Protein AF-0000000084993152 (afdb_homodimer)

Sequence (1732 aa):
MAVAPSSVSTSTIISTLLANLALFGIFVGCFIVLRLKFKRIYSPKSSFDLVPEDKKPEPLPKDPFRWIFILLTKPDSFFLQQAGLDGLVFLRYIKTFGTLFFGALLMYIILLPVNATNGNHNEGFDQLSIANVKHPRRYYAHVLMGLIFNGVVIFVIYRELFFYNSLKNAVLSSPKYAKKLSCRTVLFQGVPDSLLDEKQAFKIFSGVKRVYVARTTRELEHKVEQRAAMVDKLEVAENKLMKLAVKSKLKADKKGFILEPVDEISSYVNEKKRPKMKVGGFFSSKVDTIRHCQEQIPILDKEVKRLQKKFRHSMPLNSIFVEFENQYYAQLAYQSTVHHNPMRMSPRFIGLEPKDIIHANLRMFWWERITRRFLAFAAIVALVVFWAIPVAAVGTISNITFLTNKLPWLRWILKMPHALLGLVTGLLPTILLSLLMFLLPIIIRVFARISGEISAIGVEKWTQNAYFAFLMVNGFLVTALASSATATITEIIDKPTSAMSILANKLPLSSNFYISYLVLQGFSIAGGSLFQVVGLFLYYILGTLFDNTVRKKWNRFSGLGTVAWGTVFPIFTQLASITLAYSIISPLILVFAFASFFLVYVAYAHNITYCFVEGPDAFGSHYPRALFQTFCGLYLGEIVLLGIVVVGKGWGPIVIQVIVLLSTIFAHVHLNLAFDHLLGVVPLDAMRAVDGVSSTASFTGPSEYQSKVLNKKKRRANFEKELLKEQEEETKLKADVKAQMESDYDQEEAIDSISVVPLLADRDFKTTESNNLIVKFIRPDVFLNFRYVKGILPATYNIEPKIVDNKHAYDAPAISAKCPGVWFPADPMGLSEIEIEQLSPIVDISTKNATFNEKGKIVFLGKPPNMAVAPSSVSTSTIISTLLANLALFGIFVGCFIVLRLKFKRIYSPKSSFDLVPEDKKPEPLPKDPFRWIFILLTKPDSFFLQQAGLDGLVFLRYIKTFGTLFFGALLMYIILLPVNATNGNHNEGFDQLSIANVKHPRRYYAHVLMGLIFNGVVIFVIYRELFFYNSLKNAVLSSPKYAKKLSCRTVLFQGVPDSLLDEKQAFKIFSGVKRVYVARTTRELEHKVEQRAAMVDKLEVAENKLMKLAVKSKLKADKKGFILEPVDEISSYVNEKKRPKMKVGGFFSSKVDTIRHCQEQIPILDKEVKRLQKKFRHSMPLNSIFVEFENQYYAQLAYQSTVHHNPMRMSPRFIGLEPKDIIHANLRMFWWERITRRFLAFAAIVALVVFWAIPVAAVGTISNITFLTNKLPWLRWILKMPHALLGLVTGLLPTILLSLLMFLLPIIIRVFARISGEISAIGVEKWTQNAYFAFLMVNGFLVTALASSATATITEIIDKPTSAMSILANKLPLSSNFYISYLVLQGFSIAGGSLFQVVGLFLYYILGTLFDNTVRKKWNRFSGLGTVAWGTVFPIFTQLASITLAYSIISPLILVFAFASFFLVYVAYAHNITYCFVEGPDAFGSHYPRALFQTFCGLYLGEIVLLGIVVVGKGWGPIVIQVIVLLSTIFAHVHLNLAFDHLLGVVPLDAMRAVDGVSSTASFTGPSEYQSKVLNKKKRRANFEKELLKEQEEETKLKADVKAQMESDYDQEEAIDSISVVPLLADRDFKTTESNNLIVKFIRPDVFLNFRYVKGILPATYNIEPKIVDNKHAYDAPAISAKCPGVWFPADPMGLSEIEIEQLSPIVDISTKNATFNEKGKIVFLGKPPN

Nearest PDB structures (foldseek):
  8xvy-assembly1_B  TM=7.960E-01  e=2.897E-22  Arabidopsis thaliana
  8xs0-assembly1_B  TM=8.145E-01  e=8.828E-23  Arabidopsis thaliana
  8xaj-assembly1_A  TM=8.098E-01  e=1.279E-21  Arabidopsis thaliana
  8xs4-assembly1_A  TM=7.603E-01  e=5.189E-21  Arabidopsis thaliana
  8ymm-assembly1_A  TM=8.039E-01  e=2.833E-20  Arabidopsis thaliana

Secondary structure (DSSP, 8-state):
-PPPPPSS-HHHHHHHHHHHHHHHHHHHHHHHHHTTT-HHHH-HHHHSS-S-GGG-PPPPPSSTTHHHHHHHH--HHHHHHHHHHHHHHHHHHHHHHHHHHHHGGGGHHHHHHHHHTTS----GGGGGSGGG---GGGHHHHHHHHHHHHHHHHHHHHHHHHHHHHHHHHHHTSHHHHTSGGGGEEEEES--GGG-STTTHHHH-SSEEEEEEEE--HHHHHHHHHHHHHHHHHHHHHHHHHHHHHHHHHHHHHHT---SSTT-HHHHS-GGGS-EEESSSTTSPEEEHHHHHHHHHHHHHHHHHHHHHTGGGSPEEEEEEEEESSHHHHHHHHHS---SSTTSS-SEEES--GGGB-GGGG---HHHHHHHHHHHHHHHHHHHHHTHHHHHHHHHHT-HHHHHHH-GGGGGGGGS-HHHHHHHHHHHHHHHHHHHHHHHHHHHHHHHHHHT--BHHHHHHHHHHHHHHHHHIIIIIHHHT-TTHHHHHHHHHH-TTHHHHHHHHHTGGGHHHHHHHHHHHHHHHHHHHHHTHHHHHIIIIIHHHH--SHHHHHHHHH---B--HHHHHHHHHHHHHHHHHHTTT-TTHHHHHHHHHHHHHHHHHHIIIII-B--S--TTTHHHHHHHHTHHHHHHHHHHHHHHHHHTT-HHHHHHHHHHHHHHHHHHHHHHHHHTTGGG---GGGTSBSSSSS--SS--S--HIIIIIIHHHTTSTTHHHHHHHHHHHHHHHHHHHHHHHHTT----TT--TTTTPPBGGGG---------HHHHHH-HHHHSSHHHHHTTS-GGGGSPP-----TTTTS-HHHHPPPPPEE-PBPTTSHHHHHHHHHTTTS-EE-TTEEE-TTS-EEE-SS---/---PPPSS-HHHHHHHHHHHHHHHHHHHHHHHHHTTT-HHHH-HHHHSS-S-GGG-PPPPPSSTTHHHHHHHH--HHHHHHHHHHHHHHHHHHHHHHHHHHHHGGGGHHHHHHHHHTTS----GGGGGSGGG---GGGHHHHHHHHHHHHHHHHHHHHHHHHHHHHHHHHHHTSHHHHTSGGGGEEEEES--GGG-STTTHHHH-SSEEEEEEEE--HHHHHHHHHHHHHHHHHHHHHHHHHHHHHHHHHHHHHHT---SSTT-HHHHS-GGGS-EEESSSTTSPEEEHHHHHHHHHHHHHHHHHHHHHTGGGSPEEEEEEEEESSHHHHHHHHHS---SSTTSS-SEEES--GGGB-GGGS---HHHHHHHHHHHHHHHHHHHHHTHHHHHHHHHHT-HHHHHHH-GGGGGGGGS-HHHHHHHHHHHHHHHHHHHHHHHHHHHHHHHHHHT--BHHHHHHHHHHHHHHHHHIIIIIHHHT-TTHHHHHHHHHH-TTHHHHHHHHHTGGGHHHHHHHHHHHHHHHHHHHHHTHHHHHIIIIIHHHH--SHHHHHHHHH---B--HHHHHHHHHHHHHHHHHHTTT-TTHHHHHHHHHHHHHHHHHHIIIII-B--S--TTTHHHHHHHHTHHHHHHHHHHHHHHHHHTT-HHHHHHHHHHHHHHHHHHHHHHHHHTTGGG---GGGTSBSSSSS--SS--S--HIIIIIIHHHTTSTTHHHHHHHHHHHHHHHHHHHHHHHHTT-S-GGG--TTTTPPBGGGG---------HHHHHH-HHHHSSHHHHHTTS-GGGGSPP-----TTTTS-HHHHPPPPPEE-PBPTTSHHHHHHHHHTTTS-EE-TTEEE-TTS-EEE-SS---

Foldseek 3Di:
DFFDAAPDAQVNLVVLLVVLVVVLVVLLVLLLVCCVPCVLFQFVLQPHDLDDPQQHDHDADNDSPVRLVVLVPDFLQLQCRHQNLQLSLLLVLLVLLLVLLVVLCVLCVQQQCLQQPPFPPDDHLRSRFSSRHDALVSLCSLLVSLLVSVVVLLLSLLLSLQLLLLLLLLLCQFQANFQDQQLQKKKFFQADPVCLDFVNCPVQFPQFDGKAFAFDDPVLVVLLVVLQVLLVLLQLQVQVLQLQQQVQVLVCVVVPHDQPPLQDSCSRDPPVRRDWDADPPDPGDTDRSNVVSLPVNQVSQVVSVVCLVCRVVGDTARMMMTGGNTSLRSQVVQVDDRDPDPPHSDDMDGRAFLVFFDSVLRRAHRVQLVVLLVVLVVVLVCCLVCVVVVLVVLVQCLQLVNVCVVVVVSCVLVVDPPVVNCCSSVCSSVVVVVVSVVCVLVVQLVSQVSSRQTGNLSSLLSLLVSLLSSCCRVVPVCVQLHPCSVVLVVVCVVPVVCVLVSLLRRNLNCLSVLLSVLLNCLSVVLSCLSSVVVLVCCLPPVLVVPVSFQVSNVCSSSPAAEDSCSNVLSVLLSNSLQCLLCCSRRVVSSVSNSVSSVSNSSSSSSCSSRGHHHDDCPSNLSSSVSSLSSVNSSLNNLSNSLSNSVVVVDPVSNVSSVVSNVVSVVSSVVSCVVNVVSSRGNDPQSNAFQLQQDHASRDDDHGPCCVPPQVVCVVPPCSVVVNVVSVVVQVVLLVVLVVLQVVPDPPPPQQPPRSSGHTSQSPLPPDPPDPDPVVLSSCSCHCSGSSNSSSSHHPVSNHNDDDDDDPCRNYDCSSPDDSDAHEHADEPSCNVVVVCVVSVVSGHYDRPQWHADPVSDIDGRDDDPD/DFQDAAPDAQVNLVVLLVVLVVVLVVLLVLLLVCCVPCVLFQFVLQPHDLDDPQQHDHDADNDSPVRLVVLVPDFLQQQCRNQNLQLSLLLVLLVLLLVLLVVLCVLCVQQQCLQQPPFPPDDHLRSRFSSRHDALVSLVSLLVSLLVSVVVLLLSLLLSLQLLLLLLLLLCQFQANFLDQQLQKKKFFQADPVCLDFVNCPVQFPQFDGKAFAFDDPVLVVLLVVLQVLQVLLQLQVQVLQLQQQVQVVVCVVVPHDQPPLQDSCSRDPPVRRDWDADPPDPGDTDHSNVVSLPVNQVSQVVSVVCLVCRVVGDTARMMMTGGNTSLRSQVVQVDDRDDDPPHSDDMDGRAFLVFFDSVLRRDHRVQLVVLLVVLVVVLVCCLVCVVVVLVVLVQCLQLVNVCVVVVVSCVLVVDPPVVNCVSSVCSSVVVVVVSVVCVLVVQLVSQVSSRQGGPLSSLLSLLVSLLSSCCRVVPVCVQLHPCSVVLVVVCVVPVVCNLVSLLRRNLNCLSVLLSVLLNCLSVVLSCLSSVVVLVCCLVPVLVVPVSFQVSNVCSSSPAAEDSCSNVLSVLLSNSLQCLLCCSRRVVSSVSNSVSSVSNSSSSSSCSSRGHHHDPCPSNLSSSVSSLSSVNSSLNNLSNSLSNSVVVVDPVSNVSSVVSNVVSVVSSVVSCVVNVVSSRGNDPQSNAFQLQQDHASRDDDHGPCCVPPQVVCVVPPCSVVVNVVSVVVQVVLLVVLVVLQVVPDPPPPQQDPRSSGHTSQSPLPPDPPDPDPVVLSSCSCHCSGSSNSSSSHDPVSNHNDDDDDDSCRNYDCSSPPDSDAHEHADEPSCNVVVVCVVSVVSGHYDRPQWHADPVSGIDGRDDDPD

Radius of gyration: 41.13 Å; Cα contacts (8 Å, |Δi|>4): 2564; chains: 2; bounding box: 86×133×111 Å

InterPro domains:
  IPR003864 CSC1/OSCA1-like, 7TM region [PF02714] (372-644)
  IPR022257 10TM putative phosphate transporter, extracellular tail [PF12621] (777-865)
  IPR027815 CSC1/OSCA1-like, cytosolic domain [PF14703] (184-361)
  IPR032880 CSC1/OSCA1-like, N-terminal transmembrane domain [PF13967] (13-160)
  IPR045122 Calcium permeable stress-gated cation channel 1-like [PTHR13018] (11-745)

pLDDT: mean 85.62, std 12.72, range [35.34, 98.25]

Solvent-accessible surface area (backbone atoms only — not comparable to full-atom values): 89553 Å² total; per-residue (Å²): 119,66,44,50,68,40,83,51,55,50,68,56,43,53,53,49,48,50,53,39,48,50,52,26,47,50,29,46,49,50,29,61,63,41,43,78,72,43,36,74,67,60,27,27,32,49,74,42,88,69,53,59,74,85,45,42,49,81,74,70,63,89,53,86,59,61,40,59,57,53,61,72,67,54,55,68,28,56,40,35,56,38,22,31,54,46,46,35,42,51,51,45,51,36,49,52,54,19,49,49,30,52,61,52,52,63,49,49,75,57,49,35,56,58,13,52,48,87,32,69,78,46,69,66,63,36,19,44,12,55,38,6,41,69,55,53,75,58,45,44,58,53,50,53,49,42,48,51,52,51,50,50,52,52,47,50,49,52,43,51,50,45,35,46,53,23,40,46,44,43,53,50,38,23,28,37,38,12,64,30,67,27,45,10,27,33,38,31,25,26,39,51,78,89,54,73,43,68,65,49,54,27,40,72,43,63,53,68,68,48,58,43,71,35,39,77,54,71,64,50,46,50,42,47,48,50,40,46,51,42,45,50,52,34,27,50,37,50,26,50,48,51,44,48,29,46,46,40,48,54,53,30,58,73,69,71,48,81,69,71,57,69,85,40,68,64,53,43,39,50,81,86,72,48,52,62,37,57,77,76,51,91,85,34,70,72,40,54,38,57,66,49,36,67,59,45,48,55,56,39,50,53,50,41,53,53,47,41,72,48,46,85,75,46,68,67,37,33,24,39,36,41,29,27,72,30,20,52,43,25,48,52,57,65,50,41,57,50,46,82,53,64,59,32,51,37,65,68,47,67,51,60,49,59,89,42,52,38,70,84,39,40,58,48,50,58,69,55,40,53,51,29,38,48,51,35,49,50,48,50,52,46,46,52,69,50,45,59,52,61,54,49,50,43,53,47,55,28,30,55,70,54,36,26,69,74,38,59,88,49,38,64,54,75,67,39,57,68,70,58,36,48,47,48,48,58,43,42,37,53,52,50,50,49,49,53,60,60,45,46,62,56,53,43,40,51,40,25,49,61,28,49,37,43,31,55,58,48,23,30,54,50,24,23,54,54,50,32,52,33,44,49,43,61,65,38,50,42,56,36,54,35,96,39,37,66,56,47,48,50,44,26,70,77,36,57,80,46,40,44,52,49,44,26,45,32,44,58,22,34,45,52,53,48,42,45,48,45,42,44,52,22,36,48,49,18,20,46,59,56,40,34,60,66,59,52,48,48,52,60,51,44,44,71,72,66,41,75,36,56,60,52,44,47,48,58,68,59,55,63,54,58,68,62,60,22,65,53,52,30,57,56,37,46,53,51,15,52,47,49,33,33,39,76,50,34,47,72,41,29,62,50,46,20,54,19,30,49,47,32,39,57,27,50,55,47,39,40,47,27,39,30,47,71,49,84,77,54,73,30,55,66,44,61,52,44,55,60,54,34,47,54,14,49,51,50,24,49,52,31,51,44,23,44,33,55,63,50,69,34,70,66,50,39,56,54,42,52,50,47,51,52,49,49,51,52,48,53,52,51,50,45,68,39,40,57,68,57,72,77,52,75,26,45,29,54,35,31,29,61,80,20,58,61,54,32,47,15,31,78,66,90,35,46,25,43,65,64,50,51,56,55,31,68,77,41,90,69,36,63,60,57,53,44,48,50,47,46,53,46,50,51,44,29,48,48,50,46,50,50,54,47,72,70,53,88,70,75,82,65,69,44,78,44,67,51,52,50,32,43,50,56,63,73,75,62,82,71,90,59,89,46,67,64,57,49,65,75,33,37,79,57,63,34,25,46,58,52,41,51,55,44,55,44,72,72,40,39,36,67,61,86,81,73,90,55,95,61,56,73,44,45,67,61,61,74,59,71,86,68,52,35,56,34,52,40,52,96,74,52,54,47,59,55,52,39,69,72,42,45,87,70,38,56,55,49,38,66,44,25,30,56,48,97,84,53,45,82,42,68,76,58,70,73,84,105,120,64,44,50,67,43,83,50,55,53,68,57,43,51,51,51,50,50,53,39,49,50,52,26,48,50,30,47,50,50,29,62,63,42,44,78,72,42,37,73,68,59,27,28,34,49,74,42,88,69,52,59,75,86,45,43,49,82,71,71,64,88,54,88,60,63,41,60,56,54,61,70,66,53,54,68,29,55,39,36,58,39,22,32,56,47,46,35,43,51,49,46,53,36,49,53,53,22,49,48,28,51,62,52,52,62,49,49,73,56,49,35,55,58,14,52,50,86,33,70,78,47,67,67,63,35,18,44,12,53,37,6,41,70,57,54,75,56,45,45,57,54,49,52,50,44,47,52,52,50,50,50,51,53,48,50,49,51,44,51,50,46,35,47,53,24,39,46,45,44,52,50,36,23,27,37,38,12,65,29,68,25,44,10,26,33,39,32,25,25,38,53,80,90,54,72,43,69,64,48,53,26,38,73,43,64,53,68,68,47,57,43,70,34,40,75,54,72,65,50,46,50,43,47,49,49,41,47,50,43,46,50,50,33,27,51,37,51,26,49,49,51,44,48,28,47,48,39,48,55,52,29,58,74,68,71,46,81,69,71,56,72,86,40,65,65,52,44,39,50,81,86,72,49,52,63,38,57,77,75,50,93,85,35,70,71,39,55,38,57,67,49,37,66,60,47,48,54,55,40,49,53,51,42,54,53,46,41,71,48,44,85,75,46,68,69,37,34,22,37,36,43,29,26,72,30,21,50,43,24,47,51,58,65,51,41,57,49,45,80,55,66,58,32,51,37,63,68,48,67,51,61,49,58,87,42,50,38,71,84,40,41,58,45,51,61,69,56,40,53,50,29,38,50,50,34,49,50,47,50,52,49,46,50,71,51,46,61,52,62,52,49,49,42,53,48,56,29,31,52,70,56,35,26,68,75,38,58,88,51,38,64,54,76,68,38,58,68,69,58,34,47,47,49,49,59,42,42,35,53,51,50,50,49,50,53,58,60,45,45,61,56,52,44,40,52,39,25,50,62,28,48,38,43,30,57,56,48,23,31,54,49,23,23,55,53,49,31,52,34,44,49,42,60,65,36,50,42,56,36,56,34,96,39,36,66,57,49,48,51,44,24,72,76,36,58,80,47,39,43,52,47,44,26,44,31,46,60,22,33,46,50,53,49,43,45,46,44,42,45,52,22,35,48,48,19,20,46,59,55,39,33,61,64,60,53,49,48,54,62,50,44,45,72,73,65,40,76,36,59,59,53,45,46,48,59,69,58,54,62,53,58,70,62,58,24,65,54,51,30,57,55,36,48,53,51,14,52,46,48,34,34,38,77,49,37,47,72,42,29,61,49,46,22,54,18,30,48,45,34,40,56,27,49,55,49,37,38,45,26,38,31,46,71,49,83,75,55,74,31,55,67,45,60,52,44,54,60,53,35,47,54,13,49,51,53,22,49,52,32,50,45,23,44,35,55,64,49,68,33,69,67,50,38,56,52,41,52,49,47,51,51,49,49,51,51,49,52,53,50,49,46,68,39,41,56,66,58,73,77,53,74,26,44,28,56,38,31,31,61,80,20,59,61,55,33,47,16,32,78,67,89,36,44,24,44,65,64,49,52,57,53,33,64,79,39,90,68,34,64,60,57,53,44,49,52,47,47,51,45,49,50,44,28,48,49,50,43,51,48,52,47,71,69,54,89,68,74,86,62,66,43,77,45,66,50,52,48,32,44,51,56,63,75,76,63,81,74,91,59,89,45,68,64,58,50,64,74,34,39,81,57,63,34,24,45,59,52,40,49,53,44,55,44,73,73,41,38,36,67,63,86,81,74,93,55,96,60,55,75,44,48,67,60,58,74,59,70,85,69,53,34,55,33,53,39,50,96,75,51,56,47,60,55,51,40,68,72,43,45,87,71,39,57,54,48,39,65,46,26,29,58,49,97,85,54,45,83,42,68,74,58,69,73,84,103

Structure (mmCIF, N/CA/C/O backbone):
data_AF-0000000084993152-model_v1
#
loop_
_entity.id
_entity.type
_entity.pdbx_description
1 polymer 'DUF221-domain-containing protein'
#
loop_
_atom_site.group_PDB
_atom_site.id
_atom_site.type_symbol
_atom_site.label_atom_id
_atom_site.label_alt_id
_atom_site.label_comp_id
_atom_site.label_asym_id
_atom_site.label_entity_id
_atom_site.label_seq_id
_atom_site.pdbx_PDB_ins_code
_atom_site.Cartn_x
_atom_site.Cartn_y
_atom_site.Cartn_z
_atom_site.occupancy
_atom_site.B_iso_or_equiv
_atom_site.auth_seq_id
_atom_site.auth_comp_id
_atom_site.auth_asym_id
_atom_site.auth_atom_id
_atom_site.pdbx_PDB_model_num
ATOM 1 N N . MET A 1 1 ? -43.719 11.398 -10.133 1 35.34 1 MET A N 1
ATOM 2 C CA . MET A 1 1 ? -43.531 12.242 -8.953 1 35.34 1 MET A CA 1
ATOM 3 C C . MET A 1 1 ? -42.438 13.258 -9.188 1 35.34 1 MET A C 1
ATOM 5 O O . MET A 1 1 ? -41.312 12.883 -9.547 1 35.34 1 MET A O 1
ATOM 9 N N . ALA A 1 2 ? -42.812 14.414 -9.438 1 49.06 2 ALA A N 1
ATOM 10 C CA . ALA A 1 2 ? -41.938 15.562 -9.711 1 49.06 2 ALA A CA 1
ATOM 11 C C . ALA A 1 2 ? -41.094 15.922 -8.492 1 49.06 2 ALA A C 1
ATOM 13 O O . ALA A 1 2 ? -41.5 15.648 -7.359 1 49.06 2 ALA A O 1
ATOM 14 N N . VAL A 1 3 ? -39.812 16.188 -8.648 1 61.78 3 VAL A N 1
ATOM 15 C CA . VAL A 1 3 ? -38.938 16.688 -7.598 1 61.78 3 VAL A CA 1
ATOM 16 C C . VAL A 1 3 ? -39.594 17.859 -6.883 1 61.78 3 VAL A C 1
ATOM 18 O O . VAL A 1 3 ? -40.156 18.75 -7.527 1 61.78 3 VAL A O 1
ATOM 21 N N . ALA A 1 4 ? -39.875 17.906 -5.531 1 55.47 4 ALA A N 1
ATOM 22 C CA . ALA A 1 4 ? -40.5 18.953 -4.746 1 55.47 4 ALA A CA 1
ATOM 23 C C . ALA A 1 4 ? -39.688 20.234 -4.77 1 55.47 4 ALA A C 1
ATOM 25 O O . ALA A 1 4 ? -38.469 20.203 -4.809 1 55.47 4 ALA A O 1
ATOM 26 N N . PRO A 1 5 ? -40.469 21.359 -4.859 1 61.53 5 PRO A N 1
ATOM 27 C CA . PRO A 1 5 ? -39.781 22.641 -4.812 1 61.53 5 PRO A CA 1
ATOM 28 C C . PRO A 1 5 ? -39.094 22.891 -3.473 1 61.53 5 PRO A C 1
ATOM 30 O O . PRO A 1 5 ? -39.438 22.266 -2.469 1 61.53 5 PRO A O 1
ATOM 33 N N . SER A 1 6 ? -38.094 23.781 -3.432 1 67.38 6 SER A N 1
ATOM 34 C CA . SER A 1 6 ? -37.281 24.078 -2.262 1 67.38 6 SER A CA 1
ATOM 35 C C . SER A 1 6 ? -38.125 24.688 -1.14 1 67.38 6 SER A C 1
ATOM 37 O O . SER A 1 6 ? -39.125 25.328 -1.396 1 67.38 6 SER A O 1
ATOM 39 N N . SER A 1 7 ? -37.812 24.469 0.108 1 60.62 7 SER A N 1
ATOM 40 C CA . SER A 1 7 ? -38.5 24.953 1.304 1 60.62 7 SER A CA 1
ATOM 41 C C . SER A 1 7 ? -38.188 26.422 1.556 1 60.62 7 SER A C 1
ATOM 43 O O . SER A 1 7 ? -38.969 27.109 2.248 1 60.62 7 SER A O 1
ATOM 45 N N . VAL A 1 8 ? -37.125 26.875 0.916 1 64.88 8 VAL A N 1
ATOM 46 C CA . VAL A 1 8 ? -36.719 28.266 1.144 1 64.88 8 VAL A CA 1
ATOM 47 C C . VAL A 1 8 ? -37.062 29.109 -0.084 1 64.88 8 VAL A C 1
ATOM 49 O O . VAL A 1 8 ? -36.75 28.719 -1.213 1 64.88 8 VAL A O 1
ATOM 52 N N . SER A 1 9 ? -37.688 30.203 0.163 1 64.62 9 SER A N 1
ATOM 53 C CA . SER A 1 9 ? -38.156 31.047 -0.921 1 64.62 9 SER A CA 1
ATOM 54 C C . SER A 1 9 ? -37.031 31.906 -1.488 1 64.62 9 SER A C 1
ATOM 56 O O . SER A 1 9 ? -36 32.094 -0.837 1 64.62 9 SER A O 1
ATOM 58 N N . THR A 1 10 ? -37.188 32.375 -2.721 1 78.25 10 THR A N 1
ATOM 59 C CA . THR A 1 10 ? -36.25 33.25 -3.396 1 78.25 10 THR A CA 1
ATOM 60 C C . THR A 1 10 ? -36.062 34.562 -2.619 1 78.25 10 THR A C 1
ATOM 62 O O . THR A 1 10 ? -34.969 35.125 -2.559 1 78.25 10 THR A O 1
ATOM 65 N N . SER A 1 11 ? -37.156 35 -2.008 1 74.56 11 SER A N 1
ATOM 66 C CA . SER A 1 11 ? -37.094 36.25 -1.23 1 74.56 11 SER A CA 1
ATOM 67 C C . SER A 1 11 ? -36.188 36.094 -0.024 1 74.56 11 SER A C 1
ATOM 69 O O . SER A 1 11 ? -35.469 37.031 0.339 1 74.56 11 SER A O 1
ATOM 71 N N . THR A 1 12 ? -36.156 34.969 0.463 1 70.38 12 THR A N 1
ATOM 72 C CA . THR A 1 12 ? -35.281 34.719 1.604 1 70.38 12 THR A CA 1
ATOM 73 C C . THR A 1 12 ? -33.812 34.688 1.175 1 70.38 12 THR A C 1
ATOM 75 O O . THR A 1 12 ? -32.938 35.156 1.903 1 70.38 12 THR A O 1
ATOM 78 N N . ILE A 1 13 ? -33.531 34.25 -0.023 1 77.19 13 ILE A N 1
ATOM 79 C CA . ILE A 1 13 ? -32.188 34.219 -0.548 1 77.19 13 ILE A CA 1
ATOM 80 C C . ILE A 1 13 ? -31.672 35.625 -0.798 1 77.19 13 ILE A C 1
ATOM 82 O O . ILE A 1 13 ? -30.531 35.969 -0.452 1 77.19 13 ILE A O 1
ATOM 86 N N . ILE A 1 14 ? -32.531 36.375 -1.297 1 81.5 14 ILE A N 1
ATOM 87 C CA . ILE A 1 14 ? -32.125 37.75 -1.625 1 81.5 14 ILE A CA 1
ATOM 88 C C . ILE A 1 14 ? -31.906 38.531 -0.34 1 81.5 14 ILE A C 1
ATOM 90 O O . ILE A 1 14 ? -30.953 39.312 -0.252 1 81.5 14 ILE A O 1
ATOM 94 N N . SER A 1 15 ? -32.75 38.312 0.62 1 77.5 15 SER A N 1
ATOM 95 C CA . SER A 1 15 ? -32.562 39 1.901 1 77.5 15 SER A CA 1
ATOM 96 C C . SER A 1 15 ? -31.266 38.562 2.58 1 77.5 15 SER A C 1
ATOM 98 O O . SER A 1 15 ? -30.547 39.375 3.166 1 77.5 15 SER A O 1
ATOM 100 N N . THR A 1 16 ? -31.016 37.312 2.496 1 75.62 16 THR A N 1
ATOM 101 C CA . THR A 1 16 ? -29.781 36.812 3.08 1 75.62 16 THR A CA 1
ATOM 102 C C . THR A 1 16 ? -28.562 37.312 2.324 1 75.62 16 THR A C 1
ATOM 104 O O . THR A 1 16 ? -27.531 37.625 2.934 1 75.62 16 THR A O 1
ATOM 107 N N . LEU A 1 17 ? -28.656 37.375 1.05 1 83.06 17 LEU A N 1
ATOM 108 C CA . LEU A 1 17 ? -27.562 37.875 0.226 1 83.06 17 LEU A CA 1
ATOM 109 C C . LEU A 1 17 ? -27.281 39.344 0.553 1 83.06 17 LEU A C 1
ATOM 111 O O . LEU A 1 17 ? -26.109 39.75 0.686 1 83.06 17 LEU A O 1
ATOM 115 N N . LEU A 1 18 ? -28.328 40.094 0.753 1 84.12 18 LEU A N 1
ATOM 116 C CA . LEU A 1 18 ? -28.156 41.531 1.047 1 84.12 18 LEU A CA 1
ATOM 117 C C . LEU A 1 18 ? -27.578 41.719 2.439 1 84.12 18 LEU A C 1
ATOM 119 O O . LEU A 1 18 ? -26.734 42.594 2.641 1 84.12 18 LEU A O 1
ATOM 123 N N . ALA A 1 19 ? -28.016 40.969 3.316 1 81.06 19 ALA A N 1
ATOM 124 C CA . ALA A 1 19 ? -27.484 41.062 4.676 1 81.06 19 ALA A CA 1
ATOM 125 C C . ALA A 1 19 ? -26 40.688 4.707 1 81.06 19 ALA A C 1
ATOM 127 O O . ALA A 1 19 ? -25.203 41.312 5.395 1 81.06 19 ALA A O 1
ATOM 128 N N . ASN A 1 20 ? -25.656 39.656 3.953 1 84.44 20 ASN A N 1
ATOM 129 C CA . ASN A 1 20 ? -24.281 39.188 3.932 1 84.44 20 ASN A CA 1
ATOM 130 C C . ASN A 1 20 ? -23.375 40.188 3.168 1 84.44 20 ASN A C 1
ATOM 132 O O . ASN A 1 20 ? -22.219 40.344 3.523 1 84.44 20 ASN A O 1
ATOM 136 N N . LEU A 1 21 ? -23.922 40.75 2.201 1 88.75 21 LEU A N 1
ATOM 137 C CA . LEU A 1 21 ? -23.156 41.75 1.453 1 88.75 21 LEU A CA 1
ATOM 138 C C . LEU A 1 21 ? -22.922 43 2.305 1 88.75 21 LEU A C 1
ATOM 140 O O . LEU A 1 21 ? -21.859 43.594 2.217 1 88.75 21 LEU A O 1
ATOM 144 N N . ALA A 1 22 ? -23.875 43.344 3.088 1 88 22 ALA A N 1
ATOM 145 C CA . ALA A 1 22 ? -23.719 44.469 3.996 1 88 22 ALA A CA 1
ATOM 146 C C . ALA A 1 22 ? -22.656 44.188 5.051 1 88 22 ALA A C 1
ATOM 148 O O . ALA A 1 22 ? -21.797 45.031 5.324 1 88 22 ALA A O 1
ATOM 149 N N . LEU A 1 23 ? -22.797 43.062 5.59 1 86.25 23 LEU A N 1
ATOM 150 C CA . LEU A 1 23 ? -21.797 42.656 6.578 1 86.25 23 LEU A CA 1
ATOM 151 C C . LEU A 1 23 ? -20.406 42.625 5.961 1 86.25 23 LEU A C 1
ATOM 153 O O . LEU A 1 23 ? -19.438 43.062 6.566 1 86.25 23 LEU A O 1
ATOM 157 N N . PHE A 1 24 ? -20.312 42 4.809 1 91.56 24 PHE A N 1
ATOM 158 C CA . PHE A 1 24 ? -19.062 41.969 4.07 1 91.56 24 PHE A CA 1
ATOM 159 C C . PHE A 1 24 ? -18.531 43.375 3.787 1 91.56 24 PHE A C 1
ATOM 161 O O . PHE A 1 24 ? -17.344 43.656 3.957 1 91.56 24 PHE A O 1
ATOM 168 N N . GLY A 1 25 ? -19.375 44.25 3.416 1 92.25 25 GLY A N 1
ATOM 169 C CA . GLY A 1 25 ? -19 45.625 3.156 1 92.25 25 GLY A CA 1
ATOM 170 C C . GLY A 1 25 ? -18.484 46.344 4.387 1 92.25 25 GLY A C 1
ATOM 171 O O . GLY A 1 25 ? -17.516 47.094 4.309 1 92.25 25 GLY A O 1
ATOM 172 N N . ILE A 1 26 ? -19.062 46.062 5.453 1 92.12 26 ILE A N 1
ATOM 173 C CA . ILE A 1 26 ? -18.625 46.688 6.707 1 92.12 26 ILE A CA 1
ATOM 174 C C . ILE A 1 26 ? -17.25 46.156 7.09 1 92.12 26 ILE A C 1
ATOM 176 O O . ILE A 1 26 ? -16.359 46.938 7.457 1 92.12 26 ILE A O 1
ATOM 180 N N . PHE A 1 27 ? -17.094 44.844 6.984 1 93.88 27 PHE A N 1
ATOM 181 C CA . PHE A 1 27 ? -15.828 44.25 7.355 1 93.88 27 PHE A CA 1
ATOM 182 C C . PHE A 1 27 ? -14.711 44.75 6.445 1 93.88 27 PHE A C 1
ATOM 184 O O . PHE A 1 27 ? -13.633 45.125 6.918 1 93.88 27 PHE A O 1
ATOM 191 N N . VAL A 1 28 ? -14.922 44.781 5.215 1 93.75 28 VAL A N 1
ATOM 192 C CA . VAL A 1 28 ? -13.922 45.219 4.254 1 93.75 28 VAL A CA 1
ATOM 193 C C . VAL A 1 28 ? -13.68 46.719 4.434 1 93.75 28 VAL A C 1
ATOM 195 O O . VAL A 1 2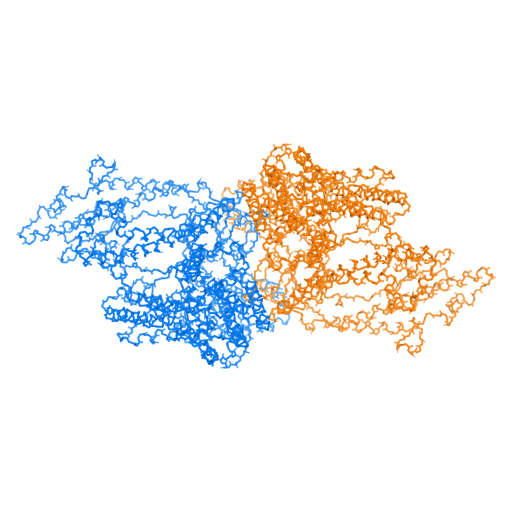8 ? -12.539 47.188 4.324 1 93.75 28 VAL A O 1
ATOM 198 N N . GLY A 1 29 ? -14.727 47.5 4.688 1 93.31 29 GLY A N 1
ATOM 199 C CA . GLY A 1 29 ? -14.578 48.906 4.957 1 93.31 29 GLY A CA 1
ATOM 200 C C . GLY A 1 29 ? -13.711 49.188 6.168 1 93.31 29 GLY A C 1
ATOM 201 O O . GLY A 1 29 ? -12.836 50.062 6.121 1 93.31 29 GLY A O 1
ATOM 202 N N . CYS A 1 30 ? -13.977 48.469 7.219 1 93.31 30 CYS A N 1
ATOM 203 C CA . CYS A 1 30 ? -13.164 48.594 8.422 1 93.31 30 CYS A CA 1
ATOM 204 C C . CYS A 1 30 ? -11.711 48.219 8.148 1 93.31 30 CYS A C 1
ATOM 206 O O . CYS A 1 30 ? -10.789 48.875 8.641 1 93.31 30 CYS A O 1
ATOM 208 N N . PHE A 1 31 ? -11.484 47.188 7.402 1 94.56 31 PHE A N 1
ATOM 209 C CA . PHE A 1 31 ? -10.148 46.75 7.027 1 94.56 31 PHE A CA 1
ATOM 210 C C . PHE A 1 31 ? -9.422 47.844 6.258 1 94.56 31 PHE A C 1
ATOM 212 O O . PHE A 1 31 ? -8.266 48.156 6.547 1 94.56 31 PHE A O 1
ATOM 219 N N . ILE A 1 32 ? -10.078 48.5 5.32 1 93.12 32 ILE A N 1
ATOM 220 C CA . ILE A 1 32 ? -9.461 49.5 4.453 1 93.12 32 ILE A CA 1
ATOM 221 C C . ILE A 1 32 ? -9.062 50.719 5.277 1 93.12 32 ILE A C 1
ATOM 223 O O . ILE A 1 32 ? -8.008 51.312 5.051 1 93.12 32 ILE A O 1
ATOM 227 N N . VAL A 1 33 ? -9.805 51 6.301 1 91.81 33 VAL A N 1
ATOM 228 C CA . VAL A 1 33 ? -9.539 52.188 7.109 1 91.81 33 VAL A CA 1
ATOM 229 C C . VAL A 1 33 ? -8.477 51.875 8.156 1 91.81 33 VAL A C 1
ATOM 231 O O . VAL A 1 33 ? -7.559 52.688 8.383 1 91.81 33 VAL A O 1
ATOM 234 N N . LEU A 1 34 ? -8.555 50.781 8.703 1 92.75 34 LEU A N 1
ATOM 235 C CA . LEU A 1 34 ? -7.711 50.469 9.859 1 92.75 34 LEU A CA 1
ATOM 236 C C . LEU A 1 34 ? -6.379 49.875 9.414 1 92.75 34 LEU A C 1
ATOM 238 O O . LEU A 1 34 ? -5.418 49.844 10.188 1 92.75 34 LEU A O 1
ATOM 242 N N . ARG A 1 35 ? -6.23 49.344 8.219 1 91.88 35 ARG A N 1
ATOM 243 C CA . ARG A 1 35 ? -5.027 48.688 7.758 1 91.88 35 ARG A CA 1
ATOM 244 C C . ARG A 1 35 ? -3.832 49.625 7.746 1 91.88 35 ARG A C 1
ATOM 246 O O . ARG A 1 35 ? -2.689 49.188 7.922 1 91.88 35 ARG A O 1
ATOM 253 N N . LEU A 1 36 ? -4.062 50.938 7.637 1 89.31 36 LEU A N 1
ATOM 254 C CA . LEU A 1 36 ? -2.979 51.906 7.566 1 89.31 36 LEU A CA 1
ATOM 255 C C . LEU A 1 36 ? -2.549 52.344 8.961 1 89.31 36 LEU A C 1
ATOM 257 O O . LEU A 1 36 ? -1.391 52.719 9.172 1 89.31 36 LEU A O 1
ATOM 261 N N . LYS A 1 37 ? -3.469 52.188 9.867 1 90.25 37 LYS A N 1
ATOM 262 C CA . LYS A 1 37 ? -3.172 52.625 11.227 1 90.25 37 LYS A CA 1
ATOM 263 C C . LYS A 1 37 ? -2.59 51.469 12.062 1 90.25 37 LYS A C 1
ATOM 265 O O . LYS A 1 37 ? -1.651 51.688 12.836 1 90.25 37 LYS A O 1
ATOM 270 N N . PHE A 1 38 ? -3.125 50.344 11.953 1 92.88 38 PHE A N 1
ATOM 271 C CA . PHE A 1 38 ? -2.703 49.219 12.766 1 92.88 38 PHE A CA 1
ATOM 272 C C . PHE A 1 38 ? -1.872 48.219 11.945 1 92.88 38 PHE A C 1
ATOM 274 O O . PHE A 1 38 ? -2.295 47.094 11.695 1 92.88 38 PHE A O 1
ATOM 281 N N . LYS A 1 39 ? -0.667 48.562 11.711 1 91.88 39 LYS A N 1
ATOM 282 C CA . LYS A 1 39 ? 0.227 47.812 10.836 1 91.88 39 LYS A CA 1
ATOM 283 C C . LYS A 1 39 ? 0.667 46.5 11.484 1 91.88 39 LYS A C 1
ATOM 285 O O . LYS A 1 39 ? 1.024 45.531 10.789 1 91.88 39 LYS A O 1
ATOM 290 N N . ARG A 1 40 ? 0.583 46.438 12.758 1 92.75 40 ARG A N 1
ATOM 291 C CA . ARG A 1 40 ? 0.991 45.219 13.445 1 92.75 40 ARG A CA 1
ATOM 292 C C . ARG A 1 40 ? 0.009 44.094 13.188 1 92.75 40 ARG A C 1
ATOM 294 O O . ARG A 1 40 ? 0.391 42.906 13.188 1 92.75 40 ARG A O 1
ATOM 301 N N . ILE A 1 41 ? -1.169 44.406 12.898 1 92.44 41 ILE A N 1
ATOM 302 C CA . ILE A 1 41 ? -2.205 43.406 12.711 1 92.44 41 ILE A CA 1
ATOM 303 C C . ILE A 1 41 ? -2.322 43.062 11.227 1 92.44 41 ILE A C 1
ATOM 305 O O . ILE A 1 41 ? -2.422 41.875 10.867 1 92.44 41 ILE A O 1
ATOM 309 N N . TYR A 1 42 ? -2.262 44.031 10.367 1 93.44 42 TYR A N 1
ATOM 310 C CA . TYR A 1 42 ? -2.658 43.812 8.977 1 93.44 42 TYR A CA 1
ATOM 311 C C . TYR A 1 42 ? -1.438 43.656 8.078 1 93.44 42 TYR A C 1
ATOM 313 O O . TYR A 1 42 ? -1.547 43.188 6.949 1 93.44 42 TYR A O 1
ATOM 321 N N . SER A 1 43 ? -0.217 44.094 8.477 1 93.62 43 SER A N 1
ATOM 322 C CA . SER A 1 43 ? 0.999 43.906 7.691 1 93.62 43 SER A CA 1
ATOM 323 C C . SER A 1 43 ? 2.232 43.875 8.586 1 93.62 43 SER A C 1
ATOM 325 O O . SER A 1 43 ? 3.193 44.625 8.367 1 93.62 43 SER A O 1
ATOM 327 N N . PRO A 1 44 ? 2.232 42.938 9.477 1 93.75 44 PRO A N 1
ATOM 328 C CA . PRO A 1 44 ? 3.369 42.875 10.398 1 93.75 44 PRO A CA 1
ATOM 329 C C . PRO A 1 44 ? 4.656 42.406 9.719 1 93.75 44 PRO A C 1
ATOM 331 O O . PRO A 1 44 ? 5.75 42.844 10.094 1 93.75 44 PRO A O 1
ATOM 334 N N . LYS A 1 45 ? 4.617 41.594 8.734 1 94.69 45 LYS A N 1
ATOM 335 C CA . LYS A 1 45 ? 5.797 41.031 8.078 1 94.69 45 LYS A CA 1
ATOM 336 C C . LYS A 1 45 ? 6.535 42.094 7.281 1 94.69 45 LYS A C 1
ATOM 338 O O . LYS A 1 45 ? 7.766 42.094 7.215 1 94.69 45 LYS A O 1
ATOM 343 N N . SER A 1 46 ? 5.801 43 6.691 1 93.31 46 SER A N 1
ATOM 344 C CA . SER A 1 46 ? 6.414 44.031 5.852 1 93.31 46 SER A CA 1
ATOM 345 C C . SER A 1 46 ? 6.801 45.25 6.668 1 93.31 46 SER A C 1
ATOM 347 O O . SER A 1 46 ? 7.723 45.969 6.301 1 93.31 46 SER A O 1
ATOM 349 N N . SER A 1 47 ? 6.145 45.5 7.809 1 92.62 47 SER A N 1
ATOM 350 C CA . SER A 1 47 ? 6.301 46.75 8.539 1 92.62 47 SER A CA 1
ATOM 351 C C . SER A 1 47 ? 7.344 46.594 9.641 1 92.62 47 SER A C 1
ATOM 353 O O . SER A 1 47 ? 7.957 47.594 10.047 1 92.62 47 SER A O 1
ATOM 355 N N . PHE A 1 48 ? 7.492 45.406 10.094 1 92.56 48 PHE A N 1
ATOM 356 C CA . PHE A 1 48 ? 8.422 45.188 11.195 1 92.56 48 PHE A CA 1
ATOM 357 C C . PHE A 1 48 ? 9.438 44.094 10.859 1 92.56 48 PHE A C 1
ATOM 359 O O . PHE A 1 48 ? 9.258 43.375 9.891 1 92.56 48 PHE A O 1
ATOM 366 N N . ASP A 1 49 ? 10.516 44.031 11.594 1 90.44 49 ASP A N 1
ATOM 367 C CA . ASP A 1 49 ? 11.547 43.031 11.406 1 90.44 49 ASP A CA 1
ATOM 368 C C . ASP A 1 49 ? 11.297 41.812 12.305 1 90.44 49 ASP A C 1
ATOM 370 O O . ASP A 1 49 ? 12.109 41.5 13.172 1 90.44 49 ASP A O 1
ATOM 374 N N . LEU A 1 50 ? 10.234 41.156 12.047 1 91.44 50 LEU A N 1
ATOM 375 C CA . LEU A 1 50 ? 9.828 40 12.852 1 91.44 50 LEU A CA 1
ATOM 376 C C . LEU A 1 50 ? 10.172 38.688 12.148 1 91.44 50 LEU A C 1
ATOM 378 O O . LEU A 1 50 ? 10.211 37.656 12.781 1 91.44 50 LEU A O 1
ATOM 382 N N . VAL A 1 51 ? 10.438 38.781 10.844 1 92 51 VAL A N 1
ATOM 383 C CA . VAL A 1 51 ? 10.758 37.594 10.031 1 92 51 VAL A CA 1
ATOM 384 C C . VAL A 1 51 ? 12.102 37.812 9.336 1 92 51 VAL A C 1
ATOM 386 O O . VAL A 1 51 ? 12.586 38.938 9.242 1 92 51 VAL A O 1
ATOM 389 N N . PRO A 1 52 ? 12.703 36.75 8.969 1 89.06 52 PRO A N 1
ATOM 390 C CA . PRO A 1 52 ? 13.961 36.906 8.227 1 89.06 52 PRO A CA 1
ATOM 391 C C . PRO A 1 52 ? 13.789 37.719 6.949 1 89.06 52 PRO A C 1
ATOM 393 O O . PRO A 1 52 ? 12.68 37.812 6.41 1 89.06 52 PRO A O 1
ATOM 396 N N . GLU A 1 53 ? 14.812 38.188 6.465 1 88.56 53 GLU A N 1
ATOM 397 C CA . GLU A 1 53 ? 14.805 39.125 5.344 1 88.56 53 GLU A CA 1
ATOM 398 C C . GLU A 1 53 ? 14.227 38.469 4.09 1 88.56 53 GLU A C 1
ATOM 400 O O . GLU A 1 53 ? 13.555 39.125 3.297 1 88.56 53 GLU A O 1
ATOM 405 N N . ASP A 1 54 ? 14.422 37.219 3.926 1 87.19 54 ASP A N 1
ATOM 406 C CA . ASP A 1 54 ? 13.93 36.531 2.734 1 87.19 54 ASP A CA 1
ATOM 407 C C . ASP A 1 54 ? 12.422 36.344 2.795 1 87.19 54 ASP A C 1
ATOM 409 O O . ASP A 1 54 ? 11.781 36.062 1.774 1 87.19 54 ASP A O 1
ATOM 413 N N . LYS A 1 55 ? 11.805 36.562 3.914 1 91.81 55 LYS A N 1
ATOM 414 C CA . LYS A 1 55 ? 10.367 36.375 4.086 1 91.81 55 LYS A CA 1
ATOM 415 C C . LYS A 1 55 ? 9.656 37.688 4.336 1 91.81 55 LYS A C 1
ATOM 417 O O . LYS A 1 55 ? 8.516 37.719 4.812 1 91.81 55 LYS A O 1
ATOM 422 N N . LYS A 1 56 ? 10.352 38.75 4.07 1 93.44 56 LYS A N 1
ATOM 423 C CA . LYS A 1 56 ? 9.75 40.094 4.18 1 93.44 56 LYS A CA 1
ATOM 424 C C . LYS A 1 56 ? 9.234 40.562 2.826 1 93.44 56 LYS A C 1
ATOM 426 O O . LYS A 1 56 ? 10.016 40.938 1.948 1 93.44 56 LYS A O 1
ATOM 431 N N . PRO A 1 57 ? 7.895 40.562 2.66 1 93.81 57 PRO A N 1
ATOM 432 C CA . PRO A 1 57 ? 7.348 41.031 1.38 1 93.81 57 PRO A CA 1
ATOM 433 C C . PRO A 1 57 ? 7.406 42.531 1.22 1 93.81 57 PRO A C 1
ATOM 435 O O . PRO A 1 57 ? 7.508 43.281 2.213 1 93.81 57 PRO A O 1
ATOM 438 N N . GLU A 1 58 ? 7.309 43 -0.025 1 92.31 58 GLU A N 1
ATOM 439 C CA . GLU A 1 58 ? 7.23 44.438 -0.3 1 92.31 58 GLU A CA 1
ATOM 440 C C . GLU A 1 58 ? 5.906 45 0.187 1 92.31 58 GLU A C 1
ATOM 442 O O . GLU A 1 58 ? 4.852 44.406 0.024 1 92.31 58 GLU A O 1
ATOM 447 N N . PRO A 1 59 ? 5.996 46.094 0.899 1 92.69 59 PRO A N 1
ATOM 448 C CA . PRO A 1 59 ? 4.758 46.688 1.407 1 92.69 59 PRO A CA 1
ATOM 449 C C . PRO A 1 59 ? 3.744 46.969 0.301 1 92.69 59 PRO A C 1
ATOM 451 O O . PRO A 1 59 ? 4.125 47.344 -0.808 1 92.69 59 PRO A O 1
ATOM 454 N N . LEU A 1 60 ? 2.506 46.812 0.601 1 91.94 60 LEU A N 1
ATOM 455 C CA . LEU A 1 60 ? 1.417 47.062 -0.335 1 91.94 60 LEU A CA 1
ATOM 456 C C . LEU A 1 60 ? 1.106 48.562 -0.412 1 91.94 60 LEU A C 1
ATOM 458 O O . LEU A 1 60 ? 1.338 49.312 0.549 1 91.94 60 LEU A O 1
ATOM 462 N N . PRO A 1 61 ? 0.592 48.969 -1.545 1 91 61 PRO A N 1
ATOM 463 C CA . PRO A 1 61 ? 0.261 50.406 -1.688 1 91 61 PRO A CA 1
ATOM 464 C C . PRO A 1 61 ? -0.845 50.844 -0.737 1 91 61 PRO A C 1
ATOM 466 O O . PRO A 1 61 ? -1.679 50.031 -0.327 1 91 61 PRO A O 1
ATOM 469 N N . LYS A 1 62 ? -0.958 52.094 -0.461 1 88.62 62 LYS A N 1
ATOM 470 C CA . LYS A 1 62 ? -1.88 52.656 0.516 1 88.62 62 LYS A CA 1
ATOM 471 C C . LYS A 1 62 ? -3.279 52.812 -0.074 1 88.62 62 LYS A C 1
ATOM 473 O O . LYS A 1 62 ? -4.262 52.938 0.664 1 88.62 62 LYS A O 1
ATOM 478 N N . ASP A 1 63 ? -3.297 52.719 -1.396 1 89.94 63 ASP A N 1
ATOM 479 C CA . ASP A 1 63 ? -4.586 52.875 -2.059 1 89.94 63 ASP A CA 1
ATOM 480 C C . ASP A 1 63 ? -5.523 51.719 -1.742 1 89.94 63 ASP A C 1
ATOM 482 O O . ASP A 1 63 ? -5.074 50.562 -1.59 1 89.94 63 ASP A O 1
ATOM 486 N N . PRO A 1 64 ? -6.844 51.969 -1.574 1 90.12 64 PRO A N 1
ATOM 487 C CA . PRO A 1 64 ? -7.82 50.969 -1.145 1 90.12 64 PRO A CA 1
ATOM 488 C C . PRO A 1 64 ? -8.07 49.906 -2.203 1 90.12 64 PRO A C 1
ATOM 490 O O . PRO A 1 64 ? -8.562 48.812 -1.883 1 90.12 64 PRO A O 1
ATOM 493 N N . PHE A 1 65 ? -7.699 50.031 -3.449 1 90.75 65 PHE A N 1
ATOM 494 C CA . PHE A 1 65 ? -8.07 49.062 -4.469 1 90.75 65 PHE A CA 1
ATOM 495 C C . PHE A 1 65 ? -6.832 48.5 -5.145 1 90.75 65 PHE A C 1
ATOM 497 O O . PHE A 1 65 ? -6.883 47.406 -5.719 1 90.75 65 PHE A O 1
ATOM 504 N N . ARG A 1 66 ? -5.855 49.25 -5.324 1 86 66 ARG A N 1
ATOM 505 C CA . ARG A 1 66 ? -4.672 48.875 -6.082 1 86 66 ARG A CA 1
ATOM 506 C C . ARG A 1 66 ? -3.988 47.656 -5.449 1 86 66 ARG A C 1
ATOM 508 O O . ARG A 1 66 ? -3.328 46.875 -6.141 1 86 66 ARG A O 1
ATOM 515 N N . TRP A 1 67 ? -4.133 47.406 -4.082 1 91.88 67 TRP A N 1
ATOM 516 C CA . TRP A 1 67 ? -3.461 46.312 -3.414 1 91.88 67 TRP A CA 1
ATOM 517 C C . TRP A 1 67 ? -4.027 44.969 -3.871 1 91.88 67 TRP A C 1
ATOM 519 O O . TRP A 1 67 ? -3.305 43.969 -3.949 1 91.88 67 TRP A O 1
ATOM 529 N N . ILE A 1 68 ? -5.25 44.844 -4.188 1 93.94 68 ILE A N 1
ATOM 530 C CA . ILE A 1 68 ? -5.887 43.625 -4.648 1 93.94 68 ILE A CA 1
ATOM 531 C C . ILE A 1 68 ? -5.277 43.188 -5.98 1 93.94 68 ILE A C 1
ATOM 533 O O . ILE A 1 68 ? -4.957 42 -6.18 1 93.94 68 ILE A O 1
ATOM 537 N N . PHE A 1 69 ? -5.066 44.156 -6.887 1 92.75 69 PHE A N 1
ATOM 538 C CA . PHE A 1 69 ? -4.531 43.844 -8.211 1 92.75 69 PHE A CA 1
ATOM 539 C C . PHE A 1 69 ? -3.074 43.406 -8.125 1 92.75 69 PHE A C 1
ATOM 541 O O . PHE A 1 69 ? -2.639 42.531 -8.859 1 92.75 69 PHE A O 1
ATOM 548 N N . ILE A 1 70 ? -2.406 44 -7.262 1 92.25 70 ILE A N 1
ATOM 549 C CA . ILE A 1 70 ? -1.004 43.656 -7.078 1 92.25 70 ILE A CA 1
ATOM 550 C C . ILE A 1 70 ? -0.901 42.219 -6.551 1 92.25 70 ILE A C 1
ATOM 552 O O . ILE A 1 70 ? -0.069 41.438 -7.02 1 92.25 70 ILE A O 1
ATOM 556 N N . LEU A 1 71 ? -1.699 41.906 -5.625 1 92.5 71 LEU A N 1
ATOM 557 C CA . LEU A 1 71 ? -1.681 40.562 -5.039 1 92.5 71 LEU A CA 1
ATOM 558 C C . LEU A 1 71 ? -2.088 39.531 -6.066 1 92.5 71 LEU A C 1
ATOM 560 O O . LEU A 1 71 ? -1.548 38.406 -6.074 1 92.5 71 LEU A O 1
ATOM 564 N N . LEU A 1 72 ? -3.039 39.844 -6.902 1 93.38 72 LEU A N 1
ATOM 565 C CA . LEU A 1 72 ? -3.553 38.875 -7.891 1 93.38 72 LEU A CA 1
ATOM 566 C C . LEU A 1 72 ? -2.537 38.656 -9.008 1 93.38 72 LEU A C 1
ATOM 568 O O . LEU A 1 72 ? -2.57 37.625 -9.688 1 93.38 72 LEU A O 1
ATOM 572 N N . THR A 1 73 ? -1.609 39.594 -9.18 1 92.44 73 THR A N 1
ATOM 573 C CA . THR A 1 73 ? -0.657 39.469 -10.281 1 92.44 73 THR A CA 1
ATOM 574 C C . THR A 1 73 ? 0.66 38.875 -9.805 1 92.44 73 THR A C 1
ATOM 576 O O . THR A 1 73 ? 1.574 38.656 -10.602 1 92.44 73 THR A O 1
ATOM 579 N N . LYS A 1 74 ? 0.75 38.625 -8.516 1 93.69 74 LYS A N 1
ATOM 580 C CA . LYS A 1 74 ? 1.973 38 -8 1 93.69 74 LYS A CA 1
ATOM 581 C C . LYS A 1 74 ? 2.129 36.594 -8.5 1 93.69 74 LYS A C 1
ATOM 583 O O . LYS A 1 74 ? 1.147 35.844 -8.602 1 93.69 74 LYS A O 1
ATOM 588 N N . PRO A 1 75 ? 3.344 36.219 -8.859 1 93.06 75 PRO A N 1
ATOM 589 C CA . PRO A 1 75 ? 3.572 34.875 -9.352 1 93.06 75 PRO A CA 1
ATOM 590 C C . PRO A 1 75 ? 3.582 33.812 -8.227 1 93.06 75 PRO A C 1
ATOM 592 O O . PRO A 1 75 ? 3.668 34.188 -7.051 1 93.06 75 PRO A O 1
ATOM 595 N N . ASP A 1 76 ? 3.529 32.594 -8.57 1 93.5 76 ASP A N 1
ATOM 596 C CA . ASP A 1 76 ? 3.51 31.469 -7.629 1 93.5 76 ASP A CA 1
ATOM 597 C C . ASP A 1 76 ? 4.812 31.406 -6.836 1 93.5 76 ASP A C 1
ATOM 599 O O . ASP A 1 76 ? 4.824 30.969 -5.684 1 93.5 76 ASP A O 1
ATOM 603 N N . SER A 1 77 ? 5.926 31.797 -7.414 1 93.56 77 SER A N 1
ATOM 604 C CA . SER A 1 77 ? 7.219 31.781 -6.73 1 93.56 77 SER A CA 1
ATOM 605 C C . SER A 1 77 ? 7.195 32.688 -5.504 1 93.56 77 SER A C 1
ATOM 607 O O . SER A 1 77 ? 7.809 32.375 -4.48 1 93.56 77 SER A O 1
ATOM 609 N N . PHE A 1 78 ? 6.41 33.812 -5.672 1 94.38 78 PHE A N 1
ATOM 610 C CA . PHE A 1 78 ? 6.266 34.719 -4.555 1 94.38 78 PHE A CA 1
ATOM 611 C C . PHE A 1 78 ? 5.527 34.062 -3.398 1 94.38 78 PHE A C 1
ATOM 613 O O . PHE A 1 78 ? 5.965 34.156 -2.248 1 94.38 78 PHE A O 1
ATOM 620 N N . PHE A 1 79 ? 4.441 33.406 -3.68 1 96 79 PHE A N 1
ATOM 621 C CA . PHE A 1 79 ? 3.646 32.781 -2.646 1 96 79 PHE A CA 1
ATOM 622 C C . PHE A 1 79 ? 4.414 31.609 -2.025 1 96 79 PHE A C 1
ATOM 624 O O . PHE A 1 79 ? 4.289 31.344 -0.827 1 96 79 PHE A O 1
ATOM 631 N N . LEU A 1 80 ? 5.195 30.906 -2.842 1 95.75 80 LEU A N 1
ATOM 632 C CA . LEU A 1 80 ? 6.016 29.812 -2.336 1 95.75 80 LEU A CA 1
ATOM 633 C C . LEU A 1 80 ? 7.082 30.328 -1.375 1 95.75 80 LEU A C 1
ATOM 635 O O . LEU A 1 80 ? 7.352 29.703 -0.347 1 95.75 80 LEU A O 1
ATOM 639 N N . GLN A 1 81 ? 7.629 31.422 -1.655 1 94.06 81 GLN A N 1
ATOM 640 C CA . GLN A 1 81 ? 8.688 32 -0.83 1 94.06 81 GLN A CA 1
ATOM 641 C C . GLN A 1 81 ? 8.125 32.531 0.487 1 94.06 81 GLN A C 1
ATOM 643 O O . GLN A 1 81 ? 8.695 32.312 1.552 1 94.06 81 GLN A O 1
ATOM 648 N N . GLN A 1 82 ? 6.914 33.156 0.406 1 94.56 82 GLN A N 1
ATOM 649 C CA . GLN A 1 82 ? 6.395 33.875 1.566 1 94.56 82 GLN A CA 1
ATOM 650 C C . GLN A 1 82 ? 5.543 32.969 2.443 1 94.56 82 GLN A C 1
ATOM 652 O O . GLN A 1 82 ? 5.504 33.125 3.664 1 94.56 82 GLN A O 1
ATOM 657 N N . ALA A 1 83 ? 4.859 32.062 1.814 1 95.25 83 ALA A N 1
ATOM 658 C CA . ALA A 1 83 ? 3.877 31.281 2.561 1 95.25 83 ALA A CA 1
ATOM 659 C C . ALA A 1 83 ? 4.27 29.797 2.6 1 95.25 83 ALA A C 1
ATOM 661 O O . ALA A 1 83 ? 3.6 29 3.244 1 95.25 83 ALA A O 1
ATOM 662 N N . GLY A 1 84 ? 5.336 29.453 1.966 1 94.75 84 GLY A N 1
ATOM 663 C CA . GLY A 1 84 ? 5.742 28.062 1.936 1 94.75 84 GLY A CA 1
ATOM 664 C C . GLY A 1 84 ? 4.91 27.203 0.992 1 94.75 84 GLY A C 1
ATOM 665 O O . GLY A 1 84 ? 3.984 27.719 0.352 1 94.75 84 GLY A O 1
ATOM 666 N N . LEU A 1 85 ? 5.215 25.953 0.938 1 96.38 85 LEU A N 1
ATOM 667 C CA . LEU A 1 85 ? 4.527 25.047 0.036 1 96.38 85 LEU A CA 1
ATOM 668 C C . LEU A 1 85 ? 3.076 24.844 0.464 1 96.38 85 LEU A C 1
ATOM 670 O O . LEU A 1 85 ? 2.178 24.781 -0.378 1 96.38 85 LEU A O 1
ATOM 674 N N . ASP A 1 86 ? 2.814 24.766 1.726 1 97.38 86 ASP A N 1
ATOM 675 C CA . ASP A 1 86 ? 1.46 24.562 2.23 1 97.38 86 ASP A CA 1
ATOM 676 C C . ASP A 1 86 ? 0.561 25.75 1.886 1 97.38 86 ASP A C 1
ATOM 678 O O . ASP A 1 86 ? -0.591 25.562 1.484 1 97.38 86 ASP A O 1
ATOM 682 N N . GLY A 1 87 ? 1.092 26.984 2.061 1 97.31 87 GLY A N 1
ATOM 683 C CA . GLY A 1 87 ? 0.319 28.172 1.715 1 97.31 87 GLY A CA 1
ATOM 684 C C . GLY A 1 87 ? 0.021 28.266 0.231 1 97.31 87 GLY A C 1
ATOM 685 O O . GLY A 1 87 ? -1.095 28.625 -0.16 1 97.31 87 GLY A O 1
ATOM 686 N N . LEU A 1 88 ? 0.959 27.906 -0.582 1 97.44 88 LEU A N 1
ATOM 687 C CA . LEU A 1 88 ? 0.79 28 -2.029 1 97.44 88 LEU A CA 1
ATOM 688 C C . LEU A 1 88 ? -0.29 27.031 -2.506 1 97.44 88 LEU A C 1
ATOM 690 O O . LEU A 1 88 ? -1.156 27.406 -3.301 1 97.44 88 LEU A O 1
ATOM 694 N N . VAL A 1 89 ? -0.204 25.797 -2.012 1 97.62 89 VAL A N 1
ATOM 695 C CA . VAL A 1 89 ? -1.125 24.797 -2.533 1 97.62 89 VAL A CA 1
ATOM 696 C C . VAL A 1 89 ? -2.529 25.062 -1.992 1 97.62 89 VAL A C 1
ATOM 698 O O . VAL A 1 89 ? -3.523 24.703 -2.631 1 97.62 89 VAL A O 1
ATOM 701 N N . PHE A 1 90 ? -2.625 25.656 -0.819 1 97.88 90 PHE A N 1
ATOM 702 C CA . PHE A 1 90 ? -3.945 26.031 -0.335 1 97.88 90 PHE A CA 1
ATOM 703 C C . PHE A 1 90 ? -4.574 27.078 -1.255 1 97.88 90 PHE A C 1
ATOM 705 O O . PHE A 1 90 ? -5.734 26.938 -1.658 1 97.88 90 PHE A O 1
ATOM 712 N N . LEU A 1 91 ? -3.822 28.109 -1.593 1 97.69 91 LEU A N 1
ATOM 713 C CA . LEU A 1 91 ? -4.305 29.141 -2.502 1 97.69 91 LEU A CA 1
ATOM 714 C C . LEU A 1 91 ? -4.648 28.547 -3.865 1 97.69 91 LEU A C 1
ATOM 716 O O . LEU A 1 91 ? -5.633 28.953 -4.492 1 97.69 91 LEU A O 1
ATOM 720 N N . ARG A 1 92 ? -3.869 27.625 -4.234 1 97.12 92 ARG A N 1
ATOM 721 C CA . ARG A 1 92 ? -4.121 26.984 -5.52 1 97.12 92 ARG A CA 1
ATOM 722 C C . ARG A 1 92 ? -5.422 26.188 -5.488 1 97.12 92 ARG A C 1
ATOM 724 O O . ARG A 1 92 ? -6.152 26.156 -6.48 1 97.12 92 ARG A O 1
ATOM 731 N N . TYR A 1 93 ? -5.711 25.5 -4.402 1 98.25 93 TYR A N 1
ATOM 732 C CA . TYR A 1 93 ? -6.973 24.781 -4.273 1 98.25 93 TYR A CA 1
ATOM 733 C C . TYR A 1 93 ? -8.156 25.719 -4.453 1 98.25 93 TYR A C 1
ATOM 735 O O . TYR A 1 93 ? -9.086 25.422 -5.207 1 98.25 93 TYR A O 1
ATOM 743 N N . ILE A 1 94 ? -8.109 26.891 -3.795 1 97.69 94 ILE A N 1
ATOM 744 C CA . ILE A 1 94 ? -9.188 27.875 -3.852 1 97.69 94 ILE A CA 1
ATOM 745 C C . ILE A 1 94 ? -9.305 28.438 -5.266 1 97.69 94 ILE A C 1
ATOM 747 O O . ILE A 1 94 ? -10.406 28.547 -5.812 1 97.69 94 ILE A O 1
ATOM 751 N N . LYS A 1 95 ? -8.188 28.719 -5.836 1 97.12 95 LYS A N 1
ATOM 752 C CA . LYS A 1 95 ? -8.164 29.281 -7.18 1 97.12 95 LYS A CA 1
ATOM 753 C C . LYS A 1 95 ? -8.664 28.281 -8.211 1 97.12 95 LYS A C 1
ATOM 755 O O . LYS A 1 95 ? -9.445 28.625 -9.102 1 97.12 95 LYS A O 1
ATOM 760 N N . THR A 1 96 ? -8.203 27.047 -8.125 1 97.06 96 THR A N 1
ATOM 761 C CA . THR A 1 96 ? -8.547 26.016 -9.102 1 97.06 96 THR A CA 1
ATOM 762 C C . THR A 1 96 ? -10.047 25.719 -9.07 1 97.06 96 THR A C 1
ATOM 764 O O . THR A 1 96 ? -10.703 25.703 -10.109 1 97.06 96 THR A O 1
ATOM 767 N N . PHE A 1 97 ? -10.633 25.562 -7.914 1 97.19 97 PHE A N 1
ATOM 768 C CA . PHE A 1 97 ? -12.055 25.25 -7.844 1 97.19 97 PHE A CA 1
ATOM 769 C C . PHE A 1 97 ? -12.898 26.484 -8.094 1 97.19 97 PHE A C 1
ATOM 771 O O . PHE A 1 97 ? -13.992 26.406 -8.664 1 97.19 97 PHE A O 1
ATOM 778 N N . GLY A 1 98 ? -12.352 27.719 -7.707 1 96.62 98 GLY A N 1
ATOM 779 C CA . GLY A 1 98 ? -13.031 28.953 -8.102 1 96.62 98 GLY A CA 1
ATOM 780 C C . GLY A 1 98 ? -13.141 29.109 -9.602 1 96.62 98 GLY A C 1
ATOM 781 O O . GLY A 1 98 ? -14.219 29.406 -10.125 1 96.62 98 GLY A O 1
ATOM 782 N N . THR A 1 99 ? -12.102 28.797 -10.289 1 95.94 99 THR A N 1
ATOM 783 C CA . THR A 1 99 ? -12.086 28.922 -11.742 1 95.94 99 THR A CA 1
ATOM 784 C C . THR A 1 99 ? -12.922 27.828 -12.391 1 95.94 99 THR A C 1
ATOM 786 O O . THR A 1 99 ? -13.539 28.062 -13.438 1 95.94 99 THR A O 1
ATOM 789 N N . LEU A 1 100 ? -12.852 26.672 -11.789 1 96.38 100 LEU A N 1
ATOM 790 C CA . LEU A 1 100 ? -13.68 25.578 -12.289 1 96.38 100 LEU A CA 1
ATOM 791 C C . LEU A 1 100 ? -15.164 25.938 -12.227 1 96.38 100 LEU A C 1
ATOM 793 O O . LEU A 1 100 ? -15.906 25.703 -13.18 1 96.38 100 LEU A O 1
ATOM 797 N N . PHE A 1 101 ? -15.594 26.562 -11.133 1 96.69 101 PHE A N 1
ATOM 798 C CA . PHE A 1 101 ? -16.984 26.969 -10.977 1 96.69 101 PHE A CA 1
ATOM 799 C C . PHE A 1 101 ? -17.328 28.109 -11.922 1 96.69 101 PHE A C 1
ATOM 801 O O . PHE A 1 101 ? -18.469 28.203 -12.406 1 96.69 101 PHE A O 1
ATOM 808 N N . PHE A 1 102 ? -16.391 28.922 -12.188 1 95.56 102 PHE A N 1
ATOM 809 C CA . PHE A 1 102 ? -16.594 29.969 -13.18 1 95.56 102 PHE A CA 1
ATOM 810 C C . PHE A 1 102 ? -16.812 29.375 -14.562 1 95.56 102 PHE A C 1
ATOM 812 O O . PHE A 1 102 ? -17.719 29.781 -15.289 1 95.56 102 PHE A O 1
ATOM 819 N N . GLY A 1 103 ? -15.953 28.391 -14.953 1 93.25 103 GLY A N 1
ATOM 820 C CA . GLY A 1 103 ? -16.109 27.734 -16.234 1 93.25 103 GLY A CA 1
ATOM 821 C C . GLY A 1 103 ? -17.406 26.953 -16.344 1 93.25 103 GLY A C 1
ATOM 822 O O . GLY A 1 103 ? -18 26.859 -17.422 1 93.25 103 GLY A O 1
ATOM 823 N N . ALA A 1 104 ? -17.844 26.469 -15.219 1 93.94 104 ALA A N 1
ATOM 824 C CA . ALA A 1 104 ? -19.047 25.656 -15.188 1 93.94 104 ALA A CA 1
ATOM 825 C C . ALA A 1 104 ? -20.297 26.531 -15.414 1 93.94 104 ALA A C 1
ATOM 827 O O . ALA A 1 104 ? -21.391 26 -15.641 1 93.94 104 ALA A O 1
ATOM 828 N N . LEU A 1 105 ? -20.156 27.859 -15.391 1 92.94 105 LEU A N 1
ATOM 829 C CA . LEU A 1 105 ? -21.266 28.75 -15.695 1 92.94 105 LEU A CA 1
ATOM 830 C C . LEU A 1 105 ? -21.75 28.562 -17.125 1 92.94 105 LEU A C 1
ATOM 832 O O . LEU A 1 105 ? -22.891 28.875 -17.453 1 92.94 105 LEU A O 1
ATOM 836 N N . LEU A 1 106 ? -20.969 27.922 -17.922 1 90.44 106 LEU A N 1
ATOM 837 C CA . LEU A 1 106 ? -21.344 27.625 -19.297 1 90.44 106 LEU A CA 1
ATOM 838 C C . LEU A 1 106 ? -22.5 26.641 -19.344 1 90.44 106 LEU A C 1
ATOM 840 O O . LEU A 1 106 ? -23.219 26.578 -20.344 1 90.44 106 LEU A O 1
ATOM 844 N N . MET A 1 107 ? -22.688 25.938 -18.281 1 90.75 107 MET A N 1
ATOM 845 C CA . MET A 1 107 ? -23.781 24.969 -18.219 1 90.75 107 MET A CA 1
ATOM 846 C C . MET A 1 107 ? -25.125 25.688 -18.156 1 90.75 107 MET A C 1
ATOM 848 O O . MET A 1 107 ? -26.172 25.094 -18.438 1 90.75 107 MET A O 1
ATOM 852 N N . TYR A 1 108 ? -25.141 27.031 -17.797 1 89.19 108 TYR A N 1
ATOM 853 C CA . TYR A 1 108 ? -26.359 27.828 -17.734 1 89.19 108 TYR A CA 1
ATOM 854 C C . TYR A 1 108 ? -27.047 27.891 -19.094 1 89.19 108 TYR A C 1
ATOM 856 O O . TYR A 1 108 ? -28.281 27.906 -19.172 1 89.19 108 TYR A O 1
ATOM 864 N N . ILE A 1 109 ? -26.266 27.781 -20.125 1 86.12 109 ILE A N 1
ATOM 865 C CA . ILE A 1 109 ? -26.766 27.938 -21.484 1 86.12 109 ILE A CA 1
ATOM 866 C C . ILE A 1 109 ? -27.703 26.766 -21.828 1 86.12 109 ILE A C 1
ATOM 868 O O . ILE A 1 109 ? -28.703 26.938 -22.531 1 86.12 109 ILE A O 1
ATOM 872 N N . ILE A 1 110 ? -27.422 25.641 -21.234 1 88.06 110 ILE A N 1
ATOM 873 C CA . ILE A 1 110 ? -28.188 24.453 -21.578 1 88.06 110 ILE A CA 1
ATOM 874 C C . ILE A 1 110 ? -29.188 24.141 -20.453 1 88.06 110 ILE A C 1
ATOM 876 O O . ILE A 1 110 ? -30.391 24.016 -20.703 1 88.06 110 ILE A O 1
ATOM 880 N N . LEU A 1 111 ? -28.781 24.172 -19.234 1 86.88 111 LEU A N 1
ATOM 881 C CA . LEU A 1 111 ? -29.594 23.641 -18.141 1 86.88 111 LEU A CA 1
ATOM 882 C C . LEU A 1 111 ? -30.672 24.641 -17.734 1 86.88 111 LEU A C 1
ATOM 884 O O . LEU A 1 111 ? -31.797 24.234 -17.391 1 86.88 111 LEU A O 1
ATOM 888 N N . LEU A 1 112 ? -30.422 25.906 -17.734 1 85 112 LEU A N 1
ATOM 889 C CA . LEU A 1 112 ? -31.406 26.875 -17.266 1 85 112 LEU A CA 1
ATOM 890 C C . LEU A 1 112 ? -32.625 26.906 -18.188 1 85 112 LEU A C 1
ATOM 892 O O . LEU A 1 112 ? -33.75 26.844 -17.734 1 85 112 LEU A O 1
ATOM 896 N N . PRO A 1 113 ? -32.375 26.922 -19.531 1 83.56 113 PRO A N 1
ATOM 897 C CA . PRO A 1 113 ? -33.531 26.875 -20.406 1 83.56 113 PRO A CA 1
ATOM 898 C C . PRO A 1 113 ? -34.281 25.547 -20.328 1 83.56 113 PRO A C 1
ATOM 900 O O . PRO A 1 113 ? -35.531 25.531 -20.422 1 83.56 113 PRO A O 1
ATOM 903 N N . VAL A 1 114 ? -33.594 24.484 -20.141 1 84.81 114 VAL A N 1
ATOM 904 C CA . VAL A 1 114 ? -34.219 23.188 -20.047 1 84.81 114 VAL A CA 1
ATOM 905 C C . VAL A 1 114 ? -35.094 23.109 -18.797 1 84.81 114 VAL A C 1
ATOM 907 O O . VAL A 1 114 ? -36.188 22.547 -18.828 1 84.81 114 VAL A O 1
ATOM 910 N N . ASN A 1 115 ? -34.625 23.672 -17.703 1 84.69 115 ASN A N 1
ATOM 911 C CA . ASN A 1 115 ? -35.375 23.656 -16.453 1 84.69 115 ASN A CA 1
ATOM 912 C C . ASN A 1 115 ? -36.531 24.641 -16.5 1 84.69 115 ASN A C 1
ATOM 914 O O . ASN A 1 115 ? -37.625 24.359 -15.945 1 84.69 115 ASN A O 1
ATOM 918 N N . ALA A 1 116 ? -36.375 25.828 -17.109 1 79.56 116 ALA A N 1
ATOM 919 C CA . ALA A 1 116 ? -37.344 26.922 -17.062 1 79.56 116 ALA A CA 1
ATOM 920 C C . ALA A 1 116 ? -38.531 26.656 -18.016 1 79.56 116 ALA A C 1
ATOM 922 O O . ALA A 1 116 ? -39.656 27.078 -17.766 1 79.56 116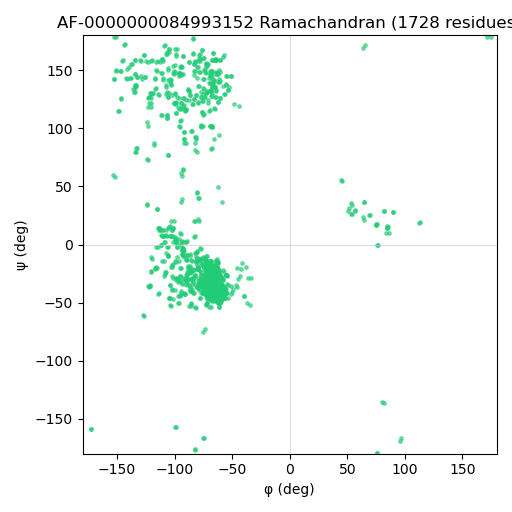 ALA A O 1
ATOM 923 N N . THR A 1 117 ? -38.219 25.938 -19.062 1 75.12 117 THR A N 1
ATOM 924 C CA . THR A 1 117 ? -39.219 25.828 -20.109 1 75.12 117 THR A CA 1
ATOM 925 C C . THR A 1 117 ? -40.156 24.656 -19.844 1 75.12 117 THR A C 1
ATOM 927 O O . THR A 1 117 ? -39.719 23.547 -19.531 1 75.12 117 THR A O 1
ATOM 930 N N . ASN A 1 118 ? -41.438 24.891 -19.969 1 68.5 118 ASN A N 1
ATOM 931 C CA . ASN A 1 118 ? -42.531 23.922 -19.969 1 68.5 118 ASN A CA 1
ATOM 932 C C . ASN A 1 118 ? -42.5 23.031 -18.734 1 68.5 118 ASN A C 1
ATOM 934 O O . ASN A 1 118 ? -42.594 21.812 -18.844 1 68.5 118 ASN A O 1
ATOM 938 N N . GLY A 1 119 ? -42.062 23.609 -17.562 1 68.69 119 GLY A N 1
ATOM 939 C CA . GLY A 1 119 ? -41.969 22.781 -16.375 1 68.69 119 GLY A CA 1
ATOM 940 C C . GLY A 1 119 ? -43.156 22.922 -15.453 1 68.69 119 GLY A C 1
ATOM 941 O O . GLY A 1 119 ? -44.281 23.156 -15.914 1 68.69 119 GLY A O 1
ATOM 942 N N . ASN A 1 120 ? -43.156 22.641 -14.141 1 70.88 120 ASN A N 1
ATOM 943 C CA . ASN A 1 120 ? -44.188 22.609 -13.125 1 70.88 120 ASN A CA 1
ATOM 944 C C . ASN A 1 120 ? -44.531 24.016 -12.625 1 70.88 120 ASN A C 1
ATOM 946 O O . ASN A 1 120 ? -45.125 24.172 -11.555 1 70.88 120 ASN A O 1
ATOM 950 N N . HIS A 1 121 ? -44.219 25.156 -13.391 1 69.5 121 HIS A N 1
ATOM 951 C CA . HIS A 1 121 ? -44.531 26.547 -13.102 1 69.5 121 HIS A CA 1
ATOM 952 C C . HIS A 1 121 ? -44.094 26.922 -11.695 1 69.5 121 HIS A C 1
ATOM 954 O O . HIS A 1 121 ? -44.844 27.562 -10.945 1 69.5 121 HIS A O 1
ATOM 960 N N . ASN A 1 122 ? -43.031 26.312 -11.195 1 74 122 ASN A N 1
ATOM 961 C CA . ASN A 1 122 ? -42.469 26.75 -9.914 1 74 122 ASN A CA 1
ATOM 962 C C . ASN A 1 122 ? -42 28.188 -9.977 1 74 122 ASN A C 1
ATOM 964 O O . ASN A 1 122 ? -41.75 28.719 -11.07 1 74 122 ASN A O 1
ATOM 968 N N . GLU A 1 123 ? -42.031 28.938 -8.875 1 71.88 123 GLU A N 1
ATOM 969 C CA . GLU A 1 123 ? -41.656 30.344 -8.867 1 71.88 123 GLU A CA 1
ATOM 970 C C . GLU A 1 123 ? -40.25 30.547 -8.312 1 71.88 123 GLU A C 1
ATOM 972 O O . GLU A 1 123 ? -39.719 29.672 -7.621 1 71.88 123 GLU A O 1
ATOM 977 N N . GLY A 1 124 ? -39.562 31.562 -8.844 1 71.62 124 GLY A N 1
ATOM 978 C CA . GLY A 1 124 ? -38.281 31.984 -8.281 1 71.62 124 GLY A CA 1
ATOM 979 C C . GLY A 1 124 ? -37.125 31.125 -8.711 1 71.62 124 GLY A C 1
ATOM 980 O O . GLY A 1 124 ? -37 30.766 -9.883 1 71.62 124 GLY A O 1
ATOM 981 N N . PHE A 1 125 ? -36.281 30.766 -7.777 1 75.75 125 PHE A N 1
ATOM 982 C CA . PHE A 1 125 ? -35.062 29.984 -8.047 1 75.75 125 PHE A CA 1
ATOM 983 C C . PHE A 1 125 ? -35.406 28.547 -8.375 1 75.75 125 PHE A C 1
ATOM 985 O O . PHE A 1 125 ? -34.656 27.859 -9.062 1 75.75 125 PHE A O 1
ATOM 992 N N . ASP A 1 126 ? -36.531 28.094 -7.949 1 76.38 126 ASP A N 1
ATOM 993 C CA . ASP A 1 126 ? -36.969 26.719 -8.18 1 76.38 126 ASP A CA 1
ATOM 994 C C . ASP A 1 126 ? -37.344 26.5 -9.648 1 76.38 126 ASP A C 1
ATOM 996 O O . ASP A 1 126 ? -37.375 25.359 -10.117 1 76.38 126 ASP A O 1
ATOM 1000 N N . GLN A 1 127 ? -37.656 27.609 -10.336 1 74.94 127 GLN A N 1
ATOM 1001 C CA . GLN A 1 127 ? -37.969 27.516 -11.766 1 74.94 127 GLN A CA 1
ATOM 1002 C C . GLN A 1 127 ? -36.75 27.125 -12.57 1 74.94 127 GLN A C 1
ATOM 1004 O O . GLN A 1 127 ? -36.844 26.531 -13.648 1 74.94 127 GLN A O 1
ATOM 1009 N N . LEU A 1 128 ? -35.688 27.328 -11.883 1 75.44 128 LEU A N 1
ATOM 1010 C CA . LEU A 1 128 ? -34.438 27.109 -12.609 1 75.44 128 LEU A CA 1
ATOM 1011 C C . LEU A 1 128 ? -33.75 25.844 -12.141 1 75.44 128 LEU A C 1
ATOM 1013 O O . LEU A 1 128 ? -32.656 25.531 -12.578 1 75.44 128 LEU A O 1
ATOM 1017 N N . SER A 1 129 ? -34.469 25.125 -11.336 1 77.44 129 SER A N 1
ATOM 1018 C CA . SER A 1 129 ? -33.938 23.875 -10.797 1 77.44 129 SER A CA 1
ATOM 1019 C C . SER A 1 129 ? -34.594 22.672 -11.453 1 77.44 129 SER A C 1
ATOM 1021 O O . SER A 1 129 ? -35.594 22.812 -12.18 1 77.44 129 SER A O 1
ATOM 1023 N N . ILE A 1 130 ? -34 21.547 -11.25 1 77.62 130 ILE A N 1
ATOM 1024 C CA . ILE A 1 130 ? -34.469 20.312 -11.859 1 77.62 130 ILE A CA 1
ATOM 1025 C C . ILE A 1 130 ? -35.875 19.984 -11.344 1 77.62 130 ILE A C 1
ATOM 1027 O O . ILE A 1 130 ? -36.594 19.203 -11.961 1 77.62 130 ILE A O 1
ATOM 1031 N N . ALA A 1 131 ? -36.219 20.578 -10.258 1 70.62 131 ALA A N 1
ATOM 1032 C CA . ALA A 1 131 ? -37.531 20.344 -9.672 1 70.62 131 ALA A CA 1
ATOM 1033 C C . ALA A 1 131 ? -38.625 20.828 -10.602 1 70.62 131 ALA A C 1
ATOM 1035 O O . ALA A 1 131 ? -39.781 20.391 -10.477 1 70.62 131 ALA A O 1
ATOM 1036 N N . ASN A 1 132 ? -38.312 21.594 -11.586 1 72.81 132 ASN A N 1
ATOM 1037 C CA . ASN A 1 132 ? -39.312 22.156 -12.484 1 72.81 132 ASN A CA 1
ATOM 1038 C C . ASN A 1 132 ? -39.5 21.297 -13.734 1 72.81 132 ASN A C 1
ATOM 1040 O O . ASN A 1 132 ? -40.344 21.594 -14.586 1 72.81 132 ASN A O 1
ATOM 1044 N N . VAL A 1 133 ? -38.781 20.25 -13.812 1 76 133 VAL A N 1
ATOM 1045 C CA . VAL A 1 133 ? -38.812 19.438 -15.016 1 76 133 VAL A CA 1
ATOM 1046 C C . VAL A 1 133 ? -39.906 18.359 -14.867 1 76 133 VAL A C 1
ATOM 1048 O O . VAL A 1 133 ? -39.906 17.594 -13.898 1 76 133 VAL A O 1
ATOM 1051 N N . LYS A 1 134 ? -40.781 18.375 -15.828 1 69.69 134 LYS A N 1
ATOM 1052 C CA . LYS A 1 134 ? -41.906 17.438 -15.789 1 69.69 134 LYS A CA 1
ATOM 1053 C C . LYS A 1 134 ? -41.688 16.266 -16.734 1 69.69 134 LYS A C 1
ATOM 1055 O O . LYS A 1 134 ? -42.062 15.133 -16.438 1 69.69 134 LYS A O 1
ATOM 1060 N N . HIS A 1 135 ? -40.906 16.469 -17.797 1 76 135 HIS A N 1
ATOM 1061 C CA . HIS A 1 135 ? -40.781 15.461 -18.844 1 76 135 HIS A CA 1
ATOM 1062 C C . HIS A 1 135 ? -39.531 14.633 -18.656 1 76 135 HIS A C 1
ATOM 1064 O O . HIS A 1 135 ? -38.406 15.18 -18.562 1 76 135 HIS A O 1
ATOM 1070 N N . PRO A 1 136 ? -39.656 13.367 -18.625 1 76.5 136 PRO A N 1
ATOM 1071 C CA . PRO A 1 136 ? -38.531 12.484 -18.391 1 76.5 136 PRO A CA 1
ATOM 1072 C C . PRO A 1 136 ? -37.469 12.57 -19.484 1 76.5 136 PRO A C 1
ATOM 1074 O O . PRO A 1 136 ? -36.281 12.297 -19.234 1 76.5 136 PRO A O 1
ATOM 1077 N N . ARG A 1 137 ? -37.812 12.984 -20.641 1 78.31 137 ARG A N 1
ATOM 1078 C CA . ARG A 1 137 ? -36.875 13.062 -21.75 1 78.31 137 ARG A CA 1
ATOM 1079 C C . ARG A 1 137 ? -35.875 14.195 -21.531 1 78.31 137 ARG A C 1
ATOM 1081 O O . ARG A 1 137 ? -34.781 14.195 -22.109 1 78.31 137 ARG A O 1
ATOM 1088 N N . ARG A 1 138 ? -36.312 15.039 -20.766 1 82.88 138 ARG A N 1
ATOM 1089 C CA . ARG A 1 138 ? -35.469 16.188 -20.531 1 82.88 138 ARG A CA 1
ATOM 1090 C C . ARG A 1 138 ? -34.344 15.844 -19.531 1 82.88 138 ARG A C 1
ATOM 1092 O O . ARG A 1 138 ? -33.375 16.578 -19.406 1 82.88 138 ARG A O 1
ATOM 1099 N N . TYR A 1 139 ? -34.531 14.742 -18.922 1 85.44 139 TYR A N 1
ATOM 1100 C CA . TYR A 1 139 ? -33.531 14.312 -17.969 1 85.44 139 TYR A CA 1
ATOM 1101 C C . TYR A 1 139 ? -32.25 13.938 -18.688 1 85.44 139 TYR A C 1
ATOM 1103 O O . TYR A 1 139 ? -31.172 13.867 -18.062 1 85.44 139 TYR A O 1
ATOM 1111 N N . TYR A 1 140 ? -32.25 13.766 -20 1 86.19 140 TYR A N 1
ATOM 1112 C CA . TYR A 1 140 ? -31.062 13.484 -20.797 1 86.19 140 TYR A CA 1
ATOM 1113 C C . TYR A 1 140 ? -30.094 14.656 -20.734 1 86.19 140 TYR A C 1
ATOM 1115 O O . TYR A 1 140 ? -28.875 14.453 -20.703 1 86.19 140 TYR A O 1
ATOM 1123 N N . ALA A 1 141 ? -30.672 15.805 -20.719 1 86.44 141 ALA A N 1
ATOM 1124 C CA . ALA A 1 141 ? -29.828 17 -20.656 1 86.44 141 ALA A CA 1
ATOM 1125 C C . ALA A 1 141 ? -29.047 17.062 -19.344 1 86.44 141 ALA A C 1
ATOM 1127 O O . ALA A 1 141 ? -27.859 17.391 -19.328 1 86.44 141 ALA A O 1
ATOM 1128 N N . HIS A 1 142 ? -29.688 16.703 -18.328 1 88.75 142 HIS A N 1
ATOM 1129 C CA . HIS A 1 142 ? -29.047 16.75 -17.016 1 88.75 142 HIS A CA 1
ATOM 1130 C C . HIS A 1 142 ? 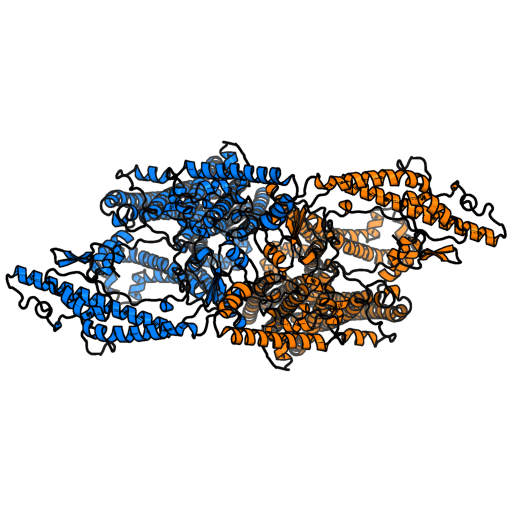-27.969 15.68 -16.891 1 88.75 142 HIS A C 1
ATOM 1132 O O . HIS A 1 142 ? -26.875 15.953 -16.406 1 88.75 142 HIS A O 1
ATOM 1138 N N . VAL A 1 143 ? -28.219 14.516 -17.375 1 90.44 143 VAL A N 1
ATOM 1139 C CA . VAL A 1 143 ? -27.266 13.406 -17.25 1 90.44 143 VAL A CA 1
ATOM 1140 C C . VAL A 1 143 ? -26.094 13.617 -18.188 1 90.44 143 VAL A C 1
ATOM 1142 O O . VAL A 1 143 ? -24.938 13.32 -17.828 1 90.44 143 VAL A O 1
ATOM 1145 N N . LEU A 1 144 ? -26.359 14.125 -19.312 1 90.88 144 LEU A N 1
ATOM 1146 C CA . LEU A 1 144 ? -25.266 14.359 -20.266 1 90.88 144 LEU A CA 1
ATOM 1147 C C . LEU A 1 144 ? -24.391 15.516 -19.797 1 90.88 144 LEU A C 1
ATOM 1149 O O . LEU A 1 144 ? -23.156 15.453 -19.922 1 90.88 144 LEU A O 1
ATOM 1153 N N . MET A 1 145 ? -25.031 16.547 -19.297 1 90.44 145 MET A N 1
ATOM 1154 C CA . MET A 1 145 ? -24.25 17.656 -18.75 1 90.44 145 MET A CA 1
ATOM 1155 C C . MET A 1 145 ? -23.484 17.203 -17.5 1 90.44 145 MET A C 1
ATOM 1157 O O . MET A 1 145 ? -22.359 17.672 -17.266 1 90.44 145 MET A O 1
ATOM 1161 N N . GLY A 1 146 ? -24.094 16.344 -16.734 1 90.88 146 GLY A N 1
ATOM 1162 C CA . GLY A 1 146 ? -23.406 15.758 -15.594 1 90.88 146 GLY A CA 1
ATOM 1163 C C . GLY A 1 146 ? -22.188 14.945 -15.984 1 90.88 146 GLY A C 1
ATOM 1164 O O . GLY A 1 146 ? -21.156 15.008 -15.312 1 90.88 146 GLY A O 1
ATOM 1165 N N . LEU A 1 147 ? -22.328 14.25 -17.062 1 92.19 147 LEU A N 1
ATOM 1166 C CA . LEU A 1 147 ? -21.219 13.445 -17.562 1 92.19 147 LEU A CA 1
ATOM 1167 C C . LEU A 1 147 ? -20.047 14.336 -17.969 1 92.19 147 LEU A C 1
ATOM 1169 O O . LEU A 1 147 ? -18.906 14.055 -17.625 1 92.19 147 LEU A O 1
ATOM 1173 N N . ILE A 1 148 ? -20.328 15.359 -18.609 1 92.88 148 ILE A N 1
ATOM 1174 C CA . ILE A 1 148 ? -19.281 16.25 -19.094 1 92.88 148 ILE A CA 1
ATOM 1175 C C . ILE A 1 148 ? -18.656 17.016 -17.922 1 92.88 148 ILE A C 1
ATOM 1177 O O . ILE A 1 148 ? -17.438 17.062 -17.797 1 92.88 148 ILE A O 1
ATOM 1181 N N . PHE A 1 149 ? -19.516 17.609 -17.109 1 94.31 149 PHE A N 1
ATOM 1182 C CA . PHE A 1 149 ? -19.031 18.406 -16 1 94.31 149 PHE A CA 1
ATOM 1183 C C . PHE A 1 149 ? -18.219 17.562 -15.023 1 94.31 149 PHE A C 1
ATOM 1185 O O . PHE A 1 149 ? -17.141 17.953 -14.594 1 94.31 149 PHE A O 1
ATOM 1192 N N . ASN A 1 150 ? -18.766 16.406 -14.648 1 95.25 150 ASN A N 1
ATOM 1193 C CA . ASN A 1 150 ? -18.031 15.523 -13.742 1 95.25 150 ASN A CA 1
ATOM 1194 C C . ASN A 1 150 ? -16.719 15.039 -14.359 1 95.25 150 ASN A C 1
ATOM 1196 O O . ASN A 1 150 ? -15.727 14.883 -13.656 1 95.25 150 ASN A O 1
ATOM 1200 N N . GLY A 1 151 ? -16.734 14.789 -15.656 1 95.25 151 GLY A N 1
ATOM 1201 C CA . GLY A 1 151 ? -15.516 14.43 -16.344 1 95.25 151 GLY A CA 1
ATOM 1202 C C . GLY A 1 151 ? -14.453 15.508 -16.297 1 95.25 151 GLY A C 1
ATOM 1203 O O . GLY A 1 151 ? -13.273 15.219 -16.062 1 95.25 151 GLY A O 1
ATOM 1204 N N . VAL A 1 152 ? -14.859 16.719 -16.406 1 95.56 152 VAL A N 1
ATOM 1205 C CA . VAL A 1 152 ? -13.938 17.844 -16.344 1 95.56 152 VAL A CA 1
ATOM 1206 C C . VAL A 1 152 ? -13.391 17.984 -14.922 1 95.56 152 VAL A C 1
ATOM 1208 O O . VAL A 1 152 ? -12.203 18.281 -14.734 1 95.56 152 VAL A O 1
ATOM 1211 N N . VAL A 1 153 ? -14.242 17.828 -13.93 1 97.06 153 VAL A N 1
ATOM 1212 C CA . VAL A 1 153 ? -13.812 17.938 -12.539 1 97.06 153 VAL A CA 1
ATOM 1213 C C . VAL A 1 153 ? -12.766 16.859 -12.242 1 97.06 153 VAL A C 1
ATOM 1215 O O . VAL A 1 153 ? -11.734 17.156 -11.633 1 97.06 153 VAL A O 1
ATOM 1218 N N . ILE A 1 154 ? -13.008 15.625 -12.664 1 97.38 154 ILE A N 1
ATOM 1219 C CA . ILE A 1 154 ? -12.07 14.531 -12.453 1 97.38 154 ILE A CA 1
ATOM 1220 C C . ILE A 1 154 ? -10.75 14.836 -13.148 1 97.38 154 ILE A C 1
ATOM 1222 O O . ILE A 1 154 ? -9.68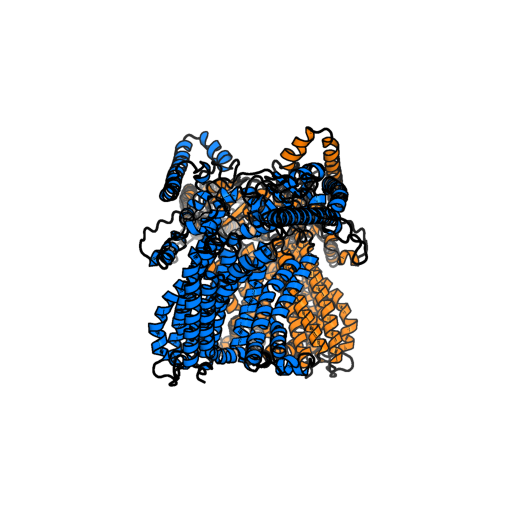 14.602 -12.594 1 97.38 154 ILE A O 1
ATOM 1226 N N . PHE A 1 155 ? -10.828 15.398 -14.328 1 96.25 155 PHE A N 1
ATOM 1227 C CA . PHE A 1 155 ? -9.633 15.742 -15.07 1 96.25 155 PHE A CA 1
ATOM 1228 C C . PHE A 1 155 ? -8.844 16.844 -14.352 1 96.25 155 PHE A C 1
ATOM 1230 O O . PHE A 1 155 ? -7.609 16.812 -14.328 1 96.25 155 PHE A O 1
ATOM 1237 N N . VAL A 1 156 ? -9.531 17.797 -13.812 1 96.94 156 VAL A N 1
ATOM 1238 C CA . VAL A 1 156 ? -8.867 18.875 -13.07 1 96.94 156 VAL A CA 1
ATOM 1239 C C . VAL A 1 156 ? -8.18 18.281 -11.844 1 96.94 156 VAL A C 1
ATOM 1241 O O . VAL A 1 156 ? -7.062 18.688 -11.5 1 96.94 156 VAL A O 1
ATOM 1244 N N . ILE A 1 157 ? -8.828 17.359 -11.133 1 97.5 157 ILE A N 1
ATOM 1245 C CA . ILE A 1 157 ? -8.219 16.703 -9.984 1 97.5 157 ILE A CA 1
ATOM 1246 C C . ILE A 1 157 ? -6.953 15.969 -10.422 1 97.5 157 ILE A C 1
ATOM 1248 O O . ILE A 1 157 ? -5.922 16.047 -9.75 1 97.5 157 ILE A O 1
ATOM 1252 N N . TYR A 1 158 ? -6.98 15.281 -11.578 1 96.06 158 TYR A N 1
ATOM 1253 C CA . TYR A 1 158 ? -5.82 14.594 -12.141 1 96.06 158 TYR A CA 1
ATOM 1254 C C . TYR A 1 158 ? -4.699 15.586 -12.445 1 96.06 158 TYR A C 1
ATOM 1256 O O . TYR A 1 158 ? -3.539 15.336 -12.102 1 96.06 158 TYR A O 1
ATOM 1264 N N . ARG A 1 159 ? -5.055 16.672 -13.047 1 96.25 159 ARG A N 1
ATOM 1265 C CA . ARG A 1 159 ? -4.09 17.703 -13.422 1 96.25 159 ARG A CA 1
ATOM 1266 C C . ARG A 1 159 ? -3.408 18.281 -12.188 1 96.25 159 ARG A C 1
ATOM 1268 O O . ARG A 1 159 ? -2.189 18.469 -12.18 1 96.25 159 ARG A O 1
ATOM 1275 N N . GLU A 1 160 ? -4.195 18.562 -11.188 1 97.06 160 GLU A N 1
ATOM 1276 C CA . GLU A 1 160 ? -3.648 19.172 -9.977 1 97.06 160 GLU A CA 1
ATOM 1277 C C . GLU A 1 160 ? -2.816 18.172 -9.18 1 97.06 160 GLU A C 1
ATOM 1279 O O . GLU A 1 160 ? -1.831 18.547 -8.539 1 97.06 160 GLU A O 1
ATOM 1284 N N . LEU A 1 161 ? -3.182 16.891 -9.219 1 97.19 161 LEU A N 1
ATOM 1285 C CA . LEU A 1 161 ? -2.361 15.867 -8.578 1 97.19 161 LEU A CA 1
ATOM 1286 C C . LEU A 1 161 ? -1.007 15.75 -9.273 1 97.19 161 LEU A C 1
ATOM 1288 O O . LEU A 1 161 ? 0.022 15.602 -8.609 1 97.19 161 LEU A O 1
ATOM 1292 N N . PHE A 1 162 ? -1.039 15.852 -10.562 1 95.81 162 PHE A N 1
ATOM 1293 C CA . PHE A 1 162 ? 0.194 15.789 -11.336 1 95.81 162 PHE A CA 1
ATOM 1294 C C . PHE A 1 162 ? 1.091 16.984 -11.016 1 95.81 162 PHE A C 1
ATOM 1296 O O . PHE A 1 162 ? 2.293 16.828 -10.797 1 95.81 162 PHE A O 1
ATOM 1303 N N . PHE A 1 163 ? 0.489 18.141 -10.945 1 95.81 163 PHE A N 1
ATOM 1304 C CA . PHE A 1 163 ? 1.218 19.359 -10.617 1 95.81 163 PHE A CA 1
ATOM 1305 C C . PHE A 1 163 ? 1.853 19.266 -9.242 1 95.81 163 PHE A C 1
ATOM 1307 O O . PHE A 1 163 ? 3.043 19.531 -9.078 1 95.81 163 PHE A O 1
ATOM 1314 N N . TYR A 1 164 ? 1.082 18.875 -8.312 1 96.94 164 TYR A N 1
ATOM 1315 C CA . TYR A 1 164 ? 1.58 18.797 -6.941 1 96.94 164 TYR A CA 1
ATOM 1316 C C . TYR A 1 164 ? 2.719 17.781 -6.84 1 96.94 164 TYR A C 1
ATOM 1318 O O . TYR A 1 164 ? 3.725 18.047 -6.172 1 96.94 164 TYR A O 1
ATOM 1326 N N . ASN A 1 165 ? 2.52 16.609 -7.426 1 96.56 165 ASN A N 1
ATOM 1327 C CA . ASN A 1 165 ? 3.561 15.578 -7.395 1 96.56 165 ASN A CA 1
ATOM 1328 C C . ASN A 1 165 ? 4.879 16.109 -7.957 1 96.56 165 ASN A C 1
ATOM 1330 O O . ASN A 1 165 ? 5.941 15.875 -7.383 1 96.56 165 ASN A O 1
ATOM 1334 N N . SER A 1 166 ? 4.812 16.859 -9.031 1 94.94 166 SER A N 1
ATOM 1335 C CA . SER A 1 166 ? 6.008 17.453 -9.641 1 94.94 166 SER A CA 1
ATOM 1336 C C . SER A 1 166 ? 6.613 18.516 -8.742 1 94.94 166 SER A C 1
ATOM 1338 O O . SER A 1 166 ? 7.828 18.562 -8.547 1 94.94 166 SER A O 1
ATOM 1340 N N . LEU A 1 167 ? 5.758 19.328 -8.172 1 96 167 LEU A N 1
ATOM 1341 C CA . LEU A 1 167 ? 6.215 20.438 -7.34 1 96 167 LEU A CA 1
ATOM 1342 C C . LEU A 1 167 ? 6.852 19.922 -6.051 1 96 167 LEU A C 1
ATOM 1344 O O . LEU A 1 167 ? 7.902 20.406 -5.633 1 96 167 LEU A O 1
ATOM 1348 N N . LYS A 1 168 ? 6.223 18.984 -5.426 1 96.75 168 LYS A N 1
ATOM 1349 C CA . LYS A 1 168 ? 6.746 18.391 -4.195 1 96.75 168 LYS A CA 1
ATOM 1350 C C . LYS A 1 168 ? 8.141 17.828 -4.414 1 96.75 168 LYS A C 1
ATOM 1352 O O . LYS A 1 168 ? 9.055 18.062 -3.619 1 96.75 168 LYS A O 1
ATOM 1357 N N . ASN A 1 169 ? 8.328 17.094 -5.5 1 96 169 ASN A N 1
ATOM 1358 C CA . ASN A 1 169 ? 9.617 16.484 -5.785 1 96 169 ASN A CA 1
ATOM 1359 C C . ASN A 1 169 ? 10.688 17.531 -6.082 1 96 169 ASN A C 1
ATOM 1361 O O . ASN A 1 169 ? 11.836 17.391 -5.668 1 96 169 ASN A O 1
ATOM 1365 N N . ALA A 1 170 ? 10.305 18.562 -6.758 1 94.12 170 ALA A N 1
ATOM 1366 C CA . ALA A 1 170 ? 11.258 19.625 -7.07 1 94.12 170 ALA A CA 1
ATOM 1367 C C . ALA A 1 170 ? 11.68 20.375 -5.809 1 94.12 170 ALA A C 1
ATOM 1369 O O . ALA A 1 170 ? 12.859 20.672 -5.629 1 94.12 170 ALA A O 1
ATOM 1370 N N . VAL A 1 171 ? 10.719 20.641 -4.938 1 95.56 171 VAL A N 1
ATOM 1371 C CA . VAL A 1 171 ? 11 21.375 -3.703 1 95.56 171 VAL A CA 1
ATOM 1372 C C . VAL A 1 171 ? 11.867 20.516 -2.783 1 95.56 171 VAL A C 1
ATOM 1374 O O . VAL A 1 171 ? 12.867 21 -2.25 1 95.56 171 VAL A O 1
ATOM 1377 N N . LEU A 1 172 ? 11.562 19.25 -2.656 1 96.19 172 LEU A N 1
ATOM 1378 C CA . LEU A 1 172 ? 12.258 18.375 -1.722 1 96.19 172 LEU A CA 1
ATOM 1379 C C . LEU A 1 172 ? 13.656 18.031 -2.238 1 96.19 172 LEU A C 1
ATOM 1381 O O . LEU A 1 172 ? 14.523 17.625 -1.463 1 96.19 172 LEU A O 1
ATOM 1385 N N . SER A 1 173 ? 13.852 18.188 -3.521 1 94.19 173 SER A N 1
ATOM 1386 C CA . SER A 1 173 ? 15.156 17.891 -4.105 1 94.19 173 SER A CA 1
ATOM 1387 C C . SER A 1 173 ? 16.016 19.141 -4.184 1 94.19 173 SER A C 1
ATOM 1389 O O . SER A 1 173 ? 17.188 19.078 -4.59 1 94.19 173 SER A O 1
ATOM 1391 N N . SER A 1 174 ? 15.477 20.297 -3.824 1 92.94 174 SER A N 1
ATOM 1392 C CA . SER A 1 174 ? 16.234 21.531 -3.801 1 92.94 174 SER A CA 1
ATOM 1393 C C . SER A 1 174 ? 17.234 21.562 -2.639 1 92.94 174 SER A C 1
ATOM 1395 O O . SER A 1 174 ? 17.031 20.859 -1.635 1 92.94 174 SER A O 1
ATOM 1397 N N . PRO A 1 175 ? 18.297 22.25 -2.695 1 92 175 PRO A N 1
ATOM 1398 C CA . PRO A 1 175 ? 19.312 22.297 -1.641 1 92 175 PRO A CA 1
ATOM 1399 C C . PRO A 1 175 ? 18.734 22.734 -0.294 1 92 175 PRO A C 1
ATOM 1401 O O . PRO A 1 175 ? 19.141 22.219 0.751 1 92 175 PRO A O 1
ATOM 1404 N N . LYS A 1 176 ? 17.797 23.656 -0.313 1 91.56 176 LYS A N 1
ATOM 1405 C CA . LYS A 1 176 ? 17.203 24.156 0.92 1 91.56 176 LYS A CA 1
ATOM 1406 C C . LYS A 1 176 ? 16.531 23.031 1.713 1 91.56 176 LYS A C 1
ATOM 1408 O O . LYS A 1 176 ? 16.594 23.031 2.945 1 91.56 176 LYS A O 1
ATOM 1413 N N . TYR A 1 177 ? 15.938 22.078 1.03 1 94.44 177 TYR A N 1
ATOM 1414 C CA . TYR A 1 177 ? 15.195 21.016 1.705 1 94.44 177 TYR A CA 1
ATOM 1415 C C . TYR A 1 177 ? 16 19.734 1.756 1 94.44 177 TYR A C 1
ATOM 1417 O O . TYR A 1 177 ? 16.031 19.047 2.779 1 94.44 177 TYR A O 1
ATOM 1425 N N . ALA A 1 178 ? 16.734 19.391 0.731 1 94.56 178 ALA A N 1
ATOM 1426 C CA . ALA A 1 178 ? 17.453 18.141 0.63 1 94.56 178 ALA A CA 1
ATOM 1427 C C . ALA A 1 178 ? 18.531 18.031 1.711 1 94.56 178 ALA A C 1
ATOM 1429 O O . ALA A 1 178 ? 18.766 16.953 2.25 1 94.56 178 ALA A O 1
ATOM 1430 N N . LYS A 1 179 ? 19.141 19.125 2.051 1 92.69 179 LYS A N 1
ATOM 1431 C CA . LYS A 1 179 ? 20.234 19.109 3.012 1 92.69 179 LYS A CA 1
ATOM 1432 C C . LYS A 1 179 ? 19.734 19.344 4.43 1 92.69 179 LYS A C 1
ATOM 1434 O O . LYS A 1 179 ? 20.516 19.281 5.391 1 92.69 179 LYS A O 1
ATOM 1439 N N . LYS A 1 180 ? 18.484 19.625 4.512 1 93 180 LYS A N 1
ATOM 1440 C CA . LYS A 1 180 ? 17.875 19.828 5.82 1 93 180 LYS A CA 1
ATOM 1441 C C . LYS A 1 180 ? 17.953 18.578 6.676 1 93 180 LYS A C 1
ATOM 1443 O O . LYS A 1 180 ? 17.828 17.453 6.16 1 93 180 LYS A O 1
ATOM 1448 N N . LEU A 1 181 ? 18.094 18.734 7.984 1 94.38 181 LEU A N 1
ATOM 1449 C CA . LEU A 1 181 ? 18.203 17.625 8.93 1 94.38 181 LEU A CA 1
ATOM 1450 C C . LEU A 1 181 ? 16.953 16.75 8.883 1 94.38 181 LEU A C 1
ATOM 1452 O O . LEU A 1 181 ? 17.047 15.531 8.945 1 94.38 181 LEU A O 1
ATOM 1456 N N . SER A 1 182 ? 15.812 17.359 8.766 1 94.94 182 SER A N 1
ATOM 1457 C CA . SER A 1 182 ? 14.547 16.625 8.789 1 94.94 182 SER A CA 1
ATOM 1458 C C . SER A 1 182 ? 14.414 15.695 7.598 1 94.94 182 SER A C 1
ATOM 1460 O O . SER A 1 182 ? 13.828 14.617 7.707 1 94.94 182 SER A O 1
ATOM 1462 N N . CYS A 1 183 ? 15.008 16.047 6.41 1 96.12 183 CYS A N 1
ATOM 1463 C CA . CYS A 1 183 ? 14.883 15.25 5.191 1 96.12 183 CYS A CA 1
ATOM 1464 C C . CYS A 1 183 ? 15.945 14.164 5.141 1 96.12 183 CYS A C 1
ATOM 1466 O O . CYS A 1 183 ? 15.867 13.25 4.316 1 96.12 183 CYS A O 1
ATOM 1468 N N . ARG A 1 184 ? 16.906 14.211 6.086 1 96.06 184 ARG A N 1
ATOM 1469 C CA . ARG A 1 184 ? 17.969 13.211 6.133 1 96.06 184 ARG A CA 1
ATOM 1470 C C . ARG A 1 184 ? 17.844 12.328 7.367 1 96.06 184 ARG A C 1
ATOM 1472 O O . ARG A 1 184 ? 18.766 11.594 7.719 1 96.06 184 ARG A O 1
ATOM 1479 N N . THR A 1 185 ? 16.766 12.469 8.094 1 97.31 185 THR A N 1
ATOM 1480 C CA . THR A 1 185 ? 16.547 11.68 9.297 1 97.31 185 THR A CA 1
ATOM 1481 C C . THR A 1 185 ? 15.25 10.875 9.195 1 97.31 185 THR A C 1
ATOM 1483 O O . THR A 1 185 ? 14.219 11.398 8.781 1 97.31 185 THR A O 1
ATOM 1486 N N . VAL A 1 186 ? 15.336 9.586 9.484 1 97.88 186 VAL A N 1
ATOM 1487 C CA . VAL A 1 186 ? 14.18 8.695 9.43 1 97.88 186 VAL A CA 1
ATOM 1488 C C . VAL A 1 186 ? 13.844 8.203 10.836 1 97.88 186 VAL A C 1
ATOM 1490 O O . VAL A 1 186 ? 14.734 7.82 11.602 1 97.88 186 VAL A O 1
ATOM 1493 N N . LEU A 1 187 ? 12.609 8.32 11.258 1 97.75 187 LEU A N 1
ATOM 1494 C CA . LEU A 1 187 ? 12.125 7.801 12.531 1 97.75 187 LEU A CA 1
ATOM 1495 C C . LEU A 1 187 ? 11.516 6.414 12.359 1 97.75 187 LEU A C 1
ATOM 1497 O O . LEU A 1 187 ? 10.641 6.219 11.516 1 97.75 187 LEU A O 1
ATOM 1501 N N . PHE A 1 188 ? 12.016 5.426 13.039 1 96.44 188 PHE A N 1
ATOM 1502 C CA . PHE A 1 188 ? 11.469 4.078 13.086 1 96.44 188 PHE A CA 1
ATOM 1503 C C . PHE A 1 188 ? 10.781 3.814 14.422 1 96.44 188 PHE A C 1
ATOM 1505 O O . PHE A 1 188 ? 11.375 4.004 15.477 1 96.44 188 PHE A O 1
ATOM 1512 N N . GLN A 1 189 ? 9.562 3.389 14.367 1 95.38 189 GLN A N 1
ATOM 1513 C CA . GLN A 1 189 ? 8.82 3.043 15.578 1 95.38 189 GLN A CA 1
ATOM 1514 C C . GLN A 1 189 ? 8.664 1.532 15.711 1 95.38 189 GLN A C 1
ATOM 1516 O O . GLN A 1 189 ? 8.859 0.793 14.742 1 95.38 189 GLN A O 1
ATOM 1521 N N . GLY A 1 190 ? 8.305 1.07 16.891 1 93.62 190 GLY A N 1
ATOM 1522 C CA . GLY A 1 190 ? 8.148 -0.353 17.141 1 93.62 190 GLY A CA 1
ATOM 1523 C C . GLY A 1 190 ? 9.445 -1.13 17.016 1 93.62 190 GLY A C 1
ATOM 1524 O O . GLY A 1 190 ? 9.469 -2.221 16.453 1 93.62 190 GLY A O 1
ATOM 1525 N N . VAL A 1 191 ? 10.508 -0.526 17.438 1 93.94 191 VAL A N 1
ATOM 1526 C CA . VAL A 1 191 ? 11.828 -1.143 17.344 1 93.94 191 VAL A CA 1
ATOM 1527 C C . VAL A 1 191 ? 11.977 -2.211 18.422 1 93.94 191 VAL A C 1
ATOM 1529 O O . VAL A 1 191 ? 11.719 -1.953 19.594 1 93.94 191 VAL A O 1
ATOM 1532 N N . PRO A 1 192 ? 12.273 -3.365 17.984 1 90.19 192 PRO A N 1
ATOM 1533 C CA . PRO A 1 192 ? 12.508 -4.402 19 1 90.19 192 PRO A CA 1
ATOM 1534 C C . PRO A 1 192 ? 13.664 -4.07 19.922 1 90.19 192 PRO A C 1
ATOM 1536 O O . PRO A 1 192 ? 14.57 -3.316 19.547 1 90.19 192 PRO A O 1
ATOM 1539 N N . ASP A 1 193 ? 13.727 -4.637 21.062 1 85.94 193 ASP A N 1
ATOM 1540 C CA . ASP A 1 193 ? 14.703 -4.348 22.109 1 85.94 193 ASP A CA 1
ATOM 1541 C C . ASP A 1 193 ? 16.125 -4.668 21.625 1 85.94 193 ASP A C 1
ATOM 1543 O O . ASP A 1 193 ? 17.078 -3.98 22 1 85.94 193 ASP A O 1
ATOM 1547 N N . SER A 1 194 ? 16.203 -5.625 20.688 1 83 194 SER A N 1
ATOM 1548 C CA . SER A 1 194 ? 17.516 -6.062 20.219 1 83 194 SER A CA 1
ATOM 1549 C C . SER A 1 194 ? 18.156 -5.02 19.297 1 83 194 SER A C 1
ATOM 1551 O O . SER A 1 194 ? 19.375 -4.973 19.172 1 83 194 SER A O 1
ATOM 1553 N N . LEU A 1 195 ? 17.266 -4.168 18.812 1 86.69 195 LEU A N 1
ATOM 1554 C CA . LEU A 1 195 ? 17.781 -3.199 17.844 1 86.69 195 LEU A CA 1
ATOM 1555 C C . LEU A 1 195 ? 17.828 -1.8 18.453 1 86.69 195 LEU A C 1
ATOM 1557 O O . LEU A 1 195 ? 18.219 -0.84 17.797 1 86.69 195 LEU A O 1
ATOM 1561 N N . LEU A 1 196 ? 17.422 -1.72 19.797 1 86.88 196 LEU A N 1
ATOM 1562 C CA . LEU A 1 196 ? 17.359 -0.42 20.453 1 86.88 196 LEU A CA 1
ATOM 1563 C C . LEU A 1 196 ? 18.734 0.028 20.922 1 86.88 196 LEU A C 1
ATOM 1565 O O . LEU A 1 196 ? 18.938 0.26 22.109 1 86.88 196 LEU A O 1
ATOM 1569 N N . ASP A 1 197 ? 19.703 -0.143 20.062 1 81.62 197 ASP A N 1
ATOM 1570 C CA . ASP A 1 197 ? 21.062 0.314 20.312 1 81.62 197 ASP A CA 1
ATOM 1571 C C . ASP A 1 197 ? 21.594 1.155 19.156 1 81.62 197 ASP A C 1
ATOM 1573 O O . ASP A 1 197 ? 21.25 0.9 18 1 81.62 197 ASP A O 1
ATOM 1577 N N . GLU A 1 198 ? 22.312 2.121 19.453 1 81.06 198 GLU A N 1
ATOM 1578 C CA . GLU A 1 198 ? 22.828 3.062 18.453 1 81.06 198 GLU A CA 1
ATOM 1579 C C . GLU A 1 198 ? 23.703 2.361 17.438 1 81.06 198 GLU A C 1
ATOM 1581 O O . GLU A 1 198 ? 23.766 2.768 16.281 1 81.06 198 GLU A O 1
ATOM 1586 N N . LYS A 1 199 ? 24.234 1.262 17.766 1 82.94 199 LYS A N 1
ATOM 1587 C CA . LYS A 1 199 ? 25.234 0.631 16.906 1 82.94 199 LYS A CA 1
ATOM 1588 C C . LYS A 1 199 ? 24.578 -0.295 15.883 1 82.94 199 LYS A C 1
ATOM 1590 O O . LYS A 1 199 ? 25.156 -0.581 14.836 1 82.94 199 LYS A O 1
ATOM 1595 N N . GLN A 1 200 ? 23.422 -0.813 16.188 1 86.06 200 GLN A N 1
ATOM 1596 C CA . GLN A 1 200 ? 22.766 -1.8 15.328 1 86.06 200 GLN A CA 1
ATOM 1597 C C . GLN A 1 200 ? 22.344 -1.177 14.008 1 86.06 200 GLN A C 1
ATOM 1599 O O . GLN A 1 200 ? 22.328 -1.848 12.977 1 86.06 200 GLN A O 1
ATOM 1604 N N . ALA A 1 201 ? 22.031 0.116 14.023 1 90 201 ALA A N 1
ATOM 1605 C CA . ALA A 1 201 ? 21.578 0.796 12.812 1 90 201 ALA A CA 1
ATOM 1606 C C . ALA A 1 201 ? 22.703 0.851 11.766 1 90 201 ALA A C 1
ATOM 1608 O O . ALA A 1 201 ? 22.438 0.825 10.562 1 90 201 ALA A O 1
ATOM 1609 N N . PHE A 1 202 ? 23.938 0.833 12.266 1 90.44 202 PHE A N 1
ATOM 1610 C CA . PHE A 1 202 ? 25.094 0.886 11.359 1 90.44 202 PHE A CA 1
ATOM 1611 C C . PHE A 1 202 ? 25.266 -0.444 10.641 1 90.44 202 PHE A C 1
ATOM 1613 O O . PHE A 1 202 ? 25.953 -0.512 9.617 1 90.44 202 PHE A O 1
ATOM 1620 N N . LYS A 1 203 ? 24.672 -1.511 11.195 1 87.81 203 LYS A N 1
ATOM 1621 C CA . LYS A 1 203 ? 24.781 -2.834 10.586 1 87.81 203 LYS A CA 1
ATOM 1622 C C . LYS A 1 203 ? 23.703 -3.023 9.508 1 87.81 203 LYS A C 1
ATOM 1624 O O . LYS A 1 203 ? 23.906 -3.768 8.547 1 87.81 203 LYS A O 1
ATOM 1629 N N . ILE A 1 204 ? 22.594 -2.357 9.695 1 89.69 204 ILE A N 1
ATOM 1630 C CA . ILE A 1 204 ? 21.422 -2.615 8.867 1 89.69 204 ILE A CA 1
ATOM 1631 C C . ILE A 1 204 ? 21.438 -1.688 7.652 1 89.69 204 ILE A C 1
ATOM 1633 O O . ILE A 1 204 ? 21.156 -2.119 6.531 1 89.69 204 ILE A O 1
ATOM 1637 N N . PHE A 1 205 ? 21.797 -0.365 7.895 1 91.25 205 PHE A N 1
ATOM 1638 C CA . PHE A 1 205 ? 21.641 0.634 6.844 1 91.25 205 PHE A CA 1
ATOM 1639 C C . PHE A 1 205 ? 23.016 1.096 6.336 1 91.25 205 PHE A C 1
ATOM 1641 O O . PHE A 1 205 ? 24.016 0.915 7.012 1 91.25 205 PHE A O 1
ATOM 1648 N N . SER A 1 206 ? 22.938 1.645 5.137 1 87.62 206 SER A N 1
ATOM 1649 C CA . SER A 1 206 ? 24.109 2.285 4.562 1 87.62 206 SER A CA 1
ATOM 1650 C C . SER A 1 206 ? 24 3.805 4.645 1 87.62 206 SER A C 1
ATOM 1652 O O . SER A 1 206 ? 22.906 4.367 4.523 1 87.62 206 SER A O 1
ATOM 1654 N N . GLY A 1 207 ? 25.094 4.477 4.902 1 90.25 207 GLY A N 1
ATOM 1655 C CA . GLY A 1 207 ? 25.141 5.93 4.902 1 90.25 207 GLY A CA 1
ATOM 1656 C C . GLY A 1 207 ? 24.641 6.543 6.195 1 90.25 207 GLY A C 1
ATOM 1657 O O . GLY A 1 207 ? 24.047 7.629 6.184 1 90.25 207 GLY A O 1
ATOM 1658 N N . VAL A 1 208 ? 24.766 5.863 7.344 1 94 208 VAL A N 1
ATOM 1659 C CA . VAL A 1 208 ? 24.281 6.352 8.633 1 94 208 VAL A CA 1
ATOM 1660 C C . VAL A 1 208 ? 25.297 7.332 9.227 1 94 208 VAL A C 1
ATOM 1662 O O . VAL A 1 208 ? 26.5 7.059 9.227 1 94 208 VAL A O 1
ATOM 1665 N N . LYS A 1 209 ? 24.891 8.508 9.625 1 92.38 209 LYS A N 1
ATOM 1666 C CA . LYS A 1 209 ? 25.75 9.5 10.266 1 92.38 209 LYS A CA 1
ATOM 1667 C C . LYS A 1 209 ? 25.641 9.438 11.781 1 92.38 209 LYS A C 1
ATOM 1669 O O . LYS A 1 209 ? 26.656 9.383 12.484 1 92.38 209 LYS A O 1
ATOM 1674 N N . ARG A 1 210 ? 24.391 9.461 12.266 1 92.94 210 ARG A N 1
ATOM 1675 C CA . ARG A 1 210 ? 24.141 9.461 13.711 1 92.94 210 ARG A CA 1
ATOM 1676 C C . ARG A 1 210 ? 22.812 8.789 14.039 1 92.94 210 ARG A C 1
ATOM 1678 O O . ARG A 1 210 ? 21.875 8.828 13.242 1 92.94 210 ARG A O 1
ATOM 1685 N N . VAL A 1 211 ? 22.75 8.195 15.188 1 94.38 211 VAL A N 1
ATOM 1686 C CA . VAL A 1 211 ? 21.547 7.523 15.633 1 94.38 211 VAL A CA 1
ATOM 1687 C C . VAL A 1 211 ? 21.078 8.117 16.969 1 94.38 211 VAL A C 1
ATOM 1689 O O . VAL A 1 211 ? 21.891 8.352 17.859 1 94.38 211 VAL A O 1
ATOM 1692 N N . TYR A 1 212 ? 19.828 8.562 17.109 1 94.12 212 TYR A N 1
ATOM 1693 C CA . TYR A 1 212 ? 19.219 9.055 18.344 1 94.12 212 TYR A CA 1
ATOM 1694 C C . TYR A 1 212 ? 18.234 8.047 18.906 1 94.12 212 TYR A C 1
ATOM 1696 O O . TYR A 1 212 ? 17.188 7.781 18.297 1 94.12 212 TYR A O 1
ATOM 1704 N N . VAL A 1 213 ? 18.547 7.414 19.969 1 93.25 213 VAL A N 1
ATOM 1705 C CA . VAL A 1 213 ? 17.594 6.535 20.641 1 93.25 213 VAL A CA 1
ATOM 1706 C C . VAL A 1 213 ? 16.703 7.355 21.562 1 93.25 213 VAL A C 1
ATOM 1708 O O . VAL A 1 213 ? 17.188 8.094 22.422 1 93.25 213 VAL A O 1
ATOM 1711 N N . ALA A 1 214 ? 15.43 7.348 21.375 1 92.75 214 ALA A N 1
ATOM 1712 C CA . ALA A 1 214 ? 14.492 8.133 22.172 1 92.75 214 ALA A CA 1
ATOM 1713 C C . ALA A 1 214 ? 14.477 7.68 23.625 1 92.75 214 ALA A C 1
ATOM 1715 O O . ALA A 1 214 ? 14.18 6.52 23.922 1 92.75 214 ALA A O 1
ATOM 1716 N N . ARG A 1 215 ? 14.898 8.633 24.453 1 90.44 215 ARG A N 1
ATOM 1717 C CA . ARG A 1 215 ? 14.922 8.391 25.891 1 90.44 215 ARG A CA 1
ATOM 1718 C C . ARG A 1 215 ? 14.328 9.57 26.656 1 90.44 215 ARG A C 1
ATOM 1720 O O . ARG A 1 215 ? 14.453 10.719 26.234 1 90.44 215 ARG A O 1
ATOM 1727 N N . THR A 1 216 ? 13.453 9.328 27.562 1 80.56 216 THR A N 1
ATOM 1728 C CA . THR A 1 216 ? 13.039 10.406 28.453 1 80.56 216 THR A CA 1
ATOM 1729 C C . THR A 1 216 ? 12.578 9.844 29.797 1 80.56 216 THR A C 1
ATOM 1731 O O . THR A 1 216 ? 12.234 8.672 29.906 1 80.56 216 THR A O 1
ATOM 1734 N N . THR A 1 217 ? 12.938 10.625 30.859 1 84.94 217 THR A N 1
ATOM 1735 C CA . THR A 1 217 ? 12.406 10.281 32.156 1 84.94 217 THR A CA 1
ATOM 1736 C C . THR A 1 217 ? 11.391 11.32 32.625 1 84.94 217 THR A C 1
ATOM 1738 O O . THR A 1 217 ? 11.531 12.508 32.344 1 84.94 217 THR A O 1
ATOM 1741 N N . ARG A 1 218 ? 10.398 10.961 33.25 1 86.62 218 ARG A N 1
ATOM 1742 C CA . ARG A 1 218 ? 9.383 11.859 33.781 1 86.62 218 ARG A CA 1
ATOM 1743 C C . ARG A 1 218 ? 9.977 12.797 34.812 1 86.62 218 ARG A C 1
ATOM 1745 O O . ARG A 1 218 ? 9.578 13.961 34.938 1 86.62 218 ARG A O 1
ATOM 1752 N N . GLU A 1 219 ? 10.875 12.305 35.469 1 91.94 219 GLU A N 1
ATOM 1753 C CA . GLU A 1 219 ? 11.523 13.094 36.5 1 91.94 219 GLU A CA 1
ATOM 1754 C C . GLU A 1 219 ? 12.297 14.266 35.906 1 91.94 219 GLU A C 1
ATOM 1756 O O . GLU A 1 219 ? 12.211 15.391 36.406 1 91.94 219 GLU A O 1
ATOM 1761 N N . LEU A 1 220 ? 13.055 13.969 34.938 1 93.5 220 LEU A N 1
ATOM 1762 C CA . LEU A 1 220 ? 13.82 15.016 34.281 1 93.5 220 LEU A CA 1
ATOM 1763 C C . LEU A 1 220 ? 12.898 16.078 33.688 1 93.5 220 LEU A C 1
ATOM 1765 O O . LEU A 1 220 ? 13.141 17.281 33.875 1 93.5 220 LEU A O 1
ATOM 1769 N N . GLU A 1 221 ? 11.844 15.703 33.062 1 93.12 221 GLU A N 1
ATOM 1770 C CA . GLU A 1 221 ? 10.898 16.641 32.438 1 93.12 221 GLU A CA 1
ATOM 1771 C C . GLU A 1 221 ? 10.227 17.5 33.5 1 93.12 221 GLU A C 1
ATOM 1773 O O . GLU A 1 221 ? 10.055 18.703 33.312 1 93.12 221 GLU A O 1
ATOM 1778 N N . HIS A 1 222 ? 9.906 16.891 34.594 1 94.44 222 HIS A N 1
ATOM 1779 C CA . HIS A 1 222 ? 9.25 17.594 35.688 1 94.44 222 HIS A CA 1
ATOM 1780 C C . HIS A 1 222 ? 10.188 18.625 36.312 1 94.44 222 HIS A C 1
ATOM 1782 O O . HIS A 1 222 ? 9.781 19.766 36.594 1 94.44 222 HIS A O 1
ATOM 1788 N N . LYS A 1 223 ? 11.367 18.234 36.531 1 95.44 223 LYS A N 1
ATOM 1789 C CA . LYS A 1 223 ? 12.336 19.125 37.156 1 95.44 223 LYS A CA 1
ATOM 1790 C C . LYS A 1 223 ? 12.688 20.297 36.219 1 95.44 223 LYS A C 1
ATOM 1792 O O . LYS A 1 223 ? 12.906 21.406 36.688 1 95.44 223 LYS A O 1
ATOM 1797 N N . VAL A 1 224 ? 12.781 20 34.969 1 95.62 224 VAL A N 1
ATOM 1798 C CA . VAL A 1 224 ? 13.047 21.047 34 1 95.62 224 VAL A CA 1
ATOM 1799 C C . VAL A 1 224 ? 11.891 22.047 34 1 95.62 224 VAL A C 1
ATOM 1801 O O . VAL A 1 224 ? 12.109 23.266 33.938 1 95.62 224 VAL A O 1
ATOM 1804 N N . GLU A 1 225 ? 10.711 21.578 34.062 1 95.75 225 GLU A N 1
ATOM 1805 C CA . GLU A 1 225 ? 9.531 22.438 34.125 1 95.75 225 GLU A CA 1
ATOM 1806 C C . GLU A 1 225 ? 9.469 23.234 35.406 1 95.75 225 GLU A C 1
ATOM 1808 O O . GLU A 1 225 ? 9.086 24.406 35.406 1 95.75 225 GLU A O 1
ATOM 1813 N N . GLN A 1 226 ? 9.844 22.609 36.469 1 95.31 226 GLN A N 1
ATOM 1814 C CA . GLN A 1 226 ? 9.867 23.297 37.781 1 95.31 226 GLN A CA 1
ATOM 1815 C C . GLN A 1 226 ? 10.891 24.422 37.781 1 95.31 226 GLN A C 1
ATOM 1817 O O . GLN A 1 226 ? 10.625 25.5 38.312 1 95.31 226 GLN A O 1
ATOM 1822 N N . ARG A 1 227 ? 12.016 24.094 37.281 1 96.56 227 ARG A N 1
ATOM 1823 C CA . ARG A 1 227 ? 13.055 25.109 37.188 1 96.56 227 ARG A CA 1
ATOM 1824 C C . ARG A 1 227 ? 12.609 26.281 36.344 1 96.56 227 ARG A C 1
ATOM 1826 O O . ARG A 1 227 ? 12.781 27.438 36.719 1 96.56 227 ARG A O 1
ATOM 1833 N N . ALA A 1 228 ? 12.031 25.969 35.219 1 96.19 228 ALA A N 1
ATOM 1834 C CA . ALA A 1 228 ? 11.555 27.016 34.312 1 96.19 228 ALA A CA 1
ATOM 1835 C C . ALA A 1 228 ? 10.445 27.828 34.969 1 96.19 228 ALA A C 1
ATOM 1837 O O . ALA A 1 228 ? 10.375 29.047 34.781 1 96.19 228 ALA A O 1
ATOM 1838 N N . ALA A 1 229 ? 9.594 27.188 35.688 1 95.44 229 ALA A N 1
ATOM 1839 C CA . ALA A 1 229 ? 8.5 27.859 36.375 1 95.44 229 ALA A CA 1
ATOM 1840 C C . ALA A 1 229 ? 9.031 28.797 37.469 1 95.44 229 ALA A C 1
ATOM 1842 O O . ALA A 1 229 ? 8.5 29.891 37.688 1 95.44 229 ALA A O 1
ATOM 1843 N N . MET A 1 230 ? 10.039 28.406 38.156 1 95.25 230 MET A N 1
ATOM 1844 C CA . MET A 1 230 ? 10.648 29.219 39.188 1 95.25 230 MET A CA 1
ATOM 1845 C C . MET A 1 230 ? 11.305 30.453 38.594 1 95.25 230 MET A C 1
ATOM 1847 O O . MET A 1 230 ? 11.227 31.547 39.188 1 95.25 230 MET A O 1
ATOM 1851 N N . VAL A 1 231 ? 11.914 30.25 37.5 1 95.94 231 VAL A N 1
ATOM 1852 C CA . VAL A 1 231 ? 12.562 31.391 36.844 1 95.94 231 VAL A CA 1
ATOM 1853 C C . VAL A 1 231 ? 11.5 32.344 36.312 1 95.94 231 VAL A C 1
ATOM 1855 O O . VAL A 1 231 ? 11.688 33.562 36.406 1 95.94 231 VAL A O 1
ATOM 1858 N N . ASP A 1 232 ? 10.477 31.812 35.844 1 95.12 232 ASP A N 1
ATOM 1859 C CA . ASP A 1 232 ? 9.375 32.656 35.375 1 95.12 232 ASP A CA 1
ATOM 1860 C C . ASP A 1 232 ? 8.773 33.469 36.531 1 95.12 232 ASP A C 1
ATOM 1862 O O . ASP A 1 232 ? 8.445 34.625 36.344 1 95.12 232 ASP A O 1
ATOM 1866 N N . LYS A 1 233 ? 8.641 32.875 37.688 1 94.81 233 LYS A N 1
ATOM 1867 C CA . LYS A 1 233 ? 8.133 33.594 38.844 1 94.81 233 LYS A CA 1
ATOM 1868 C C . LYS A 1 233 ? 9.086 34.688 39.281 1 94.81 233 LYS A C 1
ATOM 1870 O O . LYS A 1 233 ? 8.641 35.781 39.688 1 94.81 233 LYS A O 1
ATOM 1875 N N . LEU A 1 234 ? 10.344 34.406 39.219 1 95.94 234 LEU A N 1
ATOM 1876 C CA . LEU A 1 234 ? 11.352 35.406 39.531 1 95.94 234 LEU A CA 1
ATOM 1877 C C . LEU A 1 234 ? 11.266 36.594 38.594 1 95.94 234 LEU A C 1
ATOM 1879 O O . LEU A 1 234 ? 11.344 37.75 39 1 95.94 234 LEU A O 1
ATOM 1883 N N . GLU A 1 235 ? 11.094 36.281 37.312 1 95.56 235 GLU A N 1
ATOM 1884 C CA . GLU A 1 235 ? 10.984 37.344 36.312 1 95.56 235 GLU A CA 1
ATOM 1885 C C . GLU A 1 235 ? 9.758 38.219 36.562 1 95.56 235 GLU A C 1
ATOM 1887 O O . GLU A 1 235 ? 9.828 39.438 36.469 1 95.56 235 GLU A O 1
ATOM 1892 N N . VAL A 1 236 ? 8.664 37.594 36.844 1 95.44 236 VAL A N 1
ATOM 1893 C CA . VAL A 1 236 ? 7.422 38.344 37.125 1 95.44 236 VAL A CA 1
ATOM 1894 C C . VAL A 1 236 ? 7.582 39.219 38.344 1 95.44 236 VAL A C 1
ATOM 1896 O O . VAL A 1 236 ? 7.152 40.375 38.344 1 95.44 236 VAL A O 1
ATOM 1899 N N . ALA A 1 237 ? 8.242 38.688 39.375 1 95.38 237 ALA A N 1
ATOM 1900 C CA . ALA A 1 237 ? 8.453 39.406 40.625 1 95.38 237 ALA A CA 1
ATOM 1901 C C . ALA A 1 237 ? 9.391 40.594 40.406 1 95.38 237 ALA A C 1
ATOM 1903 O O . ALA A 1 237 ? 9.156 41.688 40.938 1 95.38 237 ALA A O 1
ATOM 1904 N N . GLU A 1 238 ? 10.438 40.375 39.656 1 95.06 238 GLU A N 1
ATOM 1905 C CA . GLU A 1 238 ? 11.398 41.469 39.375 1 95.06 238 GLU A CA 1
ATOM 1906 C C . GLU A 1 238 ? 10.758 42.562 38.562 1 95.06 238 GLU A C 1
ATOM 1908 O O . GLU A 1 238 ? 11.016 43.75 38.812 1 95.06 238 GLU A O 1
ATOM 1913 N N . ASN A 1 239 ? 10 42.219 37.531 1 95.56 239 ASN A N 1
ATOM 1914 C CA . ASN A 1 239 ? 9.289 43.219 36.75 1 95.56 239 ASN A CA 1
ATOM 1915 C C . ASN A 1 239 ? 8.297 44 37.594 1 95.56 239 ASN A C 1
ATOM 1917 O O . ASN A 1 239 ? 8.18 45.219 37.438 1 95.56 239 ASN A O 1
ATOM 1921 N N . LYS A 1 240 ? 7.598 43.344 38.5 1 94.06 240 LYS A N 1
ATOM 1922 C CA . LYS A 1 240 ? 6.633 44 39.375 1 94.06 240 LYS A CA 1
ATOM 1923 C C . LYS A 1 240 ? 7.328 44.906 40.375 1 94.06 240 LYS A C 1
ATOM 1925 O O . LYS A 1 240 ? 6.863 46.031 40.594 1 94.06 240 LYS A O 1
ATOM 1930 N N . LEU A 1 241 ? 8.438 44.438 40.969 1 94.06 241 LEU A N 1
ATOM 1931 C CA . LEU A 1 241 ? 9.211 45.219 41.906 1 94.06 241 LEU A CA 1
ATOM 1932 C C . LEU A 1 241 ? 9.719 46.5 41.281 1 94.06 241 LEU A C 1
ATOM 1934 O O . LEU A 1 241 ? 9.609 47.594 41.844 1 94.06 241 LEU A O 1
ATOM 1938 N N . MET A 1 242 ? 10.266 46.375 40.094 1 94.38 242 MET A N 1
ATOM 1939 C CA . MET A 1 242 ? 10.797 47.562 39.406 1 94.38 242 MET A CA 1
ATOM 1940 C C . MET A 1 242 ? 9.688 48.531 39 1 94.38 242 MET A C 1
ATOM 1942 O O . MET A 1 242 ? 9.867 49.75 39.062 1 94.38 242 MET A O 1
ATOM 1946 N N . LYS A 1 243 ? 8.531 48.031 38.562 1 93.88 243 LYS A N 1
ATOM 1947 C CA . LYS A 1 243 ? 7.383 48.875 38.219 1 93.88 243 LYS A CA 1
ATOM 1948 C C . LYS A 1 243 ? 6.891 49.656 39.438 1 93.88 243 LYS A C 1
ATOM 1950 O O . LYS A 1 243 ? 6.57 50.844 39.312 1 93.88 243 LYS A O 1
ATOM 1955 N N . LEU A 1 244 ? 6.859 49 40.594 1 93.38 244 LEU A N 1
ATOM 1956 C CA . LEU A 1 244 ? 6.438 49.656 41.844 1 93.38 244 LEU A CA 1
ATOM 1957 C C . LEU A 1 244 ? 7.426 50.75 42.25 1 93.38 244 LEU A C 1
ATOM 1959 O O . LEU A 1 244 ? 7.027 51.812 42.719 1 93.38 244 LEU A O 1
ATOM 1963 N N . ALA A 1 245 ? 8.664 50.406 42.062 1 93.44 245 ALA A N 1
ATOM 1964 C CA . ALA A 1 245 ? 9.703 51.375 42.406 1 93.44 245 ALA A CA 1
ATOM 1965 C C . ALA A 1 245 ? 9.594 52.625 41.562 1 93.44 245 ALA A C 1
ATOM 1967 O O . ALA A 1 245 ? 9.688 53.75 42.062 1 93.44 245 ALA A O 1
ATOM 1968 N N . VAL A 1 246 ? 9.422 52.438 40.25 1 93.12 246 VAL A N 1
ATOM 1969 C CA . VAL A 1 246 ? 9.336 53.562 39.344 1 93.12 246 VAL A CA 1
ATOM 1970 C C . VAL A 1 246 ? 8.055 54.344 39.594 1 93.12 246 VAL A C 1
ATOM 1972 O O . VAL A 1 246 ? 8.055 55.594 39.531 1 93.12 246 VAL A O 1
ATOM 1975 N N . LYS A 1 247 ? 7.012 53.688 39.938 1 91.88 247 LYS A N 1
ATOM 1976 C CA . LYS A 1 247 ? 5.762 54.375 40.281 1 91.88 247 LYS A CA 1
ATOM 1977 C C . LYS A 1 247 ? 5.91 55.219 41.531 1 91.88 247 LYS A C 1
ATOM 1979 O O . LYS A 1 247 ? 5.375 56.312 41.594 1 91.88 247 LYS A O 1
ATOM 1984 N N . SER A 1 248 ? 6.633 54.656 42.562 1 91.75 248 SER A N 1
ATOM 1985 C CA . SER A 1 248 ? 6.887 55.406 43.781 1 91.75 248 SER A CA 1
ATOM 1986 C C . SER A 1 248 ? 7.75 56.625 43.5 1 91.75 248 SER A C 1
ATOM 1988 O O . SER A 1 248 ? 7.539 57.688 44.125 1 91.75 248 SER A O 1
ATOM 1990 N N . LYS A 1 249 ? 8.688 56.469 42.688 1 91.75 249 LYS A N 1
ATOM 1991 C CA . LYS A 1 249 ? 9.555 57.562 42.312 1 91.75 249 LYS A CA 1
ATOM 1992 C C . LYS A 1 249 ? 8.758 58.656 41.594 1 91.75 249 LYS A C 1
ATOM 1994 O O . LYS A 1 249 ? 8.922 59.844 41.906 1 91.75 249 LYS A O 1
ATOM 1999 N N . LEU A 1 250 ? 7.906 58.312 40.688 1 92.12 250 LEU A N 1
ATOM 2000 C CA . LEU A 1 250 ? 7.102 59.25 39.906 1 92.12 250 LEU A CA 1
ATOM 2001 C C . LEU A 1 250 ? 6.129 60 40.844 1 92.12 250 LEU A C 1
ATOM 2003 O O . LEU A 1 250 ? 5.898 61.188 40.688 1 92.12 250 LEU A O 1
ATOM 2007 N N . LYS A 1 251 ? 5.656 59.281 41.812 1 91.38 251 LYS A N 1
ATOM 2008 C CA . LYS A 1 251 ? 4.762 59.906 42.781 1 91.38 251 LYS A CA 1
ATOM 2009 C C . LYS A 1 251 ? 5.516 60.875 43.688 1 91.38 251 LYS A C 1
ATOM 2011 O O . LYS A 1 251 ? 5.004 61.938 44.031 1 91.38 251 LYS A O 1
ATOM 2016 N N . ALA A 1 252 ? 6.68 60.438 44.125 1 90.94 252 ALA A N 1
ATOM 2017 C CA . ALA A 1 252 ? 7.516 61.281 44.969 1 90.94 252 ALA A CA 1
ATOM 2018 C C . ALA A 1 252 ? 7.941 62.531 44.219 1 90.94 252 ALA A C 1
ATOM 2020 O O . ALA A 1 252 ? 7.98 63.625 44.812 1 90.94 252 ALA A O 1
ATOM 2021 N N . ASP A 1 253 ? 8.273 62.406 42.969 1 89.38 253 ASP A N 1
ATOM 2022 C CA . ASP A 1 253 ? 8.68 63.562 42.156 1 89.38 253 ASP A CA 1
ATOM 2023 C C . ASP A 1 253 ? 7.523 64.562 41.969 1 89.38 253 ASP A C 1
ATOM 2025 O O . ASP A 1 253 ? 7.73 65.75 41.969 1 89.38 253 ASP A O 1
ATOM 2029 N N . LYS A 1 254 ? 6.379 64 41.844 1 90.44 254 LYS A N 1
ATOM 2030 C CA . LYS A 1 254 ? 5.199 64.875 41.719 1 90.44 254 LYS A CA 1
ATOM 2031 C C . LYS A 1 254 ? 4.918 65.625 43 1 90.44 254 LYS A C 1
ATOM 2033 O O . LYS A 1 254 ? 4.422 66.75 42.969 1 90.44 254 LYS A O 1
ATOM 2038 N N . LYS A 1 255 ? 5.297 65 44.125 1 90.94 255 LYS A N 1
ATOM 2039 C CA . LYS A 1 255 ? 5.055 65.688 45.406 1 90.94 255 LYS A CA 1
ATOM 2040 C C . LYS A 1 255 ? 6.262 66.5 45.875 1 90.94 255 LYS A C 1
ATOM 2042 O O . LYS A 1 255 ? 6.199 67.188 46.875 1 90.94 255 LYS A O 1
ATOM 2047 N N . GLY A 1 256 ? 7.312 66.375 45.25 1 84.12 256 GLY A N 1
ATOM 2048 C CA . GLY A 1 256 ? 8.484 67.188 45.5 1 84.12 256 GLY A CA 1
ATOM 2049 C C . GLY A 1 256 ? 9.359 66.625 46.625 1 84.12 256 GLY A C 1
ATOM 2050 O O . GLY A 1 256 ? 10.047 67.438 47.312 1 84.12 256 GLY A O 1
ATOM 2051 N N . PHE A 1 257 ? 9.141 65.438 46.969 1 85.75 257 PHE A N 1
ATOM 2052 C CA . PHE A 1 257 ? 9.953 64.812 48.031 1 85.75 257 PHE A CA 1
ATOM 2053 C C . PHE A 1 257 ? 10.992 63.875 47.438 1 85.75 257 PHE A C 1
ATOM 2055 O O . PHE A 1 257 ? 10.75 63.219 46.438 1 85.75 257 PHE A O 1
ATOM 2062 N N . ILE A 1 258 ? 12.172 63.906 47.938 1 81.31 258 ILE A N 1
ATOM 2063 C CA . ILE A 1 258 ? 13.258 63.031 47.5 1 81.31 258 ILE A CA 1
ATOM 2064 C C . ILE A 1 258 ? 13.32 61.812 48.375 1 81.31 258 ILE A C 1
ATOM 2066 O O . ILE A 1 258 ? 13.391 61.906 49.594 1 81.31 258 ILE A O 1
ATOM 2070 N N . LEU A 1 259 ? 13.078 60.625 47.688 1 83.31 259 LEU A N 1
ATOM 2071 C CA . LEU A 1 259 ? 13.164 59.375 48.406 1 83.31 259 LEU A CA 1
ATOM 2072 C C . LEU A 1 259 ? 14.609 59.062 48.781 1 83.31 259 LEU A C 1
ATOM 2074 O O . LEU A 1 259 ? 15.484 59 47.938 1 83.31 259 LEU A O 1
ATOM 2078 N N . GLU A 1 260 ? 15.078 59 50.062 1 80.12 260 GLU A N 1
ATOM 2079 C CA . GLU A 1 260 ? 16.422 58.719 50.562 1 80.12 260 GLU A CA 1
ATOM 2080 C C . GLU A 1 260 ? 16.438 57.438 51.406 1 80.12 260 GLU A C 1
ATOM 2082 O O . GLU A 1 260 ? 15.492 57.156 52.125 1 80.12 260 GLU A O 1
ATOM 2087 N N . PRO A 1 261 ? 17.406 56.531 51.188 1 82.06 261 PRO A N 1
ATOM 2088 C CA . PRO A 1 261 ? 18.594 56.531 50.312 1 82.06 261 PRO A CA 1
ATOM 2089 C C . PRO A 1 261 ? 18.25 56.125 48.875 1 82.06 261 PRO A C 1
ATOM 2091 O O . PRO A 1 261 ? 17.453 55.188 48.688 1 82.06 261 PRO A O 1
ATOM 2094 N N . VAL A 1 262 ? 18.922 56.688 47.969 1 81.06 262 VAL A N 1
ATOM 2095 C CA . VAL A 1 262 ? 18.625 56.562 46.562 1 81.06 262 VAL A CA 1
ATOM 2096 C C . VAL A 1 262 ? 19.031 55.156 46.062 1 81.06 262 VAL A C 1
ATOM 2098 O O . VAL A 1 262 ? 18.453 54.656 45.094 1 81.06 262 VAL A O 1
ATOM 2101 N N . ASP A 1 263 ? 19.906 54.469 46.812 1 80.94 263 ASP A N 1
ATOM 2102 C CA . ASP A 1 263 ? 20.484 53.219 46.281 1 80.94 263 ASP A CA 1
ATOM 2103 C C . ASP A 1 263 ? 19.859 52 46.969 1 80.94 263 ASP A C 1
ATOM 2105 O O . ASP A 1 263 ? 20.359 50.875 46.812 1 80.94 263 ASP A O 1
ATOM 2109 N N . GLU A 1 264 ? 18.812 52.219 47.625 1 85.5 264 GLU A N 1
ATOM 2110 C CA . GLU A 1 264 ? 18.188 51.094 48.312 1 85.5 264 GLU A CA 1
ATOM 2111 C C . GLU A 1 264 ? 16.734 50.906 47.875 1 85.5 264 GLU A C 1
ATOM 2113 O O . GLU A 1 264 ? 15.938 51.844 47.906 1 85.5 264 GLU A O 1
ATOM 2118 N N . ILE A 1 265 ? 16.453 49.688 47.438 1 87.69 265 ILE A N 1
ATOM 2119 C CA . ILE A 1 265 ? 15.133 49.344 46.906 1 87.69 265 ILE A CA 1
ATOM 2120 C C . ILE A 1 265 ? 14.07 49.5 47.969 1 87.69 265 ILE A C 1
ATOM 2122 O O . ILE A 1 265 ? 12.914 49.812 47.688 1 87.69 265 ILE A O 1
ATOM 2126 N N . SER A 1 266 ? 14.461 49.469 49.281 1 85.75 266 SER A N 1
ATOM 2127 C CA . SER A 1 266 ? 13.539 49.531 50.438 1 85.75 266 SER A CA 1
ATOM 2128 C C . SER A 1 266 ? 12.953 50.938 50.562 1 85.75 266 SER A C 1
ATOM 2130 O O . SER A 1 266 ? 11.875 51.125 51.125 1 85.75 266 SER A O 1
ATOM 2132 N N . SER A 1 267 ? 13.688 51.906 50 1 89 267 SER A N 1
ATOM 2133 C CA . SER A 1 267 ? 13.203 53.281 50.062 1 89 267 SER A CA 1
ATOM 2134 C C . SER A 1 267 ? 12.086 53.531 49.031 1 89 267 SER A C 1
ATOM 2136 O O . SER A 1 267 ? 11.266 54.438 49.219 1 89 267 SER A O 1
ATOM 2138 N N . TYR A 1 268 ? 12.133 52.75 48.125 1 90.94 268 TYR A N 1
ATOM 2139 C CA . TYR A 1 268 ? 11.164 52.938 47.062 1 90.94 268 TYR A CA 1
ATOM 2140 C C . TYR A 1 268 ? 9.961 52.031 47.25 1 90.94 268 TYR A C 1
ATOM 2142 O O . TYR A 1 268 ? 8.828 52.406 46.938 1 90.94 268 TYR A O 1
ATOM 2150 N N . VAL A 1 269 ? 10.242 50.781 47.594 1 91.31 269 VAL A N 1
ATOM 2151 C CA . VAL A 1 269 ? 9.195 49.781 47.781 1 91.31 269 VAL A CA 1
ATOM 2152 C C . VAL A 1 269 ? 9.25 49.25 49.219 1 91.31 269 VAL A C 1
ATOM 2154 O O . VAL A 1 269 ? 10.242 48.656 49.625 1 91.31 269 VAL A O 1
ATOM 2157 N N . ASN A 1 270 ? 8.141 49.469 49.938 1 88.69 270 ASN A N 1
ATOM 2158 C CA . ASN A 1 270 ? 8.047 49 51.312 1 88.69 270 ASN A CA 1
ATOM 2159 C C . ASN A 1 270 ? 8.094 47.469 51.375 1 88.69 270 ASN A C 1
ATOM 2161 O O . ASN A 1 270 ? 7.676 46.781 50.406 1 88.69 270 ASN A O 1
ATOM 2165 N N . GLU A 1 271 ? 8.633 46.938 52.344 1 86.12 271 GLU A N 1
ATOM 2166 C CA . GLU A 1 271 ? 8.82 45.5 52.531 1 86.12 271 GLU A CA 1
ATOM 2167 C C . GLU A 1 271 ? 7.488 44.75 52.438 1 86.12 271 GLU A C 1
ATOM 2169 O O . GLU A 1 271 ? 7.441 43.594 51.969 1 86.12 271 GLU A O 1
ATOM 2174 N N . LYS A 1 272 ? 6.426 45.438 52.75 1 86 272 LYS A N 1
ATOM 2175 C CA . LYS A 1 272 ? 5.109 44.812 52.75 1 86 272 LYS A CA 1
ATOM 2176 C C . LYS A 1 272 ? 4.555 44.719 51.312 1 86 272 LYS A C 1
ATOM 2178 O O . LYS A 1 272 ? 3.715 43.875 51.031 1 86 272 LYS A O 1
ATOM 2183 N N . LYS A 1 273 ? 5.09 45.562 50.438 1 89.69 273 LYS A N 1
ATOM 2184 C CA . LYS A 1 273 ? 4.562 45.594 49.062 1 89.69 273 LYS A CA 1
ATOM 2185 C C . LYS A 1 273 ? 5.418 44.781 48.125 1 89.69 273 LYS A C 1
ATOM 2187 O O . LYS A 1 273 ? 5.113 44.688 46.938 1 89.69 273 LYS A O 1
ATOM 2192 N N . ARG A 1 274 ? 6.426 44.156 48.656 1 91.19 274 ARG A N 1
ATOM 2193 C CA . ARG A 1 274 ? 7.258 43.312 47.812 1 91.19 274 ARG A CA 1
ATOM 2194 C C . ARG A 1 274 ? 6.48 42.062 47.375 1 91.19 274 ARG A C 1
ATOM 2196 O O . ARG A 1 274 ? 5.578 41.594 48.062 1 91.19 274 ARG A O 1
ATOM 2203 N N . PRO A 1 275 ? 6.762 41.625 46.125 1 92.62 275 PRO A N 1
ATOM 2204 C CA . PRO A 1 275 ? 6.043 40.438 45.656 1 92.62 275 PRO A CA 1
ATOM 2205 C C . PRO A 1 275 ? 6.207 39.219 46.562 1 92.62 275 PRO A C 1
ATOM 2207 O O . PRO A 1 275 ? 7.332 38.906 46.938 1 92.62 275 PRO A O 1
ATOM 2210 N N . LYS A 1 276 ? 5.074 38.625 46.906 1 91.75 276 LYS A N 1
ATOM 2211 C CA . LYS A 1 276 ? 5.07 37.5 47.812 1 91.75 276 LYS A CA 1
ATOM 2212 C C . LYS A 1 276 ? 4.348 36.312 47.188 1 91.75 276 LYS A C 1
ATOM 2214 O O . LYS A 1 276 ? 3.518 36.469 46.281 1 91.75 276 LYS A O 1
ATOM 2219 N N . MET A 1 277 ? 4.832 35.156 47.469 1 89 277 MET A N 1
ATOM 2220 C CA . MET A 1 277 ? 4.188 33.938 46.969 1 89 277 MET A CA 1
ATOM 2221 C C . MET A 1 277 ? 3.969 32.938 48.094 1 89 277 MET A C 1
ATOM 2223 O O . MET A 1 277 ? 4.609 33.031 49.156 1 89 277 MET A O 1
ATOM 2227 N N . LYS A 1 278 ? 3.027 32.062 47.812 1 88.06 278 LYS A N 1
ATOM 2228 C CA . LYS A 1 278 ? 2.777 30.953 48.75 1 88.06 278 LYS A CA 1
ATOM 2229 C C . LYS A 1 278 ? 3.51 29.688 48.312 1 88.06 278 LYS A C 1
ATOM 2231 O O . LYS A 1 278 ? 3.373 29.234 47.188 1 88.06 278 LYS A O 1
ATOM 2236 N N . VAL A 1 279 ? 4.371 29.188 49.031 1 81.62 279 VAL A N 1
ATOM 2237 C CA . VAL A 1 279 ? 5.199 28.047 48.656 1 81.62 279 VAL A CA 1
ATOM 2238 C C . VAL A 1 279 ? 4.484 26.734 49.031 1 81.62 279 VAL A C 1
ATOM 2240 O O . VAL A 1 279 ? 4.523 25.766 48.281 1 81.62 279 VAL A O 1
ATOM 2243 N N . GLY A 1 280 ? 4.027 26.531 50.281 1 71.38 280 GLY A N 1
ATOM 2244 C CA . GLY A 1 280 ? 3.51 25.25 50.75 1 71.38 280 GLY A CA 1
ATOM 2245 C C . GLY A 1 280 ? 2.006 25.125 50.625 1 71.38 280 GLY A C 1
ATOM 2246 O O . GLY A 1 280 ? 1.345 24.547 51.469 1 71.38 280 GLY A O 1
ATOM 2247 N N . GLY A 1 281 ? 1.392 25.656 49.5 1 71.88 281 GLY A N 1
ATOM 2248 C CA . GLY A 1 281 ? -0.041 25.484 49.312 1 71.88 281 GLY A CA 1
ATOM 2249 C C . GLY A 1 281 ? -0.846 26.688 49.812 1 71.88 281 GLY A C 1
ATOM 2250 O O . GLY A 1 281 ? -0.278 27.703 50.188 1 71.88 281 GLY A O 1
ATOM 2251 N N . PHE A 1 282 ? -2.053 26.703 49.938 1 78.62 282 PHE A N 1
ATOM 2252 C CA . PHE A 1 282 ? -3.01 27.766 50.188 1 78.62 282 PHE A CA 1
ATOM 2253 C C . PHE A 1 282 ? -2.902 28.266 51.625 1 78.62 282 PHE A C 1
ATOM 2255 O O . PHE A 1 282 ? -3.102 29.453 51.875 1 78.62 282 PHE A O 1
ATOM 2262 N N . PHE A 1 283 ? -2.375 27.453 52.531 1 79.62 283 PHE A N 1
ATOM 2263 C CA . PHE A 1 283 ? -2.432 27.844 53.938 1 79.62 283 PHE A CA 1
ATOM 2264 C C . PHE A 1 283 ? -1.044 28.203 54.438 1 79.62 283 PHE A C 1
ATOM 2266 O O . PHE A 1 283 ? -0.868 28.453 55.656 1 79.62 283 PHE A O 1
ATOM 2273 N N . SER A 1 284 ? -0.226 28.219 53.5 1 79.38 284 SER A N 1
ATOM 2274 C CA . SER A 1 284 ? 1.13 28.484 53.969 1 79.38 284 SER A CA 1
ATOM 2275 C C . SER A 1 284 ? 1.411 29.984 54.031 1 79.38 284 SER A C 1
ATOM 2277 O O . SER A 1 284 ? 0.668 30.781 53.469 1 79.38 284 SER A O 1
ATOM 2279 N N . SER A 1 285 ? 2.365 30.312 54.844 1 82.5 285 SER A N 1
ATOM 2280 C CA . SER A 1 285 ? 2.752 31.703 55 1 82.5 285 SER A CA 1
ATOM 2281 C C . SER A 1 285 ? 3.354 32.25 53.719 1 82.5 285 SER A C 1
ATOM 2283 O O . SER A 1 285 ? 3.955 31.5 52.938 1 82.5 285 SER A O 1
ATOM 2285 N N . LYS A 1 286 ? 3.035 33.469 53.406 1 87.5 286 LYS A N 1
ATOM 2286 C CA . LYS A 1 286 ? 3.572 34.156 52.25 1 87.5 286 LYS A CA 1
ATOM 2287 C C . LYS A 1 286 ? 5.047 34.5 52.438 1 87.5 286 LYS A C 1
ATOM 2289 O O . LYS A 1 286 ? 5.457 34.938 53.5 1 87.5 286 LYS A O 1
ATOM 2294 N N . VAL A 1 287 ? 5.824 34.062 51.625 1 89.31 287 VAL A N 1
ATOM 2295 C CA . VAL A 1 287 ? 7.254 34.375 51.656 1 89.31 287 VAL A CA 1
ATOM 2296 C C . VAL A 1 287 ? 7.609 35.281 50.469 1 89.31 287 VAL A C 1
ATOM 2298 O O . VAL A 1 287 ? 6.848 35.406 49.5 1 89.31 287 VAL A O 1
ATOM 2301 N N . ASP A 1 288 ? 8.766 36.031 50.625 1 91.69 288 ASP A N 1
ATOM 2302 C CA . ASP A 1 288 ? 9.25 36.875 49.562 1 91.69 288 ASP A CA 1
ATOM 2303 C C . ASP A 1 288 ? 9.617 36.031 48.312 1 91.69 288 ASP A C 1
ATOM 2305 O O . ASP A 1 288 ? 10.445 35.125 48.406 1 91.69 288 ASP A O 1
ATOM 2309 N N . THR A 1 289 ? 8.984 36.344 47.156 1 94.19 289 THR A N 1
ATOM 2310 C CA . THR A 1 289 ? 9.148 35.531 45.938 1 94.19 289 THR A CA 1
ATOM 2311 C C . THR A 1 289 ? 10.594 35.594 45.438 1 94.19 289 THR A C 1
ATOM 2313 O O . THR A 1 289 ? 11.141 34.562 45.031 1 94.19 289 THR A O 1
ATOM 2316 N N . ILE A 1 290 ? 11.273 36.719 45.438 1 94.19 290 ILE A N 1
ATOM 2317 C CA . ILE A 1 290 ? 12.617 36.906 44.906 1 94.19 290 ILE A CA 1
ATOM 2318 C C . ILE A 1 290 ? 13.625 36.125 45.781 1 94.19 290 ILE A C 1
ATOM 2320 O O . ILE A 1 290 ? 14.469 35.406 45.25 1 94.19 290 ILE A O 1
ATOM 2324 N N . ARG A 1 291 ? 13.555 36.219 47.125 1 92.25 291 ARG A N 1
ATOM 2325 C CA . ARG A 1 291 ? 14.469 35.531 48 1 92.25 291 ARG A CA 1
ATOM 2326 C C . ARG A 1 291 ? 14.273 34 47.906 1 92.25 291 ARG A C 1
ATOM 2328 O O . ARG A 1 291 ? 15.242 33.25 47.938 1 92.25 291 ARG A O 1
ATOM 2335 N N . HIS A 1 292 ? 13.062 33.656 47.844 1 93.38 292 HIS A N 1
ATOM 2336 C CA . HIS A 1 292 ? 12.781 32.219 47.688 1 93.38 292 HIS A CA 1
ATOM 2337 C C . HIS A 1 292 ? 13.344 31.672 46.406 1 93.38 292 HIS A C 1
ATOM 2339 O O . HIS A 1 292 ? 13.938 30.594 46.375 1 93.38 292 HIS A O 1
ATOM 2345 N N . CYS A 1 293 ? 13.102 32.344 45.281 1 95 293 CYS A N 1
ATOM 2346 C CA . CYS A 1 293 ? 13.602 31.906 43.969 1 95 293 CYS A CA 1
ATOM 2347 C C . CYS A 1 293 ? 15.125 31.875 43.938 1 95 293 CYS A C 1
ATOM 2349 O O . CYS A 1 293 ? 15.727 31.016 43.312 1 95 293 CYS A O 1
ATOM 2351 N N . GLN A 1 294 ? 15.711 32.844 44.625 1 93.56 294 GLN A N 1
ATOM 2352 C CA . GLN A 1 294 ? 17.172 32.938 44.719 1 93.56 294 GLN A CA 1
ATOM 2353 C C . GLN A 1 294 ? 17.734 31.672 45.406 1 93.56 294 GLN A C 1
ATOM 2355 O O . GLN A 1 294 ? 18.812 31.203 45.031 1 93.56 294 GLN A O 1
ATOM 2360 N N . GLU A 1 295 ? 17.016 31.109 46.25 1 93.56 295 GLU A N 1
ATOM 2361 C CA . GLU A 1 295 ? 17.453 29.922 46.969 1 93.56 295 GLU A CA 1
ATOM 2362 C C . GLU A 1 295 ? 17.141 28.641 46.188 1 93.56 295 GLU A C 1
ATOM 2364 O O . GLU A 1 295 ? 17.953 27.719 46.156 1 93.56 295 GLU A O 1
ATOM 2369 N N . GLN A 1 296 ? 16.031 28.594 45.594 1 94.5 296 GLN A N 1
ATOM 2370 C CA . GLN A 1 296 ? 15.523 27.359 45 1 94.5 296 GLN A CA 1
ATOM 2371 C C . GLN A 1 296 ? 16.109 27.125 43.625 1 94.5 296 GLN A C 1
ATOM 2373 O O . GLN A 1 296 ? 16.328 25.984 43.219 1 94.5 296 GLN A O 1
ATOM 2378 N N . ILE A 1 297 ? 16.406 28.125 42.75 1 96.5 297 ILE A N 1
ATOM 2379 C CA . ILE A 1 297 ? 16.828 28 41.375 1 96.5 297 ILE A CA 1
ATOM 2380 C C . ILE A 1 297 ? 18.141 27.25 41.281 1 96.5 297 ILE A C 1
ATOM 2382 O O . ILE A 1 297 ? 18.281 26.297 40.5 1 96.5 297 ILE A O 1
ATOM 2386 N N . PRO A 1 298 ? 19.172 27.562 42.125 1 95.56 298 PRO A N 1
ATOM 2387 C CA . PRO A 1 298 ? 20.422 26.812 42.062 1 95.56 298 PRO A CA 1
ATOM 2388 C C . PRO A 1 298 ? 20.25 25.344 42.438 1 95.56 298 PRO A C 1
ATOM 2390 O O . PRO A 1 298 ? 20.922 24.469 41.875 1 95.56 298 PRO A O 1
ATOM 2393 N N . ILE A 1 299 ? 19.344 25.062 43.375 1 96.31 299 ILE A N 1
ATOM 2394 C CA . ILE A 1 299 ? 19.094 23.688 43.781 1 96.31 299 ILE A CA 1
ATOM 2395 C C . ILE A 1 299 ? 18.469 22.906 42.625 1 96.31 299 ILE A C 1
ATOM 2397 O O . ILE A 1 299 ? 18.906 21.797 42.312 1 96.31 299 ILE A O 1
ATOM 2401 N N . LEU A 1 300 ? 17.516 23.516 42.031 1 96.81 300 LEU A N 1
ATOM 2402 C CA . LEU A 1 300 ? 16.812 22.859 40.938 1 96.81 300 LEU A CA 1
ATOM 2403 C C . LEU A 1 300 ? 17.75 22.703 39.719 1 96.81 300 LEU A C 1
ATOM 2405 O O . LEU A 1 300 ? 17.703 21.688 39.031 1 96.81 300 LEU A O 1
ATOM 2409 N N . ASP A 1 301 ? 18.547 23.688 39.406 1 96.25 301 ASP A N 1
ATOM 2410 C CA . ASP A 1 301 ? 19.453 23.641 38.25 1 96.25 301 ASP A CA 1
ATOM 2411 C C . ASP A 1 301 ? 20.484 22.516 38.406 1 96.25 301 ASP A C 1
ATOM 2413 O O . ASP A 1 301 ? 20.844 21.844 37.438 1 96.25 301 ASP A O 1
ATOM 2417 N N . LYS A 1 302 ? 20.984 22.359 39.625 1 95.88 302 LYS A N 1
ATOM 2418 C CA . LYS A 1 302 ? 21.922 21.281 39.938 1 95.88 302 LYS A CA 1
ATOM 2419 C C . LYS A 1 302 ? 21.281 19.906 39.719 1 95.88 302 LYS A C 1
ATOM 2421 O O . LYS A 1 302 ? 21.906 18.984 39.188 1 95.88 302 LYS A O 1
ATOM 2426 N N . GLU A 1 303 ? 20.109 19.859 40.125 1 95.62 303 GLU A N 1
ATOM 2427 C CA . GLU A 1 303 ? 19.375 18.609 39.969 1 95.62 303 GLU A CA 1
ATOM 2428 C C . GLU A 1 303 ? 19.125 18.297 38.5 1 95.62 303 GLU A C 1
ATOM 2430 O O . GLU A 1 303 ? 19.25 17.156 38.062 1 95.62 303 GLU A O 1
ATOM 2435 N N . VAL A 1 304 ? 18.719 19.281 37.75 1 96.44 304 VAL A N 1
ATOM 2436 C CA . VAL A 1 304 ? 18.453 19.125 36.312 1 96.44 304 VAL A CA 1
ATOM 2437 C C . VAL A 1 304 ? 19.734 18.703 35.594 1 96.44 304 VAL A C 1
ATOM 2439 O O . VAL A 1 304 ? 19.719 17.766 34.781 1 96.44 304 VAL A O 1
ATOM 2442 N N . LYS A 1 305 ? 20.844 19.328 35.906 1 95.62 305 LYS A N 1
ATOM 2443 C CA . LYS A 1 305 ? 22.125 19.016 35.25 1 95.62 305 LYS A CA 1
ATOM 2444 C C . LYS A 1 305 ? 22.547 17.578 35.594 1 95.62 305 LYS A C 1
ATOM 2446 O O . LYS A 1 305 ? 23.109 16.891 34.719 1 95.62 305 LYS A O 1
ATOM 2451 N N . ARG A 1 306 ? 22.266 17.141 36.75 1 94.5 306 ARG A N 1
ATOM 2452 C CA . ARG A 1 306 ? 22.594 15.781 37.156 1 94.5 306 ARG A CA 1
ATOM 2453 C C . ARG A 1 306 ? 21.781 14.758 36.375 1 94.5 306 ARG A C 1
ATOM 2455 O O . ARG A 1 306 ? 22.328 13.766 35.875 1 94.5 306 ARG A O 1
ATOM 2462 N N . LEU A 1 307 ? 20.562 15.039 36.25 1 93.5 307 LEU A N 1
ATOM 2463 C CA . LEU A 1 307 ? 19.672 14.133 35.531 1 93.5 307 LEU A CA 1
ATOM 2464 C C . LEU A 1 307 ? 19.984 14.141 34.031 1 93.5 307 LEU A C 1
ATOM 2466 O O . LEU A 1 307 ? 19.875 13.117 33.344 1 93.5 307 LEU A O 1
ATOM 2470 N N . GLN A 1 308 ? 20.344 15.312 33.469 1 94.06 308 GLN A N 1
ATOM 2471 C CA . GLN A 1 308 ? 20.688 15.43 32.062 1 94.06 308 GLN A CA 1
ATOM 2472 C C . GLN A 1 308 ? 21.953 14.648 31.734 1 94.06 308 GLN A C 1
ATOM 2474 O O . GLN A 1 308 ? 22.094 14.094 30.641 1 94.06 308 GLN A O 1
ATOM 2479 N N . LYS A 1 309 ? 22.859 14.547 32.594 1 91.5 309 LYS A N 1
ATOM 2480 C CA . LYS A 1 309 ? 24.109 13.812 32.375 1 91.5 309 LYS A CA 1
ATOM 2481 C C . LYS A 1 309 ? 23.859 12.305 32.375 1 91.5 309 LYS A C 1
ATOM 2483 O O . LYS A 1 309 ? 24.562 11.562 31.688 1 91.5 309 LYS A O 1
ATOM 2488 N N . LYS A 1 310 ? 22.859 11.898 33.031 1 89.25 310 LYS A N 1
ATOM 2489 C CA . LYS A 1 310 ? 22.594 10.469 33.156 1 89.25 310 LYS A CA 1
ATOM 2490 C C . LYS A 1 310 ? 21.453 10.023 32.25 1 89.25 310 LYS A C 1
ATOM 2492 O O . LYS A 1 310 ? 20.875 8.953 32.469 1 89.25 310 LYS A O 1
ATOM 2497 N N . PHE A 1 311 ? 21.125 10.836 31.328 1 87.12 311 PHE A N 1
ATOM 2498 C CA . PHE A 1 311 ? 19.938 10.539 30.531 1 87.12 311 PHE A CA 1
ATOM 2499 C C . PHE A 1 311 ? 20.141 9.281 29.703 1 87.12 311 PHE A C 1
ATOM 2501 O O . PHE A 1 311 ? 19.188 8.562 29.406 1 87.12 311 PHE A O 1
ATOM 2508 N N . ARG A 1 312 ? 21.406 8.859 29.312 1 84.62 312 ARG A N 1
ATOM 2509 C CA . ARG A 1 312 ? 21.703 7.707 28.469 1 84.62 312 ARG A CA 1
ATOM 2510 C C . ARG A 1 312 ? 21.438 6.402 29.203 1 84.62 312 ARG A C 1
ATOM 2512 O O . ARG A 1 312 ? 21.297 5.348 28.578 1 84.62 312 ARG A O 1
ATOM 2519 N N . HIS A 1 313 ? 21.297 6.48 30.484 1 84.75 313 HIS A N 1
ATOM 2520 C CA . HIS A 1 313 ? 21.078 5.281 31.281 1 84.75 313 HIS A CA 1
ATOM 2521 C C . HIS A 1 313 ? 19.578 5.031 31.469 1 84.75 313 HIS A C 1
ATOM 2523 O O . HIS A 1 313 ? 19.188 3.996 32 1 84.75 313 HIS A O 1
ATOM 2529 N N . SER A 1 314 ? 18.828 5.98 31.078 1 86.94 314 SER A N 1
ATOM 2530 C CA . SER A 1 314 ? 17.391 5.801 31.188 1 86.94 314 SER A CA 1
ATOM 2531 C C . SER A 1 314 ? 16.875 4.773 30.172 1 86.94 314 SER A C 1
ATOM 2533 O O . SER A 1 314 ? 17.547 4.48 29.188 1 86.94 314 SER A O 1
ATOM 2535 N N . MET A 1 315 ? 15.75 4.164 30.5 1 87 315 MET A N 1
ATOM 2536 C CA . MET A 1 315 ? 15.172 3.141 29.641 1 87 315 MET A CA 1
ATOM 2537 C C . MET A 1 315 ? 14.75 3.73 28.297 1 87 315 MET A C 1
ATOM 2539 O O . MET A 1 315 ? 14.055 4.75 28.266 1 87 315 MET A O 1
ATOM 2543 N N . PRO A 1 316 ? 15.25 3.098 27.25 1 90.12 316 PRO A N 1
ATOM 2544 C CA . PRO A 1 316 ? 14.891 3.604 25.922 1 90.12 316 PRO A CA 1
ATOM 2545 C C . PRO A 1 316 ? 13.422 3.383 25.578 1 90.12 316 PRO A C 1
ATOM 2547 O O . PRO A 1 316 ? 12.797 2.441 26.078 1 90.12 316 PRO A O 1
ATOM 2550 N N . LEU A 1 317 ? 12.945 4.301 24.859 1 92.38 317 LEU A N 1
ATOM 2551 C CA . LEU A 1 317 ? 11.625 4.129 24.266 1 92.38 317 LEU A CA 1
ATOM 2552 C C . LEU A 1 317 ? 11.719 3.301 22.984 1 92.38 317 LEU A C 1
ATOM 2554 O O . LEU A 1 317 ? 12.812 3.096 22.453 1 92.38 317 LEU A O 1
ATOM 2558 N N . ASN A 1 318 ? 10.742 2.678 22.5 1 93.38 318 ASN A N 1
ATOM 2559 C CA . ASN A 1 318 ? 10.789 1.768 21.359 1 93.38 318 ASN A CA 1
ATOM 2560 C C . ASN A 1 318 ? 10.797 2.525 20.031 1 93.38 318 ASN A C 1
ATOM 2562 O O . ASN A 1 318 ? 10.039 2.193 19.125 1 93.38 318 ASN A O 1
ATOM 2566 N N . SER A 1 319 ? 11.539 3.668 19.922 1 95.44 319 SER A N 1
ATOM 2567 C CA . SER A 1 319 ? 11.695 4.457 18.703 1 95.44 319 SER A CA 1
ATOM 2568 C C . SER A 1 319 ? 13.141 4.914 18.531 1 95.44 319 SER A C 1
ATOM 2570 O O . SER A 1 319 ? 13.836 5.184 19.516 1 95.44 319 SER A O 1
ATOM 2572 N N . ILE A 1 320 ? 13.594 4.941 17.312 1 96 320 ILE A N 1
ATOM 2573 C CA . ILE A 1 320 ? 14.953 5.375 17.016 1 96 320 ILE A CA 1
ATOM 2574 C C . ILE A 1 320 ? 14.945 6.344 15.836 1 96 320 ILE A C 1
ATOM 2576 O O . ILE A 1 320 ? 14.18 6.164 14.891 1 96 320 ILE A O 1
ATOM 2580 N N . PHE A 1 321 ? 15.734 7.438 15.969 1 96.75 321 PHE A N 1
ATOM 2581 C CA . PHE A 1 321 ? 15.984 8.352 14.867 1 96.75 321 PHE A CA 1
ATOM 2582 C C . PHE A 1 321 ? 17.328 8.062 14.211 1 96.75 321 PHE A C 1
ATOM 2584 O O . PHE A 1 321 ? 18.359 8.031 14.883 1 96.75 321 PHE A O 1
ATOM 2591 N N . VAL A 1 322 ? 17.312 7.793 12.945 1 97 322 VAL A N 1
ATOM 2592 C CA . VAL A 1 322 ? 18.547 7.527 12.227 1 97 322 VAL A CA 1
ATOM 2593 C C . VAL A 1 322 ? 18.828 8.664 11.242 1 97 322 VAL A C 1
ATOM 2595 O O . VAL A 1 322 ? 18.047 8.891 10.312 1 97 322 VAL A O 1
ATOM 2598 N N . GLU A 1 323 ? 19.844 9.391 11.531 1 96.44 323 GLU A N 1
ATOM 2599 C CA . GLU A 1 323 ? 20.312 10.453 10.633 1 96.44 323 GLU A CA 1
ATOM 2600 C C . GLU A 1 323 ? 21.281 9.914 9.594 1 96.44 323 GLU A C 1
ATOM 2602 O O . GLU A 1 323 ? 22.266 9.25 9.93 1 96.44 323 GLU A O 1
ATOM 2607 N N . PHE A 1 324 ? 21.062 10.18 8.383 1 96 324 PHE A N 1
ATOM 2608 C CA . PHE A 1 324 ? 21.906 9.695 7.289 1 96 324 PHE A CA 1
ATOM 2609 C C . PHE A 1 324 ? 22.781 10.82 6.742 1 96 324 PHE A C 1
ATOM 2611 O O . PHE A 1 324 ? 22.578 11.992 7.074 1 96 324 PHE A O 1
ATOM 2618 N N . GLU A 1 325 ? 23.703 10.477 5.961 1 93.06 325 GLU A N 1
ATOM 2619 C CA . GLU A 1 325 ? 24.641 11.422 5.391 1 93.06 325 GLU A CA 1
ATOM 2620 C C . GLU A 1 325 ? 23.969 12.32 4.352 1 93.06 325 GLU A C 1
ATOM 2622 O O . GLU A 1 325 ? 24.312 13.492 4.223 1 93.06 325 GLU A O 1
ATOM 2627 N N . ASN A 1 326 ? 23.156 11.734 3.623 1 93.81 326 ASN A N 1
ATOM 2628 C CA . ASN A 1 326 ? 22.422 12.484 2.607 1 93.81 326 ASN A CA 1
ATOM 2629 C C . ASN A 1 326 ? 20.984 11.984 2.461 1 93.81 326 ASN A C 1
ATOM 2631 O O . ASN A 1 326 ? 20.609 10.984 3.074 1 93.81 326 ASN A O 1
ATOM 2635 N N . GLN A 1 327 ? 20.188 12.664 1.697 1 95.88 327 GLN A N 1
ATOM 2636 C CA . GLN A 1 327 ? 18.75 12.391 1.537 1 95.88 327 GLN A CA 1
ATOM 2637 C C . GLN A 1 327 ? 18.531 11.07 0.809 1 95.88 327 GLN A C 1
ATOM 2639 O O . GLN A 1 327 ? 17.578 10.344 1.1 1 95.88 327 GLN A O 1
ATOM 2644 N N . TYR A 1 328 ? 19.438 10.688 -0.113 1 94.75 328 TYR A N 1
ATOM 2645 C CA . TYR A 1 328 ? 19.312 9.469 -0.908 1 94.75 328 TYR A CA 1
ATOM 2646 C C . TYR A 1 328 ? 19.312 8.234 -0.015 1 94.75 328 TYR A C 1
ATOM 2648 O O . TYR A 1 328 ? 18.406 7.398 -0.116 1 94.75 328 TYR A O 1
ATOM 2656 N N . TYR A 1 329 ? 20.234 8.148 0.9 1 94.56 329 TYR A N 1
ATOM 2657 C CA . TYR A 1 329 ? 20.312 7.008 1.807 1 94.56 329 TYR A CA 1
ATOM 2658 C C . TYR A 1 329 ? 19.141 6.984 2.764 1 94.56 329 TYR A C 1
ATOM 2660 O O . TYR A 1 329 ? 18.656 5.91 3.137 1 94.56 329 TYR A O 1
ATOM 2668 N N . ALA A 1 330 ? 18.719 8.18 3.15 1 97.25 330 ALA A N 1
ATOM 2669 C CA . ALA A 1 330 ? 17.562 8.258 4.035 1 97.25 330 ALA A CA 1
ATOM 2670 C C . ALA A 1 330 ? 16.312 7.715 3.346 1 97.25 330 ALA A C 1
ATOM 2672 O O . ALA A 1 330 ? 15.539 6.977 3.955 1 97.25 330 ALA A O 1
ATOM 2673 N N . GLN A 1 331 ? 16.125 8.07 2.061 1 96.81 331 GLN A N 1
ATOM 2674 C CA . GLN A 1 331 ? 14.961 7.613 1.313 1 96.81 331 GLN A CA 1
ATOM 2675 C C . GLN A 1 331 ? 15.023 6.109 1.073 1 96.81 331 GLN A C 1
ATOM 2677 O O . GLN A 1 331 ? 13.992 5.43 1.107 1 96.81 331 GLN A O 1
ATOM 2682 N N . LEU A 1 332 ? 16.219 5.562 0.836 1 95.12 332 LEU A N 1
ATOM 2683 C CA . LEU A 1 332 ? 16.359 4.121 0.658 1 95.12 332 LEU A CA 1
ATOM 2684 C C . LEU A 1 332 ? 15.953 3.373 1.923 1 95.12 332 LEU A C 1
ATOM 2686 O O . LEU A 1 332 ? 15.242 2.363 1.853 1 95.12 332 LEU A O 1
ATOM 2690 N N . ALA A 1 333 ? 16.406 3.906 3.049 1 95.81 333 ALA A N 1
ATOM 2691 C CA . ALA A 1 333 ? 16.062 3.285 4.328 1 95.81 333 ALA A CA 1
ATOM 2692 C C . ALA A 1 333 ? 14.578 3.422 4.617 1 95.81 333 ALA A C 1
ATOM 2694 O O . ALA A 1 333 ? 13.938 2.475 5.086 1 95.81 333 ALA A O 1
ATOM 2695 N N . TYR A 1 334 ? 14.008 4.559 4.273 1 97 334 TYR A N 1
ATOM 2696 C CA . TYR A 1 334 ? 12.602 4.852 4.523 1 97 334 TYR A CA 1
ATOM 2697 C C . TYR A 1 334 ? 11.703 3.926 3.717 1 97 334 TYR A C 1
ATOM 2699 O O . TYR A 1 334 ? 10.664 3.479 4.207 1 97 334 TYR A O 1
ATOM 2707 N N . GLN A 1 335 ? 12.078 3.65 2.504 1 95.5 335 GLN A N 1
ATOM 2708 C CA . GLN A 1 335 ? 11.219 2.9 1.594 1 95.5 335 GLN A CA 1
ATOM 2709 C C . GLN A 1 335 ? 11.461 1.398 1.724 1 95.5 335 GLN A C 1
ATOM 2711 O O . GLN A 1 335 ? 10.664 0.593 1.235 1 95.5 335 GLN A O 1
ATOM 2716 N N . SER A 1 336 ? 12.492 0.969 2.451 1 94.38 336 SER A N 1
ATOM 2717 C CA . SER A 1 336 ? 12.828 -0.446 2.57 1 94.38 336 SER A CA 1
ATOM 2718 C C . SER A 1 336 ? 12.219 -1.057 3.824 1 94.38 336 SER A C 1
ATOM 2720 O O . SER A 1 336 ? 12.047 -0.372 4.836 1 94.38 336 SER A O 1
ATOM 2722 N N . THR A 1 337 ? 11.883 -2.35 3.697 1 94.94 337 THR A N 1
ATOM 2723 C CA . THR A 1 337 ? 11.398 -3.09 4.855 1 94.94 337 THR A CA 1
ATOM 2724 C C . THR A 1 337 ? 12.562 -3.611 5.691 1 94.94 337 THR A C 1
ATOM 2726 O O . THR A 1 337 ? 13.414 -4.348 5.188 1 94.94 337 THR A O 1
ATOM 2729 N N . VAL A 1 338 ? 12.547 -3.27 6.941 1 94 338 VAL A N 1
ATOM 2730 C CA . VAL A 1 338 ? 13.734 -3.496 7.758 1 94 338 VAL A CA 1
ATOM 2731 C C . VAL A 1 338 ? 13.602 -4.82 8.508 1 94 338 VAL A C 1
ATOM 2733 O O . VAL A 1 338 ? 14.531 -5.641 8.492 1 94 338 VAL A O 1
ATOM 2736 N N . HIS A 1 339 ? 12.438 -5.098 9.062 1 94 339 HIS A N 1
ATOM 2737 C CA . HIS A 1 339 ? 12.305 -6.227 9.977 1 94 339 HIS A CA 1
ATOM 2738 C C . HIS A 1 339 ? 11.367 -7.285 9.414 1 94 339 HIS A C 1
ATOM 2740 O O . HIS A 1 339 ? 10.375 -6.953 8.758 1 94 339 HIS A O 1
ATOM 2746 N N . HIS A 1 340 ? 11.586 -8.562 9.758 1 93.38 340 HIS A N 1
ATOM 2747 C CA . HIS A 1 340 ? 10.844 -9.68 9.188 1 93.38 340 HIS A CA 1
ATOM 2748 C C . HIS A 1 340 ? 9.547 -9.922 9.945 1 93.38 340 HIS A C 1
ATOM 2750 O O . HIS A 1 340 ? 8.617 -10.547 9.422 1 93.38 340 HIS A O 1
ATOM 2756 N N . ASN A 1 341 ? 9.453 -9.477 11.156 1 91.62 341 ASN A N 1
ATOM 2757 C CA . ASN A 1 341 ? 8.211 -9.625 11.906 1 91.62 341 ASN A CA 1
ATOM 2758 C C . ASN A 1 341 ? 7.211 -8.523 11.57 1 91.62 341 ASN A C 1
ATOM 2760 O O . ASN A 1 341 ? 7.605 -7.395 11.273 1 91.62 341 ASN A O 1
ATOM 2764 N N . PRO A 1 342 ? 5.961 -8.883 11.656 1 91.31 342 PRO A N 1
ATOM 2765 C CA . PRO A 1 342 ? 4.941 -7.883 11.336 1 91.31 342 PRO A CA 1
ATOM 2766 C C . PRO A 1 342 ? 4.859 -6.766 12.375 1 91.31 342 PRO A C 1
ATOM 2768 O O . PRO A 1 342 ? 5.043 -7.016 13.57 1 91.31 342 PRO A O 1
ATOM 2771 N N . MET A 1 343 ? 4.711 -5.586 11.984 1 91.12 343 MET A N 1
ATOM 2772 C CA . MET A 1 343 ? 4.434 -4.398 12.789 1 91.12 343 MET A CA 1
ATOM 2773 C C . MET A 1 343 ? 5.637 -4.027 13.648 1 91.12 343 MET A C 1
ATOM 2775 O O . MET A 1 343 ? 5.477 -3.57 14.781 1 91.12 343 MET A O 1
ATOM 2779 N N . ARG A 1 344 ? 6.809 -4.465 13.141 1 90.88 344 ARG A N 1
ATOM 2780 C CA . ARG A 1 344 ? 8.055 -4.047 13.773 1 90.88 344 ARG A CA 1
ATOM 2781 C C . ARG A 1 344 ? 8.844 -3.111 12.867 1 90.88 344 ARG A C 1
ATOM 2783 O O . ARG A 1 344 ? 8.797 -3.238 11.641 1 90.88 344 ARG A O 1
ATOM 2790 N N . MET A 1 345 ? 9.555 -2.182 13.469 1 92.69 345 MET A N 1
ATOM 2791 C CA . MET A 1 345 ? 10.289 -1.146 12.75 1 92.69 345 MET A CA 1
ATOM 2792 C C . MET A 1 345 ? 9.359 -0.395 11.797 1 92.69 345 MET A C 1
ATOM 2794 O O . MET A 1 345 ? 9.766 -0.029 10.688 1 92.69 345 MET A O 1
ATOM 2798 N N . SER A 1 346 ? 8.055 -0.366 12.117 1 89.19 346 SER A N 1
ATOM 2799 C CA . SER A 1 346 ? 6.973 0.316 11.422 1 89.19 346 SER A CA 1
ATOM 2800 C C . SER A 1 346 ? 5.969 0.91 12.406 1 89.19 346 SER A C 1
ATOM 2802 O O . SER A 1 346 ? 5.734 0.345 13.477 1 89.19 346 SER A O 1
ATOM 2804 N N . PRO A 1 347 ? 5.492 1.984 12.078 1 92.31 347 PRO A N 1
ATOM 2805 C CA . PRO A 1 347 ? 5.586 2.832 10.891 1 92.31 347 PRO A CA 1
ATOM 2806 C C . PRO A 1 347 ? 6.887 3.633 10.836 1 92.31 347 PRO A C 1
ATOM 2808 O O . PRO A 1 347 ? 7.609 3.709 11.828 1 92.31 347 PRO A O 1
ATOM 2811 N N . ARG A 1 348 ? 7.223 4.145 9.734 1 94.19 348 ARG A N 1
ATOM 2812 C CA . ARG A 1 348 ? 8.391 4.977 9.461 1 94.19 348 ARG A CA 1
ATOM 2813 C C . ARG A 1 348 ? 7.98 6.379 9.023 1 94.19 348 ARG A C 1
ATOM 2815 O O . ARG A 1 348 ? 6.973 6.543 8.336 1 94.19 348 ARG A O 1
ATOM 2822 N N . PHE A 1 349 ? 8.719 7.312 9.461 1 96.19 349 PHE A N 1
ATOM 2823 C CA . PHE A 1 349 ? 8.438 8.695 9.102 1 96.19 349 PHE A CA 1
ATOM 2824 C C . PHE A 1 349 ? 9.703 9.414 8.656 1 96.19 349 PHE A C 1
ATOM 2826 O O . PHE A 1 349 ? 10.789 9.148 9.172 1 96.19 349 PHE A O 1
ATOM 2833 N N . ILE A 1 350 ? 9.562 10.281 7.699 1 96.81 350 ILE A N 1
ATOM 2834 C CA . ILE A 1 350 ? 10.664 11.102 7.203 1 96.81 350 ILE A CA 1
ATOM 2835 C C . ILE A 1 350 ? 10.203 12.547 7.059 1 96.81 350 ILE A C 1
ATOM 2837 O O . ILE A 1 350 ? 9.008 12.812 6.883 1 96.81 350 ILE A O 1
ATOM 2841 N N . GLY A 1 351 ? 11.023 13.508 7.262 1 94.88 351 GLY A N 1
ATOM 2842 C CA . GLY A 1 351 ? 10.703 14.914 7.074 1 94.88 351 GLY A CA 1
ATOM 2843 C C . GLY A 1 351 ? 10.141 15.57 8.32 1 94.88 351 GLY A C 1
ATOM 2844 O O . GLY A 1 351 ? 9.438 16.578 8.227 1 94.88 351 GLY A O 1
ATOM 2845 N N . LEU A 1 352 ? 10.531 15.055 9.531 1 95.75 352 LEU A N 1
ATOM 2846 C CA . LEU A 1 352 ? 10.008 15.609 10.773 1 95.75 352 LEU A CA 1
ATOM 2847 C C . LEU A 1 352 ? 11.016 16.547 11.422 1 95.75 352 LEU A C 1
ATOM 2849 O O . LEU A 1 352 ? 12.156 16.156 11.688 1 95.75 352 LEU A O 1
ATOM 2853 N N . GLU A 1 353 ? 10.594 17.766 11.609 1 95.38 353 GLU A N 1
ATOM 2854 C CA . GLU A 1 353 ? 11.438 18.688 12.344 1 95.38 353 GLU A CA 1
ATOM 2855 C C . GLU A 1 353 ? 11.43 18.391 13.844 1 95.38 353 GLU A C 1
ATOM 2857 O O . GLU A 1 353 ? 10.391 18.016 14.398 1 95.38 353 GLU A O 1
ATOM 2862 N N . PRO A 1 354 ? 12.5 18.531 14.492 1 94.12 354 PRO A N 1
ATOM 2863 C CA . PRO A 1 354 ? 12.602 18.203 15.914 1 94.12 354 PRO A CA 1
ATOM 2864 C C . PRO A 1 354 ? 11.547 18.922 16.766 1 94.12 354 PRO A C 1
ATOM 2866 O O . PRO A 1 354 ? 11.008 18.328 17.703 1 94.12 354 PRO A O 1
ATOM 2869 N N . LYS A 1 355 ? 11.18 20.156 16.391 1 92.81 355 LYS A N 1
ATOM 2870 C CA . LYS A 1 355 ? 10.234 20.938 17.188 1 92.81 355 LYS A CA 1
ATOM 2871 C C . LYS A 1 355 ? 8.812 20.406 17.047 1 92.81 355 LYS A C 1
ATOM 2873 O O . LYS A 1 355 ? 7.957 20.672 17.891 1 92.81 355 LYS A O 1
ATOM 2878 N N . ASP A 1 356 ? 8.609 19.625 16.016 1 94.56 356 ASP A N 1
ATOM 2879 C CA . ASP A 1 356 ? 7.254 19.188 15.703 1 94.56 356 ASP A CA 1
ATOM 2880 C C . ASP A 1 356 ? 7 17.781 16.219 1 94.56 356 ASP A C 1
ATOM 2882 O O . ASP A 1 356 ? 5.91 17.234 16.031 1 94.56 356 ASP A O 1
ATOM 2886 N N . ILE A 1 357 ? 7.914 17.156 16.922 1 95.75 357 ILE A N 1
ATOM 2887 C CA . ILE A 1 357 ? 7.793 15.773 17.375 1 95.75 357 ILE A CA 1
ATOM 2888 C C . ILE A 1 357 ? 7.074 15.734 18.719 1 95.75 357 ILE A C 1
ATOM 2890 O O . ILE A 1 357 ? 7.352 16.547 19.594 1 95.75 357 ILE A O 1
ATOM 2894 N N . ILE A 1 358 ? 6.121 14.898 18.859 1 94.62 358 ILE A N 1
ATOM 2895 C CA . ILE A 1 358 ? 5.434 14.633 20.109 1 94.62 358 ILE A CA 1
ATOM 2896 C C . ILE A 1 358 ? 6.105 13.469 20.844 1 94.62 358 ILE A C 1
ATOM 2898 O O . ILE A 1 358 ? 5.773 12.305 20.594 1 94.62 358 ILE A O 1
ATOM 2902 N N . HIS A 1 359 ? 6.945 13.766 21.734 1 91.56 359 HIS A N 1
ATOM 2903 C CA . HIS A 1 359 ? 7.816 12.789 22.359 1 91.56 359 HIS A CA 1
ATOM 2904 C C . HIS A 1 359 ? 7.016 11.805 23.203 1 91.56 359 HIS A C 1
ATOM 2906 O O . HIS A 1 359 ? 7.445 10.672 23.422 1 91.56 359 HIS A O 1
ATOM 2912 N N . ALA A 1 360 ? 5.836 12.219 23.656 1 89.06 360 ALA A N 1
ATOM 2913 C CA . ALA A 1 360 ? 5 11.352 24.484 1 89.06 360 ALA A CA 1
ATOM 2914 C C . ALA A 1 360 ? 4.551 10.117 23.703 1 89.06 360 ALA A C 1
ATOM 2916 O O . ALA A 1 360 ? 4.262 9.078 24.297 1 89.06 360 ALA A O 1
ATOM 2917 N N . ASN A 1 361 ? 4.527 10.234 22.375 1 93.75 361 ASN A N 1
ATOM 2918 C CA . ASN A 1 361 ? 4.023 9.148 21.547 1 93.75 361 ASN A CA 1
ATOM 2919 C C . ASN A 1 361 ? 5.164 8.352 20.922 1 93.75 361 ASN A C 1
ATOM 2921 O O . ASN A 1 361 ? 4.938 7.535 20.016 1 93.75 361 ASN A O 1
ATOM 2925 N N . LEU A 1 362 ? 6.383 8.547 21.438 1 94.62 362 LEU A N 1
ATOM 2926 C CA . LEU A 1 362 ? 7.52 7.789 20.922 1 94.62 362 LEU A CA 1
ATOM 2927 C C . LEU A 1 362 ? 7.555 6.387 21.531 1 94.62 362 LEU A C 1
ATOM 2929 O O . LEU A 1 362 ? 8.234 5.5 21 1 94.62 362 LEU A O 1
ATOM 2933 N N . ARG A 1 363 ? 6.867 6.273 22.688 1 91.94 363 ARG A N 1
ATOM 2934 C CA . ARG A 1 363 ? 6.688 4.934 23.234 1 91.94 363 ARG A CA 1
ATOM 2935 C C . ARG A 1 363 ? 5.344 4.348 22.812 1 91.94 363 ARG A C 1
ATOM 2937 O O . ARG A 1 363 ? 4.301 4.719 23.359 1 91.94 363 ARG A O 1
ATOM 2944 N N . MET A 1 364 ? 5.348 3.506 21.859 1 90.75 364 MET A N 1
ATOM 2945 C CA . MET A 1 364 ? 4.102 2.936 21.344 1 90.75 364 MET A CA 1
ATOM 2946 C C . MET A 1 364 ? 4.324 1.516 20.844 1 90.75 364 MET A C 1
ATOM 2948 O O . MET A 1 364 ? 5.047 1.308 19.859 1 90.75 364 MET A O 1
ATOM 2952 N N . PHE A 1 365 ? 3.688 0.584 21.516 1 90.94 365 PHE A N 1
ATOM 2953 C CA . PHE A 1 365 ? 3.75 -0.797 21.047 1 90.94 365 PHE A CA 1
ATOM 2954 C C . PHE A 1 365 ? 2.703 -1.058 19.969 1 90.94 365 PHE A C 1
ATOM 2956 O O . PHE A 1 365 ? 1.761 -0.28 19.812 1 90.94 365 PHE A O 1
ATOM 2963 N N . TRP A 1 366 ? 2.863 -2.135 19.281 1 88.81 366 TRP A N 1
ATOM 2964 C CA . TRP A 1 366 ? 2.008 -2.398 18.125 1 88.81 366 TRP A CA 1
ATOM 2965 C C . TRP A 1 366 ? 0.559 -2.592 18.547 1 88.81 366 TRP A C 1
ATOM 2967 O O . TRP A 1 366 ? -0.362 -2.111 17.891 1 88.81 366 TRP A O 1
ATOM 2977 N N . TRP A 1 367 ? 0.273 -3.336 19.641 1 89.38 367 TRP A N 1
ATOM 2978 C CA . TRP A 1 367 ? -1.096 -3.598 20.078 1 89.38 367 TRP A CA 1
ATOM 2979 C C . TRP A 1 367 ? -1.743 -2.332 20.625 1 89.38 367 TRP A C 1
ATOM 2981 O O . TRP A 1 367 ? -2.951 -2.133 20.484 1 89.38 367 TRP A O 1
ATOM 2991 N N . GLU A 1 368 ? -0.878 -1.545 21.312 1 92.12 368 GLU A N 1
ATOM 2992 C CA . GLU A 1 368 ? -1.374 -0.269 21.812 1 92.12 368 GLU A CA 1
ATOM 2993 C C . GLU A 1 368 ? -1.785 0.658 20.672 1 92.12 368 GLU A C 1
ATOM 2995 O O . GLU A 1 368 ? -2.791 1.364 20.781 1 92.12 368 GLU A O 1
ATOM 3000 N N . ARG A 1 369 ? -1.012 0.656 19.688 1 92.5 369 ARG A N 1
ATOM 3001 C CA . ARG A 1 369 ? -1.303 1.505 18.531 1 92.5 369 ARG A CA 1
ATOM 3002 C C . ARG A 1 369 ? -2.621 1.106 17.875 1 92.5 369 ARG A C 1
ATOM 3004 O O . ARG A 1 369 ? -3.434 1.968 17.531 1 92.5 369 ARG A O 1
ATOM 3011 N N . ILE A 1 370 ? -2.84 -0.165 17.703 1 92.31 370 ILE A N 1
ATOM 3012 C CA . ILE A 1 370 ? -4.059 -0.659 17.062 1 92.31 370 ILE A CA 1
ATOM 3013 C C . ILE A 1 370 ? -5.27 -0.299 17.922 1 92.31 370 ILE A C 1
ATOM 3015 O O . ILE A 1 370 ? -6.281 0.186 17.422 1 92.31 370 ILE A O 1
ATOM 3019 N N . THR A 1 371 ? -5.145 -0.507 19.234 1 92 371 THR A N 1
ATOM 3020 C CA . THR A 1 371 ? -6.246 -0.243 20.156 1 92 371 THR A CA 1
ATOM 3021 C C . THR A 1 371 ? -6.547 1.251 20.219 1 92 371 THR A C 1
ATOM 3023 O O . THR A 1 371 ? -7.711 1.658 20.156 1 92 371 THR A O 1
ATOM 3026 N N . ARG A 1 372 ? -5.516 2.068 20.344 1 94.44 372 ARG A N 1
ATOM 3027 C CA . ARG A 1 372 ? -5.703 3.514 20.422 1 94.44 372 ARG A CA 1
ATOM 3028 C C . ARG A 1 372 ? -6.309 4.055 19.125 1 94.44 372 ARG A C 1
ATOM 3030 O O . ARG A 1 372 ? -7.188 4.918 19.172 1 94.44 372 ARG A O 1
ATOM 3037 N N . ARG A 1 373 ? -5.816 3.566 18.047 1 93.25 373 ARG A N 1
ATOM 3038 C CA . ARG A 1 373 ? -6.359 4.008 16.766 1 93.25 373 ARG A CA 1
ATOM 3039 C C . ARG A 1 373 ? -7.82 3.604 16.625 1 93.25 373 ARG A C 1
ATOM 3041 O O . ARG A 1 373 ? -8.633 4.371 16.109 1 93.25 373 ARG A O 1
ATOM 3048 N N . PHE A 1 374 ? -8.141 2.438 17.062 1 92.62 374 PHE A N 1
ATOM 3049 C CA . PHE A 1 374 ? -9.516 1.964 17 1 92.62 374 PHE A CA 1
ATOM 3050 C C . PHE A 1 374 ? -10.422 2.795 17.906 1 92.62 374 PHE A C 1
ATOM 3052 O O . PHE A 1 374 ? -11.508 3.199 17.5 1 92.62 374 PHE A O 1
ATOM 3059 N N . LEU A 1 375 ? -9.953 3.057 19.094 1 92.56 375 LEU A N 1
ATOM 3060 C CA . LEU A 1 375 ? -10.734 3.824 20.047 1 92.56 375 LEU A CA 1
ATOM 3061 C C . LEU A 1 375 ? -10.93 5.262 19.562 1 92.56 375 LEU A C 1
ATOM 3063 O O . LEU A 1 375 ? -12.008 5.832 19.734 1 92.56 375 LEU A O 1
ATOM 3067 N N . ALA A 1 376 ? -9.828 5.805 19.047 1 95.31 376 ALA A N 1
ATOM 3068 C CA . ALA A 1 376 ? -9.945 7.16 18.516 1 95.31 376 ALA A CA 1
ATOM 3069 C C . ALA A 1 376 ? -10.922 7.207 17.344 1 95.31 376 ALA A C 1
ATOM 3071 O O . ALA A 1 376 ? -11.734 8.133 17.25 1 95.31 376 ALA A O 1
ATOM 3072 N N . PHE A 1 377 ? -10.875 6.262 16.516 1 92.19 377 PHE A N 1
ATOM 3073 C CA . PHE A 1 377 ? -11.797 6.18 15.391 1 92.19 377 PHE A CA 1
ATOM 3074 C C . PHE A 1 377 ? -13.234 6.027 15.883 1 92.19 377 PHE A C 1
ATOM 3076 O O . PHE A 1 377 ? -14.141 6.688 15.375 1 92.19 377 PHE A O 1
ATOM 3083 N N . ALA A 1 378 ? -13.414 5.156 16.797 1 91.5 378 ALA A N 1
ATOM 3084 C CA . ALA A 1 378 ? -14.742 4.953 17.375 1 91.5 378 ALA A CA 1
ATOM 3085 C C . ALA A 1 378 ? -15.258 6.23 18.047 1 91.5 378 ALA A C 1
ATOM 3087 O O . ALA A 1 378 ? -16.438 6.559 17.938 1 91.5 378 ALA A O 1
ATOM 3088 N N . ALA A 1 379 ? -14.344 6.918 18.688 1 94.06 379 ALA A N 1
ATOM 3089 C CA . ALA A 1 379 ? -14.711 8.164 19.344 1 94.06 379 ALA A CA 1
ATOM 3090 C C . ALA A 1 379 ? -15.148 9.219 18.328 1 94.06 379 ALA A C 1
ATOM 3092 O O . ALA A 1 379 ? -16.125 9.938 18.547 1 94.06 379 ALA A O 1
ATOM 3093 N N . ILE A 1 380 ? -14.461 9.305 17.203 1 95.12 380 ILE A N 1
ATOM 3094 C CA . ILE A 1 380 ? -14.82 10.273 16.172 1 95.12 380 ILE A CA 1
ATOM 3095 C C . ILE A 1 380 ? -16.156 9.898 15.562 1 95.12 380 ILE A C 1
ATOM 3097 O O . ILE A 1 380 ? -17 10.766 15.289 1 95.12 380 ILE A O 1
ATOM 3101 N N . VAL A 1 381 ? -16.359 8.609 15.328 1 91.44 381 VAL A N 1
ATOM 3102 C CA . VAL A 1 381 ? -17.641 8.164 14.773 1 91.44 381 VAL A CA 1
ATOM 3103 C C . VAL A 1 381 ? -18.766 8.516 15.742 1 91.44 381 VAL A C 1
ATOM 3105 O O . VAL A 1 381 ? -19.812 9.023 15.32 1 91.44 381 VAL A O 1
ATOM 3108 N N . ALA A 1 382 ? -18.516 8.242 17.016 1 90.12 382 ALA A N 1
ATOM 3109 C CA . ALA A 1 382 ? -19.5 8.602 18.031 1 90.12 382 ALA A CA 1
ATOM 3110 C C . ALA A 1 382 ? -19.734 10.109 18.062 1 90.12 382 ALA A C 1
ATOM 3112 O O . ALA A 1 382 ? -20.875 10.57 18.172 1 90.12 382 ALA A O 1
ATOM 3113 N N . LEU A 1 383 ? -18.625 10.828 17.984 1 91.38 383 LEU A N 1
ATOM 3114 C CA . LEU A 1 383 ? -18.703 12.289 17.984 1 91.38 383 LEU A CA 1
ATOM 3115 C C . LEU A 1 383 ? -19.547 12.789 16.812 1 91.38 383 LEU A C 1
ATOM 3117 O O . LEU A 1 383 ? -20.391 13.664 16.984 1 91.38 383 LEU A O 1
ATOM 3121 N N . VAL A 1 384 ? -19.359 12.211 15.656 1 89.06 384 VAL A N 1
ATOM 3122 C CA . VAL A 1 384 ? -20.062 12.633 14.445 1 89.06 384 VAL A CA 1
ATOM 3123 C C . VAL A 1 384 ? -21.531 12.25 14.523 1 89.06 384 VAL A C 1
ATOM 3125 O O . VAL A 1 384 ? -22.406 13.055 14.203 1 89.06 384 VAL A O 1
ATOM 3128 N N . VAL A 1 385 ? -21.812 11.094 15.07 1 82.75 385 VAL A N 1
ATOM 3129 C CA . VAL A 1 385 ? -23.172 10.578 15.086 1 82.75 385 VAL A CA 1
ATOM 3130 C C . VAL A 1 385 ? -23.969 11.227 16.219 1 82.75 385 VAL A C 1
ATOM 3132 O O . VAL A 1 385 ? -25.125 11.594 16.047 1 82.75 385 VAL A O 1
ATOM 3135 N N . PHE A 1 386 ? -23.344 11.492 17.375 1 83.94 386 PHE A N 1
ATOM 3136 C CA . PHE A 1 386 ? -24.062 11.938 18.562 1 83.94 386 PHE A CA 1
ATOM 3137 C C . PHE A 1 386 ? -23.859 13.438 18.781 1 83.94 386 PHE A C 1
ATOM 3139 O O . PHE A 1 386 ? -24.234 13.969 19.828 1 83.94 386 PHE A O 1
ATOM 3146 N N . TRP A 1 387 ? -23.234 14.141 17.844 1 85.88 387 TRP A N 1
ATOM 3147 C CA . TRP A 1 387 ? -22.984 15.57 18.031 1 85.88 387 TRP A CA 1
ATOM 3148 C C . TRP A 1 387 ? -24.297 16.344 18.141 1 85.88 387 TRP A C 1
ATOM 3150 O O . TRP A 1 387 ? -24.328 17.438 18.703 1 85.88 387 TRP A O 1
ATOM 3160 N N . ALA A 1 388 ? -25.391 15.703 17.641 1 72.94 388 ALA A N 1
ATOM 3161 C CA . ALA A 1 388 ? -26.703 16.359 17.703 1 72.94 388 ALA A CA 1
ATOM 3162 C C . ALA A 1 388 ? -27.156 16.531 19.156 1 72.94 388 ALA A C 1
ATOM 3164 O O . ALA A 1 388 ? -27.891 17.469 19.469 1 72.94 388 ALA A O 1
ATOM 3165 N N . ILE A 1 389 ? -26.578 15.766 19.938 1 76.19 389 ILE A N 1
ATOM 3166 C CA . ILE A 1 389 ? -26.984 15.789 21.344 1 76.19 389 ILE A CA 1
ATOM 3167 C C . ILE A 1 389 ? -26.484 17.062 22.016 1 76.19 389 ILE A C 1
ATOM 3169 O O . ILE A 1 389 ? -27.266 17.844 22.547 1 76.19 389 ILE A O 1
ATOM 3173 N N . PRO A 1 390 ? -25.219 17.391 21.922 1 80.56 390 PRO A N 1
ATOM 3174 C CA . PRO A 1 390 ? -24.781 18.641 22.531 1 80.56 390 PRO A CA 1
ATOM 3175 C C . PRO A 1 390 ? -25.391 19.875 21.844 1 80.56 390 PRO A C 1
ATOM 3177 O O . PRO A 1 390 ? -25.641 20.875 22.5 1 80.56 390 PRO A O 1
ATOM 3180 N N . VAL A 1 391 ? -25.641 19.797 20.672 1 74.38 391 VAL A N 1
ATOM 3181 C CA . VAL A 1 391 ? -26.25 20.906 19.953 1 74.38 391 VAL A CA 1
ATOM 3182 C C . VAL A 1 391 ? -27.672 21.109 20.453 1 74.38 391 VAL A C 1
ATOM 3184 O O . VAL A 1 391 ? -28.109 22.25 20.672 1 74.38 391 VAL A O 1
ATOM 3187 N N . ALA A 1 392 ? -28.344 20 20.688 1 65.75 392 ALA A N 1
ATOM 3188 C CA . ALA A 1 392 ? -29.703 20.078 21.234 1 65.75 392 ALA A CA 1
ATOM 3189 C C . ALA A 1 392 ? -29.688 20.609 22.672 1 65.75 392 ALA A C 1
ATOM 3191 O O . ALA A 1 392 ? -30.562 21.375 23.062 1 65.75 392 ALA A O 1
ATOM 3192 N N . ALA A 1 393 ? -28.734 20.203 23.375 1 74.56 393 ALA A N 1
ATOM 3193 C CA . ALA A 1 393 ? -28.594 20.688 24.75 1 74.56 393 ALA A CA 1
ATOM 3194 C C . ALA A 1 393 ? -28.375 22.203 24.781 1 74.56 393 ALA A C 1
ATOM 3196 O O . ALA A 1 393 ? -28.969 22.891 25.609 1 74.56 393 ALA A O 1
ATOM 3197 N N . VAL A 1 394 ? -27.594 22.688 23.922 1 73.44 394 VAL A N 1
ATOM 3198 C CA . VAL A 1 394 ? -27.359 24.125 23.828 1 73.44 394 VAL A CA 1
ATOM 3199 C C . VAL A 1 394 ? -28.656 24.828 23.438 1 73.44 394 VAL A C 1
ATOM 3201 O O . VAL A 1 394 ? -28.953 25.906 23.938 1 73.44 394 VAL A O 1
ATOM 3204 N N . GLY A 1 395 ? -29.422 24.234 22.562 1 62.69 395 GLY A N 1
ATOM 3205 C CA . GLY A 1 395 ? -30.719 24.766 22.203 1 62.69 395 GLY A CA 1
ATOM 3206 C C . GLY A 1 395 ? -31.688 24.859 23.359 1 62.69 395 GLY A C 1
ATOM 3207 O O . GLY A 1 395 ? -32.406 25.844 23.5 1 62.69 395 GLY A O 1
ATOM 3208 N N . THR A 1 396 ? -31.641 23.906 24.141 1 63.69 396 THR A N 1
ATOM 3209 C CA . THR A 1 396 ? -32.531 23.859 25.281 1 63.69 396 THR A CA 1
ATOM 3210 C C . THR A 1 396 ? -32.094 24.844 26.359 1 63.69 396 THR A C 1
ATOM 3212 O O . THR A 1 396 ? -32.938 25.516 26.969 1 63.69 396 THR A O 1
ATOM 3215 N N . ILE A 1 397 ? -30.781 24.844 26.469 1 63.88 397 ILE A N 1
ATOM 3216 C CA . ILE A 1 397 ? -30.234 25.719 27.5 1 63.88 397 ILE A CA 1
ATOM 3217 C C . ILE A 1 397 ? -30.391 27.172 27.078 1 63.88 397 ILE A C 1
ATOM 3219 O O . ILE A 1 397 ? -30.578 28.047 27.938 1 63.88 397 ILE A O 1
ATOM 3223 N N . SER A 1 398 ? -30.406 27.344 25.812 1 60.59 398 SER A N 1
ATOM 3224 C CA . SER A 1 398 ? -30.5 28.719 25.328 1 60.59 398 SER A CA 1
ATOM 3225 C C . SER A 1 398 ? -31.938 29.219 25.359 1 60.59 398 SER A C 1
ATOM 3227 O O . SER A 1 398 ? -32.188 30.406 25.156 1 60.59 398 SER A O 1
ATOM 3229 N N . ASN A 1 399 ? -32.781 28.203 25.578 1 60.09 399 ASN A N 1
ATOM 3230 C CA . ASN A 1 399 ? -34.156 28.625 25.828 1 60.09 399 ASN A CA 1
ATOM 3231 C C . ASN A 1 399 ? -34.344 29.156 27.234 1 60.09 399 ASN A C 1
ATOM 3233 O O . ASN A 1 399 ? -34.312 28.391 28.203 1 60.09 399 ASN A O 1
ATOM 3237 N N . ILE A 1 400 ? -34.375 30.422 27.281 1 63.25 400 ILE A N 1
ATOM 3238 C CA . ILE A 1 400 ? -34.344 31.125 28.562 1 63.25 400 ILE A CA 1
ATOM 3239 C C . ILE A 1 400 ? -35.5 30.656 29.438 1 63.25 400 ILE A C 1
ATOM 3241 O O . ILE A 1 400 ? -35.375 30.531 30.656 1 63.25 400 ILE A O 1
ATOM 3245 N N . THR A 1 401 ? -36.656 30.406 28.734 1 61.22 401 THR A N 1
ATOM 3246 C CA . THR A 1 401 ? -37.812 29.953 29.516 1 61.22 401 THR A CA 1
ATOM 3247 C C . THR A 1 401 ? -37.531 28.594 30.141 1 61.22 401 THR A C 1
ATOM 3249 O O . THR A 1 401 ? -37.844 28.359 31.297 1 61.22 401 THR A O 1
ATOM 3252 N N . PHE A 1 402 ? -36.938 27.781 29.344 1 63.19 402 PHE A N 1
ATOM 3253 C CA . PHE A 1 402 ? -36.594 26.453 29.859 1 63.19 402 PHE A CA 1
ATOM 3254 C C . PHE A 1 402 ? -35.562 26.547 30.953 1 63.19 402 PHE A C 1
ATOM 3256 O O . PHE A 1 402 ? -35.656 25.891 32 1 63.19 402 PHE A O 1
ATOM 3263 N N . LEU A 1 403 ? -34.562 27.297 30.75 1 63.91 403 LEU A N 1
ATOM 3264 C CA . LEU A 1 403 ? -33.438 27.422 31.688 1 63.91 403 LEU A CA 1
ATOM 3265 C C . LEU A 1 403 ? -33.906 28.016 33 1 63.91 403 LEU A C 1
ATOM 3267 O O . LEU A 1 403 ? -33.5 27.562 34.094 1 63.91 403 LEU A O 1
ATOM 3271 N N . THR A 1 404 ? -34.781 29.062 32.875 1 69.06 404 THR A N 1
ATOM 3272 C CA . THR A 1 404 ? -35.25 29.719 34.062 1 69.06 404 THR A CA 1
ATOM 3273 C C . THR A 1 404 ? -36.219 28.828 34.844 1 69.06 404 THR A C 1
ATOM 3275 O O . THR A 1 404 ? -36.344 28.938 36.062 1 69.06 404 THR A O 1
ATOM 3278 N N . ASN A 1 405 ? -36.844 27.969 34.094 1 66.44 405 ASN A N 1
ATOM 3279 C CA . ASN A 1 405 ? -37.75 27.047 34.781 1 66.44 405 ASN A CA 1
ATOM 3280 C C . ASN A 1 405 ? -36.969 25.984 35.531 1 66.44 405 ASN A C 1
ATOM 3282 O O . ASN A 1 405 ? -37.375 25.594 36.656 1 66.44 405 ASN A O 1
ATOM 3286 N N . LYS A 1 406 ? -35.844 25.609 34.969 1 67.75 406 LYS A N 1
ATOM 3287 C CA . LYS A 1 406 ? -35.094 24.547 35.625 1 67.75 406 LYS A CA 1
ATOM 3288 C C . LYS A 1 406 ? -34.125 25.125 36.656 1 67.75 406 LYS A C 1
ATOM 3290 O O . LYS A 1 406 ? -33.844 24.469 37.656 1 67.75 406 LYS A O 1
ATOM 3295 N N . LEU A 1 407 ? -33.656 26.266 36.375 1 68.19 407 LEU A N 1
ATOM 3296 C CA . LEU A 1 407 ? -32.781 26.953 37.312 1 68.19 407 LEU A CA 1
ATOM 3297 C C . LEU A 1 407 ? -33.406 28.266 37.781 1 68.19 407 LEU A C 1
ATOM 3299 O O . LEU A 1 407 ? -33.156 29.312 37.188 1 68.19 407 LEU A O 1
ATOM 3303 N N . PRO A 1 408 ? -34.219 28.266 38.781 1 72.88 408 PRO A N 1
ATOM 3304 C CA . PRO A 1 408 ? -34.969 29.438 39.219 1 72.88 408 PRO A CA 1
ATOM 3305 C C . PRO A 1 408 ? -34.094 30.625 39.594 1 72.88 408 PRO A C 1
ATOM 3307 O O . PRO A 1 408 ? -34.531 31.766 39.5 1 72.88 408 PRO A O 1
ATOM 3310 N N . TRP A 1 409 ? -32.875 30.25 40.031 1 75.12 409 TRP A N 1
ATOM 3311 C CA . TRP A 1 409 ? -32 31.375 40.406 1 75.12 409 TRP A CA 1
ATOM 3312 C C . TRP A 1 409 ? -31.688 32.25 39.188 1 75.12 409 TRP A C 1
ATOM 3314 O O . TRP A 1 409 ? -31.266 33.406 39.344 1 75.12 409 TRP A O 1
ATOM 3324 N N . LEU A 1 410 ? -31.969 31.797 37.969 1 68.56 410 LEU A N 1
ATOM 3325 C CA . LEU A 1 410 ? -31.688 32.562 36.75 1 68.56 410 LEU A CA 1
ATOM 3326 C C . LEU A 1 410 ? -32.938 33.344 36.312 1 68.56 410 LEU A C 1
ATOM 3328 O O . LEU A 1 410 ? -32.906 34.031 35.281 1 68.56 410 LEU A O 1
ATOM 3332 N N . ARG A 1 411 ? -33.906 33.375 37.125 1 72.44 411 ARG A N 1
ATOM 3333 C CA . ARG A 1 411 ? -35.156 34.031 36.75 1 72.44 411 ARG A CA 1
ATOM 3334 C C . ARG A 1 411 ? -34.969 35.562 36.688 1 72.44 411 ARG A C 1
ATOM 3336 O O . ARG A 1 411 ? -35.781 36.25 36.062 1 72.44 411 ARG A O 1
ATOM 3343 N N . TRP A 1 412 ? -33.938 35.938 37.375 1 74.06 412 TRP A N 1
ATOM 3344 C CA . TRP A 1 412 ? -33.688 37.375 37.281 1 74.06 412 TRP A CA 1
ATOM 3345 C C . TRP A 1 412 ? -33.5 37.781 35.812 1 74.06 412 TRP A C 1
ATOM 3347 O O . TRP A 1 412 ? -33.75 38.938 35.469 1 74.06 412 TRP A O 1
ATOM 3357 N N . ILE A 1 413 ? -33.125 36.906 34.938 1 73.5 413 ILE A N 1
ATOM 3358 C CA . ILE A 1 413 ? -32.906 37.188 33.531 1 73.5 413 ILE A CA 1
ATOM 3359 C C . ILE A 1 413 ? -34.25 37.562 32.844 1 73.5 413 ILE A C 1
ATOM 3361 O O . ILE A 1 413 ? -34.281 38.406 31.953 1 73.5 413 ILE A O 1
ATOM 3365 N N . LEU A 1 414 ? -35.281 36.969 33.375 1 70.31 414 LEU A N 1
ATOM 3366 C CA . LEU A 1 414 ? -36.625 37.188 32.781 1 70.31 414 LEU A CA 1
ATOM 3367 C C . LEU A 1 414 ? -37.156 38.562 33.188 1 70.31 414 LEU A C 1
ATOM 3369 O O . LEU A 1 414 ? -38.062 39.094 32.562 1 70.31 414 LEU A O 1
ATOM 3373 N N . LYS A 1 415 ? -36.469 39.062 34.25 1 71.56 415 LYS A N 1
ATOM 3374 C CA . LYS A 1 415 ? -36.906 40.375 34.75 1 71.56 415 LYS A CA 1
ATOM 3375 C C . LYS A 1 415 ? -36.125 41.5 34.094 1 71.56 415 LYS A C 1
ATOM 3377 O O . LYS A 1 415 ? -36.375 42.688 34.344 1 71.56 415 LYS A O 1
ATOM 3382 N N . MET A 1 416 ? -35.25 41.125 33.344 1 66.75 416 MET A N 1
ATOM 3383 C CA . MET A 1 416 ? -34.469 42.125 32.656 1 66.75 416 MET A CA 1
ATOM 3384 C C . MET A 1 416 ? -35.344 42.844 31.625 1 66.75 416 MET A C 1
ATOM 3386 O O . MET A 1 416 ? -36.344 42.312 31.156 1 66.75 416 MET A O 1
ATOM 3390 N N . PRO A 1 417 ? -34.969 44.125 31.422 1 67.88 417 PRO A N 1
ATOM 3391 C CA . PRO A 1 417 ? -35.719 44.844 30.406 1 67.88 417 PRO A CA 1
ATOM 3392 C C . PRO A 1 417 ? -35.812 44.094 29.078 1 67.88 417 PRO A C 1
ATOM 3394 O O . PRO A 1 417 ? -34.938 43.312 28.766 1 67.88 417 PRO A O 1
ATOM 3397 N N . HIS A 1 418 ? -36.938 44.219 28.391 1 61.72 418 HIS A N 1
ATOM 3398 C CA . HIS A 1 418 ? -37.312 43.469 27.203 1 61.72 418 HIS A CA 1
ATOM 3399 C C . HIS A 1 418 ? -36.219 43.5 26.156 1 61.72 418 HIS A C 1
ATOM 3401 O O . HIS A 1 418 ? -35.969 42.5 25.469 1 61.72 418 HIS A O 1
ATOM 3407 N N . ALA A 1 419 ? -35.562 44.594 26.078 1 58.75 419 ALA A N 1
ATOM 3408 C CA . ALA A 1 419 ? -34.531 44.75 25.047 1 58.75 419 ALA A CA 1
ATOM 3409 C C . ALA A 1 419 ? -33.344 43.844 25.344 1 58.75 419 ALA A C 1
ATOM 3411 O O . ALA A 1 419 ? -32.812 43.188 24.438 1 58.75 419 ALA A O 1
ATOM 3412 N N . LEU A 1 420 ? -33 43.812 26.562 1 63.59 420 LEU A N 1
ATOM 3413 C CA . LEU A 1 420 ? -31.844 43 26.938 1 63.59 420 LEU A CA 1
ATOM 3414 C C . LEU A 1 420 ? -32.188 41.5 26.953 1 63.59 420 LEU A C 1
ATOM 3416 O O . LEU A 1 420 ? -31.359 40.688 26.578 1 63.59 420 LEU A O 1
ATOM 3420 N N . LEU A 1 421 ? -33.406 41.25 27.328 1 66.38 421 LEU A N 1
ATOM 3421 C CA . LEU A 1 421 ? -33.875 39.844 27.328 1 66.38 421 LEU A CA 1
ATOM 3422 C C . LEU A 1 421 ? -33.875 39.281 25.906 1 66.38 421 LEU A C 1
ATOM 3424 O O . LEU A 1 421 ? -33.5 38.156 25.688 1 66.38 421 LEU A O 1
ATOM 3428 N N . GLY A 1 422 ? -34.281 40.094 25.047 1 60.06 422 GLY A N 1
ATOM 3429 C CA . GLY A 1 422 ? -34.281 39.719 23.641 1 60.06 422 GLY A CA 1
ATOM 3430 C C . GLY A 1 422 ? -32.875 39.438 23.125 1 60.06 422 GLY A C 1
ATOM 3431 O O . GLY A 1 422 ? -32.656 38.469 22.375 1 60.06 422 GLY A O 1
ATOM 3432 N N . LEU A 1 423 ? -32.031 40.25 23.531 1 60.03 423 LEU A N 1
ATOM 3433 C CA . LEU A 1 423 ? -30.625 40.094 23.109 1 60.03 423 LEU A CA 1
ATOM 3434 C C . LEU A 1 423 ? -30.062 38.781 23.672 1 60.03 423 LEU A C 1
ATOM 3436 O O . LEU A 1 423 ? -29.375 38.031 22.953 1 60.03 423 LEU A O 1
ATOM 3440 N N . VAL A 1 424 ? -30.312 38.594 24.906 1 65.44 424 VAL A N 1
ATOM 3441 C CA . VAL A 1 424 ? -29.781 37.406 25.547 1 65.44 424 VAL A CA 1
ATOM 3442 C C . VAL A 1 424 ? -30.438 36.156 24.953 1 65.44 424 VAL A C 1
ATOM 3444 O O . VAL A 1 424 ? -29.75 35.188 24.656 1 65.44 424 VAL A O 1
ATOM 3447 N N . THR A 1 425 ? -31.766 36.25 24.75 1 63.56 425 THR A N 1
ATOM 3448 C CA . THR A 1 425 ? -32.5 35.125 24.203 1 63.56 425 THR A CA 1
ATOM 3449 C C . THR A 1 425 ? -32.125 34.875 22.75 1 63.56 425 THR A C 1
ATOM 3451 O O . THR A 1 425 ? -32.156 33.75 22.266 1 63.56 425 THR A O 1
ATOM 3454 N N . GLY A 1 426 ? -31.797 35.906 22.156 1 58.5 426 GLY A N 1
ATOM 3455 C CA . GLY A 1 426 ? -31.422 35.781 20.75 1 58.5 426 GLY A CA 1
ATOM 3456 C C . GLY A 1 426 ? -29.969 35.438 20.547 1 58.5 426 GLY A C 1
ATOM 3457 O O . GLY A 1 426 ? -29.625 34.625 19.672 1 58.5 426 GLY A O 1
ATOM 3458 N N . LEU A 1 427 ? -29.109 35.969 21.359 1 62.31 427 LEU A N 1
ATOM 3459 C CA . LEU A 1 427 ? -27.672 35.812 21.125 1 62.31 427 LEU A CA 1
ATOM 3460 C C . LEU A 1 427 ? -27.109 34.625 21.859 1 62.31 427 LEU A C 1
ATOM 3462 O O . LEU A 1 427 ? -26.141 34 21.406 1 62.31 427 LEU A O 1
ATOM 3466 N N . LEU A 1 428 ? -27.703 34.312 22.922 1 66.25 428 LEU A N 1
ATOM 3467 C CA . LEU A 1 428 ? -27.141 33.281 23.766 1 66.25 428 LEU A CA 1
ATOM 3468 C C . LEU A 1 428 ? -27.047 31.953 23.016 1 66.25 428 LEU A C 1
ATOM 3470 O O . LEU A 1 428 ? -26 31.312 23.016 1 66.25 428 LEU A O 1
ATOM 3474 N N . PRO A 1 429 ? -28.156 31.578 22.344 1 65.94 429 PRO A N 1
ATOM 3475 C CA . PRO A 1 429 ? -28.031 30.312 21.594 1 65.94 429 PRO A CA 1
ATOM 3476 C C . PRO A 1 429 ? -26.938 30.375 20.531 1 65.94 429 PRO A C 1
ATOM 3478 O O . PRO A 1 429 ? -26.219 29.406 20.312 1 65.94 429 PRO A O 1
ATOM 3481 N N . THR A 1 430 ? -26.781 31.422 19.969 1 63.84 430 THR A N 1
ATOM 3482 C CA . THR A 1 430 ? -25.797 31.594 18.906 1 63.84 430 THR A CA 1
ATOM 3483 C C . THR A 1 430 ? -24.375 31.562 19.469 1 63.84 430 THR A C 1
ATOM 3485 O O . THR A 1 430 ? -23.484 30.953 18.875 1 63.84 430 THR A O 1
ATOM 3488 N N . ILE A 1 431 ? -24.219 32.156 20.516 1 68.44 431 ILE A N 1
ATOM 3489 C CA . ILE A 1 431 ? -22.891 32.219 21.125 1 68.44 431 ILE A CA 1
ATOM 3490 C C . ILE A 1 431 ? -22.5 30.828 21.641 1 68.44 431 ILE A C 1
ATOM 3492 O O . ILE A 1 431 ? -21.391 30.375 21.422 1 68.44 431 ILE A O 1
ATOM 3496 N N . LEU A 1 432 ? -23.484 30.203 22.25 1 75.25 432 LEU A N 1
ATOM 3497 C CA . LEU A 1 432 ? -23.203 28.891 22.797 1 75.25 432 LEU A CA 1
ATOM 3498 C C . LEU A 1 432 ? -22.922 27.891 21.672 1 75.25 432 LEU A C 1
ATOM 3500 O O . LEU A 1 432 ? -22.062 27.016 21.812 1 75.25 432 LEU A O 1
ATOM 3504 N N . LEU A 1 433 ? -23.641 28.016 20.641 1 71.44 433 LEU A N 1
ATOM 3505 C CA . LEU A 1 433 ? -23.406 27.125 19.5 1 71.44 433 LEU A CA 1
ATOM 3506 C C . LEU A 1 433 ? -22.047 27.391 18.875 1 71.44 433 LEU A C 1
ATOM 3508 O O . LEU A 1 433 ? -21.344 26.453 18.469 1 71.44 433 LEU A O 1
ATOM 3512 N N . SER A 1 434 ? -21.734 28.641 18.859 1 74.25 434 SER A N 1
ATOM 3513 C CA . SER A 1 434 ? -20.438 29 18.297 1 74.25 434 SER A CA 1
ATOM 3514 C C . SER A 1 434 ? -19.297 28.469 19.156 1 74.25 434 SER A C 1
ATOM 3516 O O . SER A 1 434 ? -18.281 28.016 18.641 1 74.25 434 SER A O 1
ATOM 3518 N N . LEU A 1 435 ? -19.547 28.531 20.391 1 78.5 435 LEU A N 1
ATOM 3519 C CA . LEU A 1 435 ? -18.547 28 21.312 1 78.5 435 LEU A CA 1
ATOM 3520 C C . LEU A 1 435 ? -18.406 26.5 21.172 1 78.5 435 LEU A C 1
ATOM 3522 O O . LEU A 1 435 ? -17.297 25.953 21.219 1 78.5 435 LEU A O 1
ATOM 3526 N N . LEU A 1 436 ? -19.531 25.906 21.031 1 81.31 436 LEU A N 1
ATOM 3527 C CA . LEU A 1 436 ? -19.516 24.453 20.844 1 81.31 436 LEU A CA 1
ATOM 3528 C C . LEU A 1 436 ? -18.781 24.094 19.562 1 81.31 436 LEU A C 1
ATOM 3530 O O . LEU A 1 436 ? -18 23.141 19.547 1 81.31 436 LEU A O 1
ATOM 3534 N N . MET A 1 437 ? -18.969 24.844 18.562 1 82.12 437 MET A N 1
ATOM 3535 C CA . MET A 1 437 ? -18.328 24.562 17.281 1 82.12 437 MET A CA 1
ATOM 3536 C C . MET A 1 437 ? -16.828 24.875 17.344 1 82.12 437 MET A C 1
ATOM 3538 O O . MET A 1 437 ? -16.031 24.25 16.656 1 82.12 437 MET A O 1
ATOM 3542 N N . PHE A 1 438 ? -16.562 25.828 18.188 1 83.81 438 PHE A N 1
ATOM 3543 C CA . PHE A 1 438 ? -15.164 26.203 18.375 1 83.81 438 PHE A CA 1
ATOM 3544 C C . PHE A 1 438 ? -14.398 25.109 19.109 1 83.81 438 PHE A C 1
ATOM 3546 O O . PHE A 1 438 ? -13.219 24.875 18.844 1 83.81 438 PHE A O 1
ATOM 3553 N N . LEU A 1 439 ? -15.016 24.391 19.953 1 90.12 439 LEU A N 1
ATOM 3554 C CA . LEU A 1 439 ? -14.398 23.344 20.766 1 90.12 439 LEU A CA 1
ATOM 3555 C C . LEU A 1 439 ? -14.211 22.062 19.969 1 90.12 439 LEU A C 1
ATOM 3557 O O . LEU A 1 439 ? -13.359 21.234 20.312 1 90.12 439 LEU A O 1
ATOM 3561 N N . LEU A 1 440 ? -14.914 21.953 18.969 1 92.5 440 LEU A N 1
ATOM 3562 C CA . LEU A 1 440 ? -14.938 20.703 18.219 1 92.5 440 LEU A CA 1
ATOM 3563 C C . LEU A 1 440 ? -13.555 20.375 17.672 1 92.5 440 LEU A C 1
ATOM 3565 O O . LEU A 1 440 ? -13.039 19.281 17.891 1 92.5 440 LEU A O 1
ATOM 3569 N N . PRO A 1 441 ? -12.836 21.297 16.969 1 93.56 441 PRO A N 1
ATOM 3570 C CA . PRO A 1 441 ? -11.508 20.969 16.453 1 93.56 441 PRO A CA 1
ATOM 3571 C C . PRO A 1 441 ? -10.492 20.672 17.547 1 93.56 441 PRO A C 1
ATOM 3573 O O . PRO A 1 441 ? -9.578 19.875 17.359 1 93.56 441 PRO A O 1
ATOM 3576 N N . ILE A 1 442 ? -10.656 21.281 18.688 1 94.5 442 ILE A N 1
ATOM 3577 C CA . ILE A 1 442 ? -9.766 21.031 19.828 1 94.5 442 ILE A CA 1
ATOM 3578 C C . ILE A 1 442 ? -9.922 19.594 20.312 1 94.5 442 ILE A C 1
ATOM 3580 O O . ILE A 1 442 ? -8.938 18.906 20.531 1 94.5 442 ILE A O 1
ATOM 3584 N N . ILE A 1 443 ? -11.156 19.219 20.375 1 95.38 443 ILE A N 1
ATOM 3585 C CA . ILE A 1 443 ? -11.445 17.859 20.812 1 95.38 443 ILE A CA 1
ATOM 3586 C C . ILE A 1 443 ? -10.875 16.875 19.797 1 95.38 443 ILE A C 1
ATOM 3588 O O . ILE A 1 443 ? -10.273 15.859 20.172 1 95.38 443 ILE A O 1
ATOM 3592 N N . ILE A 1 444 ? -11.062 17.172 18.547 1 96.88 444 ILE A N 1
ATOM 3593 C CA . ILE A 1 444 ? -10.578 16.297 17.484 1 96.88 444 ILE A CA 1
ATOM 3594 C C . ILE A 1 444 ? -9.055 16.188 17.562 1 96.88 444 ILE A C 1
ATOM 3596 O O . ILE A 1 444 ? -8.5 15.102 17.406 1 96.88 444 ILE A O 1
ATOM 3600 N N . ARG A 1 445 ? -8.359 17.281 17.828 1 97.12 445 ARG A N 1
ATOM 3601 C CA . ARG A 1 445 ? -6.898 17.266 17.922 1 97.12 445 ARG A CA 1
ATOM 3602 C C . ARG A 1 445 ? -6.441 16.438 19.109 1 97.12 445 ARG A C 1
ATOM 3604 O O . ARG A 1 445 ? -5.395 15.789 19.062 1 97.12 445 ARG A O 1
ATOM 3611 N N . VAL A 1 446 ? -7.211 16.469 20.172 1 96.12 446 VAL A N 1
ATOM 3612 C CA . VAL A 1 446 ? -6.875 15.656 21.344 1 96.12 446 VAL A CA 1
ATOM 3613 C C . VAL A 1 446 ? -7 14.172 20.984 1 96.12 446 VAL A C 1
ATOM 3615 O O . VAL A 1 446 ? -6.141 13.367 21.359 1 96.12 446 VAL A O 1
ATOM 3618 N N . PHE A 1 447 ? -8.039 13.844 20.234 1 96.38 447 PHE A N 1
ATOM 3619 C CA . PHE A 1 447 ? -8.219 12.461 19.797 1 96.38 447 PHE A CA 1
ATOM 3620 C C . PHE A 1 447 ? -7.094 12.039 18.859 1 96.38 447 PHE A C 1
ATOM 3622 O O . PHE A 1 447 ? -6.664 10.883 18.875 1 96.38 447 PHE A O 1
ATOM 3629 N N . ALA A 1 448 ? -6.613 12.961 18.047 1 96.94 448 ALA A N 1
ATOM 3630 C CA . ALA A 1 448 ? -5.504 12.672 17.141 1 96.94 448 ALA A CA 1
ATOM 3631 C C . ALA A 1 448 ? -4.234 12.336 17.922 1 96.94 448 ALA A C 1
ATOM 3633 O O . ALA A 1 448 ? -3.508 11.406 17.562 1 96.94 448 ALA A O 1
ATOM 3634 N N . ARG A 1 449 ? -3.973 13.055 19.031 1 95.56 449 ARG A N 1
ATOM 3635 C CA . ARG A 1 449 ? -2.809 12.797 19.859 1 95.56 449 ARG A CA 1
ATOM 3636 C C . ARG 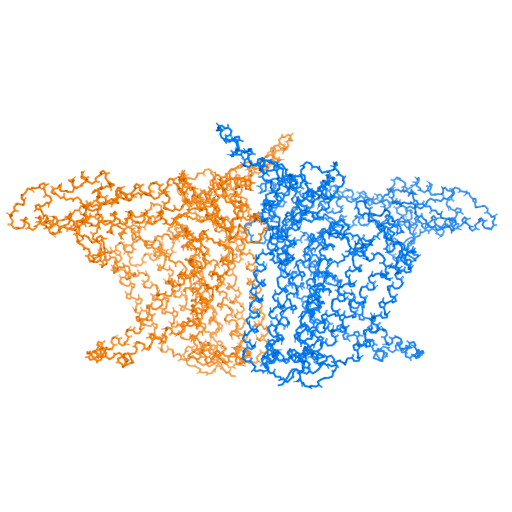A 1 449 ? -2.941 11.461 20.594 1 95.56 449 ARG A C 1
ATOM 3638 O O . ARG A 1 449 ? -1.97 10.711 20.703 1 95.56 449 ARG A O 1
ATOM 3645 N N . ILE A 1 450 ? -4.145 11.188 20.984 1 94.19 450 ILE A N 1
ATOM 3646 C CA . ILE A 1 450 ? -4.398 9.945 21.703 1 94.19 450 ILE A CA 1
ATOM 3647 C C . ILE A 1 450 ? -4.266 8.758 20.75 1 94.19 450 ILE A C 1
ATOM 3649 O O . ILE A 1 450 ? -3.828 7.68 21.141 1 94.19 450 ILE A O 1
ATOM 3653 N N . SER A 1 451 ? -4.641 8.969 19.516 1 95.25 451 SER A N 1
ATOM 3654 C CA . SER A 1 451 ? -4.559 7.91 18.5 1 95.25 451 SER A CA 1
ATOM 3655 C C . SER A 1 451 ? -3.115 7.469 18.281 1 95.25 451 SER A C 1
ATOM 3657 O O . SER A 1 451 ? -2.865 6.371 17.781 1 95.25 451 SER A O 1
ATOM 3659 N N . GLY A 1 452 ? -2.146 8.344 18.625 1 93.88 452 GLY A N 1
ATOM 3660 C CA . GLY A 1 452 ? -0.746 7.957 18.547 1 93.88 452 GLY A CA 1
ATOM 3661 C C . GLY A 1 452 ? 0.014 8.711 17.469 1 93.88 452 GLY A C 1
ATOM 3662 O O . GLY A 1 452 ? 1.081 8.281 17.031 1 93.88 452 GLY A O 1
ATOM 3663 N N . GLU A 1 453 ? -0.499 9.852 16.984 1 95.56 453 GLU A N 1
ATOM 3664 C CA . GLU A 1 453 ? 0.237 10.648 16.016 1 95.56 453 GLU A CA 1
ATOM 3665 C C . GLU A 1 453 ? 1.523 11.211 16.609 1 95.56 453 GLU A C 1
ATOM 3667 O O . GLU A 1 453 ? 1.527 11.695 17.734 1 95.56 453 GLU A O 1
ATOM 3672 N N . ILE A 1 454 ? 2.621 11.156 15.898 1 95.06 454 ILE A N 1
ATOM 3673 C CA . ILE A 1 454 ? 3.939 11.406 16.469 1 95.06 454 ILE A CA 1
ATOM 3674 C C . ILE A 1 454 ? 4.375 12.836 16.156 1 95.06 454 ILE A C 1
ATOM 3676 O O . ILE A 1 454 ? 5.336 13.344 16.75 1 95.06 454 ILE A O 1
ATOM 3680 N N . SER A 1 455 ? 3.711 13.469 15.25 1 96.56 455 SER A N 1
ATOM 3681 C CA . SER A 1 455 ? 4.117 14.812 14.844 1 96.56 455 SER A CA 1
ATOM 3682 C C . SER A 1 455 ? 2.918 15.75 14.758 1 96.56 455 SER A C 1
ATOM 3684 O O . SER A 1 455 ? 1.775 15.297 14.664 1 96.56 455 SER A O 1
ATOM 3686 N N . ALA A 1 456 ? 3.232 17.047 14.844 1 96.31 456 ALA A N 1
ATOM 3687 C CA . ALA A 1 456 ? 2.195 18.062 14.703 1 96.31 456 ALA A CA 1
ATOM 3688 C C . ALA A 1 456 ? 1.52 17.969 13.336 1 96.31 456 ALA A C 1
ATOM 3690 O O . ALA A 1 456 ? 0.311 18.188 13.227 1 96.31 456 ALA A O 1
ATOM 3691 N N . ILE A 1 457 ? 2.277 17.625 12.352 1 95.75 457 ILE A N 1
ATOM 3692 C CA . ILE A 1 457 ? 1.734 17.484 11 1 95.75 457 ILE A CA 1
ATOM 3693 C C . ILE A 1 457 ? 0.769 16.312 10.945 1 95.75 457 ILE A C 1
ATOM 3695 O O . ILE A 1 457 ? -0.282 16.391 10.305 1 95.75 457 ILE A O 1
ATOM 3699 N N . GLY A 1 458 ? 1.166 15.234 11.648 1 96.25 458 GLY A N 1
ATOM 3700 C CA . GLY A 1 458 ? 0.281 14.086 11.711 1 96.25 458 GLY A CA 1
ATOM 3701 C C . GLY A 1 458 ? -1.043 14.383 12.391 1 96.25 458 GLY A C 1
ATOM 3702 O O . GLY A 1 458 ? -2.096 13.93 11.938 1 96.25 458 GLY A O 1
ATOM 3703 N N . VAL A 1 459 ? -1.002 15.156 13.391 1 97.12 459 VAL A N 1
ATOM 3704 C CA . VAL A 1 459 ? -2.203 15.547 14.125 1 97.12 459 VAL A CA 1
ATOM 3705 C C . VAL A 1 459 ? -3.104 16.391 13.227 1 97.12 459 VAL A C 1
ATOM 3707 O O . VAL A 1 459 ? -4.32 16.188 13.18 1 97.12 459 VAL A O 1
ATOM 3710 N N . GLU A 1 460 ? -2.492 17.312 12.477 1 97 460 GLU A N 1
ATOM 3711 C CA . GLU A 1 460 ? -3.266 18.172 11.586 1 97 460 GLU A CA 1
ATOM 3712 C C . GLU A 1 460 ? -3.904 17.359 10.453 1 97 460 GLU A C 1
ATOM 3714 O O . GLU A 1 460 ? -5.043 17.625 10.062 1 97 460 GLU A O 1
ATOM 3719 N N . LYS A 1 461 ? -3.201 16.391 9.93 1 96.31 461 LYS A N 1
ATOM 3720 C CA . LYS A 1 461 ? -3.752 15.555 8.867 1 96.31 461 LYS A CA 1
ATOM 3721 C C . LYS A 1 461 ? -4.91 14.711 9.375 1 96.31 461 LYS A C 1
ATOM 3723 O O . LYS A 1 461 ? -5.922 14.555 8.688 1 96.31 461 LYS A O 1
ATOM 3728 N N . TRP A 1 462 ? -4.707 14.156 10.562 1 96.88 462 TRP A N 1
ATOM 3729 C CA . TRP A 1 462 ? -5.77 13.383 11.203 1 96.88 462 TRP A CA 1
ATOM 3730 C C . TRP A 1 462 ? -6.996 14.258 11.453 1 96.88 462 TRP A C 1
ATOM 3732 O O . TRP A 1 462 ? -8.125 13.828 11.211 1 96.88 462 TRP A O 1
ATOM 3742 N N . THR A 1 463 ? -6.762 15.43 11.828 1 97.31 463 THR A N 1
ATOM 3743 C CA . THR A 1 463 ? -7.832 16.375 12.109 1 97.31 463 THR A CA 1
ATOM 3744 C C . THR A 1 463 ? -8.555 16.766 10.828 1 97.31 463 THR A C 1
ATOM 3746 O O . THR A 1 463 ? -9.781 16.891 10.812 1 97.31 463 THR A O 1
ATOM 3749 N N . GLN A 1 464 ? -7.824 16.969 9.781 1 97.62 464 GLN A N 1
ATOM 3750 C CA . GLN A 1 464 ? -8.43 17.312 8.492 1 97.62 464 GLN A CA 1
ATOM 3751 C C . GLN A 1 464 ? -9.453 16.266 8.07 1 97.62 464 GLN A C 1
ATOM 3753 O O . GLN A 1 464 ? -10.562 16.609 7.656 1 97.62 464 GLN A O 1
ATOM 3758 N N . ASN A 1 465 ? -9.156 15.023 8.25 1 97 465 ASN A N 1
ATOM 3759 C CA . ASN A 1 465 ? -10.055 13.945 7.859 1 97 465 ASN A CA 1
ATOM 3760 C C . ASN A 1 465 ? -11.281 13.883 8.766 1 97 465 ASN A C 1
ATOM 3762 O O . ASN A 1 465 ? -12.406 13.766 8.281 1 97 465 ASN A O 1
ATOM 3766 N N . ALA A 1 466 ? -11.055 13.969 10.031 1 96.94 466 ALA A N 1
ATOM 3767 C CA . ALA A 1 466 ? -12.141 13.852 10.992 1 96.94 466 ALA A CA 1
ATOM 3768 C C . ALA A 1 466 ? -13.078 15.055 10.914 1 96.94 466 ALA A C 1
ATOM 3770 O O . ALA A 1 466 ? -14.305 14.906 10.953 1 96.94 466 ALA A O 1
ATOM 3771 N N . TYR A 1 467 ? -12.438 16.188 10.836 1 96.62 467 TYR A N 1
ATOM 3772 C CA . TYR A 1 467 ? -13.25 17.391 10.766 1 96.62 467 TYR A CA 1
ATOM 3773 C C . TYR A 1 467 ? -14.047 17.453 9.469 1 96.62 467 TYR A C 1
ATOM 3775 O O . TYR A 1 467 ? -15.195 17.891 9.453 1 96.62 467 TYR A O 1
ATOM 3783 N N . PHE A 1 468 ? -13.508 17.031 8.344 1 96.81 468 PHE A N 1
ATOM 3784 C CA . PHE A 1 468 ? -14.234 16.969 7.086 1 96.81 468 PHE A CA 1
ATOM 3785 C C . PHE A 1 468 ? -15.43 16.031 7.199 1 96.81 468 PHE A C 1
ATOM 3787 O O . PHE A 1 468 ? -16.516 16.344 6.727 1 96.81 468 PHE A O 1
ATOM 3794 N N . ALA A 1 469 ? -15.188 14.875 7.754 1 95.69 469 ALA A N 1
ATOM 3795 C CA . ALA A 1 469 ? -16.281 13.922 7.938 1 95.69 469 ALA A CA 1
ATOM 3796 C C . ALA A 1 469 ? -17.391 14.523 8.781 1 95.69 469 ALA A C 1
ATOM 3798 O O . ALA A 1 469 ? -18.578 14.359 8.469 1 95.69 469 ALA A O 1
ATOM 3799 N N . PHE A 1 470 ? -17.016 15.211 9.797 1 93.56 470 PHE A N 1
ATOM 3800 C CA . PHE A 1 470 ? -18 15.859 10.656 1 93.56 470 PHE A CA 1
ATOM 3801 C C . PHE A 1 470 ? -18.812 16.891 9.883 1 93.56 470 PHE A C 1
ATOM 3803 O O . PHE A 1 470 ? -20.031 16.922 9.977 1 93.56 470 PHE A O 1
ATOM 3810 N N . LEU A 1 471 ? -18.094 17.719 9.109 1 92.88 471 LEU A N 1
ATOM 3811 C CA . LEU A 1 471 ? -18.766 18.781 8.359 1 92.88 471 LEU A CA 1
ATOM 3812 C C . LEU A 1 471 ? -19.688 18.203 7.305 1 92.88 471 LEU A C 1
ATOM 3814 O O . LEU A 1 471 ? -20.781 18.734 7.066 1 92.88 471 LEU A O 1
ATOM 3818 N N . MET A 1 472 ? -19.328 17.141 6.676 1 92.62 472 MET A N 1
ATOM 3819 C CA . MET A 1 472 ? -20.141 16.547 5.617 1 92.62 472 MET A CA 1
ATOM 3820 C C . MET A 1 472 ? -21.375 15.867 6.191 1 92.62 472 MET A C 1
ATOM 3822 O O . MET A 1 472 ? -22.453 15.945 5.609 1 92.62 472 MET A O 1
ATOM 3826 N N . VAL A 1 473 ? -21.219 15.273 7.309 1 88.38 473 VAL A N 1
ATOM 3827 C CA . VAL A 1 473 ? -22.344 14.539 7.887 1 88.38 473 VAL A CA 1
ATOM 3828 C C . VAL A 1 473 ? -23.281 15.508 8.617 1 88.38 473 VAL A C 1
ATOM 3830 O O . VAL A 1 473 ? -24.453 15.633 8.258 1 88.38 473 VAL A O 1
ATOM 3833 N N . ASN A 1 474 ? -22.734 16.297 9.57 1 83 474 ASN A N 1
ATOM 3834 C CA . ASN A 1 474 ? -23.562 17.172 10.391 1 83 474 ASN A CA 1
ATOM 3835 C C . ASN A 1 474 ? -23.844 18.5 9.688 1 83 474 ASN A C 1
ATOM 3837 O O . ASN A 1 474 ? -24.938 19.078 9.836 1 83 474 ASN A O 1
ATOM 3841 N N . GLY A 1 475 ? -22.922 18.922 8.898 1 79.56 475 GLY A N 1
ATOM 3842 C CA . GLY A 1 475 ? -23.078 20.219 8.258 1 79.56 475 GLY A CA 1
ATOM 3843 C C . GLY A 1 475 ? -23.859 20.141 6.957 1 79.56 475 GLY A C 1
ATOM 3844 O O . GLY A 1 475 ? -24.422 21.141 6.508 1 79.56 475 GLY A O 1
ATOM 3845 N N . PHE A 1 476 ? -23.922 18.969 6.398 1 85.5 476 PHE A N 1
ATOM 3846 C CA . PHE A 1 476 ? -24.547 18.875 5.086 1 85.5 476 PHE A CA 1
ATOM 3847 C C . PHE A 1 476 ? -25.656 17.828 5.078 1 85.5 476 PHE A C 1
ATOM 3849 O O . PHE A 1 476 ? -26.844 18.156 5.016 1 85.5 476 PHE A O 1
ATOM 3856 N N . LEU A 1 477 ? -25.344 16.578 5.332 1 79.88 477 LEU A N 1
ATOM 3857 C CA . LEU A 1 477 ? -26.281 15.477 5.113 1 79.88 477 LEU A CA 1
ATOM 3858 C C . LEU A 1 477 ? -27.422 15.531 6.117 1 79.88 477 LEU A C 1
ATOM 3860 O O . LEU A 1 477 ? -28.594 15.414 5.734 1 79.88 477 LEU A O 1
ATOM 3864 N N . VAL A 1 478 ? -27.125 15.766 7.332 1 73.75 478 VAL A N 1
ATOM 3865 C CA . VAL A 1 478 ? -28.156 15.797 8.359 1 73.75 478 VAL A CA 1
ATOM 3866 C C . VAL A 1 478 ? -29.062 17 8.148 1 73.75 478 VAL A C 1
ATOM 3868 O O . VAL A 1 478 ? -30.281 16.906 8.289 1 73.75 478 VAL A O 1
ATOM 3871 N N . THR A 1 479 ? -28.5 18.062 7.754 1 71.31 479 THR A N 1
ATOM 3872 C CA . THR A 1 479 ? -29.25 19.281 7.547 1 71.31 479 THR A CA 1
ATOM 3873 C C . THR A 1 479 ? -30.062 19.203 6.258 1 71.31 479 THR A C 1
ATOM 3875 O O . THR A 1 479 ? -31.188 19.703 6.195 1 71.31 479 THR A O 1
ATOM 3878 N N . ALA A 1 480 ? -29.438 18.672 5.254 1 74.19 480 ALA A N 1
ATOM 3879 C CA . ALA A 1 480 ? -30.109 18.578 3.963 1 74.19 480 ALA A CA 1
ATOM 3880 C C . ALA A 1 480 ? -31.297 17.609 4.031 1 74.19 480 ALA A C 1
ATOM 3882 O O . ALA A 1 480 ? -32.312 17.797 3.346 1 74.19 480 ALA A O 1
ATOM 3883 N N . LEU A 1 481 ? -31.141 16.5 4.727 1 69.38 481 LEU A N 1
ATOM 3884 C CA . LEU A 1 481 ? -32.188 15.5 4.801 1 69.38 481 LEU A CA 1
ATOM 3885 C C . LEU A 1 481 ? -33.219 15.867 5.867 1 69.38 481 LEU A C 1
ATOM 3887 O O . LEU A 1 481 ? -34.25 15.219 5.984 1 69.38 481 LEU A O 1
ATOM 3891 N N . ALA A 1 482 ? -33.312 17.141 6.277 1 56.56 482 ALA A N 1
ATOM 3892 C CA . ALA A 1 482 ? -34.312 17.812 7.133 1 56.56 482 ALA A CA 1
ATOM 3893 C C . ALA A 1 482 ? -34.25 17.25 8.547 1 56.56 482 ALA A C 1
ATOM 3895 O O . ALA A 1 482 ? -33.594 16.234 8.805 1 56.56 482 ALA A O 1
ATOM 3896 N N . SER A 1 483 ? -34.969 17.875 9.469 1 48.72 483 SER A N 1
ATOM 3897 C CA . SER A 1 483 ? -35.281 17.656 10.875 1 48.72 483 SER A CA 1
ATOM 3898 C C . SER A 1 483 ? -35.562 16.172 11.156 1 48.72 483 SER A C 1
ATOM 3900 O O . SER A 1 483 ? -35.594 15.758 12.32 1 48.72 483 SER A O 1
ATOM 3902 N N . SER A 1 484 ? -35.812 15.391 10.094 1 46.88 484 SER A N 1
ATOM 3903 C CA . SER A 1 484 ? -36.219 14.016 10.383 1 46.88 484 SER A CA 1
ATOM 3904 C C . SER A 1 484 ? -35.062 13.047 10.141 1 46.88 484 SER A C 1
ATOM 3906 O O . SER A 1 484 ? -35.281 11.938 9.641 1 46.88 484 SER A O 1
ATOM 3908 N N . ALA A 1 485 ? -33.906 13.625 10.141 1 50.91 485 ALA A N 1
ATOM 3909 C CA . ALA A 1 485 ? -32.75 12.766 9.922 1 50.91 485 ALA A CA 1
ATOM 3910 C C . ALA A 1 485 ? -32.906 11.43 10.648 1 50.91 485 ALA A C 1
ATOM 3912 O O . ALA A 1 485 ? -32.625 10.367 10.078 1 50.91 485 ALA A O 1
ATOM 3913 N N . THR A 1 486 ? -33.375 11.664 11.883 1 52.47 486 THR A N 1
ATOM 3914 C CA . THR A 1 486 ? -33.562 10.438 12.648 1 52.47 486 THR A CA 1
ATOM 3915 C C . THR A 1 486 ? -34.656 9.586 12.008 1 52.47 486 THR A C 1
ATOM 3917 O O . THR A 1 486 ? -34.562 8.359 11.938 1 52.47 486 THR A O 1
ATOM 3920 N N . ALA A 1 487 ? -35.75 10.375 11.609 1 54.19 487 ALA A N 1
ATOM 3921 C CA . ALA A 1 487 ? -36.844 9.641 10.984 1 54.19 487 ALA A CA 1
ATOM 3922 C C . ALA A 1 487 ? -36.406 9.023 9.664 1 54.19 487 ALA A C 1
ATOM 3924 O O . ALA A 1 487 ? -36.781 7.898 9.336 1 54.19 487 ALA A O 1
ATOM 3925 N N . THR A 1 488 ? -35.531 9.773 9 1 60.47 488 THR A N 1
ATOM 3926 C CA . THR A 1 488 ? -35.031 9.305 7.707 1 60.47 488 THR A CA 1
ATOM 3927 C C . THR A 1 488 ? -34.094 8.117 7.879 1 60.47 488 THR A C 1
ATOM 3929 O O . THR A 1 488 ? -34.125 7.168 7.098 1 60.47 488 THR A O 1
ATOM 3932 N N . ILE A 1 489 ? -33.312 8.266 8.906 1 58.5 489 ILE A N 1
ATOM 3933 C CA . ILE A 1 489 ? -32.375 7.164 9.164 1 58.5 489 ILE A CA 1
ATOM 3934 C C . ILE A 1 489 ? -33.188 5.902 9.5 1 58.5 489 ILE A C 1
ATOM 3936 O O . ILE A 1 489 ? -32.844 4.812 9.023 1 58.5 489 ILE A O 1
ATOM 3940 N N . THR A 1 490 ? -34.219 6.102 10.344 1 58.06 490 THR A N 1
ATOM 3941 C CA . THR A 1 490 ? -35.094 4.969 10.703 1 58.06 490 THR A CA 1
ATOM 3942 C C . THR A 1 490 ? -35.781 4.41 9.477 1 58.06 490 THR A C 1
ATOM 3944 O O . THR A 1 490 ? -35.938 3.195 9.336 1 58.06 490 THR A O 1
ATOM 3947 N N . GLU A 1 491 ? -36.156 5.348 8.656 1 63.47 491 GLU A N 1
ATOM 3948 C CA . GLU A 1 491 ? -36.844 4.918 7.43 1 63.47 491 GLU A CA 1
ATOM 3949 C C . GLU A 1 491 ? -35.875 4.172 6.508 1 63.47 491 GLU A C 1
ATOM 3951 O O . GLU A 1 491 ? -36.25 3.182 5.879 1 63.47 491 GLU A O 1
ATOM 3956 N N . ILE A 1 492 ? -34.625 4.621 6.453 1 62.56 492 ILE A N 1
ATOM 3957 C CA . ILE A 1 492 ? -33.625 3.996 5.594 1 62.56 492 ILE A CA 1
ATOM 3958 C C . ILE A 1 492 ? -33.25 2.629 6.152 1 62.56 492 ILE A C 1
ATOM 3960 O O . ILE A 1 492 ? -33.031 1.679 5.398 1 62.56 492 ILE A O 1
ATOM 3964 N N . ILE A 1 493 ? -33.156 2.66 7.477 1 58.44 493 ILE A N 1
ATOM 3965 C CA . ILE A 1 493 ? -32.844 1.392 8.125 1 58.44 493 ILE A CA 1
ATOM 3966 C C . ILE A 1 493 ? -33.969 0.393 7.875 1 58.44 493 ILE A C 1
ATOM 3968 O O . ILE A 1 493 ? -33.719 -0.787 7.621 1 58.44 493 ILE A O 1
ATOM 3972 N N . ASP A 1 494 ? -35.344 0.864 7.906 1 57.88 494 ASP A N 1
ATOM 3973 C CA . ASP A 1 494 ? -36.5 0.012 7.703 1 57.88 494 ASP A CA 1
ATOM 3974 C C . ASP A 1 494 ? -36.625 -0.417 6.242 1 57.88 494 ASP A C 1
ATOM 3976 O O . ASP A 1 494 ? -36.969 -1.565 5.953 1 57.88 494 ASP A O 1
ATOM 3980 N N . LYS A 1 495 ? -36.344 0.695 5.312 1 60.59 495 LYS A N 1
ATOM 3981 C CA . LYS A 1 495 ? -36.406 0.406 3.885 1 60.59 495 LYS A CA 1
ATOM 3982 C C . LYS A 1 495 ? -35.188 0.974 3.152 1 60.59 495 LYS A C 1
ATOM 3984 O O . LYS A 1 495 ? -35.281 1.995 2.471 1 60.59 495 LYS A O 1
ATOM 3989 N N . PRO A 1 496 ? -33.969 0.257 3.211 1 59.62 496 PRO A N 1
ATOM 3990 C CA . PRO A 1 496 ? -32.75 0.786 2.619 1 59.62 496 PRO A CA 1
ATOM 3991 C C . PRO A 1 496 ? -32.906 1.143 1.144 1 59.62 496 PRO A C 1
ATOM 3993 O O . PRO A 1 496 ? -32.188 2.021 0.638 1 59.62 496 PRO A O 1
ATOM 3996 N N . THR A 1 497 ? -33.844 0.48 0.455 1 60.44 497 THR A N 1
ATOM 3997 C CA . THR A 1 497 ? -34.094 0.765 -0.958 1 60.44 497 THR A CA 1
ATOM 3998 C C . THR A 1 497 ? -34.656 2.162 -1.143 1 60.44 497 THR A C 1
ATOM 4000 O O . THR A 1 497 ? -34.594 2.734 -2.232 1 60.44 497 THR A O 1
ATOM 4003 N N . SER A 1 498 ? -35.281 2.59 -0.051 1 67.62 498 SER A N 1
ATOM 4004 C CA . SER A 1 498 ? -35.906 3.898 -0.162 1 67.62 498 SER A CA 1
ATOM 4005 C C . SER A 1 498 ? -34.906 5.023 0.013 1 67.62 498 SER A C 1
ATOM 4007 O O . SER A 1 498 ? -35.219 6.199 -0.147 1 67.62 498 SER A O 1
ATOM 4009 N N . ALA A 1 499 ? -33.625 4.598 0.371 1 65.81 499 ALA A N 1
ATOM 4010 C CA . ALA A 1 499 ? -32.594 5.602 0.622 1 65.81 499 ALA A CA 1
ATOM 4011 C C . ALA A 1 499 ? -32.406 6.5 -0.597 1 65.81 499 ALA A C 1
ATOM 4013 O O . ALA A 1 499 ? -32.312 7.723 -0.47 1 65.81 499 ALA A O 1
ATOM 4014 N N . MET A 1 500 ? -32.375 5.883 -1.655 1 70.56 500 MET A N 1
ATOM 4015 C CA . MET A 1 500 ? -32.125 6.641 -2.879 1 70.56 500 MET A CA 1
ATOM 4016 C C . MET A 1 500 ? -33.312 7.559 -3.191 1 70.56 500 MET A C 1
ATOM 4018 O O . MET A 1 500 ? -33.094 8.703 -3.609 1 70.56 500 MET A O 1
ATOM 4022 N N . SER A 1 501 ? -34.5 7.062 -2.906 1 72.06 501 SER A N 1
ATOM 4023 C CA . SER A 1 501 ? -35.688 7.855 -3.178 1 72.06 501 SER A CA 1
ATOM 4024 C C . SER A 1 501 ? -35.812 9.031 -2.213 1 72.06 501 SER A C 1
ATOM 4026 O O . SER A 1 501 ? -36.219 10.125 -2.605 1 72.06 501 SER A O 1
ATOM 4028 N N . ILE A 1 502 ? -35.406 8.758 -1.051 1 73.5 502 ILE A N 1
ATOM 4029 C CA . ILE A 1 502 ? -35.469 9.812 -0.046 1 73.5 502 ILE A CA 1
ATOM 4030 C C . ILE A 1 502 ? -34.438 10.898 -0.393 1 73.5 502 ILE A C 1
ATOM 4032 O O . ILE A 1 502 ? -34.75 12.086 -0.341 1 73.5 502 ILE A O 1
ATOM 4036 N N . LEU A 1 503 ? -33.281 10.453 -0.784 1 70.62 503 LEU A N 1
ATOM 4037 C CA . LEU A 1 503 ? -32.219 11.398 -1.159 1 70.62 503 LEU A CA 1
ATOM 4038 C C . LEU A 1 503 ? -32.625 12.219 -2.375 1 70.62 503 LEU A C 1
ATOM 4040 O O . LEU A 1 503 ? -32.438 13.438 -2.41 1 70.62 503 LEU A O 1
ATOM 4044 N N . ALA A 1 504 ? -33.25 11.586 -3.262 1 73.88 504 ALA A N 1
ATOM 4045 C CA . ALA A 1 504 ? -33.656 12.219 -4.512 1 73.88 504 ALA A CA 1
ATOM 4046 C C . ALA A 1 504 ? -34.781 13.234 -4.27 1 73.88 504 ALA A C 1
ATOM 4048 O O . ALA A 1 504 ? -34.906 14.219 -5 1 73.88 504 ALA A O 1
ATOM 4049 N N . ASN A 1 505 ? -35.469 13 -3.193 1 73.12 505 ASN A N 1
ATOM 4050 C CA . ASN A 1 505 ? -36.625 13.867 -2.932 1 73.12 505 ASN A CA 1
ATOM 4051 C C . ASN A 1 505 ? -36.25 14.992 -1.974 1 73.12 505 ASN A C 1
ATOM 4053 O O . ASN A 1 505 ? -36.812 16.094 -2.064 1 73.12 505 ASN A O 1
ATOM 4057 N N . LYS A 1 506 ? -35.375 14.734 -1.162 1 73.44 506 LYS A N 1
ATOM 4058 C CA . LYS A 1 506 ? -35.125 15.688 -0.078 1 73.44 506 LYS A CA 1
ATOM 4059 C C . LYS A 1 506 ? -33.938 16.609 -0.404 1 73.44 506 LYS A C 1
ATOM 4061 O O . LYS A 1 506 ? -33.938 17.781 -0.024 1 73.44 506 LYS A O 1
ATOM 4066 N N . LEU A 1 507 ? -33 16.219 -1.142 1 76.5 507 LEU A N 1
ATOM 4067 C CA . LEU A 1 507 ? -31.781 17 -1.367 1 76.5 507 LEU A CA 1
ATOM 4068 C C . LEU A 1 507 ? -32.062 18.219 -2.232 1 76.5 507 LEU A C 1
ATOM 4070 O O . LEU A 1 507 ? -31.578 19.312 -1.949 1 76.5 507 LEU A O 1
ATOM 4074 N N . PRO A 1 508 ? -32.875 18.031 -3.24 1 77.31 508 PRO A N 1
ATOM 4075 C CA . PRO A 1 508 ? -33.156 19.203 -4.07 1 77.31 508 PRO A CA 1
ATOM 4076 C C . PRO A 1 508 ? -33.969 20.266 -3.33 1 77.31 508 PRO A C 1
ATOM 4078 O O . PRO A 1 508 ? -33.875 21.453 -3.674 1 77.31 508 PRO A O 1
ATOM 4081 N N . LEU A 1 509 ? -34.625 19.828 -2.258 1 74.75 509 LEU A N 1
ATOM 4082 C CA . LEU A 1 509 ? -35.438 20.75 -1.479 1 74.75 509 LEU A CA 1
ATOM 4083 C C . LEU A 1 509 ? -34.562 21.734 -0.699 1 74.75 509 LEU A C 1
ATOM 4085 O O . LEU A 1 509 ? -35 22.844 -0.382 1 74.75 509 LEU A O 1
ATOM 4089 N N . SER A 1 510 ? -33.344 21.328 -0.491 1 77.69 510 SER A N 1
ATOM 4090 C CA . SER A 1 510 ? -32.469 22.141 0.336 1 77.69 510 SER A CA 1
ATOM 4091 C C . SER A 1 510 ? -31.484 22.938 -0.52 1 77.69 510 SER A C 1
ATOM 4093 O O . SER A 1 510 ? -30.5 23.484 -0.008 1 77.69 510 SER A O 1
ATOM 4095 N N . SER A 1 511 ? -31.656 23.016 -1.765 1 81.06 511 SER A N 1
ATOM 4096 C CA . SER A 1 511 ? -30.719 23.688 -2.668 1 81.06 511 SER A CA 1
ATOM 4097 C C . SER A 1 511 ? -30.625 25.172 -2.373 1 81.06 511 SER A C 1
ATOM 4099 O O . SER A 1 511 ? -29.531 25.734 -2.283 1 81.06 511 SER A O 1
ATOM 4101 N N . ASN A 1 512 ? -31.766 25.812 -2.125 1 78.62 512 ASN A N 1
ATOM 4102 C CA . ASN A 1 512 ? -31.766 27.234 -1.848 1 78.62 512 ASN A CA 1
ATOM 4103 C C . ASN A 1 512 ? -31.125 27.547 -0.502 1 78.62 512 ASN A C 1
ATOM 4105 O O . ASN A 1 512 ? -30.469 28.594 -0.348 1 78.62 512 ASN A O 1
ATOM 4109 N N . PHE A 1 513 ? -31.328 26.688 0.388 1 75.56 513 PHE A N 1
ATOM 4110 C CA . PHE A 1 513 ? -30.656 26.844 1.679 1 75.56 513 PHE A CA 1
ATOM 4111 C C . PHE A 1 513 ? -29.141 26.844 1.517 1 75.56 513 PHE A C 1
ATOM 4113 O O . PHE A 1 513 ? -28.453 27.672 2.121 1 75.56 513 PHE A O 1
ATOM 4120 N N . TYR A 1 514 ? -28.641 26.062 0.723 1 84.81 514 TYR A N 1
ATOM 4121 C CA . TYR A 1 514 ? -27.188 25.906 0.624 1 84.81 514 TYR A CA 1
ATOM 4122 C C . TYR A 1 514 ? -26.594 26.984 -0.279 1 84.81 514 TYR A C 1
ATOM 4124 O O . TYR A 1 514 ? -25.406 27.297 -0.182 1 84.81 514 TYR A O 1
ATOM 4132 N N . ILE A 1 515 ? -27.344 27.547 -1.123 1 83.81 515 ILE A N 1
ATOM 4133 C CA . ILE A 1 515 ? -26.891 28.734 -1.829 1 83.81 515 ILE A CA 1
ATOM 4134 C C . ILE A 1 515 ? -26.672 29.859 -0.833 1 83.81 515 ILE A C 1
ATOM 4136 O O . ILE A 1 515 ? -25.609 30.516 -0.85 1 83.81 515 ILE A O 1
ATOM 4140 N N . SER A 1 516 ? -27.625 29.969 0.065 1 80.25 516 SER A N 1
ATOM 4141 C CA . SER A 1 516 ? -27.5 30.984 1.104 1 80.25 516 SER A CA 1
ATOM 4142 C C . SER A 1 516 ? -26.344 30.656 2.045 1 80.25 516 SER A C 1
ATOM 4144 O O . SER A 1 516 ? -25.625 31.562 2.479 1 80.25 516 SER A O 1
ATOM 4146 N N . TYR A 1 517 ? -26.234 29.438 2.316 1 81.75 517 TYR A N 1
ATOM 4147 C CA . TYR A 1 517 ? -25.156 28.969 3.186 1 81.75 517 TYR A CA 1
ATOM 4148 C C . TYR A 1 517 ? -23.797 29.266 2.572 1 81.75 517 TYR A C 1
ATOM 4150 O O . TYR A 1 517 ? -22.875 29.719 3.268 1 81.75 517 TYR A O 1
ATOM 4158 N N . LEU A 1 518 ? -23.656 29.047 1.339 1 86.88 518 LEU A N 1
ATOM 4159 C CA . LEU A 1 518 ? -22.406 29.281 0.619 1 86.88 518 LEU A CA 1
ATOM 4160 C C . LEU A 1 518 ? -22.047 30.766 0.6 1 86.88 518 LEU A C 1
ATOM 4162 O O . LEU A 1 518 ? -20.891 31.141 0.78 1 86.88 518 LEU A O 1
ATOM 4166 N N . VAL A 1 519 ? -23.031 31.531 0.435 1 84.19 519 VAL A N 1
ATOM 4167 C CA . VAL A 1 519 ? -22.812 32.969 0.407 1 84.19 519 VAL A CA 1
ATOM 4168 C C . VAL A 1 519 ? -22.438 33.469 1.802 1 84.19 519 VAL A C 1
ATOM 4170 O O . VAL A 1 519 ? -21.516 34.281 1.954 1 84.19 519 VAL A O 1
ATOM 4173 N N . LEU A 1 520 ? -23.141 32.938 2.736 1 79.31 520 LEU A N 1
ATOM 4174 C CA . LEU A 1 520 ? -22.859 33.312 4.117 1 79.31 520 LEU A CA 1
ATOM 4175 C C . LEU A 1 520 ? -21.438 32.938 4.504 1 79.31 520 LEU A C 1
ATOM 4177 O O . LEU A 1 520 ? -20.688 33.75 5.02 1 79.31 520 LEU A O 1
ATOM 4181 N N . GLN A 1 521 ? -21.062 31.75 4.23 1 82.94 521 GLN A N 1
ATOM 4182 C CA . GLN A 1 521 ? -19.75 31.266 4.602 1 82.94 521 GLN A CA 1
ATOM 4183 C C . GLN A 1 521 ? -18.656 31.953 3.77 1 82.94 521 GLN A C 1
ATOM 4185 O O . GLN A 1 521 ? -17.641 32.375 4.305 1 82.94 521 GLN A O 1
ATOM 4190 N N . GLY A 1 522 ? -18.875 32.094 2.498 1 87.38 522 GLY A N 1
ATOM 4191 C CA . GLY A 1 522 ? -17.891 32.688 1.618 1 87.38 522 GLY A CA 1
ATOM 4192 C C . GLY A 1 522 ? -17.625 34.156 1.92 1 87.38 522 GLY A C 1
ATOM 4193 O O . GLY A 1 522 ? -16.469 34.562 2.137 1 87.38 522 GLY A O 1
ATOM 4194 N N . PHE A 1 523 ? -18.656 34.906 2.088 1 88.62 523 PHE A N 1
ATOM 4195 C CA . PHE A 1 523 ? -18.531 36.344 2.291 1 88.62 523 PHE A CA 1
ATOM 4196 C C . PHE A 1 523 ? -18.125 36.656 3.727 1 88.62 523 PHE A C 1
ATOM 4198 O O . PHE A 1 523 ? -17.266 37.5 3.967 1 88.62 523 PHE A O 1
ATOM 4205 N N . SER A 1 524 ? -18.672 35.938 4.617 1 85.31 524 SER A N 1
ATOM 4206 C CA . SER A 1 524 ? -18.359 36.188 6.02 1 85.31 524 SER A CA 1
ATOM 4207 C C . SER A 1 524 ? -16.938 35.781 6.355 1 85.31 524 SER A C 1
ATOM 4209 O O . SER A 1 524 ? -16.234 36.469 7.094 1 85.31 524 SER A O 1
ATOM 4211 N N . ILE A 1 525 ? -16.562 34.656 5.859 1 87.19 525 ILE A N 1
ATOM 4212 C CA . ILE A 1 525 ? -15.203 34.188 6.137 1 87.19 525 ILE A CA 1
ATOM 4213 C C . ILE A 1 525 ? -14.188 35.094 5.469 1 87.19 525 ILE A C 1
ATOM 4215 O O . ILE A 1 525 ? -13.172 35.469 6.074 1 87.19 525 ILE A O 1
ATOM 4219 N N . ALA A 1 526 ? -14.398 35.469 4.262 1 91.44 526 ALA A N 1
ATOM 4220 C CA . ALA A 1 526 ? -13.492 36.375 3.549 1 91.44 526 ALA A CA 1
ATOM 4221 C C . ALA A 1 526 ? -13.383 37.719 4.25 1 91.44 526 ALA A C 1
ATOM 4223 O O . ALA A 1 526 ? -12.281 38.188 4.531 1 91.44 526 ALA A O 1
ATOM 4224 N N . GLY A 1 527 ? -14.492 38.281 4.539 1 91.44 527 GLY A N 1
ATOM 4225 C CA . GLY A 1 527 ? -14.484 39.594 5.223 1 91.44 527 GLY A CA 1
ATOM 4226 C C . GLY A 1 527 ? -13.906 39.5 6.621 1 91.44 527 GLY A C 1
ATOM 4227 O O . GLY A 1 527 ? -13.125 40.375 7.023 1 91.44 527 GLY A O 1
ATOM 4228 N N . GLY A 1 528 ? -14.305 38.5 7.312 1 89.81 528 GLY A N 1
ATOM 4229 C CA . GLY A 1 528 ? -13.797 38.312 8.664 1 89.81 528 GLY A CA 1
ATOM 4230 C C . GLY A 1 528 ? -12.305 38.062 8.711 1 89.81 528 GLY A C 1
ATOM 4231 O O . GLY A 1 528 ? -11.617 38.531 9.625 1 89.81 528 GLY A O 1
ATOM 4232 N N . SER A 1 529 ? -11.828 37.312 7.738 1 91.94 529 SER A N 1
ATOM 4233 C CA . SER A 1 529 ? -10.406 37 7.676 1 91.94 529 SER A CA 1
ATOM 4234 C C . SER A 1 529 ? -9.594 38.25 7.352 1 91.94 529 SER A C 1
ATOM 4236 O O . SER A 1 529 ? -8.469 38.406 7.828 1 91.94 529 SER A O 1
ATOM 4238 N N . LEU A 1 530 ? -10.117 39.125 6.559 1 92.62 530 LEU A N 1
ATOM 4239 C CA . LEU A 1 530 ? -9.43 40.344 6.227 1 92.62 530 LEU A CA 1
ATOM 4240 C C . LEU A 1 530 ? -9.43 41.312 7.41 1 92.62 530 LEU A C 1
ATOM 4242 O O . LEU A 1 530 ? -8.398 41.906 7.742 1 92.62 530 LEU A O 1
ATOM 4246 N N . PHE A 1 531 ? -10.539 41.438 8 1 92.56 531 PHE A N 1
ATOM 4247 C CA . PHE A 1 531 ? -10.695 42.375 9.109 1 92.56 531 PHE A CA 1
ATOM 4248 C C . PHE A 1 531 ? -9.945 41.875 10.344 1 92.56 531 PHE A C 1
ATOM 4250 O O . PHE A 1 531 ? -9.375 42.688 11.086 1 92.56 531 PHE A O 1
ATOM 4257 N N . GLN A 1 532 ? -9.805 40.625 10.547 1 91.25 532 GLN A N 1
ATOM 4258 C CA . GLN A 1 532 ? -9.133 40 11.695 1 91.25 532 GLN A CA 1
ATOM 4259 C C . GLN A 1 532 ? -9.555 40.688 13 1 91.25 532 GLN A C 1
ATOM 4261 O O . GLN A 1 532 ? -8.711 41.094 13.789 1 91.25 532 GLN A O 1
ATOM 4266 N N . VAL A 1 533 ? -10.805 40.75 13.258 1 82 533 VAL A N 1
ATOM 4267 C CA . VAL A 1 533 ? -11.367 41.438 14.398 1 82 533 VAL A CA 1
ATOM 4268 C C . VAL A 1 533 ? -10.867 40.812 15.695 1 82 533 VAL A C 1
ATOM 4270 O O . VAL A 1 533 ? -10.531 41.5 16.656 1 82 533 VAL A O 1
ATOM 4273 N N . VAL A 1 534 ? -10.805 39.531 15.672 1 80.38 534 VAL A N 1
ATOM 4274 C CA . VAL A 1 534 ? -10.383 38.812 16.875 1 80.38 534 VAL A CA 1
ATOM 4275 C C . VAL A 1 534 ? -8.922 39.125 17.172 1 80.38 534 VAL A C 1
ATOM 4277 O O . VAL A 1 534 ? -8.562 39.406 18.328 1 80.38 534 VAL A O 1
ATOM 4280 N N . GLY A 1 535 ? -8.094 39.156 16.141 1 84.44 535 GLY A N 1
ATOM 4281 C CA . GLY A 1 535 ? -6.688 39.5 16.312 1 84.44 535 GLY A CA 1
ATOM 4282 C C . GLY A 1 535 ? -6.469 40.906 16.812 1 84.44 535 GLY A C 1
ATOM 4283 O O . GLY A 1 535 ? -5.602 41.156 17.641 1 84.44 535 GLY A O 1
ATOM 4284 N N . LEU A 1 536 ? -7.254 41.75 16.328 1 87.56 536 LEU A N 1
ATOM 4285 C CA . LEU A 1 536 ? -7.16 43.156 16.719 1 87.56 536 LEU A CA 1
ATOM 4286 C C . LEU A 1 536 ? -7.52 43.344 18.188 1 87.56 536 LEU A C 1
ATOM 4288 O O . LEU A 1 536 ? -6.777 44 18.938 1 87.56 536 LEU A O 1
ATOM 4292 N N . PHE A 1 537 ? -8.602 42.719 18.609 1 84.94 537 PHE A N 1
ATOM 4293 C CA . PHE A 1 537 ? -9.07 42.875 19.984 1 84.94 537 PHE A CA 1
ATOM 4294 C C . PHE A 1 537 ? -8.156 42.156 20.969 1 84.94 537 PHE A C 1
ATOM 4296 O O . PHE A 1 537 ? -7.836 42.688 22.031 1 84.94 537 PHE A O 1
ATOM 4303 N N . LEU A 1 538 ? -7.719 41 20.578 1 84.75 538 LEU A N 1
ATOM 4304 C CA . LEU A 1 538 ? -6.863 40.219 21.469 1 84.75 538 LEU A CA 1
ATOM 4305 C C . LEU A 1 538 ? -5.508 40.906 21.656 1 84.75 538 LEU A C 1
ATOM 4307 O O . LEU A 1 538 ? -4.961 40.938 22.75 1 84.75 538 LEU A O 1
ATOM 4311 N N . TYR A 1 539 ? -4.965 41.406 20.609 1 87.88 539 TYR A N 1
ATOM 4312 C CA . TYR A 1 539 ? -3.654 42.031 20.688 1 87.88 539 TYR A CA 1
ATOM 4313 C C . TYR A 1 539 ? -3.707 43.312 21.547 1 87.88 539 TYR A C 1
ATOM 4315 O O . TYR A 1 539 ? -2.93 43.438 22.484 1 87.88 539 TYR A O 1
ATOM 4323 N N . TYR A 1 540 ? -4.668 44.188 21.406 1 87.5 540 TYR A N 1
ATOM 4324 C CA . TYR A 1 540 ? -4.664 45.5 22.062 1 87.5 540 TYR A CA 1
ATOM 4325 C C . TYR A 1 540 ? -5.344 45.438 23.422 1 87.5 540 TYR A C 1
ATOM 4327 O O . TYR A 1 540 ? -4.93 46.125 24.359 1 87.5 540 TYR A O 1
ATOM 4335 N N . ILE A 1 541 ? -6.312 44.531 23.562 1 88.75 541 ILE A N 1
ATOM 4336 C CA . ILE A 1 541 ? -7.02 44.438 24.844 1 88.75 541 ILE A CA 1
ATOM 4337 C C . ILE A 1 541 ? -6.262 43.531 25.797 1 88.75 541 ILE A C 1
ATOM 4339 O O . ILE A 1 541 ? -5.98 43.938 26.938 1 88.75 541 ILE A O 1
ATOM 4343 N N . LEU A 1 542 ? -5.922 42.375 25.359 1 87.75 542 LEU A N 1
ATOM 4344 C CA . LEU A 1 542 ? -5.215 41.438 26.234 1 87.75 542 LEU A CA 1
ATOM 4345 C C . LEU A 1 542 ? -3.797 41.938 26.516 1 87.75 542 LEU A C 1
ATOM 4347 O O . LEU A 1 542 ? -3.254 41.688 27.594 1 87.75 542 LEU A O 1
ATOM 4351 N N . GLY A 1 543 ? -3.18 42.531 25.531 1 85.25 543 GLY A N 1
ATOM 4352 C CA . GLY A 1 543 ? -1.852 43.094 25.734 1 85.25 543 GLY A CA 1
ATOM 4353 C C . GLY A 1 543 ? -1.806 44.125 26.844 1 85.25 543 GLY A C 1
ATOM 4354 O O . GLY A 1 543 ? -0.897 44.125 27.672 1 85.25 543 GLY A O 1
ATOM 4355 N N . THR A 1 544 ? -2.883 44.906 26.969 1 85.75 544 THR A N 1
ATOM 4356 C CA . THR A 1 544 ? -2.926 45.969 27.969 1 85.75 544 THR A CA 1
ATOM 4357 C C . THR A 1 544 ? -3.318 45.406 29.328 1 85.75 544 THR A C 1
ATOM 4359 O O . THR A 1 544 ? -2.811 45.844 30.359 1 85.75 544 THR A O 1
ATOM 4362 N N . LEU A 1 545 ? -4.039 44.312 29.281 1 88.75 545 LEU A N 1
ATOM 4363 C CA . LEU A 1 545 ? -4.594 43.812 30.531 1 88.75 545 LEU A CA 1
ATOM 4364 C C . LEU A 1 545 ? -3.674 42.75 31.156 1 88.75 545 LEU A C 1
ATOM 4366 O O . LEU A 1 545 ? -3.555 42.688 32.375 1 88.75 545 LEU A O 1
ATOM 4370 N N . PHE A 1 546 ? -2.965 41.969 30.312 1 88.62 546 PHE A N 1
ATOM 4371 C CA . PHE A 1 546 ? -2.336 40.781 30.875 1 88.62 546 PHE A CA 1
ATOM 4372 C C . PHE A 1 546 ? -0.824 40.812 30.688 1 88.62 546 PHE A C 1
ATOM 4374 O O . PHE A 1 546 ? -0.094 40.031 31.281 1 88.62 546 PHE A O 1
ATOM 4381 N N . ASP A 1 547 ? -0.294 41.719 29.891 1 89.94 547 ASP A N 1
ATOM 4382 C CA . ASP A 1 547 ? 1.146 41.719 29.656 1 89.94 547 ASP A CA 1
ATOM 4383 C C . ASP A 1 547 ? 1.858 42.625 30.656 1 89.94 547 ASP A C 1
ATOM 4385 O O . ASP A 1 547 ? 2.154 43.781 30.375 1 89.94 547 ASP A O 1
ATOM 4389 N N . ASN A 1 548 ? 2.248 41.969 31.781 1 89.06 548 ASN A N 1
ATOM 4390 C CA . ASN A 1 548 ? 2.832 42.688 32.906 1 89.06 548 ASN A CA 1
ATOM 4391 C C . ASN A 1 548 ? 4.355 42.656 32.875 1 89.06 548 ASN A C 1
ATOM 4393 O O . ASN A 1 548 ? 5.02 43.344 33.656 1 89.06 548 ASN A O 1
ATOM 4397 N N . THR A 1 549 ? 4.898 41.781 32.062 1 93.75 549 THR A N 1
ATOM 4398 C CA . THR A 1 549 ? 6.352 41.688 31.938 1 93.75 549 THR A CA 1
ATOM 4399 C C . THR A 1 549 ? 6.816 42.094 30.547 1 93.75 549 THR A C 1
ATOM 4401 O O . THR A 1 549 ? 6.035 42.094 29.594 1 93.75 549 THR A O 1
ATOM 4404 N N . VAL A 1 550 ? 8.055 42.469 30.469 1 94.69 550 VAL A N 1
ATOM 4405 C CA . VAL A 1 550 ? 8.617 42.906 29.188 1 94.69 550 VAL A CA 1
ATOM 4406 C C . VAL A 1 550 ? 8.617 41.75 28.203 1 94.69 550 VAL A C 1
ATOM 4408 O O . VAL A 1 550 ? 8.344 41.938 27.016 1 94.69 550 VAL A O 1
ATOM 4411 N N . ARG A 1 551 ? 8.852 40.562 28.672 1 94.5 551 ARG A N 1
ATOM 4412 C CA . ARG A 1 551 ? 8.875 39.375 27.828 1 94.5 551 ARG A CA 1
ATOM 4413 C C . ARG A 1 551 ? 7.496 39.062 27.25 1 94.5 551 ARG A C 1
ATOM 4415 O O . ARG A 1 551 ? 7.367 38.719 26.078 1 94.5 551 ARG A O 1
ATOM 4422 N N . LYS A 1 552 ? 6.535 39.125 28.016 1 92.5 552 LYS A N 1
ATOM 4423 C CA . LYS A 1 552 ? 5.172 38.875 27.547 1 92.5 552 LYS A CA 1
ATOM 4424 C C . LYS A 1 552 ? 4.77 39.906 26.484 1 92.5 552 LYS A C 1
ATOM 4426 O O . LYS A 1 552 ? 4.098 39.562 25.516 1 92.5 552 LYS A O 1
ATOM 4431 N N . LYS A 1 553 ? 5.18 41.156 26.719 1 92.12 553 LYS A N 1
ATOM 4432 C CA . LYS A 1 553 ? 4.883 42.188 25.75 1 92.12 553 LYS A CA 1
ATOM 4433 C C . LYS A 1 553 ? 5.602 41.938 24.422 1 92.12 553 LYS A C 1
ATOM 4435 O O . LYS A 1 553 ? 5 42.031 23.359 1 92.12 553 LYS A O 1
ATOM 4440 N N . TRP A 1 554 ? 6.816 41.562 24.562 1 92.69 554 TRP A N 1
ATOM 4441 C CA . TRP A 1 554 ? 7.594 41.281 23.359 1 92.69 554 TRP A CA 1
ATOM 4442 C C . TRP A 1 554 ? 7.027 40.062 22.625 1 92.69 554 TRP A C 1
ATOM 4444 O O . TRP A 1 554 ? 6.906 40.062 21.406 1 92.69 554 TRP A O 1
ATOM 4454 N N . ASN A 1 555 ? 6.727 39.031 23.375 1 91.94 555 ASN A N 1
ATOM 4455 C CA . ASN A 1 555 ? 6.215 37.812 22.766 1 91.94 555 ASN A CA 1
ATOM 4456 C C . ASN A 1 555 ? 4.906 38.031 22.031 1 91.94 555 ASN A C 1
ATOM 4458 O O . ASN A 1 555 ? 4.664 37.469 20.969 1 91.94 555 ASN A O 1
ATOM 4462 N N . ARG A 1 556 ? 4.109 38.812 22.578 1 90.69 556 ARG A N 1
ATOM 4463 C CA . ARG A 1 556 ? 2.855 39.125 21.906 1 90.69 556 ARG A CA 1
ATOM 4464 C C . ARG A 1 556 ? 3.104 39.938 20.641 1 90.69 556 ARG A C 1
ATOM 4466 O O . ARG A 1 556 ? 2.434 39.75 19.625 1 90.69 556 ARG A O 1
ATOM 4473 N N . PHE A 1 557 ? 4.035 40.844 20.734 1 91.06 557 PHE A N 1
ATOM 4474 C CA . PHE A 1 557 ? 4.359 41.688 19.594 1 91.06 557 PHE A CA 1
ATOM 4475 C C . PHE A 1 557 ? 5.043 40.875 18.5 1 91.06 557 PHE A C 1
ATOM 4477 O O . PHE A 1 557 ? 4.676 40.969 17.328 1 91.06 557 PHE A O 1
ATOM 4484 N N . SER A 1 558 ? 5.93 40.062 18.875 1 91.38 558 SER A N 1
ATOM 4485 C CA . SER A 1 558 ? 6.738 39.344 17.906 1 91.38 558 SER A CA 1
ATOM 4486 C C . SER A 1 558 ? 6.031 38.062 17.438 1 91.38 558 SER A C 1
ATOM 4488 O O . SER A 1 558 ? 6.352 37.531 16.375 1 91.38 558 SER A O 1
ATOM 4490 N N . GLY A 1 559 ? 5.168 37.625 18.266 1 90.38 559 GLY A N 1
ATOM 4491 C CA . GLY A 1 559 ? 4.48 36.375 17.922 1 90.38 559 GLY A CA 1
ATOM 4492 C C . GLY A 1 559 ? 3.418 36.594 16.859 1 90.38 559 GLY A C 1
ATOM 4493 O O . GLY A 1 559 ? 2.453 37.312 17.062 1 90.38 559 GLY A O 1
ATOM 4494 N N . LEU A 1 560 ? 3.689 35.969 15.672 1 91.5 560 LEU A N 1
ATOM 4495 C CA . LEU A 1 560 ? 2.721 36.031 14.586 1 91.5 560 LEU A CA 1
ATOM 4496 C C . LEU A 1 560 ? 1.909 34.75 14.508 1 91.5 560 LEU A C 1
ATOM 4498 O O . LEU A 1 560 ? 2.391 33.656 14.883 1 91.5 560 LEU A O 1
ATOM 4502 N N . GLY A 1 561 ? 0.719 34.844 14.086 1 90.31 561 GLY A N 1
ATOM 4503 C CA . GLY A 1 561 ? -0.159 33.688 13.977 1 90.31 561 GLY A CA 1
ATOM 4504 C C . GLY A 1 561 ? 0.214 32.781 12.836 1 90.31 561 GLY A C 1
ATOM 4505 O O . GLY A 1 561 ? 0.947 33.156 11.93 1 90.31 561 GLY A O 1
ATOM 4506 N N . THR A 1 562 ? -0.179 31.5 12.984 1 92.44 562 THR A N 1
ATOM 4507 C CA . THR A 1 562 ? -0.021 30.5 11.945 1 92.44 562 THR A CA 1
ATOM 4508 C C . THR A 1 562 ? -1.375 29.938 11.531 1 92.44 562 THR A C 1
ATOM 4510 O O . THR A 1 562 ? -2.359 30.062 12.266 1 92.44 562 THR A O 1
ATOM 4513 N N . VAL A 1 563 ? -1.414 29.391 10.383 1 93.25 563 VAL A N 1
ATOM 4514 C CA . VAL A 1 563 ? -2.65 28.781 9.898 1 93.25 563 VAL A CA 1
ATOM 4515 C C . VAL A 1 563 ? -2.674 27.297 10.25 1 93.25 563 VAL A C 1
ATOM 4517 O O . VAL A 1 563 ? -1.71 26.578 9.984 1 93.25 563 VAL A O 1
ATOM 4520 N N . ALA A 1 564 ? -3.777 26.906 10.93 1 94.19 564 ALA A N 1
ATOM 4521 C CA . ALA A 1 564 ? -3.994 25.484 11.18 1 94.19 564 ALA A CA 1
ATOM 4522 C C . ALA A 1 564 ? -4.695 24.812 9.992 1 94.19 564 ALA A C 1
ATOM 4524 O O . ALA A 1 564 ? -5.926 24.781 9.938 1 94.19 564 ALA A O 1
ATOM 4525 N N . TRP A 1 565 ? -3.957 24.188 9.164 1 95.88 565 TRP A N 1
ATOM 4526 C CA . TRP A 1 565 ? -4.461 23.672 7.891 1 95.88 565 TRP A CA 1
ATOM 4527 C C . TRP A 1 565 ? -5.465 22.547 8.117 1 95.88 565 TRP A C 1
ATOM 4529 O O . TRP A 1 565 ? -6.379 22.359 7.309 1 95.88 565 TRP A O 1
ATOM 4539 N N . GLY A 1 566 ? -5.359 21.797 9.219 1 95.88 566 GLY A N 1
ATOM 4540 C CA . GLY A 1 566 ? -6.266 20.688 9.508 1 95.88 566 GLY A CA 1
ATOM 4541 C C . GLY A 1 566 ? -7.699 21.141 9.711 1 95.88 566 GLY A C 1
ATOM 4542 O O . GLY A 1 566 ? -8.633 20.344 9.531 1 95.88 566 GLY A O 1
ATOM 4543 N N . THR A 1 567 ? -7.879 22.391 10.062 1 94.81 567 THR A N 1
ATOM 4544 C CA . THR A 1 567 ? -9.227 22.891 10.297 1 94.81 567 THR A CA 1
ATOM 4545 C C . THR A 1 567 ? -9.664 23.828 9.164 1 94.81 567 THR A C 1
ATOM 4547 O O . THR A 1 567 ? -10.859 23.969 8.898 1 94.81 567 THR A O 1
ATOM 4550 N N . VAL A 1 568 ? -8.719 24.422 8.469 1 94.81 568 VAL A N 1
ATOM 4551 C CA . VAL A 1 568 ? -9.047 25.406 7.453 1 94.81 568 VAL A CA 1
ATOM 4552 C C . VAL A 1 568 ? -9.398 24.719 6.137 1 94.81 568 VAL A C 1
ATOM 4554 O O . VAL A 1 568 ? -10.398 25.047 5.504 1 94.81 568 VAL A O 1
ATOM 4557 N N . PHE A 1 569 ? -8.688 23.688 5.723 1 96.62 569 PHE A N 1
ATOM 4558 C CA . PHE A 1 569 ? -8.891 23 4.449 1 96.62 569 PHE A CA 1
ATOM 4559 C C . PHE A 1 569 ? -10.281 22.391 4.383 1 96.62 569 PHE A C 1
ATOM 4561 O O . PHE A 1 569 ? -10.984 22.547 3.383 1 96.62 569 PHE A O 1
ATOM 4568 N N . PRO A 1 570 ? -10.711 21.719 5.461 1 96.44 570 PRO A N 1
ATOM 4569 C CA . PRO A 1 570 ? -11.992 21 5.379 1 96.44 570 PRO A CA 1
ATOM 4570 C C . PRO A 1 570 ? -13.172 21.938 5.156 1 96.44 570 PRO A C 1
ATOM 4572 O O . PRO A 1 570 ? -14.164 21.562 4.523 1 96.44 570 PRO A O 1
ATOM 4575 N N . ILE A 1 571 ? -13.086 23.172 5.641 1 94.06 571 ILE A N 1
ATOM 4576 C CA . ILE A 1 571 ? -14.172 24.125 5.465 1 94.06 571 ILE A CA 1
ATOM 4577 C C . ILE A 1 571 ? -14.398 24.391 3.977 1 94.06 571 ILE A C 1
ATOM 4579 O O . ILE A 1 571 ? -15.523 24.312 3.488 1 94.06 571 ILE A O 1
ATOM 4583 N N . PHE A 1 572 ? -13.359 24.578 3.32 1 96.5 572 PHE A N 1
ATOM 4584 C CA . PHE A 1 572 ? -13.484 24.938 1.912 1 96.5 572 PHE A CA 1
ATOM 4585 C C . PHE A 1 572 ? -13.672 23.688 1.052 1 96.5 572 PHE A C 1
ATOM 4587 O O . PHE A 1 572 ? -14.305 23.75 -0.001 1 96.5 572 PHE A O 1
ATOM 4594 N N . THR A 1 573 ? -13.133 22.531 1.501 1 97.5 573 THR A N 1
ATOM 4595 C CA . THR A 1 573 ? -13.398 21.266 0.8 1 97.5 573 THR A CA 1
ATOM 4596 C C . THR A 1 573 ? -14.875 20.906 0.894 1 97.5 573 THR A C 1
ATOM 4598 O O . THR A 1 573 ? -15.445 20.359 -0.057 1 97.5 573 THR A O 1
ATOM 4601 N N . GLN A 1 574 ? -15.43 21.188 2.016 1 96.5 574 GLN A N 1
ATOM 4602 C CA . GLN A 1 574 ? -16.859 20.938 2.178 1 96.5 574 GLN A CA 1
ATOM 4603 C C . GLN A 1 574 ? -17.688 21.828 1.25 1 96.5 574 GLN A C 1
ATOM 4605 O O . GLN A 1 574 ? -18.641 21.375 0.625 1 96.5 574 GLN A O 1
ATOM 4610 N N . LEU A 1 575 ? -17.328 23.141 1.195 1 95.38 575 LEU A N 1
ATOM 4611 C CA . LEU A 1 575 ? -18.047 24.062 0.33 1 95.38 575 LEU A CA 1
ATOM 4612 C C . LEU A 1 575 ? -17.953 23.641 -1.131 1 95.38 575 LEU A C 1
ATOM 4614 O O . LEU A 1 575 ? -18.922 23.703 -1.874 1 95.38 575 LEU A O 1
ATOM 4618 N N . ALA A 1 576 ? -16.766 23.188 -1.481 1 97.31 576 ALA A N 1
ATOM 4619 C CA . ALA A 1 576 ? -16.578 22.688 -2.844 1 97.31 576 ALA A CA 1
ATOM 4620 C C . ALA A 1 576 ? -17.422 21.438 -3.09 1 97.31 576 ALA A C 1
ATOM 4622 O O . ALA A 1 576 ? -18.031 21.297 -4.145 1 97.31 576 ALA A O 1
ATOM 4623 N N . SER A 1 577 ? -17.469 20.578 -2.139 1 96.81 577 SER A N 1
ATOM 4624 C CA . SER A 1 577 ? -18.234 19.344 -2.27 1 96.81 577 SER A CA 1
ATOM 4625 C C . SER A 1 577 ? -19.734 19.625 -2.377 1 96.81 577 SER A C 1
ATOM 4627 O O . SER A 1 577 ? -20.422 18.984 -3.17 1 96.81 577 SER A O 1
ATOM 4629 N N . ILE A 1 578 ? -20.203 20.547 -1.573 1 93.69 578 ILE A N 1
ATOM 4630 C CA . ILE A 1 578 ? -21.609 20.906 -1.617 1 93.69 578 ILE A CA 1
ATOM 4631 C C . ILE A 1 578 ? -21.938 21.5 -2.986 1 93.69 578 ILE A C 1
ATOM 4633 O O . ILE A 1 578 ? -22.969 21.156 -3.58 1 93.69 578 ILE A O 1
ATOM 4637 N N . THR A 1 579 ? -21.094 22.359 -3.451 1 95.69 579 THR A N 1
ATOM 4638 C CA . THR A 1 579 ? -21.281 22.969 -4.762 1 95.69 579 THR A CA 1
ATOM 4639 C C . THR A 1 579 ? -21.359 21.906 -5.852 1 95.69 579 THR A C 1
ATOM 4641 O O . THR A 1 579 ? -22.219 21.953 -6.727 1 95.69 579 THR A O 1
ATOM 4644 N N . LEU A 1 580 ? -20.5 20.938 -5.77 1 95.94 580 LEU A N 1
ATOM 4645 C CA . LEU A 1 580 ? -20.469 19.875 -6.766 1 95.94 580 LEU A CA 1
ATOM 4646 C C . LEU A 1 580 ? -21.734 19.016 -6.676 1 95.94 580 LEU A C 1
ATOM 4648 O O . LEU A 1 580 ? -22.266 18.562 -7.695 1 95.94 580 LEU A O 1
ATOM 4652 N N . ALA A 1 581 ? -22.172 18.812 -5.508 1 92.94 581 ALA A N 1
ATOM 4653 C CA . ALA A 1 581 ? -23.344 17.984 -5.305 1 92.94 581 ALA A CA 1
ATOM 4654 C C . ALA A 1 581 ? -24.578 18.625 -5.926 1 92.94 581 ALA A C 1
ATOM 4656 O O . ALA A 1 581 ? -25.453 17.922 -6.449 1 92.94 581 ALA A O 1
ATOM 4657 N N . TYR A 1 582 ? -24.688 19.953 -5.941 1 91.06 582 TYR A N 1
ATOM 4658 C CA . TYR A 1 582 ? -25.891 20.641 -6.379 1 91.06 582 TYR A CA 1
ATOM 4659 C C . TYR A 1 582 ? -25.703 21.266 -7.762 1 91.06 582 TYR A C 1
ATOM 4661 O O . TYR A 1 582 ? -26.641 21.828 -8.328 1 91.06 582 TYR A O 1
ATOM 4669 N N . SER A 1 583 ? -24.562 21.156 -8.328 1 92.94 583 SER A N 1
ATOM 4670 C CA . SER A 1 583 ? -24.219 21.875 -9.555 1 92.94 583 SER A CA 1
ATOM 4671 C C . SER A 1 583 ? -25.188 21.516 -10.688 1 92.94 583 SER A C 1
ATOM 4673 O O . SER A 1 583 ? -25.578 22.391 -11.461 1 92.94 583 SER A O 1
ATOM 4675 N N . ILE A 1 584 ? -25.594 20.281 -10.766 1 90.75 584 ILE A N 1
ATOM 4676 C CA . ILE A 1 584 ? -26.469 19.844 -11.852 1 90.75 584 ILE A CA 1
ATOM 4677 C C . ILE A 1 584 ? -27.922 20.016 -11.445 1 90.75 584 ILE A C 1
ATOM 4679 O O . ILE A 1 584 ? -28.781 20.359 -12.273 1 90.75 584 ILE A O 1
ATOM 4683 N N . ILE A 1 585 ? -28.219 19.891 -10.211 1 86.88 585 ILE A N 1
ATOM 4684 C CA . ILE A 1 585 ? -29.578 19.953 -9.68 1 86.88 585 ILE A CA 1
ATOM 4685 C C . ILE A 1 585 ? -30.047 21.406 -9.602 1 86.88 585 ILE A C 1
ATOM 4687 O O . ILE A 1 585 ? -31.188 21.719 -9.93 1 86.88 585 ILE A O 1
ATOM 4691 N N . SER A 1 586 ? -29.25 22.25 -9.109 1 88.75 586 SER A N 1
ATOM 4692 C CA . SER A 1 586 ? -29.484 23.672 -8.992 1 88.75 586 SER A CA 1
ATOM 4693 C C . SER A 1 586 ? -28.281 24.484 -9.477 1 88.75 586 SER A C 1
ATOM 4695 O O . SER A 1 586 ? -27.516 25.016 -8.664 1 88.75 586 SER A O 1
ATOM 4697 N N . PRO A 1 587 ? -28.203 24.688 -10.758 1 91.19 587 PRO A N 1
ATOM 4698 C CA . PRO A 1 587 ? -27 25.281 -11.352 1 91.19 587 PRO A CA 1
ATOM 4699 C C . PRO A 1 587 ? -26.75 26.703 -10.859 1 91.19 587 PRO A C 1
ATOM 4701 O O . PRO A 1 587 ? -25.625 27.203 -10.969 1 91.19 587 PRO A O 1
ATOM 4704 N N . LEU A 1 588 ? -27.672 27.375 -10.242 1 89.44 588 LEU A N 1
ATOM 4705 C CA . LEU A 1 588 ? -27.5 28.734 -9.758 1 89.44 588 LEU A CA 1
ATOM 4706 C C . LEU A 1 588 ? -26.438 28.797 -8.664 1 89.44 588 LEU A C 1
ATOM 4708 O O . LEU A 1 588 ? -25.875 29.859 -8.398 1 89.44 588 LEU A O 1
ATOM 4712 N N . ILE A 1 589 ? -26.156 27.703 -8.023 1 91.5 589 ILE A N 1
ATOM 4713 C CA . ILE A 1 589 ? -25.203 27.656 -6.918 1 91.5 589 ILE A CA 1
ATOM 4714 C C . ILE A 1 589 ? -23.812 27.984 -7.426 1 91.5 589 ILE A C 1
ATOM 4716 O O . ILE A 1 589 ? -22.953 28.453 -6.664 1 91.5 589 ILE A O 1
ATOM 4720 N N . LEU A 1 590 ? -23.562 27.844 -8.711 1 95.25 590 LEU A N 1
ATOM 4721 C CA . LEU A 1 590 ? -22.219 27.953 -9.289 1 95.25 590 LEU A CA 1
ATOM 4722 C C . LEU A 1 590 ? -21.75 29.406 -9.266 1 95.25 590 LEU A C 1
ATOM 4724 O O . LEU A 1 590 ? -20.578 29.672 -8.969 1 95.25 590 LEU A O 1
ATOM 4728 N N . VAL A 1 591 ? -22.594 30.328 -9.547 1 93.19 591 VAL A N 1
ATOM 4729 C CA . VAL A 1 591 ? -22.188 31.734 -9.578 1 93.19 591 VAL A CA 1
ATOM 4730 C C . VAL A 1 591 ? -21.828 32.219 -8.172 1 93.19 591 VAL A C 1
ATOM 4732 O O . VAL A 1 591 ? -20.859 32.938 -7.984 1 93.19 591 VAL A O 1
ATOM 4735 N N . PHE A 1 592 ? -22.578 31.844 -7.207 1 91.25 592 PHE A N 1
ATOM 4736 C CA . PHE A 1 592 ? -22.328 32.219 -5.824 1 91.25 592 PHE A CA 1
ATOM 4737 C C . PHE A 1 592 ? -21.078 31.547 -5.289 1 91.25 592 PHE A C 1
ATOM 4739 O O . PHE A 1 592 ? -20.344 32.125 -4.484 1 91.25 592 PHE A O 1
ATOM 4746 N N . ALA A 1 593 ? -20.875 30.297 -5.738 1 95.25 593 ALA A N 1
ATOM 4747 C CA . ALA A 1 593 ? -19.656 29.594 -5.348 1 95.25 593 ALA A CA 1
ATOM 4748 C C . ALA A 1 593 ? -18.422 30.281 -5.918 1 95.25 593 ALA A C 1
ATOM 4750 O O . ALA A 1 593 ? -17.422 30.453 -5.219 1 95.25 593 ALA A O 1
ATOM 4751 N N . PHE A 1 594 ? -18.484 30.688 -7.141 1 96.44 594 PHE A N 1
ATOM 4752 C CA . PHE A 1 594 ? -17.375 31.375 -7.773 1 96.44 594 PHE A CA 1
ATOM 4753 C C . PHE A 1 594 ? -17.062 32.688 -7.035 1 96.44 594 PHE A C 1
ATOM 4755 O O . PHE A 1 594 ? -15.906 32.969 -6.723 1 96.44 594 PHE A O 1
ATOM 4762 N N . ALA A 1 595 ? -18.047 33.438 -6.758 1 94.31 595 ALA A N 1
ATOM 4763 C CA . ALA A 1 595 ? -17.844 34.719 -6.055 1 94.31 595 ALA A CA 1
ATOM 4764 C C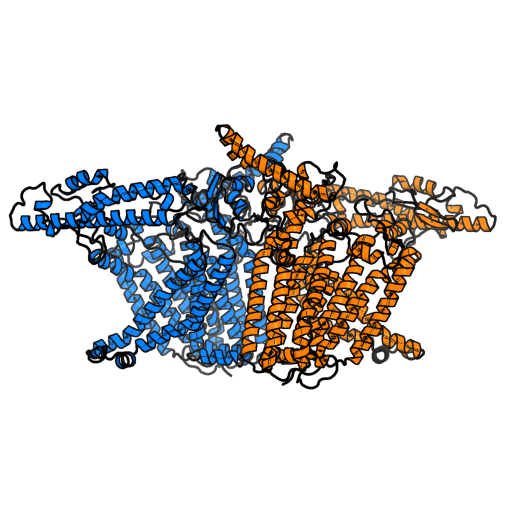 . ALA A 1 595 ? -17.25 34.469 -4.668 1 94.31 595 ALA A C 1
ATOM 4766 O O . ALA A 1 595 ? -16.328 35.188 -4.258 1 94.31 595 ALA A O 1
ATOM 4767 N N . SER A 1 596 ? -17.766 33.5 -3.979 1 94.5 596 SER A N 1
ATOM 4768 C CA . SER A 1 596 ? -17.297 33.188 -2.637 1 94.5 596 SER A CA 1
ATOM 4769 C C . SER A 1 596 ? -15.836 32.75 -2.658 1 94.5 596 SER A C 1
ATOM 4771 O O . SER A 1 596 ? -15.023 33.25 -1.869 1 94.5 596 SER A O 1
ATOM 4773 N N . PHE A 1 597 ? -15.438 31.828 -3.555 1 97.06 597 PHE A N 1
ATOM 4774 C CA . PHE A 1 597 ? -14.07 31.328 -3.629 1 97.06 597 PHE A CA 1
ATOM 4775 C C . PHE A 1 597 ? -13.117 32.438 -4.062 1 97.06 597 PHE A C 1
ATOM 4777 O O . PHE A 1 597 ? -11.961 32.469 -3.617 1 97.06 597 PHE A O 1
ATOM 4784 N N . PHE A 1 598 ? -13.586 33.312 -4.879 1 96.12 598 PHE A N 1
ATOM 4785 C CA . PHE A 1 598 ? -12.75 34.438 -5.32 1 96.12 598 PHE A CA 1
ATOM 4786 C C . PHE A 1 598 ? -12.422 35.375 -4.156 1 96.12 598 PHE A C 1
ATOM 4788 O O . PHE A 1 598 ? -11.266 35.75 -3.967 1 96.12 598 PHE A O 1
ATOM 4795 N N . LEU A 1 599 ? -13.422 35.719 -3.389 1 95 599 LEU A N 1
ATOM 4796 C CA . LEU A 1 599 ? -13.227 36.625 -2.252 1 95 599 LEU A CA 1
ATOM 4797 C C . LEU A 1 599 ? -12.344 35.969 -1.196 1 95 599 LEU A C 1
ATOM 4799 O O . LEU A 1 599 ? -11.492 36.625 -0.599 1 95 599 LEU A O 1
ATOM 4803 N N . VAL A 1 600 ? -12.531 34.688 -0.985 1 95.88 600 VAL A N 1
ATOM 4804 C CA . VAL A 1 600 ? -11.727 33.938 -0.018 1 95.88 600 VAL A CA 1
ATOM 4805 C C . VAL A 1 600 ? -10.273 33.906 -0.489 1 95.88 600 VAL A C 1
ATOM 4807 O O . VAL A 1 600 ? -9.352 34 0.321 1 95.88 600 VAL A O 1
ATOM 4810 N N . TYR A 1 601 ? -10.062 33.719 -1.792 1 97 601 TYR A N 1
ATOM 4811 C CA . TYR A 1 601 ? -8.711 33.719 -2.348 1 97 601 TYR A CA 1
ATOM 4812 C C . TYR A 1 601 ? -7.977 35 -2.053 1 97 601 TYR A C 1
ATOM 4814 O O . TYR A 1 601 ? -6.828 35 -1.604 1 97 601 TYR A O 1
ATOM 4822 N N . VAL A 1 602 ? -8.602 36.125 -2.229 1 95.62 602 VAL A N 1
ATOM 4823 C CA . VAL A 1 602 ? -7.984 37.438 -2.018 1 95.62 602 VAL A CA 1
ATOM 4824 C C . VAL A 1 602 ? -7.664 37.625 -0.537 1 95.62 602 VAL A C 1
ATOM 4826 O O . VAL A 1 602 ? -6.574 38.062 -0.184 1 95.62 602 VAL A O 1
ATOM 4829 N N . ALA A 1 603 ? -8.578 37.25 0.265 1 95.5 603 ALA A N 1
ATOM 4830 C CA . ALA A 1 603 ? -8.406 37.406 1.704 1 95.5 603 ALA A CA 1
ATOM 4831 C C . ALA A 1 603 ? -7.238 36.562 2.215 1 95.5 603 ALA A C 1
ATOM 4833 O O . ALA A 1 603 ? -6.367 37.062 2.93 1 95.5 603 ALA A O 1
ATOM 4834 N N . TYR A 1 604 ? -7.199 35.312 1.851 1 96.19 604 TYR A N 1
ATOM 4835 C CA . TYR A 1 604 ? -6.16 34.406 2.357 1 96.19 604 TYR A CA 1
ATOM 4836 C C . TYR A 1 604 ? -4.816 34.719 1.699 1 96.19 604 TYR A C 1
ATOM 4838 O O . TYR A 1 604 ? -3.764 34.531 2.309 1 96.19 604 TYR A O 1
ATOM 4846 N N . ALA A 1 605 ? -4.84 35.156 0.424 1 96.75 605 ALA A N 1
ATOM 4847 C CA . ALA A 1 605 ? -3.592 35.594 -0.208 1 96.75 605 ALA A CA 1
ATOM 4848 C C . ALA A 1 605 ? -2.928 36.719 0.584 1 96.75 605 ALA A C 1
ATOM 4850 O O . ALA A 1 605 ? -1.714 36.688 0.798 1 96.75 605 ALA A O 1
ATOM 4851 N N . HIS A 1 606 ? -3.727 37.625 1.045 1 95.25 606 HIS A N 1
ATOM 4852 C CA . HIS A 1 606 ? -3.209 38.719 1.857 1 95.25 606 HIS A CA 1
ATOM 4853 C C . HIS A 1 606 ? -2.729 38.219 3.215 1 95.25 606 HIS A C 1
ATOM 4855 O O . HIS A 1 606 ? -1.612 38.531 3.637 1 95.25 606 HIS A O 1
ATOM 4861 N N . ASN A 1 607 ? -3.494 37.438 3.875 1 95.5 607 ASN A N 1
ATOM 4862 C CA . ASN A 1 607 ? -3.205 37.031 5.246 1 95.5 607 ASN A CA 1
ATOM 4863 C C . ASN A 1 607 ? -1.979 36.125 5.309 1 95.5 607 ASN A C 1
ATOM 4865 O O . ASN A 1 607 ? -1.151 36.25 6.215 1 95.5 607 ASN A O 1
ATOM 4869 N N . ILE A 1 608 ? -1.785 35.188 4.383 1 95.69 608 ILE A N 1
ATOM 4870 C CA . ILE A 1 608 ? -0.71 34.188 4.465 1 95.69 608 ILE A CA 1
ATOM 4871 C C . ILE A 1 608 ? 0.604 34.844 4.016 1 95.69 608 ILE A C 1
ATOM 4873 O O . ILE A 1 608 ? 1.685 34.344 4.367 1 95.69 608 ILE A O 1
ATOM 4877 N N . THR A 1 609 ? 0.58 35.938 3.266 1 95.62 609 THR A N 1
ATOM 4878 C CA . THR A 1 609 ? 1.801 36.562 2.771 1 95.62 609 THR A CA 1
ATOM 4879 C C . THR A 1 609 ? 2.217 37.719 3.676 1 95.62 609 THR A C 1
ATOM 4881 O O . THR A 1 609 ? 3.41 37.969 3.885 1 95.62 609 THR A O 1
ATOM 4884 N N . TYR A 1 610 ? 1.227 38.438 4.312 1 94.88 610 TYR A N 1
ATOM 4885 C CA . TYR A 1 610 ? 1.59 39.656 5.004 1 94.88 610 TYR A CA 1
ATOM 4886 C C . TYR A 1 610 ? 1.343 39.531 6.504 1 94.88 610 TYR A C 1
ATOM 4888 O O . TYR A 1 610 ? 1.935 40.281 7.301 1 94.88 610 TYR A O 1
ATOM 4896 N N . CYS A 1 611 ? 0.527 38.625 6.883 1 94.31 611 CYS A N 1
ATOM 4897 C CA . CYS A 1 611 ? 0.117 38.625 8.281 1 94.31 611 CYS A CA 1
ATOM 4898 C C . CYS A 1 611 ? 0.623 37.406 9.008 1 94.31 611 CYS A C 1
ATOM 4900 O O . CYS A 1 611 ? 1.089 37.469 10.148 1 94.31 611 CYS A O 1
ATOM 4902 N N . PHE A 1 612 ? 0.583 36.219 8.445 1 95.25 612 PHE A N 1
ATOM 4903 C CA . PHE A 1 612 ? 0.843 34.938 9.141 1 95.25 612 PHE A CA 1
ATOM 4904 C C . PHE A 1 612 ? 2.203 34.375 8.75 1 95.25 612 PHE A C 1
ATOM 4906 O O . PHE A 1 612 ? 2.707 34.656 7.664 1 95.25 612 PHE A O 1
ATOM 4913 N N . VAL A 1 613 ? 2.785 33.656 9.68 1 94.69 613 VAL A N 1
ATOM 4914 C CA . VAL A 1 613 ? 4.023 32.906 9.398 1 94.69 613 VAL A CA 1
ATOM 4915 C C . VAL A 1 613 ? 3.705 31.453 9.086 1 94.69 613 VAL A C 1
ATOM 4917 O O . VAL A 1 613 ? 2.58 31 9.297 1 94.69 613 VAL A O 1
ATOM 4920 N N . GLU A 1 614 ? 4.711 30.734 8.586 1 93.06 614 GLU A N 1
ATOM 4921 C CA . GLU A 1 614 ? 4.516 29.344 8.172 1 93.06 614 GLU A CA 1
ATOM 4922 C C . GLU A 1 614 ? 4.402 28.422 9.383 1 93.06 614 GLU A C 1
ATOM 4924 O O . GLU A 1 614 ? 5.164 28.562 10.344 1 93.06 614 GLU A O 1
ATOM 4929 N N . GLY A 1 615 ? 3.361 27.656 9.438 1 91.25 615 GLY A N 1
ATOM 4930 C CA . GLY A 1 615 ? 3.264 26.625 10.445 1 91.25 615 GLY A CA 1
ATOM 4931 C C . GLY A 1 615 ? 4.152 25.422 10.156 1 91.25 615 GLY A C 1
ATOM 4932 O O . GLY A 1 615 ? 5.105 25.516 9.375 1 91.25 615 GLY A O 1
ATOM 4933 N N . PRO A 1 616 ? 3.9 24.359 10.875 1 93 616 PRO A N 1
ATOM 4934 C CA . PRO A 1 616 ? 4.668 23.141 10.578 1 93 616 PRO A CA 1
ATOM 4935 C C . PRO A 1 616 ? 4.59 22.75 9.109 1 93 616 PRO A C 1
ATOM 4937 O O . PRO A 1 616 ? 3.508 22.766 8.516 1 93 616 PRO A O 1
ATOM 4940 N N . ASP A 1 617 ? 5.719 22.469 8.609 1 93.62 617 ASP A N 1
ATOM 4941 C CA . ASP A 1 617 ? 5.832 22.172 7.184 1 93.62 617 ASP A CA 1
ATOM 4942 C C . ASP A 1 617 ? 5.297 20.781 6.855 1 93.62 617 ASP A C 1
ATOM 4944 O O . ASP A 1 617 ? 5.906 19.781 7.223 1 93.62 617 ASP A O 1
ATOM 4948 N N . ALA A 1 618 ? 4.23 20.719 6.164 1 95.88 618 ALA A N 1
ATOM 4949 C CA . ALA A 1 618 ? 3.619 19.438 5.785 1 95.88 618 ALA A CA 1
ATOM 4950 C C . ALA A 1 618 ? 3.936 19.094 4.332 1 95.88 618 ALA A C 1
ATOM 4952 O O . ALA A 1 618 ? 3.359 18.156 3.771 1 95.88 618 ALA A O 1
ATOM 4953 N N . PHE A 1 619 ? 4.797 19.859 3.693 1 96.31 619 PHE A N 1
ATOM 4954 C CA . PHE A 1 619 ? 5.199 19.656 2.307 1 96.31 619 PHE A CA 1
ATOM 4955 C C . PHE A 1 619 ? 3.984 19.656 1.386 1 96.31 619 PHE A C 1
ATOM 4957 O O . PHE A 1 619 ? 3.939 18.922 0.406 1 96.31 619 PHE A O 1
ATOM 4964 N N . GLY A 1 620 ? 2.928 20.391 1.76 1 96.75 620 GLY A N 1
ATOM 4965 C CA . GLY A 1 620 ? 1.744 20.531 0.926 1 96.75 620 GLY A CA 1
ATOM 4966 C C . GLY A 1 620 ? 0.864 19.297 0.921 1 96.75 620 GLY A C 1
ATOM 4967 O O . GLY A 1 620 ? -0.01 19.156 0.063 1 96.75 620 GLY A O 1
ATOM 4968 N N . SER A 1 621 ? 0.991 18.406 1.839 1 96.44 621 SER A N 1
ATOM 4969 C CA . SER A 1 621 ? 0.307 17.109 1.808 1 96.44 621 SER A CA 1
ATOM 4970 C C . SER A 1 621 ? -1.188 17.281 2.066 1 96.44 621 SER A C 1
ATOM 4972 O O . SER A 1 621 ? -1.977 16.375 1.758 1 96.44 621 SER A O 1
ATOM 4974 N N . HIS A 1 622 ? -1.627 18.391 2.605 1 97.62 622 HIS A N 1
ATOM 4975 C CA . HIS A 1 622 ? -3.045 18.625 2.844 1 97.62 622 HIS A CA 1
ATOM 4976 C C . HIS A 1 622 ? -3.803 18.797 1.531 1 97.62 622 HIS A C 1
ATOM 4978 O O . HIS A 1 622 ? -5.008 18.547 1.465 1 97.62 622 HIS A O 1
ATOM 4984 N N . TYR A 1 623 ? -3.096 19.203 0.472 1 97.88 623 TYR A N 1
ATOM 4985 C CA . TYR A 1 623 ? -3.689 19.531 -0.82 1 97.88 623 TYR A CA 1
ATOM 4986 C C . TYR A 1 623 ? -4.211 18.266 -1.511 1 97.88 623 TYR A C 1
ATOM 4988 O O . TYR A 1 623 ? -5.383 18.203 -1.88 1 97.88 623 TYR A O 1
ATOM 4996 N N . PRO A 1 624 ? -3.363 17.266 -1.666 1 97.62 624 PRO A N 1
ATOM 4997 C CA . PRO A 1 624 ? -3.881 16.047 -2.293 1 97.62 624 PRO A CA 1
ATOM 4998 C C . PRO A 1 624 ? -5.004 15.391 -1.487 1 97.62 624 PRO A C 1
ATOM 5000 O O . PRO A 1 624 ? -5.93 14.812 -2.064 1 97.62 624 PRO A O 1
ATOM 5003 N N . ARG A 1 625 ? -4.934 15.453 -0.244 1 97.12 625 ARG A N 1
ATOM 5004 C CA . ARG A 1 625 ? -6.008 14.922 0.589 1 97.12 625 ARG A CA 1
ATOM 5005 C C . ARG A 1 625 ? -7.32 15.656 0.322 1 97.12 625 ARG A C 1
ATOM 5007 O O . ARG A 1 625 ? -8.383 15.023 0.231 1 97.12 625 ARG A O 1
ATOM 5014 N N . ALA A 1 626 ? -7.242 16.938 0.233 1 98.19 626 ALA A N 1
ATOM 5015 C CA . ALA A 1 626 ? -8.43 17.734 -0.065 1 98.19 626 ALA A CA 1
ATOM 5016 C C . ALA A 1 626 ? -8.992 17.391 -1.439 1 98.19 626 ALA A C 1
ATOM 5018 O O . ALA A 1 626 ? -10.211 17.312 -1.617 1 98.19 626 ALA A O 1
ATOM 5019 N N . LEU A 1 627 ? -8.094 17.141 -2.393 1 98 627 LEU A N 1
ATOM 5020 C CA . LEU A 1 627 ? -8.523 16.781 -3.742 1 98 627 LEU A CA 1
ATOM 5021 C C . LEU A 1 627 ? -9.281 15.461 -3.742 1 98 627 LEU A C 1
ATOM 5023 O O . LEU A 1 627 ? -10.344 15.352 -4.359 1 98 627 LEU A O 1
ATOM 5027 N N . PHE A 1 628 ? -8.82 14.516 -3.035 1 97.31 628 PHE A N 1
ATOM 5028 C CA . PHE A 1 628 ? -9.484 13.219 -2.984 1 97.31 628 PHE A CA 1
ATOM 5029 C C . PHE A 1 628 ? -10.781 13.312 -2.188 1 97.31 628 PHE A C 1
ATOM 5031 O O . PHE A 1 628 ? -11.75 12.617 -2.494 1 97.31 628 PHE A O 1
ATOM 5038 N N . GLN A 1 629 ? -10.789 14.172 -1.191 1 97.44 629 GLN A N 1
ATOM 5039 C CA . GLN A 1 629 ? -12.008 14.359 -0.409 1 97.44 629 GLN A CA 1
ATOM 5040 C C . GLN A 1 629 ? -13.117 14.992 -1.252 1 97.44 629 GLN A C 1
ATOM 5042 O O . GLN A 1 629 ? -14.297 14.766 -0.999 1 97.44 629 GLN A O 1
ATOM 5047 N N . THR A 1 630 ? -12.734 15.727 -2.213 1 97.31 630 THR A N 1
ATOM 5048 C CA . THR A 1 630 ? -13.703 16.406 -3.072 1 97.31 630 THR A CA 1
ATOM 5049 C C . THR A 1 630 ? -14.508 15.383 -3.881 1 97.31 630 THR A C 1
ATOM 5051 O O . THR A 1 630 ? -15.602 15.688 -4.348 1 97.31 630 THR A O 1
ATOM 5054 N N . PHE A 1 631 ? -14.031 14.117 -4.016 1 97.31 631 PHE A N 1
ATOM 5055 C CA . PHE A 1 631 ? -14.773 13.062 -4.691 1 97.31 631 PHE A CA 1
ATOM 5056 C C . PHE A 1 631 ? -16.078 12.766 -3.969 1 97.31 631 PHE A C 1
ATOM 5058 O O . PHE A 1 631 ? -17.047 12.312 -4.582 1 97.31 631 PHE A O 1
ATOM 5065 N N . CYS A 1 632 ? -16.062 13.094 -2.719 1 95.94 632 CYS A N 1
ATOM 5066 C CA . CYS A 1 632 ? -17.281 12.891 -1.945 1 95.94 632 CYS A CA 1
ATOM 5067 C C . CYS A 1 632 ? -18.438 13.703 -2.516 1 95.94 632 CYS A C 1
ATOM 5069 O O . CYS A 1 632 ? -19.562 13.211 -2.615 1 95.94 632 CYS A O 1
ATOM 5071 N N . GLY A 1 633 ? -18.172 14.969 -2.875 1 94.94 633 GLY A N 1
ATOM 5072 C CA . GLY A 1 633 ? -19.188 15.797 -3.498 1 94.94 633 GLY A CA 1
ATOM 5073 C C . GLY A 1 633 ? -19.656 15.266 -4.84 1 94.94 633 GLY A C 1
ATOM 5074 O O . GLY A 1 633 ? -20.844 15.32 -5.152 1 94.94 633 GLY A O 1
ATOM 5075 N N . LEU A 1 634 ? -18.734 14.688 -5.574 1 95.94 634 LEU A N 1
ATOM 5076 C CA . LEU A 1 634 ? -19.062 14.102 -6.867 1 95.94 634 LEU A CA 1
ATOM 5077 C C . LEU A 1 634 ? -19.984 12.898 -6.695 1 95.94 634 LEU A C 1
ATOM 5079 O O . LEU A 1 634 ? -20.984 12.766 -7.398 1 95.94 634 LEU A O 1
ATOM 5083 N N . TYR A 1 635 ? -19.641 12.039 -5.777 1 95 635 TYR A N 1
ATOM 5084 C CA . TYR A 1 635 ? -20.422 10.836 -5.539 1 95 635 TYR A CA 1
ATOM 5085 C C . TYR A 1 635 ? -21.844 11.195 -5.09 1 95 635 TYR A C 1
ATOM 5087 O O . TYR A 1 635 ? -22.812 10.617 -5.562 1 95 635 TYR A O 1
ATOM 5095 N N . LEU A 1 636 ? -21.938 12.164 -4.211 1 91.19 636 LEU A N 1
ATOM 5096 C CA . LEU A 1 636 ? -23.25 12.57 -3.711 1 91.19 636 LEU A CA 1
ATOM 5097 C C . LEU A 1 636 ? -24.109 13.133 -4.836 1 91.19 636 LEU A C 1
ATOM 5099 O O . LEU A 1 636 ? -25.297 12.812 -4.934 1 91.19 636 LEU A O 1
ATOM 5103 N N . GLY A 1 637 ? -23.547 14 -5.672 1 92.12 637 GLY A N 1
ATOM 5104 C CA . GLY A 1 637 ? -24.266 14.539 -6.809 1 92.12 637 GLY A CA 1
ATOM 5105 C C . GLY A 1 637 ? -24.734 13.469 -7.777 1 92.12 637 GLY A C 1
ATOM 5106 O O . GLY A 1 637 ? -25.875 13.523 -8.266 1 92.12 637 GLY A O 1
ATOM 5107 N N . GLU A 1 638 ? -23.938 12.461 -7.996 1 93.44 638 GLU A N 1
ATOM 5108 C CA . GLU A 1 638 ? -24.25 11.406 -8.953 1 93.44 638 GLU A CA 1
ATOM 5109 C C . GLU A 1 638 ? -25.312 10.453 -8.383 1 93.44 638 GLU A C 1
ATOM 5111 O O . GLU A 1 638 ? -26.188 9.992 -9.117 1 93.44 638 GLU A O 1
ATOM 5116 N N . ILE A 1 639 ? -25.172 10.141 -7.145 1 89.44 639 ILE A N 1
ATOM 5117 C CA . ILE A 1 639 ? -26.125 9.234 -6.512 1 89.44 639 ILE A CA 1
ATOM 5118 C C . ILE A 1 639 ? -27.516 9.891 -6.461 1 89.44 639 ILE A C 1
ATOM 5120 O O . ILE A 1 639 ? -28.516 9.234 -6.727 1 89.44 639 ILE A O 1
ATOM 5124 N N . VAL A 1 640 ? -27.609 11.203 -6.168 1 85.38 640 VAL A N 1
ATOM 5125 C CA . VAL A 1 640 ? -28.875 11.93 -6.102 1 85.38 640 VAL A CA 1
ATOM 5126 C C . VAL A 1 640 ? -29.484 12.031 -7.496 1 85.38 640 VAL A C 1
ATOM 5128 O O . VAL A 1 640 ? -30.703 11.859 -7.664 1 85.38 640 VAL A O 1
ATOM 5131 N N . LEU A 1 641 ? -28.703 12.359 -8.461 1 88.81 641 LEU A N 1
ATOM 5132 C CA . LEU A 1 641 ? -29.203 12.438 -9.828 1 88.81 641 LEU A CA 1
ATOM 5133 C C . LEU A 1 641 ? -29.734 11.086 -10.289 1 88.81 641 LEU A C 1
ATOM 5135 O O . LEU A 1 641 ? -30.734 11.016 -11.008 1 88.81 641 LEU A O 1
ATOM 5139 N N . LEU A 1 642 ? -29 10.008 -9.906 1 88.06 642 LEU A N 1
ATOM 5140 C CA . LEU A 1 642 ? -29.469 8.672 -10.227 1 88.06 642 LEU A CA 1
ATOM 5141 C C . LEU A 1 642 ? -30.828 8.406 -9.594 1 88.06 642 LEU A C 1
ATOM 5143 O O . LEU A 1 642 ? -31.719 7.832 -10.227 1 88.06 642 LEU A O 1
ATOM 5147 N N . GLY A 1 643 ? -31 8.812 -8.352 1 82.38 643 GLY A N 1
ATOM 5148 C CA . GLY A 1 643 ? -32.281 8.672 -7.684 1 82.38 643 GLY A CA 1
ATOM 5149 C C . GLY A 1 643 ? -33.406 9.43 -8.383 1 82.38 643 GLY A C 1
ATOM 5150 O O . GLY A 1 643 ? -34.531 8.922 -8.508 1 82.38 643 GLY A O 1
ATOM 5151 N N . ILE A 1 644 ? -33.156 10.609 -8.883 1 82.31 644 ILE A N 1
ATOM 5152 C CA . ILE A 1 644 ? -34.156 11.461 -9.539 1 82.31 644 ILE A CA 1
ATOM 5153 C C . ILE A 1 644 ? -34.594 10.828 -10.859 1 82.31 644 ILE A C 1
ATOM 5155 O O . ILE A 1 644 ? -35.781 10.797 -11.172 1 82.31 644 ILE A O 1
ATOM 5159 N N . VAL A 1 645 ? -33.625 10.289 -11.594 1 84.62 645 VAL A N 1
ATOM 5160 C CA . VAL A 1 645 ? -33.938 9.727 -12.906 1 84.62 645 VAL A CA 1
ATOM 5161 C C . VAL A 1 645 ? -34.656 8.391 -12.734 1 84.62 645 VAL A C 1
ATOM 5163 O O . VAL A 1 645 ? -35.5 8.031 -13.555 1 84.62 645 VAL A O 1
ATOM 5166 N N . VAL A 1 646 ? -34.281 7.598 -11.711 1 80.19 646 VAL A N 1
ATOM 5167 C CA . VAL A 1 646 ? -34.969 6.324 -11.453 1 80.19 646 VAL A CA 1
ATOM 5168 C C . VAL A 1 646 ? -36.438 6.566 -11.133 1 80.19 646 VAL A C 1
ATOM 5170 O O . VAL A 1 646 ? -37.312 5.836 -11.602 1 80.19 646 VAL A O 1
ATOM 5173 N N . VAL A 1 647 ? -36.688 7.578 -10.336 1 71.75 647 VAL A N 1
ATOM 5174 C CA . VAL A 1 647 ? -38.062 7.918 -9.969 1 71.75 647 VAL A CA 1
ATOM 5175 C C . VAL A 1 647 ? -38.812 8.438 -11.188 1 71.75 647 VAL A C 1
ATOM 5177 O O . VAL A 1 647 ? -40.031 8.203 -11.328 1 71.75 647 VAL A O 1
ATOM 5180 N N . GLY A 1 648 ? -38.094 9.078 -12.055 1 71.44 648 GLY A N 1
ATOM 5181 C CA . GLY A 1 648 ? -38.688 9.625 -13.25 1 71.44 648 GLY A CA 1
ATOM 5182 C C . GLY A 1 648 ? -38.969 8.578 -14.32 1 71.44 648 GLY A C 1
ATOM 5183 O O . GLY A 1 648 ? -39.625 8.859 -15.328 1 71.44 648 GLY A O 1
ATOM 5184 N N . LYS A 1 649 ? -38.562 7.223 -14.102 1 65.44 649 LYS A N 1
ATOM 5185 C CA . LYS A 1 649 ? -38.875 6.031 -14.875 1 65.44 649 LYS A CA 1
ATOM 5186 C C . LYS A 1 649 ? -38.312 6.121 -16.281 1 65.44 649 LYS A C 1
ATOM 5188 O O . LYS A 1 649 ? -38.906 5.645 -17.25 1 65.44 649 LYS A O 1
ATOM 5193 N N . GLY A 1 650 ? -37.312 6.898 -16.516 1 67.94 650 GLY A N 1
ATOM 5194 C CA . GLY A 1 650 ? -36.656 6.875 -17.828 1 67.94 650 GLY A CA 1
ATOM 5195 C C . GLY A 1 650 ? -35.5 5.906 -17.906 1 67.94 650 GLY A C 1
ATOM 5196 O O . GLY A 1 650 ? -34.5 6.078 -17.203 1 67.94 650 GLY A O 1
ATOM 5197 N N . TRP A 1 651 ? -35.531 4.824 -18.734 1 79.25 651 TRP A N 1
ATOM 5198 C CA . TRP A 1 651 ? -34.5 3.768 -18.781 1 79.25 651 TRP A CA 1
ATOM 5199 C C . TRP A 1 651 ? -33.219 4.281 -19.375 1 79.25 651 TRP A C 1
ATOM 5201 O O . TRP A 1 651 ? -32.125 3.938 -18.906 1 79.25 651 TRP A O 1
ATOM 5211 N N . GLY A 1 652 ? -33.188 5.148 -20.391 1 83.19 652 GLY A N 1
ATOM 5212 C CA . GLY A 1 652 ? -32 5.68 -21.031 1 83.19 652 GLY A CA 1
ATOM 5213 C C . GLY A 1 652 ? -31.109 6.469 -20.078 1 83.19 652 GLY A C 1
ATOM 5214 O O . GLY A 1 652 ? -29.953 6.105 -19.844 1 83.19 652 GLY A O 1
ATOM 5215 N N . PRO A 1 653 ? -31.781 7.457 -19.438 1 87.62 653 PRO A N 1
ATOM 5216 C CA . PRO A 1 653 ? -31 8.266 -18.484 1 87.62 653 PRO A CA 1
ATOM 5217 C C . PRO A 1 653 ? -30.469 7.445 -17.312 1 87.62 653 PRO A C 1
ATOM 5219 O O . PRO A 1 653 ? -29.406 7.742 -16.781 1 87.62 653 PRO A O 1
ATOM 5222 N N . ILE A 1 654 ? -31.172 6.422 -16.984 1 86.75 654 ILE A N 1
ATOM 5223 C CA . ILE A 1 654 ? -30.734 5.582 -15.875 1 86.75 654 ILE A CA 1
ATOM 5224 C C . ILE A 1 654 ? -29.438 4.867 -16.25 1 86.75 654 ILE A C 1
ATOM 5226 O O . ILE A 1 654 ? -28.484 4.867 -15.477 1 86.75 654 ILE A O 1
ATOM 5230 N N . VAL A 1 655 ? -29.359 4.273 -17.422 1 87.44 655 VAL A N 1
ATOM 5231 C CA . VAL A 1 655 ? -28.188 3.52 -17.875 1 87.44 655 VAL A CA 1
ATOM 5232 C C . VAL A 1 655 ? -26.984 4.453 -17.984 1 87.44 655 VAL A C 1
ATOM 5234 O O . VAL A 1 655 ? -25.891 4.113 -17.562 1 87.44 655 VAL A O 1
ATOM 5237 N N . ILE A 1 656 ? -27.234 5.605 -18.484 1 89.94 656 ILE A N 1
ATOM 5238 C CA . ILE A 1 656 ? -26.141 6.559 -18.656 1 89.94 656 ILE A CA 1
ATOM 5239 C C . ILE A 1 656 ? -25.609 6.988 -17.297 1 89.94 656 ILE A C 1
ATOM 5241 O O . ILE A 1 656 ? -24.391 7.074 -17.094 1 89.94 656 ILE A O 1
ATOM 5245 N N . GLN A 1 657 ? -26.484 7.176 -16.359 1 91.38 657 GLN A N 1
ATOM 5246 C CA . GLN A 1 657 ? -26.062 7.633 -15.047 1 91.38 657 GLN A CA 1
ATOM 5247 C C . GLN A 1 657 ? -25.297 6.547 -14.305 1 91.38 657 GLN A C 1
ATOM 5249 O O . GLN A 1 657 ? -24.359 6.844 -13.555 1 91.38 657 GLN A O 1
ATOM 5254 N N . VAL A 1 658 ? -25.641 5.34 -14.508 1 90.19 658 VAL A N 1
ATOM 5255 C CA . VAL A 1 658 ? -24.922 4.23 -13.898 1 90.19 658 VAL A CA 1
ATOM 5256 C C . VAL A 1 658 ? -23.516 4.148 -14.484 1 90.19 658 VAL A C 1
ATOM 5258 O O . VAL A 1 658 ? -22.547 3.93 -13.758 1 90.19 658 VAL A O 1
ATOM 5261 N N . ILE A 1 659 ? -23.422 4.379 -15.719 1 89.44 659 ILE A N 1
ATOM 5262 C CA . ILE A 1 659 ? -22.125 4.367 -16.391 1 89.44 659 ILE A CA 1
ATOM 5263 C C . ILE A 1 659 ? -21.25 5.504 -15.844 1 89.44 659 ILE A C 1
ATOM 5265 O O . ILE A 1 659 ? -20.047 5.328 -15.633 1 89.44 659 ILE A O 1
ATOM 5269 N N . VAL A 1 660 ? -21.891 6.629 -15.578 1 93.19 660 VAL A N 1
ATOM 5270 C CA . VAL A 1 660 ? -21.156 7.77 -15.047 1 93.19 660 VAL A CA 1
ATOM 5271 C C . VAL A 1 660 ? -20.625 7.441 -13.648 1 93.19 660 VAL A C 1
ATOM 5273 O O . VAL A 1 660 ? -19.469 7.738 -13.328 1 93.19 660 VAL A O 1
ATOM 5276 N N . LEU A 1 661 ? -21.453 6.805 -12.891 1 93.81 661 LEU A N 1
ATOM 5277 C CA . LEU A 1 661 ? -21.062 6.441 -11.539 1 93.81 661 LEU A CA 1
ATOM 5278 C C . LEU A 1 661 ? -19.922 5.434 -11.555 1 93.81 661 LEU A C 1
ATOM 5280 O O . LEU A 1 661 ? -18.938 5.586 -10.828 1 93.81 661 LEU A O 1
ATOM 5284 N N . LEU A 1 662 ? -19.938 4.469 -12.414 1 91.38 662 LEU A N 1
ATOM 5285 C CA . LEU A 1 662 ? -18.891 3.453 -12.523 1 91.38 662 LEU A CA 1
ATOM 5286 C C . LEU A 1 662 ? -17.594 4.062 -13.047 1 91.38 662 LEU A C 1
ATOM 5288 O O . LEU A 1 662 ? -16.516 3.672 -12.617 1 91.38 662 LEU A O 1
ATOM 5292 N N . SER A 1 663 ? -17.797 4.945 -13.961 1 92.94 663 SER A N 1
ATOM 5293 C CA . SER A 1 663 ? -16.625 5.621 -14.5 1 92.94 663 SER A CA 1
ATOM 5294 C C . SER A 1 663 ? -15.922 6.453 -13.43 1 92.94 663 SER A C 1
ATOM 5296 O O . SER A 1 663 ? -14.695 6.535 -13.406 1 92.94 663 SER A O 1
ATOM 5298 N N . THR A 1 664 ? -16.719 7.098 -12.547 1 96.12 664 THR A N 1
ATOM 5299 C CA . THR A 1 664 ? -16.156 7.891 -11.461 1 96.12 664 THR A CA 1
ATOM 5300 C C . THR A 1 664 ? -15.414 6.992 -10.469 1 96.12 664 THR A C 1
ATOM 5302 O O . THR A 1 664 ? -14.312 7.324 -10.031 1 96.12 664 THR A O 1
ATOM 5305 N N . ILE A 1 665 ? -15.961 5.855 -10.203 1 94.94 665 ILE A N 1
ATOM 5306 C CA . ILE A 1 665 ? -15.32 4.898 -9.312 1 94.94 665 ILE A CA 1
ATOM 5307 C C . ILE A 1 665 ? -14.016 4.41 -9.938 1 94.94 665 ILE A C 1
ATOM 5309 O O . ILE A 1 665 ? -12.984 4.344 -9.266 1 94.94 665 ILE A O 1
ATOM 5313 N N . PHE A 1 666 ? -14.109 4.125 -11.203 1 93.44 666 PHE A N 1
ATOM 5314 C CA . PHE A 1 666 ? -12.953 3.654 -11.953 1 93.44 666 PHE A CA 1
ATOM 5315 C C . PHE A 1 666 ? -11.836 4.691 -11.922 1 93.44 666 PHE A C 1
ATOM 5317 O O . PHE A 1 666 ? -10.68 4.355 -11.648 1 93.44 666 PHE A O 1
ATOM 5324 N N . ALA A 1 667 ? -12.18 5.918 -12.156 1 95.06 667 ALA A N 1
ATOM 5325 C CA . ALA A 1 667 ? -11.188 6.988 -12.156 1 95.06 667 ALA A CA 1
ATOM 5326 C C . ALA A 1 667 ? -10.617 7.211 -10.758 1 95.06 667 ALA A C 1
ATOM 5328 O O . ALA A 1 667 ? -9.414 7.406 -10.594 1 95.06 667 ALA A O 1
ATOM 5329 N N . HIS A 1 668 ? -11.508 7.207 -9.797 1 95.75 668 HIS A N 1
ATOM 5330 C CA . HIS A 1 668 ? -11.094 7.422 -8.422 1 95.75 668 HIS A CA 1
ATOM 5331 C C . HIS A 1 668 ? -10.086 6.363 -7.973 1 95.75 668 HIS A C 1
ATOM 5333 O O . HIS A 1 668 ? -9.039 6.695 -7.422 1 95.75 668 HIS A O 1
ATOM 5339 N N . VAL A 1 669 ? -10.297 5.148 -8.289 1 93.56 669 VAL A N 1
ATOM 5340 C CA . VAL A 1 669 ? -9.445 4.031 -7.883 1 93.56 669 VAL A CA 1
ATOM 5341 C C . VAL A 1 669 ? -8.102 4.117 -8.602 1 93.56 669 VAL A C 1
ATOM 5343 O O . VAL A 1 669 ? -7.051 3.945 -7.98 1 93.56 669 VAL A O 1
ATOM 5346 N N . HIS A 1 670 ? -8.117 4.426 -9.82 1 92.75 670 HIS A N 1
ATOM 5347 C CA . HIS A 1 670 ? -6.879 4.438 -10.586 1 92.75 670 HIS A CA 1
ATOM 5348 C C . HIS A 1 670 ? -6.051 5.68 -10.281 1 92.75 670 HIS A C 1
ATOM 5350 O O . HIS A 1 670 ? -4.82 5.648 -10.352 1 92.75 670 HIS A O 1
ATOM 5356 N N . LEU A 1 671 ? -6.719 6.773 -9.867 1 94.81 671 LEU A N 1
ATOM 5357 C CA . LEU A 1 671 ? -5.961 7.934 -9.406 1 94.81 671 LEU A CA 1
ATOM 5358 C C . LEU A 1 671 ? -5.266 7.645 -8.086 1 94.81 671 LEU A C 1
ATOM 5360 O O . LEU A 1 671 ? -4.125 8.062 -7.871 1 94.81 671 LEU A O 1
ATOM 5364 N N . ASN A 1 672 ? -5.977 6.918 -7.297 1 94.62 672 ASN A N 1
ATOM 5365 C CA . ASN A 1 672 ? -5.367 6.516 -6.031 1 94.62 672 ASN A CA 1
ATOM 5366 C C . ASN A 1 672 ? -4.172 5.594 -6.254 1 94.62 672 ASN A C 1
ATOM 5368 O O . ASN A 1 672 ? -3.135 5.75 -5.605 1 94.62 672 ASN A O 1
ATOM 5372 N N . LEU A 1 673 ? -4.262 4.742 -7.148 1 90.62 673 LEU A N 1
ATOM 5373 C CA . LEU A 1 673 ? -3.189 3.801 -7.438 1 90.62 673 LEU A CA 1
ATOM 5374 C C . LEU A 1 673 ? -1.999 4.512 -8.078 1 90.62 673 LEU A C 1
ATOM 5376 O O . LEU A 1 673 ? -0.848 4.137 -7.836 1 90.62 673 LEU A O 1
ATOM 5380 N N . ALA A 1 674 ? -2.303 5.484 -8.789 1 92.81 674 ALA A N 1
ATOM 5381 C CA . ALA A 1 674 ? -1.263 6.188 -9.539 1 92.81 674 ALA A CA 1
ATOM 5382 C C . ALA A 1 674 ? -0.479 7.133 -8.633 1 92.81 674 ALA A C 1
ATOM 5384 O O . ALA A 1 674 ? 0.744 7.242 -8.75 1 92.81 674 ALA A O 1
ATOM 5385 N N . PHE A 1 675 ? -1.158 7.77 -7.66 1 95 675 PHE A N 1
ATOM 5386 C CA . PHE A 1 675 ? -0.484 8.891 -7.012 1 95 675 PHE A CA 1
ATOM 5387 C C . PHE A 1 675 ? -0.261 8.602 -5.531 1 95 675 PHE A C 1
ATOM 5389 O O . PHE A 1 675 ? 0.618 9.195 -4.906 1 95 675 PHE A O 1
ATOM 5396 N N . ASP A 1 676 ? -0.955 7.734 -4.941 1 92.38 676 ASP A N 1
ATOM 5397 C CA . ASP A 1 676 ? -0.921 7.555 -3.492 1 92.38 676 ASP A CA 1
ATOM 5398 C C . ASP A 1 676 ? 0.493 7.238 -3.012 1 92.38 676 ASP A C 1
ATOM 5400 O O . ASP A 1 676 ? 0.992 7.867 -2.078 1 92.38 676 ASP A O 1
ATOM 5404 N N . HIS A 1 677 ? 1.145 6.41 -3.67 1 91.12 677 HIS A N 1
ATOM 5405 C CA . HIS A 1 677 ? 2.488 6.016 -3.264 1 91.12 677 HIS A CA 1
ATOM 5406 C C . HIS A 1 677 ? 3.502 7.113 -3.562 1 91.12 677 HIS A C 1
ATOM 5408 O O . HIS A 1 677 ? 4.43 7.336 -2.785 1 91.12 677 HIS A O 1
ATOM 5414 N N . LEU A 1 678 ? 3.328 7.848 -4.605 1 93.81 678 LEU A N 1
ATOM 5415 C CA . LEU A 1 678 ? 4.27 8.875 -5.051 1 93.81 678 LEU A CA 1
ATOM 5416 C C . LEU A 1 678 ? 4.23 10.086 -4.125 1 93.81 678 LEU A C 1
ATOM 5418 O O . LEU A 1 678 ? 5.223 10.805 -3.994 1 93.81 678 LEU A O 1
ATOM 5422 N N . LEU A 1 679 ? 3.135 10.242 -3.475 1 93.81 679 LEU A N 1
ATOM 5423 C CA . LEU A 1 679 ? 2.943 11.438 -2.656 1 93.81 679 LEU A CA 1
ATOM 5424 C C . LEU A 1 679 ? 3.715 11.328 -1.346 1 93.81 679 LEU A C 1
ATOM 5426 O O . LEU A 1 679 ? 3.965 12.336 -0.681 1 93.81 679 LEU A O 1
ATOM 5430 N N . GLY A 1 680 ? 4.199 10.148 -1.039 1 92.06 680 GLY A N 1
ATOM 5431 C CA . GLY A 1 680 ? 4.848 9.969 0.25 1 92.06 680 GLY A CA 1
ATOM 5432 C C . GLY A 1 680 ? 6.34 9.727 0.136 1 92.06 680 GLY A C 1
ATOM 5433 O O . GLY A 1 680 ? 7.035 9.609 1.148 1 92.06 680 GLY A O 1
ATOM 5434 N N . VAL A 1 681 ? 6.867 9.703 -1.134 1 95.62 681 VAL A N 1
ATOM 5435 C CA . VAL A 1 681 ? 8.273 9.359 -1.299 1 95.62 681 VAL A CA 1
ATOM 5436 C C . VAL A 1 681 ? 8.922 10.289 -2.32 1 95.62 681 VAL A C 1
ATOM 5438 O O . VAL A 1 681 ? 8.227 10.984 -3.061 1 95.62 681 VAL A O 1
ATOM 5441 N N . VAL A 1 682 ? 10.188 10.461 -2.242 1 96.56 682 VAL A N 1
ATOM 5442 C CA . VAL A 1 682 ? 10.969 11.133 -3.273 1 96.56 682 VAL A CA 1
ATOM 5443 C C . VAL A 1 682 ? 11.633 10.102 -4.172 1 96.56 682 VAL A C 1
ATOM 5445 O O . VAL A 1 682 ? 12.477 9.32 -3.717 1 96.56 682 VAL A O 1
ATOM 5448 N N . PRO A 1 683 ? 11.234 10.039 -5.402 1 95.88 683 PRO A N 1
ATOM 5449 C CA . PRO A 1 683 ? 11.781 9.023 -6.309 1 95.88 683 PRO A CA 1
ATOM 5450 C C . PRO A 1 683 ? 13.273 9.195 -6.555 1 95.88 683 PRO A C 1
ATOM 5452 O O . PRO A 1 683 ? 13.812 10.297 -6.375 1 95.88 683 PRO A O 1
ATOM 5455 N N . LEU A 1 684 ? 13.961 8.18 -6.988 1 94.44 684 LEU A N 1
ATOM 5456 C CA . LEU A 1 684 ? 15.414 8.148 -7.16 1 94.44 684 LEU A CA 1
ATOM 5457 C C . LEU A 1 684 ? 15.844 9.047 -8.312 1 94.44 684 LEU A C 1
ATOM 5459 O O . LEU A 1 684 ? 16.922 9.641 -8.266 1 94.44 684 LEU A O 1
ATOM 5463 N N . ASP A 1 685 ? 15.016 9.188 -9.297 1 92.94 685 ASP A N 1
ATOM 5464 C CA . ASP A 1 685 ? 15.383 9.977 -10.469 1 92.94 685 ASP A CA 1
ATOM 5465 C C . ASP A 1 685 ? 15.422 11.469 -10.133 1 92.94 685 ASP A C 1
ATOM 5467 O O . ASP A 1 685 ? 16.062 12.25 -10.836 1 92.94 685 ASP A O 1
ATOM 5471 N N . ALA A 1 686 ? 14.766 11.828 -9.047 1 93.75 686 ALA A N 1
ATOM 5472 C CA . ALA A 1 686 ? 14.758 13.227 -8.625 1 93.75 686 ALA A CA 1
ATOM 5473 C C . ALA A 1 686 ? 15.93 13.523 -7.691 1 93.75 686 ALA A C 1
ATOM 5475 O O . ALA A 1 686 ? 16.062 14.648 -7.199 1 93.75 686 ALA A O 1
ATOM 5476 N N . MET A 1 687 ? 16.766 12.562 -7.453 1 93.69 687 MET A N 1
ATOM 5477 C CA . MET A 1 687 ? 17.859 12.766 -6.496 1 93.69 687 MET A CA 1
ATOM 5478 C C . MET A 1 687 ? 19.203 12.562 -7.16 1 93.69 687 MET A C 1
ATOM 5480 O O . MET A 1 687 ? 20.234 13.047 -6.66 1 93.69 687 MET A O 1
ATOM 5484 N N . ARG A 1 688 ? 19.25 11.836 -8.219 1 90.94 688 ARG A N 1
ATOM 5485 C CA . ARG A 1 688 ? 20.5 11.5 -8.875 1 90.94 688 ARG A CA 1
ATOM 5486 C C . ARG A 1 688 ? 20.75 12.391 -10.086 1 90.94 688 ARG A C 1
ATOM 5488 O O . ARG A 1 688 ? 19.797 12.82 -10.742 1 90.94 688 ARG A O 1
ATOM 5495 N N . ALA A 1 689 ? 22.031 12.562 -10.438 1 88.12 689 ALA A N 1
ATOM 5496 C CA . ALA A 1 689 ? 22.422 13.453 -11.531 1 88.12 689 ALA A CA 1
ATOM 5497 C C . ALA A 1 689 ? 22.297 12.758 -12.883 1 88.12 689 ALA A C 1
ATOM 5499 O O . ALA A 1 689 ? 22.438 11.539 -12.969 1 88.12 689 ALA A O 1
ATOM 5500 N N . VAL A 1 690 ? 22.125 13.516 -13.906 1 83.81 690 VAL A N 1
ATOM 5501 C CA . VAL A 1 690 ? 21.984 13 -15.266 1 83.81 690 VAL A CA 1
ATOM 5502 C C . VAL A 1 690 ? 23.328 12.461 -15.75 1 83.81 690 VAL A C 1
ATOM 5504 O O . VAL A 1 690 ? 23.391 11.461 -16.469 1 83.81 690 VAL A O 1
ATOM 5507 N N . ASP A 1 691 ? 24.422 13.086 -15.32 1 78.75 691 ASP A N 1
ATOM 5508 C CA . ASP A 1 691 ? 25.75 12.68 -15.766 1 78.75 691 ASP A CA 1
ATOM 5509 C C . ASP A 1 691 ? 26.25 11.477 -14.969 1 78.75 691 ASP A C 1
ATOM 5511 O O . ASP A 1 691 ? 27.203 10.805 -15.383 1 78.75 691 ASP A O 1
ATOM 5515 N N . GLY A 1 692 ? 25.609 11.188 -13.875 1 78.38 692 GLY A N 1
ATOM 5516 C CA . GLY A 1 692 ? 25.969 10.023 -13.07 1 78.38 692 GLY A CA 1
ATOM 5517 C C . GLY A 1 692 ? 27.219 10.234 -12.25 1 78.38 692 GLY A C 1
ATOM 5518 O O . GLY A 1 692 ? 27.641 9.344 -11.508 1 78.38 692 GLY A O 1
ATOM 5519 N N . VAL A 1 693 ? 27.859 11.414 -12.336 1 79 693 VAL A N 1
ATOM 5520 C CA . VAL A 1 693 ? 29.141 11.625 -11.672 1 79 693 VAL A CA 1
ATOM 5521 C C . VAL A 1 693 ? 29.031 12.789 -10.695 1 79 693 VAL A C 1
ATOM 5523 O O . VAL A 1 693 ? 29.562 12.719 -9.578 1 79 693 VAL A O 1
ATOM 5526 N N . SER A 1 694 ? 28.281 13.758 -11.047 1 82.25 694 SER A N 1
ATOM 5527 C CA . SER A 1 694 ? 28.219 14.977 -10.242 1 82.25 694 SER A CA 1
ATOM 5528 C C . SER A 1 694 ? 27.422 14.75 -8.953 1 82.25 694 SER A C 1
ATOM 5530 O O . SER A 1 694 ? 26.531 13.898 -8.914 1 82.25 694 SER A O 1
ATOM 5532 N N . SER A 1 695 ? 27.844 15.484 -7.938 1 85.94 695 SER A N 1
ATOM 5533 C CA . SER A 1 695 ? 27.109 15.461 -6.672 1 85.94 695 SER A CA 1
ATOM 5534 C C . SER A 1 695 ? 25.875 16.344 -6.738 1 85.94 695 SER A C 1
ATOM 5536 O O . SER A 1 695 ? 25.891 17.406 -7.359 1 85.94 695 SER A O 1
ATOM 5538 N N . THR A 1 696 ? 24.844 15.859 -6.246 1 89.88 696 THR A N 1
ATOM 5539 C CA . THR A 1 696 ? 23.594 16.625 -6.141 1 89.88 696 THR A CA 1
ATOM 5540 C C . THR A 1 696 ? 23.312 16.984 -4.688 1 89.88 696 THR A C 1
ATOM 5542 O O . THR A 1 696 ? 24.031 16.578 -3.783 1 89.88 696 THR A O 1
ATOM 5545 N N . ALA A 1 697 ? 22.328 17.797 -4.445 1 89.44 697 ALA A N 1
ATOM 5546 C CA . ALA A 1 697 ? 21.953 18.172 -3.084 1 89.44 697 ALA A CA 1
ATOM 5547 C C . ALA A 1 697 ? 21.453 16.953 -2.303 1 89.44 697 ALA A C 1
ATOM 5549 O O . ALA A 1 697 ? 21.641 16.875 -1.084 1 89.44 697 ALA A O 1
ATOM 5550 N N . SER A 1 698 ? 20.953 15.969 -3.047 1 92.38 698 SER A N 1
ATOM 5551 C CA . SER A 1 698 ? 20.328 14.805 -2.416 1 92.38 698 SER A CA 1
ATOM 5552 C C . SER A 1 698 ? 21.328 13.656 -2.275 1 92.38 698 SER A C 1
ATOM 5554 O O . SER A 1 698 ? 21.109 12.742 -1.481 1 92.38 698 SER A O 1
ATOM 5556 N N . PHE A 1 699 ? 22.375 13.695 -3.041 1 90.56 699 PHE A N 1
ATOM 5557 C CA . PHE A 1 699 ? 23.297 12.562 -3.025 1 90.56 699 PHE A CA 1
ATOM 5558 C C . PHE A 1 699 ? 24.734 13.039 -3.252 1 90.56 699 PHE A C 1
ATOM 5560 O O . PHE A 1 699 ? 25.016 13.719 -4.234 1 90.56 699 PHE A O 1
ATOM 5567 N N . THR A 1 700 ? 25.531 12.609 -2.264 1 85.19 700 THR A N 1
ATOM 5568 C CA . THR A 1 700 ? 26.969 12.867 -2.391 1 85.19 700 THR A CA 1
ATOM 5569 C C . THR A 1 700 ? 27.75 11.562 -2.309 1 85.19 700 THR A C 1
ATOM 5571 O O . THR A 1 700 ? 27.547 10.766 -1.39 1 85.19 700 THR A O 1
ATOM 5574 N N . GLY A 1 701 ? 28.234 10.969 -3.385 1 75.19 701 GLY A N 1
ATOM 5575 C CA . GLY A 1 701 ? 29.031 9.75 -3.367 1 75.19 701 GLY A CA 1
ATOM 5576 C C . GLY A 1 701 ? 29.344 9.227 -4.754 1 75.19 701 GLY A C 1
ATOM 5577 O O . GLY A 1 701 ? 28.984 9.844 -5.758 1 75.19 701 GLY A O 1
ATOM 5578 N N . PRO A 1 702 ? 30.078 8.148 -4.691 1 74.88 702 PRO A N 1
ATOM 5579 C CA . PRO A 1 702 ? 30.453 7.574 -5.98 1 74.88 702 PRO A CA 1
ATOM 5580 C C . PRO A 1 702 ? 29.312 6.836 -6.656 1 74.88 702 PRO A C 1
ATOM 5582 O O . PRO A 1 702 ? 28.469 6.246 -5.977 1 74.88 702 PRO A O 1
ATOM 5585 N N . SER A 1 703 ? 29.141 7.09 -7.945 1 76.06 703 SER A N 1
ATOM 5586 C CA . SER A 1 703 ? 28.125 6.391 -8.727 1 76.06 703 SER A CA 1
ATOM 5587 C C . SER A 1 703 ? 28.719 5.176 -9.438 1 76.06 703 SER A C 1
ATOM 5589 O O . SER A 1 703 ? 29.906 5.16 -9.766 1 76.06 703 SER A O 1
ATOM 5591 N N . GLU A 1 704 ? 27.969 4.125 -9.602 1 77.88 704 GLU A N 1
ATOM 5592 C CA . GLU A 1 704 ? 28.375 2.926 -10.328 1 77.88 704 GLU A CA 1
ATOM 5593 C C . GLU A 1 704 ? 28.688 3.25 -11.789 1 77.88 704 GLU A C 1
ATOM 5595 O O . GLU A 1 704 ? 29.516 2.582 -12.406 1 77.88 704 GLU A O 1
ATOM 5600 N N . TYR A 1 705 ? 28.062 4.328 -12.242 1 80.56 705 TYR A N 1
ATOM 5601 C CA . TYR A 1 705 ? 28.281 4.738 -13.625 1 80.56 705 TYR A CA 1
ATOM 5602 C C . TYR A 1 705 ? 29.734 5.145 -13.852 1 80.56 705 TYR A C 1
ATOM 5604 O O . TYR A 1 705 ? 30.344 4.789 -14.867 1 80.56 705 TYR A O 1
ATOM 5612 N N . GLN A 1 706 ? 30.328 5.793 -12.953 1 77.44 706 GLN A N 1
ATOM 5613 C CA . GLN A 1 706 ? 31.719 6.227 -13.047 1 77.44 706 GLN A CA 1
ATOM 5614 C C . GLN A 1 706 ? 32.656 5.039 -12.93 1 77.44 706 GLN A C 1
ATOM 5616 O O . GLN A 1 706 ? 33.594 4.898 -13.734 1 77.44 706 GLN A O 1
ATOM 5621 N N . SER A 1 707 ? 32.375 4.172 -12.039 1 78.38 707 SER A N 1
ATOM 5622 C CA . SER A 1 707 ? 33.312 3.088 -11.727 1 78.38 707 SER A CA 1
ATOM 5623 C C . SER A 1 707 ? 33.219 1.963 -12.75 1 78.38 707 SER A C 1
ATOM 5625 O O . SER A 1 707 ? 34.219 1.394 -13.164 1 78.38 707 SER A O 1
ATOM 5627 N N . LYS A 1 708 ? 32.031 1.699 -13.273 1 80.31 708 LYS A N 1
ATOM 5628 C CA . LYS A 1 708 ? 31.859 0.491 -14.078 1 80.31 708 LYS A CA 1
ATOM 5629 C C . LYS A 1 708 ? 31.688 0.831 -15.555 1 80.31 708 LYS A C 1
ATOM 5631 O O . LYS A 1 708 ? 31.953 -0.006 -16.422 1 80.31 708 LYS A O 1
ATOM 5636 N N . VAL A 1 709 ? 31.203 2.035 -15.844 1 79.62 709 VAL A N 1
ATOM 5637 C CA . VAL A 1 709 ? 30.938 2.361 -17.234 1 79.62 709 VAL A CA 1
ATOM 5638 C C . VAL A 1 709 ? 32.031 3.279 -17.781 1 79.62 709 VAL A C 1
ATOM 5640 O O . VAL A 1 709 ? 32.688 2.951 -18.766 1 79.62 709 VAL A O 1
ATOM 5643 N N . LEU A 1 710 ? 32.281 4.391 -17.047 1 75.88 710 LEU A N 1
ATOM 5644 C CA . LEU A 1 710 ? 33.25 5.383 -17.547 1 75.88 710 LEU A CA 1
ATOM 5645 C C . LEU A 1 710 ? 34.688 4.883 -17.391 1 75.88 710 LEU A C 1
ATOM 5647 O O . LEU A 1 710 ? 35.5 5.016 -18.312 1 75.88 710 LEU A O 1
ATOM 5651 N N . ASN A 1 711 ? 35.031 4.281 -16.312 1 68.5 711 ASN A N 1
ATOM 5652 C CA . ASN A 1 711 ? 36.375 3.834 -16.078 1 68.5 711 ASN A CA 1
ATOM 5653 C C . ASN A 1 711 ? 36.719 2.588 -16.891 1 68.5 711 ASN A C 1
ATOM 5655 O O . ASN A 1 711 ? 37.875 2.373 -17.266 1 68.5 711 ASN A O 1
ATOM 5659 N N . LYS A 1 712 ? 35.781 1.836 -17.156 1 61.88 712 LYS A N 1
ATOM 5660 C CA . LYS A 1 712 ? 36 0.663 -17.984 1 61.88 712 LYS A CA 1
ATOM 5661 C C . LYS A 1 712 ? 36.188 1.06 -19.453 1 61.88 712 LYS A C 1
ATOM 5663 O O . LYS A 1 712 ? 37 0.442 -20.172 1 61.88 712 LYS A O 1
ATOM 5668 N N . LYS A 1 713 ? 35.5 2.021 -20.078 1 55.62 713 LYS A N 1
ATOM 5669 C CA . LYS A 1 713 ? 35.594 2.502 -21.453 1 55.62 713 LYS A CA 1
ATOM 5670 C C . LYS A 1 713 ? 36.875 3.334 -21.656 1 55.62 713 LYS A C 1
ATOM 5672 O O . LYS A 1 713 ? 37.344 3.494 -22.781 1 55.62 713 LYS A O 1
ATOM 5677 N N . LYS A 1 714 ? 37.344 4.219 -20.75 1 50.28 714 LYS A N 1
ATOM 5678 C CA . LYS A 1 714 ? 38.594 4.926 -20.953 1 50.28 714 LYS A CA 1
ATOM 5679 C C . LYS A 1 714 ? 39.688 3.984 -21.484 1 50.28 714 LYS A C 1
ATOM 5681 O O . LYS A 1 714 ? 40.625 4.43 -22.109 1 50.28 714 LYS A O 1
ATOM 5686 N N . ARG A 1 715 ? 39.562 2.805 -21.172 1 44.25 715 ARG A N 1
ATOM 5687 C CA . ARG A 1 715 ? 40.531 1.89 -21.75 1 44.25 715 ARG A CA 1
ATOM 5688 C C . ARG A 1 715 ? 40.25 1.646 -23.234 1 44.25 715 ARG A C 1
ATOM 5690 O O . ARG A 1 715 ? 41.156 1.214 -23.969 1 44.25 715 ARG A O 1
ATOM 5697 N N . ARG A 1 716 ? 38.875 1.97 -23.625 1 44.09 716 ARG A N 1
ATOM 5698 C CA . ARG A 1 716 ? 38.625 1.791 -25.047 1 44.09 716 ARG A CA 1
ATOM 5699 C C . ARG A 1 716 ? 38.5 3.137 -25.75 1 44.09 716 ARG A C 1
ATOM 5701 O O . ARG A 1 716 ? 37.969 4.098 -25.188 1 44.09 716 ARG A O 1
ATOM 5708 N N . ALA A 1 717 ? 39.062 3.414 -26.875 1 45.16 717 ALA A N 1
ATOM 5709 C CA . ALA A 1 717 ? 39.281 4.574 -27.734 1 45.16 717 ALA A CA 1
ATOM 5710 C C . ALA A 1 717 ? 38 5.387 -27.891 1 45.16 717 ALA A C 1
ATOM 5712 O O . ALA A 1 717 ? 38.031 6.609 -28.031 1 45.16 717 ALA A O 1
ATOM 5713 N N . ASN A 1 718 ? 36.781 4.887 -27.969 1 40.78 718 ASN A N 1
ATOM 5714 C CA . ASN A 1 718 ? 35.562 5.531 -28.375 1 40.78 718 ASN A CA 1
ATOM 5715 C C . ASN A 1 718 ? 34.812 6.125 -27.188 1 40.78 718 ASN A C 1
ATOM 5717 O O . ASN A 1 718 ? 33.656 6.504 -27.297 1 40.78 718 ASN A O 1
ATOM 5721 N N . PHE A 1 719 ? 35.219 6.078 -26.094 1 42.19 719 PHE A N 1
ATOM 5722 C CA . PHE A 1 719 ? 34.812 6.594 -24.797 1 42.19 719 PHE A CA 1
ATOM 5723 C C . PHE A 1 719 ? 34.594 8.102 -24.844 1 42.19 719 PHE A C 1
ATOM 5725 O O . PHE A 1 719 ? 33.594 8.625 -24.344 1 42.19 719 PHE A O 1
ATOM 5732 N N . GLU A 1 720 ? 35.562 8.727 -25.453 1 45.03 720 GLU A N 1
ATOM 5733 C CA . GLU A 1 720 ? 35.594 10.18 -25.453 1 45.03 720 GLU A CA 1
ATOM 5734 C C . GLU A 1 720 ? 34.375 10.773 -26.109 1 45.03 720 GLU A C 1
ATOM 5736 O O . GLU A 1 720 ? 33.812 11.781 -25.641 1 45.03 720 GLU A O 1
ATOM 5741 N N . LYS A 1 721 ? 33.906 10.117 -27.109 1 52.47 721 LYS A N 1
ATOM 5742 C CA . LYS A 1 721 ? 32.812 10.711 -27.859 1 52.47 721 LYS A CA 1
ATOM 5743 C C . LYS A 1 721 ? 31.484 10.602 -27.109 1 52.47 721 LYS A C 1
ATOM 5745 O O . LYS A 1 721 ? 30.672 11.539 -27.109 1 52.47 721 LYS A O 1
ATOM 5750 N N . GLU A 1 722 ? 31.172 9.398 -26.438 1 51.91 722 GLU A N 1
ATOM 5751 C CA . GLU A 1 722 ? 29.922 9.211 -25.703 1 51.91 722 GLU A CA 1
ATOM 5752 C C . GLU A 1 722 ? 29.891 10.078 -24.438 1 51.91 722 GLU A C 1
ATOM 5754 O O . GLU A 1 722 ? 28.859 10.641 -24.094 1 51.91 722 GLU A O 1
ATOM 5759 N N . LEU A 1 723 ? 31.016 10.141 -23.781 1 52.22 723 LEU A N 1
ATOM 5760 C CA . LEU A 1 723 ? 31.141 11.047 -22.656 1 52.22 723 LEU A CA 1
ATOM 5761 C C . LEU A 1 723 ? 30.906 12.492 -23.078 1 52.22 723 LEU A C 1
ATOM 5763 O O . LEU A 1 723 ? 30.266 13.258 -22.375 1 52.22 723 LEU A O 1
ATOM 5767 N N . LEU A 1 724 ? 31.406 12.742 -24.234 1 55.5 724 LEU A N 1
ATOM 5768 C CA . LEU A 1 724 ? 31.25 14.102 -24.734 1 55.5 724 LEU A CA 1
ATOM 5769 C C . LEU A 1 724 ? 29.781 14.398 -25.062 1 55.5 724 LEU A C 1
ATOM 5771 O O . LEU A 1 724 ? 29.312 15.508 -24.812 1 55.5 724 LEU A O 1
ATOM 5775 N N . LYS A 1 725 ? 29.109 13.438 -25.578 1 57.56 725 LYS A N 1
ATOM 5776 C CA . LYS A 1 725 ? 27.703 13.641 -25.891 1 57.56 725 LYS A CA 1
ATOM 5777 C C . LYS A 1 725 ? 26.875 13.773 -24.609 1 57.56 725 LYS A C 1
ATOM 5779 O O . LYS A 1 725 ? 25.969 14.602 -24.547 1 57.56 725 LYS A O 1
ATOM 5784 N N . GLU A 1 726 ? 27.203 12.875 -23.703 1 57.5 726 GLU A N 1
ATOM 5785 C CA . GLU A 1 726 ? 26.531 12.992 -22.406 1 57.5 726 GLU A CA 1
ATOM 5786 C C . GLU A 1 726 ? 26.828 14.336 -21.75 1 57.5 726 GLU A C 1
ATOM 5788 O O . GLU A 1 726 ? 25.953 14.953 -21.156 1 57.5 726 GLU A O 1
ATOM 5793 N N . GLN A 1 727 ? 28.078 14.766 -21.906 1 57.56 727 GLN A N 1
ATOM 5794 C CA . GLN A 1 727 ? 28.484 16.062 -21.375 1 57.56 727 GLN A CA 1
ATOM 5795 C C . GLN A 1 727 ? 27.812 17.203 -22.109 1 57.56 727 GLN A C 1
ATOM 5797 O O . GLN A 1 727 ? 27.422 18.203 -21.5 1 57.56 727 GLN A O 1
ATOM 5802 N N . GLU A 1 728 ? 27.672 16.922 -23.375 1 59.69 728 GLU A N 1
ATOM 5803 C CA . GLU A 1 728 ? 27 17.953 -24.156 1 59.69 728 GLU A CA 1
ATOM 5804 C C . GLU A 1 728 ? 25.531 18.078 -23.781 1 59.69 728 GLU A C 1
ATOM 5806 O O . GLU A 1 728 ? 25 19.188 -23.656 1 59.69 728 GLU A O 1
ATOM 5811 N N . GLU A 1 729 ? 24.906 16.906 -23.656 1 58.31 729 GLU A N 1
ATOM 5812 C CA . GLU A 1 729 ? 23.516 16.922 -23.219 1 58.31 729 GLU A CA 1
ATOM 5813 C C . GLU A 1 729 ? 23.359 17.531 -21.828 1 58.31 729 GLU A C 1
ATOM 5815 O O . GLU A 1 729 ? 22.422 18.297 -21.562 1 58.31 729 GLU A O 1
ATOM 5820 N N . GLU A 1 730 ? 24.312 17.234 -21.078 1 59.31 730 GLU A N 1
ATOM 5821 C CA . GLU A 1 730 ? 24.328 17.812 -19.734 1 59.31 730 GLU A CA 1
ATOM 5822 C C . GLU A 1 730 ? 24.516 19.328 -19.797 1 59.31 730 GLU A C 1
ATOM 5824 O O . GLU A 1 730 ? 23.859 20.062 -19.047 1 59.31 730 GLU A O 1
ATOM 5829 N N . THR A 1 731 ? 25.453 19.734 -20.625 1 61.09 731 THR A N 1
ATOM 5830 C CA . THR A 1 731 ? 25.734 21.172 -20.75 1 61.09 731 THR A CA 1
ATOM 5831 C C . THR A 1 731 ? 24.516 21.922 -21.281 1 61.09 731 THR A C 1
ATOM 5833 O O . THR A 1 731 ? 24.203 23.031 -20.828 1 61.09 731 THR A O 1
ATOM 5836 N N . LYS A 1 732 ? 23.844 21.281 -22.203 1 62.78 732 LYS A N 1
ATOM 5837 C CA . LYS A 1 732 ? 22.625 21.891 -22.734 1 62.78 732 LYS A CA 1
ATOM 5838 C C . LYS A 1 732 ? 21.531 21.969 -21.672 1 62.78 732 LYS A C 1
ATOM 5840 O O . LYS A 1 732 ? 20.844 22.984 -21.547 1 62.78 732 LYS A O 1
ATOM 5845 N N . LEU A 1 733 ? 21.5 20.844 -20.938 1 60.53 733 LEU A N 1
ATOM 5846 C CA . LEU A 1 733 ? 20.516 20.812 -19.875 1 60.53 733 LEU A CA 1
ATOM 5847 C C . LEU A 1 733 ? 20.844 21.812 -18.781 1 60.53 733 LEU A C 1
ATOM 5849 O O . LEU A 1 733 ? 19.953 22.469 -18.234 1 60.53 733 LEU A O 1
ATOM 5853 N N . LYS A 1 734 ? 22.156 21.953 -18.516 1 63.28 734 LYS A N 1
ATOM 5854 C CA . LYS A 1 734 ? 22.609 22.922 -17.531 1 63.28 734 LYS A CA 1
ATOM 5855 C C . LYS A 1 734 ? 22.266 24.344 -17.953 1 63.28 734 LYS A C 1
ATOM 5857 O O . LYS A 1 734 ? 21.844 25.156 -17.141 1 63.28 734 LYS A O 1
ATOM 5862 N N . ALA A 1 735 ? 22.5 24.469 -19.25 1 62.06 735 ALA A N 1
ATOM 5863 C CA . ALA A 1 735 ? 22.203 25.781 -19.797 1 62.06 735 ALA A CA 1
ATOM 5864 C C . ALA A 1 735 ? 20.703 26.078 -19.719 1 62.06 735 ALA A C 1
ATOM 5866 O O . ALA A 1 735 ? 20.297 27.203 -19.391 1 62.06 735 ALA A O 1
ATOM 5867 N N . ASP A 1 736 ? 19.922 25.078 -19.938 1 61.53 736 ASP A N 1
ATOM 5868 C CA . ASP A 1 736 ? 18.469 25.234 -19.891 1 61.53 736 ASP A CA 1
ATOM 5869 C C . ASP A 1 736 ? 17.984 25.469 -18.469 1 61.53 736 ASP A C 1
ATOM 5871 O O . ASP A 1 736 ? 17.141 26.328 -18.234 1 61.53 736 ASP A O 1
ATOM 5875 N N . VAL A 1 737 ? 18.594 24.703 -17.672 1 60.25 737 VAL A N 1
ATOM 5876 C CA . VAL A 1 737 ? 18.219 24.859 -16.266 1 60.25 737 VAL A CA 1
ATOM 5877 C C . VAL A 1 737 ? 18.672 26.234 -15.773 1 60.25 737 VAL A C 1
ATOM 5879 O O . VAL A 1 737 ? 17.922 26.922 -15.07 1 60.25 737 VAL A O 1
ATOM 5882 N N . LYS A 1 738 ? 19.875 26.625 -16.141 1 60.22 738 LYS A N 1
ATOM 5883 C CA . LYS A 1 738 ? 20.391 27.938 -15.781 1 60.22 738 LYS A CA 1
ATOM 5884 C C . LYS A 1 738 ? 19.531 29.047 -16.391 1 60.22 738 LYS A C 1
ATOM 5886 O O . LYS A 1 738 ? 19.25 30.047 -15.719 1 60.22 738 LYS A O 1
ATOM 5891 N N . ALA A 1 739 ? 19.203 28.906 -17.672 1 57.91 739 ALA A N 1
ATOM 5892 C CA . ALA A 1 739 ? 18.406 29.906 -18.359 1 57.91 739 ALA A CA 1
ATOM 5893 C C . ALA A 1 739 ? 17.047 30.078 -17.688 1 57.91 739 ALA A C 1
ATOM 5895 O O . ALA A 1 739 ? 16.547 31.188 -17.562 1 57.91 739 ALA A O 1
ATOM 5896 N N . GLN A 1 740 ? 16.531 28.953 -17.281 1 54.88 740 GLN A N 1
ATOM 5897 C CA . GLN A 1 740 ? 15.219 28.984 -16.625 1 54.88 740 GLN A CA 1
ATOM 5898 C C . GLN A 1 740 ? 15.312 29.656 -15.258 1 54.88 740 GLN A C 1
ATOM 5900 O O . GLN A 1 740 ? 14.398 30.359 -14.844 1 54.88 740 GLN A O 1
ATOM 5905 N N . MET A 1 741 ? 16.438 29.312 -14.68 1 53.16 741 MET A N 1
ATOM 5906 C CA . MET A 1 741 ? 16.656 29.875 -13.352 1 53.16 741 MET A CA 1
ATOM 5907 C C . MET A 1 741 ? 17.031 31.359 -13.445 1 53.16 741 MET A C 1
ATOM 5909 O O . MET A 1 741 ? 16.703 32.156 -12.57 1 53.16 741 MET A O 1
ATOM 5913 N N . GLU A 1 742 ? 17.859 31.766 -14.469 1 51.38 742 GLU A N 1
ATOM 5914 C CA . GLU A 1 742 ? 18.312 33.125 -14.648 1 51.38 742 GLU A CA 1
ATOM 5915 C C . GLU A 1 742 ? 17.156 34.062 -14.984 1 51.38 742 GLU A C 1
ATOM 5917 O O . GLU A 1 742 ? 17.203 35.25 -14.688 1 51.38 742 GLU A O 1
ATOM 5922 N N . SER A 1 743 ? 16.172 33.594 -15.797 1 45.53 743 SER A N 1
ATOM 5923 C CA . SER A 1 743 ? 15.141 34.562 -16.141 1 45.53 743 SER A CA 1
ATOM 5924 C C . SER A 1 743 ? 14.586 35.25 -14.898 1 45.53 743 SER A C 1
ATOM 5926 O O . SER A 1 743 ? 14.008 36.344 -14.992 1 45.53 743 SER A O 1
ATOM 5928 N N . ASP A 1 744 ? 14.391 34.562 -14 1 39.75 744 ASP A N 1
ATOM 5929 C CA . ASP A 1 744 ? 13.766 35.281 -12.898 1 39.75 744 ASP A CA 1
ATOM 5930 C C . ASP A 1 744 ? 14.773 36.188 -12.195 1 39.75 744 ASP A C 1
ATOM 5932 O O . ASP A 1 744 ? 14.406 37.219 -11.656 1 39.75 744 ASP A O 1
ATOM 5936 N N . TYR A 1 745 ? 15.844 35.688 -11.32 1 40.38 745 TYR A N 1
ATOM 5937 C CA . TYR A 1 745 ? 16.562 36.469 -10.344 1 40.38 745 TYR A CA 1
ATOM 5938 C C . TYR A 1 745 ? 17.812 37.094 -10.961 1 40.38 745 TYR A C 1
ATOM 5940 O O . TYR A 1 745 ? 18.5 36.438 -11.773 1 40.38 745 TYR A O 1
ATOM 5948 N N . ASP A 1 746 ? 17.906 38.375 -11.07 1 36.88 746 ASP A N 1
ATOM 5949 C CA . ASP A 1 746 ? 19.047 39.281 -11.141 1 36.88 746 ASP A CA 1
ATOM 5950 C C . ASP A 1 746 ? 20.203 38.75 -10.289 1 36.88 746 ASP A C 1
ATOM 5952 O O . ASP A 1 746 ? 21.188 39.469 -10.047 1 36.88 746 ASP A O 1
ATOM 5956 N N . GLN A 1 747 ? 20.047 37.938 -9.109 1 39.5 747 GLN A N 1
ATOM 5957 C CA . GLN A 1 747 ? 21.203 37.719 -8.242 1 39.5 747 GLN A CA 1
ATOM 5958 C C . GLN A 1 747 ? 22.109 36.625 -8.789 1 39.5 747 GLN A C 1
ATOM 5960 O O . GLN A 1 747 ? 21.844 35.438 -8.609 1 39.5 747 GLN A O 1
ATOM 5965 N N . GLU A 1 748 ? 22.922 36.75 -9.672 1 42.34 748 GLU A N 1
ATOM 5966 C CA . GLU A 1 748 ? 24 36 -10.305 1 42.34 748 GLU A CA 1
ATOM 5967 C C . GLU A 1 748 ? 24.734 35.125 -9.289 1 42.34 748 GLU A C 1
ATOM 5969 O O . GLU A 1 748 ? 25.094 34 -9.586 1 42.34 748 GLU A O 1
ATOM 5974 N N . GLU A 1 749 ? 25.219 35.625 -8.125 1 44.75 749 GLU A N 1
ATOM 5975 C CA . GLU A 1 749 ? 26.297 35.094 -7.285 1 44.75 749 GLU A CA 1
ATOM 5976 C C . GLU A 1 749 ? 25.828 33.906 -6.461 1 44.75 749 GLU A C 1
ATOM 5978 O O . GLU A 1 749 ? 26.656 33.188 -5.891 1 44.75 749 GLU A O 1
ATOM 5983 N N . ALA A 1 750 ? 24.656 33.75 -6.062 1 44.44 750 ALA A N 1
ATOM 5984 C CA . ALA A 1 750 ? 24.312 32.781 -5.012 1 44.44 750 ALA A CA 1
ATOM 5985 C C . ALA A 1 750 ? 24 31.422 -5.598 1 44.44 750 ALA A C 1
ATOM 5987 O O . ALA A 1 750 ? 23.562 30.516 -4.883 1 44.44 750 ALA A O 1
ATOM 5988 N N . ILE A 1 751 ? 23.781 31.156 -6.859 1 51.06 751 ILE A N 1
ATOM 5989 C CA . ILE A 1 751 ? 23.469 29.812 -7.363 1 51.06 751 ILE A CA 1
ATOM 5990 C C . ILE A 1 751 ? 24.672 28.906 -7.172 1 51.06 751 ILE A C 1
ATOM 5992 O O . ILE A 1 751 ? 25.734 29.125 -7.766 1 51.06 751 ILE A O 1
ATOM 5996 N N . ASP A 1 752 ? 24.734 28.266 -6.082 1 53.34 752 ASP A N 1
ATOM 5997 C CA . ASP A 1 752 ? 25.766 27.266 -5.82 1 53.34 752 ASP A CA 1
ATOM 5998 C C . ASP A 1 752 ? 25.828 26.219 -6.938 1 53.34 752 ASP A C 1
ATOM 6000 O O . ASP A 1 752 ? 24.828 25.953 -7.594 1 53.34 752 ASP A O 1
ATOM 6004 N N . SER A 1 753 ? 26.969 25.844 -7.422 1 56.31 753 SER A N 1
ATOM 6005 C CA . SER A 1 753 ? 27.328 24.891 -8.461 1 56.31 753 SER A CA 1
ATOM 6006 C C . SER A 1 753 ? 26.5 23.609 -8.352 1 56.31 753 SER A C 1
ATOM 6008 O O . SER A 1 753 ? 26.156 22.984 -9.359 1 56.31 753 SER A O 1
ATOM 6010 N N . ILE A 1 754 ? 25.953 23.344 -7.219 1 59.16 754 ILE A N 1
ATOM 6011 C CA . ILE A 1 754 ? 25.297 22.062 -7.012 1 59.16 754 ILE A CA 1
ATOM 6012 C C . ILE A 1 754 ? 23.828 22.156 -7.445 1 59.16 754 ILE A C 1
ATOM 6014 O O . ILE A 1 754 ? 23.25 21.172 -7.934 1 59.16 754 ILE A O 1
ATOM 6018 N N . SER A 1 755 ? 23.25 23.406 -7.32 1 59.59 755 SER A N 1
ATOM 6019 C CA . SER A 1 755 ? 21.844 23.578 -7.652 1 59.59 755 SER A CA 1
ATOM 6020 C C . SER A 1 755 ? 21.625 23.531 -9.156 1 59.59 755 SER A C 1
ATOM 6022 O O . SER A 1 755 ? 20.5 23.297 -9.617 1 59.59 755 SER A O 1
ATOM 6024 N N . VAL A 1 756 ? 22.719 23.594 -9.82 1 65.56 756 VAL A N 1
ATOM 6025 C CA . VAL A 1 756 ? 22.594 23.719 -11.273 1 65.56 756 VAL A CA 1
ATOM 6026 C C . VAL A 1 756 ? 22.781 22.344 -11.922 1 65.56 756 VAL A C 1
ATOM 6028 O O . VAL A 1 756 ? 22.562 22.188 -13.125 1 65.56 756 VAL A O 1
ATOM 6031 N N . VAL A 1 757 ? 22.969 21.359 -11.039 1 77.19 757 VAL A N 1
ATOM 6032 C CA . VAL A 1 757 ? 23.188 20.047 -11.641 1 77.19 757 VAL A CA 1
ATOM 6033 C C . VAL A 1 757 ? 21.859 19.438 -12.055 1 77.19 757 VAL A C 1
ATOM 6035 O O . VAL A 1 757 ? 20.938 19.312 -11.234 1 77.19 757 VAL A O 1
ATOM 6038 N N . PRO A 1 758 ? 21.781 19.141 -13.305 1 82.62 758 PRO A N 1
ATOM 6039 C CA . PRO A 1 758 ? 20.531 18.516 -13.773 1 82.62 758 PRO A CA 1
ATOM 6040 C C . PRO A 1 758 ? 20.312 17.109 -13.219 1 82.62 758 PRO A C 1
ATOM 6042 O O . PRO A 1 758 ? 21.281 16.344 -13.102 1 82.62 758 PRO A O 1
ATOM 6045 N N . LEU A 1 759 ? 19.125 16.938 -12.82 1 87.94 759 LEU A N 1
ATOM 6046 C CA . LEU A 1 759 ? 18.75 15.625 -12.297 1 87.94 759 LEU A CA 1
ATOM 6047 C C . LEU A 1 759 ? 18.172 14.742 -13.391 1 87.94 759 LEU A C 1
ATOM 6049 O O . LEU A 1 759 ? 17.844 15.234 -14.477 1 87.94 759 LEU A O 1
ATOM 6053 N N . LEU A 1 760 ? 18.094 13.453 -13.234 1 85.44 760 LEU A N 1
ATOM 6054 C CA . LEU A 1 760 ? 17.516 12.523 -14.195 1 85.44 760 LEU A CA 1
ATOM 6055 C C . LEU A 1 760 ? 16.078 12.875 -14.5 1 85.44 760 LEU A C 1
ATOM 6057 O O . LEU A 1 760 ? 15.602 12.664 -15.625 1 85.44 760 LEU A O 1
ATOM 6061 N N . ALA A 1 761 ? 15.367 13.445 -13.555 1 86.25 761 ALA A N 1
ATOM 6062 C CA . ALA A 1 761 ? 13.977 13.836 -13.719 1 86.25 761 ALA A CA 1
ATOM 6063 C C . ALA A 1 761 ? 13.836 14.992 -14.703 1 86.25 761 ALA A C 1
ATOM 6065 O O . ALA A 1 761 ? 12.758 15.227 -15.258 1 86.25 761 ALA A O 1
ATOM 6066 N N . ASP A 1 762 ? 14.93 15.68 -14.945 1 85.12 762 ASP A N 1
ATOM 6067 C CA . ASP A 1 762 ? 14.93 16.828 -15.844 1 85.12 762 ASP A CA 1
ATOM 6068 C C . ASP A 1 762 ? 14.922 16.375 -17.312 1 85.12 762 ASP A C 1
ATOM 6070 O O . ASP A 1 762 ? 14.633 17.172 -18.203 1 85.12 762 ASP A O 1
ATOM 6074 N N . ARG A 1 763 ? 15.188 15.102 -17.641 1 75.44 763 ARG A N 1
ATOM 6075 C CA . ARG A 1 763 ? 15.305 14.586 -19 1 75.44 763 ARG A CA 1
ATOM 6076 C C . ARG A 1 763 ? 13.938 14.438 -19.641 1 75.44 763 ARG A C 1
ATOM 6078 O O . ARG A 1 763 ? 13.836 14.234 -20.859 1 75.44 763 ARG A O 1
ATOM 6085 N N . ASP A 1 764 ? 12.969 14.539 -18.938 1 67.44 764 ASP A N 1
ATOM 6086 C CA . ASP A 1 764 ? 11.641 14.383 -19.531 1 67.44 764 ASP A CA 1
ATOM 6087 C C . ASP A 1 764 ? 11.328 15.539 -20.484 1 67.44 764 ASP A C 1
ATOM 6089 O O . ASP A 1 764 ? 10.844 16.594 -20.047 1 67.44 764 ASP A O 1
ATOM 6093 N N . PHE A 1 765 ? 11.898 15.375 -21.922 1 62.22 765 PHE A N 1
ATOM 6094 C CA . PHE A 1 765 ? 11.82 16.438 -22.906 1 62.22 765 PHE A CA 1
ATOM 6095 C C . PHE A 1 765 ? 10.578 16.281 -23.781 1 62.22 765 PHE A C 1
ATOM 6097 O O . PHE A 1 765 ? 10.633 15.664 -24.844 1 62.22 765 PHE A O 1
ATOM 6104 N N . LYS A 1 766 ? 9.438 16.266 -23.266 1 61.12 766 LYS A N 1
ATOM 6105 C CA . LYS A 1 766 ? 8.336 16.312 -24.219 1 61.12 766 LYS A CA 1
ATOM 6106 C C . LYS A 1 766 ? 8.047 17.734 -24.672 1 61.12 766 LYS A C 1
ATOM 6108 O O . LYS A 1 766 ? 7.926 18.641 -23.844 1 61.12 766 LYS A O 1
ATOM 6113 N N . THR A 1 767 ? 8.648 18.25 -25.828 1 60.56 767 THR A N 1
ATOM 6114 C CA . THR A 1 767 ? 8.469 19.625 -26.281 1 60.56 767 THR A CA 1
ATOM 6115 C C . THR A 1 767 ? 7.164 19.781 -27.047 1 60.56 767 THR A C 1
ATOM 6117 O O . THR A 1 767 ? 6.84 18.938 -27.906 1 60.56 767 THR A O 1
ATOM 6120 N N . THR A 1 768 ? 6.023 20.125 -26.422 1 57.62 768 THR A N 1
ATOM 6121 C CA . THR A 1 768 ? 4.902 20.547 -27.266 1 57.62 768 THR A CA 1
ATOM 6122 C C . THR A 1 768 ? 4.914 22.062 -27.469 1 57.62 768 THR A C 1
ATOM 6124 O O . THR A 1 768 ? 4.918 22.812 -26.484 1 57.62 768 THR A O 1
ATOM 6127 N N . GLU A 1 769 ? 5.559 22.562 -28.391 1 61.66 769 GLU A N 1
ATOM 6128 C CA . GLU A 1 769 ? 5.531 23.984 -28.656 1 61.66 769 GLU A CA 1
ATOM 6129 C C . GLU A 1 769 ? 4.105 24.469 -28.938 1 61.66 769 GLU A C 1
ATOM 6131 O O . GLU A 1 769 ? 3.684 24.562 -30.094 1 61.66 769 GLU A O 1
ATOM 6136 N N . SER A 1 770 ? 3.174 23.938 -28.297 1 69.75 770 SER A N 1
ATOM 6137 C CA . SER A 1 770 ? 1.855 24.469 -28.641 1 69.75 770 SER A CA 1
ATOM 6138 C C . SER A 1 770 ? 1.466 25.609 -27.719 1 69.75 770 SER A C 1
ATOM 6140 O O . SER A 1 770 ? 1.63 25.531 -26.5 1 69.75 770 SER A O 1
ATOM 6142 N N . ASN A 1 771 ? 1.248 26.781 -28.234 1 72.25 771 ASN A N 1
ATOM 6143 C CA . ASN A 1 771 ? 0.783 27.953 -27.484 1 72.25 771 ASN A CA 1
ATOM 6144 C C . ASN A 1 771 ? -0.729 27.922 -27.297 1 72.25 771 ASN A C 1
ATOM 6146 O O . ASN A 1 771 ? -1.311 28.859 -26.766 1 72.25 771 ASN A O 1
ATOM 6150 N N . ASN A 1 772 ? -1.312 26.828 -27.688 1 82.44 772 ASN A N 1
ATOM 6151 C CA . ASN A 1 772 ? -2.758 26.719 -27.516 1 82.44 772 ASN A CA 1
ATOM 6152 C C . ASN A 1 772 ? -3.127 26.422 -26.062 1 82.44 772 ASN A C 1
ATOM 6154 O O . ASN A 1 772 ? -2.574 25.5 -25.453 1 82.44 772 ASN A O 1
ATOM 6158 N N . LEU A 1 773 ? -4.016 27.25 -25.516 1 82.56 773 LEU A N 1
ATOM 6159 C CA . LEU A 1 773 ? -4.414 27.172 -24.125 1 82.56 773 LEU A CA 1
ATOM 6160 C C . LEU A 1 773 ? -5.117 25.859 -23.828 1 82.56 773 LEU A C 1
ATOM 6162 O O . LEU A 1 773 ? -4.957 25.297 -22.734 1 82.56 773 LEU A O 1
ATOM 6166 N N . ILE A 1 774 ? -5.754 25.359 -24.781 1 85.62 774 ILE A N 1
ATOM 6167 C CA . ILE A 1 774 ? -6.5 24.109 -24.578 1 85.62 774 ILE A CA 1
ATOM 6168 C C . ILE A 1 774 ? -5.531 22.938 -24.531 1 85.62 774 ILE A C 1
ATOM 6170 O O . ILE A 1 774 ? -5.68 22.047 -23.703 1 85.62 774 ILE A O 1
ATOM 6174 N N . VAL A 1 775 ? -4.52 23.016 -25.328 1 84.56 775 VAL A N 1
ATOM 6175 C CA . VAL A 1 775 ? -3.535 21.938 -25.359 1 84.56 775 VAL A CA 1
ATOM 6176 C C . VAL A 1 775 ? -2.727 21.953 -24.062 1 84.56 775 VAL A C 1
ATOM 6178 O O . VAL A 1 775 ? -2.42 20.891 -23.5 1 84.56 775 VAL A O 1
ATOM 6181 N N . LYS A 1 776 ? -2.537 23.109 -23.594 1 85.12 776 LYS A N 1
ATOM 6182 C CA . LYS A 1 776 ? -1.789 23.234 -22.344 1 85.12 776 LYS A CA 1
ATOM 6183 C C . LYS A 1 776 ? -2.592 22.703 -21.156 1 85.12 776 LYS A C 1
ATOM 6185 O O . LYS A 1 776 ? -2.02 22.156 -20.203 1 85.12 776 LYS A O 1
ATOM 6190 N N . PHE A 1 777 ? -3.871 22.844 -21.375 1 88.44 777 PHE A N 1
ATOM 6191 C CA . PHE A 1 777 ? -4.742 22.391 -20.281 1 88.44 777 PHE A CA 1
ATOM 6192 C C . PHE A 1 777 ? -4.902 20.891 -20.312 1 88.44 777 PHE A C 1
ATOM 6194 O O . PHE A 1 777 ? -4.949 20.25 -19.25 1 88.44 777 PHE A O 1
ATOM 6201 N N . ILE A 1 778 ? -4.871 20.219 -21.469 1 87.25 778 ILE A N 1
ATOM 6202 C CA . ILE A 1 778 ? -5.219 18.812 -21.609 1 87.25 778 ILE A CA 1
ATOM 6203 C C . ILE A 1 778 ? -3.961 17.953 -21.484 1 87.25 778 ILE A C 1
ATOM 6205 O O . ILE A 1 778 ? -4.047 16.766 -21.203 1 87.25 778 ILE A O 1
ATOM 6209 N N . ARG A 1 779 ? -2.764 18.625 -21.484 1 87.62 779 ARG A N 1
ATOM 6210 C CA . ARG A 1 779 ? -1.533 17.844 -21.422 1 87.62 779 ARG A CA 1
ATOM 6211 C C . ARG A 1 779 ? -0.686 18.266 -20.219 1 87.62 779 ARG A C 1
ATOM 6213 O O . ARG A 1 779 ? 0.414 18.797 -20.391 1 87.62 779 ARG A O 1
ATOM 6220 N N . PRO A 1 780 ? -1.199 17.844 -19.078 1 87.25 780 PRO A N 1
ATOM 6221 C CA . PRO A 1 780 ? -0.406 18.172 -17.891 1 87.25 780 PRO A CA 1
ATOM 6222 C C . PRO A 1 780 ? 0.935 17.453 -17.859 1 87.25 780 PRO A C 1
ATOM 6224 O O . PRO A 1 780 ? 1.874 17.906 -17.203 1 87.25 780 PRO A O 1
ATOM 6227 N N . ASP A 1 781 ? 1.137 16.406 -18.516 1 84.56 781 ASP A N 1
ATOM 6228 C CA . ASP A 1 781 ? 2.363 15.617 -18.562 1 84.56 781 ASP A CA 1
ATOM 6229 C C . ASP A 1 781 ? 3.496 16.406 -19.234 1 84.56 781 ASP A C 1
ATOM 6231 O O . ASP A 1 781 ? 4.672 16.172 -18.938 1 84.56 781 ASP A O 1
ATOM 6235 N N . VAL A 1 782 ? 3.055 17.422 -20.062 1 83.25 782 VAL A N 1
ATOM 6236 C CA . VAL A 1 782 ? 4.062 18.188 -20.781 1 83.25 782 VAL A CA 1
ATOM 6237 C C . VAL A 1 782 ? 4.258 19.547 -20.125 1 83.25 782 VAL A C 1
ATOM 6239 O O . VAL A 1 782 ? 5.387 20.031 -20 1 83.25 782 VAL A O 1
ATOM 6242 N N . PHE A 1 783 ? 3.17 20.109 -19.594 1 84.81 783 PHE A N 1
ATOM 6243 C CA . PHE A 1 783 ? 3.248 21.516 -19.188 1 84.81 783 PHE A CA 1
ATOM 6244 C C . PHE A 1 783 ? 3.316 21.641 -17.672 1 84.81 783 PHE A C 1
ATOM 6246 O O . PHE A 1 783 ? 3.561 22.719 -17.141 1 84.81 783 PHE A O 1
ATOM 6253 N N . LEU A 1 784 ? 3.098 20.562 -16.922 1 88.62 784 LEU A N 1
ATOM 6254 C CA . LEU A 1 784 ? 3.211 20.578 -15.461 1 88.62 784 LEU A CA 1
ATOM 6255 C C . LEU A 1 784 ? 4.207 19.516 -14.984 1 88.62 784 LEU A C 1
ATOM 6257 O O . LEU A 1 784 ? 4.02 18.922 -13.922 1 88.62 784 LEU A O 1
ATOM 6261 N N . ASN A 1 785 ? 5.203 19.359 -15.82 1 86.88 785 ASN A N 1
ATOM 6262 C CA . ASN A 1 785 ? 6.211 18.344 -15.516 1 86.88 785 ASN A CA 1
ATOM 6263 C C . ASN A 1 785 ? 7.27 18.875 -14.555 1 86.88 785 ASN A C 1
ATOM 6265 O O . ASN A 1 785 ? 7.156 20 -14.07 1 86.88 785 ASN A O 1
ATOM 6269 N N . PHE A 1 786 ? 8.172 18.109 -14.164 1 88.88 786 PHE A N 1
ATOM 6270 C CA . PHE A 1 786 ? 9.219 18.406 -13.195 1 88.88 786 PHE A CA 1
ATOM 6271 C C . PHE A 1 786 ? 10.016 19.625 -13.625 1 88.88 786 PHE A C 1
ATOM 6273 O O . PHE A 1 786 ? 10.297 20.516 -12.805 1 88.88 786 PHE A O 1
ATOM 6280 N N . ARG A 1 787 ? 10.297 19.828 -14.859 1 84 787 ARG A N 1
ATOM 6281 C CA . ARG A 1 787 ? 11.086 20.938 -15.375 1 84 787 ARG A CA 1
ATOM 6282 C C . ARG A 1 787 ? 10.32 22.25 -15.266 1 84 787 ARG A C 1
ATOM 6284 O O . ARG A 1 787 ? 10.898 23.281 -14.922 1 84 787 ARG A O 1
ATOM 6291 N N . TYR A 1 788 ? 9.086 22.172 -15.578 1 84.88 788 TYR A N 1
ATOM 6292 C CA . TYR A 1 788 ? 8.25 23.375 -15.492 1 84.88 788 TYR A CA 1
ATOM 6293 C C . TYR A 1 788 ? 8.188 23.891 -14.062 1 84.88 788 TYR A C 1
ATOM 6295 O O . TYR A 1 788 ? 8.367 25.094 -13.828 1 84.88 788 TYR A O 1
ATOM 6303 N N . VAL A 1 789 ? 7.992 23.031 -13.156 1 90 789 VAL A N 1
ATOM 6304 C CA . VAL A 1 789 ? 7.766 23.453 -11.773 1 90 789 VAL A CA 1
ATOM 6305 C C . VAL A 1 789 ? 9.086 23.906 -11.156 1 90 789 VAL A C 1
ATOM 6307 O O . VAL A 1 789 ? 9.094 24.672 -10.188 1 90 789 VAL A O 1
ATOM 6310 N N . LYS A 1 790 ? 10.18 23.391 -11.641 1 86.88 790 LYS A N 1
ATOM 6311 C CA . LYS A 1 790 ? 11.477 23.859 -11.18 1 86.88 790 LYS A CA 1
ATOM 6312 C C . LYS A 1 790 ? 11.648 25.344 -11.445 1 86.88 790 LYS A C 1
ATOM 6314 O O . LYS A 1 790 ? 12.336 26.047 -10.695 1 86.88 790 LYS A O 1
ATOM 6319 N N . GLY A 1 791 ? 11.016 25.797 -12.484 1 83.62 791 GLY A N 1
ATOM 6320 C CA . GLY A 1 791 ? 11.047 27.203 -12.812 1 83.62 791 GLY A CA 1
ATOM 6321 C C . GLY A 1 791 ? 10.242 28.062 -11.859 1 83.62 791 GLY A C 1
ATOM 6322 O O . GLY A 1 791 ? 10.469 29.266 -11.75 1 83.62 791 GLY A O 1
ATOM 6323 N N . ILE A 1 792 ? 9.344 27.406 -11.117 1 89 792 ILE A N 1
ATOM 6324 C CA . ILE A 1 792 ? 8.484 28.125 -10.172 1 89 792 ILE A CA 1
ATOM 6325 C C . ILE A 1 792 ? 9.211 28.297 -8.844 1 89 792 ILE A C 1
ATOM 6327 O O . ILE A 1 792 ? 8.836 29.125 -8.023 1 89 792 ILE A O 1
ATOM 6331 N N . LEU A 1 793 ? 10.32 27.609 -8.594 1 91.25 793 LEU A N 1
ATOM 6332 C CA . LEU A 1 793 ? 11.047 27.672 -7.324 1 91.25 793 LEU A CA 1
ATOM 6333 C C . LEU A 1 793 ? 11.781 29 -7.184 1 91.25 793 LEU A C 1
ATOM 6335 O O . LEU A 1 793 ? 12.461 29.438 -8.117 1 91.25 793 LEU A O 1
ATOM 6339 N N . PRO A 1 794 ? 11.57 29.609 -6.047 1 91.06 794 PRO A N 1
ATOM 6340 C CA . PRO A 1 794 ? 12.312 30.859 -5.816 1 91.06 794 PRO A CA 1
ATOM 6341 C C . PRO A 1 794 ? 13.82 30.625 -5.676 1 91.06 794 PRO A C 1
ATOM 6343 O O . PRO A 1 794 ? 14.25 29.5 -5.379 1 91.06 794 PRO A O 1
ATOM 6346 N N . ALA A 1 795 ? 14.609 31.547 -5.762 1 85.56 795 ALA A N 1
ATOM 6347 C CA . ALA A 1 795 ? 16.062 31.453 -5.699 1 85.56 795 ALA A CA 1
ATOM 6348 C C . ALA A 1 795 ? 16.531 31.047 -4.305 1 85.56 795 ALA A C 1
ATOM 6350 O O . ALA A 1 795 ? 17.578 30.406 -4.152 1 85.56 795 ALA A O 1
ATOM 6351 N N . THR A 1 796 ? 15.711 31.391 -3.391 1 88.25 796 THR A N 1
ATOM 6352 C CA . THR A 1 796 ? 16.078 31.109 -2.008 1 88.25 796 THR A CA 1
ATOM 6353 C C . THR A 1 796 ? 16.125 29.594 -1.766 1 88.25 796 THR A C 1
ATOM 6355 O O . THR A 1 796 ? 16.75 29.141 -0.809 1 88.25 796 THR A O 1
ATOM 6358 N N . TYR A 1 797 ? 15.516 28.844 -2.623 1 90.62 797 TYR A N 1
ATOM 6359 C CA . TYR A 1 797 ? 15.477 27.391 -2.459 1 90.62 797 TYR A CA 1
ATOM 6360 C C . TYR A 1 797 ? 16.75 26.75 -2.977 1 90.62 797 TYR A C 1
ATOM 6362 O O . TYR A 1 797 ? 17.031 25.578 -2.693 1 90.62 797 TYR A O 1
ATOM 6370 N N . ASN A 1 798 ? 17.609 27.484 -3.604 1 86.62 798 ASN A N 1
ATOM 6371 C CA . ASN A 1 798 ? 18.875 26.984 -4.137 1 86.62 798 ASN A CA 1
ATOM 6372 C C . ASN A 1 798 ? 20.047 27.312 -3.217 1 86.62 798 ASN A C 1
ATOM 6374 O O . ASN A 1 798 ? 21.203 27.031 -3.549 1 86.62 798 ASN A O 1
ATOM 6378 N N . ILE A 1 799 ? 19.656 27.844 -2.078 1 84.38 799 ILE A N 1
ATOM 6379 C CA . ILE A 1 799 ? 20.672 28.172 -1.082 1 84.38 799 ILE A CA 1
ATOM 6380 C C . ILE A 1 799 ? 20.719 27.078 -0.02 1 84.38 799 ILE A C 1
ATOM 6382 O O . ILE A 1 799 ? 19.672 26.672 0.506 1 84.38 799 ILE A O 1
ATOM 6386 N N . GLU A 1 800 ? 21.906 26.562 0.268 1 84.44 800 GLU A N 1
ATOM 6387 C CA . GLU A 1 800 ? 22.078 25.531 1.281 1 84.44 800 GLU A CA 1
ATOM 6388 C C . GLU A 1 800 ? 21.828 26.078 2.684 1 84.44 800 GLU A C 1
ATOM 6390 O O . GLU A 1 800 ? 22.25 27.203 2.996 1 84.44 800 GLU A O 1
ATOM 6395 N N . PRO A 1 801 ? 21.109 25.406 3.361 1 82.5 801 PRO A N 1
ATOM 6396 C CA . PRO A 1 801 ? 20.875 25.859 4.734 1 82.5 801 PRO A CA 1
ATOM 6397 C C . PRO A 1 801 ? 22.125 25.781 5.605 1 82.5 801 PRO A C 1
ATOM 6399 O O . PRO A 1 801 ? 23.016 24.953 5.332 1 82.5 801 PRO A O 1
ATOM 6402 N N . LYS A 1 802 ? 22.281 26.688 6.59 1 78.75 802 LYS A N 1
ATOM 6403 C CA . LYS A 1 802 ? 23.391 26.609 7.543 1 78.75 802 LYS A CA 1
ATOM 6404 C C . LYS A 1 802 ? 23.234 25.391 8.461 1 78.75 802 LYS A C 1
ATOM 6406 O O . LYS A 1 802 ? 22.25 25.281 9.188 1 78.75 802 LYS A O 1
ATOM 6411 N N . ILE A 1 803 ? 23.953 24.375 8.18 1 75.12 803 ILE A N 1
ATOM 6412 C CA . ILE A 1 803 ? 23.875 23.141 8.961 1 75.12 803 ILE A CA 1
ATOM 6413 C C . ILE A 1 803 ? 24.594 23.312 10.289 1 75.12 803 ILE A C 1
ATOM 6415 O O . ILE A 1 803 ? 25.797 23.578 10.312 1 75.12 803 ILE A O 1
ATOM 6419 N N . VAL A 1 804 ? 23.781 23.516 11.312 1 78.56 804 VAL A N 1
ATOM 6420 C CA . VAL A 1 804 ? 24.375 23.531 12.648 1 78.56 804 VAL A CA 1
ATOM 6421 C C . VAL A 1 804 ? 24.359 22.125 13.234 1 78.56 804 VAL A C 1
ATOM 6423 O O . VAL A 1 804 ? 23.328 21.469 13.273 1 78.56 804 VAL A O 1
ATOM 6426 N N . ASP A 1 805 ? 25.453 21.562 13.469 1 85 805 ASP A N 1
ATOM 6427 C CA . ASP A 1 805 ? 25.562 20.234 14.039 1 85 805 ASP A CA 1
ATOM 6428 C C . ASP A 1 805 ? 25.062 20.203 15.484 1 85 805 ASP A C 1
ATOM 6430 O O . ASP A 1 805 ? 25.625 20.875 16.344 1 85 805 ASP A O 1
ATOM 6434 N N . ASN A 1 806 ? 23.906 19.75 15.688 1 87.19 806 ASN A N 1
ATOM 6435 C CA . ASN A 1 806 ? 23.328 19.562 17.016 1 87.19 806 ASN A CA 1
ATOM 6436 C C . ASN A 1 806 ? 23.266 18.078 17.406 1 87.19 806 ASN A C 1
ATOM 6438 O O . ASN A 1 806 ? 22.469 17.328 16.859 1 87.19 806 ASN A O 1
ATOM 6442 N N . LYS A 1 807 ? 24.031 17.734 18.328 1 88.81 807 LYS A N 1
ATOM 6443 C CA . LYS A 1 807 ? 24.125 16.344 18.766 1 88.81 807 LYS A CA 1
ATOM 6444 C C . LYS A 1 807 ? 22.844 15.883 19.453 1 88.81 807 LYS A C 1
ATOM 6446 O O . LYS A 1 807 ? 22.578 14.688 19.562 1 88.81 807 LYS A O 1
ATOM 6451 N N . HIS A 1 808 ? 22.062 16.844 19.906 1 91.19 808 HIS A N 1
ATOM 6452 C CA . HIS A 1 808 ? 20.844 16.5 20.641 1 91.19 808 HIS A CA 1
ATOM 6453 C C . HIS A 1 808 ? 19.609 16.953 19.875 1 91.19 808 HIS A C 1
ATOM 6455 O O . HIS A 1 808 ? 18.562 17.25 20.469 1 91.19 808 HIS A O 1
ATOM 6461 N N . ALA A 1 809 ? 19.688 16.969 18.594 1 92.25 809 ALA A N 1
ATOM 6462 C CA . ALA A 1 809 ? 18.625 17.531 17.766 1 92.25 809 ALA A CA 1
ATOM 6463 C C . ALA A 1 809 ? 17.312 16.781 17.969 1 92.25 809 ALA A C 1
ATOM 6465 O O . ALA A 1 809 ? 16.25 17.391 18.062 1 92.25 809 ALA A O 1
ATOM 6466 N N . TYR A 1 810 ? 17.359 15.445 18.062 1 94.38 810 TYR A N 1
ATOM 6467 C CA . TYR A 1 810 ? 16.125 14.664 18.109 1 94.38 810 TYR A CA 1
ATOM 6468 C C . TYR A 1 810 ? 15.945 14.008 19.469 1 94.38 810 TYR A C 1
ATOM 6470 O O . TYR A 1 810 ? 15.055 13.172 19.656 1 94.38 810 TYR A O 1
ATOM 6478 N N . ASP A 1 811 ? 16.781 14.469 20.406 1 93.06 811 ASP A N 1
ATOM 6479 C CA . ASP A 1 811 ? 16.547 14.047 21.781 1 93.06 811 ASP A CA 1
ATOM 6480 C C . ASP A 1 811 ? 15.398 14.836 22.422 1 93.06 811 ASP A C 1
ATOM 6482 O O . ASP A 1 811 ? 15 15.883 21.906 1 93.06 811 ASP A O 1
ATOM 6486 N N . ALA A 1 812 ? 14.875 14.258 23.453 1 92.69 812 ALA A N 1
ATOM 6487 C CA . ALA A 1 812 ? 13.82 14.984 24.156 1 92.69 812 ALA A CA 1
ATOM 6488 C C . ALA A 1 812 ? 14.297 16.375 24.578 1 92.69 812 ALA A C 1
ATOM 6490 O O . ALA A 1 812 ? 15.445 16.531 25 1 92.69 812 ALA A O 1
ATOM 6491 N N . PRO A 1 813 ? 13.461 17.344 24.406 1 91.69 813 PRO A N 1
ATOM 6492 C CA . PRO A 1 813 ? 13.859 18.719 24.703 1 91.69 813 PRO A CA 1
ATOM 6493 C C . PRO A 1 813 ? 14.398 18.891 26.125 1 91.69 813 PRO A C 1
ATOM 6495 O O . PRO A 1 813 ? 15.266 19.734 26.359 1 91.69 813 PRO A O 1
ATOM 6498 N N . ALA A 1 814 ? 14 18.078 27.062 1 92.69 814 ALA A N 1
ATOM 6499 C CA . ALA A 1 814 ? 14.414 18.188 28.453 1 92.69 814 ALA A CA 1
ATOM 6500 C C . ALA A 1 814 ? 15.883 17.828 28.609 1 92.69 814 ALA A C 1
ATOM 6502 O O . ALA A 1 814 ? 16.547 18.281 29.547 1 92.69 814 ALA A O 1
ATOM 6503 N N . ILE A 1 815 ? 16.359 17.047 27.672 1 92.38 815 ILE A N 1
ATOM 6504 C CA . ILE A 1 815 ? 17.719 16.531 27.781 1 92.38 815 ILE A CA 1
ATOM 6505 C C . ILE A 1 815 ? 18.719 17.656 27.547 1 92.38 815 ILE A C 1
ATOM 6507 O O . ILE A 1 815 ? 19.75 17.734 28.203 1 92.38 815 ILE A O 1
ATOM 6511 N N . SER A 1 816 ? 18.375 18.578 26.625 1 90.5 816 SER A N 1
ATOM 6512 C CA . SER A 1 816 ? 19.312 19.641 26.312 1 90.5 816 SER A CA 1
ATOM 6513 C C . SER A 1 816 ? 18.766 21 26.734 1 90.5 816 SER A C 1
ATOM 6515 O O . SER A 1 816 ? 19.281 22.047 26.344 1 90.5 816 SER A O 1
ATOM 6517 N N . ALA A 1 817 ? 17.734 21.016 27.547 1 92.94 817 ALA A N 1
ATOM 6518 C CA . ALA A 1 817 ? 17.141 22.281 27.969 1 92.94 817 ALA A CA 1
ATOM 6519 C C . ALA A 1 817 ? 18.078 23.062 28.875 1 92.94 817 ALA A C 1
ATOM 6521 O O . ALA A 1 817 ? 18.594 22.531 29.859 1 92.94 817 ALA A O 1
ATOM 6522 N N . LYS A 1 818 ? 18.312 24.297 28.531 1 92.25 818 LYS A N 1
ATOM 6523 C CA . LYS A 1 818 ? 19.141 25.188 29.344 1 92.25 818 LYS A CA 1
ATOM 6524 C C . LYS A 1 818 ? 18.281 26 30.297 1 92.25 818 LYS A C 1
ATOM 6526 O O . LYS A 1 818 ? 17.078 26.188 30.078 1 92.25 818 LYS A O 1
ATOM 6531 N N . CYS A 1 819 ? 18.859 26.375 31.391 1 94.56 819 CYS A N 1
ATOM 6532 C CA . CYS A 1 819 ? 18.141 27.234 32.344 1 94.56 819 CYS A CA 1
ATOM 6533 C C . CYS A 1 819 ? 17.766 28.562 31.672 1 94.56 819 CYS A C 1
ATOM 6535 O O . CYS A 1 819 ? 18.625 29.25 31.125 1 94.56 819 CYS A O 1
ATOM 6537 N N . PRO A 1 820 ? 16.469 28.891 31.734 1 94.25 820 PRO A N 1
ATOM 6538 C CA . PRO A 1 820 ? 16.062 30.156 31.125 1 94.25 820 PRO A CA 1
ATOM 6539 C C . PRO A 1 820 ? 16.609 31.375 31.859 1 94.25 820 PRO A C 1
ATOM 6541 O O . PRO A 1 820 ? 17.016 31.266 33.031 1 94.25 820 PRO A O 1
ATOM 6544 N N . GLY A 1 821 ? 16.672 32.531 31.172 1 94.25 821 GLY A N 1
ATOM 6545 C CA . GLY A 1 821 ? 17.156 33.781 31.75 1 94.25 821 GLY A CA 1
ATOM 6546 C C . GLY A 1 821 ? 16.031 34.688 32.188 1 94.25 821 GLY A C 1
ATOM 6547 O O . GLY A 1 821 ? 14.867 34.469 31.844 1 94.25 821 GLY A O 1
ATOM 6548 N N . VAL A 1 822 ? 16.422 35.656 33.062 1 95.94 822 VAL A N 1
ATOM 6549 C CA . VAL A 1 822 ? 15.461 36.656 33.562 1 95.94 822 VAL A CA 1
ATOM 6550 C C . VAL A 1 822 ? 15.648 37.969 32.844 1 95.94 822 VAL A C 1
ATOM 6552 O O . VAL A 1 822 ? 16.781 38.438 32.656 1 95.94 822 VAL A O 1
ATOM 6555 N N . TRP A 1 823 ? 14.523 38.531 32.312 1 96.25 823 TRP A N 1
ATOM 6556 C CA . TRP A 1 823 ? 14.516 39.812 31.594 1 96.25 823 TRP A CA 1
ATOM 6557 C C . TRP A 1 823 ? 13.594 40.812 32.281 1 96.25 823 TRP A C 1
ATOM 6559 O O . TRP A 1 823 ? 12.414 40.531 32.5 1 96.25 823 TRP A O 1
ATOM 6569 N N . PHE A 1 824 ? 14.141 41.969 32.688 1 94.94 824 PHE A N 1
ATOM 6570 C CA . PHE A 1 824 ? 13.336 43.031 33.312 1 94.94 824 PHE A CA 1
ATOM 6571 C C . PHE A 1 824 ? 13.844 44.406 32.906 1 94.94 824 PHE A C 1
ATOM 6573 O O . PHE A 1 824 ? 14.945 44.531 32.344 1 94.94 824 PHE A O 1
ATOM 6580 N N . PRO A 1 825 ? 13.039 45.469 33 1 95.38 825 PRO A N 1
ATOM 6581 C CA . PRO A 1 825 ? 13.375 46.781 32.438 1 95.38 825 PRO A CA 1
ATOM 6582 C C . PRO A 1 825 ? 14.359 47.562 33.312 1 95.38 825 PRO A C 1
ATOM 6584 O O . PRO A 1 825 ? 14.344 47.406 34.531 1 95.38 825 PRO A O 1
ATOM 6587 N N . ALA A 1 826 ? 15.203 48.375 32.688 1 94.25 826 ALA A N 1
ATOM 6588 C CA . ALA A 1 826 ? 16.141 49.25 33.375 1 94.25 826 ALA A CA 1
ATOM 6589 C C . ALA A 1 826 ? 15.43 50.469 33.938 1 94.25 826 ALA A C 1
ATOM 6591 O O . ALA A 1 826 ? 14.594 51.094 33.25 1 94.25 826 ALA A O 1
ATOM 6592 N N . ASP A 1 827 ? 15.68 50.781 35.219 1 91.44 827 ASP A N 1
ATOM 6593 C CA . ASP A 1 827 ? 15.094 51.969 35.875 1 91.44 827 ASP A CA 1
ATOM 6594 C C . ASP A 1 827 ? 16.047 53.156 35.812 1 91.44 827 ASP A C 1
ATOM 6596 O O . ASP A 1 827 ? 17.266 52.969 35.719 1 91.44 827 ASP A O 1
ATOM 6600 N N . PRO A 1 828 ? 15.531 54.344 35.844 1 85.56 828 PRO A N 1
ATOM 6601 C CA . PRO A 1 828 ? 16.375 55.531 35.781 1 85.56 828 PRO A CA 1
ATOM 6602 C C . PRO A 1 828 ? 17.141 55.75 37.094 1 85.56 828 PRO A C 1
ATOM 6604 O O . PRO A 1 828 ? 18.141 56.469 37.094 1 85.56 828 PRO A O 1
ATOM 6607 N N . MET A 1 829 ? 16.844 55.094 38.281 1 87.88 829 MET A N 1
ATOM 6608 C CA . MET A 1 829 ? 17.453 55.312 39.594 1 87.88 829 MET A CA 1
ATOM 6609 C C . MET A 1 829 ? 18.656 54.406 39.781 1 87.88 829 MET A C 1
ATOM 6611 O O . MET A 1 829 ? 19.453 54.625 40.688 1 87.88 829 MET A O 1
ATOM 6615 N N . GLY A 1 830 ? 18.844 53.375 38.906 1 89.62 830 GLY A N 1
ATOM 6616 C CA . GLY A 1 830 ? 19.969 52.469 39.031 1 89.62 830 GLY A CA 1
ATOM 6617 C C . GLY A 1 830 ? 19.688 51.312 39.969 1 89.62 830 GLY A C 1
ATOM 6618 O O . GLY A 1 830 ? 20.609 50.594 40.406 1 89.62 830 GLY A O 1
ATOM 6619 N N . LEU A 1 831 ? 18.484 51.156 40.375 1 92.31 831 LEU A N 1
ATOM 6620 C CA . LEU A 1 831 ? 18.094 50.062 41.281 1 92.31 831 LEU A CA 1
ATOM 6621 C C . LEU A 1 831 ? 18.219 48.719 40.562 1 92.31 831 LEU A C 1
ATOM 6623 O O . LEU A 1 831 ? 18.516 47.688 41.188 1 92.31 831 LEU A O 1
ATOM 6627 N N . SER A 1 832 ? 17.891 48.688 39.25 1 93.75 832 SER A N 1
ATOM 6628 C CA . SER A 1 832 ? 17.969 47.438 38.469 1 93.75 832 SER A CA 1
ATOM 6629 C C . SER A 1 832 ? 19.391 46.906 38.438 1 93.75 832 SER A C 1
ATOM 6631 O O . SER A 1 832 ? 19.594 45.688 38.469 1 93.75 832 SER A O 1
ATOM 6633 N N . GLU A 1 833 ? 20.438 47.688 38.438 1 92.44 833 GLU A N 1
ATOM 6634 C CA . GLU A 1 833 ? 21.828 47.25 38.438 1 92.44 833 GLU A CA 1
ATOM 6635 C C . GLU A 1 833 ? 22.172 46.562 39.75 1 92.44 833 GLU A C 1
ATOM 6637 O O . GLU A 1 833 ? 22.984 45.625 39.781 1 92.44 833 GLU A O 1
ATOM 6642 N N . ILE A 1 834 ? 21.594 47 40.844 1 91.56 834 ILE A N 1
ATOM 6643 C CA . ILE A 1 834 ? 21.812 46.406 42.156 1 91.56 834 ILE A CA 1
ATOM 6644 C C . ILE A 1 834 ? 21.219 45 42.188 1 91.56 834 ILE A C 1
ATOM 6646 O O . ILE A 1 834 ? 21.844 44.062 42.688 1 91.56 834 ILE A O 1
ATOM 6650 N N . GLU A 1 835 ? 20.031 44.969 41.625 1 91.75 835 GLU A N 1
ATOM 6651 C CA . GLU A 1 835 ? 19.391 43.656 41.562 1 91.75 835 GLU A CA 1
ATOM 6652 C C . GLU A 1 835 ? 20.188 42.688 40.688 1 91.75 835 GLU A C 1
ATOM 6654 O O . GLU A 1 835 ? 20.281 41.5 41 1 91.75 835 GLU A O 1
ATOM 6659 N N . ILE A 1 836 ? 20.734 43.094 39.5 1 94.5 836 ILE A N 1
ATOM 6660 C CA . ILE A 1 836 ? 21.547 42.281 38.625 1 94.5 836 ILE A CA 1
ATOM 6661 C C . ILE A 1 836 ? 22.797 41.781 39.344 1 94.5 836 ILE A C 1
ATOM 6663 O O . ILE A 1 836 ? 23.188 40.625 39.188 1 94.5 836 ILE A O 1
ATOM 6667 N N . GLU A 1 837 ? 23.422 42.562 40.156 1 92.44 837 GLU A N 1
ATOM 6668 C CA . GLU A 1 837 ? 24.625 42.219 40.875 1 92.44 837 GLU A CA 1
ATOM 6669 C C . GLU A 1 837 ? 24.328 41.125 41.906 1 92.44 837 GLU A C 1
ATOM 6671 O O . GLU A 1 837 ? 25.141 40.219 42.125 1 92.44 837 GLU A O 1
ATOM 6676 N N . GLN A 1 838 ? 23.172 41.156 42.5 1 90.25 838 GLN A N 1
ATOM 6677 C CA . GLN A 1 838 ? 22.797 40.219 43.531 1 90.25 838 GLN A CA 1
ATOM 6678 C C . GLN A 1 838 ? 22.391 38.875 42.906 1 90.25 838 GLN A C 1
ATOM 6680 O O . GLN A 1 838 ? 22.625 37.812 43.5 1 90.25 838 GLN A O 1
ATOM 6685 N N . LEU A 1 839 ? 21.75 38.906 41.75 1 94.06 839 LEU A N 1
ATOM 6686 C CA . LEU A 1 839 ? 21.125 37.719 41.219 1 94.06 839 LEU A CA 1
ATOM 6687 C C . LEU A 1 839 ? 21.938 37.156 40.062 1 94.06 839 LEU A C 1
ATOM 6689 O O . LEU A 1 839 ? 21.719 36 39.656 1 94.06 839 LEU A O 1
ATOM 6693 N N . SER A 1 840 ? 22.922 37.719 39.5 1 92.88 840 SER A N 1
ATOM 6694 C CA . SER A 1 840 ? 23.688 37.312 38.312 1 92.88 840 SER A CA 1
ATOM 6695 C C . SER A 1 840 ? 24.406 36 38.531 1 92.88 840 SER A C 1
ATOM 6697 O O . SER A 1 840 ? 24.625 35.25 37.594 1 92.88 840 SER A O 1
ATOM 6699 N N . PRO A 1 841 ? 24.828 35.688 39.812 1 91.31 841 PRO A N 1
ATOM 6700 C CA . PRO A 1 841 ? 25.484 34.406 40.031 1 91.31 841 PRO A CA 1
ATOM 6701 C C . PRO A 1 841 ? 24.5 33.219 39.969 1 91.31 841 PRO A C 1
ATOM 6703 O O . PRO A 1 841 ? 24.922 32.094 39.75 1 91.31 841 PRO A O 1
ATOM 6706 N N . ILE A 1 842 ? 23.281 33.438 40.031 1 92.25 842 ILE A N 1
ATOM 6707 C CA . ILE A 1 842 ? 22.266 32.406 40.156 1 92.25 842 ILE A CA 1
ATOM 6708 C C . ILE A 1 842 ? 21.609 32.156 38.781 1 92.25 842 ILE A C 1
ATOM 6710 O O . ILE A 1 842 ? 21.359 31.016 38.406 1 92.25 842 ILE A O 1
ATOM 6714 N N . VAL A 1 843 ? 21.25 33.188 38.125 1 93.69 843 VAL A N 1
ATOM 6715 C CA . VAL A 1 843 ? 20.516 33.094 36.875 1 93.69 843 VAL A CA 1
ATOM 6716 C C . VAL A 1 843 ? 21.016 34.156 35.906 1 93.69 843 VAL A C 1
ATOM 6718 O O . VAL A 1 843 ? 21.578 35.188 36.312 1 93.69 843 VAL A O 1
ATOM 6721 N N . ASP A 1 844 ? 20.906 33.844 34.625 1 94.44 844 ASP A N 1
ATOM 6722 C CA . ASP A 1 844 ? 21.203 34.812 33.594 1 94.44 844 ASP A CA 1
ATOM 6723 C C . ASP A 1 844 ? 20.172 35.969 33.594 1 94.44 844 ASP A C 1
ATOM 6725 O O . ASP A 1 844 ? 19.031 35.75 33.219 1 94.44 844 ASP A O 1
ATOM 6729 N N . ILE A 1 845 ? 20.516 37.094 34.156 1 94.69 845 ILE A N 1
ATOM 6730 C CA . ILE A 1 845 ? 19.609 38.219 34.344 1 94.69 845 ILE A CA 1
ATOM 6731 C C . ILE A 1 845 ? 20.141 39.438 33.594 1 94.69 845 ILE A C 1
ATOM 6733 O O . ILE A 1 845 ? 21.344 39.719 33.656 1 94.69 845 ILE A O 1
ATOM 6737 N N . SER A 1 846 ? 19.25 40.094 32.781 1 94.62 846 SER A N 1
ATOM 6738 C CA . SER A 1 846 ? 19.688 41.219 31.984 1 94.62 846 SER A CA 1
ATOM 6739 C C . SER A 1 846 ? 18.562 42.25 31.812 1 94.62 846 SER A C 1
ATOM 6741 O O . SER A 1 846 ? 17.391 41.906 31.891 1 94.62 846 SER A O 1
ATOM 6743 N N . THR A 1 847 ? 18.891 43.531 31.688 1 94.88 847 THR A N 1
ATOM 6744 C CA . THR A 1 847 ? 17.938 44.594 31.438 1 94.88 847 THR A CA 1
ATOM 6745 C C . THR A 1 847 ? 18.109 45.156 30.016 1 94.88 847 THR A C 1
ATOM 6747 O O . THR A 1 847 ? 17.5 46.156 29.656 1 94.88 847 THR A O 1
ATOM 6750 N N . LYS A 1 848 ? 18.859 44.438 29.266 1 93.62 848 LYS A N 1
ATOM 6751 C CA . LYS A 1 848 ? 19.172 44.938 27.922 1 93.62 848 LYS A CA 1
ATOM 6752 C C . LYS A 1 848 ? 17.906 45.031 27.078 1 93.62 848 LYS A C 1
ATOM 6754 O O . LYS A 1 848 ? 17.078 44.125 27.094 1 93.62 848 LYS A O 1
ATOM 6759 N N . ASN A 1 849 ? 17.594 46.156 26.344 1 94.38 849 ASN A N 1
ATOM 6760 C CA . ASN A 1 849 ? 16.531 46.406 25.375 1 94.38 849 ASN A CA 1
ATOM 6761 C C . ASN A 1 849 ? 15.18 46.594 26.062 1 94.38 849 ASN A C 1
ATOM 6763 O O . ASN A 1 849 ? 14.141 46.25 25.5 1 94.38 849 ASN A O 1
ATOM 6767 N N . ALA A 1 850 ? 15.211 46.844 27.328 1 95.19 850 ALA A N 1
ATOM 6768 C CA . ALA A 1 850 ? 13.977 47.094 28.062 1 95.19 850 ALA A CA 1
ATOM 6769 C C . ALA A 1 850 ? 14.125 48.312 28.984 1 95.19 850 ALA A C 1
ATOM 6771 O O . ALA A 1 850 ? 15.156 48.469 29.641 1 95.19 850 ALA A O 1
ATOM 6772 N N . THR A 1 851 ? 13.133 49.219 29 1 94.88 851 THR A N 1
ATOM 6773 C CA . THR A 1 851 ? 13.172 50.406 29.828 1 94.88 851 THR A CA 1
ATOM 6774 C C . THR A 1 851 ? 11.758 50.875 30.188 1 94.88 851 THR A C 1
ATOM 6776 O O . THR A 1 851 ? 10.789 50.156 29.938 1 94.88 851 THR A O 1
ATOM 6779 N N . PHE A 1 852 ? 11.688 51.969 30.984 1 94.38 852 PHE A N 1
ATOM 6780 C CA . PHE A 1 852 ? 10.406 52.562 31.328 1 94.38 852 PHE A CA 1
ATOM 6781 C C . PHE A 1 852 ? 10.195 53.875 30.547 1 94.38 852 PHE A C 1
ATOM 6783 O O . PHE A 1 852 ? 11.148 54.594 30.281 1 94.38 852 PHE A O 1
ATOM 6790 N N . ASN A 1 853 ? 8.945 54.062 30.125 1 91.38 853 ASN A N 1
ATOM 6791 C CA . ASN A 1 853 ? 8.633 55.344 29.484 1 91.38 853 ASN A CA 1
ATOM 6792 C C . ASN A 1 853 ? 8.359 56.438 30.5 1 91.38 853 ASN A C 1
ATOM 6794 O O . ASN A 1 853 ? 8.461 56.219 31.719 1 91.38 853 ASN A O 1
ATOM 6798 N N . GLU A 1 854 ? 7.984 57.656 30.062 1 88.69 854 GLU A N 1
ATOM 6799 C CA . GLU A 1 854 ? 7.777 58.812 30.922 1 88.69 854 GLU A CA 1
ATOM 6800 C C . GLU A 1 854 ? 6.578 58.625 31.844 1 88.69 854 GLU A C 1
ATOM 6802 O O . GLU A 1 854 ? 6.527 59.188 32.938 1 88.69 854 GLU A O 1
ATOM 6807 N N . LYS A 1 855 ? 5.738 57.75 31.422 1 89.44 855 LYS A N 1
ATOM 6808 C CA . LYS A 1 855 ? 4.531 57.531 32.219 1 89.44 855 LYS A CA 1
ATOM 6809 C C . LYS A 1 855 ? 4.711 56.344 33.156 1 89.44 855 LYS A C 1
ATOM 6811 O O . LYS A 1 855 ? 3.766 55.969 33.844 1 89.44 855 LYS A O 1
ATOM 6816 N N . GLY A 1 856 ? 5.898 55.781 33.188 1 88.62 856 GLY A N 1
ATOM 6817 C CA . GLY A 1 856 ? 6.184 54.688 34.125 1 88.62 856 GLY A CA 1
ATOM 6818 C C . GLY A 1 856 ? 5.75 53.344 33.594 1 88.62 856 GLY A C 1
ATOM 6819 O O . GLY A 1 856 ? 5.582 52.406 34.375 1 88.62 856 GLY A O 1
ATOM 6820 N N . LYS A 1 857 ? 5.441 53.25 32.281 1 91.06 857 LYS A N 1
ATOM 6821 C CA . LYS A 1 857 ? 5.055 51.969 31.672 1 91.06 857 LYS A CA 1
ATOM 6822 C C . LYS A 1 857 ? 6.262 51.25 31.078 1 91.06 857 LYS A C 1
ATOM 6824 O O . LYS A 1 857 ? 7.184 51.906 30.578 1 91.06 857 LYS A O 1
ATOM 6829 N N . ILE A 1 858 ? 6.223 49.938 31.141 1 93.69 858 ILE A N 1
ATOM 6830 C CA . ILE A 1 858 ? 7.309 49.094 30.641 1 93.69 858 ILE A CA 1
ATOM 6831 C C . ILE A 1 858 ? 7.312 49.125 29.109 1 93.69 858 ILE A C 1
ATOM 6833 O O . ILE A 1 858 ? 6.266 48.938 28.484 1 93.69 858 ILE A O 1
ATOM 6837 N N . VAL A 1 859 ? 8.469 49.344 28.5 1 92.56 859 VAL A N 1
ATOM 6838 C CA . VAL A 1 859 ? 8.602 49.375 27.047 1 92.56 859 VAL A CA 1
ATOM 6839 C C . VAL A 1 859 ? 9.812 48.531 26.625 1 92.56 859 VAL A C 1
ATOM 6841 O O . VAL A 1 859 ? 10.828 48.5 27.312 1 92.56 859 VAL A O 1
ATOM 6844 N N . PHE A 1 860 ? 9.641 47.75 25.594 1 93.5 860 PHE A N 1
ATOM 6845 C CA . PHE A 1 860 ? 10.773 47 25.047 1 93.5 860 PHE A CA 1
ATOM 6846 C C . PHE A 1 860 ? 11.398 47.75 23.875 1 93.5 860 PHE A C 1
ATOM 6848 O O . PHE A 1 860 ? 10.703 48.406 23.094 1 93.5 860 PHE A O 1
ATOM 6855 N N . LEU A 1 861 ? 12.695 47.688 23.688 1 91.44 861 LEU A N 1
ATOM 6856 C CA . LEU A 1 861 ? 13.43 48.375 22.641 1 91.44 861 LEU A CA 1
ATOM 6857 C C . LEU A 1 861 ? 13.945 47.375 21.594 1 91.44 861 LEU A C 1
ATOM 6859 O O . LEU A 1 861 ? 14.312 47.75 20.484 1 91.44 861 LEU A O 1
ATOM 6863 N N . GLY A 1 862 ? 13.906 46.094 21.953 1 90.5 862 GLY A N 1
ATOM 6864 C CA . GLY A 1 862 ? 14.406 45.062 21.047 1 90.5 862 GLY A CA 1
ATOM 6865 C C . GLY A 1 862 ? 14.125 43.656 21.531 1 90.5 862 GLY A C 1
ATOM 6866 O O . GLY A 1 862 ? 13.164 43.438 22.266 1 90.5 862 GLY A O 1
ATOM 6867 N N . LYS A 1 863 ? 14.938 42.688 20.984 1 91.5 863 LYS A N 1
ATOM 6868 C CA . LYS A 1 863 ? 14.789 41.281 21.312 1 91.5 863 LYS A CA 1
ATOM 6869 C C . LYS A 1 863 ? 15.305 40.969 22.719 1 91.5 863 LYS A C 1
ATOM 6871 O O . LYS A 1 863 ? 16.156 41.688 23.234 1 91.5 863 LYS A O 1
ATOM 6876 N N . PRO A 1 864 ? 14.68 39.969 23.234 1 91.75 864 PRO A N 1
ATOM 6877 C CA . PRO A 1 864 ? 15.195 39.594 24.562 1 91.75 864 PRO A CA 1
ATOM 6878 C C . PRO A 1 864 ? 16.656 39.156 24.531 1 91.75 864 PRO A C 1
ATOM 6880 O O . PRO A 1 864 ? 17.078 38.5 23.562 1 91.75 864 PRO A O 1
ATOM 6883 N N . PRO A 1 865 ? 17.469 39.5 25.453 1 86.56 865 PRO A N 1
ATOM 6884 C CA . PRO A 1 865 ? 18.891 39.125 25.5 1 86.56 865 PRO A CA 1
ATOM 6885 C C . PRO A 1 865 ? 19.125 37.656 25.766 1 86.56 865 PRO A C 1
ATOM 6887 O O . PRO A 1 865 ? 20.203 37.125 25.453 1 86.56 865 PRO A O 1
ATOM 6890 N N . ASN A 1 866 ? 18.156 37.094 26.406 1 76.31 866 ASN A N 1
ATOM 6891 C CA . ASN A 1 866 ? 18.266 35.656 26.734 1 76.31 866 ASN A CA 1
ATOM 6892 C C . ASN A 1 866 ? 17.047 34.875 26.234 1 76.31 866 ASN A C 1
ATOM 6894 O O . ASN A 1 866 ? 15.961 35.438 26.078 1 76.31 866 ASN A O 1
ATOM 6898 N N . MET B 1 1 ? -40.5 -18.625 12.727 1 38.16 1 MET B N 1
ATOM 6899 C CA . MET B 1 1 ? -40.281 -19.453 11.547 1 38.16 1 MET B CA 1
ATOM 6900 C C . MET B 1 1 ? -39 -20.266 11.688 1 38.16 1 MET B C 1
ATOM 6902 O O . MET B 1 1 ? -37.938 -19.719 12.008 1 38.16 1 MET B O 1
ATOM 6906 N N . ALA B 1 2 ? -39.219 -21.484 11.883 1 51.59 2 ALA B N 1
ATOM 6907 C CA . ALA B 1 2 ? -38.188 -22.5 12.086 1 51.59 2 ALA B CA 1
ATOM 6908 C C . ALA B 1 2 ? -37.375 -22.703 10.812 1 51.59 2 ALA B C 1
ATOM 6910 O O . ALA B 1 2 ? -37.875 -22.5 9.703 1 51.59 2 ALA B O 1
ATOM 6911 N N . VAL B 1 3 ? -36.062 -22.672 10.938 1 60.03 3 VAL B N 1
ATOM 6912 C CA . VAL B 1 3 ? -35.188 -23.031 9.82 1 60.03 3 VAL B CA 1
ATOM 6913 C C . VAL B 1 3 ? -35.719 -24.297 9.141 1 60.03 3 VAL B C 1
ATOM 6915 O O . VAL B 1 3 ? -36.094 -25.266 9.82 1 60.03 3 VAL B O 1
ATOM 6918 N N . ALA B 1 4 ? -36.125 -24.375 7.809 1 55 4 ALA B N 1
ATOM 6919 C CA . ALA B 1 4 ? -36.688 -25.5 7.074 1 55 4 ALA B CA 1
ATOM 6920 C C . ALA B 1 4 ? -35.688 -26.672 7.043 1 55 4 ALA B C 1
ATOM 6922 O O . ALA B 1 4 ? -34.469 -26.453 6.992 1 55 4 ALA B O 1
ATOM 6923 N N . PRO B 1 5 ? -36.25 -27.875 7.148 1 60.28 5 PRO B N 1
ATOM 6924 C CA . PRO B 1 5 ? -35.375 -29.047 7.039 1 60.28 5 PRO B CA 1
ATOM 6925 C C . PRO B 1 5 ? -34.75 -29.188 5.656 1 60.28 5 PRO B C 1
ATOM 6927 O O . PRO B 1 5 ? -35.25 -28.609 4.684 1 60.28 5 PRO B O 1
ATOM 6930 N N . SER B 1 6 ? -33.594 -29.938 5.535 1 66.88 6 SER B N 1
ATOM 6931 C CA . SER B 1 6 ? -32.812 -30.109 4.312 1 66.88 6 SER B CA 1
ATOM 6932 C C . SER B 1 6 ? -33.625 -30.828 3.242 1 66.88 6 SER B C 1
ATOM 6934 O O . SER B 1 6 ? -34.531 -31.625 3.561 1 66.88 6 SER B O 1
ATOM 6936 N N . SER B 1 7 ? -33.438 -30.562 1.968 1 60.38 7 SER B N 1
ATOM 6937 C CA . SER B 1 7 ? -34.125 -31.141 0.818 1 60.38 7 SER B CA 1
ATOM 6938 C C . SER B 1 7 ? -33.625 -32.562 0.539 1 60.38 7 SER B C 1
ATOM 6940 O O . SER B 1 7 ? -34.312 -33.344 -0.111 1 60.38 7 SER B O 1
ATOM 6942 N N . VAL B 1 8 ? -32.438 -32.844 1.117 1 64.38 8 VAL B N 1
ATOM 6943 C CA . VAL B 1 8 ? -31.844 -34.156 0.856 1 64.38 8 VAL B CA 1
ATOM 6944 C C . VAL B 1 8 ? -31.938 -35.031 2.104 1 64.38 8 VAL B C 1
ATOM 6946 O O . VAL B 1 8 ? -31.609 -34.594 3.207 1 64.38 8 VAL B O 1
ATOM 6949 N N . SER B 1 9 ? -32.438 -36.219 1.905 1 63.81 9 SER B N 1
ATOM 6950 C CA . SER B 1 9 ? -32.688 -37.125 3.02 1 63.81 9 SER B CA 1
ATOM 6951 C C . SER B 1 9 ? -31.406 -37.781 3.498 1 63.81 9 SER B C 1
ATOM 6953 O O . SER B 1 9 ? -30.422 -37.812 2.775 1 63.81 9 SER B O 1
ATOM 6955 N N . THR B 1 10 ? -31.406 -38.25 4.738 1 77.69 10 THR B N 1
ATOM 6956 C CA . THR B 1 10 ? -30.281 -38.969 5.34 1 77.69 10 THR B CA 1
ATOM 6957 C C . THR B 1 10 ? -29.969 -40.25 4.547 1 77.69 10 THR B C 1
ATOM 6959 O O . THR B 1 10 ? -28.797 -40.594 4.391 1 77.69 10 THR B O 1
ATOM 6962 N N . SER B 1 11 ? -31.016 -40.844 4.008 1 74.06 11 SER B N 1
ATOM 6963 C CA . SER B 1 11 ? -30.812 -42.062 3.221 1 74.06 11 SER B CA 1
ATOM 6964 C C . SER B 1 11 ? -30.016 -41.781 1.953 1 74.06 11 SER B C 1
ATOM 6966 O O . SER B 1 11 ? -29.188 -42.594 1.534 1 74.06 11 SER B O 1
ATOM 6968 N N . THR B 1 12 ? -30.203 -40.688 1.469 1 70.38 12 THR B N 1
ATOM 6969 C CA . THR B 1 12 ? -29.484 -40.281 0.272 1 70.38 12 THR B CA 1
ATOM 6970 C C . THR B 1 12 ? -28 -40.031 0.595 1 70.38 12 THR B C 1
ATOM 6972 O O . THR B 1 12 ? -27.125 -40.375 -0.195 1 70.38 12 THR B O 1
ATOM 6975 N N . ILE B 1 13 ? -27.703 -39.562 1.773 1 76.88 13 ILE B N 1
ATOM 6976 C CA . ILE B 1 13 ? -26.328 -39.312 2.201 1 76.88 13 ILE B CA 1
ATOM 6977 C C . ILE B 1 13 ? -25.594 -40.625 2.406 1 76.88 13 ILE B C 1
ATOM 6979 O O . ILE B 1 13 ? -24.453 -40.781 1.96 1 76.88 13 ILE B O 1
ATOM 6983 N N . ILE B 1 14 ? -26.297 -41.5 2.957 1 81.25 14 ILE B N 1
ATOM 6984 C CA . ILE B 1 14 ? -25.688 -42.812 3.248 1 81.25 14 ILE B CA 1
ATOM 6985 C C . ILE B 1 14 ? -25.422 -43.562 1.945 1 81.25 14 ILE B C 1
ATOM 6987 O O . ILE B 1 14 ? -24.359 -44.156 1.78 1 81.25 14 ILE B O 1
ATOM 6991 N N . SER B 1 15 ? -26.328 -43.469 1.048 1 77.25 15 SER B N 1
ATOM 6992 C CA . SER B 1 15 ? -26.141 -44.125 -0.247 1 77.25 15 SER B CA 1
ATOM 6993 C C . SER B 1 15 ? -24.984 -43.5 -1.013 1 77.25 15 SER B C 1
ATOM 6995 O O . SER B 1 15 ? -24.203 -44.188 -1.646 1 77.25 15 SER B O 1
ATOM 6997 N N . THR B 1 16 ? -24.906 -42.219 -0.944 1 75.5 16 THR B N 1
ATOM 6998 C CA . THR B 1 16 ? -23.828 -41.531 -1.61 1 75.5 16 THR B CA 1
ATOM 6999 C C . THR B 1 16 ? -22.484 -41.844 -0.948 1 75.5 16 THR B C 1
ATOM 7001 O O . THR B 1 16 ? -21.469 -42.031 -1.63 1 75.5 16 THR B O 1
ATOM 7004 N N . LEU B 1 17 ? -22.484 -41.906 0.332 1 82.94 17 LEU B N 1
ATOM 7005 C CA . LEU B 1 17 ? -21.281 -42.25 1.074 1 82.94 17 LEU B CA 1
ATOM 7006 C C . LEU B 1 17 ? -20.797 -43.656 0.72 1 82.94 17 LEU B C 1
ATOM 7008 O O . LEU B 1 17 ? -19.609 -43.875 0.498 1 82.94 17 LEU B O 1
ATOM 7012 N N . LEU B 1 18 ? -21.734 -44.562 0.581 1 83.81 18 LEU B N 1
ATOM 7013 C CA . LEU B 1 18 ? -21.375 -45.938 0.269 1 83.81 18 LEU B CA 1
ATOM 7014 C C . LEU B 1 18 ? -20.859 -46.062 -1.162 1 83.81 18 LEU B C 1
ATOM 7016 O O . LEU B 1 18 ? -19.906 -46.781 -1.426 1 83.81 18 LEU B O 1
ATOM 7020 N N . ALA B 1 19 ? -21.469 -45.406 -2.002 1 80.75 19 ALA B N 1
ATOM 7021 C CA . ALA B 1 19 ? -21.031 -45.406 -3.395 1 80.75 19 ALA B CA 1
ATOM 7022 C C . ALA B 1 19 ? -19.641 -44.781 -3.529 1 80.75 19 ALA B C 1
ATOM 7024 O O . ALA B 1 19 ? -18.797 -45.312 -4.266 1 80.75 19 ALA B O 1
ATOM 7025 N N . ASN B 1 20 ? -19.406 -43.75 -2.797 1 84.31 20 ASN B N 1
ATOM 7026 C CA . ASN B 1 20 ? -18.109 -43.062 -2.873 1 84.31 20 ASN B CA 1
ATOM 7027 C C . ASN B 1 20 ? -17.016 -43.875 -2.178 1 84.31 20 ASN B C 1
ATOM 7029 O O . ASN B 1 20 ? -15.867 -43.906 -2.617 1 84.31 20 ASN B O 1
ATOM 7033 N N . LEU B 1 21 ? -17.391 -44.531 -1.178 1 88.62 21 LEU B N 1
ATOM 7034 C CA . LEU B 1 21 ? -16.453 -45.406 -0.489 1 88.62 21 LEU B CA 1
ATOM 7035 C C . LEU B 1 21 ? -16.078 -46.594 -1.36 1 88.62 21 LEU B C 1
ATOM 7037 O O . LEU B 1 21 ? -14.922 -47.031 -1.353 1 88.62 21 LEU B O 1
ATOM 7041 N N . ALA B 1 22 ? -17.016 -47.094 -2.074 1 87.75 22 ALA B N 1
ATOM 7042 C CA . ALA B 1 22 ? -16.75 -48.188 -2.996 1 87.75 22 ALA B CA 1
ATOM 7043 C C . ALA B 1 22 ? -15.82 -47.75 -4.121 1 87.75 22 ALA B C 1
ATOM 7045 O O . ALA B 1 22 ? -14.859 -48.438 -4.449 1 87.75 22 ALA B O 1
ATOM 7046 N N . LEU B 1 23 ? -16.172 -46.656 -4.645 1 86.12 23 LEU B N 1
ATOM 7047 C CA . LEU B 1 23 ? -15.312 -46.125 -5.703 1 86.12 23 LEU B CA 1
ATOM 7048 C C . LEU B 1 23 ? -13.906 -45.875 -5.184 1 86.12 23 LEU B C 1
ATOM 7050 O O . LEU B 1 23 ? -12.922 -46.188 -5.855 1 86.12 23 LEU B O 1
ATOM 7054 N N . PHE B 1 24 ? -13.836 -45.25 -4.043 1 91.44 24 PHE B N 1
ATOM 7055 C CA . PHE B 1 24 ? -12.547 -45 -3.396 1 91.44 24 PHE B CA 1
ATOM 7056 C C . PHE B 1 24 ? -11.797 -46.312 -3.152 1 91.44 24 PHE B C 1
ATOM 7058 O O . PHE B 1 24 ? -10.594 -46.406 -3.406 1 91.44 24 PHE B O 1
ATOM 7065 N N . GLY B 1 25 ? -12.461 -47.281 -2.73 1 92.12 25 GLY B N 1
ATOM 7066 C CA . GLY B 1 25 ? -11.859 -48.594 -2.5 1 92.12 25 GLY B CA 1
ATOM 7067 C C . GLY B 1 25 ? -11.32 -49.25 -3.768 1 92.12 25 GLY B C 1
ATOM 7068 O O . GLY B 1 25 ? -10.242 -49.812 -3.762 1 92.12 25 GLY B O 1
ATOM 7069 N N . ILE B 1 26 ? -12.008 -49.062 -4.781 1 92.06 26 ILE B N 1
ATOM 7070 C CA . ILE B 1 26 ? -11.578 -49.625 -6.062 1 92.06 26 ILE B CA 1
ATOM 7071 C C . ILE B 1 26 ? -10.32 -48.906 -6.543 1 92.06 26 ILE B C 1
ATOM 7073 O O . ILE B 1 26 ? -9.352 -49.531 -6.965 1 92.06 26 ILE B O 1
ATOM 7077 N N . PHE B 1 27 ? -10.383 -47.562 -6.449 1 93.62 27 PHE B N 1
ATOM 7078 C CA . PHE B 1 27 ? -9.242 -46.781 -6.91 1 93.62 27 PHE B CA 1
ATOM 7079 C C . PHE B 1 27 ? -8 -47.094 -6.082 1 93.62 27 PHE B C 1
ATOM 7081 O O . PHE B 1 27 ? -6.922 -47.312 -6.633 1 93.62 27 PHE B O 1
ATOM 7088 N N . VAL B 1 28 ? -8.117 -47.156 -4.848 1 93.75 28 VAL B N 1
ATOM 7089 C CA . VAL B 1 28 ? -6.996 -47.438 -3.959 1 93.75 28 VAL B CA 1
ATOM 7090 C C . VAL B 1 28 ? -6.531 -48.875 -4.16 1 93.75 28 VAL B C 1
ATOM 7092 O O . VAL B 1 28 ? -5.332 -49.156 -4.141 1 93.75 28 VAL B O 1
ATOM 7095 N N . GLY B 1 29 ? -7.469 -49.781 -4.34 1 93.25 29 GLY B N 1
ATOM 7096 C CA . GLY B 1 29 ? -7.117 -51.156 -4.625 1 93.25 29 GLY B CA 1
ATOM 7097 C C . GLY B 1 29 ? -6.305 -51.344 -5.898 1 93.25 29 GLY B C 1
ATOM 7098 O O . GLY B 1 29 ? -5.301 -52.031 -5.914 1 93.25 29 GLY B O 1
ATOM 7099 N N . CYS B 1 30 ? -6.754 -50.656 -6.914 1 93.25 30 CYS B N 1
ATOM 7100 C CA . CYS B 1 30 ? -6.016 -50.688 -8.172 1 93.25 30 CYS B CA 1
ATOM 7101 C C . CYS B 1 30 ? -4.629 -50.062 -8.008 1 93.25 30 CYS B C 1
ATOM 7103 O O . CYS B 1 30 ? -3.654 -50.594 -8.57 1 93.25 30 CYS B O 1
ATOM 7105 N N . PHE B 1 31 ? -4.516 -49 -7.285 1 94.62 31 PHE B N 1
ATOM 7106 C CA . PHE B 1 31 ? -3.234 -48.375 -7.008 1 94.62 31 PHE B CA 1
ATOM 7107 C C . PHE B 1 31 ? -2.293 -49.344 -6.293 1 94.62 31 PHE B C 1
ATOM 7109 O O . PHE B 1 31 ? -1.125 -49.469 -6.668 1 94.62 31 PHE B O 1
ATOM 7116 N N . ILE B 1 32 ? -2.771 -50.062 -5.312 1 93.06 32 ILE B N 1
ATOM 7117 C CA . ILE B 1 32 ? -1.94 -50.938 -4.496 1 93.06 32 ILE B CA 1
ATOM 7118 C C . ILE B 1 32 ? -1.418 -52.094 -5.348 1 93.06 32 ILE B C 1
ATOM 7120 O O . ILE B 1 32 ? -0.264 -52.5 -5.203 1 93.06 32 ILE B O 1
ATOM 7124 N N . VAL B 1 33 ? -2.168 -52.5 -6.316 1 91.75 33 VAL B N 1
ATOM 7125 C CA . VAL B 1 33 ? -1.785 -53.656 -7.145 1 91.75 33 VAL B CA 1
ATOM 7126 C C . VAL B 1 3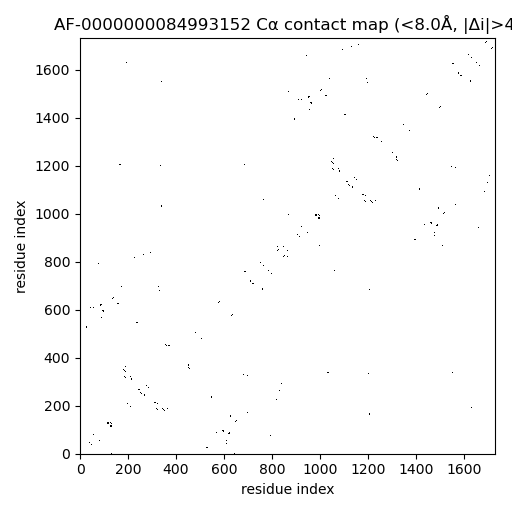3 ? -0.864 -53.188 -8.273 1 91.75 33 VAL B C 1
ATOM 7128 O O . VAL B 1 33 ? 0.147 -53.812 -8.562 1 91.75 33 VAL B O 1
ATOM 7131 N N . LEU B 1 34 ? -1.15 -52.125 -8.805 1 92.69 34 LEU B N 1
ATOM 7132 C CA . LEU B 1 34 ? -0.458 -51.688 -10.016 1 92.69 34 LEU B CA 1
ATOM 7133 C C . LEU B 1 34 ? 0.797 -50.906 -9.672 1 92.69 34 LEU B C 1
ATOM 7135 O O . LEU B 1 34 ? 1.678 -50.719 -10.516 1 92.69 34 LEU B O 1
ATOM 7139 N N . ARG B 1 35 ? 0.941 -50.344 -8.492 1 91.81 35 ARG B N 1
ATOM 7140 C CA . ARG B 1 35 ? 2.055 -49.469 -8.117 1 91.81 35 ARG B CA 1
ATOM 7141 C C . ARG B 1 35 ? 3.381 -50.219 -8.203 1 91.81 35 ARG B C 1
ATOM 7143 O O . ARG B 1 35 ? 4.422 -49.625 -8.461 1 91.81 35 ARG B O 1
ATOM 7150 N N . LEU B 1 36 ? 3.375 -51.531 -8.07 1 89.44 36 LEU B N 1
ATOM 7151 C CA . LEU B 1 36 ? 4.602 -52.344 -8.086 1 89.44 36 LEU B CA 1
ATOM 7152 C C . LEU B 1 36 ? 4.992 -52.719 -9.516 1 89.44 36 LEU B C 1
ATOM 7154 O O . LEU B 1 36 ? 6.176 -52.875 -9.812 1 89.44 36 LEU B O 1
ATOM 7158 N N . LYS B 1 37 ? 3.99 -52.719 -10.344 1 90.31 37 LYS B N 1
ATOM 7159 C CA . LYS B 1 37 ? 4.254 -53.094 -11.727 1 90.31 37 LYS B CA 1
ATOM 7160 C C . LYS B 1 37 ? 4.586 -51.906 -12.594 1 90.31 37 LYS B C 1
ATOM 7162 O O . LYS B 1 37 ? 5.484 -51.969 -13.438 1 90.31 37 LYS B O 1
ATOM 7167 N N . PHE B 1 38 ? 3.883 -50.844 -12.438 1 92.94 38 PHE B N 1
ATOM 7168 C CA . PHE B 1 38 ? 4.062 -49.688 -13.266 1 92.94 38 PHE B CA 1
ATOM 7169 C C . PHE B 1 38 ? 4.789 -48.562 -12.5 1 92.94 38 PHE B C 1
ATOM 7171 O O . PHE B 1 38 ? 4.215 -47.531 -12.219 1 92.94 38 PHE B O 1
ATOM 7178 N N . LYS B 1 39 ? 6.051 -48.719 -12.367 1 91.88 39 LYS B N 1
ATOM 7179 C CA . LYS B 1 39 ? 6.879 -47.812 -11.547 1 91.88 39 LYS B CA 1
ATOM 7180 C C . LYS B 1 39 ? 7.059 -46.469 -12.219 1 91.88 39 LYS B C 1
ATOM 7182 O O . LYS B 1 39 ? 7.309 -45.469 -11.547 1 91.88 39 LYS B O 1
ATOM 7187 N N . ARG B 1 40 ? 6.879 -46.438 -13.484 1 92.62 40 ARG B N 1
ATOM 7188 C CA . ARG B 1 40 ? 7.039 -45.156 -14.203 1 92.62 40 ARG B CA 1
ATOM 7189 C C . ARG B 1 40 ? 5.914 -44.188 -13.859 1 92.62 40 ARG B C 1
ATOM 7191 O O . ARG B 1 40 ? 6.105 -42.969 -13.891 1 92.62 40 ARG B O 1
ATOM 7198 N N . ILE B 1 41 ? 4.82 -44.688 -13.5 1 92.38 41 ILE B N 1
ATOM 7199 C CA . ILE B 1 41 ? 3.654 -43.844 -13.234 1 92.38 41 ILE B CA 1
ATOM 7200 C C . ILE B 1 41 ? 3.588 -43.531 -11.75 1 92.38 41 ILE B C 1
ATOM 7202 O O . ILE B 1 41 ? 3.328 -42.375 -11.375 1 92.38 41 ILE B O 1
ATOM 7206 N N . TYR B 1 42 ? 3.875 -44.469 -10.891 1 93.31 42 TYR B N 1
ATOM 7207 C CA . TYR B 1 42 ? 3.547 -44.312 -9.477 1 93.31 42 TYR B CA 1
ATOM 7208 C C . TYR B 1 42 ? 4.789 -43.969 -8.664 1 93.31 42 TYR B C 1
ATOM 7210 O O . TYR B 1 42 ? 4.688 -43.5 -7.527 1 93.31 42 TYR B O 1
ATOM 7218 N N . SER B 1 43 ? 6.035 -44.219 -9.148 1 93.62 43 SER B N 1
ATOM 7219 C CA . SER B 1 43 ? 7.258 -43.844 -8.453 1 93.62 43 SER B CA 1
ATOM 7220 C C . SER B 1 43 ? 8.406 -43.594 -9.438 1 93.62 43 SER B C 1
ATOM 7222 O O . SER B 1 43 ? 9.484 -44.188 -9.281 1 93.62 43 SER B O 1
ATOM 7224 N N . PRO B 1 44 ? 8.195 -42.688 -10.32 1 93.81 44 PRO B N 1
ATOM 7225 C CA . PRO B 1 44 ? 9.242 -42.469 -11.32 1 93.81 44 PRO B CA 1
ATOM 7226 C C . PRO B 1 44 ? 10.484 -41.812 -10.727 1 93.81 44 PRO B C 1
ATOM 7228 O O . PRO B 1 44 ? 11.602 -42.062 -11.18 1 93.81 44 PRO B O 1
ATOM 7231 N N . LYS B 1 45 ? 10.383 -41 -9.742 1 94.69 45 LYS B N 1
ATOM 7232 C CA . LYS B 1 45 ? 11.508 -40.25 -9.172 1 94.69 45 LYS B CA 1
ATOM 7233 C C . LYS B 1 45 ? 12.461 -41.188 -8.422 1 94.69 45 LYS B C 1
ATOM 7235 O O . LYS B 1 45 ? 13.672 -41 -8.445 1 94.69 45 LYS B O 1
ATOM 7240 N N . SER B 1 46 ? 11.914 -42.188 -7.789 1 93.44 46 SER B N 1
ATOM 7241 C CA . SER B 1 46 ? 12.734 -43.094 -6.996 1 93.44 46 SER B CA 1
ATOM 7242 C C . SER B 1 46 ? 13.242 -44.25 -7.84 1 93.44 46 SER B C 1
ATOM 7244 O O . SER B 1 46 ? 14.289 -44.844 -7.539 1 93.44 46 SER B O 1
ATOM 7246 N N . SER B 1 47 ? 12.555 -44.594 -8.945 1 92.62 47 SER B N 1
ATOM 7247 C CA . SER B 1 47 ? 12.852 -45.812 -9.695 1 92.62 47 SER B CA 1
ATOM 7248 C C . SER B 1 47 ? 13.789 -45.531 -10.867 1 92.62 47 SER B C 1
ATOM 7250 O O . SER B 1 47 ? 14.531 -46.406 -11.305 1 92.62 47 SER B O 1
ATOM 7252 N N . PHE B 1 48 ? 13.711 -44.312 -11.32 1 92.56 48 PHE B N 1
ATOM 7253 C CA . PHE B 1 48 ? 14.523 -43.969 -12.484 1 92.56 48 PHE B CA 1
ATOM 7254 C C . PHE B 1 48 ? 15.375 -42.75 -12.219 1 92.56 48 PHE B C 1
ATOM 7256 O O . PHE B 1 48 ? 15.156 -42.031 -11.234 1 92.56 48 PHE B O 1
ATOM 7263 N N . ASP B 1 49 ? 16.375 -42.531 -13.023 1 90.44 49 ASP B N 1
ATOM 7264 C CA . ASP B 1 49 ? 17.25 -41.375 -12.906 1 90.44 49 ASP B CA 1
ATOM 7265 C C . ASP B 1 49 ? 16.75 -40.219 -13.781 1 90.44 49 ASP B C 1
ATOM 7267 O O . ASP B 1 49 ? 17.438 -39.781 -14.711 1 90.44 49 ASP B O 1
ATOM 7271 N N . LEU B 1 50 ? 15.625 -39.719 -13.445 1 91.44 50 LEU B N 1
ATOM 7272 C CA . LEU B 1 50 ? 14.984 -38.656 -14.219 1 91.44 50 LEU B CA 1
ATOM 7273 C C . LEU B 1 50 ? 15.18 -37.312 -13.539 1 91.44 50 LEU B C 1
ATOM 7275 O O . LEU B 1 50 ? 15.008 -36.25 -14.164 1 91.44 50 LEU B O 1
ATOM 7279 N N . VAL B 1 51 ? 15.531 -37.312 -12.258 1 91.94 51 VAL B N 1
ATOM 7280 C CA . VAL B 1 51 ? 15.727 -36.125 -11.469 1 91.94 51 VAL B CA 1
ATOM 7281 C C . VAL B 1 51 ? 17.125 -36.094 -10.867 1 91.94 51 VAL B C 1
ATOM 7283 O O . VAL B 1 51 ? 17.797 -37.156 -10.812 1 91.94 51 VAL B O 1
ATOM 7286 N N . PRO B 1 52 ? 17.578 -34.938 -10.539 1 89 52 PRO B N 1
ATOM 7287 C CA . PRO B 1 52 ? 18.891 -34.906 -9.891 1 89 52 PRO B CA 1
ATOM 7288 C C . PRO B 1 52 ? 18.953 -35.75 -8.609 1 89 52 PRO B C 1
ATOM 7290 O O . PRO B 1 52 ? 17.906 -36 -7.992 1 89 52 PRO B O 1
ATOM 7293 N N . GLU B 1 53 ? 20.062 -36.031 -8.203 1 88.44 53 GLU B N 1
ATOM 7294 C CA . GLU B 1 53 ? 20.281 -36.938 -7.09 1 88.44 53 GLU B CA 1
ATOM 7295 C C . GLU B 1 53 ? 19.703 -36.406 -5.793 1 88.44 53 GLU B C 1
ATOM 7297 O O . GLU B 1 53 ? 19.203 -37.156 -4.957 1 88.44 53 GLU B O 1
ATOM 7302 N N . ASP B 1 54 ? 19.719 -35.156 -5.641 1 87.19 54 ASP B N 1
ATOM 7303 C CA . ASP B 1 54 ? 19.219 -34.531 -4.41 1 87.19 54 ASP B CA 1
ATOM 7304 C C . ASP B 1 54 ? 17.688 -34.562 -4.363 1 87.19 54 ASP B C 1
ATOM 7306 O O . ASP B 1 54 ? 17.094 -34.375 -3.297 1 87.19 54 ASP B O 1
ATOM 7310 N N . LYS B 1 55 ? 17.047 -34.875 -5.434 1 91.88 55 LYS B N 1
ATOM 7311 C CA . LYS B 1 55 ? 15.578 -34.906 -5.5 1 91.88 55 LYS B CA 1
ATOM 7312 C C . LYS B 1 55 ? 15.062 -36.344 -5.703 1 91.88 55 LYS B C 1
ATOM 7314 O O . LYS B 1 55 ? 13.914 -36.531 -6.098 1 91.88 55 LYS B O 1
ATOM 7319 N N . LYS B 1 56 ? 15.938 -37.281 -5.492 1 93.5 56 LYS B N 1
ATOM 7320 C CA . LYS B 1 56 ? 15.547 -38.688 -5.562 1 93.5 56 LYS B CA 1
ATOM 7321 C C . LYS B 1 56 ? 15.203 -39.219 -4.18 1 93.5 56 LYS B C 1
ATOM 7323 O O . LYS B 1 56 ? 16.094 -39.469 -3.359 1 93.5 56 LYS B O 1
ATOM 7328 N N . PRO B 1 57 ? 13.891 -39.438 -3.916 1 93.75 57 PRO B N 1
ATOM 7329 C CA . PRO B 1 57 ? 13.516 -39.969 -2.604 1 93.75 57 PRO B CA 1
ATOM 7330 C C . PRO B 1 57 ? 13.812 -41.438 -2.455 1 93.75 57 PRO B C 1
ATOM 7332 O O . PRO B 1 57 ? 13.953 -42.156 -3.455 1 93.75 57 PRO B O 1
ATOM 7335 N N . GLU B 1 58 ? 13.883 -41.906 -1.204 1 92.31 58 GLU B N 1
ATOM 7336 C CA . GLU B 1 58 ? 14.047 -43.344 -0.931 1 92.31 58 GLU B CA 1
ATOM 7337 C C . GLU B 1 58 ? 12.797 -44.094 -1.324 1 92.31 58 GLU B C 1
ATOM 7339 O O . GLU B 1 58 ? 11.672 -43.656 -1.093 1 92.31 58 GLU B O 1
ATOM 7344 N N . PRO B 1 59 ? 12.992 -45.188 -2.045 1 92.75 59 PRO B N 1
ATOM 7345 C CA . PRO B 1 59 ? 11.828 -45.969 -2.463 1 92.75 59 PRO B CA 1
ATOM 7346 C C . PRO B 1 59 ? 10.953 -46.375 -1.289 1 92.75 59 PRO B C 1
ATOM 7348 O O . PRO B 1 59 ? 11.461 -46.688 -0.209 1 92.75 59 PRO B O 1
ATOM 7351 N N . LEU B 1 60 ? 9.688 -46.406 -1.499 1 91.94 60 LEU B N 1
ATOM 7352 C CA . LEU B 1 60 ? 8.719 -46.844 -0.488 1 91.94 60 LEU B CA 1
ATOM 7353 C C . LEU B 1 60 ? 8.648 -48.344 -0.392 1 91.94 60 LEU B C 1
ATOM 7355 O O . LEU B 1 60 ? 8.922 -49.062 -1.369 1 91.94 60 LEU B O 1
ATOM 7359 N N . PRO B 1 61 ? 8.289 -48.844 0.777 1 91 61 PRO B N 1
ATOM 7360 C CA . PRO B 1 61 ? 8.195 -50.281 0.941 1 91 61 PRO B CA 1
ATOM 7361 C C . PRO B 1 61 ? 7.105 -50.906 0.068 1 91 61 PRO B C 1
ATOM 7363 O O . PRO B 1 61 ? 6.129 -50.25 -0.279 1 91 61 PRO B O 1
ATOM 7366 N N . LYS B 1 62 ? 7.176 -52.156 -0.206 1 88.56 62 LYS B N 1
ATOM 7367 C CA . LYS B 1 62 ? 6.289 -52.875 -1.117 1 88.56 62 LYS B CA 1
ATOM 7368 C C . LYS B 1 62 ? 4.977 -53.25 -0.429 1 88.56 62 LYS B C 1
ATOM 7370 O O . LYS B 1 62 ? 3.973 -53.531 -1.094 1 88.56 62 LYS B O 1
ATOM 7375 N N . ASP B 1 63 ? 5.039 -53.125 0.892 1 89.94 63 ASP B N 1
ATOM 7376 C CA . ASP B 1 63 ? 3.84 -53.5 1.644 1 89.94 63 ASP B CA 1
ATOM 7377 C C . ASP B 1 63 ? 2.715 -52.469 1.398 1 89.94 63 ASP B C 1
ATOM 7379 O O . ASP B 1 63 ? 2.969 -51.281 1.22 1 89.94 63 ASP B O 1
ATOM 7383 N N . PRO B 1 64 ? 1.44 -52.938 1.314 1 90.12 64 PRO B N 1
ATOM 7384 C CA . PRO B 1 64 ? 0.29 -52.125 0.958 1 90.12 64 PRO B CA 1
ATOM 7385 C C . PRO B 1 64 ? -0.052 -51.094 2.037 1 90.12 64 PRO B C 1
ATOM 7387 O O . PRO B 1 64 ? -0.734 -50.094 1.76 1 90.12 64 PRO B O 1
ATOM 7390 N N . PHE B 1 65 ? 0.436 -51.156 3.256 1 90.69 65 PHE B N 1
ATOM 7391 C CA . PHE B 1 65 ? -0.008 -50.25 4.305 1 90.69 65 PHE B CA 1
ATOM 7392 C C . PHE B 1 65 ? 1.17 -49.469 4.883 1 90.69 65 PHE B C 1
ATOM 7394 O O . PHE B 1 65 ? 0.996 -48.375 5.418 1 90.69 65 PHE B O 1
ATOM 7401 N N . ARG B 1 66 ? 2.275 -50.062 4.996 1 85.75 66 ARG B N 1
ATOM 7402 C CA . ARG B 1 66 ? 3.436 -49.5 5.668 1 85.75 66 ARG B CA 1
ATOM 7403 C C . ARG B 1 66 ? 3.873 -48.219 4.988 1 85.75 66 ARG B C 1
ATOM 7405 O O . ARG B 1 66 ? 4.461 -47.344 5.625 1 85.75 66 ARG B O 1
ATOM 7412 N N . TRP B 1 67 ? 3.576 -48.031 3.633 1 91.81 67 TRP B N 1
ATOM 7413 C CA . TRP B 1 67 ? 4.02 -46.812 2.918 1 91.81 67 TRP B CA 1
ATOM 7414 C C . TRP B 1 67 ? 3.287 -45.594 3.422 1 91.81 67 TRP B C 1
ATOM 7416 O O . TRP B 1 67 ? 3.854 -44.5 3.447 1 91.81 67 TRP B O 1
ATOM 7426 N N . ILE B 1 68 ? 2.086 -45.656 3.824 1 93.81 68 ILE B N 1
ATOM 7427 C CA . ILE B 1 68 ? 1.305 -44.531 4.336 1 93.81 68 ILE B CA 1
ATOM 7428 C C . ILE B 1 68 ? 1.938 -44 5.625 1 93.81 68 ILE B C 1
ATOM 7430 O O . ILE B 1 68 ? 2.1 -42.781 5.793 1 93.81 68 ILE B O 1
ATOM 7434 N N . PHE B 1 69 ? 2.359 -44.906 6.508 1 92.62 69 PHE B N 1
ATOM 7435 C CA . PHE B 1 69 ? 2.938 -44.531 7.793 1 92.62 69 PHE B CA 1
ATOM 7436 C C . PHE B 1 69 ? 4.301 -43.875 7.598 1 92.62 69 PHE B C 1
ATOM 7438 O O . PHE B 1 69 ? 4.645 -42.906 8.305 1 92.62 69 PHE B O 1
ATOM 7445 N N . ILE B 1 70 ? 4.984 -44.344 6.688 1 92.12 70 ILE B N 1
ATOM 7446 C CA . ILE B 1 70 ? 6.301 -43.781 6.41 1 92.12 70 ILE B CA 1
ATOM 7447 C C . ILE B 1 70 ? 6.141 -42.375 5.879 1 92.12 70 ILE B C 1
ATOM 7449 O O . ILE B 1 70 ? 6.871 -41.469 6.289 1 92.12 70 ILE B O 1
ATOM 7453 N N . LEU B 1 71 ? 5.238 -42.219 5.008 1 92.44 71 LEU B N 1
ATOM 7454 C CA . LEU B 1 71 ? 5.008 -40.875 4.426 1 92.44 71 LEU B CA 1
ATOM 7455 C C . LEU B 1 71 ? 4.52 -39.906 5.484 1 92.44 71 LEU B C 1
ATOM 7457 O O . LEU B 1 71 ? 4.883 -38.719 5.457 1 92.44 71 LEU B O 1
ATOM 7461 N N . LEU B 1 72 ? 3.697 -40.344 6.398 1 93.25 72 LEU B N 1
ATOM 7462 C CA . LEU B 1 72 ? 3.119 -39.5 7.426 1 93.25 72 LEU B CA 1
ATOM 7463 C C . LEU B 1 72 ? 4.164 -39.094 8.461 1 93.25 72 LEU B C 1
ATOM 7465 O O . LEU B 1 72 ? 4.023 -38.094 9.148 1 93.25 72 LEU B O 1
ATOM 7469 N N . THR B 1 73 ? 5.234 -39.875 8.57 1 92.38 73 THR B N 1
ATOM 7470 C CA . THR B 1 73 ? 6.238 -39.594 9.602 1 92.38 73 THR B CA 1
ATOM 7471 C C . THR B 1 73 ? 7.406 -38.812 9.031 1 92.38 73 THR B C 1
ATOM 7473 O O . THR B 1 73 ? 8.336 -38.438 9.758 1 92.38 73 THR B O 1
ATOM 7476 N N . LYS B 1 74 ? 7.359 -38.562 7.738 1 93.62 74 LYS B N 1
ATOM 7477 C CA . LYS B 1 74 ? 8.43 -37.781 7.141 1 93.62 74 LYS B CA 1
ATOM 7478 C C . LYS B 1 74 ? 8.398 -36.344 7.637 1 93.62 74 LYS B C 1
ATOM 7480 O O . LYS B 1 74 ? 7.328 -35.75 7.809 1 93.62 74 LYS B O 1
ATOM 7485 N N . PRO B 1 75 ? 9.562 -35.781 7.91 1 92.88 75 PRO B N 1
ATOM 7486 C CA . PRO B 1 75 ? 9.609 -34.406 8.398 1 92.88 75 PRO B CA 1
ATOM 7487 C C . PRO B 1 75 ? 9.375 -33.375 7.285 1 92.88 75 PRO B C 1
ATOM 7489 O O . PRO B 1 75 ? 9.422 -33.719 6.102 1 92.88 75 PRO B O 1
ATOM 7492 N N . ASP B 1 76 ? 9.156 -32.156 7.637 1 93.44 76 ASP B N 1
ATOM 7493 C CA . ASP B 1 76 ? 8.898 -31.078 6.703 1 93.44 76 ASP B CA 1
ATOM 7494 C C . ASP B 1 76 ? 10.117 -30.812 5.82 1 93.44 76 ASP B C 1
ATOM 7496 O O . ASP B 1 76 ? 9.977 -30.391 4.668 1 93.44 76 ASP B O 1
ATOM 7500 N N . SER B 1 77 ? 11.312 -31.016 6.312 1 93.5 77 SER B N 1
ATOM 7501 C CA . SER B 1 77 ? 12.539 -30.828 5.543 1 93.5 77 SER B CA 1
ATOM 7502 C C . SER B 1 77 ? 12.57 -31.734 4.312 1 93.5 77 SER B C 1
ATOM 7504 O O . SER B 1 77 ? 13.047 -31.328 3.252 1 93.5 77 SER B O 1
ATOM 7506 N N . PHE B 1 78 ? 11.977 -32.938 4.531 1 94.19 78 PHE B N 1
ATOM 7507 C CA . PHE B 1 78 ? 11.898 -33.875 3.42 1 94.19 78 PHE B CA 1
ATOM 7508 C C . PHE B 1 78 ? 10.984 -33.344 2.324 1 94.19 78 PHE B C 1
ATOM 7510 O O . PHE B 1 78 ? 11.344 -33.375 1.145 1 94.19 78 PHE B O 1
ATOM 7517 N N . PHE B 1 79 ? 9.836 -32.875 2.686 1 95.94 79 PHE B N 1
ATOM 7518 C CA . PHE B 1 79 ? 8.883 -32.375 1.715 1 95.94 79 PHE B CA 1
ATOM 7519 C C . PHE B 1 79 ? 9.414 -31.109 1.047 1 95.94 79 PHE B C 1
ATOM 7521 O O . PHE B 1 79 ? 9.164 -30.875 -0.138 1 95.94 79 PHE B O 1
ATOM 7528 N N . LEU B 1 80 ? 10.141 -30.297 1.815 1 95.69 80 LEU B N 1
ATOM 7529 C CA . LEU B 1 80 ? 10.734 -29.094 1.258 1 95.69 80 LEU B CA 1
ATOM 7530 C C . LEU B 1 80 ? 11.797 -29.438 0.222 1 95.69 80 LEU B C 1
ATOM 7532 O O . LEU B 1 80 ? 11.891 -28.797 -0.823 1 95.69 80 LEU B O 1
ATOM 7536 N N . GLN B 1 81 ? 12.523 -30.422 0.455 1 93.94 81 GLN B N 1
ATOM 7537 C CA . GLN B 1 81 ? 13.594 -30.844 -0.448 1 93.94 81 GLN B CA 1
ATOM 7538 C C . GLN B 1 81 ? 13.031 -31.453 -1.722 1 93.94 81 GLN B C 1
ATOM 7540 O O . GLN B 1 81 ? 13.484 -31.156 -2.824 1 93.94 81 GLN B O 1
ATOM 7545 N N . GLN B 1 82 ? 11.945 -32.281 -1.554 1 94.56 82 GLN B N 1
ATOM 7546 C CA . GLN B 1 82 ? 11.461 -33.094 -2.676 1 94.56 82 GLN B CA 1
ATOM 7547 C C . GLN B 1 82 ? 10.414 -32.312 -3.484 1 94.56 82 GLN B C 1
ATOM 7549 O O . GLN B 1 82 ? 10.312 -32.5 -4.699 1 94.56 82 GLN B O 1
ATOM 7554 N N . ALA B 1 83 ? 9.641 -31.531 -2.811 1 95.25 83 ALA B N 1
ATOM 7555 C CA . ALA B 1 83 ? 8.5 -30.906 -3.479 1 95.25 83 ALA B CA 1
ATOM 7556 C C . ALA B 1 83 ? 8.656 -29.391 -3.545 1 95.25 83 ALA B C 1
ATOM 7558 O O . ALA B 1 83 ? 7.824 -28.703 -4.133 1 95.25 83 ALA B O 1
ATOM 7559 N N . GLY B 1 84 ? 9.695 -28.859 -2.992 1 94.75 84 GLY B N 1
ATOM 7560 C CA . GLY B 1 84 ? 9.891 -27.422 -2.988 1 94.75 84 GLY B CA 1
ATOM 7561 C C . GLY B 1 84 ? 9.008 -26.703 -1.982 1 94.75 84 GLY B C 1
ATOM 7562 O O . GLY B 1 84 ? 8.219 -27.344 -1.279 1 94.75 84 GLY B O 1
ATOM 7563 N N . LEU B 1 85 ? 9.125 -25.422 -1.945 1 96.44 85 LEU B N 1
ATOM 7564 C CA . LEU B 1 85 ? 8.367 -24.609 -0.99 1 96.44 85 LEU B CA 1
ATOM 7565 C C . LEU B 1 85 ? 6.879 -24.641 -1.312 1 96.44 85 LEU B C 1
ATOM 7567 O O . LEU B 1 85 ? 6.047 -24.719 -0.406 1 96.44 85 LEU B O 1
ATOM 7571 N N . ASP B 1 86 ? 6.512 -24.625 -2.557 1 97.38 86 ASP B N 1
ATOM 7572 C CA . ASP B 1 86 ? 5.109 -24.625 -2.959 1 97.38 86 ASP B CA 1
ATOM 7573 C C . ASP B 1 86 ? 4.43 -25.938 -2.557 1 97.38 86 ASP B C 1
ATOM 7575 O O . ASP B 1 86 ? 3.297 -25.938 -2.068 1 97.38 86 ASP B O 1
ATOM 7579 N N . GLY B 1 87 ? 5.129 -27.078 -2.768 1 97.31 87 GLY B N 1
ATOM 7580 C CA . GLY B 1 87 ? 4.574 -28.359 -2.373 1 97.31 87 GLY B CA 1
ATOM 7581 C C . GLY B 1 87 ? 4.402 -28.5 -0.873 1 97.31 87 GLY B C 1
ATOM 7582 O O . GLY B 1 87 ? 3.385 -29.016 -0.404 1 97.31 87 GLY B O 1
ATOM 7583 N N . LEU B 1 88 ? 5.332 -28 -0.129 1 97.38 88 LEU B N 1
ATOM 7584 C CA . LEU B 1 88 ? 5.281 -28.094 1.325 1 97.38 88 LEU B CA 1
ATOM 7585 C C . LEU B 1 88 ? 4.102 -27.297 1.885 1 97.38 88 LEU B C 1
ATOM 7587 O O . LEU B 1 88 ? 3.365 -27.797 2.736 1 97.38 88 LEU B O 1
ATOM 7591 N N . VAL B 1 89 ? 3.967 -26.078 1.393 1 97.62 89 VAL B N 1
ATOM 7592 C CA . VAL B 1 89 ? 2.941 -25.234 1.982 1 97.62 89 VAL B CA 1
ATOM 7593 C C . VAL B 1 89 ? 1.559 -25.703 1.543 1 97.62 89 VAL B C 1
ATOM 7595 O O . VAL B 1 89 ? 0.571 -25.5 2.252 1 97.62 89 VAL B O 1
ATOM 7598 N N . PHE B 1 90 ? 1.468 -26.312 0.375 1 97.81 90 PHE B N 1
ATOM 7599 C CA . PHE B 1 90 ? 0.191 -26.906 -0.013 1 97.81 90 PHE B CA 1
ATOM 7600 C C . PHE B 1 90 ? -0.203 -28.016 0.946 1 97.81 90 PHE B C 1
ATOM 7602 O O . PHE B 1 90 ? -1.332 -28.047 1.44 1 97.81 90 PHE B O 1
ATOM 7609 N N . LEU B 1 91 ? 0.728 -28.922 1.228 1 97.62 91 LEU B N 1
ATOM 7610 C CA . LEU B 1 91 ? 0.476 -30 2.164 1 97.62 91 LEU B CA 1
ATOM 7611 C C . LEU B 1 91 ? 0.145 -29.469 3.551 1 97.62 91 LEU B C 1
ATOM 7613 O O . LEU B 1 91 ? -0.719 -30 4.242 1 97.62 91 LEU B O 1
ATOM 7617 N N . ARG B 1 92 ? 0.795 -28.438 3.867 1 97.06 92 ARG B N 1
ATOM 7618 C CA . ARG B 1 92 ? 0.541 -27.828 5.172 1 97.06 92 ARG B CA 1
ATOM 7619 C C . ARG B 1 92 ? -0.867 -27.25 5.238 1 97.06 92 ARG B C 1
ATOM 7621 O O . ARG B 1 92 ? -1.521 -27.312 6.281 1 97.06 92 ARG B O 1
ATOM 7628 N N . TYR B 1 93 ? -1.343 -26.609 4.18 1 98.25 93 TYR B N 1
ATOM 7629 C CA . TYR B 1 93 ? -2.707 -26.094 4.148 1 98.25 93 TYR B CA 1
ATOM 7630 C C . TYR B 1 93 ? -3.717 -27.203 4.406 1 98.25 93 TYR B C 1
ATOM 7632 O O . TYR B 1 93 ? -4.625 -27.047 5.227 1 98.25 93 TYR B O 1
ATOM 7640 N N . ILE B 1 94 ? -3.535 -28.375 3.736 1 97.62 94 ILE B N 1
ATOM 7641 C CA . ILE B 1 94 ? -4.445 -29.5 3.863 1 97.62 94 ILE B CA 1
ATOM 7642 C C . ILE B 1 94 ? -4.367 -30.062 5.277 1 97.62 94 ILE B C 1
ATOM 7644 O O . ILE B 1 94 ? -5.398 -30.344 5.898 1 97.62 94 ILE B O 1
ATOM 7648 N N . LYS B 1 95 ? -3.182 -30.156 5.77 1 97.06 95 LYS B N 1
ATOM 7649 C CA . LYS B 1 95 ? -2.977 -30.719 7.105 1 97.06 95 LYS B CA 1
ATOM 7650 C C . LYS B 1 95 ? -3.547 -29.797 8.18 1 97.06 95 LYS B C 1
ATOM 7652 O O . LYS B 1 95 ? -4.199 -30.25 9.117 1 97.06 95 LYS B O 1
ATOM 7657 N N . THR B 1 96 ? -3.295 -28.5 8.062 1 96.94 96 THR B N 1
ATOM 7658 C CA . THR B 1 96 ? -3.725 -27.531 9.07 1 96.94 96 THR B CA 1
ATOM 7659 C C . THR B 1 96 ? -5.246 -27.469 9.141 1 96.94 96 THR B C 1
ATOM 7661 O O . THR B 1 96 ? -5.824 -27.547 10.234 1 96.94 96 THR B O 1
ATOM 7664 N N . PHE B 1 97 ? -5.941 -27.406 8.031 1 97.06 97 PHE B N 1
ATOM 7665 C CA . PHE B 1 97 ? -7.395 -27.312 8.07 1 97.06 97 PHE B CA 1
ATOM 7666 C C . PHE B 1 97 ? -8.016 -28.672 8.367 1 97.06 97 PHE B C 1
ATOM 7668 O O . PHE B 1 97 ? -9.062 -28.766 9.016 1 97.06 97 PHE B O 1
ATOM 7675 N N . GLY B 1 98 ? -7.312 -29.828 7.938 1 96.5 98 GLY B N 1
ATOM 7676 C CA . GLY B 1 98 ? -7.766 -31.125 8.375 1 96.5 98 GLY B CA 1
ATOM 7677 C C . GLY B 1 98 ? -7.738 -31.297 9.883 1 96.5 98 GLY B C 1
ATOM 7678 O O . GLY B 1 98 ? -8.719 -31.75 10.477 1 96.5 98 GLY B O 1
ATOM 7679 N N . THR B 1 99 ? -6.723 -30.828 10.492 1 95.81 99 THR B N 1
ATOM 7680 C CA . THR B 1 99 ? -6.578 -30.938 11.938 1 95.81 99 THR B CA 1
ATOM 7681 C C . THR B 1 99 ? -7.527 -29.984 12.656 1 95.81 99 THR B C 1
ATOM 7683 O O . THR B 1 99 ? -8.023 -30.297 13.742 1 95.81 99 THR B O 1
ATOM 7686 N N . LEU B 1 100 ? -7.68 -28.828 12.055 1 96.19 100 LEU B N 1
ATOM 7687 C CA . LEU B 1 100 ? -8.625 -27.875 12.617 1 96.19 100 LEU B CA 1
ATOM 7688 C C . LEU B 1 100 ? -10.031 -28.469 12.656 1 96.19 100 LEU B C 1
ATOM 7690 O O . LEU B 1 100 ? -10.734 -28.344 13.664 1 96.19 100 LEU B O 1
ATOM 7694 N N . PHE B 1 101 ? -10.445 -29.156 11.586 1 96.5 101 PHE B N 1
ATOM 7695 C CA . PHE B 1 101 ? -11.766 -29.766 11.523 1 96.5 101 PHE B CA 1
ATOM 7696 C C . PHE B 1 101 ? -11.859 -30.953 12.492 1 96.5 101 PHE B C 1
ATOM 7698 O O . PHE B 1 101 ? -12.922 -31.219 13.055 1 96.5 101 PHE B O 1
ATOM 7705 N N . PHE B 1 102 ? -10.781 -31.594 12.688 1 95.31 102 PHE B N 1
ATOM 7706 C CA . PHE B 1 102 ? -10.75 -32.656 13.688 1 95.31 102 PHE B CA 1
ATOM 7707 C C . PHE B 1 102 ? -10.953 -32.094 15.086 1 95.31 102 PHE B C 1
ATOM 7709 O O . PHE B 1 102 ? -11.742 -32.625 15.867 1 95.31 102 PHE B O 1
ATOM 7716 N N . GLY B 1 103 ? -10.234 -31 15.414 1 92.81 103 GLY B N 1
ATOM 7717 C CA . GLY B 1 103 ? -10.398 -30.344 16.703 1 92.81 103 GLY B CA 1
ATOM 7718 C C . GLY B 1 103 ? -11.789 -29.781 16.906 1 92.81 103 GLY B C 1
ATOM 7719 O O . GLY B 1 103 ? -12.305 -29.766 18.031 1 92.81 103 GLY B O 1
ATOM 7720 N N . ALA B 1 104 ? -12.375 -29.375 15.828 1 93.56 104 ALA B N 1
ATOM 7721 C CA . ALA B 1 104 ? -13.695 -28.766 15.891 1 93.56 104 ALA B CA 1
ATOM 7722 C C . ALA B 1 104 ? -14.773 -29.812 16.203 1 93.56 104 ALA B C 1
ATOM 7724 O O . ALA B 1 104 ? -15.914 -29.453 16.5 1 93.56 104 ALA B O 1
ATOM 7725 N N . LEU B 1 105 ? -14.422 -31.109 16.172 1 92.31 105 LEU B N 1
ATOM 7726 C CA . LEU B 1 105 ? -15.367 -32.156 16.547 1 92.31 105 LEU B CA 1
ATOM 7727 C C . LEU B 1 105 ? -15.766 -32.031 18.016 1 92.31 105 LEU B C 1
ATOM 7729 O O . LEU B 1 105 ? -16.828 -32.531 18.406 1 92.31 105 LEU B O 1
ATOM 7733 N N . LEU B 1 106 ? -15.031 -31.266 18.75 1 89.44 106 LEU B N 1
ATOM 7734 C CA . LEU B 1 106 ? -15.352 -31.031 20.141 1 89.44 106 LEU B CA 1
ATOM 7735 C C . LEU B 1 106 ? -16.641 -30.234 20.281 1 89.44 106 LEU B C 1
ATOM 7737 O O . LEU B 1 106 ? -17.297 -30.266 21.328 1 89.44 106 LEU B O 1
ATOM 7741 N N . MET B 1 107 ? -17 -29.578 19.234 1 90.19 107 MET B N 1
ATOM 7742 C CA . MET B 1 107 ? -18.234 -28.797 19.266 1 90.19 107 MET B CA 1
ATOM 7743 C C . MET B 1 107 ? -19.453 -29.719 19.297 1 90.19 107 MET B C 1
ATOM 7745 O O . MET B 1 107 ? -20.562 -29.281 19.656 1 90.19 107 MET B O 1
ATOM 7749 N N . TYR B 1 108 ? -19.297 -31.031 18.938 1 88.5 108 TYR B N 1
ATOM 7750 C CA . TYR B 1 108 ? -20.375 -32 18.953 1 88.5 108 TYR B CA 1
ATOM 7751 C C . TYR B 1 108 ? -20.953 -32.156 20.359 1 88.5 108 TYR B C 1
ATOM 7753 O O . TYR B 1 108 ? -22.156 -32.375 20.516 1 88.5 108 TYR B O 1
ATOM 7761 N N . ILE B 1 109 ? -20.125 -31.938 21.328 1 84.81 109 ILE B N 1
ATOM 7762 C CA . ILE B 1 109 ? -20.5 -32.156 22.719 1 84.81 109 ILE B CA 1
ATOM 7763 C C . ILE B 1 109 ? -21.578 -31.125 23.125 1 84.81 109 ILE B C 1
ATOM 7765 O O . ILE B 1 109 ? -22.484 -31.453 23.891 1 84.81 109 ILE B O 1
ATOM 7769 N N . ILE B 1 110 ? -21.516 -30 22.516 1 87.19 110 ILE B N 1
ATOM 7770 C CA . ILE B 1 110 ? -22.438 -28.938 22.922 1 87.19 110 ILE B CA 1
ATOM 7771 C C . ILE B 1 110 ? -23.547 -28.797 21.875 1 87.19 110 ILE B C 1
ATOM 7773 O O . ILE B 1 110 ? -24.734 -28.875 22.203 1 87.19 110 ILE B O 1
ATOM 7777 N N . LEU B 1 111 ? -23.234 -28.781 20.625 1 85.75 111 LEU B N 1
ATOM 7778 C CA . LEU B 1 111 ? -24.188 -28.375 19.594 1 85.75 111 LEU B CA 1
ATOM 7779 C C . LEU B 1 111 ? -25.125 -29.531 19.266 1 85.75 111 LEU B C 1
ATOM 7781 O O . LEU B 1 111 ? -26.312 -29.312 19.016 1 85.75 111 LEU B O 1
ATOM 7785 N N . LEU B 1 112 ? -24.688 -30.734 19.25 1 83.94 112 LEU B N 1
ATOM 7786 C CA . LEU B 1 112 ? -25.547 -31.844 18.844 1 83.94 112 LEU B CA 1
ATOM 7787 C C . LEU B 1 112 ? -26.672 -32.062 19.859 1 83.94 112 LEU B C 1
ATOM 7789 O O . LEU B 1 112 ? -27.844 -32.188 19.469 1 83.94 112 LEU B O 1
ATOM 7793 N N . PRO B 1 113 ? -26.312 -32.031 21.172 1 82.5 113 PRO B N 1
ATOM 7794 C CA . PRO B 1 113 ? -27.422 -32.156 22.141 1 82.5 113 PRO B CA 1
ATOM 7795 C C . PRO B 1 113 ? -28.359 -30.953 22.109 1 82.5 113 PRO B C 1
ATOM 7797 O O . PRO B 1 113 ? -29.578 -31.125 22.297 1 82.5 113 PRO B O 1
ATOM 7800 N N . VAL B 1 114 ? -27.828 -29.797 21.891 1 83.81 114 VAL B N 1
ATOM 7801 C CA . VAL B 1 114 ? -28.672 -28.609 21.844 1 83.81 114 VAL B CA 1
ATOM 7802 C C . VAL B 1 114 ? -29.625 -28.672 20.656 1 83.81 114 VAL B C 1
ATOM 7804 O O . VAL B 1 114 ? -30.797 -28.281 20.766 1 83.81 114 VAL B O 1
ATOM 7807 N N . ASN B 1 115 ? -29.172 -29.172 19.531 1 83.69 115 ASN B N 1
ATOM 7808 C CA . ASN B 1 115 ? -30 -29.281 18.344 1 83.69 115 ASN B CA 1
ATOM 7809 C C . ASN B 1 115 ? -31 -30.438 18.453 1 83.69 115 ASN B C 1
ATOM 7811 O O . ASN B 1 115 ? -32.156 -30.312 18 1 83.69 115 ASN B O 1
ATOM 7815 N N . ALA B 1 116 ? -30.625 -31.578 19.062 1 78.5 116 ALA B N 1
ATOM 7816 C CA . ALA B 1 116 ? -31.422 -32.812 19.078 1 78.5 116 ALA B CA 1
ATOM 7817 C C . ALA B 1 116 ? -32.531 -32.719 20.125 1 78.5 116 ALA B C 1
ATOM 7819 O O . ALA B 1 116 ? -33.594 -33.312 19.938 1 78.5 116 ALA B O 1
ATOM 7820 N N . THR B 1 117 ? -32.25 -31.953 21.141 1 74.44 117 THR B N 1
ATOM 7821 C CA . THR B 1 117 ? -33.188 -32 22.25 1 74.44 117 THR B CA 1
ATOM 7822 C C . THR B 1 117 ? -34.312 -30.984 22.062 1 74.44 117 THR B C 1
ATOM 7824 O O . THR B 1 117 ? -34.094 -29.828 21.719 1 74.44 117 THR B O 1
ATOM 7827 N N . ASN B 1 118 ? -35.531 -31.422 22.281 1 67.75 118 ASN B N 1
ATOM 7828 C CA . ASN B 1 118 ? -36.75 -30.641 22.359 1 67.75 118 ASN B CA 1
ATOM 7829 C C . ASN B 1 118 ? -36.938 -29.766 21.125 1 67.75 118 ASN B C 1
ATOM 7831 O O . ASN B 1 118 ? -37.25 -28.562 21.25 1 67.75 118 ASN B O 1
ATOM 7835 N N . GLY B 1 119 ? -36.531 -30.281 19.922 1 67.94 119 GLY B N 1
ATOM 7836 C CA . GLY B 1 119 ? -36.625 -29.453 18.734 1 67.94 119 GLY B CA 1
ATOM 7837 C C . GLY B 1 119 ? -37.875 -29.781 17.906 1 67.94 119 GLY B C 1
ATOM 7838 O O . GLY B 1 119 ? -38.906 -30.156 18.453 1 67.94 119 GLY B O 1
ATOM 7839 N N . ASN B 1 120 ? -37.969 -29.5 16.594 1 70.06 120 ASN B N 1
ATOM 7840 C CA . ASN B 1 120 ? -39.094 -29.641 15.664 1 70.06 120 ASN B CA 1
ATOM 7841 C C . ASN B 1 120 ? -39.25 -31.078 15.188 1 70.06 120 ASN B C 1
ATOM 7843 O O . ASN B 1 120 ? -39.906 -31.328 14.164 1 70.06 120 ASN B O 1
ATOM 7847 N N . HIS B 1 121 ? -38.719 -32.156 15.922 1 68.75 121 HIS B N 1
ATOM 7848 C CA . HIS B 1 121 ? -38.812 -33.562 15.648 1 68.75 121 HIS B CA 1
ATOM 7849 C C . HIS B 1 121 ? -38.406 -33.906 14.211 1 68.75 121 HIS B C 1
ATOM 7851 O O . HIS B 1 121 ? -39.094 -34.656 13.523 1 68.75 121 HIS B O 1
ATOM 7857 N N . ASN B 1 122 ? -37.531 -33.125 13.641 1 73.12 122 ASN B N 1
ATOM 7858 C CA . ASN B 1 122 ? -37 -33.469 12.32 1 73.12 122 ASN B CA 1
ATOM 7859 C C . ASN B 1 122 ? -36.281 -34.812 12.344 1 73.12 122 ASN B C 1
ATOM 7861 O O . ASN B 1 122 ? -35.906 -35.312 13.406 1 73.12 122 ASN B O 1
ATOM 7865 N N . GLU B 1 123 ? -36.281 -35.594 11.234 1 71.56 123 GLU B N 1
ATOM 7866 C CA . GLU B 1 123 ? -35.719 -36.906 11.188 1 71.56 123 GLU B CA 1
ATOM 7867 C C . GLU B 1 123 ? -34.344 -36.875 10.531 1 71.56 123 GLU B C 1
ATOM 7869 O O . GLU B 1 123 ? -34 -35.938 9.805 1 71.56 123 GLU B O 1
ATOM 7874 N N . GLY B 1 124 ? -33.438 -37.781 11.008 1 70.44 124 GLY B N 1
ATOM 7875 C CA . GLY B 1 124 ? -32.188 -38 10.352 1 70.44 124 GLY B CA 1
ATOM 7876 C C . GLY B 1 124 ? -31.125 -36.969 10.703 1 70.44 124 GLY B C 1
ATOM 7877 O O . GLY B 1 124 ? -30.984 -36.594 11.867 1 70.44 124 GLY B O 1
ATOM 7878 N N . PHE B 1 125 ? -30.406 -36.5 9.719 1 74.75 125 PHE B N 1
ATOM 7879 C CA . PHE B 1 125 ? -29.328 -35.531 9.906 1 74.75 125 PHE B CA 1
ATOM 7880 C C . PHE B 1 125 ? -29.859 -34.156 10.266 1 74.75 125 PHE B C 1
ATOM 7882 O O . PHE B 1 125 ? -29.172 -33.375 10.906 1 74.75 125 PHE B O 1
ATOM 7889 N N . ASP B 1 126 ? -31.078 -33.875 9.93 1 75.38 126 ASP B N 1
ATOM 7890 C CA . ASP B 1 126 ? -31.703 -32.594 10.195 1 75.38 126 ASP B CA 1
ATOM 7891 C C . ASP B 1 126 ? -32 -32.438 11.68 1 75.38 126 ASP B C 1
ATOM 7893 O O . ASP B 1 126 ? -32.188 -31.297 12.156 1 75.38 126 ASP B O 1
ATOM 7897 N N . GLN B 1 127 ? -32.094 -33.562 12.391 1 74.12 127 GLN B N 1
ATOM 7898 C CA . GLN B 1 127 ? -32.312 -33.5 13.836 1 74.12 127 GLN B CA 1
ATOM 7899 C C . GLN B 1 127 ? -31.109 -32.906 14.547 1 74.12 127 GLN B C 1
ATOM 7901 O O . GLN B 1 127 ? -31.234 -32.344 15.641 1 74.12 127 GLN B O 1
ATOM 7906 N N . LEU B 1 128 ? -30.078 -32.969 13.797 1 75.62 128 LEU B N 1
ATOM 7907 C CA . LEU B 1 128 ? -28.828 -32.562 14.438 1 75.62 128 LEU B CA 1
ATOM 7908 C C . LEU B 1 128 ? -28.375 -31.188 13.922 1 75.62 128 LEU B C 1
ATOM 7910 O O . LEU B 1 128 ? -27.312 -30.719 14.289 1 75.62 128 LEU B O 1
ATOM 7914 N N . SER B 1 129 ? -29.25 -30.625 13.156 1 75.81 129 SER B N 1
ATOM 7915 C CA . SER B 1 129 ? -28.969 -29.312 12.594 1 75.81 129 SER B CA 1
ATOM 7916 C C . SER B 1 129 ? -29.75 -28.219 13.297 1 75.81 129 SER B C 1
ATOM 7918 O O . SER B 1 129 ? -30.656 -28.5 14.086 1 75.81 129 SER B O 1
ATOM 7920 N N . ILE B 1 130 ? -29.359 -27.016 13.062 1 76.62 130 ILE B N 1
ATOM 7921 C CA . ILE B 1 130 ? -29.969 -25.875 13.711 1 76.62 130 ILE B CA 1
ATOM 7922 C C . ILE B 1 130 ? -31.438 -25.766 13.297 1 76.62 130 ILE B C 1
ATOM 7924 O O . ILE B 1 130 ? -32.219 -25.109 13.969 1 76.62 130 ILE B O 1
ATOM 7928 N N . ALA B 1 131 ? -31.766 -26.422 12.234 1 69.62 131 ALA B N 1
ATOM 7929 C CA . ALA B 1 131 ? -33.125 -26.406 11.742 1 69.62 131 ALA B CA 1
ATOM 7930 C C . ALA B 1 131 ? -34.094 -27.031 12.75 1 69.62 131 ALA B C 1
ATOM 7932 O O . ALA B 1 131 ? -35.281 -26.797 12.711 1 69.62 131 ALA B O 1
ATOM 7933 N N . ASN B 1 132 ? -33.594 -27.734 13.719 1 72.62 132 ASN B N 1
ATOM 7934 C CA . ASN B 1 132 ? -34.406 -28.438 14.688 1 72.62 132 ASN B CA 1
ATOM 7935 C C . ASN B 1 132 ? -34.656 -27.609 15.945 1 72.62 132 ASN B C 1
ATOM 7937 O O . ASN B 1 132 ? -35.375 -28.016 16.844 1 72.62 132 ASN B O 1
ATOM 7941 N N . VAL B 1 133 ? -34.062 -26.453 15.984 1 74.88 133 VAL B N 1
ATOM 7942 C CA . VAL B 1 133 ? -34.156 -25.641 17.188 1 74.88 133 VAL B CA 1
ATOM 7943 C C . VAL B 1 133 ? -35.406 -24.766 17.125 1 74.88 133 VAL B C 1
ATOM 7945 O O . VAL B 1 133 ? -35.562 -24 16.172 1 74.88 133 VAL B O 1
ATOM 7948 N N . LYS B 1 134 ? -36.219 -24.906 18.141 1 69.44 134 LYS B N 1
ATOM 7949 C CA . LYS B 1 134 ? -37.469 -24.156 18.188 1 69.44 134 LYS B CA 1
ATOM 7950 C C . LYS B 1 134 ? -37.344 -22.953 19.109 1 69.44 134 LYS B C 1
ATOM 7952 O O . LYS B 1 134 ? -37.906 -21.891 18.828 1 69.44 134 LYS B O 1
ATOM 7957 N N . HIS B 1 135 ? -36.469 -23.031 20.141 1 74.94 135 HIS B N 1
ATOM 7958 C CA . HIS B 1 135 ? -36.406 -22 21.188 1 74.94 135 HIS B CA 1
ATOM 7959 C C . HIS B 1 135 ? -35.312 -20.984 20.891 1 74.94 135 HIS B C 1
ATOM 7961 O O . HIS B 1 135 ? -34.156 -21.359 20.703 1 74.94 135 HIS B O 1
ATOM 7967 N N . PRO B 1 136 ? -35.656 -19.766 20.875 1 76 136 PRO B N 1
ATOM 7968 C CA . PRO B 1 136 ? -34.688 -18.719 20.562 1 76 136 PRO B CA 1
ATOM 7969 C C . PRO B 1 136 ? -33.562 -18.625 21.578 1 76 136 PRO B C 1
ATOM 7971 O O . PRO B 1 136 ? -32.469 -18.172 21.234 1 76 136 PRO B O 1
ATOM 7974 N N . ARG B 1 137 ? -33.781 -19.094 22.766 1 77.69 137 ARG B N 1
ATOM 7975 C CA . ARG B 1 137 ? -32.75 -19.016 23.797 1 77.69 137 ARG B CA 1
ATOM 7976 C C . ARG B 1 137 ? -31.594 -19.984 23.5 1 77.69 137 ARG B C 1
ATOM 7978 O O . ARG B 1 137 ? -30.484 -19.812 24.016 1 77.69 137 ARG B O 1
ATOM 7985 N N . ARG B 1 138 ? -31.953 -20.891 22.75 1 81.44 138 ARG B N 1
ATOM 7986 C CA . ARG B 1 138 ? -30.938 -21.891 22.438 1 81.44 138 ARG B CA 1
ATOM 7987 C C . ARG B 1 138 ? -29.969 -21.391 21.375 1 81.44 138 ARG B C 1
ATOM 7989 O O . ARG B 1 138 ? -28.906 -21.969 21.172 1 81.44 138 ARG B O 1
ATOM 7996 N N . TYR B 1 139 ? -30.391 -20.328 20.797 1 85.06 139 TYR B N 1
ATOM 7997 C CA . TYR B 1 139 ? -29.516 -19.75 19.766 1 85.06 139 TYR B CA 1
ATOM 7998 C C . TYR B 1 139 ? -28.25 -19.188 20.391 1 85.06 139 TYR B C 1
ATOM 8000 O O . TYR B 1 139 ? -27.266 -18.953 19.688 1 85.06 139 TYR B O 1
ATOM 8008 N N . TYR B 1 140 ? -28.203 -19.016 21.703 1 85.62 140 TYR B N 1
ATOM 8009 C CA . TYR B 1 140 ? -27.016 -18.547 22.406 1 85.62 140 TYR B CA 1
ATOM 8010 C C . TYR B 1 140 ? -25.875 -19.547 22.281 1 85.62 140 TYR B C 1
ATOM 8012 O O . TYR B 1 140 ? -24.719 -19.172 22.156 1 85.62 140 TYR B O 1
ATOM 8020 N N . ALA B 1 141 ? -26.281 -20.766 22.281 1 85.81 141 ALA B N 1
ATOM 8021 C CA . ALA B 1 141 ? -25.266 -21.812 22.172 1 85.81 141 ALA B CA 1
ATOM 8022 C C . ALA B 1 141 ? -24.594 -21.766 20.797 1 85.81 141 ALA B C 1
ATOM 8024 O O . ALA B 1 141 ? -23.375 -21.906 20.703 1 85.81 141 ALA B O 1
ATOM 8025 N N . HIS B 1 142 ? -25.344 -21.547 19.828 1 88.12 142 HIS B N 1
ATOM 8026 C CA . HIS B 1 142 ? -24.812 -21.5 18.469 1 88.12 142 HIS B CA 1
ATOM 8027 C C . HIS B 1 142 ? -23.922 -20.266 18.281 1 88.12 142 HIS B C 1
ATOM 8029 O O . HIS B 1 142 ? -22.828 -20.375 17.703 1 88.12 142 HIS B O 1
ATOM 8035 N N . VAL B 1 143 ? -24.281 -19.156 18.797 1 90 143 VAL B N 1
ATOM 8036 C CA . VAL B 1 143 ? -23.547 -17.906 18.594 1 90 143 VAL B CA 1
ATOM 8037 C C . VAL B 1 143 ? -22.266 -17.938 19.438 1 90 143 VAL B C 1
ATOM 8039 O O . VAL B 1 143 ? -21.219 -17.469 19 1 90 143 VAL B O 1
ATOM 8042 N N . LEU B 1 144 ? -22.375 -18.469 20.594 1 90.56 144 LEU B N 1
ATOM 8043 C CA . LEU B 1 144 ? -21.203 -18.531 21.453 1 90.56 144 LEU B CA 1
ATOM 8044 C C . LEU B 1 144 ? -20.188 -19.531 20.922 1 90.56 144 LEU B C 1
ATOM 8046 O O . LEU B 1 144 ? -18.984 -19.281 20.953 1 90.56 144 LEU B O 1
ATOM 8050 N N . MET B 1 145 ? -20.703 -20.656 20.469 1 90 145 MET B N 1
ATOM 8051 C CA . MET B 1 145 ? -19.797 -21.625 19.859 1 90 145 MET B CA 1
ATOM 8052 C C . MET B 1 145 ? -19.203 -21.078 18.562 1 90 145 MET B C 1
ATOM 8054 O O . MET B 1 145 ? -18.047 -21.359 18.25 1 90 145 MET B O 1
ATOM 8058 N N . GLY B 1 146 ? -20 -20.312 17.844 1 90.44 146 GLY B N 1
ATOM 8059 C CA . GLY B 1 146 ? -19.484 -19.656 16.656 1 90.44 146 GLY B CA 1
ATOM 8060 C C . GLY B 1 146 ? -18.391 -18.656 16.969 1 90.44 146 GLY B C 1
ATOM 8061 O O . GLY B 1 146 ? -17.406 -18.562 16.219 1 90.44 146 GLY B O 1
ATOM 8062 N N . LEU B 1 147 ? -18.562 -18 18.062 1 91.88 147 LEU B N 1
ATOM 8063 C CA . LEU B 1 147 ? -17.547 -17.031 18.484 1 91.88 147 LEU B CA 1
ATOM 8064 C C . LEU B 1 147 ? -16.234 -17.719 18.797 1 91.88 147 LEU B C 1
ATOM 8066 O O . LEU B 1 147 ? -15.164 -17.281 18.359 1 91.88 147 LEU B O 1
ATOM 8070 N N . ILE B 1 148 ? -16.297 -18.766 19.453 1 92.56 148 ILE B N 1
ATOM 8071 C CA . ILE B 1 148 ? -15.094 -19.484 19.859 1 92.56 148 ILE B CA 1
ATOM 8072 C C . ILE B 1 148 ? -14.453 -20.156 18.641 1 92.56 148 ILE B C 1
ATOM 8074 O O . ILE B 1 148 ? -13.25 -20.016 18.406 1 92.56 148 ILE B O 1
ATOM 8078 N N . PHE B 1 149 ? -15.258 -20.875 17.891 1 94 149 PHE B N 1
ATOM 8079 C CA . PHE B 1 149 ? -14.742 -21.594 16.734 1 94 149 PHE B CA 1
ATOM 8080 C C . PHE B 1 149 ? -14.148 -20.641 15.711 1 94 149 PHE B C 1
ATOM 8082 O O . PHE B 1 149 ? -13.055 -20.875 15.203 1 94 149 PHE B O 1
ATOM 8089 N N . ASN B 1 150 ? -14.891 -19.578 15.383 1 95 150 ASN B N 1
ATOM 8090 C CA . ASN B 1 150 ? -14.367 -18.594 14.438 1 95 150 ASN B CA 1
ATOM 8091 C C . ASN B 1 150 ? -13.102 -17.922 14.961 1 95 150 ASN B C 1
ATOM 8093 O O . ASN B 1 150 ? -12.195 -17.625 14.188 1 95 150 ASN B O 1
ATOM 8097 N N . GLY B 1 151 ? -13.055 -17.672 16.25 1 95.12 151 GLY B N 1
ATOM 8098 C CA . GLY B 1 151 ? -11.852 -17.125 16.859 1 95.12 151 GLY B CA 1
ATOM 8099 C C . GLY B 1 151 ? -10.641 -18.031 16.719 1 95.12 151 GLY B C 1
ATOM 8100 O O . GLY B 1 151 ? -9.539 -17.562 16.406 1 95.12 151 GLY B O 1
ATOM 8101 N N . VAL B 1 152 ? -10.852 -19.281 16.844 1 95.38 152 VAL B N 1
ATOM 8102 C CA . VAL B 1 152 ? -9.773 -20.25 16.719 1 95.38 152 VAL B CA 1
ATOM 8103 C C . VAL B 1 152 ? -9.312 -20.328 15.258 1 95.38 152 VAL B C 1
ATOM 8105 O O . VAL B 1 152 ? -8.117 -20.422 14.977 1 95.38 152 VAL B O 1
ATOM 8108 N N . VAL B 1 153 ? -10.258 -20.297 14.336 1 97 153 VAL B N 1
ATOM 8109 C CA . VAL B 1 153 ? -9.922 -20.344 12.914 1 97 153 VAL B CA 1
ATOM 8110 C C . VAL B 1 153 ? -9.07 -19.125 12.547 1 97 153 VAL B C 1
ATOM 8112 O O . VAL B 1 153 ? -8.047 -19.25 11.867 1 97 153 VAL B O 1
ATOM 8115 N N . ILE B 1 154 ? -9.469 -17.938 12.992 1 97.31 154 ILE B N 1
ATOM 8116 C CA . ILE B 1 154 ? -8.734 -16.719 12.719 1 97.31 154 ILE B CA 1
ATOM 8117 C C . ILE B 1 154 ? -7.332 -16.812 13.32 1 97.31 154 ILE B C 1
ATOM 8119 O O . ILE B 1 154 ? -6.348 -16.422 12.688 1 97.31 154 ILE B O 1
ATOM 8123 N N . PHE B 1 155 ? -7.238 -17.375 14.5 1 96.12 155 PHE B N 1
ATOM 8124 C CA . PHE B 1 155 ? -5.945 -17.531 15.156 1 96.12 155 PHE B CA 1
ATOM 8125 C C . PHE B 1 155 ? -5.055 -18.5 14.375 1 96.12 155 PHE B C 1
ATOM 8127 O O . PHE B 1 155 ? -3.848 -18.281 14.258 1 96.12 155 PHE B O 1
ATOM 8134 N N . VAL B 1 156 ? -5.625 -19.562 13.875 1 96.81 156 VAL B N 1
ATOM 8135 C CA . VAL B 1 156 ? -4.859 -20.516 13.078 1 96.81 156 VAL B CA 1
ATOM 8136 C C . VAL B 1 156 ? -4.355 -19.828 11.805 1 96.81 156 VAL B C 1
ATOM 8138 O O . VAL B 1 156 ? -3.217 -20.047 11.391 1 96.81 156 VAL B O 1
ATOM 8141 N N . ILE B 1 157 ? -5.195 -19.016 11.156 1 97.44 157 ILE B N 1
ATOM 8142 C CA . ILE B 1 157 ? -4.773 -18.281 9.969 1 97.44 157 ILE B CA 1
ATOM 8143 C C . ILE B 1 157 ? -3.607 -17.359 10.312 1 97.44 157 ILE B C 1
ATOM 8145 O O . ILE B 1 157 ? -2.627 -17.281 9.57 1 97.44 157 ILE B O 1
ATOM 8149 N N . TYR B 1 158 ? -3.66 -16.672 11.477 1 95.94 158 TYR B N 1
ATOM 8150 C CA . TYR B 1 158 ? -2.58 -15.82 11.953 1 95.94 158 TYR B CA 1
ATOM 8151 C C . TYR B 1 158 ? -1.303 -16.625 12.172 1 95.94 158 TYR B C 1
ATOM 8153 O O . TYR B 1 158 ? -0.222 -16.203 11.75 1 95.94 158 TYR B O 1
ATOM 8161 N N . ARG B 1 159 ? -1.44 -17.75 12.797 1 96.19 159 ARG B N 1
ATOM 8162 C CA . ARG B 1 159 ? -0.306 -18.625 13.094 1 96.19 159 ARG B CA 1
ATOM 8163 C C . ARG B 1 159 ? 0.367 -19.094 11.812 1 96.19 159 ARG B C 1
ATOM 8165 O O . ARG B 1 159 ? 1.596 -19.094 11.711 1 96.19 159 ARG B O 1
ATOM 8172 N N . GLU B 1 160 ? -0.436 -19.5 10.875 1 97 160 GLU B N 1
ATOM 8173 C CA . GLU B 1 160 ? 0.109 -20.016 9.625 1 97 160 GLU B CA 1
ATOM 8174 C C . GLU B 1 160 ? 0.719 -18.906 8.773 1 97 160 GLU B C 1
ATOM 8176 O O . GLU B 1 160 ? 1.7 -19.141 8.062 1 97 160 GLU B O 1
ATOM 8181 N N . LEU B 1 161 ? 0.158 -17.703 8.844 1 97.06 161 LEU B N 1
ATOM 8182 C CA . LEU B 1 161 ? 0.761 -16.562 8.148 1 97.06 161 LEU B CA 1
ATOM 8183 C C . LEU B 1 161 ? 2.127 -16.234 8.742 1 97.06 161 LEU B C 1
ATOM 8185 O O . LEU B 1 161 ? 3.068 -15.93 8.008 1 97.06 161 LEU B O 1
ATOM 8189 N N . PHE B 1 162 ? 2.207 -16.328 10.031 1 95.69 162 PHE B N 1
ATOM 8190 C CA . PHE B 1 162 ? 3.469 -16.078 10.711 1 95.69 162 PHE B CA 1
ATOM 8191 C C . PHE B 1 162 ? 4.512 -17.109 10.328 1 95.69 162 PHE B C 1
ATOM 8193 O O . PHE B 1 162 ? 5.656 -16.766 10.023 1 95.69 162 PHE B O 1
ATOM 8200 N N . PHE B 1 163 ? 4.098 -18.344 10.297 1 95.69 163 PHE B N 1
ATOM 8201 C CA . PHE B 1 163 ? 4.98 -19.438 9.914 1 95.69 163 PHE B CA 1
ATOM 8202 C C . PHE B 1 163 ? 5.488 -19.25 8.492 1 95.69 163 PHE B C 1
ATOM 8204 O O . PHE B 1 163 ? 6.691 -19.344 8.242 1 95.69 163 PHE B O 1
ATOM 8211 N N . TYR B 1 164 ? 4.605 -19 7.621 1 96.88 164 TYR B N 1
ATOM 8212 C CA . TYR B 1 164 ? 4.984 -18.844 6.223 1 96.88 164 TYR B CA 1
ATOM 8213 C C . TYR B 1 164 ? 5.945 -17.688 6.043 1 96.88 164 TYR B C 1
ATOM 8215 O O . TYR B 1 164 ? 6.93 -17.781 5.305 1 96.88 164 TYR B O 1
ATOM 8223 N N . ASN B 1 165 ? 5.613 -16.547 6.637 1 96.5 165 ASN B N 1
ATOM 8224 C CA . ASN B 1 165 ? 6.477 -15.375 6.539 1 96.5 165 ASN B CA 1
ATOM 8225 C C . ASN B 1 165 ? 7.898 -15.688 7 1 96.5 165 ASN B C 1
ATOM 8227 O O . ASN B 1 165 ? 8.867 -15.305 6.344 1 96.5 165 ASN B O 1
ATOM 8231 N N . SER B 1 166 ? 8.031 -16.438 8.078 1 94.88 166 SER B N 1
ATOM 8232 C CA . SER B 1 166 ? 9.336 -16.812 8.594 1 94.88 166 SER B CA 1
ATOM 8233 C C . SER B 1 166 ? 10.039 -17.797 7.652 1 94.88 166 SER B C 1
ATOM 8235 O O . SER B 1 166 ? 11.227 -17.641 7.367 1 94.88 166 SER B O 1
ATOM 8237 N N . LEU B 1 167 ? 9.273 -18.734 7.148 1 96 167 LEU B N 1
ATOM 8238 C CA . LEU B 1 167 ? 9.836 -19.75 6.277 1 96 167 LEU B CA 1
ATOM 8239 C C . LEU B 1 167 ? 10.289 -19.156 4.953 1 96 167 LEU B C 1
ATOM 8241 O O . LEU B 1 167 ? 11.375 -19.484 4.457 1 96 167 LEU B O 1
ATOM 8245 N N . LYS B 1 168 ? 9.484 -18.328 4.375 1 96.75 168 LYS B N 1
ATOM 8246 C CA . LYS B 1 168 ? 9.82 -17.672 3.115 1 96.75 168 LYS B CA 1
ATOM 8247 C C . LYS B 1 168 ? 11.125 -16.891 3.234 1 96.75 168 LYS B C 1
ATOM 8249 O O . LYS B 1 168 ? 12.008 -17 2.379 1 96.75 168 LYS B O 1
ATOM 8254 N N . ASN B 1 169 ? 11.273 -16.141 4.301 1 96 169 ASN B N 1
ATOM 8255 C CA . ASN B 1 169 ? 12.477 -15.336 4.5 1 96 169 ASN B CA 1
ATOM 8256 C C . ASN B 1 169 ? 13.711 -16.203 4.711 1 96 169 ASN B C 1
ATOM 8258 O O . ASN B 1 169 ? 14.789 -15.891 4.215 1 96 169 ASN B O 1
ATOM 8262 N N . ALA B 1 170 ? 13.547 -17.281 5.406 1 94.06 170 ALA B N 1
ATOM 8263 C CA . ALA B 1 170 ? 14.664 -18.188 5.645 1 94.06 170 ALA B CA 1
ATOM 8264 C C . ALA B 1 170 ? 15.109 -18.859 4.352 1 94.06 170 ALA B C 1
ATOM 8266 O O . ALA B 1 170 ? 16.312 -18.984 4.09 1 94.06 170 ALA B O 1
ATOM 8267 N N . VAL B 1 171 ? 14.141 -19.281 3.553 1 95.5 171 VAL B N 1
ATOM 8268 C CA . VAL B 1 171 ? 14.438 -19.969 2.297 1 95.5 171 VAL B CA 1
ATOM 8269 C C . VAL B 1 171 ? 15.102 -19 1.325 1 95.5 171 VAL B C 1
ATOM 8271 O O . VAL B 1 171 ? 16.125 -19.312 0.726 1 95.5 171 VAL B O 1
ATOM 8274 N N . LEU B 1 172 ? 14.594 -17.781 1.229 1 96.19 172 LEU B N 1
ATOM 8275 C CA . LEU B 1 172 ? 15.086 -16.812 0.253 1 96.19 172 LEU B CA 1
ATOM 8276 C C . LEU B 1 172 ? 16.438 -16.25 0.673 1 96.19 172 LEU B C 1
ATOM 8278 O O . LEU B 1 172 ? 17.188 -15.727 -0.158 1 96.19 172 LEU B O 1
ATOM 8282 N N . SER B 1 173 ? 16.75 -16.375 1.939 1 94.06 173 SER B N 1
ATOM 8283 C CA . SER B 1 173 ? 18.031 -15.883 2.432 1 94.06 173 SER B CA 1
ATOM 8284 C C . SER B 1 173 ? 19.078 -16.984 2.438 1 94.06 173 SER B C 1
ATOM 8286 O O . SER B 1 173 ? 20.25 -16.734 2.76 1 94.06 173 SER B O 1
ATOM 8288 N N . SER B 1 174 ? 18.703 -18.203 2.105 1 92.81 174 SER B N 1
ATOM 8289 C CA . SER B 1 174 ? 19.641 -19.312 2.023 1 92.81 174 SER B CA 1
ATOM 8290 C C . SER B 1 174 ? 20.547 -19.188 0.794 1 92.81 174 SER B C 1
ATOM 8292 O O . SER B 1 174 ? 20.172 -18.531 -0.187 1 92.81 174 SER B O 1
ATOM 8294 N N . PRO B 1 175 ? 21.703 -19.703 0.77 1 91.88 175 PRO B N 1
ATOM 8295 C CA . PRO B 1 175 ? 22.625 -19.609 -0.354 1 91.88 175 PRO B CA 1
ATOM 8296 C C . PRO B 1 175 ? 22.047 -20.141 -1.66 1 91.88 175 PRO B C 1
ATOM 8298 O O . PRO B 1 175 ? 22.297 -19.562 -2.729 1 91.88 175 PRO B O 1
ATOM 8301 N N . LYS B 1 176 ? 21.266 -21.188 -1.583 1 91.44 176 LYS B N 1
ATOM 8302 C CA . LYS B 1 176 ? 20.672 -21.781 -2.773 1 91.44 176 LYS B CA 1
ATOM 8303 C C . LYS B 1 176 ? 19.781 -20.781 -3.51 1 91.44 176 LYS B C 1
ATOM 8305 O O . LYS B 1 176 ? 19.75 -20.766 -4.742 1 91.44 176 LYS B O 1
ATOM 8310 N N . TYR B 1 177 ? 19.094 -19.922 -2.777 1 94.38 177 TYR B N 1
ATOM 8311 C CA . TYR B 1 177 ? 18.141 -18.984 -3.391 1 94.38 177 TYR B CA 1
ATOM 8312 C C . TYR B 1 177 ? 18.75 -17.594 -3.492 1 94.38 177 TYR B C 1
ATOM 8314 O O . TYR B 1 177 ? 18.578 -16.922 -4.508 1 94.38 177 TYR B O 1
ATOM 8322 N N . ALA B 1 178 ? 19.484 -17.141 -2.529 1 94.44 178 ALA B N 1
ATOM 8323 C CA . ALA B 1 178 ? 20 -15.781 -2.471 1 94.44 178 ALA B CA 1
ATOM 8324 C C . ALA B 1 178 ? 20.969 -15.516 -3.623 1 94.44 178 ALA B C 1
ATOM 8326 O O . ALA B 1 178 ? 21 -14.406 -4.172 1 94.44 178 ALA B O 1
ATOM 8327 N N . LYS B 1 179 ? 21.719 -16.5 -4.016 1 92.62 179 LYS B N 1
ATOM 8328 C CA . LYS B 1 179 ? 22.734 -16.312 -5.051 1 92.62 179 LYS B CA 1
ATOM 8329 C C . LYS B 1 179 ? 22.172 -16.641 -6.434 1 92.62 179 LYS B C 1
ATOM 8331 O O . LYS B 1 179 ? 22.844 -16.453 -7.445 1 92.62 179 LYS B O 1
ATOM 8336 N N . LYS B 1 180 ? 20.953 -17.109 -6.414 1 92.94 180 LYS B N 1
ATOM 8337 C CA . LYS B 1 180 ? 20.297 -17.422 -7.68 1 92.94 180 LYS B CA 1
ATOM 8338 C C . LYS B 1 180 ? 20.125 -16.172 -8.531 1 92.94 180 LYS B C 1
ATOM 8340 O O . LYS B 1 180 ? 19.859 -15.086 -8.008 1 92.94 180 LYS B O 1
ATOM 8345 N N . LEU B 1 181 ? 20.188 -16.312 -9.852 1 94.31 181 LEU B N 1
ATOM 8346 C CA . LEU B 1 181 ? 20.062 -15.211 -10.797 1 94.31 181 LEU B CA 1
ATOM 8347 C C . LEU B 1 181 ? 18.703 -14.539 -10.664 1 94.31 181 LEU B C 1
ATOM 8349 O O . LEU B 1 181 ? 18.594 -13.312 -10.727 1 94.31 181 LEU B O 1
ATOM 8353 N N . SER B 1 182 ? 17.688 -15.312 -10.461 1 94.94 182 SER B N 1
ATOM 8354 C CA . SER B 1 182 ? 16.312 -14.797 -10.398 1 94.94 182 SER B CA 1
ATOM 8355 C C . SER B 1 182 ? 16.125 -13.883 -9.195 1 94.94 182 SER B C 1
ATOM 8357 O O . SER B 1 182 ? 15.383 -12.906 -9.258 1 94.94 182 SER B O 1
ATOM 8359 N N . CYS B 1 183 ? 16.844 -14.125 -8.062 1 96.06 183 CYS B N 1
ATOM 8360 C CA . CYS B 1 183 ? 16.688 -13.352 -6.832 1 96.06 183 CYS B CA 1
ATOM 8361 C C . CYS B 1 183 ? 17.562 -12.117 -6.852 1 96.06 183 CYS B C 1
ATOM 8363 O O . CYS B 1 183 ? 17.406 -11.219 -6.02 1 96.06 183 CYS B O 1
ATOM 8365 N N . ARG B 1 184 ? 18.469 -12.016 -7.855 1 96.06 184 ARG B N 1
ATOM 8366 C CA . ARG B 1 184 ? 19.344 -10.867 -7.969 1 96.06 184 ARG B CA 1
ATOM 8367 C C . ARG B 1 184 ? 18.984 -10.016 -9.188 1 96.06 184 ARG B C 1
ATOM 8369 O O . ARG B 1 184 ? 19.766 -9.148 -9.594 1 96.06 184 ARG B O 1
ATOM 8376 N N . THR B 1 185 ? 17.891 -10.336 -9.836 1 97.31 185 THR B N 1
ATOM 8377 C CA . THR B 1 185 ? 17.469 -9.602 -11.023 1 97.31 185 THR B CA 1
ATOM 8378 C C . THR B 1 185 ? 16.094 -9 -10.82 1 97.31 185 THR B C 1
ATOM 8380 O O . THR B 1 185 ? 15.18 -9.672 -10.328 1 97.31 185 THR B O 1
ATOM 8383 N N . VAL B 1 186 ? 15.945 -7.707 -11.117 1 97.88 186 VAL B N 1
ATOM 8384 C CA . VAL B 1 186 ? 14.672 -7.012 -10.977 1 97.88 186 VAL B CA 1
ATOM 8385 C C . VAL B 1 186 ? 14.164 -6.582 -12.352 1 97.88 186 VAL B C 1
ATOM 8387 O O . VAL B 1 186 ? 14.93 -6.07 -13.172 1 97.88 186 VAL B O 1
ATOM 8390 N N . LEU B 1 187 ? 12.93 -6.891 -12.68 1 97.81 187 LEU B N 1
ATOM 8391 C CA . LEU B 1 187 ? 12.281 -6.457 -13.914 1 97.81 187 LEU B CA 1
ATOM 8392 C C . LEU B 1 187 ? 11.484 -5.18 -13.688 1 97.81 187 LEU B C 1
ATOM 8394 O O . LEU B 1 187 ? 10.648 -5.117 -12.789 1 97.81 187 LEU B O 1
ATOM 8398 N N . PHE B 1 188 ? 11.773 -4.133 -14.398 1 96.44 188 PHE B N 1
ATOM 8399 C CA . PHE B 1 188 ? 11.016 -2.887 -14.398 1 96.44 188 PHE B CA 1
ATOM 8400 C C . PHE B 1 188 ? 10.203 -2.74 -15.68 1 96.44 188 PHE B C 1
ATOM 8402 O O . PHE B 1 188 ? 10.75 -2.836 -16.781 1 96.44 188 PHE B O 1
ATOM 8409 N N . GLN B 1 189 ? 8.945 -2.504 -15.539 1 95.38 189 GLN B N 1
ATOM 8410 C CA . GLN B 1 189 ? 8.078 -2.283 -16.688 1 95.38 189 GLN B CA 1
ATOM 8411 C C . GLN B 1 189 ? 7.676 -0.816 -16.797 1 95.38 189 GLN B C 1
ATOM 8413 O O . GLN B 1 189 ? 7.82 -0.051 -15.844 1 95.38 189 GLN B O 1
ATOM 8418 N N . GLY B 1 190 ? 7.172 -0.428 -17.953 1 93.69 190 GLY B N 1
ATOM 8419 C CA . GLY B 1 190 ? 6.777 0.952 -18.188 1 93.69 190 GLY B CA 1
ATOM 8420 C C . GLY B 1 190 ? 7.941 1.922 -18.141 1 93.69 190 GLY B C 1
ATOM 8421 O O . GLY B 1 190 ? 7.84 3.006 -17.562 1 93.69 190 GLY B O 1
ATOM 8422 N N . VAL B 1 191 ? 9.055 1.493 -18.625 1 94 191 VAL B N 1
ATOM 8423 C CA . VAL B 1 191 ? 10.266 2.307 -18.625 1 94 191 VAL B CA 1
ATOM 8424 C C . VAL B 1 191 ? 10.172 3.383 -19.703 1 94 191 VAL B C 1
ATOM 8426 O O . VAL B 1 191 ? 9.875 3.082 -20.859 1 94 191 VAL B O 1
ATOM 8429 N N . PRO B 1 192 ? 10.312 4.57 -19.281 1 90.25 192 PRO B N 1
ATOM 8430 C CA . PRO B 1 192 ? 10.305 5.625 -20.297 1 90.25 192 PRO B CA 1
ATOM 8431 C C . PRO B 1 192 ? 11.438 5.473 -21.312 1 90.25 192 PRO B C 1
ATOM 8433 O O . PRO B 1 192 ? 12.469 4.867 -21.016 1 90.25 192 PRO B O 1
ATOM 8436 N N . ASP B 1 193 ? 11.328 6.031 -22.438 1 85.94 193 ASP B N 1
ATOM 8437 C CA . ASP B 1 193 ? 12.258 5.898 -23.562 1 85.94 193 ASP B CA 1
ATOM 8438 C C . ASP B 1 193 ? 13.641 6.43 -23.188 1 85.94 193 ASP B C 1
ATOM 8440 O O . ASP B 1 193 ? 14.664 5.895 -23.625 1 85.94 193 ASP B O 1
ATOM 8444 N N . SER B 1 194 ? 13.648 7.398 -22.25 1 82.94 194 SER B N 1
ATOM 8445 C CA . SER B 1 194 ? 14.906 8.031 -21.875 1 82.94 194 SER B CA 1
ATOM 8446 C C . SER B 1 194 ? 15.758 7.105 -21.016 1 82.94 194 SER B C 1
ATOM 8448 O O . SER B 1 194 ? 16.984 7.25 -20.953 1 82.94 194 SER B O 1
ATOM 8450 N N . LEU B 1 195 ? 15.07 6.137 -20.469 1 86.75 195 LEU B N 1
ATOM 8451 C CA . LEU B 1 195 ? 15.789 5.266 -19.547 1 86.75 195 LEU B CA 1
ATOM 8452 C C . LEU B 1 195 ? 16 3.883 -20.156 1 86.75 195 LEU B C 1
ATOM 8454 O O . LEU B 1 195 ? 16.578 3 -19.531 1 86.75 195 LEU B O 1
ATOM 8458 N N . LEU B 1 196 ? 15.516 3.738 -21.469 1 86.88 196 LEU B N 1
ATOM 8459 C CA . LEU B 1 196 ? 15.594 2.438 -22.125 1 86.88 196 LEU B CA 1
ATOM 8460 C C . LEU B 1 196 ? 16.984 2.201 -22.688 1 86.88 196 LEU B C 1
ATOM 8462 O O . LEU B 1 196 ? 17.156 2.012 -23.906 1 86.88 196 LEU B O 1
ATOM 8466 N N . ASP B 1 197 ? 17.984 2.504 -21.891 1 81.56 197 ASP B N 1
ATOM 8467 C CA . ASP B 1 197 ? 19.375 2.258 -22.25 1 81.56 197 ASP B CA 1
ATOM 8468 C C . ASP B 1 197 ? 20.109 1.51 -21.141 1 81.56 197 ASP B C 1
ATOM 8470 O O . ASP B 1 197 ? 19.812 1.692 -19.953 1 81.56 197 ASP B O 1
ATOM 8474 N N . GLU B 1 198 ? 20.984 0.688 -21.5 1 80.88 198 GLU B N 1
ATOM 8475 C CA . GLU B 1 198 ? 21.703 -0.163 -20.562 1 80.88 198 GLU B CA 1
ATOM 8476 C C . GLU B 1 198 ? 22.531 0.669 -19.594 1 80.88 198 GLU B C 1
ATOM 8478 O O . GLU B 1 198 ? 22.766 0.258 -18.453 1 80.88 198 GLU B O 1
ATOM 8483 N N . LYS B 1 199 ? 22.859 1.854 -19.938 1 82.81 199 LYS B N 1
ATOM 8484 C CA . LYS B 1 199 ? 23.797 2.633 -19.156 1 82.81 199 LYS B CA 1
ATOM 8485 C C . LYS B 1 199 ? 23.078 3.449 -18.078 1 82.81 199 LYS B C 1
ATOM 8487 O O . LYS B 1 199 ? 23.672 3.828 -17.078 1 82.81 199 LYS B O 1
ATOM 8492 N N . GLN B 1 200 ? 21.828 3.771 -18.312 1 86 200 GLN B N 1
ATOM 8493 C CA . GLN B 1 200 ? 21.094 4.652 -17.406 1 86 200 GLN B CA 1
ATOM 8494 C C . GLN B 1 200 ? 20.859 3.98 -16.047 1 86 200 GLN B C 1
ATOM 8496 O O . GLN B 1 200 ? 20.828 4.648 -15.016 1 86 200 GLN B O 1
ATOM 8501 N N . ALA B 1 201 ? 20.766 2.658 -16.047 1 90 201 ALA B N 1
ATOM 8502 C CA . ALA B 1 201 ? 20.516 1.928 -14.812 1 90 201 ALA B CA 1
ATOM 8503 C C . ALA B 1 201 ? 21.688 2.055 -13.852 1 90 201 ALA B C 1
ATOM 8505 O O . ALA B 1 201 ? 21.516 2.047 -12.633 1 90 201 ALA B O 1
ATOM 8506 N N . PHE B 1 202 ? 22.875 2.254 -14.438 1 90.5 202 PHE B N 1
ATOM 8507 C CA . PHE B 1 202 ? 24.078 2.387 -13.617 1 90.5 202 PHE B CA 1
ATOM 8508 C C . PHE B 1 202 ? 24.109 3.732 -12.906 1 90.5 202 PHE B C 1
ATOM 8510 O O . PHE B 1 202 ? 24.844 3.91 -11.93 1 90.5 202 PHE B O 1
ATOM 8517 N N . LYS B 1 203 ? 23.312 4.691 -13.414 1 87.88 203 LYS B N 1
ATOM 8518 C CA . LYS B 1 203 ? 23.25 6.016 -12.805 1 87.88 203 LYS B CA 1
ATOM 8519 C C . LYS B 1 203 ? 22.25 6.043 -11.656 1 87.88 203 LYS B C 1
ATOM 8521 O O . LYS B 1 203 ? 22.406 6.816 -10.711 1 87.88 203 LYS B O 1
ATOM 8526 N N . ILE B 1 204 ? 21.25 5.215 -11.758 1 89.81 204 ILE B N 1
ATOM 8527 C CA . ILE B 1 204 ? 20.109 5.293 -10.844 1 89.81 204 ILE B CA 1
ATOM 8528 C C . ILE B 1 204 ? 20.344 4.383 -9.641 1 89.81 204 ILE B C 1
ATOM 8530 O O . ILE B 1 204 ? 20.094 4.773 -8.5 1 89.81 204 ILE B O 1
ATOM 8534 N N . PHE B 1 205 ? 20.906 3.125 -9.914 1 91.25 205 PHE B N 1
ATOM 8535 C CA . PHE B 1 205 ? 20.984 2.119 -8.867 1 91.25 205 PHE B CA 1
ATOM 8536 C C . PHE B 1 205 ? 22.422 1.875 -8.461 1 91.25 205 PHE B C 1
ATOM 8538 O O . PHE B 1 205 ? 23.359 2.211 -9.203 1 91.25 205 PHE B O 1
ATOM 8545 N N . SER B 1 206 ? 22.531 1.327 -7.262 1 87.62 206 SER B N 1
ATOM 8546 C CA . SER B 1 206 ? 23.828 0.875 -6.773 1 87.62 206 SER B CA 1
ATOM 8547 C C . SER B 1 206 ? 23.953 -0.643 -6.863 1 87.62 206 SER B C 1
ATOM 8549 O O . SER B 1 206 ? 22.969 -1.363 -6.672 1 87.62 206 SER B O 1
ATOM 8551 N N . GLY B 1 207 ? 25.109 -1.141 -7.207 1 90.31 207 GLY B N 1
ATOM 8552 C CA . GLY B 1 207 ? 25.375 -2.57 -7.219 1 90.31 207 GLY B CA 1
ATOM 8553 C C . GLY B 1 207 ? 24.891 -3.258 -8.477 1 90.31 207 GLY B C 1
ATOM 8554 O O . GLY B 1 207 ? 24.484 -4.422 -8.438 1 90.31 207 GLY B O 1
ATOM 8555 N N . VAL B 1 208 ? 24.828 -2.574 -9.625 1 94 208 VAL B N 1
ATOM 8556 C CA . VAL B 1 208 ? 24.344 -3.135 -10.875 1 94 208 VAL B CA 1
ATOM 8557 C C . VAL B 1 208 ? 25.453 -3.947 -11.547 1 94 208 VAL B C 1
ATOM 8559 O O . VAL B 1 208 ? 26.594 -3.494 -11.633 1 94 208 VAL B O 1
ATOM 8562 N N . LYS B 1 209 ? 25.203 -5.164 -11.938 1 92.31 209 LYS B N 1
ATOM 8563 C CA . LYS B 1 209 ? 26.156 -6.016 -12.641 1 92.31 209 LYS B CA 1
ATOM 8564 C C . LYS B 1 209 ? 25.922 -5.977 -14.148 1 92.31 209 LYS B C 1
ATOM 8566 O O . LYS B 1 209 ? 26.859 -5.773 -14.914 1 92.31 209 LYS B O 1
ATOM 8571 N N . ARG B 1 210 ? 24.656 -6.195 -14.547 1 92.94 210 ARG B N 1
ATOM 8572 C CA . ARG B 1 210 ? 24.312 -6.242 -15.969 1 92.94 210 ARG B CA 1
ATOM 8573 C C . ARG B 1 210 ? 22.875 -5.785 -16.203 1 92.94 210 ARG B C 1
ATOM 8575 O O . ARG B 1 210 ? 22.016 -5.969 -15.336 1 92.94 210 ARG B O 1
ATOM 8582 N N . VAL B 1 211 ? 22.641 -5.219 -17.312 1 94.38 211 VAL B N 1
ATOM 8583 C CA . VAL B 1 211 ? 21.312 -4.746 -17.672 1 94.38 211 VAL B CA 1
ATOM 8584 C C . VAL B 1 211 ? 20.844 -5.41 -18.969 1 94.38 211 VAL B C 1
ATOM 8586 O O . VAL B 1 211 ? 21.625 -5.516 -19.922 1 94.38 211 VAL B O 1
ATOM 8589 N N . TYR B 1 212 ? 19.672 -6.043 -19.031 1 94.06 212 TYR B N 1
ATOM 8590 C CA . TYR B 1 212 ? 19.062 -6.629 -20.219 1 94.06 212 TYR B CA 1
ATOM 8591 C C . TYR B 1 212 ? 17.891 -5.781 -20.703 1 94.06 212 TYR B C 1
ATOM 8593 O O . TYR B 1 212 ? 16.859 -5.684 -20.016 1 94.06 212 TYR B O 1
ATOM 8601 N N . VAL B 1 213 ? 18.016 -5.121 -21.781 1 93.25 213 VAL B N 1
ATOM 8602 C CA . VAL B 1 213 ? 16.891 -4.402 -22.375 1 93.25 213 VAL B CA 1
ATOM 8603 C C . VAL B 1 213 ? 16.078 -5.355 -23.234 1 93.25 213 VAL B C 1
ATOM 8605 O O . VAL B 1 213 ? 16.609 -6.016 -24.125 1 93.25 213 VAL B O 1
ATOM 8608 N N . ALA B 1 214 ? 14.836 -5.547 -22.969 1 92.81 214 ALA B N 1
ATOM 8609 C CA . ALA B 1 214 ? 13.977 -6.477 -23.688 1 92.81 214 ALA B CA 1
ATOM 8610 C C . ALA B 1 214 ? 13.789 -6.031 -25.141 1 92.81 214 ALA B C 1
ATOM 8612 O O . ALA B 1 214 ? 13.297 -4.93 -25.406 1 92.81 214 ALA B O 1
ATOM 8613 N N . ARG B 1 215 ? 14.281 -6.922 -26 1 90.44 215 ARG B N 1
ATOM 8614 C CA . ARG B 1 215 ? 14.172 -6.684 -27.438 1 90.44 215 ARG B CA 1
ATOM 8615 C C . ARG B 1 215 ? 13.719 -7.945 -28.172 1 90.44 215 ARG B C 1
ATOM 8617 O O . ARG B 1 215 ? 14.047 -9.062 -27.75 1 90.44 215 ARG B O 1
ATOM 8624 N N . THR B 1 216 ? 12.758 -7.852 -29 1 80.94 216 THR B N 1
ATOM 8625 C CA . THR B 1 216 ? 12.461 -8.984 -29.859 1 80.94 216 THR B CA 1
ATOM 8626 C C . THR B 1 216 ? 11.812 -8.523 -31.172 1 80.94 216 THR B C 1
ATOM 8628 O O . THR B 1 216 ? 11.266 -7.422 -31.234 1 80.94 216 THR B O 1
ATOM 8631 N N . THR B 1 217 ? 12.234 -9.25 -32.25 1 85.12 217 THR B N 1
ATOM 8632 C CA . THR B 1 217 ? 11.562 -9 -33.531 1 85.12 217 THR B CA 1
ATOM 8633 C C . THR B 1 217 ? 10.695 -10.188 -33.938 1 85.12 217 THR B C 1
ATOM 8635 O O . THR B 1 217 ? 11.039 -11.336 -33.656 1 85.12 217 THR B O 1
ATOM 8638 N N . ARG B 1 218 ? 9.625 -10 -34.469 1 86.69 218 ARG B N 1
ATOM 8639 C CA . ARG B 1 218 ? 8.727 -11.047 -34.938 1 86.69 218 ARG B CA 1
ATOM 8640 C C . ARG B 1 218 ? 9.391 -11.891 -36.031 1 86.69 218 ARG B C 1
ATOM 8642 O O . ARG B 1 218 ? 9.172 -13.102 -36.094 1 86.69 218 ARG B O 1
ATOM 8649 N N . GLU B 1 219 ? 10.148 -11.266 -36.719 1 91.94 219 GLU B N 1
ATOM 8650 C CA . GLU B 1 219 ? 10.836 -11.953 -37.812 1 91.94 219 GLU B CA 1
ATOM 8651 C C . GLU B 1 219 ? 11.828 -12.984 -37.281 1 91.94 219 GLU B C 1
ATOM 8653 O O . GLU B 1 219 ? 11.875 -14.117 -37.75 1 91.94 219 GLU B O 1
ATOM 8658 N N . LEU B 1 220 ? 12.586 -12.562 -36.375 1 93.56 220 LEU B N 1
ATOM 8659 C CA . LEU B 1 220 ? 13.555 -13.484 -35.75 1 93.56 220 LEU B CA 1
ATOM 8660 C C . LEU B 1 220 ? 12.844 -14.672 -35.125 1 93.56 220 LEU B C 1
ATOM 8662 O O . LEU B 1 220 ? 13.258 -15.82 -35.312 1 93.56 220 LEU B O 1
ATOM 8666 N N . GLU B 1 221 ? 11.789 -14.461 -34.406 1 93.12 221 GLU B N 1
ATOM 8667 C CA . GLU B 1 221 ? 11.039 -15.531 -33.75 1 93.12 221 GLU B CA 1
ATOM 8668 C C . GLU B 1 221 ? 10.438 -16.5 -34.781 1 93.12 221 GLU B C 1
ATOM 8670 O O . GLU B 1 221 ? 10.477 -17.719 -34.594 1 93.12 221 GLU B O 1
ATOM 8675 N N . HIS B 1 222 ? 9.961 -15.938 -35.844 1 94.44 222 HIS B N 1
ATOM 8676 C CA . HIS B 1 222 ? 9.352 -16.75 -36.875 1 94.44 222 HIS B CA 1
ATOM 8677 C C . HIS B 1 222 ? 10.391 -17.625 -37.562 1 94.44 222 HIS B C 1
ATOM 8679 O O . HIS B 1 222 ? 10.148 -18.812 -37.812 1 94.44 222 HIS B O 1
ATOM 8685 N N . LYS B 1 223 ? 11.484 -17.047 -37.844 1 95.44 223 LYS B N 1
ATOM 8686 C CA . LYS B 1 223 ? 12.531 -17.797 -38.531 1 95.44 223 LYS B CA 1
ATOM 8687 C C . LYS B 1 223 ? 13.117 -18.891 -37.656 1 95.44 223 LYS B C 1
ATOM 8689 O O . LYS B 1 223 ? 13.477 -19.969 -38.125 1 95.44 223 LYS B O 1
ATOM 8694 N N . VAL B 1 224 ? 13.258 -18.578 -36.406 1 95.62 224 VAL B N 1
ATOM 8695 C CA . VAL B 1 224 ? 13.742 -19.578 -35.469 1 95.62 224 VAL B CA 1
ATOM 8696 C C . VAL B 1 224 ? 12.758 -20.734 -35.375 1 95.62 224 VAL B C 1
ATOM 8698 O O . VAL B 1 224 ? 13.164 -21.906 -35.344 1 95.62 224 VAL B O 1
ATOM 8701 N N . GLU B 1 225 ? 11.516 -20.438 -35.375 1 95.75 225 GLU B N 1
ATOM 8702 C CA . GLU B 1 225 ? 10.484 -21.469 -35.344 1 95.75 225 GLU B CA 1
ATOM 8703 C C . GLU B 1 225 ? 10.469 -22.281 -36.656 1 95.75 225 GLU B C 1
ATOM 8705 O O . GLU B 1 225 ? 10.266 -23.5 -36.625 1 95.75 225 GLU B O 1
ATOM 8710 N N . GLN B 1 226 ? 10.664 -21.625 -37.719 1 95.31 226 GLN B N 1
ATOM 8711 C CA . GLN B 1 226 ? 10.703 -22.297 -39.031 1 95.31 226 GLN B CA 1
ATOM 8712 C C . GLN B 1 226 ? 11.891 -23.25 -39.094 1 95.31 226 GLN B C 1
ATOM 8714 O O . GLN B 1 226 ? 11.75 -24.359 -39.625 1 95.31 226 GLN B O 1
ATOM 8719 N N . ARG B 1 227 ? 12.977 -22.75 -38.688 1 96.56 227 ARG B N 1
ATOM 8720 C CA . ARG B 1 227 ? 14.164 -23.594 -38.688 1 96.56 227 ARG B CA 1
ATOM 8721 C C . ARG B 1 227 ? 13.961 -24.828 -37.781 1 96.56 227 ARG B C 1
ATOM 8723 O O . ARG B 1 227 ? 14.281 -25.953 -38.188 1 96.56 227 ARG B O 1
ATOM 8730 N N . ALA B 1 228 ? 13.414 -24.594 -36.625 1 96.19 228 ALA B N 1
ATOM 8731 C CA . ALA B 1 228 ? 13.172 -25.688 -35.688 1 96.19 228 ALA B CA 1
ATOM 8732 C C . ALA B 1 228 ? 12.156 -26.672 -36.281 1 96.19 228 ALA B C 1
ATOM 8734 O O . ALA B 1 228 ? 12.289 -27.891 -36.094 1 96.19 228 ALA B O 1
ATOM 8735 N N . ALA B 1 229 ? 11.172 -26.172 -36.938 1 95.44 229 ALA B N 1
ATOM 8736 C CA . ALA B 1 229 ? 10.156 -27.016 -37.562 1 95.44 229 ALA B CA 1
ATOM 8737 C C . ALA B 1 229 ? 10.75 -27.859 -38.688 1 95.44 229 ALA B C 1
ATOM 8739 O O . ALA B 1 229 ? 10.375 -29.031 -38.844 1 95.44 229 ALA B O 1
ATOM 8740 N N . MET B 1 230 ? 11.633 -27.328 -39.438 1 95.19 230 MET B N 1
ATOM 8741 C CA . MET B 1 230 ? 12.297 -28.047 -40.5 1 95.19 230 MET B CA 1
ATOM 8742 C C . MET B 1 230 ? 13.172 -29.172 -39.969 1 95.19 230 MET B C 1
ATOM 8744 O O . MET B 1 230 ? 13.211 -30.25 -40.531 1 95.19 230 MET B O 1
ATOM 8748 N N . VAL B 1 231 ? 13.812 -28.859 -38.906 1 95.88 231 VAL B N 1
ATOM 8749 C CA . VAL B 1 231 ? 14.672 -29.875 -38.312 1 95.88 231 VAL B CA 1
ATOM 8750 C C . VAL B 1 231 ? 13.812 -31 -37.719 1 95.88 231 VAL B C 1
ATOM 8752 O O . VAL B 1 231 ? 14.18 -32.188 -37.812 1 95.88 231 VAL B O 1
ATOM 8755 N N . ASP B 1 232 ? 12.75 -30.625 -37.188 1 95.06 232 ASP B N 1
ATOM 8756 C CA . ASP B 1 232 ? 11.828 -31.625 -36.625 1 95.06 232 ASP B CA 1
ATOM 8757 C C . ASP B 1 232 ? 11.281 -32.531 -37.75 1 95.06 232 ASP B C 1
ATOM 8759 O O . ASP B 1 232 ? 11.156 -33.719 -37.562 1 95.06 232 ASP B O 1
ATOM 8763 N N . LYS B 1 233 ? 10.977 -31.969 -38.906 1 94.81 233 LYS B N 1
ATOM 8764 C CA . LYS B 1 233 ? 10.508 -32.75 -40.031 1 94.81 233 LYS B CA 1
ATOM 8765 C C . LYS B 1 233 ? 11.586 -33.719 -40.531 1 94.81 233 LYS B C 1
ATOM 8767 O O . LYS B 1 233 ? 11.289 -34.844 -40.906 1 94.81 233 LYS B O 1
ATOM 8772 N N . LEU B 1 234 ? 12.789 -33.219 -40.562 1 95.88 234 LEU B N 1
ATOM 8773 C CA . LEU B 1 234 ? 13.914 -34.062 -40.938 1 95.88 234 LEU B CA 1
ATOM 8774 C C . LEU B 1 234 ? 14.078 -35.25 -39.969 1 95.88 234 LEU B C 1
ATOM 8776 O O . LEU B 1 234 ? 14.305 -36.375 -40.406 1 95.88 234 LEU B O 1
ATOM 8780 N N . GLU B 1 235 ? 13.945 -34.969 -38.719 1 95.5 235 GLU B N 1
ATOM 8781 C CA . GLU B 1 235 ? 14.07 -36 -37.719 1 95.5 235 GLU B CA 1
ATOM 8782 C C . GLU B 1 235 ? 12.969 -37.062 -37.875 1 95.5 235 GLU B C 1
ATOM 8784 O O . GLU B 1 235 ? 13.242 -38.25 -37.781 1 95.5 235 GLU B O 1
ATOM 8789 N N . VAL B 1 236 ? 11.781 -36.625 -38.094 1 95.38 236 VAL B N 1
ATOM 8790 C CA . VAL B 1 236 ? 10.656 -37.531 -38.25 1 95.38 236 VAL B CA 1
ATOM 8791 C C . VAL B 1 236 ? 10.867 -38.406 -39.5 1 95.38 236 VAL B C 1
ATOM 8793 O O . VAL B 1 236 ? 10.625 -39.594 -39.5 1 95.38 236 VAL B O 1
ATOM 8796 N N . ALA B 1 237 ? 11.367 -37.781 -40.562 1 95.25 237 ALA B N 1
ATOM 8797 C CA . ALA B 1 237 ? 11.594 -38.5 -41.844 1 95.25 237 ALA B CA 1
ATOM 8798 C C . ALA B 1 237 ? 12.711 -39.5 -41.688 1 95.25 237 ALA B C 1
ATOM 8800 O O . ALA B 1 237 ? 12.609 -40.625 -42.219 1 95.25 237 ALA B O 1
ATOM 8801 N N . GLU B 1 238 ? 13.766 -39.125 -41 1 95 238 GLU B N 1
ATOM 8802 C CA . GLU B 1 238 ? 14.891 -40.031 -40.812 1 95 238 GLU B CA 1
ATOM 8803 C C . GLU B 1 238 ? 14.484 -41.25 -39.938 1 95 238 GLU B C 1
ATOM 8805 O O . GLU B 1 238 ? 14.898 -42.375 -40.219 1 95 238 GLU B O 1
ATOM 8810 N N . ASN B 1 239 ? 13.758 -41 -38.875 1 95.5 239 ASN B N 1
ATOM 8811 C CA . ASN B 1 239 ? 13.266 -42.094 -38.031 1 95.5 239 ASN B CA 1
ATOM 8812 C C . ASN B 1 239 ? 12.344 -43.031 -38.812 1 95.5 239 ASN B C 1
ATOM 8814 O O . ASN B 1 239 ? 12.43 -44.25 -38.656 1 95.5 239 ASN B O 1
ATOM 8818 N N . LYS B 1 240 ? 11.492 -42.469 -39.656 1 94.06 240 LYS B N 1
ATOM 8819 C CA . LYS B 1 240 ? 10.586 -43.281 -40.469 1 94.06 240 LYS B CA 1
ATOM 8820 C C . LYS B 1 240 ? 11.344 -44.094 -41.5 1 94.06 240 LYS B C 1
ATOM 8822 O O . LYS B 1 240 ? 11.039 -45.281 -41.719 1 94.06 240 LYS B O 1
ATOM 8827 N N . LEU B 1 241 ? 12.32 -43.469 -42.188 1 94 241 LEU B N 1
ATOM 8828 C CA . LEU B 1 241 ? 13.133 -44.125 -43.188 1 94 241 LEU B CA 1
ATOM 8829 C C . LEU B 1 241 ? 13.883 -45.312 -42.594 1 94 241 LEU B C 1
ATOM 8831 O O . LEU B 1 241 ? 13.898 -46.406 -43.156 1 94 241 LEU B O 1
ATOM 8835 N N . MET B 1 242 ? 14.477 -45.094 -41.469 1 94.31 242 MET B N 1
ATOM 8836 C CA . MET B 1 242 ? 15.227 -46.156 -40.812 1 94.31 242 MET B CA 1
ATOM 8837 C C . MET B 1 242 ? 14.305 -47.281 -40.344 1 94.31 242 MET B C 1
ATOM 8839 O O . MET B 1 242 ? 14.672 -48.469 -40.406 1 94.31 242 MET B O 1
ATOM 8843 N N . LYS B 1 243 ? 13.117 -46.969 -39.812 1 93.81 243 LYS B N 1
ATOM 8844 C CA . LYS B 1 243 ? 12.141 -47.969 -39.406 1 93.81 243 LYS B CA 1
ATOM 8845 C C . LYS B 1 243 ? 11.688 -48.844 -40.562 1 93.81 243 LYS B C 1
ATOM 8847 O O . LYS B 1 243 ? 11.562 -50.062 -40.438 1 93.81 243 LYS B O 1
ATOM 8852 N N . LEU B 1 244 ? 11.477 -48.188 -41.75 1 93.25 244 LEU B N 1
ATOM 8853 C CA . LEU B 1 244 ? 11.07 -48.906 -42.938 1 93.25 244 LEU B CA 1
ATOM 8854 C C . LEU B 1 244 ? 12.188 -49.844 -43.438 1 93.25 244 LEU B C 1
ATOM 8856 O O . LEU B 1 244 ? 11.922 -50.969 -43.875 1 93.25 244 LEU B O 1
ATOM 8860 N N . ALA B 1 245 ? 13.367 -49.312 -43.344 1 93.31 245 ALA B N 1
ATOM 8861 C CA . ALA B 1 245 ? 14.516 -50.125 -43.75 1 93.31 245 ALA B CA 1
ATOM 8862 C C . ALA B 1 245 ? 14.664 -51.375 -42.875 1 93.31 245 ALA B C 1
ATOM 8864 O O . ALA B 1 245 ? 14.891 -52.469 -43.406 1 93.31 245 ALA B O 1
ATOM 8865 N N . VAL B 1 246 ? 14.562 -51.219 -41.594 1 93.06 246 VAL B N 1
ATOM 8866 C CA . VAL B 1 246 ? 14.703 -52.312 -40.656 1 93.06 246 VAL B CA 1
ATOM 8867 C C . VAL B 1 246 ? 13.547 -53.312 -40.844 1 93.06 246 VAL B C 1
ATOM 8869 O O . VAL B 1 246 ? 13.734 -54.531 -40.781 1 93.06 246 VAL B O 1
ATOM 8872 N N . LYS B 1 247 ? 12.383 -52.812 -41.094 1 91.81 247 LYS B N 1
ATOM 8873 C CA . LYS B 1 247 ? 11.234 -53.656 -41.344 1 91.81 247 LYS B CA 1
ATOM 8874 C C . LYS B 1 247 ? 11.422 -54.5 -42.594 1 91.81 247 LYS B C 1
ATOM 8876 O O . LYS B 1 247 ? 11.062 -55.688 -42.625 1 91.81 247 LYS B O 1
ATOM 8881 N N . SER B 1 248 ? 11.977 -53.844 -43.688 1 91.75 248 SER B N 1
ATOM 8882 C CA . SER B 1 248 ? 12.258 -54.562 -44.906 1 91.75 248 SER B CA 1
ATOM 8883 C C . SER B 1 248 ? 13.312 -55.625 -44.719 1 91.75 248 SER B C 1
ATOM 8885 O O . SER B 1 248 ? 13.219 -56.719 -45.312 1 91.75 248 SER B O 1
ATOM 8887 N N . LYS B 1 249 ? 14.266 -55.312 -43.969 1 91.69 249 LYS B N 1
ATOM 8888 C CA . LYS B 1 249 ? 15.312 -56.281 -43.656 1 91.69 249 LYS B CA 1
ATOM 8889 C C . LYS B 1 249 ? 14.75 -57.469 -42.875 1 91.69 249 LYS B C 1
ATOM 8891 O O . LYS B 1 249 ? 15.07 -58.625 -43.219 1 91.69 249 LYS B O 1
ATOM 8896 N N . LEU B 1 250 ? 13.922 -57.25 -41.906 1 92.06 250 LEU B N 1
ATOM 8897 C CA . LEU B 1 250 ? 13.328 -58.312 -41.094 1 92.06 250 LEU B CA 1
ATOM 8898 C C . LEU B 1 250 ? 12.422 -59.188 -41.938 1 92.06 250 LEU B C 1
ATOM 8900 O O . LEU B 1 250 ? 12.383 -60.406 -41.781 1 92.06 250 LEU B O 1
ATOM 8904 N N . LYS B 1 251 ? 11.781 -58.562 -42.906 1 91.25 251 LYS B N 1
ATOM 8905 C CA . LYS B 1 251 ? 10.922 -59.312 -43.812 1 91.25 251 LYS B CA 1
ATOM 8906 C C . LYS B 1 251 ? 11.75 -60.156 -44.75 1 91.25 251 LYS B C 1
ATOM 8908 O O . LYS B 1 251 ? 11.383 -61.312 -45.062 1 91.25 251 LYS B O 1
ATOM 8913 N N . ALA B 1 252 ? 12.797 -59.562 -45.25 1 90.88 252 ALA B N 1
ATOM 8914 C CA . ALA B 1 252 ? 13.688 -60.281 -46.156 1 90.88 252 ALA B CA 1
ATOM 8915 C C . ALA B 1 252 ? 14.359 -61.469 -45.469 1 90.88 252 ALA B C 1
ATOM 8917 O O . ALA B 1 252 ? 14.516 -62.531 -46.031 1 90.88 252 ALA B O 1
ATOM 8918 N N . ASP B 1 253 ? 14.758 -61.281 -44.219 1 89.19 253 ASP B N 1
ATOM 8919 C CA . ASP B 1 253 ? 15.391 -62.344 -43.438 1 89.19 253 ASP B CA 1
ATOM 8920 C C . ASP B 1 253 ? 14.414 -63.5 -43.188 1 89.19 253 ASP B C 1
ATOM 8922 O O . ASP B 1 253 ? 14.812 -64.688 -43.219 1 89.19 253 ASP B O 1
ATOM 8926 N N . LYS B 1 254 ? 13.219 -63.156 -43 1 90.38 254 LYS B N 1
ATOM 8927 C CA . LYS B 1 254 ? 12.203 -64.188 -42.75 1 90.38 254 LYS B CA 1
ATOM 8928 C C . LYS B 1 254 ? 11.953 -65 -44.031 1 90.38 254 LYS B C 1
ATOM 8930 O O . LYS B 1 254 ? 11.641 -66.188 -43.969 1 90.38 254 LYS B O 1
ATOM 8935 N N . LYS B 1 255 ? 12.156 -64.312 -45.188 1 90.81 255 LYS B N 1
ATOM 8936 C CA . LYS B 1 255 ? 11.93 -65 -46.469 1 90.81 255 LYS B CA 1
ATOM 8937 C C . LYS B 1 255 ? 13.211 -65.625 -47 1 90.81 255 LYS B C 1
ATOM 8939 O O . LYS B 1 255 ? 13.188 -66.312 -48 1 90.81 255 LYS B O 1
ATOM 8944 N N . GLY B 1 256 ? 14.281 -65.375 -46.438 1 84.38 256 GLY B N 1
ATOM 8945 C CA . GLY B 1 256 ? 15.547 -66 -46.812 1 84.38 256 GLY B CA 1
ATOM 8946 C C . GLY B 1 256 ? 16.234 -65.312 -47.969 1 84.38 256 GLY B C 1
ATOM 8947 O O . GLY B 1 256 ? 16.984 -65.938 -48.719 1 84.38 256 GLY B O 1
ATOM 8948 N N . PHE B 1 257 ? 15.812 -64.125 -48.312 1 85.75 257 PHE B N 1
ATOM 8949 C CA . PHE B 1 257 ? 16.438 -63.438 -49.406 1 85.75 257 PHE B CA 1
ATOM 8950 C C . PHE B 1 257 ? 17.375 -62.344 -48.906 1 85.75 257 PHE B C 1
ATOM 8952 O O . PHE B 1 257 ? 17.094 -61.719 -47.875 1 85.75 257 PHE B O 1
ATOM 8959 N N . ILE B 1 258 ? 18.5 -62.188 -49.469 1 81.38 258 ILE B N 1
ATOM 8960 C CA . ILE B 1 258 ? 19.469 -61.156 -49.094 1 81.38 258 ILE B CA 1
ATOM 8961 C C . ILE B 1 258 ? 19.281 -59.938 -49.969 1 81.38 258 ILE B C 1
ATOM 8963 O O . ILE B 1 258 ? 19.281 -60.031 -51.188 1 81.38 258 ILE B O 1
ATOM 8967 N N . LEU B 1 259 ? 18.891 -58.812 -49.281 1 83.31 259 LEU B N 1
ATOM 8968 C CA . LEU B 1 259 ? 18.734 -57.562 -50.031 1 83.31 259 LEU B CA 1
ATOM 8969 C C . LEU B 1 259 ? 20.078 -57.031 -50.5 1 83.31 259 LEU B C 1
ATOM 8971 O O . LEU B 1 259 ? 21 -56.844 -49.688 1 83.31 259 LEU B O 1
ATOM 8975 N N . GLU B 1 260 ? 20.453 -56.906 -51.781 1 80.06 260 GLU B N 1
ATOM 8976 C CA . GLU B 1 260 ? 21.703 -56.438 -52.375 1 80.06 260 GLU B CA 1
ATOM 8977 C C . GLU B 1 260 ? 21.469 -55.156 -53.188 1 80.06 260 GLU B C 1
ATOM 8979 O O . GLU B 1 260 ? 20.438 -55.031 -53.875 1 80.06 260 GLU B O 1
ATOM 8984 N N . PRO B 1 261 ? 22.297 -54.125 -53.062 1 82.06 261 PRO B N 1
ATOM 8985 C CA . PRO B 1 261 ? 23.516 -53.906 -52.281 1 82.06 261 PRO B CA 1
ATOM 8986 C C . PRO B 1 261 ? 23.219 -53.562 -50.844 1 82.06 261 PRO B C 1
ATOM 8988 O O . PRO B 1 261 ? 22.312 -52.781 -50.562 1 82.06 261 PRO B O 1
ATOM 8991 N N . VAL B 1 262 ? 24.031 -54.031 -49.969 1 80.94 262 VAL B N 1
ATOM 8992 C CA . VAL B 1 262 ? 23.828 -53.938 -48.531 1 80.94 262 VAL B CA 1
ATOM 8993 C C . VAL B 1 262 ? 24.047 -52.5 -48.062 1 80.94 262 VAL B C 1
ATOM 8995 O O . VAL B 1 262 ? 23.453 -52.094 -47.062 1 80.94 262 VAL B O 1
ATOM 8998 N N . ASP B 1 263 ? 24.734 -51.656 -48.875 1 81.06 263 ASP B N 1
ATOM 8999 C CA . ASP B 1 263 ? 25.156 -50.344 -48.375 1 81.06 263 ASP B CA 1
ATOM 9000 C C . ASP B 1 263 ? 24.312 -49.25 -49 1 81.06 263 ASP B C 1
ATOM 9002 O O . ASP B 1 263 ? 24.641 -48.062 -48.875 1 81.06 263 ASP B O 1
ATOM 9006 N N . GLU B 1 264 ? 23.266 -49.625 -49.625 1 85.31 264 GLU B N 1
ATOM 9007 C CA . GLU B 1 264 ? 22.438 -48.625 -50.25 1 85.31 264 GLU B CA 1
ATOM 9008 C C . GLU B 1 264 ? 21.016 -48.656 -49.688 1 85.31 264 GLU B C 1
ATOM 9010 O O . GLU B 1 264 ? 20.359 -49.688 -49.688 1 85.31 264 GLU B O 1
ATOM 9015 N N . ILE B 1 265 ? 20.562 -47.469 -49.219 1 87.62 265 ILE B N 1
ATOM 9016 C CA . ILE B 1 265 ? 19.266 -47.344 -48.594 1 87.62 265 ILE B CA 1
ATOM 9017 C C . ILE B 1 265 ? 18.156 -47.656 -49.594 1 87.62 265 ILE B C 1
ATOM 9019 O O . ILE B 1 265 ? 17.094 -48.156 -49.219 1 87.62 265 ILE B O 1
ATOM 9023 N N . SER B 1 266 ? 18.438 -47.562 -50.938 1 85.44 266 SER B N 1
ATOM 9024 C CA . SER B 1 266 ? 17.469 -47.781 -52 1 85.44 266 SER B CA 1
ATOM 9025 C C . SER B 1 266 ? 17.094 -49.25 -52.094 1 85.44 266 SER B C 1
ATOM 9027 O O . SER B 1 266 ? 16.016 -49.594 -52.594 1 85.44 266 SER B O 1
ATOM 9029 N N . SER B 1 267 ? 18 -50.125 -51.594 1 88.81 267 SER B N 1
ATOM 9030 C CA . SER B 1 267 ? 17.734 -51.562 -51.625 1 88.81 267 SER B CA 1
ATOM 9031 C C . SER B 1 267 ? 16.734 -51.969 -50.531 1 88.81 267 SER B C 1
ATOM 9033 O O . SER B 1 267 ? 16.047 -52.969 -50.656 1 88.81 267 SER B O 1
ATOM 9035 N N . TYR B 1 268 ? 16.734 -51.156 -49.625 1 90.81 268 TYR B N 1
ATOM 9036 C CA . TYR B 1 268 ? 15.883 -51.5 -48.5 1 90.81 268 TYR B CA 1
ATOM 9037 C C . TYR B 1 268 ? 14.547 -50.75 -48.562 1 90.81 268 TYR B C 1
ATOM 9039 O O . TYR B 1 268 ? 13.508 -51.312 -48.188 1 90.81 268 TYR B O 1
ATOM 9047 N N . VAL B 1 269 ? 14.602 -49.5 -48.969 1 91.19 269 VAL B N 1
ATOM 9048 C CA . VAL B 1 269 ? 13.406 -48.688 -49.062 1 91.19 269 VAL B CA 1
ATOM 9049 C C . VAL B 1 269 ? 13.273 -48.156 -50.5 1 91.19 269 VAL B C 1
ATOM 9051 O O . VAL B 1 269 ? 14.125 -47.406 -50.969 1 91.19 269 VAL B O 1
ATOM 9054 N N . ASN B 1 270 ? 12.164 -48.562 -51.125 1 88.5 270 ASN B N 1
ATOM 9055 C CA . ASN B 1 270 ? 11.898 -48.094 -52.5 1 88.5 270 ASN B CA 1
ATOM 9056 C C . ASN B 1 270 ? 11.711 -46.594 -52.562 1 88.5 270 ASN B C 1
ATOM 9058 O O . ASN B 1 270 ? 11.258 -45.969 -51.594 1 88.5 270 ASN B O 1
ATOM 9062 N N . GLU B 1 271 ? 12.094 -46 -53.562 1 86 271 GLU B N 1
ATOM 9063 C CA . GLU B 1 271 ? 12.039 -44.531 -53.75 1 86 271 GLU B CA 1
ATOM 9064 C C . GLU B 1 271 ? 10.625 -44 -53.562 1 86 271 GLU B C 1
ATOM 9066 O O . GLU B 1 271 ? 10.438 -42.875 -53.094 1 86 271 GLU B O 1
ATOM 9071 N N . LYS B 1 272 ? 9.664 -44.875 -53.812 1 85.81 272 LYS B N 1
ATOM 9072 C CA . LYS B 1 272 ? 8.273 -44.438 -53.719 1 85.81 272 LYS B CA 1
ATOM 9073 C C . LYS B 1 272 ? 7.809 -44.438 -52.25 1 85.81 272 LYS B C 1
ATOM 9075 O O . LYS B 1 272 ? 6.867 -43.719 -51.906 1 85.81 272 LYS B O 1
ATOM 9080 N N . LYS B 1 273 ? 8.523 -45.125 -51.406 1 89.44 273 LYS B N 1
ATOM 9081 C CA . LYS B 1 273 ? 8.102 -45.25 -50.031 1 89.44 273 LYS B CA 1
ATOM 9082 C C . LYS B 1 273 ? 8.891 -44.312 -49.125 1 89.44 273 LYS B C 1
ATOM 9084 O O . LYS B 1 273 ? 8.656 -44.25 -47.906 1 89.44 273 LYS B O 1
ATOM 9089 N N . ARG B 1 274 ? 9.742 -43.562 -49.719 1 91.06 274 ARG B N 1
ATOM 9090 C CA . ARG B 1 274 ? 10.484 -42.562 -48.938 1 91.06 274 ARG B CA 1
ATOM 9091 C C . ARG B 1 274 ? 9.562 -41.469 -48.438 1 91.06 274 ARG B C 1
ATOM 9093 O O . ARG B 1 274 ? 8.555 -41.156 -49.062 1 91.06 274 ARG B O 1
ATOM 9100 N N . PRO B 1 275 ? 9.867 -40.969 -47.219 1 92.56 275 PRO B N 1
ATOM 9101 C CA . PRO B 1 275 ? 9.016 -39.906 -46.688 1 92.56 275 PRO B CA 1
ATOM 9102 C C . PRO B 1 275 ? 8.938 -38.688 -47.594 1 92.56 275 PRO B C 1
ATOM 9104 O O . PRO B 1 275 ? 9.961 -38.188 -48.062 1 92.56 275 PRO B O 1
ATOM 9107 N N . LYS B 1 276 ? 7.691 -38.25 -47.875 1 91.56 276 LYS B N 1
ATOM 9108 C CA . LYS B 1 276 ? 7.453 -37.125 -48.781 1 91.56 276 LYS B CA 1
ATOM 9109 C C . LYS B 1 276 ? 6.605 -36.062 -48.094 1 91.56 276 LYS B C 1
ATOM 9111 O O . LYS B 1 276 ? 5.871 -36.344 -47.125 1 91.56 276 LYS B O 1
ATOM 9116 N N . MET B 1 277 ? 6.898 -34.875 -48.406 1 88.94 277 MET B N 1
ATOM 9117 C CA . MET B 1 277 ? 6.113 -33.75 -47.844 1 88.94 277 MET B CA 1
ATOM 9118 C C . MET B 1 277 ? 5.664 -32.812 -48.969 1 88.94 277 MET B C 1
ATOM 9120 O O . MET B 1 277 ? 6.234 -32.812 -50.062 1 88.94 277 MET B O 1
ATOM 9124 N N . LYS B 1 278 ? 4.613 -32.094 -48.625 1 87.94 278 LYS B N 1
ATOM 9125 C CA . LYS B 1 278 ? 4.129 -31.047 -49.531 1 87.94 278 LYS B CA 1
ATOM 9126 C C . LYS B 1 278 ? 4.68 -29.672 -49.156 1 87.94 278 LYS B C 1
ATOM 9128 O O . LYS B 1 278 ? 4.555 -29.25 -48 1 87.94 278 LYS B O 1
ATOM 9133 N N . VAL B 1 279 ? 5.414 -29.047 -49.906 1 81.69 279 VAL B N 1
ATOM 9134 C CA . VAL B 1 279 ? 6.074 -27.781 -49.594 1 81.69 279 VAL B CA 1
ATOM 9135 C C . VAL B 1 279 ? 5.141 -26.609 -49.906 1 81.69 279 VAL B C 1
ATOM 9137 O O . VAL B 1 279 ? 5.082 -25.641 -49.156 1 81.69 279 VAL B O 1
ATOM 9140 N N . GLY B 1 280 ? 4.559 -26.484 -51.094 1 71.12 280 GLY B N 1
ATOM 9141 C CA . GLY B 1 280 ? 3.818 -25.312 -51.531 1 71.12 280 GLY B CA 1
ATOM 9142 C C . GLY B 1 280 ? 2.326 -25.422 -51.281 1 71.12 280 GLY B C 1
ATOM 9143 O O . GLY B 1 280 ? 1.521 -24.938 -52.094 1 71.12 280 GLY B O 1
ATOM 9144 N N . GLY B 1 281 ? 1.885 -26.047 -50.156 1 71.88 281 GLY B N 1
ATOM 9145 C CA . GLY B 1 281 ? 0.461 -26.109 -49.844 1 71.88 281 GLY B CA 1
ATOM 9146 C C . GLY B 1 281 ? -0.18 -27.406 -50.281 1 71.88 281 GLY B C 1
ATOM 9147 O O . GLY B 1 281 ? 0.513 -28.344 -50.719 1 71.88 281 GLY B O 1
ATOM 9148 N N . PHE B 1 282 ? -1.385 -27.609 -50.344 1 78.69 282 PHE B N 1
ATOM 9149 C CA . PHE B 1 282 ? -2.178 -28.828 -50.531 1 78.69 282 PHE B CA 1
ATOM 9150 C C . PHE B 1 282 ? -2.092 -29.312 -51.969 1 78.69 282 PHE B C 1
ATOM 9152 O O . PHE B 1 282 ? -2.123 -30.516 -52.219 1 78.69 282 PHE B O 1
ATOM 9159 N N . PHE B 1 283 ? -1.767 -28.422 -52.906 1 79.12 283 PHE B N 1
ATOM 9160 C CA . PHE B 1 283 ? -1.856 -28.828 -54.312 1 79.12 283 PHE B CA 1
ATOM 9161 C C . PHE B 1 283 ? -0.469 -28.969 -54.938 1 79.12 283 PHE B C 1
ATOM 9163 O O . PHE B 1 283 ? -0.336 -29.188 -56.125 1 79.12 283 PHE B O 1
ATOM 9170 N N . SER B 1 284 ? 0.409 -28.844 -54.031 1 79 284 SER B N 1
ATOM 9171 C CA . SER B 1 284 ? 1.754 -28.891 -54.594 1 79 284 SER B CA 1
ATOM 9172 C C . SER B 1 284 ? 2.258 -30.328 -54.688 1 79 284 SER B C 1
ATOM 9174 O O . SER B 1 284 ? 1.691 -31.234 -54.062 1 79 284 SER B O 1
ATOM 9176 N N . SER B 1 285 ? 3.191 -30.516 -55.562 1 82.25 285 SER B N 1
ATOM 9177 C CA . SER B 1 285 ? 3.779 -31.844 -55.75 1 82.25 285 SER B CA 1
ATOM 9178 C C . SER B 1 285 ? 4.547 -32.281 -54.5 1 82.25 285 SER B C 1
ATOM 9180 O O . SER B 1 285 ? 5.082 -31.438 -53.781 1 82.25 285 SER B O 1
ATOM 9182 N N . LYS B 1 286 ? 4.441 -33.531 -54.188 1 87.56 286 LYS B N 1
ATOM 9183 C CA . LYS B 1 286 ? 5.156 -34.125 -53.062 1 87.56 286 LYS B CA 1
ATOM 9184 C C . LYS B 1 286 ? 6.648 -34.219 -53.375 1 87.56 286 LYS B C 1
ATOM 9186 O O . LYS B 1 286 ? 7.043 -34.625 -54.469 1 87.56 286 LYS B O 1
ATOM 9191 N N . VAL B 1 287 ? 7.418 -33.688 -52.594 1 89.25 287 VAL B N 1
ATOM 9192 C CA . VAL B 1 287 ? 8.867 -33.75 -52.75 1 89.25 287 VAL B CA 1
ATOM 9193 C C . VAL B 1 287 ? 9.445 -34.594 -51.594 1 89.25 287 VAL B C 1
ATOM 9195 O O . VAL B 1 287 ? 8.773 -34.812 -50.594 1 89.25 287 VAL B O 1
ATOM 9198 N N . ASP B 1 288 ? 10.68 -35.156 -51.844 1 91.56 288 ASP B N 1
ATOM 9199 C CA . ASP B 1 288 ? 11.367 -35.906 -50.781 1 91.56 288 ASP B CA 1
ATOM 9200 C C . ASP B 1 288 ? 11.695 -35.031 -49.594 1 91.56 288 ASP B C 1
ATOM 9202 O O . ASP B 1 288 ? 12.367 -34 -49.75 1 91.56 288 ASP B O 1
ATOM 9206 N N . THR B 1 289 ? 11.195 -35.406 -48.375 1 94.19 289 THR B N 1
ATOM 9207 C CA . THR B 1 289 ? 11.32 -34.594 -47.156 1 94.19 289 THR B CA 1
ATOM 9208 C C . THR B 1 289 ? 12.789 -34.406 -46.781 1 94.19 289 THR B C 1
ATOM 9210 O O . THR B 1 289 ? 13.203 -33.312 -46.406 1 94.19 289 THR B O 1
ATOM 9213 N N . ILE B 1 290 ? 13.617 -35.406 -46.844 1 94.12 290 ILE B N 1
ATOM 9214 C CA . ILE B 1 290 ? 15.008 -35.375 -46.406 1 94.12 290 ILE B CA 1
ATOM 9215 C C . ILE B 1 290 ? 15.828 -34.469 -47.312 1 94.12 290 ILE B C 1
ATOM 9217 O O . ILE B 1 290 ? 16.594 -33.625 -46.844 1 94.12 290 ILE B O 1
ATOM 9221 N N . ARG B 1 291 ? 15.688 -34.594 -48.656 1 92.19 291 ARG B N 1
ATOM 9222 C CA . ARG B 1 291 ? 16.406 -33.75 -49.625 1 92.19 291 ARG B CA 1
ATOM 9223 C C . ARG B 1 291 ? 15.992 -32.281 -49.5 1 92.19 291 ARG B C 1
ATOM 9225 O O . ARG B 1 291 ? 16.828 -31.391 -49.594 1 92.19 291 ARG B O 1
ATOM 9232 N N . HIS B 1 292 ? 14.75 -32.125 -49.312 1 93.31 292 HIS B N 1
ATOM 9233 C CA . HIS B 1 292 ? 14.258 -30.75 -49.156 1 93.31 292 HIS B CA 1
ATOM 9234 C C . HIS B 1 292 ? 14.82 -30.109 -47.906 1 93.31 292 HIS B C 1
ATOM 9236 O O . HIS B 1 292 ? 15.234 -28.953 -47.938 1 93.31 292 HIS B O 1
ATOM 9242 N N . CYS B 1 293 ? 14.773 -30.797 -46.781 1 94.94 293 CYS B N 1
ATOM 9243 C CA . CYS B 1 293 ? 15.289 -30.281 -45.5 1 94.94 293 CYS B CA 1
ATOM 9244 C C . CYS B 1 293 ? 16.781 -30.031 -45.594 1 94.94 293 CYS B C 1
ATOM 9246 O O . CYS B 1 293 ? 17.297 -29.078 -45 1 94.94 293 CYS B O 1
ATOM 9248 N N . GLN B 1 294 ? 17.469 -30.891 -46.312 1 93.5 294 GLN B N 1
ATOM 9249 C CA . GLN B 1 294 ? 18.906 -30.75 -46.531 1 93.5 294 GLN B CA 1
ATOM 9250 C C . GLN B 1 294 ? 19.219 -29.422 -47.219 1 93.5 294 GLN B C 1
ATOM 9252 O O . GLN B 1 294 ? 20.25 -28.797 -46.938 1 93.5 294 GLN B O 1
ATOM 9257 N N . GLU B 1 295 ? 18.375 -28.969 -48.031 1 93.44 295 GLU B N 1
ATOM 9258 C CA . GLU B 1 295 ? 18.578 -27.734 -48.75 1 93.44 295 GLU B CA 1
ATOM 9259 C C . GLU B 1 295 ? 18.125 -26.531 -47.969 1 93.44 295 GLU B C 1
ATOM 9261 O O . GLU B 1 295 ? 18.766 -25.484 -47.969 1 93.44 295 GLU B O 1
ATOM 9266 N N . GLN B 1 296 ? 17.078 -26.656 -47.281 1 94.38 296 GLN B N 1
ATOM 9267 C CA . GLN B 1 296 ? 16.422 -25.5 -46.656 1 94.38 296 GLN B CA 1
ATOM 9268 C C . GLN B 1 296 ? 17.047 -25.172 -45.312 1 94.38 296 GLN B C 1
ATOM 9270 O O . GLN B 1 296 ? 17.109 -24 -44.906 1 94.38 296 GLN B O 1
ATOM 9275 N N . ILE B 1 297 ? 17.547 -26.094 -44.469 1 96.5 297 ILE B N 1
ATOM 9276 C CA . ILE B 1 297 ? 18.031 -25.906 -43.125 1 96.5 297 ILE B CA 1
ATOM 9277 C C . ILE B 1 297 ? 19.234 -24.953 -43.125 1 96.5 297 ILE B C 1
ATOM 9279 O O . ILE B 1 297 ? 19.266 -23.984 -42.344 1 96.5 297 ILE B O 1
ATOM 9283 N N . PRO B 1 298 ? 20.219 -25.109 -44.031 1 95.56 298 PRO B N 1
ATOM 9284 C CA . PRO B 1 298 ? 21.359 -24.188 -44.062 1 95.56 298 PRO B CA 1
ATOM 9285 C C . PRO B 1 298 ? 20.938 -22.75 -44.406 1 95.56 298 PRO B C 1
ATOM 9287 O O . PRO B 1 298 ? 21.5 -21.797 -43.906 1 95.56 298 PRO B O 1
ATOM 9290 N N . ILE B 1 299 ? 19.938 -22.609 -45.25 1 96.31 299 ILE B N 1
ATOM 9291 C CA . ILE B 1 299 ? 19.453 -21.297 -45.656 1 96.31 299 ILE B CA 1
ATOM 9292 C C . ILE B 1 299 ? 18.781 -20.609 -44.469 1 96.31 299 ILE B C 1
ATOM 9294 O O . ILE B 1 299 ? 19.062 -19.453 -44.156 1 96.31 299 ILE B O 1
ATOM 9298 N N . LEU B 1 300 ? 17.984 -21.359 -43.812 1 96.81 300 LEU B N 1
ATOM 9299 C CA . LEU B 1 300 ? 17.281 -20.812 -42.656 1 96.81 300 LEU B CA 1
ATOM 9300 C C . LEU B 1 300 ? 18.25 -20.516 -41.5 1 96.81 300 LEU B C 1
ATOM 9302 O O . LEU B 1 300 ? 18.094 -19.5 -40.812 1 96.81 300 LEU B O 1
ATOM 9306 N N . ASP B 1 301 ? 19.203 -21.344 -41.25 1 96.19 301 ASP B N 1
ATOM 9307 C CA . ASP B 1 301 ? 20.188 -21.156 -40.156 1 96.19 301 ASP B CA 1
ATOM 9308 C C . ASP B 1 301 ? 21.016 -19.906 -40.406 1 96.19 301 ASP B C 1
ATOM 9310 O O . ASP B 1 301 ? 21.328 -19.172 -39.438 1 96.19 301 ASP B O 1
ATOM 9314 N N . LYS B 1 302 ? 21.391 -19.672 -41.625 1 95.81 302 LYS B N 1
ATOM 9315 C CA . LYS B 1 302 ? 22.125 -18.453 -41.969 1 95.81 302 LYS B CA 1
ATOM 9316 C C . LYS B 1 302 ? 21.281 -17.203 -41.719 1 95.81 302 LYS B C 1
ATOM 9318 O O . LYS B 1 302 ? 21.797 -16.188 -41.25 1 95.81 302 LYS B O 1
ATOM 9323 N N . GLU B 1 303 ? 20.109 -17.328 -42.062 1 95.69 303 GLU B N 1
ATOM 9324 C CA . GLU B 1 303 ? 19.203 -16.203 -41.844 1 95.69 303 GLU B CA 1
ATOM 9325 C C . GLU B 1 303 ? 19 -15.93 -40.344 1 95.69 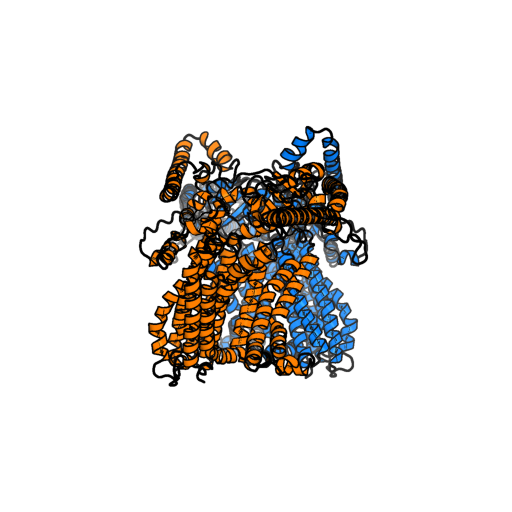303 GLU B C 1
ATOM 9327 O O . GLU B 1 303 ? 18.984 -14.773 -39.938 1 95.69 303 GLU B O 1
ATOM 9332 N N . VAL B 1 304 ? 18.812 -16.969 -39.562 1 96.44 304 VAL B N 1
ATOM 9333 C CA . VAL B 1 304 ? 18.625 -16.844 -38.125 1 96.44 304 VAL B CA 1
ATOM 9334 C C . VAL B 1 304 ? 19.859 -16.219 -37.5 1 96.44 304 VAL B C 1
ATOM 9336 O O . VAL B 1 304 ? 19.75 -15.305 -36.688 1 96.44 304 VAL B O 1
ATOM 9339 N N . LYS B 1 305 ? 21.031 -16.672 -37.875 1 95.62 305 LYS B N 1
ATOM 9340 C CA . LYS B 1 305 ? 22.281 -16.141 -37.344 1 95.62 305 LYS B CA 1
ATOM 9341 C C . LYS B 1 305 ? 22.469 -14.672 -37.688 1 95.62 305 LYS B C 1
ATOM 9343 O O . LYS B 1 305 ? 22.969 -13.898 -36.875 1 95.62 305 LYS B O 1
ATOM 9348 N N . ARG B 1 306 ? 22.047 -14.289 -38.812 1 94.56 306 ARG B N 1
ATOM 9349 C CA . ARG B 1 306 ? 22.109 -12.891 -39.25 1 94.56 306 ARG B CA 1
ATOM 9350 C C . ARG B 1 306 ? 21.219 -12.008 -38.406 1 94.56 306 ARG B C 1
ATOM 9352 O O . ARG B 1 306 ? 21.625 -10.938 -37.938 1 94.56 306 ARG B O 1
ATOM 9359 N N . LEU B 1 307 ? 20.062 -12.469 -38.188 1 93.56 307 LEU B N 1
ATOM 9360 C CA . LEU B 1 307 ? 19.109 -11.703 -37.406 1 93.56 307 LEU B CA 1
ATOM 9361 C C . LEU B 1 307 ? 19.516 -11.664 -35.938 1 93.56 307 LEU B C 1
ATOM 9363 O O . LEU B 1 307 ? 19.297 -10.656 -35.25 1 93.56 307 LEU B O 1
ATOM 9367 N N . GLN B 1 308 ? 20.078 -12.758 -35.406 1 94 308 GLN B N 1
ATOM 9368 C CA . GLN B 1 308 ? 20.531 -12.812 -34.031 1 94 308 GLN B CA 1
ATOM 9369 C C . GLN B 1 308 ? 21.688 -11.844 -33.781 1 94 308 GLN B C 1
ATOM 9371 O O . GLN B 1 308 ? 21.797 -11.266 -32.688 1 94 308 GLN B O 1
ATOM 9376 N N . LYS B 1 309 ? 22.484 -11.602 -34.719 1 91.5 309 LYS B N 1
ATOM 9377 C CA . LYS B 1 309 ? 23.609 -10.68 -34.594 1 91.5 309 LYS B CA 1
ATOM 9378 C C . LYS B 1 309 ? 23.141 -9.227 -34.562 1 91.5 309 LYS B C 1
ATOM 9380 O O . LYS B 1 309 ? 23.75 -8.383 -33.906 1 91.5 309 LYS B O 1
ATOM 9385 N N . LYS B 1 310 ? 22.047 -8.977 -35.125 1 89.31 310 LYS B N 1
ATOM 9386 C CA . LYS B 1 310 ? 21.562 -7.605 -35.25 1 89.31 310 LYS B CA 1
ATOM 9387 C C . LYS B 1 310 ? 20.422 -7.336 -34.25 1 89.31 310 LYS B C 1
ATOM 9389 O O . LYS B 1 310 ? 19.672 -6.375 -34.406 1 89.31 310 LYS B O 1
ATOM 9394 N N . PHE B 1 311 ? 20.297 -8.18 -33.312 1 87.25 311 PHE B N 1
ATOM 9395 C CA . PHE B 1 311 ? 19.141 -8.07 -32.438 1 87.25 311 PHE B CA 1
ATOM 9396 C C . PHE B 1 311 ? 19.203 -6.789 -31.594 1 87.25 311 PHE B C 1
ATOM 9398 O O . PHE B 1 311 ? 18.172 -6.23 -31.234 1 87.25 311 PHE B O 1
ATOM 9405 N N . ARG B 1 312 ? 20.406 -6.176 -31.312 1 84.75 312 ARG B N 1
ATOM 9406 C CA . ARG B 1 312 ? 20.594 -4.988 -30.484 1 84.75 312 ARG B CA 1
ATOM 9407 C C . ARG B 1 312 ? 20.062 -3.74 -31.188 1 84.75 312 ARG B C 1
ATOM 9409 O O . ARG B 1 312 ? 19.812 -2.717 -30.547 1 84.75 312 ARG B O 1
ATOM 9416 N N . HIS B 1 313 ? 19.844 -3.84 -32.438 1 84.69 313 HIS B N 1
ATOM 9417 C CA . HIS B 1 313 ? 19.375 -2.693 -33.219 1 84.69 313 HIS B CA 1
ATOM 9418 C C . HIS B 1 313 ? 17.859 -2.68 -33.312 1 84.69 313 HIS B C 1
ATOM 9420 O O . HIS B 1 313 ? 17.266 -1.721 -33.812 1 84.69 313 HIS B O 1
ATOM 9426 N N . SER B 1 314 ? 17.297 -3.736 -32.844 1 86.88 314 SER B N 1
ATOM 9427 C CA . SER B 1 314 ? 15.844 -3.779 -32.875 1 86.88 314 SER B CA 1
ATOM 9428 C C . SER B 1 314 ? 15.25 -2.836 -31.828 1 86.88 314 SER B C 1
ATOM 9430 O O . SER B 1 314 ? 15.938 -2.434 -30.891 1 86.88 314 SER B O 1
ATOM 9432 N N . MET B 1 315 ? 14.031 -2.416 -32.062 1 87.06 315 MET B N 1
ATOM 9433 C CA . MET B 1 315 ? 13.359 -1.487 -31.172 1 87.06 315 MET B CA 1
ATOM 9434 C C . MET B 1 315 ? 13.125 -2.129 -29.797 1 87.06 315 MET B C 1
ATOM 9436 O O . MET B 1 315 ? 12.602 -3.242 -29.719 1 87.06 315 MET B O 1
ATOM 9440 N N . PRO B 1 316 ? 13.586 -1.408 -28.781 1 90.19 316 PRO B N 1
ATOM 9441 C CA . PRO B 1 316 ? 13.406 -1.952 -27.438 1 90.19 316 PRO B CA 1
ATOM 9442 C C . PRO B 1 316 ? 11.945 -1.963 -27 1 90.19 316 PRO B C 1
ATOM 9444 O O . PRO B 1 316 ? 11.156 -1.13 -27.438 1 90.19 316 PRO B O 1
ATOM 9447 N N . LEU B 1 317 ? 11.672 -2.945 -26.25 1 92.38 317 LEU B N 1
ATOM 9448 C CA . LEU B 1 317 ? 10.391 -2.975 -25.547 1 92.38 317 LEU B CA 1
ATOM 9449 C C . LEU B 1 317 ? 10.453 -2.141 -24.281 1 92.38 317 LEU B C 1
ATOM 9451 O O . LEU B 1 317 ? 11.539 -1.776 -23.812 1 92.38 317 LEU B O 1
ATOM 9455 N N . ASN B 1 318 ? 9.438 -1.658 -23.734 1 93.38 318 ASN B N 1
ATOM 9456 C CA . ASN B 1 318 ? 9.422 -0.745 -22.594 1 93.38 318 ASN B CA 1
ATOM 9457 C C . ASN B 1 318 ? 9.641 -1.487 -21.281 1 93.38 318 ASN B C 1
ATOM 9459 O O . ASN B 1 318 ? 8.906 -1.272 -20.312 1 93.38 318 ASN B O 1
ATOM 9463 N N . SER B 1 319 ? 10.562 -2.506 -21.219 1 95.44 319 SER B N 1
ATOM 9464 C CA . SER B 1 319 ? 10.922 -3.252 -20.016 1 95.44 319 SER B CA 1
ATOM 9465 C C . SER B 1 319 ? 12.43 -3.482 -19.953 1 95.44 319 SER B C 1
ATOM 9467 O O . SER B 1 319 ? 13.086 -3.652 -20.984 1 95.44 319 SER B O 1
ATOM 9469 N N . ILE B 1 320 ? 12.953 -3.424 -18.766 1 96 320 ILE B N 1
ATOM 9470 C CA . ILE B 1 320 ? 14.383 -3.646 -18.578 1 96 320 ILE B CA 1
ATOM 9471 C C . ILE B 1 320 ? 14.609 -4.598 -17.406 1 96 320 ILE B C 1
ATOM 9473 O O . ILE B 1 320 ? 13.891 -4.531 -16.391 1 96 320 ILE B O 1
ATOM 9477 N N . PHE B 1 321 ? 15.547 -5.566 -17.594 1 96.69 321 PHE B N 1
ATOM 9478 C CA . PHE B 1 321 ? 16.016 -6.426 -16.516 1 96.69 321 PHE B CA 1
ATOM 9479 C C . PHE B 1 321 ? 17.344 -5.922 -15.953 1 96.69 321 PHE B C 1
ATOM 9481 O O . PHE B 1 321 ? 18.312 -5.742 -16.703 1 96.69 321 PHE B O 1
ATOM 9488 N N . VAL B 1 322 ? 17.359 -5.652 -14.688 1 97 322 VAL B N 1
ATOM 9489 C CA . VAL B 1 322 ? 18.594 -5.191 -14.062 1 97 322 VAL B CA 1
ATOM 9490 C C . VAL B 1 322 ? 19.125 -6.266 -13.109 1 97 322 VAL B C 1
ATOM 9492 O O . VAL B 1 322 ? 18.469 -6.605 -12.125 1 97 322 VAL B O 1
ATOM 9495 N N . GLU B 1 323 ? 20.219 -6.84 -13.461 1 96.38 323 GLU B N 1
ATOM 9496 C CA . GLU B 1 323 ? 20.906 -7.812 -12.617 1 96.38 323 GLU B CA 1
ATOM 9497 C C . GLU B 1 323 ? 21.859 -7.121 -11.641 1 96.38 323 GLU B C 1
ATOM 9499 O O . GLU B 1 323 ? 22.688 -6.32 -12.047 1 96.38 323 GLU B O 1
ATOM 9504 N N . PHE B 1 324 ? 21.766 -7.41 -10.422 1 96 324 PHE B N 1
ATOM 9505 C CA . PHE B 1 324 ? 22.609 -6.801 -9.391 1 96 324 PHE B CA 1
ATOM 9506 C C . PHE B 1 324 ? 23.672 -7.773 -8.914 1 96 324 PHE B C 1
ATOM 9508 O O . PHE B 1 324 ? 23.625 -8.961 -9.234 1 96 324 PHE B O 1
ATOM 9515 N N . GLU B 1 325 ? 24.594 -7.277 -8.195 1 93.06 325 GLU B N 1
ATOM 9516 C CA . GLU B 1 325 ? 25.703 -8.062 -7.699 1 93.06 325 GLU B CA 1
ATOM 9517 C C . GLU B 1 325 ? 25.266 -9.047 -6.621 1 93.06 325 GLU B C 1
ATOM 9519 O O . GLU B 1 325 ? 25.781 -10.156 -6.523 1 93.06 325 GLU B O 1
ATOM 9524 N N . ASN B 1 326 ? 24.406 -8.602 -5.828 1 93.81 326 ASN B N 1
ATOM 9525 C CA . ASN B 1 326 ? 23.875 -9.445 -4.77 1 93.81 326 ASN B CA 1
ATOM 9526 C C . ASN B 1 326 ? 22.406 -9.164 -4.516 1 93.81 326 ASN B C 1
ATOM 9528 O O . ASN B 1 326 ? 21.828 -8.242 -5.094 1 93.81 326 ASN B O 1
ATOM 9532 N N . GLN B 1 327 ? 21.766 -9.969 -3.695 1 95.88 327 GLN B N 1
ATOM 9533 C CA . GLN B 1 327 ? 20.328 -9.914 -3.434 1 95.88 327 GLN B CA 1
ATOM 9534 C C . GLN B 1 327 ? 19.953 -8.633 -2.684 1 95.88 327 GLN B C 1
ATOM 9536 O O . GLN B 1 327 ? 18.891 -8.07 -2.902 1 95.88 327 GLN B O 1
ATOM 9541 N N . TYR B 1 328 ? 20.859 -8.102 -1.83 1 94.69 328 TYR B N 1
ATOM 9542 C CA . TYR B 1 328 ? 20.609 -6.914 -1.022 1 94.69 328 TYR B CA 1
ATOM 9543 C C . TYR B 1 328 ? 20.344 -5.703 -1.906 1 94.69 328 TYR B C 1
ATOM 9545 O O . TYR B 1 328 ? 19.328 -5.02 -1.742 1 94.69 328 TYR B O 1
ATOM 9553 N N . TYR B 1 329 ? 21.172 -5.488 -2.883 1 94.56 329 TYR B N 1
ATOM 9554 C CA . TYR B 1 329 ? 21.016 -4.355 -3.787 1 94.56 329 TYR B CA 1
ATOM 9555 C C . TYR B 1 329 ? 19.766 -4.516 -4.656 1 94.56 329 TYR B C 1
ATOM 9557 O O . TYR B 1 329 ? 19.109 -3.533 -4.984 1 94.56 329 TYR B O 1
ATOM 9565 N N . ALA B 1 330 ? 19.531 -5.758 -5.02 1 97.25 330 ALA B N 1
ATOM 9566 C CA . ALA B 1 330 ? 18.328 -6.023 -5.816 1 97.25 330 ALA B CA 1
ATOM 9567 C C . ALA B 1 330 ? 17.062 -5.676 -5.039 1 97.25 330 ALA B C 1
ATOM 9569 O O . ALA B 1 330 ? 16.141 -5.066 -5.586 1 97.25 330 ALA B O 1
ATOM 9570 N N . GLN B 1 331 ? 17.031 -6.055 -3.744 1 96.88 331 GLN B N 1
ATOM 9571 C CA . GLN B 1 331 ? 15.867 -5.781 -2.912 1 96.88 331 GLN B CA 1
ATOM 9572 C C . GLN B 1 331 ? 15.703 -4.285 -2.668 1 96.88 331 GLN B C 1
ATOM 9574 O O . GLN B 1 331 ? 14.586 -3.775 -2.627 1 96.88 331 GLN B O 1
ATOM 9579 N N . LEU B 1 332 ? 16.812 -3.551 -2.521 1 95.12 332 LEU B N 1
ATOM 9580 C CA . LEU B 1 332 ? 16.734 -2.105 -2.344 1 95.12 332 LEU B CA 1
ATOM 9581 C C . LEU B 1 332 ? 16.141 -1.436 -3.574 1 95.12 332 LEU B C 1
ATOM 9583 O O . LEU B 1 332 ? 15.289 -0.547 -3.449 1 95.12 332 LEU B O 1
ATOM 9587 N N . ALA B 1 333 ? 16.594 -1.896 -4.727 1 95.81 333 ALA B N 1
ATOM 9588 C CA . ALA B 1 333 ? 16.062 -1.344 -5.973 1 95.81 333 ALA B CA 1
ATOM 9589 C C . ALA B 1 333 ? 14.602 -1.71 -6.16 1 95.81 333 ALA B C 1
ATOM 9591 O O . ALA B 1 333 ? 13.789 -0.875 -6.578 1 95.81 333 ALA B O 1
ATOM 9592 N N . TYR B 1 334 ? 14.242 -2.92 -5.789 1 96.94 334 TYR B N 1
ATOM 9593 C CA . TYR B 1 334 ? 12.883 -3.426 -5.941 1 96.94 334 TYR B CA 1
ATOM 9594 C C . TYR B 1 334 ? 11.906 -2.645 -5.066 1 96.94 334 TYR B C 1
ATOM 9596 O O . TYR B 1 334 ? 10.781 -2.365 -5.48 1 96.94 334 TYR B O 1
ATOM 9604 N N . GLN B 1 335 ? 12.32 -2.305 -3.879 1 95.56 335 GLN B N 1
ATOM 9605 C CA . GLN B 1 335 ? 11.43 -1.692 -2.906 1 95.56 335 GLN B CA 1
ATOM 9606 C C . GLN B 1 335 ? 11.422 -0.173 -3.043 1 95.56 335 GLN B C 1
ATOM 9608 O O . GLN B 1 335 ? 10.547 0.501 -2.494 1 95.56 335 GLN B O 1
ATOM 9613 N N . SER B 1 336 ? 12.312 0.407 -3.848 1 94.38 336 SER B N 1
ATOM 9614 C CA . SER B 1 336 ? 12.422 1.856 -3.979 1 94.38 336 SER B CA 1
ATOM 9615 C C . SER B 1 336 ? 11.641 2.359 -5.188 1 94.38 336 SER B C 1
ATOM 9617 O O . SER B 1 336 ? 11.523 1.658 -6.195 1 94.38 336 SER B O 1
ATOM 9619 N N . THR B 1 337 ? 11.109 3.576 -5.027 1 95 337 THR B N 1
ATOM 9620 C CA . THR B 1 337 ? 10.43 4.223 -6.145 1 95 337 THR B CA 1
ATOM 9621 C C . THR B 1 337 ? 11.438 4.914 -7.059 1 95 337 THR B C 1
ATOM 9623 O O . THR B 1 337 ? 12.203 5.77 -6.613 1 95 337 THR B O 1
ATOM 9626 N N . VAL B 1 338 ? 11.391 4.574 -8.312 1 94.06 338 VAL B N 1
ATOM 9627 C CA . VAL B 1 338 ? 12.469 4.977 -9.211 1 94.06 338 VAL B CA 1
ATOM 9628 C C . VAL B 1 338 ? 12.078 6.266 -9.93 1 94.06 338 VAL B C 1
ATOM 9630 O O . VAL B 1 338 ? 12.859 7.219 -9.977 1 94.06 338 VAL B O 1
ATOM 9633 N N . HIS B 1 339 ? 10.852 6.355 -10.414 1 94.12 339 HIS B N 1
ATOM 9634 C CA . HIS B 1 339 ? 10.477 7.445 -11.305 1 94.12 339 HIS B CA 1
ATOM 9635 C C . HIS B 1 339 ? 9.43 8.352 -10.672 1 94.12 339 HIS B C 1
ATOM 9637 O O . HIS B 1 339 ? 8.547 7.875 -9.953 1 94.12 339 HIS B O 1
ATOM 9643 N N . HIS B 1 340 ? 9.438 9.633 -11.016 1 93.44 340 HIS B N 1
ATOM 9644 C CA . HIS B 1 340 ? 8.57 10.633 -10.398 1 93.44 340 HIS B CA 1
ATOM 9645 C C . HIS B 1 340 ? 7.199 10.664 -11.055 1 93.44 340 HIS B C 1
ATOM 9647 O O . HIS B 1 340 ? 6.227 11.125 -10.461 1 93.44 340 HIS B O 1
ATOM 9653 N N . ASN B 1 341 ? 7.086 10.219 -12.266 1 91.75 341 ASN B N 1
ATOM 9654 C CA . ASN B 1 341 ? 5.785 10.172 -12.922 1 91.75 341 ASN B CA 1
ATOM 9655 C C . ASN B 1 341 ? 4.996 8.93 -12.516 1 91.75 341 ASN B C 1
ATOM 9657 O O . ASN B 1 341 ? 5.578 7.871 -12.258 1 91.75 341 ASN B O 1
ATOM 9661 N N . PRO B 1 342 ? 3.705 9.086 -12.516 1 91.5 342 PRO B N 1
ATOM 9662 C CA . PRO B 1 342 ? 2.877 7.945 -12.117 1 91.5 342 PRO B CA 1
ATOM 9663 C C . PRO B 1 342 ? 2.889 6.824 -13.156 1 91.5 342 PRO B C 1
ATOM 9665 O O . PRO B 1 342 ? 2.938 7.086 -14.359 1 91.5 342 PRO B O 1
ATOM 9668 N N . MET B 1 343 ? 2.955 5.633 -12.758 1 91.25 343 MET B N 1
ATOM 9669 C CA . MET B 1 343 ? 2.805 4.41 -13.539 1 91.25 343 MET B CA 1
ATOM 9670 C C . MET B 1 343 ? 3.984 4.223 -14.484 1 91.25 343 MET B C 1
ATOM 9672 O O . MET B 1 343 ? 3.816 3.736 -15.609 1 91.25 343 MET B O 1
ATOM 9676 N N . ARG B 1 344 ? 5.109 4.84 -14.062 1 91.06 344 ARG B N 1
ATOM 9677 C CA . ARG B 1 344 ? 6.355 4.613 -14.781 1 91.06 344 ARG B CA 1
ATOM 9678 C C . ARG B 1 344 ? 7.336 3.807 -13.938 1 91.06 344 ARG B C 1
ATOM 9680 O O . ARG B 1 344 ? 7.355 3.932 -12.711 1 91.06 344 ARG B O 1
ATOM 9687 N N . MET B 1 345 ? 8.148 2.998 -14.602 1 92.75 345 MET B N 1
ATOM 9688 C CA . MET B 1 345 ? 9.07 2.084 -13.938 1 92.75 345 MET B CA 1
ATOM 9689 C C . MET B 1 345 ? 8.344 1.208 -12.93 1 92.75 345 MET B C 1
ATOM 9691 O O . MET B 1 345 ? 8.875 0.915 -11.859 1 92.75 345 MET B O 1
ATOM 9695 N N . SER B 1 346 ? 7.039 0.989 -13.156 1 89.38 346 SER B N 1
ATOM 9696 C CA . SER B 1 346 ? 6.117 0.159 -12.391 1 89.38 346 SER B CA 1
ATOM 9697 C C . SER B 1 346 ? 5.156 -0.589 -13.305 1 89.38 346 SER B C 1
ATOM 9699 O O . SER B 1 346 ? 4.758 -0.073 -14.352 1 89.38 346 SER B O 1
ATOM 9701 N N . PRO B 1 347 ? 4.887 -1.731 -12.945 1 92.5 347 PRO B N 1
ATOM 9702 C CA . PRO B 1 347 ? 5.195 -2.551 -11.773 1 92.5 347 PRO B CA 1
ATOM 9703 C C . PRO B 1 347 ? 6.605 -3.141 -11.82 1 92.5 347 PRO B C 1
ATOM 9705 O O . PRO B 1 347 ? 7.258 -3.104 -12.867 1 92.5 347 PRO B O 1
ATOM 9708 N N . ARG B 1 348 ? 7.098 -3.584 -10.75 1 94.25 348 ARG B N 1
ATOM 9709 C CA . ARG B 1 348 ? 8.398 -4.223 -10.578 1 94.25 348 ARG B CA 1
ATOM 9710 C C . ARG B 1 348 ? 8.242 -5.668 -10.109 1 94.25 348 ARG B C 1
ATOM 9712 O O . ARG B 1 348 ? 7.316 -5.984 -9.359 1 94.25 348 ARG B O 1
ATOM 9719 N N . PHE B 1 349 ? 9.094 -6.492 -10.602 1 96.12 349 PHE B N 1
ATOM 9720 C CA . PHE B 1 349 ? 9.047 -7.902 -10.234 1 96.12 349 PHE B CA 1
ATOM 9721 C C . PHE B 1 349 ? 10.438 -8.414 -9.875 1 96.12 349 PHE B C 1
ATOM 9723 O O . PHE B 1 349 ? 11.43 -7.984 -10.469 1 96.12 349 PHE B O 1
ATOM 9730 N N . ILE B 1 350 ? 10.5 -9.281 -8.922 1 96.75 350 ILE B N 1
ATOM 9731 C CA . ILE B 1 350 ? 11.742 -9.922 -8.508 1 96.75 350 ILE B CA 1
ATOM 9732 C C . ILE B 1 350 ? 11.516 -11.422 -8.336 1 96.75 350 ILE B C 1
ATOM 9734 O O . ILE B 1 350 ? 10.398 -11.859 -8.086 1 96.75 350 ILE B O 1
ATOM 9738 N N . GLY B 1 351 ? 12.469 -12.242 -8.602 1 94.94 351 GLY B N 1
ATOM 9739 C CA . GLY B 1 351 ? 12.375 -13.68 -8.391 1 94.94 351 GLY B CA 1
ATOM 9740 C C . GLY B 1 351 ? 11.836 -14.422 -9.602 1 94.94 351 GLY B C 1
ATOM 9741 O O . GLY B 1 351 ? 11.297 -15.523 -9.469 1 94.94 351 GLY B O 1
ATOM 9742 N N . LEU B 1 352 ? 12.062 -13.859 -10.828 1 95.75 352 LEU B N 1
ATOM 9743 C CA . LEU B 1 352 ? 11.539 -14.492 -12.039 1 95.75 352 LEU B CA 1
ATOM 9744 C C . LEU B 1 352 ? 12.641 -15.273 -12.758 1 95.75 352 LEU B C 1
ATOM 9746 O O . LEU B 1 352 ? 13.688 -14.711 -13.094 1 95.75 352 LEU B O 1
ATOM 9750 N N . GLU B 1 353 ? 12.391 -16.531 -12.93 1 95.38 353 GLU B N 1
ATOM 9751 C CA . GLU B 1 353 ? 13.312 -17.328 -13.734 1 95.38 353 GLU B CA 1
ATOM 9752 C C . GLU B 1 353 ? 13.148 -17.047 -15.219 1 95.38 353 GLU B C 1
ATOM 9754 O O . GLU B 1 353 ? 12.031 -16.844 -15.695 1 95.38 353 GLU B O 1
ATOM 9759 N N . PRO B 1 354 ? 14.18 -17.031 -15.945 1 94 354 PRO B N 1
ATOM 9760 C CA . PRO B 1 354 ? 14.125 -16.703 -17.375 1 94 354 PRO B CA 1
ATOM 9761 C C . PRO B 1 354 ? 13.133 -17.562 -18.141 1 94 354 PRO B C 1
ATOM 9763 O O . PRO B 1 354 ? 12.445 -17.078 -19.031 1 94 354 PRO B O 1
ATOM 9766 N N . LYS B 1 355 ? 12.984 -18.828 -17.75 1 92.75 355 LYS B N 1
ATOM 9767 C CA . LYS B 1 355 ? 12.125 -19.766 -18.484 1 92.75 355 LYS B CA 1
ATOM 9768 C C . LYS B 1 355 ? 10.648 -19.453 -18.234 1 92.75 355 LYS B C 1
ATOM 9770 O O . LYS B 1 355 ? 9.781 -19.844 -19.016 1 92.75 355 LYS B O 1
ATOM 9775 N N . ASP B 1 356 ? 10.414 -18.719 -17.188 1 94.5 356 ASP B N 1
ATOM 9776 C CA . ASP B 1 356 ? 9.031 -18.484 -16.781 1 94.5 356 ASP B CA 1
ATOM 9777 C C . ASP B 1 356 ? 8.523 -17.125 -17.266 1 94.5 356 ASP B C 1
ATOM 9779 O O . ASP B 1 356 ? 7.379 -16.75 -17 1 94.5 356 ASP B O 1
ATOM 9783 N N . ILE B 1 357 ? 9.281 -16.391 -18.031 1 95.75 357 ILE B N 1
ATOM 9784 C CA . ILE B 1 357 ? 8.914 -15.039 -18.469 1 95.75 357 ILE B CA 1
ATOM 9785 C C . ILE B 1 357 ? 8.102 -15.117 -19.75 1 95.75 357 ILE B C 1
ATOM 9787 O O . ILE B 1 357 ? 8.438 -15.883 -20.672 1 95.75 357 ILE B O 1
ATOM 9791 N N . ILE B 1 358 ? 7.02 -14.445 -19.812 1 94.56 358 ILE B N 1
ATOM 9792 C CA . ILE B 1 358 ? 6.211 -14.297 -21.016 1 94.56 358 ILE B CA 1
ATOM 9793 C C . ILE B 1 358 ? 6.641 -13.047 -21.781 1 94.56 358 ILE B C 1
ATOM 9795 O O . ILE B 1 358 ? 6.156 -11.945 -21.516 1 94.56 358 ILE B O 1
ATOM 9799 N N . HIS B 1 359 ? 7.449 -13.211 -22.734 1 91.44 359 HIS B N 1
ATOM 9800 C CA . HIS B 1 359 ? 8.109 -12.109 -23.422 1 91.44 359 HIS B CA 1
ATOM 9801 C C . HIS B 1 359 ? 7.109 -11.273 -24.203 1 91.44 359 HIS B C 1
ATOM 9803 O O . HIS B 1 359 ? 7.344 -10.086 -24.453 1 91.44 359 HIS B O 1
ATOM 9809 N N . ALA B 1 360 ? 5.98 -11.859 -24.578 1 89 360 ALA B N 1
ATOM 9810 C CA . ALA B 1 360 ? 4.965 -11.141 -25.328 1 89 360 ALA B CA 1
ATOM 9811 C C . ALA B 1 360 ? 4.383 -9.984 -24.516 1 89 360 ALA B C 1
ATOM 9813 O O . ALA B 1 360 ? 3.895 -9.008 -25.078 1 89 360 ALA B O 1
ATOM 9814 N N . ASN B 1 361 ? 4.473 -10.094 -23.188 1 93.69 361 ASN B N 1
ATOM 9815 C CA . ASN B 1 361 ? 3.869 -9.094 -22.312 1 93.69 361 ASN B CA 1
ATOM 9816 C C . ASN B 1 361 ? 4.914 -8.125 -21.766 1 93.69 361 ASN B C 1
ATOM 9818 O O . ASN B 1 361 ? 4.629 -7.348 -20.859 1 93.69 361 ASN B O 1
ATOM 9822 N N . LEU B 1 362 ? 6.113 -8.133 -22.375 1 94.62 362 LEU B N 1
ATOM 9823 C CA . LEU B 1 362 ? 7.156 -7.203 -21.938 1 94.62 362 LEU B CA 1
ATOM 9824 C C . LEU B 1 362 ? 6.934 -5.816 -22.531 1 94.62 362 LEU B C 1
ATOM 9826 O O . LEU B 1 362 ? 7.5 -4.832 -22.062 1 94.62 362 LEU B O 1
ATOM 9830 N N . ARG B 1 363 ? 6.152 -5.809 -23.641 1 91.94 363 ARG B N 1
ATOM 9831 C CA . ARG B 1 363 ? 5.73 -4.516 -24.156 1 91.94 363 ARG B CA 1
ATOM 9832 C C . ARG B 1 363 ? 4.34 -4.145 -23.656 1 91.94 363 ARG B C 1
ATOM 9834 O O . ARG B 1 363 ? 3.336 -4.672 -24.125 1 91.94 363 ARG B O 1
ATOM 9841 N N . MET B 1 364 ? 4.285 -3.303 -22.703 1 90.88 364 MET B N 1
ATOM 9842 C CA . MET B 1 364 ? 3.006 -2.93 -22.094 1 90.88 364 MET B CA 1
ATOM 9843 C C . MET B 1 364 ? 3.039 -1.489 -21.594 1 90.88 364 MET B C 1
ATOM 9845 O O . MET B 1 364 ? 3.791 -1.164 -20.688 1 90.88 364 MET B O 1
ATOM 9849 N N . PHE B 1 365 ? 2.219 -0.675 -22.219 1 91.06 365 PHE B N 1
ATOM 9850 C CA . PHE B 1 365 ? 2.1 0.702 -21.75 1 91.06 365 PHE B CA 1
ATOM 9851 C C . PHE B 1 365 ? 1.103 0.803 -20.609 1 91.06 365 PHE B C 1
ATOM 9853 O O . PHE B 1 365 ? 0.301 -0.108 -20.391 1 91.06 365 PHE B O 1
ATOM 9860 N N . TRP B 1 366 ? 1.135 1.886 -19.906 1 89.12 366 TRP B N 1
ATOM 9861 C CA . TRP B 1 366 ? 0.332 2.018 -18.703 1 89.12 366 TRP B CA 1
ATOM 9862 C C . TRP B 1 366 ? -1.157 1.984 -19.031 1 89.12 366 TRP B C 1
ATOM 9864 O O . TRP B 1 366 ? -1.944 1.369 -18.297 1 89.12 366 TRP B O 1
ATOM 9874 N N . TRP B 1 367 ? -1.62 2.672 -20.094 1 89.56 367 TRP B N 1
ATOM 9875 C CA . TRP B 1 367 ? -3.039 2.721 -20.422 1 89.56 367 TRP B CA 1
ATOM 9876 C C . TRP B 1 367 ? -3.525 1.37 -20.938 1 89.56 367 TRP B C 1
ATOM 9878 O O . TRP B 1 367 ? -4.676 0.99 -20.719 1 89.56 367 TRP B O 1
ATOM 9888 N N . GLU B 1 368 ? -2.604 0.709 -21.688 1 92.25 368 GLU B N 1
ATOM 9889 C CA . GLU B 1 368 ? -2.936 -0.628 -22.172 1 92.25 368 GLU B CA 1
ATOM 9890 C C . GLU B 1 368 ? -3.119 -1.602 -21 1 92.25 368 GLU B C 1
ATOM 9892 O O . GLU B 1 368 ? -4.012 -2.451 -21.031 1 92.25 368 GLU B O 1
ATOM 9897 N N . ARG B 1 369 ? -2.287 -1.475 -20.062 1 92.62 369 ARG B N 1
ATOM 9898 C CA . ARG B 1 369 ? -2.361 -2.354 -18.906 1 92.62 369 ARG B CA 1
ATOM 9899 C C . ARG B 1 369 ? -3.676 -2.16 -18.156 1 92.62 369 ARG B C 1
ATOM 9901 O O . ARG B 1 369 ? -4.32 -3.135 -17.766 1 92.62 369 ARG B O 1
ATOM 9908 N N . ILE B 1 370 ? -4.074 -0.938 -17.969 1 92.44 370 ILE B N 1
ATOM 9909 C CA . ILE B 1 370 ? -5.309 -0.636 -17.25 1 92.44 370 ILE B CA 1
ATOM 9910 C C . ILE B 1 370 ? -6.504 -1.187 -18.016 1 92.44 370 ILE B C 1
ATOM 9912 O O . ILE B 1 370 ? -7.387 -1.819 -17.438 1 92.44 370 ILE B O 1
ATOM 9916 N N . THR B 1 371 ? -6.508 -0.964 -19.328 1 92.19 371 THR B N 1
ATOM 9917 C CA . THR B 1 371 ? -7.617 -1.401 -20.172 1 92.19 371 THR B CA 1
ATOM 9918 C C . THR B 1 371 ? -7.688 -2.926 -20.219 1 92.19 371 THR B C 1
ATOM 9920 O O . THR B 1 371 ? -8.766 -3.506 -20.078 1 92.19 371 THR B O 1
ATOM 9923 N N . ARG B 1 372 ? -6.547 -3.572 -20.422 1 94.44 372 ARG B N 1
ATOM 9924 C CA . ARG B 1 372 ? -6.516 -5.031 -20.484 1 94.44 372 ARG B CA 1
ATOM 9925 C C . ARG B 1 372 ? -6.938 -5.652 -19.156 1 94.44 372 ARG B C 1
ATOM 9927 O O . ARG B 1 372 ? -7.672 -6.641 -19.141 1 94.44 372 ARG B O 1
ATOM 9934 N N . ARG B 1 373 ? -6.453 -5.086 -18.109 1 93.38 373 ARG B N 1
ATOM 9935 C CA . ARG B 1 373 ? -6.832 -5.598 -16.797 1 93.38 373 ARG B CA 1
ATOM 9936 C C . ARG B 1 373 ? -8.328 -5.426 -16.547 1 93.38 373 ARG B C 1
ATOM 9938 O O . ARG B 1 373 ? -8.977 -6.309 -15.977 1 93.38 373 ARG B O 1
ATOM 9945 N N . PHE B 1 374 ? -8.844 -4.328 -16.969 1 92.69 374 PHE B N 1
ATOM 9946 C CA . PHE B 1 374 ? -10.273 -4.074 -16.797 1 92.69 374 PHE B CA 1
ATOM 9947 C C . PHE B 1 374 ? -11.094 -5.039 -17.641 1 92.69 374 PHE B C 1
ATOM 9949 O O . PHE B 1 374 ? -12.078 -5.605 -17.172 1 92.69 374 PHE B O 1
ATOM 9956 N N . LEU B 1 375 ? -10.672 -5.238 -18.859 1 92.69 375 LEU B N 1
ATOM 9957 C CA . LEU B 1 375 ? -11.398 -6.125 -19.766 1 92.69 375 LEU B CA 1
ATOM 9958 C C . LEU B 1 375 ? -11.336 -7.566 -19.281 1 92.69 375 LEU B C 1
ATOM 9960 O O . LEU B 1 375 ? -12.32 -8.305 -19.359 1 92.69 375 LEU B O 1
ATOM 9964 N N . ALA B 1 376 ? -10.133 -7.938 -18.844 1 95.25 376 ALA B N 1
ATOM 9965 C CA . ALA B 1 376 ? -10 -9.289 -18.297 1 95.25 376 ALA B CA 1
ATOM 9966 C C . ALA B 1 376 ? -10.875 -9.477 -17.062 1 95.25 376 ALA B C 1
ATOM 9968 O O . ALA B 1 376 ? -11.523 -10.516 -16.906 1 95.25 376 ALA B O 1
ATOM 9969 N N . PHE B 1 377 ? -10.906 -8.523 -16.234 1 92.12 377 PHE B N 1
ATOM 9970 C CA . PHE B 1 377 ? -11.758 -8.578 -15.047 1 92.12 377 PHE B CA 1
ATOM 9971 C C . PHE B 1 377 ? -13.227 -8.656 -15.438 1 92.12 377 PHE B C 1
ATOM 9973 O O . PHE B 1 377 ? -13.984 -9.445 -14.875 1 92.12 377 PHE B O 1
ATOM 9980 N N . ALA B 1 378 ? -13.617 -7.824 -16.344 1 91.5 378 ALA B N 1
ATOM 9981 C CA . ALA B 1 378 ? -14.992 -7.832 -16.828 1 91.5 378 ALA B CA 1
ATOM 9982 C C . ALA B 1 378 ? -15.344 -9.18 -17.453 1 91.5 378 ALA B C 1
ATOM 9984 O O . ALA B 1 378 ? -16.453 -9.688 -17.266 1 91.5 378 ALA B O 1
ATOM 9985 N N . ALA B 1 379 ? -14.375 -9.727 -18.156 1 93.94 379 ALA B N 1
ATOM 9986 C CA . ALA B 1 379 ? -14.586 -11.023 -18.781 1 93.94 379 ALA B CA 1
ATOM 9987 C C . ALA B 1 379 ? -14.789 -12.117 -17.75 1 93.94 379 ALA B C 1
ATOM 9989 O O . ALA B 1 379 ? -15.656 -12.984 -17.906 1 93.94 379 ALA B O 1
ATOM 9990 N N . ILE B 1 380 ? -14.031 -12.094 -16.688 1 95 380 ILE B N 1
ATOM 9991 C CA . ILE B 1 380 ? -14.164 -13.102 -15.633 1 95 380 ILE B CA 1
ATOM 9992 C C . ILE B 1 380 ? -15.5 -12.93 -14.922 1 95 380 ILE B C 1
ATOM 9994 O O . ILE B 1 380 ? -16.172 -13.922 -14.609 1 95 380 ILE B O 1
ATOM 9998 N N . VAL B 1 381 ? -15.883 -11.688 -14.672 1 91.31 381 VAL B N 1
ATOM 9999 C CA . VAL B 1 381 ? -17.172 -11.438 -14.031 1 91.31 381 VAL B CA 1
ATOM 10000 C C . VAL B 1 381 ? -18.297 -11.969 -14.914 1 91.31 381 VAL B C 1
ATOM 10002 O O . VAL B 1 381 ? -19.219 -12.633 -14.43 1 91.31 381 VAL B O 1
ATOM 10005 N N . ALA B 1 382 ? -18.172 -11.664 -16.203 1 90.06 382 ALA B N 1
ATOM 10006 C CA . ALA B 1 382 ? -19.156 -12.18 -17.156 1 90.06 382 ALA B CA 1
ATOM 10007 C C . ALA B 1 382 ? -19.156 -13.703 -17.172 1 90.06 382 ALA B C 1
ATOM 10009 O O . ALA B 1 382 ? -20.203 -14.336 -17.203 1 90.06 382 ALA B O 1
ATOM 10010 N N . LEU B 1 383 ? -17.953 -14.25 -17.172 1 91.19 383 LEU B N 1
ATOM 10011 C CA . LEU B 1 383 ? -17.812 -15.703 -17.172 1 91.19 383 LEU B CA 1
ATOM 10012 C C . LEU B 1 383 ? -18.469 -16.312 -15.945 1 91.19 383 LEU B C 1
ATOM 10014 O O . LEU B 1 383 ? -19.188 -17.312 -16.062 1 91.19 383 LEU B O 1
ATOM 10018 N N . VAL B 1 384 ? -18.312 -15.711 -14.805 1 88.88 384 VAL B N 1
ATOM 10019 C CA . VAL B 1 384 ? -18.844 -16.234 -13.547 1 88.88 384 VAL B CA 1
ATOM 10020 C C . VAL B 1 384 ? -20.359 -16.094 -13.523 1 88.88 384 VAL B C 1
ATOM 10022 O O . VAL B 1 384 ? -21.078 -17.016 -13.148 1 88.88 384 VAL B O 1
ATOM 10025 N N . VAL B 1 385 ? -20.844 -14.984 -14.047 1 82.56 385 VAL B N 1
ATOM 10026 C CA . VAL B 1 385 ? -22.266 -14.688 -13.961 1 82.56 385 VAL B CA 1
ATOM 10027 C C . VAL B 1 385 ? -23.031 -15.461 -15.039 1 82.56 385 VAL B C 1
ATOM 10029 O O . VAL B 1 385 ? -24.109 -16 -14.781 1 82.56 385 VAL B O 1
ATOM 10032 N N . PHE B 1 386 ? -22.453 -15.625 -16.234 1 83.44 386 PHE B N 1
ATOM 10033 C CA . PHE B 1 386 ? -23.172 -16.188 -17.375 1 83.44 386 PHE B CA 1
ATOM 10034 C C . PHE B 1 386 ? -22.766 -17.641 -17.609 1 83.44 386 PHE B C 1
ATOM 10036 O O . PHE B 1 386 ? -23.125 -18.234 -18.625 1 83.44 386 PHE B O 1
ATOM 10043 N N . TRP B 1 387 ? -21.969 -18.234 -16.703 1 85.81 387 TRP B N 1
ATOM 10044 C CA . TRP B 1 387 ? -21.516 -19.609 -16.922 1 85.81 387 TRP B CA 1
ATOM 10045 C C . TRP B 1 387 ? -22.703 -20.578 -16.938 1 85.81 387 TRP B C 1
ATOM 10047 O O . TRP B 1 387 ? -22.594 -21.672 -17.484 1 85.81 387 TRP B O 1
ATOM 10057 N N . ALA B 1 388 ? -23.844 -20.109 -16.359 1 72.69 388 ALA B N 1
ATOM 10058 C CA . ALA B 1 388 ? -25.047 -20.953 -16.328 1 72.69 388 ALA B CA 1
ATOM 10059 C C . ALA B 1 388 ? -25.547 -21.219 -17.75 1 72.69 388 ALA B C 1
ATOM 10061 O O . ALA B 1 388 ? -26.172 -22.266 -18 1 72.69 388 ALA B O 1
ATOM 10062 N N . ILE B 1 389 ? -25.156 -20.375 -18.578 1 76 389 ILE B N 1
ATOM 10063 C CA . ILE B 1 389 ? -25.656 -20.469 -19.953 1 76 389 ILE B CA 1
ATOM 10064 C C . ILE B 1 389 ? -25 -21.656 -20.656 1 76 389 ILE B C 1
ATOM 10066 O O . ILE B 1 389 ? -25.688 -22.562 -21.141 1 76 389 ILE B O 1
ATOM 10070 N N . PRO B 1 390 ? -23.703 -21.797 -20.656 1 80.44 390 PRO B N 1
ATOM 10071 C CA . PRO B 1 390 ? -23.125 -22.984 -21.281 1 80.44 390 PRO B CA 1
ATOM 10072 C C . PRO B 1 390 ? -23.484 -24.281 -20.562 1 80.44 390 PRO B C 1
ATOM 10074 O O . PRO B 1 390 ? -23.625 -25.312 -21.203 1 80.44 390 PRO B O 1
ATOM 10077 N N . VAL B 1 391 ? -23.656 -24.219 -19.359 1 74.12 391 VAL B N 1
ATOM 10078 C CA . VAL B 1 391 ? -24.062 -25.406 -18.609 1 74.12 391 VAL B CA 1
ATOM 10079 C C . VAL B 1 391 ? -25.469 -25.844 -19.031 1 74.12 391 VAL B C 1
ATOM 10081 O O . VAL B 1 391 ? -25.719 -27.031 -19.203 1 74.12 391 VAL B O 1
ATOM 10084 N N . ALA B 1 392 ? -26.312 -24.828 -19.219 1 65.5 392 ALA B N 1
ATOM 10085 C CA . ALA B 1 392 ? -27.672 -25.109 -19.672 1 65.5 392 ALA B CA 1
ATOM 10086 C C . ALA B 1 392 ? -27.672 -25.656 -21.094 1 65.5 392 ALA B C 1
ATOM 10088 O O . ALA B 1 392 ? -28.453 -26.562 -21.422 1 65.5 392 ALA B O 1
ATOM 10089 N N . ALA B 1 393 ? -26.828 -25.125 -21.859 1 74.44 393 ALA B N 1
ATOM 10090 C CA . ALA B 1 393 ? -26.719 -25.594 -23.234 1 74.44 393 ALA B CA 1
ATOM 10091 C C . ALA B 1 393 ? -26.281 -27.062 -23.281 1 74.44 393 ALA B C 1
ATOM 10093 O O . ALA B 1 393 ? -26.797 -27.844 -24.078 1 74.44 393 ALA B O 1
ATOM 10094 N N . VAL B 1 394 ? -25.359 -27.406 -22.5 1 73.38 394 VAL B N 1
ATOM 10095 C CA . VAL B 1 394 ? -24.906 -28.781 -22.406 1 73.38 394 VAL B CA 1
ATOM 10096 C C . VAL B 1 394 ? -26.062 -29.672 -21.938 1 73.38 394 VAL B C 1
ATOM 10098 O O . VAL B 1 394 ? -26.219 -30.797 -22.422 1 73.38 394 VAL B O 1
ATOM 10101 N N . GLY B 1 395 ? -26.844 -29.188 -21.016 1 62.69 395 GLY B N 1
ATOM 10102 C CA . GLY B 1 395 ? -28.016 -29.922 -20.547 1 62.69 395 GLY B CA 1
ATOM 10103 C C . GLY B 1 395 ? -29.047 -30.156 -21.641 1 62.69 395 GLY B C 1
ATOM 10104 O O . GLY B 1 395 ? -29.609 -31.25 -21.734 1 62.69 395 GLY B O 1
ATOM 10105 N N . THR B 1 396 ? -29.188 -29.234 -22.422 1 63.69 396 THR B N 1
ATOM 10106 C CA . THR B 1 396 ? -30.172 -29.328 -23.5 1 63.69 396 THR B CA 1
ATOM 10107 C C . THR B 1 396 ? -29.656 -30.25 -24.594 1 63.69 396 THR B C 1
ATOM 10109 O O . THR B 1 396 ? -30.422 -31.047 -25.156 1 63.69 396 THR B O 1
ATOM 10112 N N . ILE B 1 397 ? -28.359 -30.047 -24.797 1 63.72 397 ILE B N 1
ATOM 10113 C CA . ILE B 1 397 ? -27.766 -30.844 -25.875 1 63.72 397 ILE B CA 1
ATOM 10114 C C . ILE B 1 397 ? -27.656 -32.312 -25.453 1 63.72 397 ILE B C 1
ATOM 10116 O O . ILE B 1 397 ? -27.766 -33.219 -26.281 1 63.72 397 ILE B O 1
ATOM 10120 N N . SER B 1 398 ? -27.562 -32.469 -24.188 1 60.06 398 SER B N 1
ATOM 10121 C CA . SER B 1 398 ? -27.406 -33.844 -23.703 1 60.06 398 SER B CA 1
ATOM 10122 C C . SER B 1 398 ? -28.75 -34.562 -23.625 1 60.06 398 SER B C 1
ATOM 10124 O O . SER B 1 398 ? -28.812 -35.75 -23.391 1 60.06 398 SER B O 1
ATOM 10126 N N . ASN B 1 399 ? -29.75 -33.719 -23.781 1 59.94 399 ASN B N 1
ATOM 10127 C CA . ASN B 1 399 ? -31.062 -34.344 -23.938 1 59.94 399 ASN B CA 1
ATOM 10128 C C . ASN B 1 399 ? -31.266 -34.906 -25.344 1 59.94 399 ASN B C 1
ATOM 10130 O O . ASN B 1 399 ? -31.438 -34.156 -26.297 1 59.94 399 ASN B O 1
ATOM 10134 N N . ILE B 1 400 ? -31.094 -36.156 -25.406 1 62.91 400 ILE B N 1
ATOM 10135 C CA . ILE B 1 400 ? -31.047 -36.844 -26.688 1 62.91 400 ILE B CA 1
ATOM 10136 C C . ILE B 1 400 ? -32.312 -36.562 -27.469 1 62.91 400 ILE B C 1
ATOM 10138 O O . ILE B 1 400 ? -32.281 -36.438 -28.688 1 62.91 400 ILE B O 1
ATOM 10142 N N . THR B 1 401 ? -33.438 -36.531 -26.672 1 61 401 THR B N 1
ATOM 10143 C CA . THR B 1 401 ? -34.688 -36.25 -27.359 1 61 401 THR B CA 1
ATOM 10144 C C . THR B 1 401 ? -34.688 -34.875 -28 1 61 401 THR B C 1
ATOM 10146 O O . THR B 1 401 ? -35.125 -34.688 -29.141 1 61 401 THR B O 1
ATOM 10149 N N . PHE B 1 402 ? -34.156 -33.969 -27.266 1 63.06 402 PHE B N 1
ATOM 10150 C CA . PHE B 1 402 ? -34.094 -32.625 -27.797 1 63.06 402 PHE B CA 1
ATOM 10151 C C . PHE B 1 402 ? -33.125 -32.531 -28.969 1 63.06 402 PHE B C 1
ATOM 10153 O O . PHE B 1 402 ? -33.406 -31.922 -29.984 1 63.06 402 PHE B O 1
ATOM 10160 N N . LEU B 1 403 ? -32 -33.125 -28.844 1 64 403 LEU B N 1
ATOM 10161 C CA . LEU B 1 403 ? -30.953 -33.094 -29.859 1 64 403 LEU B CA 1
ATOM 10162 C C . LEU B 1 403 ? -31.422 -33.75 -31.141 1 64 403 LEU B C 1
ATOM 10164 O O . LEU B 1 403 ? -31.172 -33.25 -32.25 1 64 403 LEU B O 1
ATOM 10168 N N . THR B 1 404 ? -32.094 -34.906 -30.922 1 68.75 404 THR B N 1
ATOM 10169 C CA . THR B 1 404 ? -32.562 -35.656 -32.094 1 68.75 404 THR B CA 1
ATOM 10170 C C . THR B 1 404 ? -33.719 -34.906 -32.781 1 68.75 404 THR B C 1
ATOM 10172 O O . THR B 1 404 ? -33.906 -35.062 -34 1 68.75 404 THR B O 1
ATOM 10175 N N . ASN B 1 405 ? -34.406 -34.156 -31.984 1 66 405 ASN B N 1
ATOM 10176 C CA . ASN B 1 405 ? -35.469 -33.406 -32.594 1 66 405 ASN B CA 1
ATOM 10177 C C . ASN B 1 405 ? -34.938 -32.25 -33.406 1 66 405 ASN B C 1
ATOM 10179 O O . ASN B 1 405 ? -35.469 -31.922 -34.469 1 66 405 ASN B O 1
ATOM 10183 N N . LYS B 1 406 ? -33.844 -31.688 -32.938 1 67.56 406 LYS B N 1
ATOM 10184 C CA . LYS B 1 406 ? -33.312 -30.531 -33.625 1 67.56 406 LYS B CA 1
ATOM 10185 C C . LYS B 1 406 ? -32.375 -30.953 -34.75 1 67.56 406 LYS B C 1
ATOM 10187 O O . LYS B 1 406 ? -32.25 -30.266 -35.75 1 67.56 406 LYS B O 1
ATOM 10192 N N . LEU B 1 407 ? -31.688 -32 -34.5 1 67.94 407 LEU B N 1
ATOM 10193 C CA . LEU B 1 407 ? -30.781 -32.531 -35.5 1 67.94 407 LEU B CA 1
ATOM 10194 C C . LEU B 1 407 ? -31.219 -33.938 -35.906 1 67.94 407 LEU B C 1
ATOM 10196 O O . LEU B 1 407 ? -30.766 -34.938 -35.344 1 67.94 407 LEU B O 1
ATOM 10200 N N . PRO B 1 408 ? -32.094 -34.094 -36.875 1 72.5 408 PRO B N 1
ATOM 10201 C CA . PRO B 1 408 ? -32.688 -35.375 -37.25 1 72.5 408 PRO B CA 1
ATOM 10202 C C . PRO B 1 408 ? -31.656 -36.406 -37.688 1 72.5 408 PRO B C 1
ATOM 10204 O O . PRO B 1 408 ? -31.891 -37.594 -37.594 1 72.5 408 PRO B O 1
ATOM 10207 N N . TRP B 1 409 ? -30.547 -35.844 -38.219 1 75.25 409 TRP B N 1
ATOM 10208 C CA . TRP B 1 409 ? -29.547 -36.812 -38.656 1 75.25 409 TRP B CA 1
ATOM 10209 C C . TRP B 1 409 ? -29 -37.625 -37.5 1 75.25 409 TRP B C 1
ATOM 10211 O O . TRP B 1 409 ? -28.422 -38.688 -37.688 1 75.25 409 TRP B O 1
ATOM 10221 N N . LEU B 1 410 ? -29.266 -37.219 -36.25 1 69.12 410 LEU B N 1
ATOM 10222 C CA . LEU B 1 410 ? -28.797 -37.906 -35.062 1 69.12 410 LEU B CA 1
ATOM 10223 C C . LEU B 1 410 ? -29.844 -38.875 -34.531 1 69.12 410 LEU B C 1
ATOM 10225 O O . LEU B 1 410 ? -29.641 -39.531 -33.5 1 69.12 410 LEU B O 1
ATOM 10229 N N . ARG B 1 411 ? -30.859 -39.094 -35.25 1 72.81 411 ARG B N 1
ATOM 10230 C CA . ARG B 1 411 ? -31.969 -39.938 -34.812 1 72.81 411 ARG B CA 1
ATOM 10231 C C . ARG B 1 411 ? -31.547 -41.375 -34.781 1 72.81 411 ARG B C 1
ATOM 10233 O O . ARG B 1 411 ? -32.188 -42.188 -34.094 1 72.81 411 ARG B O 1
ATOM 10240 N N . TRP B 1 412 ? -30.516 -41.594 -35.531 1 74.19 412 TRP B N 1
ATOM 10241 C CA . TRP B 1 412 ? -30.031 -42.969 -35.469 1 74.19 412 TRP B CA 1
ATOM 10242 C C . TRP B 1 412 ? -29.672 -43.344 -34.031 1 74.19 412 TRP B C 1
ATOM 10244 O O . TRP B 1 412 ? -29.719 -44.531 -33.656 1 74.19 412 TRP B O 1
ATOM 10254 N N . ILE B 1 413 ? -29.406 -42.438 -33.156 1 73.44 413 ILE B N 1
ATOM 10255 C CA . ILE B 1 413 ? -29.031 -42.656 -31.766 1 73.44 413 ILE B CA 1
ATOM 10256 C C . ILE B 1 413 ? -30.234 -43.219 -31 1 73.44 413 ILE B C 1
ATOM 10258 O O . ILE B 1 413 ? -30.094 -44.062 -30.125 1 73.44 413 ILE B O 1
ATOM 10262 N N . LEU B 1 414 ? -31.406 -42.812 -31.422 1 70 414 LEU B N 1
ATOM 10263 C CA . LEU B 1 414 ? -32.625 -43.25 -30.766 1 70 414 LEU B CA 1
ATOM 10264 C C . LEU B 1 414 ? -32.969 -44.688 -31.141 1 70 414 LEU B C 1
ATOM 10266 O O . LEU B 1 414 ? -33.719 -45.344 -30.453 1 70 414 LEU B O 1
ATOM 10270 N N . LYS B 1 415 ? -32.281 -45.094 -32.25 1 71.44 415 LYS B N 1
ATOM 10271 C CA . LYS B 1 415 ? -32.531 -46.438 -32.719 1 71.44 415 LYS B CA 1
ATOM 10272 C C . LYS B 1 415 ? -31.531 -47.438 -32.125 1 71.44 415 LYS B C 1
ATOM 10274 O O . LYS B 1 415 ? -31.609 -48.625 -32.375 1 71.44 415 LYS B O 1
ATOM 10279 N N . MET B 1 416 ? -30.703 -46.906 -31.438 1 66.94 416 MET B N 1
ATOM 10280 C CA . MET B 1 416 ? -29.719 -47.781 -30.797 1 66.94 416 MET B CA 1
ATOM 10281 C C . MET B 1 416 ? -30.359 -48.625 -29.719 1 66.94 416 MET B C 1
ATOM 10283 O O . MET B 1 416 ? -31.422 -48.25 -29.172 1 66.94 416 MET B O 1
ATOM 10287 N N . PRO B 1 417 ? -29.797 -49.812 -29.547 1 67.88 417 PRO B N 1
ATOM 10288 C CA . PRO B 1 417 ? -30.359 -50.625 -28.469 1 67.88 417 PRO B CA 1
ATOM 10289 C C . PRO B 1 417 ? -30.469 -49.906 -27.156 1 67.88 417 PRO B C 1
ATOM 10291 O O . PRO B 1 417 ? -29.688 -48.969 -26.891 1 67.88 417 PRO B O 1
ATOM 10294 N N . HIS B 1 418 ? -31.5 -50.188 -26.391 1 61.53 418 HIS B N 1
ATOM 10295 C CA . HIS B 1 418 ? -31.906 -49.5 -25.156 1 61.53 418 HIS B CA 1
ATOM 10296 C C . HIS B 1 418 ? -30.734 -49.344 -24.203 1 61.53 418 HIS B C 1
ATOM 10298 O O . HIS B 1 418 ? -30.594 -48.312 -23.531 1 61.53 418 HIS B O 1
ATOM 10304 N N . ALA B 1 419 ? -29.938 -50.344 -24.172 1 58.62 419 ALA B N 1
ATOM 10305 C CA . ALA B 1 419 ? -28.828 -50.312 -23.234 1 58.62 419 ALA B CA 1
ATOM 10306 C C . ALA B 1 419 ? -27.812 -49.25 -23.609 1 58.62 419 ALA B C 1
ATOM 10308 O O . ALA B 1 419 ? -27.328 -48.5 -22.734 1 58.62 419 ALA B O 1
ATOM 10309 N N . LEU B 1 420 ? -27.562 -49.156 -24.828 1 63.47 420 LEU B N 1
ATOM 10310 C CA . LEU B 1 420 ? -26.578 -48.188 -25.281 1 63.47 420 LEU B CA 1
ATOM 10311 C C . LEU B 1 420 ? -27.156 -46.781 -25.266 1 63.47 420 LEU B C 1
ATOM 10313 O O . LEU B 1 420 ? -26.438 -45.812 -24.953 1 63.47 420 LEU B O 1
ATOM 10317 N N . LEU B 1 421 ? -28.422 -46.688 -25.562 1 66.12 421 LEU B N 1
ATOM 10318 C CA . LEU B 1 421 ? -29.078 -45.406 -25.531 1 66.12 421 LEU B CA 1
ATOM 10319 C C . LEU B 1 421 ? -29.078 -44.844 -24.109 1 66.12 421 LEU B C 1
ATOM 10321 O O . LEU B 1 421 ? -28.875 -43.625 -23.906 1 66.12 421 LEU B O 1
ATOM 10325 N N . GLY B 1 422 ? -29.328 -45.688 -23.234 1 59.97 422 GLY B N 1
ATOM 10326 C CA . GLY B 1 422 ? -29.281 -45.281 -21.828 1 59.97 422 GLY B CA 1
ATOM 10327 C C . GLY B 1 422 ? -27.922 -44.781 -21.391 1 59.97 422 GLY B C 1
ATOM 10328 O O . GLY B 1 422 ? -27.812 -43.812 -20.656 1 59.97 422 GLY B O 1
ATOM 10329 N N . LEU B 1 423 ? -26.969 -45.469 -21.859 1 59.78 423 LEU B N 1
ATOM 10330 C CA . LEU B 1 423 ? -25.594 -45.094 -21.547 1 59.78 423 LEU B CA 1
ATOM 10331 C C . LEU B 1 423 ? -25.266 -43.719 -22.125 1 59.78 423 LEU B C 1
ATOM 10333 O O . LEU B 1 423 ? -24.672 -42.875 -21.453 1 59.78 423 LEU B O 1
ATOM 10337 N N . VAL B 1 424 ? -25.641 -43.594 -23.344 1 65.25 424 VAL B N 1
ATOM 10338 C CA . VAL B 1 424 ? -25.344 -42.312 -24.031 1 65.25 424 VAL B CA 1
ATOM 10339 C C . VAL B 1 424 ? -26.141 -41.188 -23.391 1 65.25 424 VAL B C 1
ATOM 10341 O O . VAL B 1 424 ? -25.609 -40.125 -23.141 1 65.25 424 VAL B O 1
ATOM 10344 N N . THR B 1 425 ? -27.422 -41.5 -23.078 1 63.34 425 THR B N 1
ATOM 10345 C CA . THR B 1 425 ? -28.281 -40.469 -22.5 1 63.34 425 THR B CA 1
ATOM 10346 C C . THR B 1 425 ? -27.844 -40.156 -21.062 1 63.34 425 THR B C 1
ATOM 10348 O O . THR B 1 425 ? -28.031 -39.031 -20.578 1 63.34 425 THR B O 1
ATOM 10351 N N . GLY B 1 426 ? -27.328 -41.125 -20.5 1 58.59 426 GLY B N 1
ATOM 10352 C CA . GLY B 1 426 ? -26.891 -40.938 -19.125 1 58.59 426 GLY B CA 1
ATOM 10353 C C . GLY B 1 426 ? -25.5 -40.344 -19.016 1 58.59 426 GLY B C 1
ATOM 10354 O O . GLY B 1 426 ? -25.234 -39.5 -18.156 1 58.59 426 GLY B O 1
ATOM 10355 N N . LEU B 1 427 ? -24.609 -40.75 -19.875 1 62.31 427 LEU B N 1
ATOM 10356 C CA . LEU B 1 427 ? -23.203 -40.375 -19.734 1 62.31 427 LEU B CA 1
ATOM 10357 C C . LEU B 1 427 ? -22.891 -39.094 -20.5 1 62.31 427 LEU B C 1
ATOM 10359 O O . LEU B 1 427 ? -22 -38.344 -20.125 1 62.31 427 LEU B O 1
ATOM 10363 N N . LEU B 1 428 ? -23.609 -38.906 -21.531 1 66.06 428 LEU B N 1
ATOM 10364 C CA . LEU B 1 428 ? -23.266 -37.781 -22.406 1 66.06 428 LEU B CA 1
ATOM 10365 C C . LEU B 1 428 ? -23.328 -36.469 -21.656 1 66.06 428 LEU B C 1
ATOM 10367 O O . LEU B 1 428 ? -22.391 -35.656 -21.734 1 66.06 428 LEU B O 1
ATOM 10371 N N . PRO B 1 429 ? -24.438 -36.281 -20.906 1 65.94 429 PRO B N 1
ATOM 10372 C CA . PRO B 1 429 ? -24.453 -35 -20.156 1 65.94 429 PRO B CA 1
ATOM 10373 C C . PRO B 1 429 ? -23.297 -34.875 -19.172 1 65.94 429 PRO B C 1
ATOM 10375 O O . PRO B 1 429 ? -22.719 -33.812 -19.016 1 65.94 429 PRO B O 1
ATOM 10378 N N . THR B 1 430 ? -22.938 -35.906 -18.641 1 63.56 430 THR B N 1
ATOM 10379 C CA . THR B 1 430 ? -21.875 -35.875 -17.641 1 63.56 430 THR B CA 1
ATOM 10380 C C . THR B 1 430 ? -20.516 -35.656 -18.297 1 63.56 430 THR B C 1
ATOM 10382 O O . THR B 1 430 ? -19.688 -34.906 -17.781 1 63.56 430 THR B O 1
ATOM 10385 N N . ILE B 1 431 ? -20.328 -36.219 -19.359 1 68.38 431 ILE B N 1
ATOM 10386 C CA . ILE B 1 431 ? -19.062 -36.062 -20.078 1 68.38 431 ILE B CA 1
ATOM 10387 C C . ILE B 1 431 ? -18.938 -34.656 -20.609 1 68.38 431 ILE B C 1
ATOM 10389 O O . ILE B 1 431 ? -17.891 -34 -20.453 1 68.38 431 ILE B O 1
ATOM 10393 N N . LEU B 1 432 ? -20.031 -34.188 -21.141 1 75.06 432 LEU B N 1
ATOM 10394 C CA . LEU B 1 432 ? -20 -32.844 -21.688 1 75.06 432 LEU B CA 1
ATOM 10395 C C . LEU B 1 432 ? -19.812 -31.797 -20.594 1 75.06 432 LEU B C 1
ATOM 10397 O O . LEU B 1 432 ? -19.109 -30.812 -20.781 1 75.06 432 LEU B O 1
ATOM 10401 N N . LEU B 1 433 ? -20.406 -32.031 -19.5 1 71.56 433 LEU B N 1
ATOM 10402 C CA . LEU B 1 433 ? -20.234 -31.109 -18.375 1 71.56 433 LEU B CA 1
ATOM 10403 C C . LEU B 1 433 ? -18.812 -31.156 -17.859 1 71.56 433 LEU B C 1
ATOM 10405 O O . LEU B 1 433 ? -18.234 -30.125 -17.5 1 71.56 433 LEU B O 1
ATOM 10409 N N . SER B 1 434 ? -18.312 -32.344 -17.875 1 74.12 434 SER B N 1
ATOM 10410 C CA . SER B 1 434 ? -16.938 -32.5 -17.406 1 74.12 434 SER B CA 1
ATOM 10411 C C . SER B 1 434 ? -15.961 -31.797 -18.359 1 74.12 434 SER B C 1
ATOM 10413 O O . SER B 1 434 ? -14.984 -31.188 -17.906 1 74.12 434 SER B O 1
ATOM 10415 N N . LEU B 1 435 ? -16.281 -31.906 -19.562 1 78.38 435 LEU B N 1
ATOM 10416 C CA . LEU B 1 435 ? -15.453 -31.234 -20.562 1 78.38 435 LEU B CA 1
ATOM 10417 C C . LEU B 1 435 ? -15.547 -29.719 -20.406 1 78.38 435 LEU B C 1
ATOM 10419 O O . LEU B 1 435 ? -14.539 -29.016 -20.531 1 78.38 435 LEU B O 1
ATOM 10423 N N . LEU B 1 436 ? -16.734 -29.312 -20.188 1 81.38 436 LEU B N 1
ATOM 10424 C CA . LEU B 1 436 ? -16.938 -27.875 -19.984 1 81.38 436 LEU B CA 1
ATOM 10425 C C . LEU B 1 436 ? -16.172 -27.391 -18.766 1 81.38 436 LEU B C 1
ATOM 10427 O O . LEU B 1 436 ? -15.539 -26.328 -18.797 1 81.38 436 LEU B O 1
ATOM 10431 N N . MET B 1 437 ? -16.141 -28.156 -17.766 1 82.62 437 MET B N 1
ATOM 10432 C CA . MET B 1 437 ? -15.461 -27.766 -16.547 1 82.62 437 MET B CA 1
ATOM 10433 C C . MET B 1 437 ? -13.945 -27.844 -16.719 1 82.62 437 MET B C 1
ATOM 10435 O O . MET B 1 437 ? -13.203 -27.094 -16.078 1 82.62 437 MET B O 1
ATOM 10439 N N . PHE B 1 438 ? -13.586 -28.766 -17.578 1 83.88 438 PHE B N 1
ATOM 10440 C CA . PHE B 1 438 ? -12.172 -28.906 -17.875 1 83.88 438 PHE B CA 1
ATOM 10441 C C . PHE B 1 438 ? -11.648 -27.719 -18.656 1 83.88 438 PHE B C 1
ATOM 10443 O O . PHE B 1 438 ? -10.5 -27.297 -18.484 1 83.88 438 PHE B O 1
ATOM 10450 N N . LEU B 1 439 ? -12.438 -27.094 -19.453 1 90 439 LEU B N 1
ATOM 10451 C CA . LEU B 1 439 ? -12.055 -25.969 -20.297 1 90 439 LEU B CA 1
ATOM 10452 C C . LEU B 1 439 ? -12.008 -24.672 -19.516 1 90 439 LEU B C 1
ATOM 10454 O O . LEU B 1 439 ? -11.336 -23.719 -19.906 1 90 439 LEU B O 1
ATOM 10458 N N . LEU B 1 440 ? -12.633 -24.672 -18.453 1 92.38 440 LEU B N 1
ATOM 10459 C CA . LEU B 1 440 ? -12.797 -23.438 -17.703 1 92.38 440 LEU B CA 1
ATOM 10460 C C . LEU B 1 440 ? -11.445 -22.891 -17.25 1 92.38 440 LEU B C 1
ATOM 10462 O O . LEU B 1 440 ? -11.117 -21.734 -17.5 1 92.38 440 LEU B O 1
ATOM 10466 N N . PRO B 1 441 ? -10.539 -23.688 -16.609 1 93.44 441 PRO B N 1
ATOM 10467 C CA . PRO B 1 441 ? -9.242 -23.156 -16.188 1 93.44 441 PRO B CA 1
ATOM 10468 C C . PRO B 1 441 ? -8.375 -22.719 -17.359 1 93.44 441 PRO B C 1
ATOM 10470 O O . PRO B 1 441 ? -7.578 -21.781 -17.234 1 93.44 441 PRO B O 1
ATOM 10473 N N . ILE B 1 442 ? -8.523 -23.344 -18.484 1 94.5 442 ILE B N 1
ATOM 10474 C CA . ILE B 1 442 ? -7.762 -22.969 -19.672 1 94.5 442 ILE B CA 1
ATOM 10475 C C . ILE B 1 442 ? -8.18 -21.578 -20.141 1 94.5 442 ILE B C 1
ATOM 10477 O O . ILE B 1 442 ? -7.324 -20.734 -20.438 1 94.5 442 ILE B O 1
ATOM 10481 N N . ILE B 1 443 ? -9.453 -21.391 -20.125 1 95.31 443 ILE B N 1
ATOM 10482 C CA . ILE B 1 443 ? -9.977 -20.094 -20.531 1 95.31 443 ILE B CA 1
ATOM 10483 C C . ILE B 1 443 ? -9.492 -19.016 -19.562 1 95.31 443 ILE B C 1
ATOM 10485 O O . ILE B 1 443 ? -9.086 -17.938 -19.969 1 95.31 443 ILE B O 1
ATOM 10489 N N . ILE B 1 444 ? -9.547 -19.344 -18.297 1 96.81 444 ILE B N 1
ATOM 10490 C CA . ILE B 1 444 ? -9.125 -18.391 -17.266 1 96.81 444 ILE B CA 1
ATOM 10491 C C . ILE B 1 444 ? -7.652 -18.047 -17.453 1 96.81 444 ILE B C 1
ATOM 10493 O O . ILE B 1 444 ? -7.258 -16.891 -17.328 1 96.81 444 ILE B O 1
ATOM 10497 N N . ARG B 1 445 ? -6.812 -19.031 -17.766 1 97.12 445 ARG B N 1
ATOM 10498 C CA . ARG B 1 445 ? -5.387 -18.797 -17.969 1 97.12 445 ARG B CA 1
ATOM 10499 C C . ARG B 1 445 ? -5.145 -17.906 -19.188 1 97.12 445 ARG B C 1
ATOM 10501 O O . ARG B 1 445 ? -4.211 -17.094 -19.203 1 97.12 445 ARG B O 1
ATOM 10508 N N . VAL B 1 446 ? -5.977 -18.062 -20.188 1 96.12 446 VAL B N 1
ATOM 10509 C CA . VAL B 1 446 ? -5.852 -17.219 -21.359 1 96.12 446 VAL B CA 1
ATOM 10510 C C . VAL B 1 446 ? -6.176 -15.766 -21 1 96.12 446 VAL B C 1
ATOM 10512 O O . VAL B 1 446 ? -5.477 -14.844 -21.422 1 96.12 446 VAL B O 1
ATOM 10515 N N . PHE B 1 447 ? -7.203 -15.586 -20.172 1 96.44 447 PHE B N 1
ATOM 10516 C CA . PHE B 1 447 ? -7.559 -14.25 -19.734 1 96.44 447 PHE B CA 1
ATOM 10517 C C . PHE B 1 447 ? -6.449 -13.648 -18.875 1 96.44 447 PHE B C 1
ATOM 10519 O O . PHE B 1 447 ? -6.199 -12.445 -18.922 1 96.44 447 PHE B O 1
ATOM 10526 N N . ALA B 1 448 ? -5.77 -14.492 -18.094 1 96.94 448 ALA B N 1
ATOM 10527 C CA . ALA B 1 448 ? -4.656 -14.023 -17.266 1 96.94 448 ALA B CA 1
ATOM 10528 C C . ALA B 1 448 ? -3.516 -13.5 -18.141 1 96.94 448 ALA B C 1
ATOM 10530 O O . ALA B 1 448 ? -2.916 -12.469 -17.828 1 96.94 448 ALA B O 1
ATOM 10531 N N . ARG B 1 449 ? -3.23 -14.172 -19.25 1 95.56 449 ARG B N 1
ATOM 10532 C CA . ARG B 1 449 ? -2.182 -13.75 -20.172 1 95.56 449 ARG B CA 1
ATOM 10533 C C . ARG B 1 449 ? -2.57 -12.453 -20.891 1 95.56 449 ARG B C 1
ATOM 10535 O O . ARG B 1 449 ? -1.737 -11.562 -21.062 1 95.56 449 ARG B O 1
ATOM 10542 N N . ILE B 1 450 ? -3.824 -12.375 -21.188 1 94.06 450 ILE B N 1
ATOM 10543 C CA . ILE B 1 450 ? -4.316 -11.188 -21.875 1 94.06 450 ILE B CA 1
ATOM 10544 C C . ILE B 1 450 ? -4.301 -9.992 -20.938 1 94.06 450 ILE B C 1
ATOM 10546 O O . ILE B 1 450 ? -4.059 -8.859 -21.359 1 94.06 450 ILE B O 1
ATOM 10550 N N . SER B 1 451 ? -4.551 -10.242 -19.672 1 95.25 451 SER B N 1
ATOM 10551 C CA . SER B 1 451 ? -4.559 -9.18 -18.672 1 95.25 451 SER B CA 1
ATOM 10552 C C . SER B 1 451 ? -3.186 -8.516 -18.562 1 95.25 451 SER B C 1
ATOM 10554 O O . SER B 1 451 ? -3.074 -7.391 -18.078 1 95.25 451 SER B O 1
ATOM 10556 N N . GLY B 1 452 ? -2.125 -9.234 -18.969 1 93.94 452 GLY B N 1
ATOM 10557 C CA . GLY B 1 452 ? -0.798 -8.641 -18.984 1 93.94 452 GLY B CA 1
ATOM 10558 C C . GLY B 1 452 ? 0.145 -9.258 -17.969 1 93.94 452 GLY B C 1
ATOM 10559 O O . GLY B 1 452 ? 1.154 -8.656 -17.609 1 93.94 452 GLY B O 1
ATOM 10560 N N . GLU B 1 453 ? -0.149 -10.477 -17.469 1 95.5 453 GLU B N 1
ATOM 10561 C CA . GLU B 1 453 ? 0.768 -11.141 -16.547 1 95.5 453 GLU B CA 1
ATOM 10562 C C . GLU B 1 453 ? 2.082 -11.5 -17.234 1 95.5 453 GLU B C 1
ATOM 10564 O O . GLU B 1 453 ? 2.08 -11.977 -18.375 1 95.5 453 GLU B O 1
ATOM 10569 N N . ILE B 1 454 ? 3.205 -11.266 -16.594 1 95.06 454 ILE B N 1
ATOM 10570 C CA . ILE B 1 454 ? 4.504 -11.305 -17.266 1 95.06 454 ILE B CA 1
ATOM 10571 C C . ILE B 1 454 ? 5.172 -12.656 -17 1 95.06 454 ILE B C 1
ATOM 10573 O O . ILE B 1 454 ? 6.156 -13.008 -17.656 1 95.06 454 ILE B O 1
ATOM 10577 N N . SER B 1 455 ? 4.688 -13.383 -16.047 1 96.5 455 SER B N 1
ATOM 10578 C CA . SER B 1 455 ? 5.32 -14.648 -15.688 1 96.5 455 SER B CA 1
ATOM 10579 C C . SER B 1 455 ? 4.289 -15.758 -15.516 1 96.5 455 SER B C 1
ATOM 10581 O O . SER B 1 455 ? 3.102 -15.484 -15.344 1 96.5 455 SER B O 1
ATOM 10583 N N . ALA B 1 456 ? 4.789 -16.984 -15.625 1 96.25 456 ALA B N 1
ATOM 10584 C CA . ALA B 1 456 ? 3.934 -18.156 -15.414 1 96.25 456 ALA B CA 1
ATOM 10585 C C . ALA B 1 456 ? 3.352 -18.156 -14.008 1 96.25 456 ALA B C 1
ATOM 10587 O O . ALA B 1 456 ? 2.201 -18.562 -13.805 1 96.25 456 ALA B O 1
ATOM 10588 N N . ILE B 1 457 ? 4.113 -17.688 -13.07 1 95.81 457 ILE B N 1
ATOM 10589 C CA . ILE B 1 457 ? 3.654 -17.641 -11.688 1 95.81 457 ILE B CA 1
ATOM 10590 C C . ILE B 1 457 ? 2.525 -16.625 -11.562 1 95.81 457 ILE B C 1
ATOM 10592 O O . ILE B 1 457 ? 1.548 -16.859 -10.844 1 95.81 457 ILE B O 1
ATOM 10596 N N . GLY B 1 458 ? 2.703 -15.5 -12.281 1 96.25 458 GLY B N 1
ATOM 10597 C CA . GLY B 1 458 ? 1.648 -14.5 -12.273 1 96.25 458 GLY B CA 1
ATOM 10598 C C . GLY B 1 458 ? 0.343 -15.008 -12.859 1 96.25 458 GLY B C 1
ATOM 10599 O O . GLY B 1 458 ? -0.733 -14.711 -12.336 1 96.25 458 GLY B O 1
ATOM 10600 N N . VAL B 1 459 ? 0.431 -15.766 -13.859 1 97.12 459 VAL B N 1
ATOM 10601 C CA . VAL B 1 459 ? -0.745 -16.344 -14.5 1 97.12 459 VAL B CA 1
ATOM 10602 C C . VAL B 1 459 ? -1.438 -17.312 -13.547 1 97.12 459 VAL B C 1
ATOM 10604 O O . VAL B 1 459 ? -2.664 -17.297 -13.414 1 97.12 459 VAL B O 1
ATOM 10607 N N . GLU B 1 460 ? -0.644 -18.125 -12.852 1 97 460 GLU B N 1
ATOM 10608 C CA . GLU B 1 460 ? -1.211 -19.078 -11.906 1 97 460 GLU B CA 1
ATOM 10609 C C . GLU B 1 460 ? -1.884 -18.375 -10.734 1 97 460 GLU B C 1
ATOM 10611 O O . GLU B 1 460 ? -2.939 -18.812 -10.266 1 97 460 GLU B O 1
ATOM 10616 N N . LYS B 1 461 ? -1.298 -17.312 -10.258 1 96.25 461 LYS B N 1
ATOM 10617 C CA . LYS B 1 461 ? -1.892 -16.562 -9.156 1 96.25 461 LYS B CA 1
ATOM 10618 C C . LYS B 1 461 ? -3.203 -15.906 -9.578 1 96.25 461 LYS B C 1
ATOM 10620 O O . LYS B 1 461 ? -4.176 -15.906 -8.82 1 96.25 461 LYS B O 1
ATOM 10625 N N . TRP B 1 462 ? -3.178 -15.336 -10.766 1 96.81 462 TRP B N 1
ATOM 10626 C CA . TRP B 1 462 ? -4.387 -14.742 -11.328 1 96.81 462 TRP B CA 1
ATOM 10627 C C . TRP B 1 462 ? -5.48 -15.797 -11.492 1 96.81 462 TRP B C 1
ATOM 10629 O O . TRP B 1 462 ? -6.645 -15.547 -11.172 1 96.81 462 TRP B O 1
ATOM 10639 N N . THR B 1 463 ? -5.102 -16.922 -11.891 1 97.31 463 THR B N 1
ATOM 10640 C CA . THR B 1 463 ? -6.031 -18.031 -12.094 1 97.31 463 THR B CA 1
ATOM 10641 C C . THR B 1 463 ? -6.594 -18.516 -10.766 1 97.31 463 THR B C 1
ATOM 10643 O O . THR B 1 463 ? -7.781 -18.828 -10.664 1 97.31 463 THR B O 1
ATOM 10646 N N . GLN B 1 464 ? -5.754 -18.594 -9.773 1 97.62 464 GLN B N 1
ATOM 10647 C CA . GLN B 1 464 ? -6.203 -19.016 -8.453 1 97.62 464 GLN B CA 1
ATOM 10648 C C . GLN B 1 464 ? -7.348 -18.141 -7.957 1 97.62 464 GLN B C 1
ATOM 10650 O O . GLN B 1 464 ? -8.359 -18.641 -7.461 1 97.62 464 GLN B O 1
ATOM 10655 N N . ASN B 1 465 ? -7.258 -16.875 -8.156 1 97 465 ASN B N 1
ATOM 10656 C CA . ASN B 1 465 ? -8.281 -15.945 -7.695 1 97 465 ASN B CA 1
ATOM 10657 C C . ASN B 1 465 ? -9.57 -16.078 -8.516 1 97 465 ASN B C 1
ATOM 10659 O O . ASN B 1 465 ? -10.664 -16.141 -7.953 1 97 465 ASN B O 1
ATOM 10663 N N . ALA B 1 466 ? -9.414 -16.125 -9.781 1 96.88 466 ALA B N 1
ATOM 10664 C CA . ALA B 1 466 ? -10.578 -16.188 -10.672 1 96.88 466 ALA B CA 1
ATOM 10665 C C . ALA B 1 466 ? -11.305 -17.516 -10.523 1 96.88 466 ALA B C 1
ATOM 10667 O O . ALA B 1 466 ? -12.539 -17.547 -10.477 1 96.88 466 ALA B O 1
ATOM 10668 N N . TYR B 1 467 ? -10.508 -18.531 -10.492 1 96.56 467 TYR B N 1
ATOM 10669 C CA . TYR B 1 467 ? -11.109 -19.859 -10.367 1 96.56 467 TYR B CA 1
ATOM 10670 C C . TYR B 1 467 ? -11.797 -20.016 -9.016 1 96.56 467 TYR B C 1
ATOM 10672 O O . TYR B 1 467 ? -12.859 -20.625 -8.93 1 96.56 467 TYR B O 1
ATOM 10680 N N . PHE B 1 468 ? -11.25 -19.516 -7.938 1 96.81 468 PHE B N 1
ATOM 10681 C CA . PHE B 1 468 ? -11.883 -19.547 -6.625 1 96.81 468 PHE B CA 1
ATOM 10682 C C . PHE B 1 468 ? -13.219 -18.812 -6.652 1 96.81 468 PHE B C 1
ATOM 10684 O O . PHE B 1 468 ? -14.211 -19.281 -6.105 1 96.81 468 PHE B O 1
ATOM 10691 N N . ALA B 1 469 ? -13.195 -17.641 -7.227 1 95.56 469 ALA B N 1
ATOM 10692 C CA . ALA B 1 469 ? -14.43 -16.859 -7.328 1 95.56 469 ALA B CA 1
ATOM 10693 C C . ALA B 1 469 ? -15.5 -17.641 -8.086 1 95.56 469 ALA B C 1
ATOM 10695 O O . ALA B 1 469 ? -16.672 -17.656 -7.691 1 95.56 469 ALA B O 1
ATOM 10696 N N . PHE B 1 470 ? -15.102 -18.266 -9.125 1 93.44 470 PHE B N 1
ATOM 10697 C CA . PHE B 1 470 ? -16.016 -19.062 -9.922 1 93.44 470 PHE B CA 1
ATOM 10698 C C . PHE B 1 470 ? -16.609 -20.203 -9.094 1 93.44 470 PHE B C 1
ATOM 10700 O O . PHE B 1 470 ? -17.812 -20.422 -9.094 1 93.44 470 PHE B O 1
ATOM 10707 N N . LEU B 1 471 ? -15.719 -20.922 -8.375 1 92.81 471 LEU B N 1
ATOM 10708 C CA . LEU B 1 471 ? -16.156 -22.062 -7.582 1 92.81 471 LEU B CA 1
ATOM 10709 C C . LEU B 1 471 ? -17.094 -21.625 -6.457 1 92.81 471 LEU B C 1
ATOM 10711 O O . LEU B 1 471 ? -18.062 -22.312 -6.148 1 92.81 471 LEU B O 1
ATOM 10715 N N . MET B 1 472 ? -16.844 -20.516 -5.848 1 92.5 472 MET B N 1
ATOM 10716 C CA . MET B 1 472 ? -17.656 -20.047 -4.73 1 92.5 472 MET B CA 1
ATOM 10717 C C . MET B 1 472 ? -19.031 -19.562 -5.215 1 92.5 472 MET B C 1
ATOM 10719 O O . MET B 1 472 ? -20.047 -19.812 -4.559 1 92.5 472 MET B O 1
ATOM 10723 N N . VAL B 1 473 ? -19.047 -18.969 -6.336 1 88.25 473 VAL B N 1
ATOM 10724 C CA . VAL B 1 473 ? -20.312 -18.422 -6.828 1 88.25 473 VAL B CA 1
ATOM 10725 C C . VAL B 1 473 ? -21.141 -19.516 -7.496 1 88.25 473 VAL B C 1
ATOM 10727 O O . VAL B 1 473 ? -22.25 -19.828 -7.059 1 88.25 473 VAL B O 1
ATOM 10730 N N . ASN B 1 474 ? -20.547 -20.234 -8.492 1 82.81 474 ASN B N 1
ATOM 10731 C CA . ASN B 1 474 ? -21.281 -21.234 -9.258 1 82.81 474 ASN B CA 1
ATOM 10732 C C . ASN B 1 474 ? -21.312 -22.578 -8.547 1 82.81 474 ASN B C 1
ATOM 10734 O O . ASN B 1 474 ? -22.312 -23.312 -8.609 1 82.81 474 ASN B O 1
ATOM 10738 N N . GLY B 1 475 ? -20.266 -22.859 -7.828 1 79.06 475 GLY B N 1
ATOM 10739 C CA . GLY B 1 475 ? -20.188 -24.156 -7.176 1 79.06 475 GLY B CA 1
ATOM 10740 C C . GLY B 1 475 ? -20.859 -24.188 -5.824 1 79.06 475 GLY B C 1
ATOM 10741 O O . GLY B 1 475 ? -21.234 -25.266 -5.34 1 79.06 475 GLY B O 1
ATOM 10742 N N . PHE B 1 476 ? -21.078 -23.031 -5.25 1 85.19 476 PHE B N 1
ATOM 10743 C CA . PHE B 1 476 ? -21.609 -23.031 -3.895 1 85.19 476 PHE B CA 1
ATOM 10744 C C . PHE B 1 476 ? -22.844 -22.156 -3.799 1 85.19 476 PHE B C 1
ATOM 10746 O O . PHE B 1 476 ? -23.969 -22.656 -3.654 1 85.19 476 PHE B O 1
ATOM 10753 N N . LEU B 1 477 ? -22.766 -20.875 -4.078 1 79.31 477 LEU B N 1
ATOM 10754 C CA . LEU B 1 477 ? -23.828 -19.938 -3.789 1 79.31 477 LEU B CA 1
ATOM 10755 C C . LEU B 1 477 ? -25.031 -20.172 -4.703 1 79.31 477 LEU B C 1
ATOM 10757 O O . LEU B 1 477 ? -26.172 -20.219 -4.238 1 79.31 477 LEU B O 1
ATOM 10761 N N . VAL B 1 478 ? -24.797 -20.359 -5.945 1 73.62 478 VAL B N 1
ATOM 10762 C CA . VAL B 1 478 ? -25.891 -20.562 -6.895 1 73.62 478 VAL B CA 1
ATOM 10763 C C . VAL B 1 478 ? -26.578 -21.891 -6.621 1 73.62 478 VAL B C 1
ATOM 10765 O O . VAL B 1 478 ? -27.812 -21.984 -6.672 1 73.62 478 VAL B O 1
ATOM 10768 N N . THR B 1 479 ? -25.812 -22.844 -6.273 1 70.81 479 THR B N 1
ATOM 10769 C CA . THR B 1 479 ? -26.359 -24.172 -6.016 1 70.81 479 THR B CA 1
ATOM 10770 C C . THR B 1 479 ? -27.094 -24.203 -4.672 1 70.81 479 THR B C 1
ATOM 10772 O O . THR B 1 479 ? -28.125 -24.859 -4.535 1 70.81 479 THR B O 1
ATOM 10775 N N . ALA B 1 480 ? -26.469 -23.578 -3.719 1 73.75 480 ALA B N 1
ATOM 10776 C CA . ALA B 1 480 ? -27.062 -23.578 -2.381 1 73.75 480 ALA B CA 1
ATOM 10777 C C . ALA B 1 480 ? -28.375 -22.797 -2.359 1 73.75 480 ALA B C 1
ATOM 10779 O O . ALA B 1 480 ? -29.297 -23.141 -1.605 1 73.75 480 ALA B O 1
ATOM 10780 N N . LEU B 1 481 ? -28.438 -21.672 -3.055 1 69.31 481 LEU B N 1
ATOM 10781 C CA . LEU B 1 481 ? -29.641 -20.844 -3.049 1 69.31 481 LEU B CA 1
ATOM 10782 C C . LEU B 1 481 ? -30.672 -21.375 -4.039 1 69.31 481 LEU B C 1
ATOM 10784 O O . LEU B 1 481 ? -31.797 -20.891 -4.082 1 69.31 481 LEU B O 1
ATOM 10788 N N . ALA B 1 482 ? -30.578 -22.656 -4.445 1 56.94 482 ALA B N 1
ATOM 10789 C CA . ALA B 1 482 ? -31.5 -23.453 -5.242 1 56.94 482 ALA B CA 1
ATOM 10790 C C . ALA B 1 482 ? -31.656 -22.891 -6.652 1 56.94 482 ALA B C 1
ATOM 10792 O O . ALA B 1 482 ? -31.172 -21.797 -6.938 1 56.94 482 ALA B O 1
ATOM 10793 N N . SER B 1 483 ? -32.281 -23.625 -7.527 1 49.09 483 SER B N 1
ATOM 10794 C CA . SER B 1 483 ? -32.719 -23.453 -8.914 1 49.09 483 SER B CA 1
ATOM 10795 C C . SER B 1 483 ? -33.219 -22.047 -9.164 1 49.09 483 SER B C 1
ATOM 10797 O O . SER B 1 483 ? -33.406 -21.625 -10.312 1 49.09 483 SER B O 1
ATOM 10799 N N . SER B 1 484 ? -33.562 -21.328 -8.07 1 46.91 484 SER B N 1
ATOM 10800 C CA . SER B 1 484 ? -34.188 -20.031 -8.336 1 46.91 484 SER B CA 1
ATOM 10801 C C . SER B 1 484 ? -33.219 -18.891 -8.188 1 46.91 484 SER B C 1
ATOM 10803 O O . SER B 1 484 ? -33.562 -17.828 -7.672 1 46.91 484 SER B O 1
ATOM 10805 N N . ALA B 1 485 ? -31.969 -19.281 -8.281 1 51.16 485 ALA B N 1
ATOM 10806 C CA . ALA B 1 485 ? -30.953 -18.234 -8.148 1 51.16 485 ALA B CA 1
ATOM 10807 C C . ALA B 1 485 ? -31.375 -16.953 -8.852 1 51.16 485 ALA B C 1
ATOM 10809 O O . ALA B 1 485 ? -31.234 -15.852 -8.312 1 51.16 485 ALA B O 1
ATOM 10810 N N . THR B 1 486 ? -31.891 -17.25 -10.055 1 52.5 486 THR B N 1
ATOM 10811 C CA . THR B 1 486 ? -32.344 -16.094 -10.797 1 52.5 486 THR B CA 1
ATOM 10812 C C . THR B 1 486 ? -33.5 -15.414 -10.07 1 52.5 486 THR B C 1
ATOM 10814 O O . THR B 1 486 ? -33.562 -14.188 -10 1 52.5 486 THR B O 1
ATOM 10817 N N . ALA B 1 487 ? -34.438 -16.359 -9.602 1 54.06 487 ALA B N 1
ATOM 10818 C CA . ALA B 1 487 ? -35.562 -15.805 -8.891 1 54.06 487 ALA B CA 1
ATOM 10819 C C . ALA B 1 487 ? -35.125 -15.117 -7.602 1 54.06 487 ALA B C 1
ATOM 10821 O O . ALA B 1 487 ? -35.656 -14.062 -7.246 1 54.06 487 ALA B O 1
ATOM 10822 N N . THR B 1 488 ? -34.094 -15.719 -7.008 1 60.34 488 THR B N 1
ATOM 10823 C CA . THR B 1 488 ? -33.594 -15.172 -5.746 1 60.34 488 THR B CA 1
ATOM 10824 C C . THR B 1 488 ? -32.875 -13.859 -5.977 1 60.34 488 THR B C 1
ATOM 10826 O O . THR B 1 488 ? -33 -12.922 -5.191 1 60.34 488 THR B O 1
ATOM 10829 N N . ILE B 1 489 ? -32.156 -13.883 -7.066 1 58.5 489 ILE B N 1
ATOM 10830 C CA . ILE B 1 489 ? -31.438 -12.656 -7.383 1 58.5 489 ILE B CA 1
ATOM 10831 C C . ILE B 1 489 ? -32.438 -11.531 -7.648 1 58.5 489 ILE B C 1
ATOM 10833 O O . ILE B 1 489 ? -32.25 -10.398 -7.188 1 58.5 489 ILE B O 1
ATOM 10837 N N . THR B 1 490 ? -33.5 -11.891 -8.406 1 58.19 490 THR B N 1
ATOM 10838 C CA . THR B 1 490 ? -34.531 -10.898 -8.695 1 58.19 490 THR B CA 1
ATOM 10839 C C . THR B 1 490 ? -35.219 -10.453 -7.414 1 58.19 490 THR B C 1
ATOM 10841 O O . THR B 1 490 ? -35.531 -9.273 -7.254 1 58.19 490 THR B O 1
ATOM 10844 N N . GLU B 1 491 ? -35.375 -11.438 -6.582 1 63.47 491 GLU B N 1
ATOM 10845 C CA . GLU B 1 491 ? -36.031 -11.117 -5.309 1 63.47 491 GLU B CA 1
ATOM 10846 C C . GLU B 1 491 ? -35.125 -10.227 -4.449 1 63.47 491 GLU B C 1
ATOM 10848 O O . GLU B 1 491 ? -35.594 -9.305 -3.785 1 63.47 491 GLU B O 1
ATOM 10853 N N . ILE B 1 492 ? -33.844 -10.477 -4.488 1 62.44 492 ILE B N 1
ATOM 10854 C CA . ILE B 1 492 ? -32.875 -9.711 -3.695 1 62.44 492 ILE B CA 1
ATOM 10855 C C . ILE B 1 492 ? -32.75 -8.305 -4.27 1 62.44 492 ILE B C 1
ATOM 10857 O O . ILE B 1 492 ? -32.625 -7.328 -3.525 1 62.44 492 ILE B O 1
ATOM 10861 N N . ILE B 1 493 ? -32.75 -8.32 -5.605 1 58.47 493 ILE B N 1
ATOM 10862 C CA . ILE B 1 493 ? -32.688 -7.023 -6.266 1 58.47 493 ILE B CA 1
ATOM 10863 C C . ILE B 1 493 ? -33.938 -6.207 -5.926 1 58.47 493 ILE B C 1
ATOM 10865 O O . ILE B 1 493 ? -33.844 -5.004 -5.68 1 58.47 493 ILE B O 1
ATOM 10869 N N . ASP B 1 494 ? -35.188 -6.875 -5.859 1 57.97 494 ASP B N 1
ATOM 10870 C CA . ASP B 1 494 ? -36.469 -6.207 -5.57 1 57.97 494 ASP B CA 1
ATOM 10871 C C . ASP B 1 494 ? -36.562 -5.805 -4.098 1 57.97 494 ASP B C 1
ATOM 10873 O O . ASP B 1 494 ? -37.031 -4.719 -3.775 1 57.97 494 ASP B O 1
ATOM 10877 N N . LYS B 1 495 ? -36.031 -6.852 -3.199 1 60.84 495 LYS B N 1
ATOM 10878 C CA . LYS B 1 495 ? -36.031 -6.574 -1.766 1 60.84 495 LYS B CA 1
ATOM 10879 C C . LYS B 1 495 ? -34.688 -6.953 -1.128 1 60.84 495 LYS B C 1
ATOM 10881 O O . LYS B 1 495 ? -34.594 -7.977 -0.449 1 60.84 495 LYS B O 1
ATOM 10886 N N . PRO B 1 496 ? -33.625 -6.07 -1.271 1 59.62 496 PRO B N 1
ATOM 10887 C CA . PRO B 1 496 ? -32.281 -6.406 -0.777 1 59.62 496 PRO B CA 1
ATOM 10888 C C . PRO B 1 496 ? -32.281 -6.777 0.703 1 59.62 496 PRO B C 1
ATOM 10890 O O . PRO B 1 496 ? -31.406 -7.539 1.148 1 59.62 496 PRO B O 1
ATOM 10893 N N . THR B 1 497 ? -33.25 -6.273 1.467 1 60.41 497 THR B N 1
ATOM 10894 C CA . THR B 1 497 ? -33.344 -6.59 2.889 1 60.41 497 THR B CA 1
ATOM 10895 C C . THR B 1 497 ? -33.688 -8.062 3.098 1 60.41 497 THR B C 1
ATOM 10897 O O . THR B 1 497 ? -33.438 -8.617 4.172 1 60.41 497 THR B O 1
ATOM 10900 N N . SER B 1 498 ? -34.312 -8.57 2.055 1 67.19 498 SER B N 1
ATOM 10901 C CA . SER B 1 498 ? -34.719 -9.961 2.195 1 67.19 498 SER B CA 1
ATOM 10902 C C . SER B 1 498 ? -33.562 -10.914 1.94 1 67.19 498 SER B C 1
ATOM 10904 O O . SER B 1 498 ? -33.719 -12.133 2.117 1 67.19 498 SER B O 1
ATOM 10906 N N . ALA B 1 499 ? -32.406 -10.297 1.496 1 65.5 499 ALA B N 1
ATOM 10907 C CA . ALA B 1 499 ? -31.266 -11.133 1.173 1 65.5 499 ALA B CA 1
ATOM 10908 C C . ALA B 1 499 ? -30.844 -11.977 2.373 1 65.5 499 ALA B C 1
ATOM 10910 O O . ALA B 1 499 ? -30.594 -13.18 2.238 1 65.5 499 ALA B O 1
ATOM 10911 N N . MET B 1 500 ? -30.812 -11.352 3.426 1 70.06 500 MET B N 1
ATOM 10912 C CA . MET B 1 500 ? -30.375 -12.055 4.629 1 70.06 500 MET B CA 1
ATOM 10913 C C . MET B 1 500 ? -31.375 -13.141 5.016 1 70.06 500 MET B C 1
ATOM 10915 O O . MET B 1 500 ? -30.984 -14.242 5.414 1 70.06 500 MET B O 1
ATOM 10919 N N . SER B 1 501 ? -32.688 -12.844 4.816 1 71.75 501 SER B N 1
ATOM 10920 C CA . SER B 1 501 ? -33.719 -13.805 5.168 1 71.75 501 SER B CA 1
ATOM 10921 C C . SER B 1 501 ? -33.719 -14.992 4.211 1 71.75 501 SER B C 1
ATOM 10923 O O . SER B 1 501 ? -33.906 -16.141 4.629 1 71.75 501 SER B O 1
ATOM 10925 N N . ILE B 1 502 ? -33.438 -14.672 3.025 1 73 502 ILE B N 1
ATOM 10926 C CA . ILE B 1 502 ? -33.375 -15.734 2.025 1 73 502 ILE B CA 1
ATOM 10927 C C . ILE B 1 502 ? -32.188 -16.641 2.299 1 73 502 ILE B C 1
ATOM 10929 O O . ILE B 1 502 ? -32.344 -17.875 2.268 1 73 502 ILE B O 1
ATOM 10933 N N . LEU B 1 503 ? -31.062 -16.031 2.607 1 70.06 503 LEU B N 1
ATOM 10934 C CA . LEU B 1 503 ? -29.859 -16.797 2.906 1 70.06 503 LEU B CA 1
ATOM 10935 C C . LEU B 1 503 ? -30.062 -17.656 4.148 1 70.06 503 LEU B C 1
ATOM 10937 O O . LEU B 1 503 ? -29.672 -18.828 4.168 1 70.06 503 LEU B O 1
ATOM 10941 N N . ALA B 1 504 ? -30.719 -17.109 5.078 1 73.62 504 ALA B N 1
ATOM 10942 C CA . ALA B 1 504 ? -30.938 -17.797 6.355 1 73.62 504 ALA B CA 1
ATOM 10943 C C . ALA B 1 504 ? -31.891 -18.969 6.191 1 73.62 504 ALA B C 1
ATOM 10945 O O . ALA B 1 504 ? -31.812 -19.953 6.926 1 73.62 504 ALA B O 1
ATOM 10946 N N . ASN B 1 505 ? -32.688 -18.844 5.168 1 72.69 505 ASN B N 1
ATOM 10947 C CA . ASN B 1 505 ? -33.719 -19.875 4.988 1 72.69 505 ASN B CA 1
ATOM 10948 C C . ASN B 1 505 ? -33.25 -20.953 4.004 1 72.69 505 ASN B C 1
ATOM 10950 O O . ASN B 1 505 ? -33.594 -22.125 4.145 1 72.69 505 ASN B O 1
ATOM 10954 N N . LYS B 1 506 ? -32.469 -20.578 3.123 1 72.75 506 LYS B N 1
ATOM 10955 C CA . LYS B 1 506 ? -32.156 -21.484 2.023 1 72.75 506 LYS B CA 1
ATOM 10956 C C . LYS B 1 506 ? -30.828 -22.203 2.26 1 72.75 506 LYS B C 1
ATOM 10958 O O . LYS B 1 506 ? -30.688 -23.375 1.874 1 72.75 506 LYS B O 1
ATOM 10963 N N . LEU B 1 507 ? -29.891 -21.672 2.939 1 76 507 LEU B N 1
ATOM 10964 C CA . LEU B 1 507 ? -28.562 -22.25 3.076 1 76 507 LEU B CA 1
ATOM 10965 C C . LEU B 1 507 ? -28.594 -23.5 3.953 1 76 507 LEU B C 1
ATOM 10967 O O . LEU B 1 507 ? -27.953 -24.5 3.631 1 76 507 LEU B O 1
ATOM 10971 N N . PRO B 1 508 ? -29.359 -23.422 5.02 1 77.06 508 PRO B N 1
ATOM 10972 C CA . PRO B 1 508 ? -29.391 -24.625 5.859 1 77.06 508 PRO B CA 1
ATOM 10973 C C . PRO B 1 508 ? -30.062 -25.812 5.168 1 77.06 508 PRO B C 1
ATOM 10975 O O . PRO B 1 508 ? -29.781 -26.969 5.5 1 77.06 508 PRO B O 1
ATOM 10978 N N . LEU B 1 509 ? -30.875 -25.469 4.145 1 74.38 509 LEU B N 1
ATOM 10979 C CA . LEU B 1 509 ? -31.594 -26.516 3.422 1 74.38 509 LEU B CA 1
ATOM 10980 C C . LEU B 1 509 ? -30.625 -27.344 2.574 1 74.38 509 LEU B C 1
ATOM 10982 O O . LEU B 1 509 ? -30.906 -28.516 2.277 1 74.38 509 LEU B O 1
ATOM 10986 N N . SER B 1 510 ? -29.484 -26.766 2.287 1 77.06 510 SER B N 1
ATOM 10987 C CA . SER B 1 510 ? -28.547 -27.438 1.394 1 77.06 510 SER B CA 1
ATOM 10988 C C . SER B 1 510 ? -27.406 -28.078 2.174 1 77.06 510 SER B C 1
ATOM 10990 O O . SER B 1 510 ? -26.391 -28.484 1.588 1 77.06 510 SER B O 1
ATOM 10992 N N . SER B 1 511 ? -27.484 -28.188 3.426 1 80.62 511 SER B N 1
ATOM 10993 C CA . SER B 1 511 ? -26.391 -28.688 4.258 1 80.62 511 SER B CA 1
ATOM 10994 C C . SER B 1 511 ? -26.094 -30.156 3.947 1 80.62 511 SER B C 1
ATOM 10996 O O . SER B 1 511 ? -24.938 -30.531 3.764 1 80.62 511 SER B O 1
ATOM 10998 N N . ASN B 1 512 ? -27.141 -30.953 3.771 1 78.19 512 ASN B N 1
ATOM 10999 C CA . ASN B 1 512 ? -26.938 -32.375 3.486 1 78.19 512 ASN B CA 1
ATOM 11000 C C . ASN B 1 512 ? -26.359 -32.594 2.096 1 78.19 512 ASN B C 1
ATOM 11002 O O . ASN B 1 512 ? -25.547 -33.5 1.893 1 78.19 512 ASN B O 1
ATOM 11006 N N . PHE B 1 513 ? -26.75 -31.75 1.226 1 75.06 513 PHE B N 1
ATOM 11007 C CA . PHE B 1 513 ? -26.172 -31.812 -0.11 1 75.06 513 PHE B CA 1
ATOM 11008 C C . PHE B 1 513 ? -24.656 -31.578 -0.058 1 75.06 513 PHE B C 1
ATOM 11010 O O . PHE B 1 513 ? -23.891 -32.312 -0.706 1 75.06 513 PHE B O 1
ATOM 11017 N N . TYR B 1 514 ? -24.219 -30.719 0.705 1 84.38 514 TYR B N 1
ATOM 11018 C CA . TYR B 1 514 ? -22.797 -30.359 0.698 1 84.38 514 TYR B CA 1
ATOM 11019 C C . TYR B 1 514 ? -21.984 -31.312 1.55 1 84.38 514 TYR B C 1
ATOM 11021 O O . TYR B 1 514 ? -20.766 -31.438 1.366 1 84.38 514 TYR B O 1
ATOM 11029 N N . ILE B 1 515 ? -22.594 -31.984 2.438 1 83.25 515 ILE B N 1
ATOM 11030 C CA . ILE B 1 515 ? -21.906 -33.094 3.102 1 83.25 515 ILE B CA 1
ATOM 11031 C C . ILE B 1 515 ? -21.578 -34.188 2.086 1 83.25 515 ILE B C 1
ATOM 11033 O O . ILE B 1 515 ? -20.438 -34.656 2.023 1 83.25 515 ILE B O 1
ATOM 11037 N N . SER B 1 516 ? -22.578 -34.438 1.257 1 79.69 516 SER B N 1
ATOM 11038 C CA . SER B 1 516 ? -22.359 -35.406 0.206 1 79.69 516 SER B CA 1
ATOM 11039 C C . SER B 1 516 ? -21.344 -34.938 -0.814 1 79.69 516 SER B C 1
ATOM 11041 O O . SER B 1 516 ? -20.516 -35.719 -1.298 1 79.69 516 SER B O 1
ATOM 11043 N N . TYR B 1 517 ? -21.438 -33.688 -1.076 1 81.44 517 TYR B N 1
ATOM 11044 C CA . TYR B 1 517 ? -20.5 -33.062 -2.016 1 81.44 517 TYR B CA 1
ATOM 11045 C C . TYR B 1 517 ? -19.078 -33.156 -1.502 1 81.44 517 TYR B C 1
ATOM 11047 O O . TYR B 1 517 ? -18.156 -33.469 -2.262 1 81.44 517 TYR B O 1
ATOM 11055 N N . LEU B 1 518 ? -18.875 -32.906 -0.272 1 86.62 518 LEU B N 1
ATOM 11056 C CA . LEU B 1 518 ? -17.562 -32.938 0.356 1 86.62 518 LEU B CA 1
ATOM 11057 C C . LEU B 1 518 ? -16.984 -34.375 0.339 1 86.62 518 LEU B C 1
ATOM 11059 O O . LEU B 1 518 ? -15.797 -34.562 0.064 1 86.62 518 LEU B O 1
ATOM 11063 N N . VAL B 1 519 ? -17.812 -35.281 0.56 1 83.81 519 VAL B N 1
ATOM 11064 C CA . VAL B 1 519 ? -17.375 -36.688 0.563 1 83.81 519 VAL B CA 1
ATOM 11065 C C . VAL B 1 519 ? -17.031 -37.125 -0.858 1 83.81 519 VAL B C 1
ATOM 11067 O O . VAL B 1 519 ? -16 -37.75 -1.085 1 83.81 519 VAL B O 1
ATOM 11070 N N . LEU B 1 520 ? -17.891 -36.688 -1.737 1 79 520 LEU B N 1
ATOM 11071 C CA . LEU B 1 520 ? -17.656 -37.031 -3.137 1 79 520 LEU B CA 1
ATOM 11072 C C . LEU B 1 520 ? -16.328 -36.438 -3.623 1 79 520 LEU B C 1
ATOM 11074 O O . LEU B 1 520 ? -15.5 -37.156 -4.191 1 79 520 LEU B O 1
ATOM 11078 N N . GLN B 1 521 ? -16.125 -35.219 -3.361 1 82.81 521 GLN B N 1
ATOM 11079 C CA . GLN B 1 521 ? -14.914 -34.531 -3.824 1 82.81 521 GLN B CA 1
ATOM 11080 C C . GLN B 1 521 ? -13.68 -35.031 -3.074 1 82.81 521 GLN B C 1
ATOM 11082 O O . GLN B 1 521 ? -12.648 -35.312 -3.686 1 82.81 521 GLN B O 1
ATOM 11087 N N . GLY B 1 522 ? -13.789 -35.219 -1.796 1 87.19 522 GLY B N 1
ATOM 11088 C CA . GLY B 1 522 ? -12.656 -35.625 -0.989 1 87.19 522 GLY B CA 1
ATOM 11089 C C . GLY B 1 522 ? -12.195 -37.031 -1.312 1 87.19 522 GLY B C 1
ATOM 11090 O O . GLY B 1 522 ? -11.016 -37.25 -1.612 1 87.19 522 GLY B O 1
ATOM 11091 N N . PHE B 1 523 ? -13.117 -37.969 -1.41 1 88.38 523 PHE B N 1
ATOM 11092 C CA . PHE B 1 523 ? -12.781 -39.344 -1.626 1 88.38 523 PHE B CA 1
ATOM 11093 C C . PHE B 1 523 ? -12.438 -39.625 -3.088 1 88.38 523 PHE B C 1
ATOM 11095 O O . PHE B 1 523 ? -11.469 -40.312 -3.391 1 88.38 523 PHE B O 1
ATOM 11102 N N . SER B 1 524 ? -13.156 -38.969 -3.928 1 85.06 524 SER B N 1
ATOM 11103 C CA . SER B 1 524 ? -12.914 -39.188 -5.352 1 85.06 524 SER B CA 1
ATOM 11104 C C . SER B 1 524 ? -11.594 -38.562 -5.789 1 85.06 524 SER B C 1
ATOM 11106 O O . SER B 1 524 ? -10.852 -39.156 -6.574 1 85.06 524 SER B O 1
ATOM 11108 N N . ILE B 1 525 ? -11.359 -37.406 -5.332 1 87.06 525 ILE B N 1
ATOM 11109 C CA . ILE B 1 525 ? -10.117 -36.719 -5.707 1 87.06 525 ILE B CA 1
ATOM 11110 C C . ILE B 1 525 ? -8.922 -37.469 -5.117 1 87.06 525 ILE B C 1
ATOM 11112 O O . ILE B 1 525 ? -7.914 -37.688 -5.793 1 87.06 525 ILE B O 1
ATOM 11116 N N . ALA B 1 526 ? -8.992 -37.875 -3.9 1 91.12 526 ALA B N 1
ATOM 11117 C CA . ALA B 1 526 ? -7.906 -38.625 -3.256 1 91.12 526 ALA B CA 1
ATOM 11118 C C . ALA B 1 526 ? -7.637 -39.938 -3.971 1 91.12 526 ALA B C 1
ATOM 11120 O O . ALA B 1 526 ? -6.496 -40.25 -4.332 1 91.12 526 ALA B O 1
ATOM 11121 N N . GLY B 1 527 ? -8.664 -40.656 -4.176 1 91.31 527 GLY B N 1
ATOM 11122 C CA . GLY B 1 527 ? -8.5 -41.938 -4.863 1 91.31 527 GLY B CA 1
ATOM 11123 C C . GLY B 1 527 ? -8.039 -41.781 -6.301 1 91.31 527 GLY B C 1
ATOM 11124 O O . GLY B 1 527 ? -7.164 -42.531 -6.762 1 91.31 527 GLY B O 1
ATOM 11125 N N . GLY B 1 528 ? -8.641 -40.875 -6.957 1 89.75 528 GLY B N 1
ATOM 11126 C CA . GLY B 1 528 ? -8.266 -40.625 -8.336 1 89.75 528 GLY B CA 1
ATOM 11127 C C . GLY B 1 528 ? -6.84 -40.125 -8.492 1 89.75 528 GLY B C 1
ATOM 11128 O O . GLY B 1 528 ? -6.152 -40.469 -9.445 1 89.75 528 GLY B O 1
ATOM 11129 N N . SER B 1 529 ? -6.426 -39.281 -7.547 1 91.88 529 SER B N 1
ATOM 11130 C CA . SER B 1 529 ? -5.062 -38.781 -7.586 1 91.88 529 SER B CA 1
ATOM 11131 C C . SER B 1 529 ? -4.043 -39.875 -7.324 1 91.88 529 SER B C 1
ATOM 11133 O O . SER B 1 529 ? -2.941 -39.844 -7.879 1 91.88 529 SER B O 1
ATOM 11135 N N . LEU B 1 530 ? -4.367 -40.812 -6.508 1 92.5 530 LEU B N 1
ATOM 11136 C CA . LEU B 1 530 ? -3.467 -41.938 -6.23 1 92.5 530 LEU B CA 1
ATOM 11137 C C . LEU B 1 530 ? -3.404 -42.875 -7.418 1 92.5 530 LEU B C 1
ATOM 11139 O O . LEU B 1 530 ? -2.316 -43.281 -7.836 1 92.5 530 LEU B O 1
ATOM 11143 N N . PHE B 1 531 ? -4.512 -43.188 -7.934 1 92.38 531 PHE B N 1
ATOM 11144 C CA . PHE B 1 531 ? -4.598 -44.125 -9.031 1 92.38 531 PHE B CA 1
ATOM 11145 C C . PHE B 1 531 ? -4.023 -43.562 -10.312 1 92.38 531 PHE B C 1
ATOM 11147 O O . PHE B 1 531 ? -3.389 -44.25 -11.102 1 92.38 531 PHE B O 1
ATOM 11154 N N . GLN B 1 532 ? -4.109 -42.281 -10.516 1 91.25 532 GLN B N 1
ATOM 11155 C CA . GLN B 1 532 ? -3.633 -41.594 -11.711 1 91.25 532 GLN B CA 1
ATOM 11156 C C . GLN B 1 532 ? -4.043 -42.312 -12.977 1 91.25 532 GLN B C 1
ATOM 11158 O O . GLN B 1 532 ? -3.207 -42.594 -13.836 1 91.25 532 GLN B O 1
ATOM 11163 N N . VAL B 1 533 ? -5.289 -42.562 -13.133 1 82.25 533 VAL B N 1
ATOM 11164 C CA . VAL B 1 533 ? -5.824 -43.375 -14.234 1 82.25 533 VAL B CA 1
ATOM 11165 C C . VAL B 1 533 ? -5.527 -42.688 -15.562 1 82.25 533 VAL B C 1
ATOM 11167 O O . VAL B 1 533 ? -5.156 -43.344 -16.547 1 82.25 533 VAL B O 1
ATOM 11170 N N . VAL B 1 534 ? -5.66 -41.406 -15.547 1 80.44 534 VAL B N 1
ATOM 11171 C CA . VAL B 1 534 ? -5.445 -40.656 -16.781 1 80.44 534 VAL B CA 1
ATOM 11172 C C . VAL B 1 534 ? -3.977 -40.719 -17.188 1 80.44 534 VAL B C 1
ATOM 11174 O O . VAL B 1 534 ? -3.662 -40.969 -18.359 1 80.44 534 VAL B O 1
ATOM 11177 N N . GLY B 1 535 ? -3.086 -40.594 -16.219 1 84.38 535 GLY B N 1
ATOM 11178 C CA . GLY B 1 535 ? -1.665 -40.719 -16.5 1 84.38 535 GLY B CA 1
ATOM 11179 C C . GLY B 1 535 ? -1.254 -42.094 -17 1 84.38 535 GLY B C 1
ATOM 11180 O O . GLY B 1 535 ? -0.425 -42.188 -17.906 1 84.38 535 GLY B O 1
ATOM 11181 N N . LEU B 1 536 ? -1.855 -43.031 -16.469 1 87.56 536 LEU B N 1
ATOM 11182 C CA . LEU B 1 536 ? -1.562 -44.406 -16.844 1 87.56 536 LEU B CA 1
ATOM 11183 C C . LEU B 1 536 ? -1.994 -44.688 -18.281 1 87.56 536 LEU B C 1
ATOM 11185 O O . LEU B 1 536 ? -1.215 -45.219 -19.078 1 87.56 536 LEU B O 1
ATOM 11189 N N . PHE B 1 537 ? -3.184 -44.25 -18.625 1 85 537 PHE B N 1
ATOM 11190 C CA . PHE B 1 537 ? -3.729 -44.531 -19.953 1 85 537 PHE B CA 1
ATOM 11191 C C . PHE B 1 537 ? -3.023 -43.656 -21.016 1 85 537 PHE B C 1
ATOM 11193 O O . PHE B 1 537 ? -2.695 -44.156 -22.094 1 85 537 PHE B O 1
ATOM 11200 N N . LEU B 1 538 ? -2.758 -42.469 -20.672 1 84.88 538 LEU B N 1
ATOM 11201 C CA . LEU B 1 538 ? -2.115 -41.562 -21.641 1 84.88 538 LEU B CA 1
ATOM 11202 C C . LEU B 1 538 ? -0.681 -42 -21.906 1 84.88 538 LEU B C 1
ATOM 11204 O O . LEU B 1 538 ? -0.221 -41.969 -23.047 1 84.88 538 LEU B O 1
ATOM 11208 N N . TYR B 1 539 ? 0.02 -42.375 -20.906 1 87.81 539 TYR B N 1
ATOM 11209 C CA . TYR B 1 539 ? 1.41 -42.781 -21.078 1 87.81 539 TYR B CA 1
ATOM 11210 C C . TYR B 1 539 ? 1.509 -44.062 -21.938 1 87.81 539 TYR B C 1
ATOM 11212 O O . TYR B 1 539 ? 2.238 -44.062 -22.938 1 87.81 539 TYR B O 1
ATOM 11220 N N . TYR B 1 540 ? 0.71 -45.094 -21.75 1 87.5 540 TYR B N 1
ATOM 11221 C CA . TYR B 1 540 ? 0.88 -46.375 -22.422 1 87.5 540 TYR B CA 1
ATOM 11222 C C . TYR B 1 540 ? 0.112 -46.406 -23.734 1 87.5 540 TYR B C 1
ATOM 11224 O O . TYR B 1 540 ? 0.565 -47.031 -24.703 1 87.5 540 TYR B O 1
ATOM 11232 N N . ILE B 1 541 ? -1.001 -45.656 -23.812 1 88.75 541 ILE B N 1
ATOM 11233 C CA . ILE B 1 541 ? -1.792 -45.688 -25.031 1 88.75 541 ILE B CA 1
ATOM 11234 C C . ILE B 1 541 ? -1.239 -44.688 -26.031 1 88.75 541 ILE B C 1
ATOM 11236 O O . ILE B 1 541 ? -0.982 -45.031 -27.188 1 88.75 541 ILE B O 1
ATOM 11240 N N . LEU B 1 542 ? -1.043 -43.5 -25.609 1 87.81 542 LEU B N 1
ATOM 11241 C CA . LEU B 1 542 ? -0.539 -42.469 -26.516 1 87.81 542 LEU B CA 1
ATOM 11242 C C . LEU B 1 542 ? 0.909 -42.75 -26.906 1 87.81 542 LEU B C 1
ATOM 11244 O O . LEU B 1 542 ? 1.331 -42.438 -28.016 1 87.81 542 LEU B O 1
ATOM 11248 N N . GLY B 1 543 ? 1.675 -43.25 -25.969 1 85.56 543 GLY B N 1
ATOM 11249 C CA . GLY B 1 543 ? 3.051 -43.594 -26.281 1 85.56 543 GLY B CA 1
ATOM 11250 C C . GLY B 1 543 ? 3.164 -44.625 -27.391 1 85.56 543 GLY B C 1
ATOM 11251 O O . GLY B 1 543 ? 3.994 -44.469 -28.297 1 85.56 543 GLY B O 1
ATOM 11252 N N . THR B 1 544 ? 2.203 -45.562 -27.453 1 86 544 THR B N 1
ATOM 11253 C CA . THR B 1 544 ? 2.24 -46.594 -28.453 1 86 544 THR B CA 1
ATOM 11254 C C . THR B 1 544 ? 1.671 -46.094 -29.781 1 86 544 THR B C 1
ATOM 11256 O O . THR B 1 544 ? 2.162 -46.469 -30.844 1 86 544 THR B O 1
ATOM 11259 N N . LEU B 1 545 ? 0.811 -45.125 -29.672 1 88.75 545 LEU B N 1
ATOM 11260 C CA . LEU B 1 545 ? 0.095 -44.688 -30.875 1 88.75 545 LEU B CA 1
ATOM 11261 C C . LEU B 1 545 ? 0.807 -43.531 -31.547 1 88.75 545 LEU B C 1
ATOM 11263 O O . LEU B 1 545 ? 0.827 -43.438 -32.781 1 88.75 545 LEU B O 1
ATOM 11267 N N . PHE B 1 546 ? 1.443 -42.656 -30.766 1 88.44 546 PHE B N 1
ATOM 11268 C CA . PHE B 1 546 ? 1.848 -41.375 -31.344 1 88.44 546 PHE B CA 1
ATOM 11269 C C . PHE B 1 546 ? 3.359 -41.188 -31.266 1 88.44 546 PHE B C 1
ATOM 11271 O O . PHE B 1 546 ? 3.92 -40.312 -31.891 1 88.44 546 PHE B O 1
ATOM 11278 N N . ASP B 1 547 ? 4.07 -42 -30.516 1 90 547 ASP B N 1
ATOM 11279 C CA . ASP B 1 547 ? 5.508 -41.781 -30.375 1 90 547 ASP B CA 1
ATOM 11280 C C . ASP B 1 547 ? 6.273 -42.594 -31.438 1 90 547 ASP B C 1
ATOM 11282 O O . ASP B 1 547 ? 6.754 -43.688 -31.172 1 90 547 ASP B O 1
ATOM 11286 N N . ASN B 1 548 ? 6.477 -41.875 -32.594 1 89 548 ASN B N 1
ATOM 11287 C CA . ASN B 1 548 ? 7.086 -42.531 -33.75 1 89 548 ASN B CA 1
ATOM 11288 C C . ASN B 1 548 ? 8.586 -42.219 -33.812 1 89 548 ASN B C 1
ATOM 11290 O O . ASN B 1 548 ? 9.289 -42.812 -34.625 1 89 548 ASN B O 1
ATOM 11294 N N . THR B 1 549 ? 9.047 -41.312 -33.031 1 93.62 549 THR B N 1
ATOM 11295 C CA . THR B 1 549 ? 10.469 -40.969 -33.031 1 93.62 549 THR B CA 1
ATOM 11296 C C . THR B 1 549 ? 11.094 -41.312 -31.672 1 93.62 549 THR B C 1
ATOM 11298 O O . THR B 1 549 ? 10.383 -41.438 -30.672 1 93.62 549 THR B O 1
ATOM 11301 N N . VAL B 1 550 ? 12.375 -41.5 -31.688 1 94.62 550 VAL B N 1
ATOM 11302 C CA . VAL B 1 550 ? 13.094 -41.812 -30.453 1 94.62 550 VAL B CA 1
ATOM 11303 C C . VAL B 1 550 ? 12.977 -40.656 -29.453 1 94.62 550 VAL B C 1
ATOM 11305 O O . VAL B 1 550 ? 12.82 -40.875 -28.25 1 94.62 550 VAL B O 1
ATOM 11308 N N . ARG B 1 551 ? 12.992 -39.438 -29.953 1 94.5 551 ARG B N 1
ATOM 11309 C CA . ARG B 1 551 ? 12.898 -38.281 -29.094 1 94.5 551 ARG B CA 1
ATOM 11310 C C . ARG B 1 551 ? 11.531 -38.188 -28.438 1 94.5 551 ARG B C 1
ATOM 11312 O O . ARG B 1 551 ? 11.438 -37.844 -27.25 1 94.5 551 ARG B O 1
ATOM 11319 N N . LYS B 1 552 ? 10.539 -38.375 -29.125 1 92.56 552 LYS B N 1
ATOM 11320 C CA . LYS B 1 552 ? 9.188 -38.344 -28.562 1 92.56 552 LYS B CA 1
ATOM 11321 C C . LYS B 1 552 ? 9.023 -39.406 -27.484 1 92.56 552 LYS B C 1
ATOM 11323 O O . LYS B 1 552 ? 8.391 -39.156 -26.453 1 92.56 552 LYS B O 1
ATOM 11328 N N . LYS B 1 553 ? 9.609 -40.594 -27.75 1 92.19 553 LYS B N 1
ATOM 11329 C CA . LYS B 1 553 ? 9.539 -41.656 -26.75 1 92.19 553 LYS B CA 1
ATOM 11330 C C . LYS B 1 553 ? 10.305 -41.281 -25.484 1 92.19 553 LYS B C 1
ATOM 11332 O O . LYS B 1 553 ? 9.805 -41.469 -24.375 1 92.19 553 LYS B O 1
ATOM 11337 N N . TRP B 1 554 ? 11.43 -40.719 -25.719 1 92.62 554 TRP B N 1
ATOM 11338 C CA . TRP B 1 554 ? 12.234 -40.312 -24.578 1 92.62 554 TRP B CA 1
ATOM 11339 C C . TRP B 1 554 ? 11.547 -39.219 -23.797 1 92.62 554 TRP B C 1
ATOM 11341 O O . TRP B 1 554 ? 11.516 -39.219 -22.562 1 92.62 554 TRP B O 1
ATOM 11351 N N . ASN B 1 555 ? 11.031 -38.219 -24.516 1 91.88 555 ASN B N 1
ATOM 11352 C CA . ASN B 1 555 ? 10.383 -37.094 -23.875 1 91.88 555 ASN B CA 1
ATOM 11353 C C . ASN B 1 555 ? 9.18 -37.531 -23.047 1 91.88 555 ASN B C 1
ATOM 11355 O O . ASN B 1 555 ? 8.93 -36.969 -21.969 1 91.88 555 ASN B O 1
ATOM 11359 N N . ARG B 1 556 ? 8.492 -38.406 -23.531 1 90.69 556 ARG B N 1
ATOM 11360 C CA . ARG B 1 556 ? 7.348 -38.906 -22.766 1 90.69 556 ARG B CA 1
ATOM 11361 C C . ARG B 1 556 ? 7.805 -39.656 -21.531 1 90.69 556 ARG B C 1
ATOM 11363 O O . ARG B 1 556 ? 7.191 -39.562 -20.469 1 90.69 556 ARG B O 1
ATOM 11370 N N . PHE B 1 557 ? 8.852 -40.406 -21.688 1 91.06 557 PHE B N 1
ATOM 11371 C CA . PHE B 1 557 ? 9.375 -41.188 -20.578 1 91.06 557 PHE B CA 1
ATOM 11372 C C . PHE B 1 557 ? 10 -40.281 -19.531 1 91.06 557 PHE B C 1
ATOM 11374 O O . PHE B 1 557 ? 9.734 -40.406 -18.328 1 91.06 557 PHE B O 1
ATOM 11381 N N . SER B 1 558 ? 10.727 -39.344 -19.969 1 91.31 558 SER B N 1
ATOM 11382 C CA . SER B 1 558 ? 11.484 -38.5 -19.047 1 91.31 558 SER B CA 1
ATOM 11383 C C . SER B 1 558 ? 10.625 -37.344 -18.531 1 91.31 558 SER B C 1
ATOM 11385 O O . SER B 1 558 ? 10.93 -36.781 -17.484 1 91.31 558 SER B O 1
ATOM 11387 N N . GLY B 1 559 ? 9.641 -37.062 -19.297 1 90.44 559 GLY B N 1
ATOM 11388 C CA . GLY B 1 559 ? 8.797 -35.938 -18.891 1 90.44 559 GLY B CA 1
ATOM 11389 C C . GLY B 1 559 ? 7.855 -36.281 -17.75 1 90.44 559 GLY B C 1
ATOM 11390 O O . GLY B 1 559 ? 7.012 -37.188 -17.875 1 90.44 559 GLY B O 1
ATOM 11391 N N . LEU B 1 560 ? 8.102 -35.625 -16.594 1 91.69 560 LEU B N 1
ATOM 11392 C CA . LEU B 1 560 ? 7.234 -35.812 -15.438 1 91.69 560 LEU B CA 1
ATOM 11393 C C . LEU B 1 560 ? 6.242 -34.688 -15.289 1 91.69 560 LEU B C 1
ATOM 11395 O O . LEU B 1 560 ? 6.523 -33.531 -15.703 1 91.69 560 LEU B O 1
ATOM 11399 N N . GLY B 1 561 ? 5.117 -34.969 -14.781 1 90.38 561 GLY B N 1
ATOM 11400 C CA . GLY B 1 561 ? 4.082 -33.969 -14.602 1 90.38 561 GLY B CA 1
ATOM 11401 C C . GLY B 1 561 ? 4.387 -32.969 -13.492 1 90.38 561 GLY B C 1
ATOM 11402 O O . GLY B 1 561 ? 5.234 -33.25 -12.633 1 90.38 561 GLY B O 1
ATOM 11403 N N . THR B 1 562 ? 3.785 -31.797 -13.609 1 92.44 562 THR B N 1
ATOM 11404 C CA . THR B 1 562 ? 3.861 -30.766 -12.57 1 92.44 562 THR B CA 1
ATOM 11405 C C . THR B 1 562 ? 2.467 -30.406 -12.062 1 92.44 562 THR B C 1
ATOM 11407 O O . THR B 1 562 ? 1.467 -30.703 -12.719 1 92.44 562 THR B O 1
ATOM 11410 N N . VAL B 1 563 ? 2.424 -29.875 -10.906 1 93.19 563 VAL B N 1
ATOM 11411 C CA . VAL B 1 563 ? 1.146 -29.469 -10.328 1 93.19 563 VAL B CA 1
ATOM 11412 C C . VAL B 1 563 ? 0.867 -28 -10.672 1 93.19 563 VAL B C 1
ATOM 11414 O O . VAL B 1 563 ? 1.724 -27.141 -10.477 1 93.19 563 VAL B O 1
ATOM 11417 N N . ALA B 1 564 ? -0.329 -27.797 -11.266 1 94.19 564 ALA B N 1
ATOM 11418 C CA . ALA B 1 564 ? -0.78 -26.422 -11.492 1 94.19 564 ALA B CA 1
ATOM 11419 C C . ALA B 1 564 ? -1.49 -25.859 -10.266 1 94.19 564 ALA B C 1
ATOM 11421 O O . ALA B 1 564 ? -2.703 -26.031 -10.109 1 94.19 564 ALA B O 1
ATOM 11422 N N . TRP B 1 565 ? -0.798 -25.125 -9.484 1 95.88 565 TRP B N 1
ATOM 11423 C CA . TRP B 1 565 ? -1.285 -24.703 -8.172 1 95.88 565 TRP B CA 1
ATOM 11424 C C . TRP B 1 565 ? -2.463 -23.734 -8.32 1 95.88 565 TRP B C 1
ATOM 11426 O O . TRP B 1 565 ? -3.336 -23.688 -7.453 1 95.88 565 TRP B O 1
ATOM 11436 N N . GLY B 1 566 ? -2.549 -22.969 -9.43 1 95.88 566 GLY B N 1
ATOM 11437 C CA . GLY B 1 566 ? -3.633 -22.031 -9.648 1 95.88 566 GLY B CA 1
ATOM 11438 C C . GLY B 1 566 ? -4.992 -22.688 -9.75 1 95.88 566 GLY B C 1
ATOM 11439 O O . GLY B 1 566 ? -6.02 -22.062 -9.5 1 95.88 566 GLY B O 1
ATOM 11440 N N . THR B 1 567 ? -5 -23.969 -10.078 1 94.81 567 THR B N 1
ATOM 11441 C CA . THR B 1 567 ? -6.27 -24.672 -10.219 1 94.81 567 THR B CA 1
ATOM 11442 C C . THR B 1 567 ? -6.477 -25.641 -9.07 1 94.81 567 THR B C 1
ATOM 11444 O O . THR B 1 567 ? -7.613 -25.969 -8.711 1 94.81 567 THR B O 1
ATOM 11447 N N . VAL B 1 568 ? -5.402 -26.078 -8.445 1 94.81 568 VAL B N 1
ATOM 11448 C CA . VAL B 1 568 ? -5.5 -27.109 -7.414 1 94.81 568 VAL B CA 1
ATOM 11449 C C . VAL B 1 568 ? -5.855 -26.469 -6.074 1 94.81 568 VAL B C 1
ATOM 11451 O O . VAL B 1 568 ? -6.75 -26.953 -5.371 1 94.81 568 VAL B O 1
ATOM 11454 N N . PHE B 1 569 ? -5.293 -25.344 -5.707 1 96.56 569 PHE B N 1
ATOM 11455 C CA . PHE B 1 569 ? -5.508 -24.688 -4.422 1 96.56 569 PHE B CA 1
ATOM 11456 C C . PHE B 1 569 ? -6.969 -24.297 -4.25 1 96.56 569 PHE B C 1
ATOM 11458 O O . PHE B 1 569 ? -7.57 -24.562 -3.205 1 96.56 569 PHE B O 1
ATOM 11465 N N . PRO B 1 570 ? -7.578 -23.703 -5.297 1 96.44 570 PRO B N 1
ATOM 11466 C CA . PRO B 1 570 ? -8.938 -23.203 -5.117 1 96.44 570 PRO B CA 1
ATOM 11467 C C . PRO B 1 570 ? -9.945 -24.297 -4.816 1 96.44 570 PRO B C 1
ATOM 11469 O O . PRO B 1 570 ? -10.93 -24.078 -4.109 1 96.44 570 PRO B O 1
ATOM 11472 N N . ILE B 1 571 ? -9.703 -25.516 -5.297 1 93.94 571 ILE B N 1
ATOM 11473 C CA . ILE B 1 571 ? -10.617 -26.625 -5.051 1 93.94 571 ILE B CA 1
ATOM 11474 C C . ILE B 1 571 ? -10.688 -26.906 -3.551 1 93.94 571 ILE B C 1
ATOM 11476 O O . ILE B 1 571 ? -11.773 -27 -2.98 1 93.94 571 ILE B O 1
ATOM 11480 N N . PHE B 1 572 ? -9.586 -26.922 -2.977 1 96.38 572 PHE B N 1
ATOM 11481 C CA . PHE B 1 572 ? -9.547 -27.297 -1.565 1 96.38 572 PHE B CA 1
ATOM 11482 C C . PHE B 1 572 ? -9.859 -26.078 -0.687 1 96.38 572 PHE B C 1
ATOM 11484 O O . PHE B 1 572 ? -10.398 -26.234 0.41 1 96.38 572 PHE B O 1
ATOM 11491 N N . THR B 1 573 ? -9.547 -24.859 -1.166 1 97.44 573 THR B N 1
ATOM 11492 C CA . THR B 1 573 ? -9.945 -23.656 -0.441 1 97.44 573 THR B CA 1
ATOM 11493 C C . THR B 1 573 ? -11.469 -23.516 -0.426 1 97.44 573 THR B C 1
ATOM 11495 O O . THR B 1 573 ? -12.047 -23.062 0.566 1 97.44 573 THR B O 1
ATOM 11498 N N . GLN B 1 574 ? -12.055 -23.891 -1.514 1 96.38 574 GLN B N 1
ATOM 11499 C CA . GLN B 1 574 ? -13.508 -23.859 -1.568 1 96.38 574 GLN B CA 1
ATOM 11500 C C . GLN B 1 574 ? -14.117 -24.875 -0.589 1 96.38 574 GLN B C 1
ATOM 11502 O O . GLN B 1 574 ? -15.086 -24.547 0.108 1 96.38 574 GLN B O 1
ATOM 11507 N N . LEU B 1 575 ? -13.562 -26.109 -0.559 1 95.19 575 LEU B N 1
ATOM 11508 C CA . LEU B 1 575 ? -14.07 -27.125 0.351 1 95.19 575 LEU B CA 1
ATOM 11509 C C . LEU B 1 575 ? -13.93 -26.688 1.803 1 95.19 575 LEU B C 1
ATOM 11511 O O . LEU B 1 575 ? -14.828 -26.891 2.615 1 95.19 575 LEU B O 1
ATOM 11515 N N . ALA B 1 576 ? -12.805 -26.047 2.07 1 97.25 576 ALA B N 1
ATOM 11516 C CA . ALA B 1 576 ? -12.602 -25.516 3.418 1 97.25 576 ALA B CA 1
ATOM 11517 C C . ALA B 1 576 ? -13.602 -24.406 3.73 1 97.25 576 ALA B C 1
ATOM 11519 O O . ALA B 1 576 ? -14.156 -24.359 4.832 1 97.25 576 ALA B O 1
ATOM 11520 N N . SER B 1 577 ? -13.859 -23.578 2.785 1 96.75 577 SER B N 1
ATOM 11521 C CA . SER B 1 577 ? -14.789 -22.469 2.977 1 96.75 577 SER B CA 1
ATOM 11522 C C . SER B 1 577 ? -16.203 -22.969 3.189 1 96.75 577 SER B C 1
ATOM 11524 O O . SER B 1 577 ? -16.938 -22.453 4.035 1 96.75 577 SER B O 1
ATOM 11526 N N . ILE B 1 578 ? -16.578 -23.969 2.42 1 93.44 578 ILE B N 1
ATOM 11527 C CA . ILE B 1 578 ? -17.906 -24.547 2.561 1 93.44 578 ILE B CA 1
ATOM 11528 C C . ILE B 1 578 ? -18.062 -25.172 3.947 1 93.44 578 ILE B C 1
ATOM 11530 O O . ILE B 1 578 ? -19.078 -24.984 4.617 1 93.44 578 ILE B O 1
ATOM 11534 N N . THR B 1 579 ? -17.047 -25.891 4.355 1 95.44 579 THR B N 1
ATOM 11535 C CA . THR B 1 579 ? -17.062 -26.516 5.672 1 95.44 579 THR B CA 1
ATOM 11536 C C . THR B 1 579 ? -17.203 -25.469 6.77 1 95.44 579 THR B C 1
ATOM 11538 O O . THR B 1 579 ? -18 -25.641 7.695 1 95.44 579 THR B O 1
ATOM 11541 N N . LEU B 1 580 ? -16.531 -24.375 6.625 1 95.81 580 LEU B N 1
ATOM 11542 C CA . LEU B 1 580 ? -16.594 -23.312 7.621 1 95.81 580 LEU B CA 1
ATOM 11543 C C . LEU B 1 580 ? -17.969 -22.656 7.625 1 95.81 580 LEU B C 1
ATOM 11545 O O . LEU B 1 580 ? -18.484 -22.297 8.688 1 95.81 580 LEU B O 1
ATOM 11549 N N . ALA B 1 581 ? -18.516 -22.547 6.488 1 92.69 581 ALA B N 1
ATOM 11550 C CA . ALA B 1 581 ? -19.828 -21.906 6.375 1 92.69 581 ALA B CA 1
ATOM 11551 C C . ALA B 1 581 ? -20.906 -22.719 7.078 1 92.69 581 ALA B C 1
ATOM 11553 O O . ALA B 1 581 ? -21.828 -22.156 7.668 1 92.69 581 ALA B O 1
ATOM 11554 N N . TYR B 1 582 ? -20.781 -24.062 7.105 1 90.69 582 TYR B N 1
ATOM 11555 C CA . TYR B 1 582 ? -21.844 -24.922 7.621 1 90.69 582 TYR B CA 1
ATOM 11556 C C . TYR B 1 582 ? -21.469 -25.5 8.984 1 90.69 582 TYR B C 1
ATOM 11558 O O . TYR B 1 582 ? -22.266 -26.203 9.609 1 90.69 582 TYR B O 1
ATOM 11566 N N . SER B 1 583 ? -20.312 -25.219 9.469 1 92.62 583 SER B N 1
ATOM 11567 C CA . SER B 1 583 ? -19.781 -25.859 10.664 1 92.62 583 SER B CA 1
ATOM 11568 C C . SER B 1 583 ? -20.703 -25.656 11.859 1 92.62 583 SER B C 1
ATOM 11570 O O . SER B 1 583 ? -20.906 -26.578 12.656 1 92.62 583 SER B O 1
ATOM 11572 N N . ILE B 1 584 ? -21.297 -24.484 11.969 1 90.25 584 ILE B N 1
ATOM 11573 C CA . ILE B 1 584 ? -22.141 -24.188 13.125 1 90.25 584 ILE B CA 1
ATOM 11574 C C . ILE B 1 584 ? -23.578 -24.578 12.812 1 90.25 584 ILE B C 1
ATOM 11576 O O . ILE B 1 584 ? -24.312 -25.047 13.703 1 90.25 584 ILE B O 1
ATOM 11580 N N . ILE B 1 585 ? -23.984 -24.516 11.609 1 86.38 585 ILE B N 1
ATOM 11581 C CA . ILE B 1 585 ? -25.344 -24.781 11.18 1 86.38 585 ILE B CA 1
ATOM 11582 C C . ILE B 1 585 ? -25.594 -26.297 11.133 1 86.38 585 ILE B C 1
ATOM 11584 O O . ILE B 1 585 ? -26.641 -26.781 11.562 1 86.38 585 ILE B O 1
ATOM 11588 N N . SER B 1 586 ? -24.703 -27 10.586 1 88.31 586 SER B N 1
ATOM 11589 C CA . SER B 1 586 ? -24.734 -28.453 10.477 1 88.31 586 SER B CA 1
ATOM 11590 C C . SER B 1 586 ? -23.391 -29.062 10.867 1 88.31 586 SER B C 1
ATOM 11592 O O . SER B 1 586 ? -22.609 -29.469 10 1 88.31 586 SER B O 1
ATOM 11594 N N . PRO B 1 587 ? -23.172 -29.25 12.141 1 90.75 587 PRO B N 1
ATOM 11595 C CA . PRO B 1 587 ? -21.859 -29.656 12.648 1 90.75 587 PRO B CA 1
ATOM 11596 C C . PRO B 1 587 ? -21.422 -31.016 12.117 1 90.75 587 PRO B C 1
ATOM 11598 O O . PRO B 1 587 ? -20.234 -31.344 12.156 1 90.75 587 PRO B O 1
ATOM 11601 N N . LEU B 1 588 ? -22.281 -31.828 11.57 1 88.94 588 LEU B N 1
ATOM 11602 C CA . LEU B 1 588 ? -21.938 -33.156 11.07 1 88.94 588 LEU B CA 1
ATOM 11603 C C . LEU B 1 588 ? -20.969 -33.062 9.898 1 88.94 588 LEU B C 1
ATOM 11605 O O . LEU B 1 588 ? -20.266 -34 9.578 1 88.94 588 LEU B O 1
ATOM 11609 N N . ILE B 1 589 ? -20.891 -31.938 9.242 1 91.06 589 ILE B N 1
ATOM 11610 C CA . ILE B 1 589 ? -20.047 -31.734 8.078 1 91.06 589 ILE B CA 1
ATOM 11611 C C . ILE B 1 589 ? -18.578 -31.844 8.477 1 91.06 589 ILE B C 1
ATOM 11613 O O . ILE B 1 589 ? -17.719 -32.188 7.656 1 91.06 589 ILE B O 1
ATOM 11617 N N . LEU B 1 590 ? -18.266 -31.656 9.75 1 94.88 590 LEU B N 1
ATOM 11618 C CA . LEU B 1 590 ? -16.891 -31.562 10.227 1 94.88 590 LEU B CA 1
ATOM 11619 C C . LEU B 1 590 ? -16.188 -32.906 10.164 1 94.88 590 LEU B C 1
ATOM 11621 O O . LEU B 1 590 ? -15.023 -33 9.781 1 94.88 590 LEU B O 1
ATOM 11625 N N . VAL B 1 591 ? -16.859 -33.969 10.492 1 92.94 591 VAL B N 1
ATOM 11626 C CA . VAL B 1 591 ? -16.25 -35.281 10.484 1 92.94 591 VAL B CA 1
ATOM 11627 C C . VAL B 1 591 ? -15.922 -35.719 9.055 1 92.94 591 VAL B C 1
ATOM 11629 O O . VAL B 1 591 ? -14.867 -36.281 8.797 1 92.94 591 VAL B O 1
ATOM 11632 N N . PHE B 1 592 ? -16.797 -35.469 8.148 1 90.88 592 PHE B N 1
ATOM 11633 C CA . PHE B 1 592 ? -16.578 -35.812 6.754 1 90.88 592 PHE B CA 1
ATOM 11634 C C . PHE B 1 592 ? -15.492 -34.938 6.133 1 90.88 592 PHE B C 1
ATOM 11636 O O . PHE B 1 592 ? -14.734 -35.406 5.273 1 90.88 592 PHE B O 1
ATOM 11643 N N . ALA B 1 593 ? -15.453 -33.688 6.57 1 95.06 593 ALA B N 1
ATOM 11644 C CA . ALA B 1 593 ? -14.391 -32.781 6.098 1 95.06 593 ALA B CA 1
ATOM 11645 C C . ALA B 1 593 ? -13.023 -33.281 6.574 1 95.06 593 ALA B C 1
ATOM 11647 O O . ALA B 1 593 ? -12.062 -33.312 5.801 1 95.06 593 ALA B O 1
ATOM 11648 N N . PHE B 1 594 ? -12.938 -33.688 7.797 1 96.25 594 PHE B N 1
ATOM 11649 C CA . PHE B 1 594 ? -11.688 -34.219 8.344 1 96.25 594 PHE B CA 1
ATOM 11650 C C . PHE B 1 594 ? -11.234 -35.438 7.574 1 96.25 594 PHE B C 1
ATOM 11652 O O . PHE B 1 594 ? -10.07 -35.531 7.176 1 96.25 594 PHE B O 1
ATOM 11659 N N . ALA B 1 595 ? -12.109 -36.344 7.367 1 94.19 595 ALA B N 1
ATOM 11660 C CA . ALA B 1 595 ? -11.773 -37.562 6.645 1 94.19 595 ALA B CA 1
ATOM 11661 C C . ALA B 1 595 ? -11.312 -37.25 5.219 1 94.19 595 ALA B C 1
ATOM 11663 O O . ALA B 1 595 ? -10.32 -37.812 4.746 1 94.19 595 ALA B O 1
ATOM 11664 N N . SER B 1 596 ? -12.031 -36.375 4.578 1 94.38 596 SER B N 1
ATOM 11665 C CA . SER B 1 596 ? -11.703 -36 3.207 1 94.38 596 SER B CA 1
ATOM 11666 C C . SER B 1 596 ? -10.328 -35.344 3.125 1 94.38 596 SER B C 1
ATOM 11668 O O . SER B 1 596 ? -9.508 -35.719 2.283 1 94.38 596 SER B O 1
ATOM 11670 N N . PHE B 1 597 ? -10.016 -34.375 3.99 1 97 597 PHE B N 1
ATOM 11671 C CA . PHE B 1 597 ? -8.742 -33.656 3.969 1 97 597 PHE B CA 1
ATOM 11672 C C . PHE B 1 597 ? -7.598 -34.594 4.324 1 97 597 PHE B C 1
ATOM 11674 O O . PHE B 1 597 ? -6.488 -34.469 3.801 1 97 597 PHE B O 1
ATOM 11681 N N . PHE B 1 598 ? -7.863 -35.562 5.172 1 95.94 598 PHE B N 1
ATOM 11682 C CA . PHE B 1 598 ? -6.84 -36.531 5.547 1 95.94 598 PHE B CA 1
ATOM 11683 C C . PHE B 1 598 ? -6.457 -37.406 4.359 1 95.94 598 PHE B C 1
ATOM 11685 O O . PHE B 1 598 ? -5.273 -37.594 4.082 1 95.94 598 PHE B O 1
ATOM 11692 N N . LEU B 1 599 ? -7.441 -37.906 3.664 1 94.88 599 LEU B N 1
ATOM 11693 C CA . LEU B 1 599 ? -7.188 -38.75 2.512 1 94.88 599 LEU B CA 1
ATOM 11694 C C . LEU B 1 599 ? -6.492 -38 1.398 1 94.88 599 LEU B C 1
ATOM 11696 O O . LEU B 1 599 ? -5.59 -38.5 0.743 1 94.88 599 LEU B O 1
ATOM 11700 N N . VAL B 1 600 ? -6.887 -36.75 1.21 1 95.75 600 VAL B N 1
ATOM 11701 C CA . VAL B 1 600 ? -6.273 -35.906 0.189 1 95.75 600 VAL B CA 1
ATOM 11702 C C . VAL B 1 600 ? -4.816 -35.625 0.555 1 95.75 600 VAL B C 1
ATOM 11704 O O . VAL B 1 600 ? -3.947 -35.594 -0.319 1 95.75 600 VAL B O 1
ATOM 11707 N N . TYR B 1 601 ? -4.539 -35.438 1.84 1 96.88 601 TYR B N 1
ATOM 11708 C CA . TYR B 1 601 ? -3.172 -35.188 2.297 1 96.88 601 TYR B CA 1
ATOM 11709 C C . TYR B 1 601 ? -2.268 -36.375 1.942 1 96.88 601 TYR B C 1
ATOM 11711 O O . TYR B 1 601 ? -1.177 -36.188 1.398 1 96.88 601 TYR B O 1
ATOM 11719 N N . VAL B 1 602 ? -2.703 -37.562 2.16 1 95.56 602 VAL B N 1
ATOM 11720 C CA . VAL B 1 602 ? -1.909 -38.781 1.899 1 95.56 602 VAL B CA 1
ATOM 11721 C C . VAL B 1 602 ? -1.672 -38.906 0.398 1 95.56 602 VAL B C 1
ATOM 11723 O O . VAL B 1 602 ? -0.55 -39.188 -0.036 1 95.56 602 VAL B O 1
ATOM 11726 N N . ALA B 1 603 ? -2.691 -38.688 -0.334 1 95.5 603 ALA B N 1
ATOM 11727 C CA . ALA B 1 603 ? -2.594 -38.844 -1.784 1 95.5 603 ALA B CA 1
ATOM 11728 C C . ALA B 1 603 ? -1.614 -37.812 -2.375 1 95.5 603 ALA B C 1
ATOM 11730 O O . ALA B 1 603 ? -0.728 -38.188 -3.15 1 95.5 603 ALA B O 1
ATOM 11731 N N . TYR B 1 604 ? -1.742 -36.562 -2.004 1 96.12 604 TYR B N 1
ATOM 11732 C CA . TYR B 1 604 ? -0.891 -35.531 -2.582 1 96.12 604 TYR B CA 1
ATOM 11733 C C . TYR B 1 604 ? 0.525 -35.625 -2.025 1 96.12 604 TYR B C 1
ATOM 11735 O O . TYR B 1 604 ? 1.489 -35.281 -2.709 1 96.12 604 TYR B O 1
ATOM 11743 N N . ALA B 1 605 ? 0.667 -36.062 -0.748 1 96.69 605 ALA B N 1
ATOM 11744 C CA . ALA B 1 605 ? 2.008 -36.281 -0.213 1 96.69 605 ALA B CA 1
ATOM 11745 C C . ALA B 1 605 ? 2.775 -37.281 -1.057 1 96.69 605 ALA B C 1
ATOM 11747 O O . ALA B 1 605 ? 3.955 -37.094 -1.36 1 96.69 605 ALA B O 1
ATOM 11748 N N . HIS B 1 606 ? 2.104 -38.312 -1.464 1 95.25 606 HIS B N 1
ATOM 11749 C CA . HIS B 1 606 ? 2.721 -39.344 -2.316 1 95.25 606 HIS B CA 1
ATOM 11750 C C . HIS B 1 606 ? 3.02 -38.781 -3.703 1 95.25 606 HIS B C 1
ATOM 11752 O O . HIS B 1 606 ? 4.141 -38.906 -4.203 1 95.25 606 HIS B O 1
ATOM 11758 N N . ASN B 1 607 ? 2.094 -38.094 -4.305 1 95.44 607 ASN B N 1
ATOM 11759 C CA . ASN B 1 607 ? 2.217 -37.656 -5.691 1 95.44 607 ASN B CA 1
ATOM 11760 C C . ASN B 1 607 ? 3.279 -36.594 -5.844 1 95.44 607 ASN B C 1
ATOM 11762 O O . ASN B 1 607 ? 4.055 -36.594 -6.801 1 95.44 607 ASN B O 1
ATOM 11766 N N . ILE B 1 608 ? 3.393 -35.625 -4.934 1 95.69 608 ILE B N 1
ATOM 11767 C CA . ILE B 1 608 ? 4.293 -34.5 -5.09 1 95.69 608 ILE B CA 1
ATOM 11768 C C . ILE B 1 608 ? 5.719 -34.906 -4.738 1 95.69 608 ILE B C 1
ATOM 11770 O O . ILE B 1 608 ? 6.684 -34.281 -5.172 1 95.69 608 ILE B O 1
ATOM 11774 N N . THR B 1 609 ? 5.922 -36.031 -3.988 1 95.56 609 THR B N 1
ATOM 11775 C CA . THR B 1 609 ? 7.258 -36.438 -3.586 1 95.56 609 THR B CA 1
ATOM 11776 C C . THR B 1 609 ? 7.785 -37.531 -4.523 1 95.56 609 THR B C 1
ATOM 11778 O O . THR B 1 609 ? 8.977 -37.562 -4.828 1 95.56 609 THR B O 1
ATOM 11781 N N . TYR B 1 610 ? 6.867 -38.375 -5.082 1 94.88 610 TYR B N 1
ATOM 11782 C CA . TYR B 1 610 ? 7.367 -39.531 -5.809 1 94.88 610 TYR B CA 1
ATOM 11783 C C . TYR B 1 610 ? 6.996 -39.469 -7.285 1 94.88 610 TYR B C 1
ATOM 11785 O O . TYR B 1 610 ? 7.641 -40.094 -8.125 1 94.88 610 TYR B O 1
ATOM 11793 N N . CYS B 1 611 ? 6.027 -38.688 -7.594 1 94.25 611 CYS B N 1
ATOM 11794 C CA . CYS B 1 611 ? 5.527 -38.75 -8.961 1 94.25 611 CYS B CA 1
ATOM 11795 C C . CYS B 1 611 ? 5.785 -37.469 -9.719 1 94.25 611 CYS B C 1
ATOM 11797 O O . CYS B 1 611 ? 6.191 -37.5 -10.875 1 94.25 611 CYS B O 1
ATOM 11799 N N . PHE B 1 612 ? 5.594 -36.281 -9.156 1 95.25 612 PHE B N 1
ATOM 11800 C CA . PHE B 1 612 ? 5.605 -35 -9.867 1 95.25 612 PHE B CA 1
ATOM 11801 C C . PHE B 1 612 ? 6.887 -34.25 -9.57 1 95.25 612 PHE B C 1
ATOM 11803 O O . PHE B 1 612 ? 7.504 -34.438 -8.516 1 95.25 612 PHE B O 1
ATOM 11810 N N . VAL B 1 613 ? 7.273 -33.438 -10.539 1 94.69 613 VAL B N 1
ATOM 11811 C CA . VAL B 1 613 ? 8.398 -32.531 -10.344 1 94.69 613 VAL B CA 1
ATOM 11812 C C . VAL B 1 613 ? 7.883 -31.125 -10.008 1 94.69 613 VAL B C 1
ATOM 11814 O O . VAL B 1 613 ? 6.691 -30.844 -10.141 1 94.69 613 VAL B O 1
ATOM 11817 N N . GLU B 1 614 ? 8.797 -30.25 -9.57 1 93.12 614 GLU B N 1
ATOM 11818 C CA . GLU B 1 614 ? 8.422 -28.906 -9.141 1 93.12 614 GLU B CA 1
ATOM 11819 C C . GLU B 1 614 ? 8.078 -28.031 -10.328 1 93.12 614 GLU B C 1
ATOM 11821 O O . GLU B 1 614 ? 8.773 -28.047 -11.344 1 93.12 614 GLU B O 1
ATOM 11826 N N . GLY B 1 615 ? 6.934 -27.422 -10.297 1 91.5 615 GLY B N 1
ATOM 11827 C CA . GLY B 1 615 ? 6.605 -26.422 -11.289 1 91.5 615 GLY B CA 1
ATOM 11828 C C . GLY B 1 615 ? 7.316 -25.094 -11.055 1 91.5 615 GLY B C 1
ATOM 11829 O O . GLY B 1 615 ? 8.32 -25.047 -10.352 1 91.5 615 GLY B O 1
ATOM 11830 N N . PRO B 1 616 ? 6.848 -24.094 -11.758 1 93.06 616 PRO B N 1
ATOM 11831 C CA . PRO B 1 616 ? 7.438 -22.766 -11.516 1 93.06 616 PRO B CA 1
ATOM 11832 C C . PRO B 1 616 ? 7.41 -22.375 -10.039 1 93.06 616 PRO B C 1
ATOM 11834 O O . PRO B 1 616 ? 6.391 -22.562 -9.367 1 93.06 616 PRO B O 1
ATOM 11837 N N . ASP B 1 617 ? 8.523 -21.922 -9.617 1 93.62 617 ASP B N 1
ATOM 11838 C CA . ASP B 1 617 ? 8.695 -21.609 -8.203 1 93.62 617 ASP B CA 1
ATOM 11839 C C . ASP B 1 617 ? 7.977 -20.328 -7.828 1 93.62 617 ASP B C 1
ATOM 11841 O O . ASP B 1 617 ? 8.391 -19.234 -8.234 1 93.62 617 ASP B O 1
ATOM 11845 N N . ALA B 1 618 ? 6.961 -20.406 -7.055 1 95.81 618 ALA B N 1
ATOM 11846 C CA . ALA B 1 618 ? 6.191 -19.234 -6.625 1 95.81 618 ALA B CA 1
ATOM 11847 C C . ALA B 1 618 ? 6.555 -18.844 -5.199 1 95.81 618 ALA B C 1
ATOM 11849 O O . ALA B 1 618 ? 5.891 -18 -4.598 1 95.81 618 ALA B O 1
ATOM 11850 N N . PHE B 1 619 ? 7.566 -19.469 -4.625 1 96.38 619 PHE B N 1
ATOM 11851 C CA . PHE B 1 619 ? 8.031 -19.203 -3.268 1 96.38 619 PHE B CA 1
ATOM 11852 C C . PHE B 1 619 ? 6.902 -19.391 -2.262 1 96.38 619 PHE B C 1
ATOM 11854 O O . PHE B 1 619 ? 6.812 -18.656 -1.275 1 96.38 619 PHE B O 1
ATOM 11861 N N . GLY B 1 620 ? 5.938 -20.266 -2.568 1 96.69 620 GLY B N 1
ATOM 11862 C CA . GLY B 1 620 ? 4.852 -20.578 -1.652 1 96.69 620 GLY B CA 1
ATOM 11863 C C . GLY B 1 620 ? 3.797 -19.5 -1.578 1 96.69 620 GLY B C 1
ATOM 11864 O O . GLY B 1 620 ? 2.975 -19.484 -0.659 1 96.69 620 GLY B O 1
ATOM 11865 N N . SER B 1 621 ? 3.725 -18.609 -2.502 1 96.38 621 SER B N 1
ATOM 11866 C CA . SER B 1 621 ? 2.855 -17.438 -2.414 1 96.38 621 SER B CA 1
ATOM 11867 C C . SER B 1 621 ? 1.389 -17.828 -2.568 1 96.38 621 SER B C 1
ATOM 11869 O O . SER B 1 621 ? 0.496 -17.062 -2.199 1 96.38 621 SER B O 1
ATOM 11871 N N . HIS B 1 622 ? 1.084 -19 -3.07 1 97.56 622 HIS B N 1
ATOM 11872 C CA . HIS B 1 622 ? -0.294 -19.469 -3.207 1 97.56 622 HIS B CA 1
ATOM 11873 C C . HIS B 1 622 ? -0.92 -19.734 -1.846 1 97.56 622 HIS B C 1
ATOM 11875 O O . HIS B 1 622 ? -2.143 -19.672 -1.693 1 97.56 622 HIS B O 1
ATOM 11881 N N . TYR B 1 623 ? -0.082 -20.031 -0.842 1 97.81 623 TYR B N 1
ATOM 11882 C CA . TYR B 1 623 ? -0.526 -20.422 0.488 1 97.81 623 TYR B CA 1
ATOM 11883 C C . TYR B 1 623 ? -1.183 -19.266 1.218 1 97.81 623 TYR B C 1
ATOM 11885 O O . TYR B 1 623 ? -2.326 -19.359 1.67 1 97.81 623 TYR B O 1
ATOM 11893 N N . PRO B 1 624 ? -0.496 -18.125 1.313 1 97.56 624 PRO B N 1
ATOM 11894 C CA . PRO B 1 624 ? -1.148 -17 1.982 1 97.56 624 PRO B CA 1
ATOM 11895 C C . PRO B 1 624 ? -2.414 -16.547 1.264 1 97.56 624 PRO B C 1
ATOM 11897 O O . PRO B 1 624 ? -3.371 -16.109 1.908 1 97.56 624 PRO B O 1
ATOM 11900 N N . ARG B 1 625 ? -2.432 -16.594 0.024 1 97.06 625 ARG B N 1
ATOM 11901 C CA . ARG B 1 625 ? -3.633 -16.25 -0.726 1 97.06 625 ARG B CA 1
ATOM 11902 C C . ARG B 1 625 ? -4.793 -17.172 -0.368 1 97.06 625 ARG B C 1
ATOM 11904 O O . ARG B 1 625 ? -5.926 -16.703 -0.192 1 97.06 625 ARG B O 1
ATOM 11911 N N . ALA B 1 626 ? -4.512 -18.422 -0.297 1 98.12 626 ALA B N 1
ATOM 11912 C CA . ALA B 1 626 ? -5.539 -19.391 0.083 1 98.12 626 ALA B CA 1
ATOM 11913 C C . ALA B 1 626 ? -6.047 -19.125 1.497 1 98.12 626 ALA B C 1
ATOM 11915 O O . ALA B 1 626 ? -7.246 -19.234 1.765 1 98.12 626 ALA B O 1
ATOM 11916 N N . LEU B 1 627 ? -5.129 -18.734 2.383 1 98 627 LEU B N 1
ATOM 11917 C CA . LEU B 1 627 ? -5.508 -18.438 3.762 1 98 627 LEU B CA 1
ATOM 11918 C C . LEU B 1 627 ? -6.457 -17.25 3.824 1 98 627 LEU B C 1
ATOM 11920 O O . LEU B 1 627 ? -7.477 -17.297 4.516 1 98 627 LEU B O 1
ATOM 11924 N N . PHE B 1 628 ? -6.203 -16.25 3.086 1 97.25 628 PHE B N 1
ATOM 11925 C CA . PHE B 1 628 ? -7.066 -15.07 3.088 1 97.25 628 PHE B CA 1
ATOM 11926 C C . PHE B 1 628 ? -8.383 -15.367 2.387 1 97.25 628 PHE B C 1
ATOM 11928 O O . PHE B 1 628 ? -9.43 -14.828 2.766 1 97.25 628 PHE B O 1
ATOM 11935 N N . GLN B 1 629 ? -8.336 -16.234 1.39 1 97.38 629 GLN B N 1
ATOM 11936 C CA . GLN B 1 629 ? -9.562 -16.609 0.697 1 97.38 629 GLN B CA 1
ATOM 11937 C C . GLN B 1 629 ? -10.492 -17.391 1.616 1 97.38 629 GLN B C 1
ATOM 11939 O O . GLN B 1 629 ? -11.711 -17.359 1.451 1 97.38 629 GLN B O 1
ATOM 11944 N N . THR B 1 630 ? -9.938 -18.062 2.547 1 97.31 630 THR B N 1
ATOM 11945 C CA . THR B 1 630 ? -10.727 -18.859 3.471 1 97.31 630 THR B CA 1
ATOM 11946 C C . THR B 1 630 ? -11.609 -17.984 4.34 1 97.31 630 THR B C 1
ATOM 11948 O O . THR B 1 630 ? -12.617 -18.438 4.887 1 97.31 630 THR B O 1
ATOM 11951 N N . PHE B 1 631 ? -11.328 -16.656 4.445 1 97.25 631 PHE B N 1
ATOM 11952 C CA . PHE B 1 631 ? -12.172 -15.719 5.18 1 97.25 631 PHE B CA 1
ATOM 11953 C C . PHE B 1 631 ? -13.562 -15.633 4.551 1 97.25 631 PHE B C 1
ATOM 11955 O O . PHE B 1 631 ? -14.539 -15.328 5.234 1 97.25 631 PHE B O 1
ATOM 11962 N N . CYS B 1 632 ? -13.578 -15.961 3.301 1 95.75 632 CYS B N 1
ATOM 11963 C CA . CYS B 1 632 ? -14.867 -15.945 2.617 1 95.75 632 CYS B CA 1
ATOM 11964 C C . CYS B 1 632 ? -15.836 -16.922 3.266 1 95.75 632 CYS B C 1
ATOM 11966 O O . CYS B 1 632 ? -17.016 -16.609 3.455 1 95.75 632 CYS B O 1
ATOM 11968 N N . GLY B 1 633 ? -15.352 -18.125 3.602 1 94.81 633 GLY B N 1
ATOM 11969 C CA . GLY B 1 633 ? -16.188 -19.109 4.289 1 94.81 633 GLY B CA 1
ATOM 11970 C C . GLY B 1 633 ? -16.625 -18.641 5.664 1 94.81 633 GLY B C 1
ATOM 11971 O O . GLY B 1 633 ? -17.766 -18.875 6.066 1 94.81 633 GLY B O 1
ATOM 11972 N N . LEU B 1 634 ? -15.758 -17.938 6.328 1 95.81 634 LEU B N 1
ATOM 11973 C CA . LEU B 1 634 ? -16.078 -17.406 7.648 1 95.81 634 LEU B CA 1
ATOM 11974 C C . LEU B 1 634 ? -17.188 -16.344 7.551 1 95.81 634 LEU B C 1
ATOM 11976 O O . LEU B 1 634 ? -18.141 -16.375 8.32 1 95.81 634 LEU B O 1
ATOM 11980 N N . TYR B 1 635 ? -17.031 -15.453 6.609 1 94.88 635 TYR B N 1
ATOM 11981 C CA . TYR B 1 635 ? -18.016 -14.391 6.438 1 94.88 635 TYR B CA 1
ATOM 11982 C C . TYR B 1 635 ? -19.391 -14.969 6.086 1 94.88 635 TYR B C 1
ATOM 11984 O O . TYR B 1 635 ? -20.406 -14.539 6.633 1 94.88 635 TYR B O 1
ATOM 11992 N N . LEU B 1 636 ? -19.406 -15.945 5.219 1 91 636 LEU B N 1
ATOM 11993 C CA . LEU B 1 636 ? -20.672 -16.547 4.809 1 91 636 LEU B CA 1
ATOM 11994 C C . LEU B 1 636 ? -21.359 -17.234 5.988 1 91 636 LEU B C 1
ATOM 11996 O O . LEU B 1 636 ? -22.562 -17.094 6.18 1 91 636 LEU B O 1
ATOM 12000 N N . GLY B 1 637 ? -20.594 -17.984 6.777 1 91.88 637 GLY B N 1
ATOM 12001 C CA . GLY B 1 637 ? -21.156 -18.625 7.961 1 91.88 637 GLY B CA 1
ATOM 12002 C C . GLY B 1 637 ? -21.719 -17.641 8.969 1 91.88 637 GLY B C 1
ATOM 12003 O O . GLY B 1 637 ? -22.781 -17.875 9.539 1 91.88 637 GLY B O 1
ATOM 12004 N N . GLU B 1 638 ? -21.062 -16.531 9.133 1 93.25 638 GLU B N 1
ATOM 12005 C CA . GLU B 1 638 ? -21.469 -15.523 10.117 1 93.25 638 GLU B CA 1
ATOM 12006 C C . GLU B 1 638 ? -22.688 -14.75 9.633 1 93.25 638 GLU B C 1
ATOM 12008 O O . GLU B 1 638 ? -23.578 -14.422 10.43 1 93.25 638 GLU B O 1
ATOM 12013 N N . ILE B 1 639 ? -22.703 -14.43 8.391 1 88.88 639 ILE B N 1
ATOM 12014 C CA . ILE B 1 639 ? -23.828 -13.68 7.836 1 88.88 639 ILE B CA 1
ATOM 12015 C C . ILE B 1 639 ? -25.094 -14.539 7.875 1 88.88 639 ILE B C 1
ATOM 12017 O O . ILE B 1 639 ? -26.172 -14.047 8.211 1 88.88 639 ILE B O 1
ATOM 12021 N N . VAL B 1 640 ? -25 -15.852 7.586 1 85 640 VAL B N 1
ATOM 12022 C CA . VAL B 1 640 ? -26.141 -16.766 7.605 1 85 640 VAL B CA 1
ATOM 12023 C C . VAL B 1 640 ? -26.641 -16.953 9.039 1 85 640 VAL B C 1
ATOM 12025 O O . VAL B 1 640 ? -27.844 -16.953 9.289 1 85 640 VAL B O 1
ATOM 12028 N N . LEU B 1 641 ? -25.75 -17.156 9.953 1 88.56 641 LEU B N 1
ATOM 12029 C CA . LEU B 1 641 ? -26.125 -17.297 11.352 1 88.56 641 LEU B CA 1
ATOM 12030 C C . LEU B 1 641 ? -26.828 -16.031 11.852 1 88.56 641 LEU B C 1
ATOM 12032 O O . LEU B 1 641 ? -27.781 -16.125 12.641 1 88.56 641 LEU B O 1
ATOM 12036 N N . LEU B 1 642 ? -26.297 -14.867 11.414 1 87.88 642 LEU B N 1
ATOM 12037 C CA . LEU B 1 642 ? -26.953 -13.617 11.781 1 87.88 642 LEU B CA 1
ATOM 12038 C C . LEU B 1 642 ? -28.375 -13.57 11.242 1 87.88 642 LEU B C 1
ATOM 12040 O O . LEU B 1 642 ? -29.297 -13.141 11.938 1 87.88 642 LEU B O 1
ATOM 12044 N N . GLY B 1 643 ? -28.562 -14.008 10.016 1 81.88 643 GLY B N 1
ATOM 12045 C CA . GLY B 1 643 ? -29.906 -14.078 9.445 1 81.88 643 GLY B CA 1
ATOM 12046 C C . GLY B 1 643 ? -30.844 -14.984 10.211 1 81.88 643 GLY B C 1
ATOM 12047 O O . GLY B 1 643 ? -32 -14.656 10.414 1 81.88 643 GLY B O 1
ATOM 12048 N N . ILE B 1 644 ? -30.375 -16.109 10.672 1 81.56 644 ILE B N 1
ATOM 12049 C CA . ILE B 1 644 ? -31.172 -17.109 11.398 1 81.56 644 ILE B CA 1
ATOM 12050 C C . ILE B 1 644 ? -31.594 -16.531 12.742 1 81.56 644 ILE B C 1
ATOM 12052 O O . ILE B 1 644 ? -32.75 -16.688 13.141 1 81.56 644 ILE B O 1
ATOM 12056 N N . VAL B 1 645 ? -30.688 -15.852 13.43 1 84.19 645 VAL B N 1
ATOM 12057 C CA . VAL B 1 645 ? -30.984 -15.328 14.758 1 84.19 645 VAL B CA 1
ATOM 12058 C C . VAL B 1 645 ? -31.922 -14.125 14.641 1 84.19 645 VAL B C 1
ATOM 12060 O O . VAL B 1 645 ? -32.75 -13.883 15.523 1 84.19 645 VAL B O 1
ATOM 12063 N N . VAL B 1 646 ? -31.75 -13.289 13.602 1 79.5 646 VAL B N 1
ATOM 12064 C CA . VAL B 1 646 ? -32.625 -12.133 13.398 1 79.5 646 VAL B CA 1
ATOM 12065 C C . VAL B 1 646 ? -34.062 -12.602 13.18 1 79.5 646 VAL B C 1
ATOM 12067 O O . VAL B 1 646 ? -35 -12.008 13.719 1 79.5 646 VAL B O 1
ATOM 12070 N N . VAL B 1 647 ? -34.219 -13.648 12.398 1 70.94 647 VAL B N 1
ATOM 12071 C CA . VAL B 1 647 ? -35.562 -14.188 12.117 1 70.94 647 VAL B CA 1
ATOM 12072 C C . VAL B 1 647 ? -36.125 -14.812 13.391 1 70.94 647 VAL B C 1
ATOM 12074 O O . VAL B 1 647 ? -37.344 -14.75 13.625 1 70.94 647 VAL B O 1
ATOM 12077 N N . GLY B 1 648 ? -35.25 -15.328 14.203 1 70.88 648 GLY B N 1
ATOM 12078 C CA . GLY B 1 648 ? -35.688 -15.953 15.438 1 70.88 648 GLY B CA 1
ATOM 12079 C C . GLY B 1 648 ? -36.031 -14.953 16.531 1 70.88 648 GLY B C 1
ATOM 12080 O O . GLY B 1 648 ? -36.562 -15.328 17.578 1 70.88 648 GLY B O 1
ATOM 12081 N N . LYS B 1 649 ? -35.844 -13.547 16.281 1 64.81 649 LYS B N 1
ATOM 12082 C CA . LYS B 1 649 ? -36.281 -12.414 17.094 1 64.81 649 LYS B CA 1
ATOM 12083 C C . LYS B 1 649 ? -35.594 -12.406 18.453 1 64.81 649 LYS B C 1
ATOM 12085 O O . LYS B 1 649 ? -36.219 -12.016 19.453 1 64.81 649 LYS B O 1
ATOM 12090 N N . GLY B 1 650 ? -34.5 -13.031 18.609 1 67.88 650 GLY B N 1
ATOM 12091 C CA . GLY B 1 650 ? -33.781 -12.914 19.875 1 67.88 650 GLY B CA 1
ATOM 12092 C C . GLY B 1 650 ? -32.781 -11.773 19.875 1 67.88 650 GLY B C 1
ATOM 12093 O O . GLY B 1 650 ? -31.797 -11.789 19.109 1 67.88 650 GLY B O 1
ATOM 12094 N N . TRP B 1 651 ? -32.906 -10.695 20.719 1 78.94 651 TRP B N 1
ATOM 12095 C CA . TRP B 1 651 ? -32.062 -9.492 20.703 1 78.94 651 TRP B CA 1
ATOM 12096 C C . TRP B 1 651 ? -30.672 -9.797 21.203 1 78.94 651 TRP B C 1
ATOM 12098 O O . TRP B 1 651 ? -29.688 -9.289 20.656 1 78.94 651 TRP B O 1
ATOM 12108 N N . GLY B 1 652 ? -30.438 -10.648 22.203 1 82.38 652 GLY B N 1
ATOM 12109 C CA . GLY B 1 652 ? -29.141 -10.977 22.75 1 82.38 652 GLY B CA 1
ATOM 12110 C C . GLY B 1 652 ? -28.203 -11.625 21.734 1 82.38 652 GLY B C 1
ATOM 12111 O O . GLY B 1 652 ? -27.141 -11.094 21.438 1 82.38 652 GLY B O 1
ATOM 12112 N N . PRO B 1 653 ? -28.766 -12.711 21.141 1 87.25 653 PRO B N 1
ATOM 12113 C CA . PRO B 1 653 ? -27.938 -13.391 20.141 1 87.25 653 PRO B CA 1
ATOM 12114 C C . PRO B 1 653 ? -27.625 -12.508 18.938 1 87.25 653 PRO B C 1
ATOM 12116 O O . PRO B 1 653 ? -26.562 -12.641 18.328 1 87.25 653 PRO B O 1
ATOM 12119 N N . ILE B 1 654 ? -28.5 -11.617 18.672 1 86.5 654 ILE B N 1
ATOM 12120 C CA . ILE B 1 654 ? -28.266 -10.727 17.531 1 86.5 654 ILE B CA 1
ATOM 12121 C C . ILE B 1 654 ? -27.078 -9.812 17.812 1 86.5 654 ILE B C 1
ATOM 12123 O O . ILE B 1 654 ? -26.188 -9.672 16.984 1 86.5 654 ILE B O 1
ATOM 12127 N N . VAL B 1 655 ? -27 -9.211 18.969 1 87.12 655 VAL B N 1
ATOM 12128 C CA . VAL B 1 655 ? -25.938 -8.289 19.344 1 87.12 655 VAL B CA 1
ATOM 12129 C C . VAL B 1 655 ? -24.594 -9.023 19.375 1 87.12 655 VAL B C 1
ATOM 12131 O O . VAL B 1 655 ? -23.594 -8.516 18.875 1 87.12 655 VAL B O 1
ATOM 12134 N N . ILE B 1 656 ? -24.625 -10.188 19.875 1 89.75 656 ILE B N 1
ATOM 12135 C CA . ILE B 1 656 ? -23.391 -10.961 19.969 1 89.75 656 ILE B CA 1
ATOM 12136 C C . ILE B 1 656 ? -22.891 -11.312 18.562 1 89.75 656 ILE B C 1
ATOM 12138 O O . ILE B 1 656 ? -21.688 -11.211 18.281 1 89.75 656 ILE B O 1
ATOM 12142 N N . GLN B 1 657 ? -23.797 -11.641 17.719 1 91.12 657 GLN B N 1
ATOM 12143 C CA . GLN B 1 657 ? -23.422 -12.039 16.359 1 91.12 657 GLN B CA 1
ATOM 12144 C C . GLN B 1 657 ? -22.875 -10.852 15.578 1 91.12 657 GLN B C 1
ATOM 12146 O O . GLN B 1 657 ? -21.953 -11.008 14.766 1 91.12 657 GLN B O 1
ATOM 12151 N N . VAL B 1 658 ? -23.391 -9.711 15.797 1 89.94 658 VAL B N 1
ATOM 12152 C CA . VAL B 1 658 ? -22.891 -8.508 15.141 1 89.94 658 VAL B CA 1
ATOM 12153 C C . VAL B 1 658 ? -21.469 -8.203 15.633 1 89.94 658 VAL B C 1
ATOM 12155 O O . VAL B 1 658 ? -20.594 -7.844 14.836 1 89.94 658 VAL B O 1
ATOM 12158 N N . ILE B 1 659 ? -21.25 -8.414 16.844 1 89.12 659 ILE B N 1
ATOM 12159 C CA . ILE B 1 659 ? -19.938 -8.195 17.422 1 89.12 659 ILE B CA 1
ATOM 12160 C C . ILE B 1 659 ? -18.938 -9.188 16.812 1 89.12 659 ILE B C 1
ATOM 12162 O O . ILE B 1 659 ? -17.797 -8.828 16.516 1 89.12 659 ILE B O 1
ATOM 12166 N N . VAL B 1 660 ? -19.406 -10.398 16.594 1 93.06 660 VAL B N 1
ATOM 12167 C CA . VAL B 1 660 ? -18.547 -11.414 16 1 93.06 660 VAL B CA 1
ATOM 12168 C C . VAL B 1 660 ? -18.172 -11.016 14.57 1 93.06 660 VAL B C 1
ATOM 12170 O O . VAL B 1 660 ? -17.016 -11.125 14.172 1 93.06 660 VAL B O 1
ATOM 12173 N N . LEU B 1 661 ? -19.156 -10.523 13.875 1 93.69 661 LEU B N 1
ATOM 12174 C CA . LEU B 1 661 ? -18.906 -10.109 12.5 1 93.69 661 LEU B CA 1
ATOM 12175 C C . LEU B 1 661 ? -17.938 -8.938 12.445 1 93.69 661 LEU B C 1
ATOM 12177 O O . LEU B 1 661 ? -17 -8.945 11.648 1 93.69 661 LEU B O 1
ATOM 12181 N N . LEU B 1 662 ? -18.047 -7.977 13.305 1 91.31 662 LEU B N 1
ATOM 12182 C CA . LEU B 1 662 ? -17.172 -6.816 13.344 1 91.31 662 LEU B CA 1
ATOM 12183 C C . LEU B 1 662 ? -15.758 -7.215 13.773 1 91.31 662 LEU B C 1
ATOM 12185 O O . LEU B 1 662 ? -14.773 -6.664 13.266 1 91.31 662 LEU B O 1
ATOM 12189 N N . SER B 1 663 ? -15.75 -8.109 14.688 1 92.75 663 SER B N 1
ATOM 12190 C CA . SER B 1 663 ? -14.445 -8.594 15.141 1 92.75 663 SER B CA 1
ATOM 12191 C C . SER B 1 663 ? -13.711 -9.32 14.023 1 92.75 663 SER B C 1
ATOM 12193 O O . SER B 1 663 ? -12.484 -9.203 13.906 1 92.75 663 SER B O 1
ATOM 12195 N N . THR B 1 664 ? -14.453 -10.086 13.195 1 96.06 664 THR B N 1
ATOM 12196 C CA . THR B 1 664 ? -13.852 -10.781 12.062 1 96.06 664 THR B CA 1
ATOM 12197 C C . THR B 1 664 ? -13.336 -9.789 11.031 1 96.06 664 THR B C 1
ATOM 12199 O O . THR B 1 664 ? -12.227 -9.953 10.508 1 96.06 664 THR B O 1
ATOM 12202 N N . ILE B 1 665 ? -14.07 -8.75 10.805 1 94.81 665 ILE B N 1
ATOM 12203 C CA . ILE B 1 665 ? -13.648 -7.711 9.875 1 94.81 665 ILE B CA 1
ATOM 12204 C C . ILE B 1 665 ? -12.391 -7.023 10.406 1 94.81 665 ILE B C 1
ATOM 12206 O O . ILE B 1 665 ? -11.438 -6.805 9.656 1 94.81 665 ILE B O 1
ATOM 12210 N N . PHE B 1 666 ? -12.43 -6.762 11.672 1 93.19 666 PHE B N 1
ATOM 12211 C CA . PHE B 1 666 ? -11.305 -6.117 12.328 1 93.19 666 PHE B CA 1
ATOM 12212 C C . PHE B 1 666 ? -10.047 -6.969 12.211 1 93.19 666 PHE B C 1
ATOM 12214 O O . PHE B 1 666 ? -8.977 -6.465 11.859 1 93.19 666 PHE B O 1
ATOM 12221 N N . ALA B 1 667 ? -10.195 -8.227 12.461 1 94.88 667 ALA B N 1
ATOM 12222 C CA . ALA B 1 667 ? -9.055 -9.133 12.383 1 94.88 667 ALA B CA 1
ATOM 12223 C C . ALA B 1 667 ? -8.562 -9.273 10.945 1 94.88 667 ALA B C 1
ATOM 12225 O O . ALA B 1 667 ? -7.355 -9.281 10.695 1 94.88 667 ALA B O 1
ATOM 12226 N N . HIS B 1 668 ? -9.5 -9.414 10.062 1 95.69 668 HIS B N 1
ATOM 12227 C CA . HIS B 1 668 ? -9.156 -9.57 8.648 1 95.69 668 HIS B CA 1
ATOM 12228 C C . HIS B 1 668 ? -8.367 -8.375 8.141 1 95.69 668 HIS B C 1
ATOM 12230 O O . HIS B 1 668 ? -7.316 -8.539 7.512 1 95.69 668 HIS B O 1
ATOM 12236 N N . VAL B 1 669 ? -8.734 -7.195 8.477 1 93.44 669 VAL B N 1
ATOM 12237 C CA . VAL B 1 669 ? -8.102 -5.965 8.008 1 93.44 669 VAL B CA 1
ATOM 12238 C C . VAL B 1 669 ? -6.707 -5.836 8.625 1 93.44 669 VAL B C 1
ATOM 12240 O O . VAL B 1 669 ? -5.742 -5.516 7.934 1 93.44 669 VAL B O 1
ATOM 12243 N N . HIS B 1 670 ? -6.59 -6.141 9.844 1 92.62 670 HIS B N 1
ATOM 12244 C CA . HIS B 1 670 ? -5.312 -5.953 10.516 1 92.62 670 HIS B CA 1
ATOM 12245 C C . HIS B 1 670 ? -4.328 -7.059 10.148 1 92.62 670 HIS B C 1
ATOM 12247 O O . HIS B 1 670 ? -3.113 -6.836 10.133 1 92.62 670 HIS B O 1
ATOM 12253 N N . LEU B 1 671 ? -4.844 -8.242 9.773 1 94.69 671 LEU B N 1
ATOM 12254 C CA . LEU B 1 671 ? -3.949 -9.281 9.266 1 94.69 671 LEU B CA 1
ATOM 12255 C C . LEU B 1 671 ? -3.404 -8.891 7.895 1 94.69 671 LEU B C 1
ATOM 12257 O O . LEU B 1 671 ? -2.232 -9.133 7.598 1 94.69 671 LEU B O 1
ATOM 12261 N N . ASN B 1 672 ? -4.285 -8.297 7.164 1 94.62 672 ASN B N 1
ATOM 12262 C CA . ASN B 1 672 ? -3.838 -7.816 5.859 1 94.62 672 ASN B CA 1
ATOM 12263 C C . ASN B 1 672 ? -2.783 -6.719 5.992 1 94.62 672 ASN B C 1
ATOM 12265 O O . ASN B 1 672 ? -1.782 -6.727 5.277 1 94.62 672 ASN B O 1
ATOM 12269 N N . LEU B 1 673 ? -2.936 -5.879 6.895 1 90.62 673 LEU B N 1
ATOM 12270 C CA . LEU B 1 673 ? -2.002 -4.777 7.109 1 90.62 673 LEU B CA 1
ATOM 12271 C C . LEU B 1 673 ? -0.674 -5.289 7.656 1 90.62 673 LEU B C 1
ATOM 12273 O O . LEU B 1 673 ? 0.385 -4.746 7.336 1 90.62 673 LEU B O 1
ATOM 12277 N N . ALA B 1 674 ? -0.765 -6.297 8.383 1 92.69 674 ALA B N 1
ATOM 12278 C CA . ALA B 1 674 ? 0.421 -6.82 9.055 1 92.69 674 ALA B CA 1
ATOM 12279 C C . ALA B 1 674 ? 1.277 -7.641 8.094 1 92.69 674 ALA B C 1
ATOM 12281 O O . ALA B 1 674 ? 2.508 -7.555 8.125 1 92.69 674 ALA B O 1
ATOM 12282 N N . PHE B 1 675 ? 0.639 -8.375 7.172 1 94.94 675 PHE B N 1
ATOM 12283 C CA . PHE B 1 675 ? 1.435 -9.375 6.473 1 94.94 675 PHE B CA 1
ATOM 12284 C C . PHE B 1 675 ? 1.503 -9.07 4.98 1 94.94 675 PHE B C 1
ATOM 12286 O O . PHE B 1 675 ? 2.41 -9.531 4.285 1 94.94 675 PHE B O 1
ATOM 12293 N N . ASP B 1 676 ? 0.642 -8.32 4.445 1 92.25 676 ASP B N 1
ATOM 12294 C CA . ASP B 1 676 ? 0.542 -8.141 3 1 92.25 676 ASP B CA 1
ATOM 12295 C C . ASP B 1 676 ? 1.853 -7.613 2.42 1 92.25 676 ASP B C 1
ATOM 12297 O O . ASP B 1 676 ? 2.377 -8.172 1.452 1 92.25 676 ASP B O 1
ATOM 12301 N N . HIS B 1 677 ? 2.412 -6.691 3.033 1 90.94 677 HIS B N 1
ATOM 12302 C CA . HIS B 1 677 ? 3.648 -6.098 2.533 1 90.94 677 HIS B CA 1
ATOM 12303 C C . HIS B 1 677 ? 4.836 -7.027 2.758 1 90.94 677 HIS B C 1
ATOM 12305 O O . HIS B 1 677 ? 5.73 -7.113 1.914 1 90.94 677 HIS B O 1
ATOM 12311 N N . LEU B 1 678 ? 4.848 -7.773 3.807 1 93.81 678 LEU B N 1
ATOM 12312 C CA . LEU B 1 678 ? 5.965 -8.633 4.18 1 93.81 678 LEU B CA 1
ATOM 12313 C C . LEU B 1 678 ? 6.047 -9.852 3.26 1 93.81 678 LEU B C 1
ATOM 12315 O O . LEU B 1 678 ? 7.125 -10.406 3.059 1 93.81 678 LEU B O 1
ATOM 12319 N N . LEU B 1 679 ? 4.945 -10.172 2.684 1 93.81 679 LEU B N 1
ATOM 12320 C CA . LEU B 1 679 ? 4.883 -11.391 1.88 1 93.81 679 LEU B CA 1
ATOM 12321 C C . LEU B 1 679 ? 5.535 -11.172 0.518 1 93.81 679 LEU B C 1
ATOM 12323 O O . LEU B 1 679 ? 5.887 -12.141 -0.165 1 93.81 679 LEU B O 1
ATOM 12327 N N . GLY B 1 680 ? 5.805 -9.93 0.177 1 92.06 680 GLY B N 1
ATOM 12328 C CA . GLY B 1 680 ? 6.332 -9.664 -1.154 1 92.06 680 GLY B CA 1
ATOM 12329 C C . GLY B 1 680 ? 7.773 -9.195 -1.146 1 92.06 680 GLY B C 1
ATOM 12330 O O . GLY B 1 680 ? 8.367 -8.977 -2.203 1 92.06 680 GLY B O 1
ATOM 12331 N N . VAL B 1 681 ? 8.375 -9.086 0.085 1 95.69 681 VAL B N 1
ATOM 12332 C CA . VAL B 1 681 ? 9.727 -8.523 0.152 1 95.69 681 VAL B CA 1
ATOM 12333 C C . VAL B 1 681 ? 10.578 -9.336 1.122 1 95.69 681 VAL B C 1
ATOM 12335 O O . VAL B 1 681 ? 10.047 -10.125 1.908 1 95.69 681 VAL B O 1
ATOM 12338 N N . VAL B 1 682 ? 11.844 -9.312 0.951 1 96.5 682 VAL B N 1
ATOM 12339 C CA . VAL B 1 682 ? 12.789 -9.852 1.923 1 96.5 682 VAL B CA 1
ATOM 12340 C C . VAL B 1 682 ? 13.352 -8.719 2.779 1 96.5 682 VAL B C 1
ATOM 12342 O O . VAL B 1 682 ? 14.031 -7.82 2.268 1 96.5 682 VAL B O 1
ATOM 12345 N N . PRO B 1 683 ? 13.039 -8.711 4.031 1 95.88 683 PRO B N 1
ATOM 12346 C CA . PRO B 1 683 ? 13.484 -7.621 4.906 1 95.88 683 PRO B CA 1
ATOM 12347 C C . PRO B 1 683 ? 15 -7.559 5.043 1 95.88 683 PRO B C 1
ATOM 12349 O O . PRO B 1 683 ? 15.695 -8.555 4.816 1 95.88 683 PRO B O 1
ATOM 12352 N N . LEU B 1 684 ? 15.555 -6.434 5.43 1 94.44 684 LEU B N 1
ATOM 12353 C CA . LEU B 1 684 ? 16.984 -6.176 5.5 1 94.44 684 LEU B CA 1
ATOM 12354 C C . LEU B 1 684 ? 17.625 -6.996 6.613 1 94.44 684 LEU B C 1
ATOM 12356 O O . LEU B 1 684 ? 18.781 -7.418 6.488 1 94.44 684 LEU B O 1
ATOM 12360 N N . ASP B 1 685 ? 16.906 -7.262 7.656 1 92.94 685 ASP B N 1
ATOM 12361 C CA . ASP B 1 685 ? 17.469 -7.984 8.789 1 92.94 685 ASP B CA 1
ATOM 12362 C C . ASP B 1 685 ? 17.719 -9.453 8.438 1 92.94 685 ASP B C 1
ATOM 12364 O O . ASP B 1 685 ? 18.516 -10.125 9.094 1 92.94 685 ASP B O 1
ATOM 12368 N N . ALA B 1 686 ? 17.062 -9.914 7.406 1 93.69 686 ALA B N 1
ATOM 12369 C CA . ALA B 1 686 ? 17.234 -11.297 6.973 1 93.69 686 ALA B CA 1
ATOM 12370 C C . ALA B 1 686 ? 18.375 -11.414 5.953 1 93.69 686 ALA B C 1
ATOM 12372 O O . ALA B 1 686 ? 18.641 -12.492 5.43 1 93.69 686 ALA B O 1
ATOM 12373 N N . MET B 1 687 ? 19.031 -10.32 5.664 1 93.75 687 MET B N 1
ATOM 12374 C CA . MET B 1 687 ? 20.062 -10.359 4.633 1 93.75 687 MET B CA 1
ATOM 12375 C C . MET B 1 687 ? 21.422 -9.938 5.199 1 93.75 687 MET B C 1
ATOM 12377 O O . MET B 1 687 ? 22.469 -10.258 4.621 1 93.75 687 MET B O 1
ATOM 12381 N N . ARG B 1 688 ? 21.422 -9.219 6.266 1 90.81 688 ARG B N 1
ATOM 12382 C CA . ARG B 1 688 ? 22.656 -8.688 6.832 1 90.81 688 ARG B CA 1
ATOM 12383 C C . ARG B 1 688 ? 23.109 -9.516 8.023 1 90.81 688 ARG B C 1
ATOM 12385 O O . ARG B 1 688 ? 22.297 -10.086 8.75 1 90.81 688 ARG B O 1
ATOM 12392 N N . ALA B 1 689 ? 24.422 -9.5 8.289 1 88.19 689 ALA B N 1
ATOM 12393 C CA . ALA B 1 689 ? 25.016 -10.312 9.344 1 88.19 689 ALA B CA 1
ATOM 12394 C C . ALA B 1 689 ? 24.891 -9.633 10.703 1 88.19 689 ALA B C 1
ATOM 12396 O O . ALA B 1 689 ? 24.844 -8.406 10.789 1 88.19 689 ALA B O 1
ATOM 12397 N N . VAL B 1 690 ? 24.906 -10.398 11.727 1 83.56 690 VAL B N 1
ATOM 12398 C CA . VAL B 1 690 ? 24.797 -9.898 13.094 1 83.56 690 VAL B CA 1
ATOM 12399 C C . VAL B 1 690 ? 26.078 -9.156 13.484 1 83.56 690 VAL B C 1
ATOM 12401 O O . VAL B 1 690 ? 26.016 -8.164 14.211 1 83.56 690 VAL B O 1
ATOM 12404 N N . ASP B 1 691 ? 27.203 -9.609 12.984 1 78.69 691 ASP B N 1
ATOM 12405 C CA . ASP B 1 691 ? 28.484 -9 13.336 1 78.69 691 ASP B CA 1
ATOM 12406 C C . ASP B 1 691 ? 28.75 -7.742 12.516 1 78.69 691 ASP B C 1
ATOM 12408 O O . ASP B 1 691 ? 29.594 -6.926 12.859 1 78.69 691 ASP B O 1
ATOM 12412 N N . GLY B 1 692 ? 27.984 -7.562 11.469 1 78.25 692 GLY B N 1
ATOM 12413 C CA . GLY B 1 692 ? 28.094 -6.363 10.648 1 78.25 692 GLY B CA 1
ATOM 12414 C C . GLY B 1 692 ? 29.312 -6.379 9.734 1 78.25 692 GLY B C 1
ATOM 12415 O O . GLY B 1 692 ? 29.516 -5.441 8.961 1 78.25 692 GLY B O 1
ATOM 12416 N N . VAL B 1 693 ? 30.125 -7.445 9.781 1 79 693 VAL B N 1
ATOM 12417 C CA . VAL B 1 693 ? 31.359 -7.461 9.016 1 79 693 VAL B CA 1
ATOM 12418 C C . VAL B 1 693 ? 31.359 -8.641 8.047 1 79 693 VAL B C 1
ATOM 12420 O O . VAL B 1 693 ? 31.797 -8.5 6.898 1 79 693 VAL B O 1
ATOM 12423 N N . SER B 1 694 ? 30.797 -9.719 8.438 1 82.12 694 SER B N 1
ATOM 12424 C CA . SER B 1 694 ? 30.859 -10.938 7.637 1 82.12 694 SER B CA 1
ATOM 12425 C C . SER B 1 694 ? 29.969 -10.844 6.41 1 82.12 694 SER B C 1
ATOM 12427 O O . SER B 1 694 ? 28.953 -10.148 6.43 1 82.12 694 SER B O 1
ATOM 12429 N N . SER B 1 695 ? 30.438 -11.516 5.363 1 85.69 695 SER B N 1
ATOM 12430 C CA . SER B 1 695 ? 29.625 -11.617 4.152 1 85.69 695 SER B CA 1
ATOM 12431 C C . SER B 1 695 ? 28.531 -12.672 4.297 1 85.69 695 SER B C 1
ATOM 12433 O O . SER B 1 695 ? 28.766 -13.719 4.906 1 85.69 695 SER B O 1
ATOM 12435 N N . THR B 1 696 ? 27.406 -12.367 3.885 1 89.81 696 THR B N 1
ATOM 12436 C CA . THR B 1 696 ? 26.297 -13.305 3.863 1 89.81 696 THR B CA 1
ATOM 12437 C C . THR B 1 696 ? 25.953 -13.719 2.432 1 89.81 696 THR B C 1
ATOM 12439 O O . THR B 1 696 ? 26.547 -13.203 1.479 1 89.81 696 THR B O 1
ATOM 12442 N N . ALA B 1 697 ? 25.109 -14.672 2.262 1 89.38 697 ALA B N 1
ATOM 12443 C CA . ALA B 1 697 ? 24.703 -15.102 0.931 1 89.38 697 ALA B CA 1
ATOM 12444 C C . ALA B 1 697 ? 23.969 -13.984 0.191 1 89.38 697 ALA B C 1
ATOM 12446 O O . ALA B 1 697 ? 24.047 -13.883 -1.035 1 89.38 697 ALA B O 1
ATOM 12447 N N . SER B 1 698 ? 23.359 -13.086 0.97 1 92.25 698 SER B N 1
ATOM 12448 C CA . SER B 1 698 ? 22.531 -12.031 0.391 1 92.25 698 SER B CA 1
ATOM 12449 C C . SER B 1 698 ? 23.328 -10.75 0.185 1 92.25 698 SER B C 1
ATOM 12451 O O . SER B 1 698 ? 22.922 -9.875 -0.587 1 92.25 698 SER B O 1
ATOM 12453 N N . PHE B 1 699 ? 24.422 -10.617 0.875 1 90.56 699 PHE B N 1
ATOM 12454 C CA . PHE B 1 699 ? 25.156 -9.359 0.802 1 90.56 699 PHE B CA 1
ATOM 12455 C C . PHE B 1 699 ? 26.656 -9.602 0.921 1 90.56 699 PHE B C 1
ATOM 12457 O O . PHE B 1 699 ? 27.109 -10.234 1.875 1 90.56 699 PHE B O 1
ATOM 12464 N N . THR B 1 700 ? 27.297 -9.055 -0.104 1 85.12 700 THR B N 1
ATOM 12465 C CA . THR B 1 700 ? 28.766 -9.078 -0.079 1 85.12 700 THR B CA 1
ATOM 12466 C C . THR B 1 700 ? 29.328 -7.664 -0.222 1 85.12 700 THR B C 1
ATOM 12468 O O . THR B 1 700 ? 28.922 -6.922 -1.12 1 85.12 700 THR B O 1
ATOM 12471 N N . GLY B 1 701 ? 29.844 -7.016 0.812 1 75.12 701 GLY B N 1
ATOM 12472 C CA . GLY B 1 701 ? 30.422 -5.688 0.73 1 75.12 701 GLY B CA 1
ATOM 12473 C C . GLY B 1 701 ? 30.75 -5.094 2.088 1 75.12 701 GLY B C 1
ATOM 12474 O O . GLY B 1 701 ? 30.562 -5.75 3.117 1 75.12 701 GLY B O 1
ATOM 12475 N N . PRO B 1 702 ? 31.297 -3.902 1.97 1 75.06 702 PRO B N 1
ATOM 12476 C CA . PRO B 1 702 ? 31.672 -3.252 3.227 1 75.06 702 PRO B CA 1
ATOM 12477 C C . PRO B 1 702 ? 30.469 -2.709 3.994 1 75.06 702 PRO B C 1
ATOM 12479 O O . PRO B 1 702 ? 29.484 -2.268 3.387 1 75.06 702 PRO B O 1
ATOM 12482 N N . SER B 1 703 ? 30.438 -2.977 5.293 1 76.19 703 SER B N 1
ATOM 12483 C CA . SER B 1 703 ? 29.391 -2.455 6.152 1 76.19 703 SER B CA 1
ATOM 12484 C C . SER B 1 703 ? 29.812 -1.161 6.832 1 76.19 703 SER B C 1
ATOM 12486 O O . SER B 1 703 ? 31 -0.951 7.086 1 76.19 703 SER B O 1
ATOM 12488 N N . GLU B 1 704 ? 28.922 -0.243 7.059 1 77.69 704 GLU B N 1
ATOM 12489 C CA . GLU B 1 704 ? 29.172 1.006 7.773 1 77.69 704 GLU B CA 1
ATOM 12490 C C . GLU B 1 704 ? 29.625 0.742 9.203 1 77.69 704 GLU B C 1
ATOM 12492 O O . GLU B 1 704 ? 30.375 1.535 9.781 1 77.69 704 GLU B O 1
ATOM 12497 N N . TYR B 1 705 ? 29.203 -0.409 9.695 1 80.38 705 TYR B N 1
ATOM 12498 C CA . TYR B 1 705 ? 29.578 -0.775 11.055 1 80.38 705 TYR B CA 1
ATOM 12499 C C . TYR B 1 705 ? 31.094 -0.945 11.188 1 80.38 705 TYR B C 1
ATOM 12501 O O . TYR B 1 705 ? 31.688 -0.495 12.164 1 80.38 705 TYR B O 1
ATOM 12509 N N . GLN B 1 706 ? 31.703 -1.498 10.242 1 77.5 706 GLN B N 1
ATOM 12510 C CA . GLN B 1 706 ? 33.156 -1.701 10.242 1 77.5 706 GLN B CA 1
ATOM 12511 C C . GLN B 1 706 ? 33.875 -0.379 10.078 1 77.5 706 GLN B C 1
ATOM 12513 O O . GLN B 1 706 ? 34.812 -0.083 10.828 1 77.5 706 GLN B O 1
ATOM 12518 N N . SER B 1 707 ? 33.438 0.424 9.203 1 78.31 707 SER B N 1
ATOM 12519 C CA . SER B 1 707 ? 34.156 1.64 8.844 1 78.31 707 SER B CA 1
ATOM 12520 C C . SER B 1 707 ? 33.938 2.738 9.875 1 78.31 707 SER B C 1
ATOM 12522 O O . SER B 1 707 ? 34.875 3.463 10.219 1 78.31 707 SER B O 1
ATOM 12524 N N . LYS B 1 708 ? 32.781 2.811 10.492 1 80.31 708 LYS B N 1
ATOM 12525 C CA . LYS B 1 708 ? 32.469 3.977 11.312 1 80.31 708 LYS B CA 1
ATOM 12526 C C . LYS B 1 708 ? 32.469 3.619 12.797 1 80.31 708 LYS B C 1
ATOM 12528 O O . LYS B 1 708 ? 32.625 4.488 13.648 1 80.31 708 LYS B O 1
ATOM 12533 N N . VAL B 1 709 ? 32.188 2.361 13.102 1 79.62 709 VAL B N 1
ATOM 12534 C CA . VAL B 1 709 ? 32.062 1.999 14.508 1 79.62 709 VAL B CA 1
ATOM 12535 C C . VAL B 1 709 ? 33.344 1.267 14.969 1 79.62 709 VAL B C 1
ATOM 12537 O O . VAL B 1 709 ? 34 1.704 15.898 1 79.62 709 VAL B O 1
ATOM 12540 N N . LEU B 1 710 ? 33.719 0.201 14.211 1 76.06 710 LEU B N 1
ATOM 12541 C CA . LEU B 1 710 ? 34.812 -0.625 14.641 1 76.06 710 LEU B CA 1
ATOM 12542 C C . LEU B 1 710 ? 36.156 0.093 14.398 1 76.06 710 LEU B C 1
ATOM 12544 O O . LEU B 1 710 ? 37.031 0.095 15.273 1 76.06 710 LEU B O 1
ATOM 12548 N N . ASN B 1 711 ? 36.312 0.739 13.305 1 69.38 711 ASN B N 1
ATOM 12549 C CA . ASN B 1 711 ? 37.562 1.394 12.977 1 69.38 711 ASN B CA 1
ATOM 12550 C C . ASN B 1 711 ? 37.75 2.68 13.781 1 69.38 711 ASN B C 1
ATOM 12552 O O . ASN B 1 711 ? 38.875 3.068 14.086 1 69.38 711 ASN B O 1
ATOM 12556 N N . LYS B 1 712 ? 36.688 3.283 14.086 1 62.28 712 LYS B N 1
ATOM 12557 C CA . LYS B 1 712 ? 36.781 4.484 14.906 1 62.28 712 LYS B CA 1
ATOM 12558 C C . LYS B 1 712 ? 37.156 4.133 16.344 1 62.28 712 LYS B C 1
ATOM 12560 O O . LYS B 1 712 ? 37.906 4.863 17 1 62.28 712 LYS B O 1
ATOM 12565 N N . LYS B 1 713 ? 36.625 3.086 17.016 1 55.97 713 LYS B N 1
ATOM 12566 C CA . LYS B 1 713 ? 36.875 2.65 18.391 1 55.97 713 LYS B CA 1
ATOM 12567 C C . LYS B 1 713 ? 38.281 2.047 18.531 1 55.97 713 LYS B C 1
ATOM 12569 O O . LYS B 1 713 ? 38.844 2.023 19.609 1 55.97 713 LYS B O 1
ATOM 12574 N N . LYS B 1 714 ? 38.844 1.241 17.562 1 51.66 714 LYS B N 1
ATOM 12575 C CA . LYS B 1 714 ? 40.219 0.742 17.672 1 51.66 714 LYS B CA 1
ATOM 12576 C C . LYS B 1 714 ? 41.156 1.85 18.109 1 51.66 714 LYS B C 1
ATOM 12578 O O . LYS B 1 714 ? 42.188 1.58 18.719 1 51.66 714 LYS B O 1
ATOM 12583 N N . ARG B 1 715 ? 40.875 3.004 17.781 1 45 715 ARG B N 1
ATOM 12584 C CA . ARG B 1 715 ? 41.719 4.082 18.266 1 45 715 ARG B CA 1
ATOM 12585 C C . ARG B 1 715 ? 41.531 4.328 19.75 1 45 715 ARG B C 1
ATOM 12587 O O . ARG B 1 715 ? 42.375 4.945 20.406 1 45 715 ARG B O 1
ATOM 12594 N N . ARG B 1 716 ? 40.25 3.701 20.266 1 45.31 716 ARG B N 1
ATOM 12595 C CA . ARG B 1 716 ? 40.094 3.869 21.703 1 45.31 716 ARG B CA 1
ATOM 12596 C C . ARG B 1 716 ? 40.312 2.549 22.438 1 45.31 716 ARG B C 1
ATOM 12598 O O . ARG B 1 716 ? 39.938 1.485 21.922 1 45.31 716 ARG B O 1
ATOM 12605 N N . ALA B 1 717 ? 40.969 2.402 23.5 1 46.41 717 ALA B N 1
ATOM 12606 C CA . ALA B 1 717 ? 41.469 1.313 24.344 1 46.41 717 ALA B CA 1
ATOM 12607 C C . ALA B 1 717 ? 40.375 0.279 24.594 1 46.41 717 ALA B C 1
ATOM 12609 O O . ALA B 1 717 ? 40.656 -0.911 24.75 1 46.41 717 ALA B O 1
ATOM 12610 N N . ASN B 1 718 ? 39.062 0.518 24.734 1 42.31 718 ASN B N 1
ATOM 12611 C CA . ASN B 1 718 ? 37.969 -0.342 25.219 1 42.31 718 ASN B CA 1
ATOM 12612 C C . ASN B 1 718 ? 37.281 -1.068 24.062 1 42.31 718 ASN B C 1
ATOM 12614 O O . ASN B 1 718 ? 36.219 -1.632 24.234 1 42.31 718 ASN B O 1
ATOM 12618 N N . PHE B 1 719 ? 37.656 -0.964 22.938 1 44.12 719 PHE B N 1
ATOM 12619 C CA . PHE B 1 719 ? 37.219 -1.551 21.672 1 44.12 719 PHE B CA 1
ATOM 12620 C C . PHE B 1 719 ? 37.281 -3.072 21.734 1 44.12 719 PHE B C 1
ATOM 12622 O O . PHE B 1 719 ? 36.312 -3.74 21.297 1 44.12 719 PHE B O 1
ATOM 12629 N N . GLU B 1 720 ? 38.344 -3.533 22.281 1 46.5 720 GLU B N 1
ATOM 12630 C CA . GLU B 1 720 ? 38.625 -4.969 22.281 1 46.5 720 GLU B CA 1
ATOM 12631 C C . GLU B 1 720 ? 37.531 -5.73 23.031 1 46.5 720 GLU B C 1
ATOM 12633 O O . GLU B 1 720 ? 37.094 -6.809 22.609 1 46.5 720 GLU B O 1
ATOM 12638 N N . LYS B 1 721 ? 37 -5.117 24.062 1 52.72 721 LYS B N 1
ATOM 12639 C CA . LYS B 1 721 ? 36.062 -5.852 24.906 1 52.72 721 LYS B CA 1
ATOM 12640 C C . LYS B 1 721 ? 34.688 -5.949 24.234 1 52.72 721 LYS B C 1
ATOM 12642 O O . LYS B 1 721 ? 34.031 -6.996 24.297 1 52.72 721 LYS B O 1
ATOM 12647 N N . GLU B 1 722 ? 34.156 -4.832 23.578 1 52.75 722 GLU B N 1
ATOM 12648 C CA . GLU B 1 722 ? 32.875 -4.836 22.922 1 52.75 722 GLU B CA 1
ATOM 12649 C C . GLU B 1 722 ? 32.875 -5.715 21.688 1 52.75 722 GLU B C 1
ATOM 12651 O O . GLU B 1 722 ? 31.891 -6.422 21.406 1 52.75 722 GLU B O 1
ATOM 12656 N N . LEU B 1 723 ? 33.938 -5.633 20.953 1 53.06 723 LEU B N 1
ATOM 12657 C CA . LEU B 1 723 ? 34.125 -6.523 19.812 1 53.06 723 LEU B CA 1
ATOM 12658 C C . LEU B 1 723 ? 34.125 -7.98 20.25 1 53.06 723 LEU B C 1
ATOM 12660 O O . LEU B 1 723 ? 33.531 -8.844 19.594 1 53.06 723 LEU B O 1
ATOM 12664 N N . LEU B 1 724 ? 34.75 -8.148 21.375 1 55.91 724 LEU B N 1
ATOM 12665 C CA . LEU B 1 724 ? 34.812 -9.508 21.891 1 55.91 724 LEU B CA 1
ATOM 12666 C C . LEU B 1 724 ? 33.438 -10.008 22.312 1 55.91 724 LEU B C 1
ATOM 12668 O O . LEU B 1 724 ? 33.094 -11.172 22.078 1 55.91 724 LEU B O 1
ATOM 12672 N N . LYS B 1 725 ? 32.656 -9.148 22.859 1 58.5 725 LYS B N 1
ATOM 12673 C CA . LYS B 1 725 ? 31.312 -9.539 23.266 1 58.5 725 LYS B CA 1
ATOM 12674 C C . LYS B 1 725 ? 30.438 -9.812 22.062 1 58.5 725 LYS B C 1
ATOM 12676 O O . LYS B 1 725 ? 29.641 -10.758 22.062 1 58.5 725 LYS B O 1
ATOM 12681 N N . GLU B 1 726 ? 30.578 -8.914 21.109 1 58.12 726 GLU B N 1
ATOM 12682 C CA . GLU B 1 726 ? 29.828 -9.133 19.875 1 58.12 726 GLU B CA 1
ATOM 12683 C C . GLU B 1 726 ? 30.281 -10.422 19.188 1 58.12 726 GLU B C 1
ATOM 12685 O O . GLU B 1 726 ? 29.453 -11.172 18.656 1 58.12 726 GLU B O 1
ATOM 12690 N N . GLN B 1 727 ? 31.594 -10.664 19.266 1 58.09 727 GLN B N 1
ATOM 12691 C CA . GLN B 1 727 ? 32.156 -11.883 18.703 1 58.09 727 GLN B CA 1
ATOM 12692 C C . GLN B 1 727 ? 31.703 -13.109 19.484 1 58.09 727 GLN B C 1
ATOM 12694 O O . GLN B 1 727 ? 31.422 -14.164 18.891 1 58.09 727 GLN B O 1
ATOM 12699 N N . GLU B 1 728 ? 31.594 -12.844 20.734 1 60.41 728 GLU B N 1
ATOM 12700 C CA . GLU B 1 728 ? 31.141 -13.953 21.578 1 60.41 728 GLU B CA 1
ATOM 12701 C C . GLU B 1 728 ? 29.672 -14.289 21.297 1 60.41 728 GLU B C 1
ATOM 12703 O O . GLU B 1 728 ? 29.312 -15.461 21.219 1 60.41 728 GLU B O 1
ATOM 12708 N N . GLU B 1 729 ? 28.891 -13.234 21.188 1 59.12 729 GLU B N 1
ATOM 12709 C CA . GLU B 1 729 ? 27.484 -13.453 20.859 1 59.12 729 GLU B CA 1
ATOM 12710 C C . GLU B 1 729 ? 27.328 -14.094 19.484 1 59.12 729 GLU B C 1
ATOM 12712 O O . GLU B 1 729 ? 26.5 -14.977 19.297 1 59.12 729 GLU B O 1
ATOM 12717 N N . GLU B 1 730 ? 28.172 -13.664 18.672 1 59.53 730 GLU B N 1
ATOM 12718 C CA . GLU B 1 730 ? 28.188 -14.242 17.328 1 59.53 730 GLU B CA 1
ATOM 12719 C C . GLU B 1 730 ? 28.594 -15.719 17.375 1 59.53 730 GLU B C 1
ATOM 12721 O O . GLU B 1 730 ? 28 -16.547 16.688 1 59.53 730 GLU B O 1
ATOM 12726 N N . THR B 1 731 ? 29.656 -15.969 18.125 1 61.22 731 THR B N 1
ATOM 12727 C CA . THR B 1 731 ? 30.141 -17.344 18.219 1 61.22 731 THR B CA 1
ATOM 12728 C C . THR B 1 731 ? 29.094 -18.25 18.844 1 61.22 731 THR B C 1
ATOM 12730 O O . THR B 1 731 ? 28.938 -19.406 18.422 1 61.22 731 THR B O 1
ATOM 12733 N N . LYS B 1 732 ? 28.422 -17.734 19.844 1 62.88 732 LYS B N 1
ATOM 12734 C CA . LYS B 1 732 ? 27.344 -18.516 20.453 1 62.88 732 LYS B CA 1
ATOM 12735 C C . LYS B 1 732 ? 26.203 -18.766 19.484 1 62.88 732 LYS B C 1
ATOM 12737 O O . LYS B 1 732 ? 25.672 -19.875 19.406 1 62.88 732 LYS B O 1
ATOM 12742 N N . LEU B 1 733 ? 25.953 -17.656 18.734 1 60.75 733 LEU B N 1
ATOM 12743 C CA . LEU B 1 733 ? 24.891 -17.781 17.734 1 60.75 733 LEU B CA 1
ATOM 12744 C C . LEU B 1 733 ? 25.281 -18.734 16.625 1 60.75 733 LEU B C 1
ATOM 12746 O O . LEU B 1 733 ? 24.453 -19.516 16.156 1 60.75 733 LEU B O 1
ATOM 12750 N N . LYS B 1 734 ? 26.562 -18.688 16.266 1 63.81 734 LYS B N 1
ATOM 12751 C CA . LYS B 1 734 ? 27.078 -19.578 15.242 1 63.81 734 LYS B CA 1
ATOM 12752 C C . LYS B 1 734 ? 27 -21.047 15.688 1 63.81 734 LYS B C 1
ATOM 12754 O O . LYS B 1 734 ? 26.625 -21.906 14.906 1 63.81 734 LYS B O 1
ATOM 12759 N N . ALA B 1 735 ? 27.328 -21.141 16.938 1 61.94 735 ALA B N 1
ATOM 12760 C CA . ALA B 1 735 ? 27.281 -22.484 17.5 1 61.94 735 ALA B CA 1
ATOM 12761 C C . ALA B 1 735 ? 25.844 -23 17.547 1 61.94 735 ALA B C 1
ATOM 12763 O O . ALA B 1 735 ? 25.578 -24.172 17.25 1 61.94 735 ALA B O 1
ATOM 12764 N N . ASP B 1 736 ? 24.922 -22.109 17.844 1 61.72 736 ASP B N 1
ATOM 12765 C CA . ASP B 1 736 ? 23.516 -22.469 17.906 1 61.72 736 ASP B CA 1
ATOM 12766 C C . ASP B 1 736 ? 22.969 -22.797 16.516 1 61.72 736 ASP B C 1
ATOM 12768 O O . ASP B 1 736 ? 22.25 -23.766 16.344 1 61.72 736 ASP B O 1
ATOM 12772 N N . VAL B 1 737 ? 23.375 -21.938 15.688 1 60.41 737 VAL B N 1
ATOM 12773 C CA . VAL B 1 737 ? 22.938 -22.156 14.32 1 60.41 737 VAL B CA 1
ATOM 12774 C C . VAL B 1 737 ? 23.547 -23.453 13.789 1 60.41 737 VAL B C 1
ATOM 12776 O O . VAL B 1 737 ? 22.859 -24.25 13.141 1 60.41 737 VAL B O 1
ATOM 12779 N N . LYS B 1 738 ? 24.812 -23.672 14.07 1 60.47 738 LYS B N 1
ATOM 12780 C CA . LYS B 1 738 ? 25.5 -24.891 13.664 1 60.47 738 LYS B CA 1
ATOM 12781 C C . LYS B 1 738 ? 24.859 -26.109 14.32 1 60.47 738 LYS B C 1
ATOM 12783 O O . LYS B 1 738 ? 24.672 -27.141 13.672 1 60.47 738 LYS B O 1
ATOM 12788 N N . ALA B 1 739 ? 24.594 -26 15.625 1 58.28 739 ALA B N 1
ATOM 12789 C CA . ALA B 1 739 ? 23.984 -27.094 16.359 1 58.28 739 ALA B CA 1
ATOM 12790 C C . ALA B 1 739 ? 22.625 -27.469 15.789 1 58.28 739 ALA B C 1
ATOM 12792 O O . ALA B 1 739 ? 22.281 -28.656 15.703 1 58.28 739 ALA B O 1
ATOM 12793 N N . GLN B 1 740 ? 21.922 -26.438 15.414 1 55.34 740 GLN B N 1
ATOM 12794 C CA . GLN B 1 740 ? 20.594 -26.672 14.852 1 55.34 740 GLN B CA 1
ATOM 12795 C C . GLN B 1 740 ? 20.688 -27.312 13.477 1 55.34 740 GLN B C 1
ATOM 12797 O O . GLN B 1 740 ? 19.844 -28.156 13.133 1 55.34 740 GLN B O 1
ATOM 12802 N N . MET B 1 741 ? 21.703 -26.812 12.82 1 53.75 741 MET B N 1
ATOM 12803 C CA . MET B 1 741 ? 21.922 -27.359 11.484 1 53.75 741 MET B CA 1
ATOM 12804 C C . MET B 1 741 ? 22.5 -28.766 11.547 1 53.75 741 MET B C 1
ATOM 12806 O O . MET B 1 741 ? 22.219 -29.594 10.688 1 53.75 741 MET B O 1
ATOM 12810 N N . GLU B 1 742 ? 23.438 -29.031 12.508 1 51.41 742 GLU B N 1
ATOM 12811 C CA . GLU B 1 742 ? 24.094 -30.328 12.656 1 51.41 742 GLU B CA 1
ATOM 12812 C C . GLU B 1 742 ? 23.094 -31.406 13.07 1 51.41 742 GLU B C 1
ATOM 12814 O O . GLU B 1 742 ? 23.297 -32.594 12.766 1 51.41 742 GLU B O 1
ATOM 12819 N N . SER B 1 743 ? 22.109 -31.078 13.922 1 46.03 743 SER B N 1
ATOM 12820 C CA . SER B 1 743 ? 21.234 -32.188 14.344 1 46.03 743 SER B CA 1
ATOM 12821 C C . SER B 1 743 ? 20.719 -32.969 13.148 1 46.03 743 SER B C 1
ATOM 12823 O O . SER B 1 743 ? 20.297 -34.125 13.289 1 46.03 743 SER B O 1
ATOM 12825 N N . ASP B 1 744 ? 20.406 -32.281 12.234 1 40.25 744 ASP B N 1
ATOM 12826 C CA . ASP B 1 744 ? 19.828 -33.125 11.172 1 40.25 744 ASP B CA 1
ATOM 12827 C C . ASP B 1 744 ? 20.922 -33.875 10.438 1 40.25 744 ASP B C 1
ATOM 12829 O O . ASP B 1 744 ? 20.688 -35.031 10 1 40.25 744 ASP B O 1
ATOM 12833 N N . TYR B 1 745 ? 21.859 -33.312 9.438 1 40.88 745 TYR B N 1
ATOM 12834 C CA . TYR B 1 745 ? 22.641 -34.062 8.477 1 40.88 745 TYR B CA 1
ATOM 12835 C C . TYR B 1 745 ? 24.016 -34.406 9.055 1 40.88 745 TYR B C 1
ATOM 12837 O O . TYR B 1 745 ? 24.609 -33.625 9.789 1 40.88 745 TYR B O 1
ATOM 12845 N N . ASP B 1 746 ? 24.312 -35.688 9.148 1 37.97 746 ASP B N 1
ATOM 12846 C CA . ASP B 1 746 ? 25.594 -36.375 9.172 1 37.97 746 ASP B CA 1
ATOM 12847 C C . ASP B 1 746 ? 26.609 -35.688 8.242 1 37.97 746 ASP B C 1
ATOM 12849 O O . ASP B 1 746 ? 27.688 -36.25 7.984 1 37.97 746 ASP B O 1
ATOM 12853 N N . GLN B 1 747 ? 26.25 -34.969 7.098 1 41.09 747 GLN B N 1
ATOM 12854 C CA . GLN B 1 747 ? 27.297 -34.594 6.16 1 41.09 747 GLN B CA 1
ATOM 12855 C C . GLN B 1 747 ? 28.031 -33.312 6.613 1 41.09 747 GLN B C 1
ATOM 12857 O O . GLN B 1 747 ? 27.547 -32.219 6.398 1 41.09 747 GLN B O 1
ATOM 12862 N N . GLU B 1 748 ? 28.891 -33.25 7.402 1 44.12 748 GLU B N 1
ATOM 12863 C CA . GLU B 1 748 ? 29.844 -32.281 7.93 1 44.12 748 GLU B CA 1
ATOM 12864 C C . GLU B 1 748 ? 30.359 -31.359 6.832 1 44.12 748 GLU B C 1
ATOM 12866 O O . GLU B 1 748 ? 30.531 -30.156 7.055 1 44.12 748 GLU B O 1
ATOM 12871 N N . GLU B 1 749 ? 30.859 -31.859 5.633 1 44.84 749 GLU B N 1
ATOM 12872 C CA . GLU B 1 749 ? 31.781 -31.188 4.738 1 44.84 749 GLU B CA 1
ATOM 12873 C C . GLU B 1 749 ? 31.094 -30.062 3.975 1 44.84 749 GLU B C 1
ATOM 12875 O O . GLU B 1 749 ? 31.75 -29.203 3.377 1 44.84 749 GLU B O 1
ATOM 12880 N N . ALA B 1 750 ? 29.828 -30.094 3.719 1 45.81 750 ALA B N 1
ATOM 12881 C CA . ALA B 1 750 ? 29.266 -29.188 2.711 1 45.81 750 ALA B CA 1
ATOM 12882 C C . ALA B 1 750 ? 28.875 -27.859 3.33 1 45.81 750 ALA B C 1
ATOM 12884 O O . ALA B 1 750 ? 28.234 -27.031 2.672 1 45.81 750 ALA B O 1
ATOM 12885 N N . ILE B 1 751 ? 28.703 -27.703 4.605 1 51.09 751 ILE B N 1
ATOM 12886 C CA . ILE B 1 751 ? 28.281 -26.406 5.137 1 51.09 751 ILE B CA 1
ATOM 12887 C C . ILE B 1 751 ? 29.328 -25.344 4.805 1 51.09 751 ILE B C 1
ATOM 12889 O O . ILE B 1 751 ? 30.453 -25.422 5.285 1 51.09 751 ILE B O 1
ATOM 12893 N N . ASP B 1 752 ? 29.156 -24.688 3.793 1 53.81 752 ASP B N 1
ATOM 12894 C CA . ASP B 1 752 ? 30 -23.562 3.441 1 53.81 752 ASP B CA 1
ATOM 12895 C C . ASP B 1 752 ? 29.984 -22.5 4.543 1 53.81 752 ASP B C 1
ATOM 12897 O O . ASP B 1 752 ? 29 -22.375 5.277 1 53.81 752 ASP B O 1
ATOM 12901 N N . SER B 1 753 ? 31.094 -21.922 4.918 1 56.75 753 SER B N 1
ATOM 12902 C CA . SER B 1 753 ? 31.359 -20.922 5.934 1 56.75 753 SER B CA 1
ATOM 12903 C C . SER B 1 753 ? 30.344 -19.781 5.871 1 56.75 753 SER B C 1
ATOM 12905 O O . SER B 1 753 ? 29.984 -19.219 6.902 1 56.75 753 SER B O 1
ATOM 12907 N N . ILE B 1 754 ? 29.688 -19.609 4.777 1 59.75 754 ILE B N 1
ATOM 12908 C CA . ILE B 1 754 ? 28.828 -18.438 4.605 1 59.75 754 ILE B CA 1
ATOM 12909 C C . ILE B 1 754 ? 27.438 -18.734 5.148 1 59.75 754 ILE B C 1
ATOM 12911 O O . ILE B 1 754 ? 26.75 -17.844 5.676 1 59.75 754 ILE B O 1
ATOM 12915 N N . SER B 1 755 ? 27.047 -20.047 5.078 1 60.34 755 SER B N 1
ATOM 12916 C CA . SER B 1 755 ? 25.703 -20.422 5.512 1 60.34 755 SER B CA 1
ATOM 12917 C C . SER B 1 755 ? 25.594 -20.391 7.031 1 60.34 755 SER B C 1
ATOM 12919 O O . SER B 1 755 ? 24.484 -20.344 7.578 1 60.34 755 SER B O 1
ATOM 12921 N N . VAL B 1 756 ? 26.734 -20.297 7.609 1 65.75 756 VAL B N 1
ATOM 12922 C CA . VAL B 1 756 ? 26.75 -20.422 9.062 1 65.75 756 VAL B CA 1
ATOM 12923 C C . VAL B 1 756 ? 26.766 -19.031 9.703 1 65.75 756 VAL B C 1
ATOM 12925 O O . VAL B 1 756 ? 26.609 -18.906 10.922 1 65.75 756 VAL B O 1
ATOM 12928 N N . VAL B 1 757 ? 26.75 -18.031 8.805 1 77 757 VAL B N 1
ATOM 12929 C CA . VAL B 1 757 ? 26.812 -16.703 9.383 1 77 757 VAL B CA 1
ATOM 12930 C C . VAL B 1 757 ? 25.438 -16.297 9.898 1 77 757 VAL B C 1
ATOM 12932 O O . VAL B 1 757 ? 24.453 -16.328 9.148 1 77 757 VAL B O 1
ATOM 12935 N N . PRO B 1 758 ? 25.391 -16 11.148 1 82.25 758 PRO B N 1
ATOM 12936 C CA . PRO B 1 758 ? 24.094 -15.586 11.711 1 82.25 758 PRO B CA 1
ATOM 12937 C C . PRO B 1 758 ? 23.625 -14.234 11.172 1 82.25 758 PRO B C 1
ATOM 12939 O O . PRO B 1 758 ? 24.438 -13.32 10.992 1 82.25 758 PRO B O 1
ATOM 12942 N N . LEU B 1 759 ? 22.406 -14.234 10.852 1 87.62 759 LEU B N 1
ATOM 12943 C CA . LEU B 1 759 ? 21.797 -13.008 10.359 1 87.62 759 LEU B CA 1
ATOM 12944 C C . LEU B 1 759 ? 21.156 -12.227 11.492 1 87.62 759 LEU B C 1
ATOM 12946 O O . LEU B 1 759 ? 20.969 -12.758 12.594 1 87.62 759 LEU B O 1
ATOM 12950 N N . LEU B 1 760 ? 20.859 -10.969 11.352 1 85.12 760 LEU B N 1
ATOM 12951 C CA . LEU B 1 760 ? 20.219 -10.125 12.352 1 85.12 760 LEU B CA 1
ATOM 12952 C C . LEU B 1 760 ? 18.859 -10.703 12.758 1 85.12 760 LEU B C 1
ATOM 12954 O O . LEU B 1 760 ? 18.453 -10.562 13.906 1 85.12 760 LEU B O 1
ATOM 12958 N N . ALA B 1 761 ? 18.219 -11.391 11.859 1 85.94 761 ALA B N 1
ATOM 12959 C CA . ALA B 1 761 ? 16.906 -12 12.109 1 85.94 761 ALA B CA 1
ATOM 12960 C C . ALA B 1 761 ? 17.031 -13.156 13.094 1 85.94 761 ALA B C 1
ATOM 12962 O O . ALA B 1 761 ? 16.031 -13.555 13.711 1 85.94 761 ALA B O 1
ATOM 12963 N N . ASP B 1 762 ? 18.234 -13.664 13.258 1 84.88 762 ASP B N 1
ATOM 12964 C CA . ASP B 1 762 ? 18.469 -14.797 14.148 1 84.88 762 ASP B CA 1
ATOM 12965 C C . ASP B 1 762 ? 18.484 -14.352 15.609 1 84.88 762 ASP B C 1
ATOM 12967 O O . ASP B 1 762 ? 18.391 -15.172 16.516 1 84.88 762 ASP B O 1
ATOM 12971 N N . ARG B 1 763 ? 18.594 -13.039 15.922 1 75.19 763 ARG B N 1
ATOM 12972 C CA . ARG B 1 763 ? 18.734 -12.508 17.281 1 75.19 763 ARG B CA 1
ATOM 12973 C C . ARG B 1 763 ? 17.406 -12.562 18.031 1 75.19 763 ARG B C 1
ATOM 12975 O O . ARG B 1 763 ? 17.359 -12.375 19.234 1 75.19 763 ARG B O 1
ATOM 12982 N N . ASP B 1 764 ? 16.406 -12.828 17.391 1 67 764 ASP B N 1
ATOM 12983 C CA . ASP B 1 764 ? 15.117 -12.875 18.078 1 67 764 ASP B CA 1
ATOM 12984 C C . ASP B 1 764 ? 15.055 -14.062 19.047 1 67 764 ASP B C 1
ATOM 12986 O O . ASP B 1 764 ? 14.648 -15.156 18.656 1 67 764 ASP B O 1
ATOM 12990 N N . PHE B 1 765 ? 15.719 -13.82 20.422 1 61.66 765 PHE B N 1
ATOM 12991 C CA . PHE B 1 765 ? 15.852 -14.898 21.406 1 61.66 765 PHE B CA 1
ATOM 12992 C C . PHE B 1 765 ? 14.688 -14.875 22.391 1 61.66 765 PHE B C 1
ATOM 12994 O O . PHE B 1 765 ? 14.766 -14.234 23.438 1 61.66 765 PHE B O 1
ATOM 13001 N N . LYS B 1 766 ? 13.508 -15.031 22 1 61.12 766 LYS B N 1
ATOM 13002 C CA . LYS B 1 766 ? 12.492 -15.195 23.031 1 61.12 766 LYS B CA 1
ATOM 13003 C C . LYS B 1 766 ? 12.453 -16.641 23.531 1 61.12 766 LYS B C 1
ATOM 13005 O O . LYS B 1 766 ? 12.406 -17.578 22.734 1 61.12 766 LYS B O 1
ATOM 13010 N N . THR B 1 767 ? 13.203 -17.016 24.625 1 61.06 767 THR B N 1
ATOM 13011 C CA . THR B 1 767 ? 13.273 -18.391 25.109 1 61.06 767 THR B CA 1
ATOM 13012 C C . THR B 1 767 ? 12.062 -18.703 25.984 1 61.06 767 THR B C 1
ATOM 13014 O O . THR B 1 767 ? 11.703 -17.938 26.875 1 61.06 767 THR B O 1
ATOM 13017 N N . THR B 1 768 ? 10.93 -19.156 25.391 1 57.88 768 THR B N 1
ATOM 13018 C CA . THR B 1 768 ? 9.945 -19.766 26.281 1 57.88 768 THR B CA 1
ATOM 13019 C C . THR B 1 768 ? 10.195 -21.266 26.422 1 57.88 768 THR B C 1
ATOM 13021 O O . THR B 1 768 ? 10.219 -21.984 25.422 1 57.88 768 THR B O 1
ATOM 13024 N N . GLU B 1 769 ? 10.992 -21.672 27.297 1 62.19 769 GLU B N 1
ATOM 13025 C CA . GLU B 1 769 ? 11.195 -23.109 27.5 1 62.19 769 GLU B CA 1
ATOM 13026 C C . GLU B 1 769 ? 9.898 -23.797 27.938 1 62.19 769 GLU B C 1
ATOM 13028 O O . GLU B 1 769 ? 9.586 -23.844 29.125 1 62.19 769 GLU B O 1
ATOM 13033 N N . SER B 1 770 ? 8.867 -23.578 27.297 1 71.38 770 SER B N 1
ATOM 13034 C CA . SER B 1 770 ? 7.684 -24.297 27.734 1 71.38 770 SER B CA 1
ATOM 13035 C C . SER B 1 770 ? 7.426 -25.516 26.859 1 71.38 770 SER B C 1
ATOM 13037 O O . SER B 1 770 ? 7.504 -25.438 25.641 1 71.38 770 SER B O 1
ATOM 13039 N N . ASN B 1 771 ? 7.402 -26.688 27.406 1 73.44 771 ASN B N 1
ATOM 13040 C CA . ASN B 1 771 ? 7.074 -27.922 26.703 1 73.44 771 ASN B CA 1
ATOM 13041 C C . ASN B 1 771 ? 5.566 -28.125 26.609 1 73.44 771 ASN B C 1
ATOM 13043 O O . ASN B 1 771 ? 5.105 -29.156 26.109 1 73.44 771 ASN B O 1
ATOM 13047 N N . ASN B 1 772 ? 4.871 -27.125 27.047 1 82.06 772 ASN B N 1
ATOM 13048 C CA . ASN B 1 772 ? 3.416 -27.234 26.969 1 82.06 772 ASN B CA 1
ATOM 13049 C C . ASN B 1 772 ? 2.906 -27 25.547 1 82.06 772 ASN B C 1
ATOM 13051 O O . ASN B 1 772 ? 3.26 -26 24.922 1 82.06 772 ASN B O 1
ATOM 13055 N N . LEU B 1 773 ? 2.125 -27.969 25.078 1 82.56 773 LEU B N 1
ATOM 13056 C CA . LEU B 1 773 ? 1.622 -27.953 23.703 1 82.56 773 LEU B CA 1
ATOM 13057 C C . LEU B 1 773 ? 0.703 -26.766 23.469 1 82.56 773 LEU B C 1
ATOM 13059 O O . LEU B 1 773 ? 0.699 -26.172 22.391 1 82.56 773 LEU B O 1
ATOM 13063 N N . ILE B 1 774 ? 0.071 -26.359 24.469 1 85.31 774 ILE B N 1
ATOM 13064 C CA . ILE B 1 774 ? -0.869 -25.25 24.344 1 85.31 774 ILE B CA 1
ATOM 13065 C C . ILE B 1 774 ? -0.102 -23.938 24.234 1 85.31 774 ILE B C 1
ATOM 13067 O O . ILE B 1 774 ? -0.447 -23.078 23.422 1 85.31 774 ILE B O 1
ATOM 13071 N N . VAL B 1 775 ? 0.965 -23.859 24.969 1 84.38 775 VAL B N 1
ATOM 13072 C CA . VAL B 1 775 ? 1.77 -22.641 24.938 1 84.38 775 VAL B CA 1
ATOM 13073 C C . VAL B 1 775 ? 2.473 -22.531 23.578 1 84.38 775 VAL B C 1
ATOM 13075 O O . VAL B 1 775 ? 2.562 -21.438 23.016 1 84.38 775 VAL B O 1
ATOM 13078 N N . LYS B 1 776 ? 2.812 -23.656 23.094 1 85 776 LYS B N 1
ATOM 13079 C CA . LYS B 1 776 ? 3.48 -23.672 21.797 1 85 776 LYS B CA 1
ATOM 13080 C C . LYS B 1 776 ? 2.52 -23.281 20.672 1 85 776 LYS B C 1
ATOM 13082 O O . LYS B 1 776 ? 2.928 -22.656 19.688 1 85 776 LYS B O 1
ATOM 13087 N N . PHE B 1 777 ? 1.296 -23.625 20.969 1 88.38 777 PHE B N 1
ATOM 13088 C CA . PHE B 1 777 ? 0.288 -23.328 19.969 1 88.38 777 PHE B CA 1
ATOM 13089 C C . PHE B 1 777 ? -0.106 -21.844 20 1 88.38 777 PHE B C 1
ATOM 13091 O O . PHE B 1 777 ? -0.325 -21.234 18.953 1 88.38 777 PHE B O 1
ATOM 13098 N N . ILE B 1 778 ? -0.091 -21.188 21.172 1 87.06 778 ILE B N 1
ATOM 13099 C CA . ILE B 1 778 ? -0.644 -19.844 21.344 1 87.06 778 ILE B CA 1
ATOM 13100 C C . ILE B 1 778 ? 0.451 -18.812 21.125 1 87.06 778 ILE B C 1
ATOM 13102 O O . ILE B 1 778 ? 0.159 -17.641 20.859 1 87.06 778 ILE B O 1
ATOM 13106 N N . ARG B 1 779 ? 1.735 -19.281 21.031 1 87.38 779 ARG B N 1
ATOM 13107 C CA . ARG B 1 779 ? 2.82 -18.312 20.875 1 87.38 779 ARG B CA 1
ATOM 13108 C C . ARG B 1 779 ? 3.635 -18.609 19.625 1 87.38 779 ARG B C 1
ATOM 13110 O O . ARG B 1 779 ? 4.812 -18.953 19.703 1 87.38 779 ARG B O 1
ATOM 13117 N N . PRO B 1 780 ? 2.98 -18.281 18.531 1 87.12 780 PRO B N 1
ATOM 13118 C CA . PRO B 1 780 ? 3.729 -18.5 17.281 1 87.12 780 PRO B CA 1
ATOM 13119 C C . PRO B 1 780 ? 4.934 -17.562 17.156 1 87.12 780 PRO B C 1
ATOM 13121 O O . PRO B 1 780 ? 5.883 -17.891 16.438 1 87.12 780 PRO B O 1
ATOM 13124 N N . ASP B 1 781 ? 5.02 -16.5 17.812 1 84 781 ASP B N 1
ATOM 13125 C CA . ASP B 1 781 ? 6.105 -15.531 17.766 1 84 781 ASP B CA 1
ATOM 13126 C C . ASP B 1 781 ? 7.395 -16.109 18.344 1 84 781 ASP B C 1
ATOM 13128 O O . ASP B 1 781 ? 8.492 -15.703 17.969 1 84 781 ASP B O 1
ATOM 13132 N N . VAL B 1 782 ? 7.168 -17.188 19.203 1 82.94 782 VAL B N 1
ATOM 13133 C CA . VAL B 1 782 ? 8.336 -17.781 19.844 1 82.94 782 VAL B CA 1
ATOM 13134 C C . VAL B 1 782 ? 8.688 -19.109 19.172 1 82.94 782 VAL B C 1
ATOM 13136 O O . VAL B 1 782 ? 9.859 -19.406 18.969 1 82.94 782 VAL B O 1
ATOM 13139 N N . PHE B 1 783 ? 7.676 -19.828 18.734 1 84.31 783 PHE B N 1
ATOM 13140 C CA . PHE B 1 783 ? 7.934 -21.203 18.328 1 84.31 783 PHE B CA 1
ATOM 13141 C C . PHE B 1 783 ? 7.91 -21.328 16.797 1 84.31 783 PHE B C 1
ATOM 13143 O O . PHE B 1 783 ? 8.273 -22.375 16.25 1 84.31 783 PHE B O 1
ATOM 13150 N N . LEU B 1 784 ? 7.484 -20.312 16.062 1 88.5 784 LEU B N 1
ATOM 13151 C CA . LEU B 1 784 ? 7.496 -20.312 14.602 1 88.5 784 LEU B CA 1
ATOM 13152 C C . LEU B 1 784 ? 8.281 -19.125 14.062 1 88.5 784 LEU B C 1
ATOM 13154 O O . LEU B 1 784 ? 7.926 -18.562 13.016 1 88.5 784 LEU B O 1
ATOM 13158 N N . ASN B 1 785 ? 9.297 -18.812 14.82 1 86.69 785 ASN B N 1
ATOM 13159 C CA . ASN B 1 785 ? 10.109 -17.656 14.453 1 86.69 785 ASN B CA 1
ATOM 13160 C C . ASN B 1 785 ? 11.164 -18.031 13.414 1 86.69 785 ASN B C 1
ATOM 13162 O O . ASN B 1 785 ? 11.195 -19.156 12.93 1 86.69 785 ASN B O 1
ATOM 13166 N N . PHE B 1 786 ? 11.906 -17.109 12.961 1 88.75 786 PHE B N 1
ATOM 13167 C CA . PHE B 1 786 ? 12.906 -17.25 11.914 1 88.75 786 PHE B CA 1
ATOM 13168 C C . PHE B 1 786 ? 13.914 -18.344 12.273 1 88.75 786 PHE B C 1
ATOM 13170 O O . PHE B 1 786 ? 14.258 -19.172 11.43 1 88.75 786 PHE B O 1
ATOM 13177 N N . ARG B 1 787 ? 14.312 -18.484 13.484 1 83.94 787 ARG B N 1
ATOM 13178 C CA . ARG B 1 787 ? 15.297 -19.453 13.938 1 83.94 787 ARG B CA 1
ATOM 13179 C C . ARG B 1 787 ? 14.734 -20.875 13.867 1 83.94 787 ARG B C 1
ATOM 13181 O O . ARG B 1 787 ? 15.438 -21.812 13.484 1 83.94 787 ARG B O 1
ATOM 13188 N N . TYR B 1 788 ? 13.531 -20.984 14.273 1 84.94 788 TYR B N 1
ATOM 13189 C CA . TYR B 1 788 ? 12.875 -22.297 14.25 1 84.94 788 TYR B CA 1
ATOM 13190 C C . TYR B 1 788 ? 12.797 -22.828 12.82 1 84.94 788 TYR B C 1
ATOM 13192 O O . TYR B 1 788 ? 13.141 -23.984 12.57 1 84.94 788 TYR B O 1
ATOM 13200 N N . VAL B 1 789 ? 12.414 -22 11.93 1 90.06 789 VAL B N 1
ATOM 13201 C CA . VAL B 1 789 ? 12.156 -22.469 10.57 1 90.06 789 VAL B CA 1
ATOM 13202 C C . VAL B 1 789 ? 13.484 -22.719 9.852 1 90.06 789 VAL B C 1
ATOM 13204 O O . VAL B 1 789 ? 13.539 -23.484 8.883 1 90.06 789 VAL B O 1
ATOM 13207 N N . LYS B 1 790 ? 14.516 -22.031 10.266 1 86.88 790 LYS B N 1
ATOM 13208 C CA . LYS B 1 790 ? 15.836 -22.297 9.711 1 86.88 790 LYS B CA 1
ATOM 13209 C C . LYS B 1 790 ? 16.25 -23.75 9.953 1 86.88 790 LYS B C 1
ATOM 13211 O O . LYS B 1 790 ? 16.984 -24.344 9.148 1 86.88 790 LYS B O 1
ATOM 13216 N N . GLY B 1 791 ? 15.758 -24.281 11.031 1 83.62 791 GLY B N 1
ATOM 13217 C CA . GLY B 1 791 ? 16.031 -25.672 11.352 1 83.62 791 GLY B CA 1
ATOM 13218 C C . GLY B 1 791 ? 15.297 -26.641 10.445 1 83.62 791 GLY B C 1
ATOM 13219 O O . GLY B 1 791 ? 15.703 -27.797 10.312 1 83.62 791 GLY B O 1
ATOM 13220 N N . ILE B 1 792 ? 14.273 -26.141 9.773 1 89 792 ILE B N 1
ATOM 13221 C CA . ILE B 1 792 ? 13.469 -26.969 8.891 1 89 792 ILE B CA 1
ATOM 13222 C C . ILE B 1 792 ? 14.117 -27.047 7.512 1 89 792 ILE B C 1
ATOM 13224 O O . ILE B 1 792 ? 13.812 -27.938 6.715 1 89 792 ILE B O 1
ATOM 13228 N N . LEU B 1 793 ? 15.094 -26.188 7.184 1 91.25 793 LEU B N 1
ATOM 13229 C CA . LEU B 1 793 ? 15.727 -26.156 5.871 1 91.25 793 LEU B CA 1
ATOM 13230 C C . LEU B 1 793 ? 16.641 -27.359 5.672 1 91.25 793 LEU B C 1
ATOM 13232 O O . LEU B 1 793 ? 17.438 -27.672 6.551 1 91.25 793 LEU B O 1
ATOM 13236 N N . PRO B 1 794 ? 16.453 -28 4.555 1 90.88 794 PRO B N 1
ATOM 13237 C CA . PRO B 1 794 ? 17.359 -29.109 4.266 1 90.88 794 PRO B CA 1
ATOM 13238 C C . PRO B 1 794 ? 18.797 -28.656 4.023 1 90.88 794 PRO B C 1
ATOM 13240 O O . PRO B 1 794 ? 19.016 -27.484 3.709 1 90.88 794 PRO B O 1
ATOM 13243 N N . ALA B 1 795 ? 19.719 -29.453 4.043 1 85.56 795 ALA B N 1
ATOM 13244 C CA . ALA B 1 795 ? 21.141 -29.141 3.879 1 85.56 795 ALA B CA 1
ATOM 13245 C C . ALA B 1 795 ? 21.438 -28.672 2.457 1 85.56 795 ALA B C 1
ATOM 13247 O O . ALA B 1 795 ? 22.359 -27.875 2.24 1 85.56 795 ALA B O 1
ATOM 13248 N N . THR B 1 796 ? 20.625 -29.141 1.598 1 88.12 796 THR B N 1
ATOM 13249 C CA . THR B 1 796 ? 20.844 -28.812 0.195 1 88.12 796 THR B CA 1
ATOM 13250 C C . THR B 1 796 ? 20.641 -27.312 -0.043 1 88.12 796 THR B C 1
ATOM 13252 O O . THR B 1 796 ? 21.125 -26.766 -1.044 1 88.12 796 THR B O 1
ATOM 13255 N N . TYR B 1 797 ? 19.984 -26.656 0.86 1 90.38 797 TYR B N 1
ATOM 13256 C CA . TYR B 1 797 ? 19.719 -25.234 0.707 1 90.38 797 TYR B CA 1
ATOM 13257 C C . TYR B 1 797 ? 20.922 -24.391 1.133 1 90.38 797 TYR B C 1
ATOM 13259 O O . TYR B 1 797 ? 20.984 -23.203 0.838 1 90.38 797 TYR B O 1
ATOM 13267 N N . ASN B 1 798 ? 21.922 -24.984 1.684 1 86.5 798 ASN B N 1
ATOM 13268 C CA . ASN B 1 798 ? 23.141 -24.297 2.125 1 86.5 798 ASN B CA 1
ATOM 13269 C C . ASN B 1 798 ? 24.266 -24.438 1.115 1 86.5 798 ASN B C 1
ATOM 13271 O O . ASN B 1 798 ? 25.391 -23.984 1.356 1 86.5 798 ASN B O 1
ATOM 13275 N N . ILE B 1 799 ? 23.875 -25.047 0.013 1 84.06 799 ILE B N 1
ATOM 13276 C CA . ILE B 1 799 ? 24.859 -25.203 -1.059 1 84.06 799 ILE B CA 1
ATOM 13277 C C . ILE B 1 799 ? 24.641 -24.125 -2.115 1 84.06 799 ILE B C 1
ATOM 13279 O O . ILE B 1 799 ? 23.516 -23.891 -2.559 1 84.06 799 ILE B O 1
ATOM 13283 N N . GLU B 1 800 ? 25.719 -23.438 -2.48 1 84.25 800 GLU B N 1
ATOM 13284 C CA . GLU B 1 800 ? 25.656 -22.391 -3.498 1 84.25 800 GLU B CA 1
ATOM 13285 C C . GLU B 1 800 ? 25.391 -22.984 -4.883 1 84.25 800 GLU B C 1
ATOM 13287 O O . GLU B 1 800 ? 25.969 -24.016 -5.234 1 84.25 800 GLU B O 1
ATOM 13292 N N . PRO B 1 801 ? 24.531 -22.438 -5.512 1 82.44 801 PRO B N 1
ATOM 13293 C CA . PRO B 1 801 ? 24.266 -22.938 -6.867 1 82.44 801 PRO B CA 1
ATOM 13294 C C . PRO B 1 801 ? 25.438 -22.656 -7.82 1 82.44 801 PRO B C 1
ATOM 13296 O O . PRO B 1 801 ? 26.203 -21.719 -7.602 1 82.44 801 PRO B O 1
ATOM 13299 N N . LYS B 1 802 ? 25.641 -23.531 -8.805 1 78.75 802 LYS B N 1
ATOM 13300 C CA . LYS B 1 802 ? 26.641 -23.281 -9.828 1 78.75 802 LYS B CA 1
ATOM 13301 C C . LYS B 1 802 ? 26.234 -22.125 -10.734 1 78.75 802 LYS B C 1
ATOM 13303 O O . LYS B 1 802 ? 25.188 -22.172 -11.375 1 78.75 802 LYS B O 1
ATOM 13308 N N . ILE B 1 803 ? 26.812 -21 -10.516 1 75 803 ILE B N 1
ATOM 13309 C CA . ILE B 1 803 ? 26.484 -19.797 -11.289 1 75 803 ILE B CA 1
ATOM 13310 C C . ILE B 1 803 ? 27.141 -19.875 -12.664 1 75 803 ILE B C 1
ATOM 13312 O O . ILE B 1 803 ? 28.359 -19.938 -12.766 1 75 803 ILE B O 1
ATOM 13316 N N . VAL B 1 804 ? 26.297 -20.203 -13.633 1 78.19 804 VAL B N 1
ATOM 13317 C CA . VAL B 1 804 ? 26.797 -20.125 -15.008 1 78.19 804 VAL B CA 1
ATOM 13318 C C . VAL B 1 804 ? 26.531 -18.734 -15.586 1 78.19 804 VAL B C 1
ATOM 13320 O O . VAL B 1 804 ? 25.391 -18.25 -15.539 1 78.19 804 VAL B O 1
ATOM 13323 N N . ASP B 1 805 ? 27.5 -18.031 -15.898 1 84.44 805 ASP B N 1
ATOM 13324 C CA . ASP B 1 805 ? 27.359 -16.688 -16.469 1 84.44 805 ASP B CA 1
ATOM 13325 C C . ASP B 1 805 ? 26.75 -16.75 -17.859 1 84.44 805 ASP B C 1
ATOM 13327 O O . ASP B 1 805 ? 27.328 -17.344 -18.781 1 84.44 805 ASP B O 1
ATOM 13331 N N . ASN B 1 806 ? 25.516 -16.469 -17.984 1 86.75 806 ASN B N 1
ATOM 13332 C CA . ASN B 1 806 ? 24.812 -16.391 -19.25 1 86.75 806 ASN B CA 1
ATOM 13333 C C . ASN B 1 806 ? 24.5 -14.945 -19.625 1 86.75 806 ASN B C 1
ATOM 13335 O O . ASN B 1 806 ? 23.625 -14.32 -19.031 1 86.75 806 ASN B O 1
ATOM 13339 N N . LYS B 1 807 ? 25.125 -14.484 -20.625 1 88.62 807 LYS B N 1
ATOM 13340 C CA . LYS B 1 807 ? 24.984 -13.102 -21.047 1 88.62 807 LYS B CA 1
ATOM 13341 C C . LYS B 1 807 ? 23.594 -12.852 -21.641 1 88.62 807 LYS B C 1
ATOM 13343 O O . LYS B 1 807 ? 23.156 -11.703 -21.734 1 88.62 807 LYS B O 1
ATOM 13348 N N . HIS B 1 808 ? 22.938 -13.93 -22.031 1 91 808 HIS B N 1
ATOM 13349 C CA . HIS B 1 808 ? 21.641 -13.781 -22.672 1 91 808 HIS B CA 1
ATOM 13350 C C . HIS B 1 808 ? 20.547 -14.406 -21.812 1 91 808 HIS B C 1
ATOM 13352 O O . HIS B 1 808 ? 19.516 -14.852 -22.344 1 91 808 HIS B O 1
ATOM 13358 N N . ALA B 1 809 ? 20.719 -14.406 -20.562 1 92 809 ALA B N 1
ATOM 13359 C CA . ALA B 1 809 ? 19.828 -15.117 -19.656 1 92 809 ALA B CA 1
ATOM 13360 C C . ALA B 1 809 ? 18.406 -14.57 -19.75 1 92 809 ALA B C 1
ATOM 13362 O O . ALA B 1 809 ? 17.438 -15.336 -19.781 1 92 809 ALA B O 1
ATOM 13363 N N . TYR B 1 810 ? 18.219 -13.258 -19.859 1 94.25 810 TYR B N 1
ATOM 13364 C CA . TYR B 1 810 ? 16.891 -12.672 -19.812 1 94.25 810 TYR B CA 1
ATOM 13365 C C . TYR B 1 810 ? 16.516 -12.062 -21.156 1 94.25 810 TYR B C 1
ATOM 13367 O O . TYR B 1 810 ? 15.492 -11.383 -21.266 1 94.25 810 TYR B O 1
ATOM 13375 N N . ASP B 1 811 ? 17.328 -12.398 -22.141 1 92.88 811 ASP B N 1
ATOM 13376 C CA . ASP B 1 811 ? 16.938 -12.031 -23.5 1 92.88 811 ASP B CA 1
ATOM 13377 C C . ASP B 1 811 ? 15.883 -12.992 -24.047 1 92.88 811 ASP B C 1
ATOM 13379 O O . ASP B 1 811 ? 15.688 -14.078 -23.516 1 92.88 811 ASP B O 1
ATOM 13383 N N . ALA B 1 812 ? 15.219 -12.508 -25.047 1 92.69 812 ALA B N 1
ATOM 13384 C CA . ALA B 1 812 ? 14.242 -13.391 -25.672 1 92.69 812 ALA B CA 1
ATOM 13385 C C . ALA B 1 812 ? 14.891 -14.695 -26.125 1 92.69 812 ALA B C 1
ATOM 13387 O O . ALA B 1 812 ? 16.016 -14.688 -26.641 1 92.69 812 ALA B O 1
ATOM 13388 N N . PRO B 1 813 ? 14.219 -15.781 -25.906 1 91.56 813 PRO B N 1
ATOM 13389 C CA . PRO B 1 813 ? 14.805 -17.078 -26.234 1 91.56 813 PRO B CA 1
ATOM 13390 C C . PRO B 1 813 ? 15.258 -17.172 -27.703 1 91.56 813 PRO B C 1
ATOM 13392 O O . PRO B 1 813 ? 16.219 -17.875 -28 1 91.56 813 PRO B O 1
ATOM 13395 N N . ALA B 1 814 ? 14.68 -16.438 -28.594 1 92.81 814 ALA B N 1
ATOM 13396 C CA . ALA B 1 814 ? 15.016 -16.5 -30.016 1 92.81 814 ALA B CA 1
ATOM 13397 C C . ALA B 1 814 ? 16.391 -15.906 -30.281 1 92.81 814 ALA B C 1
ATOM 13399 O O . ALA B 1 814 ? 17.047 -16.25 -31.266 1 92.81 814 ALA B O 1
ATOM 13400 N N . ILE B 1 815 ? 16.812 -15.062 -29.359 1 92.38 815 ILE B N 1
ATOM 13401 C CA . ILE B 1 815 ? 18.062 -14.344 -29.562 1 92.38 815 ILE B CA 1
ATOM 13402 C C . ILE B 1 815 ? 19.234 -15.305 -29.391 1 92.38 815 ILE B C 1
ATOM 13404 O O . ILE B 1 815 ? 20.219 -15.219 -30.125 1 92.38 815 ILE B O 1
ATOM 13408 N N . SER B 1 816 ? 19.109 -16.25 -28.453 1 90.44 816 SER B N 1
ATOM 13409 C CA . SER B 1 816 ? 20.219 -17.172 -28.203 1 90.44 816 SER B CA 1
ATOM 13410 C C . SER B 1 816 ? 19.859 -18.594 -28.609 1 90.44 816 SER B C 1
ATOM 13412 O O . SER B 1 816 ? 20.578 -19.531 -28.281 1 90.44 816 SER B O 1
ATOM 13414 N N . ALA B 1 817 ? 18.797 -18.766 -29.344 1 92.81 817 ALA B N 1
ATOM 13415 C CA . ALA B 1 817 ? 18.375 -20.109 -29.734 1 92.81 817 ALA B CA 1
ATOM 13416 C C . ALA B 1 817 ? 19.375 -20.75 -30.703 1 92.81 817 ALA B C 1
ATOM 13418 O O . ALA B 1 817 ? 19.734 -20.141 -31.719 1 92.81 817 ALA B O 1
ATOM 13419 N N . LYS B 1 818 ? 19.812 -21.938 -30.375 1 92.19 818 LYS B N 1
ATOM 13420 C CA . LYS B 1 818 ? 20.703 -22.688 -31.25 1 92.19 818 LYS B CA 1
ATOM 13421 C C . LYS B 1 818 ? 19.922 -23.641 -32.156 1 92.19 818 LYS B C 1
ATOM 13423 O O . LYS B 1 818 ? 18.781 -24 -31.844 1 92.19 818 LYS B O 1
ATOM 13428 N N . CYS B 1 819 ? 20.484 -23.922 -33.281 1 94.5 819 CYS B N 1
ATOM 13429 C CA . CYS B 1 819 ? 19.844 -24.891 -34.188 1 94.5 819 CYS B CA 1
ATOM 13430 C C . CYS B 1 819 ? 19.734 -26.25 -33.5 1 94.5 819 CYS B C 1
ATOM 13432 O O . CYS B 1 819 ? 20.719 -26.797 -33.031 1 94.5 819 CYS B O 1
ATOM 13434 N N . PRO B 1 820 ? 18.484 -26.781 -33.469 1 94.25 820 PRO B N 1
ATOM 13435 C CA . PRO B 1 820 ? 18.328 -28.078 -32.844 1 94.25 820 PRO B CA 1
ATOM 13436 C C . PRO B 1 820 ? 19 -29.203 -33.625 1 94.25 820 PRO B C 1
ATOM 13438 O O . PRO B 1 820 ? 19.312 -29.047 -34.812 1 94.25 820 PRO B O 1
ATOM 13441 N N . GLY B 1 821 ? 19.297 -30.344 -32.938 1 94.25 821 GLY B N 1
ATOM 13442 C CA . GLY B 1 821 ? 19.906 -31.5 -33.562 1 94.25 821 GLY B CA 1
ATOM 13443 C C . GLY B 1 821 ? 18.906 -32.594 -33.938 1 94.25 821 GLY B C 1
ATOM 13444 O O . GLY B 1 821 ? 17.75 -32.531 -33.531 1 94.25 821 GLY B O 1
ATOM 13445 N N . VAL B 1 822 ? 19.391 -33.5 -34.812 1 95.88 822 VAL B N 1
ATOM 13446 C CA . VAL B 1 822 ? 18.562 -34.625 -35.25 1 95.88 822 VAL B CA 1
ATOM 13447 C C . VAL B 1 822 ? 19.016 -35.906 -34.562 1 95.88 822 VAL B C 1
ATOM 13449 O O . VAL B 1 822 ? 20.203 -36.188 -34.469 1 95.88 822 VAL B O 1
ATOM 13452 N N . TRP B 1 823 ? 18.016 -36.656 -33.969 1 96.25 823 TRP B N 1
ATOM 13453 C CA . TRP B 1 823 ? 18.25 -37.906 -33.25 1 96.25 823 TRP B CA 1
ATOM 13454 C C . TRP B 1 823 ? 17.453 -39.031 -33.875 1 96.25 823 TRP B C 1
ATOM 13456 O O . TRP B 1 823 ? 16.234 -38.938 -34 1 96.25 823 TRP B O 1
ATOM 13466 N N . PHE B 1 824 ? 18.141 -40.094 -34.312 1 94.94 824 PHE B N 1
ATOM 13467 C CA . PHE B 1 824 ? 17.469 -41.25 -34.875 1 94.94 824 PHE B CA 1
ATOM 13468 C C . PHE B 1 824 ? 18.203 -42.531 -34.531 1 94.94 824 PHE B C 1
ATOM 13470 O O . PHE B 1 824 ? 19.344 -42.5 -34.062 1 94.94 824 PHE B O 1
ATOM 13477 N N . PRO B 1 825 ? 17.562 -43.719 -34.562 1 95.31 825 PRO B N 1
ATOM 13478 C CA . PRO B 1 825 ? 18.125 -44.969 -34.031 1 95.31 825 PRO B CA 1
ATOM 13479 C C . PRO B 1 825 ? 19.156 -45.562 -35 1 95.31 825 PRO B C 1
ATOM 13481 O O . PRO B 1 825 ? 19.031 -45.438 -36.219 1 95.31 825 PRO B O 1
ATOM 13484 N N . ALA B 1 826 ? 20.172 -46.25 -34.406 1 94.12 826 ALA B N 1
ATOM 13485 C CA . ALA B 1 826 ? 21.172 -47 -35.156 1 94.12 826 ALA B CA 1
ATOM 13486 C C . ALA B 1 826 ? 20.625 -48.312 -35.688 1 94.12 826 ALA B C 1
ATOM 13488 O O . ALA B 1 826 ? 19.953 -49.031 -34.969 1 94.12 826 ALA B O 1
ATOM 13489 N N . ASP B 1 827 ? 20.828 -48.562 -37 1 91.25 827 ASP B N 1
ATOM 13490 C CA . ASP B 1 827 ? 20.375 -49.812 -37.594 1 91.25 827 ASP B CA 1
ATOM 13491 C C . ASP B 1 827 ? 21.516 -50.844 -37.625 1 91.25 827 ASP B C 1
ATOM 13493 O O . ASP B 1 827 ? 22.688 -50.5 -37.625 1 91.25 827 ASP B O 1
ATOM 13497 N N . PRO B 1 828 ? 21.188 -52.125 -37.594 1 85.44 828 PRO B N 1
ATOM 13498 C CA . PRO B 1 828 ? 22.203 -53.156 -37.625 1 85.44 828 PRO B CA 1
ATOM 13499 C C . PRO B 1 828 ? 22.906 -53.281 -38.969 1 85.44 828 PRO B C 1
ATOM 13501 O O . PRO B 1 828 ? 24 -53.844 -39.062 1 85.44 828 PRO B O 1
ATOM 13504 N N . MET B 1 829 ? 22.422 -52.688 -40.125 1 87.69 829 MET B N 1
ATOM 13505 C CA . MET B 1 829 ? 22.953 -52.812 -41.469 1 87.69 829 MET B CA 1
ATOM 13506 C C . MET B 1 829 ? 24 -51.719 -41.75 1 87.69 829 MET B C 1
ATOM 13508 O O . MET B 1 829 ? 24.766 -51.812 -42.719 1 87.69 829 MET B O 1
ATOM 13512 N N . GLY B 1 830 ? 24.094 -50.688 -40.875 1 89.38 830 GLY B N 1
ATOM 13513 C CA . GLY B 1 830 ? 25.047 -49.594 -41.062 1 89.38 830 GLY B CA 1
ATOM 13514 C C . GLY B 1 830 ? 24.531 -48.5 -42 1 89.38 830 GLY B C 1
ATOM 13515 O O . GLY B 1 830 ? 25.312 -47.688 -42.5 1 89.38 830 GLY B O 1
ATOM 13516 N N . LEU B 1 831 ? 23.281 -48.562 -42.344 1 92.25 831 LEU B N 1
ATOM 13517 C CA . LEU B 1 831 ? 22.672 -47.531 -43.188 1 92.25 831 LEU B CA 1
ATOM 13518 C C . LEU B 1 831 ? 22.641 -46.188 -42.5 1 92.25 831 LEU B C 1
ATOM 13520 O O . LEU B 1 831 ? 22.734 -45.125 -43.156 1 92.25 831 LEU B O 1
ATOM 13524 N N . SER B 1 832 ? 22.406 -46.188 -41.156 1 93.62 832 SER B N 1
ATOM 13525 C CA . SER B 1 832 ? 22.359 -44.938 -40.375 1 93.62 832 SER B CA 1
ATOM 13526 C C . SER B 1 832 ? 23.672 -44.188 -40.438 1 93.62 832 SER B C 1
ATOM 13528 O O . SER B 1 832 ? 23.688 -42.938 -40.469 1 93.62 832 SER B O 1
ATOM 13530 N N . GLU B 1 833 ? 24.812 -44.812 -40.5 1 92.38 833 GLU B N 1
ATOM 13531 C CA . GLU B 1 833 ? 26.109 -44.156 -40.625 1 92.38 833 GLU B CA 1
ATOM 13532 C C . GLU B 1 833 ? 26.266 -43.438 -41.938 1 92.38 833 GLU B C 1
ATOM 13534 O O . GLU B 1 833 ? 26.922 -42.375 -42.031 1 92.38 833 GLU B O 1
ATOM 13539 N N . ILE B 1 834 ? 25.688 -43.969 -43 1 91.5 834 ILE B N 1
ATOM 13540 C CA . ILE B 1 834 ? 25.734 -43.344 -44.312 1 91.5 834 ILE B CA 1
ATOM 13541 C C . ILE B 1 834 ? 24.922 -42.062 -44.281 1 91.5 834 ILE B C 1
ATOM 13543 O O . ILE B 1 834 ? 25.359 -41.031 -44.844 1 91.5 834 ILE B O 1
ATOM 13547 N N . GLU B 1 835 ? 23.781 -42.188 -43.656 1 91.62 835 GLU B N 1
ATOM 13548 C CA . GLU B 1 835 ? 22.953 -41 -43.531 1 91.62 835 GLU B CA 1
ATOM 13549 C C . GLU B 1 835 ? 23.656 -39.906 -42.719 1 91.62 835 GLU B C 1
ATOM 13551 O O . GLU B 1 835 ? 23.547 -38.719 -43.031 1 91.62 835 GLU B O 1
ATOM 13556 N N . ILE B 1 836 ? 24.344 -40.219 -41.594 1 94.38 836 ILE B N 1
ATOM 13557 C CA . ILE B 1 836 ? 25.062 -39.281 -40.75 1 94.38 836 ILE B CA 1
ATOM 13558 C C . ILE B 1 836 ? 26.172 -38.625 -41.562 1 94.38 836 ILE B C 1
ATOM 13560 O O . ILE B 1 836 ? 26.391 -37.406 -41.438 1 94.38 836 ILE B O 1
ATOM 13564 N N . GLU B 1 837 ? 26.859 -39.312 -42.406 1 92.31 837 GLU B N 1
ATOM 13565 C CA . GLU B 1 837 ? 27.938 -38.75 -43.219 1 92.31 837 GLU B CA 1
ATOM 13566 C C . GLU B 1 837 ? 27.406 -37.719 -44.219 1 92.31 837 GLU B C 1
ATOM 13568 O O . GLU B 1 837 ? 28.062 -36.719 -44.5 1 92.31 837 GLU B O 1
ATOM 13573 N N . GLN B 1 838 ? 26.25 -37.938 -44.719 1 90.06 838 GLN B N 1
ATOM 13574 C CA . GLN B 1 838 ? 25.672 -37.062 -45.719 1 90.06 838 GLN B CA 1
ATOM 13575 C C . GLN B 1 838 ? 25.094 -35.812 -45.094 1 90.06 838 GLN B C 1
ATOM 13577 O O . GLN B 1 838 ? 25.141 -34.719 -45.688 1 90.06 838 GLN B O 1
ATOM 13582 N N . LEU B 1 839 ? 24.562 -35.938 -43.875 1 93.94 839 LEU B N 1
ATOM 13583 C CA . LEU B 1 839 ? 23.781 -34.844 -43.312 1 93.94 839 LEU B CA 1
ATOM 13584 C C . LEU B 1 839 ? 24.578 -34.156 -42.188 1 93.94 839 LEU B C 1
ATOM 13586 O O . LEU B 1 839 ? 24.203 -33.062 -41.75 1 93.94 839 LEU B O 1
ATOM 13590 N N . SER B 1 840 ? 25.672 -34.562 -41.719 1 92.81 840 SER B N 1
ATOM 13591 C CA . SER B 1 840 ? 26.453 -34.062 -40.594 1 92.81 840 SER B CA 1
ATOM 13592 C C . SER B 1 840 ? 26.938 -32.625 -40.844 1 92.81 840 SER B C 1
ATOM 13594 O O . SER B 1 840 ? 27.109 -31.844 -39.906 1 92.81 840 SER B O 1
ATOM 13596 N N . PRO B 1 841 ? 27.203 -32.25 -42.156 1 91.25 841 PRO B N 1
ATOM 13597 C CA . PRO B 1 841 ? 27.641 -30.891 -42.406 1 91.25 841 PRO B CA 1
ATOM 13598 C C . PRO B 1 841 ? 26.5 -29.875 -42.25 1 91.25 841 PRO B C 1
ATOM 13600 O O . PRO B 1 841 ? 26.75 -28.672 -42.094 1 91.25 841 PRO B O 1
ATOM 13603 N N . ILE B 1 842 ? 25.344 -30.297 -42.219 1 92.12 842 ILE B N 1
ATOM 13604 C CA . ILE B 1 842 ? 24.188 -29.406 -42.281 1 92.12 842 ILE B CA 1
ATOM 13605 C C . ILE B 1 842 ? 23.578 -29.266 -40.875 1 92.12 842 ILE B C 1
ATOM 13607 O O . ILE B 1 842 ? 23.172 -28.172 -40.469 1 92.12 842 ILE B O 1
ATOM 13611 N N . VAL B 1 843 ? 23.422 -30.344 -40.219 1 93.69 843 VAL B N 1
ATOM 13612 C CA . VAL B 1 843 ? 22.781 -30.344 -38.906 1 93.69 843 VAL B CA 1
ATOM 13613 C C . VAL B 1 843 ? 23.516 -31.312 -37.969 1 93.69 843 VAL B C 1
ATOM 13615 O O . VAL B 1 843 ? 24.188 -32.25 -38.438 1 93.69 843 VAL B O 1
ATOM 13618 N N . ASP B 1 844 ? 23.422 -31 -36.688 1 94.31 844 ASP B N 1
ATOM 13619 C CA . ASP B 1 844 ? 23.953 -31.938 -35.688 1 94.31 844 ASP B CA 1
ATOM 13620 C C . ASP B 1 844 ? 23.109 -33.219 -35.625 1 94.31 844 ASP B C 1
ATOM 13622 O O . ASP B 1 844 ? 21.969 -33.188 -35.156 1 94.31 844 ASP B O 1
ATOM 13626 N N . ILE B 1 845 ? 23.578 -34.281 -36.219 1 94.69 845 ILE B N 1
ATOM 13627 C CA . ILE B 1 845 ? 22.844 -35.531 -36.344 1 94.69 845 ILE B CA 1
ATOM 13628 C C . ILE B 1 845 ? 23.609 -36.656 -35.656 1 94.69 845 ILE B C 1
ATOM 13630 O O . ILE B 1 845 ? 24.844 -36.719 -35.781 1 94.69 845 ILE B O 1
ATOM 13634 N N . SER B 1 846 ? 22.891 -37.438 -34.75 1 94.62 846 SER B N 1
ATOM 13635 C CA . SER B 1 846 ? 23.547 -38.5 -34 1 94.62 846 SER B CA 1
ATOM 13636 C C . SER B 1 846 ? 22.609 -39.656 -33.75 1 94.62 846 SER B C 1
ATOM 13638 O O . SER B 1 846 ? 21.375 -39.5 -33.75 1 94.62 846 SER B O 1
ATOM 13640 N N . THR B 1 847 ? 23.141 -40.906 -33.656 1 94.81 847 THR B N 1
ATOM 13641 C CA . THR B 1 847 ? 22.375 -42.094 -33.344 1 94.81 847 THR B CA 1
ATOM 13642 C C . THR B 1 847 ? 22.734 -42.625 -31.953 1 94.81 847 THR B C 1
ATOM 13644 O O . THR B 1 847 ? 22.297 -43.719 -31.562 1 94.81 847 THR B O 1
ATOM 13647 N N . LYS B 1 848 ? 23.422 -41.781 -31.266 1 93.56 848 LYS B N 1
ATOM 13648 C CA . LYS B 1 848 ? 23.891 -42.219 -29.953 1 93.56 848 LYS B CA 1
ATOM 13649 C C . LYS B 1 848 ? 22.719 -42.5 -29.016 1 93.56 848 LYS B C 1
ATOM 13651 O O . LYS B 1 848 ? 21.75 -41.75 -28.969 1 93.56 848 LYS B O 1
ATOM 13656 N N . ASN B 1 849 ? 22.641 -43.656 -28.25 1 94.31 849 ASN B N 1
ATOM 13657 C CA . ASN B 1 849 ? 21.688 -44.031 -27.219 1 94.31 849 ASN B CA 1
ATOM 13658 C C . ASN B 1 849 ? 20.328 -44.438 -27.812 1 94.31 849 ASN B C 1
ATOM 13660 O O . ASN B 1 849 ? 19.297 -44.25 -27.188 1 94.31 849 ASN B O 1
ATOM 13664 N N . ALA B 1 850 ? 20.312 -44.719 -29.062 1 95.19 850 ALA B N 1
ATOM 13665 C CA . ALA B 1 850 ? 19.078 -45.156 -29.719 1 95.19 850 ALA B CA 1
ATOM 13666 C C . ALA B 1 850 ? 19.344 -46.344 -30.656 1 95.19 850 ALA B C 1
ATOM 13668 O O . ALA B 1 850 ? 20.328 -46.344 -31.391 1 95.19 850 ALA B O 1
ATOM 13669 N N . THR B 1 851 ? 18.516 -47.375 -30.594 1 94.81 851 THR B N 1
ATOM 13670 C CA . THR B 1 851 ? 18.672 -48.562 -31.438 1 94.81 851 THR B CA 1
ATOM 13671 C C . THR B 1 851 ? 17.328 -49.219 -31.703 1 94.81 851 THR B C 1
ATOM 13673 O O . THR B 1 851 ? 16.281 -48.656 -31.359 1 94.81 851 THR B O 1
ATOM 13676 N N . PHE B 1 852 ? 17.359 -50.312 -32.5 1 94.31 852 PHE B N 1
ATOM 13677 C CA . PHE B 1 852 ? 16.172 -51.125 -32.75 1 94.31 852 PHE B CA 1
ATOM 13678 C C . PHE B 1 852 ? 16.203 -52.438 -31.953 1 94.31 852 PHE B C 1
ATOM 13680 O O . PHE B 1 852 ? 17.281 -53 -31.766 1 94.31 852 PHE B O 1
ATOM 13687 N N . ASN B 1 853 ? 15.039 -52.812 -31.438 1 91.38 853 ASN B N 1
ATOM 13688 C CA . ASN B 1 853 ? 14.977 -54.125 -30.781 1 91.38 853 ASN B CA 1
ATOM 13689 C C . ASN B 1 853 ? 14.797 -55.25 -31.781 1 91.38 853 ASN B C 1
ATOM 13691 O O . ASN B 1 853 ? 14.773 -55.031 -33 1 91.38 853 ASN B O 1
ATOM 13695 N N . GLU B 1 854 ? 14.656 -56.5 -31.328 1 88.69 854 GLU B N 1
ATOM 13696 C CA . GLU B 1 854 ? 14.57 -57.688 -32.156 1 88.69 854 GLU B CA 1
ATOM 13697 C C . GLU B 1 854 ? 13.297 -57.688 -33 1 88.69 854 GLU B C 1
ATOM 13699 O O . GLU B 1 854 ? 13.258 -58.281 -34.094 1 88.69 854 GLU B O 1
ATOM 13704 N N . LYS B 1 855 ? 12.359 -56.969 -32.531 1 89.38 855 LYS B N 1
ATOM 13705 C CA . LYS B 1 855 ? 11.07 -56.938 -33.219 1 89.38 855 LYS B CA 1
ATOM 13706 C C . LYS B 1 855 ? 11 -55.75 -34.188 1 89.38 855 LYS B C 1
ATOM 13708 O O . LYS B 1 855 ? 9.961 -55.5 -34.812 1 89.38 855 LYS B O 1
ATOM 13713 N N . GLY B 1 856 ? 12.078 -55 -34.281 1 88.56 856 GLY B N 1
ATOM 13714 C CA . GLY B 1 856 ? 12.133 -53.875 -35.219 1 88.56 856 GLY B CA 1
ATOM 13715 C C . GLY B 1 856 ? 11.531 -52.594 -34.688 1 88.56 856 GLY B C 1
ATOM 13716 O O . GLY B 1 856 ? 11.164 -51.719 -35.438 1 88.56 856 GLY B O 1
ATOM 13717 N N . LYS B 1 857 ? 11.328 -52.562 -33.312 1 91 857 LYS B N 1
ATOM 13718 C CA . LYS B 1 857 ? 10.789 -51.344 -32.719 1 91 857 LYS B CA 1
ATOM 13719 C C . LYS B 1 857 ? 11.906 -50.469 -32.188 1 91 857 LYS B C 1
ATOM 13721 O O . LYS B 1 857 ? 12.953 -50.938 -31.75 1 91 857 LYS B O 1
ATOM 13726 N N . ILE B 1 858 ? 11.672 -49.156 -32.25 1 93.69 858 ILE B N 1
ATOM 13727 C CA . ILE B 1 858 ? 12.648 -48.156 -31.828 1 93.69 858 ILE B CA 1
ATOM 13728 C C . ILE B 1 858 ? 12.758 -48.156 -30.297 1 93.69 858 ILE B C 1
ATOM 13730 O O . ILE B 1 858 ? 11.75 -48.156 -29.594 1 93.69 858 ILE B O 1
ATOM 13734 N N . VAL B 1 859 ? 13.969 -48.188 -29.766 1 92.5 859 VAL B N 1
ATOM 13735 C CA . VAL B 1 859 ? 14.203 -48.188 -28.328 1 92.5 859 VAL B CA 1
ATOM 13736 C C . VAL B 1 859 ? 15.305 -47.188 -28 1 92.5 859 VAL B C 1
ATOM 13738 O O . VAL B 1 859 ? 16.25 -47.031 -28.766 1 92.5 859 VAL B O 1
ATOM 13741 N N . PHE B 1 860 ? 15.094 -46.438 -26.953 1 93.44 860 PHE B N 1
ATOM 13742 C CA . PHE B 1 860 ? 16.125 -45.5 -26.5 1 93.44 860 PHE B CA 1
ATOM 13743 C C . PHE B 1 860 ? 16.953 -46.156 -25.375 1 93.44 860 PHE B C 1
ATOM 13745 O O . PHE B 1 860 ? 16.406 -46.875 -24.547 1 93.44 860 PHE B O 1
ATOM 13752 N N . LEU B 1 861 ? 18.219 -45.875 -25.266 1 91.44 861 LEU B N 1
ATOM 13753 C CA . LEU B 1 861 ? 19.125 -46.438 -24.281 1 91.44 861 LEU B CA 1
ATOM 13754 C C . LEU B 1 861 ? 19.562 -45.375 -23.266 1 91.44 861 LEU B C 1
ATOM 13756 O O . LEU B 1 861 ? 20.047 -45.688 -22.188 1 91.44 861 LEU B O 1
ATOM 13760 N N . GLY B 1 862 ? 19.297 -44.125 -23.609 1 90.5 862 GLY B N 1
ATOM 13761 C CA . GLY B 1 862 ? 19.703 -43.031 -22.734 1 90.5 862 GLY B CA 1
ATOM 13762 C C . GLY B 1 862 ? 19.172 -41.688 -23.188 1 90.5 862 GLY B C 1
ATOM 13763 O O . GLY B 1 862 ? 18.141 -41.594 -23.859 1 90.5 862 GLY B O 1
ATOM 13764 N N . LYS B 1 863 ? 19.859 -40.594 -22.703 1 91.44 863 LYS B N 1
ATOM 13765 C CA . LYS B 1 863 ? 19.469 -39.219 -23 1 91.44 863 LYS B CA 1
ATOM 13766 C C . LYS B 1 863 ? 19.844 -38.844 -24.438 1 91.44 863 LYS B C 1
ATOM 13768 O O . LYS B 1 863 ? 20.75 -39.438 -25.031 1 91.44 863 LYS B O 1
ATOM 13773 N N . PRO B 1 864 ? 19.031 -37.969 -24.922 1 91.75 864 PRO B N 1
ATOM 13774 C CA . PRO B 1 864 ? 19.375 -37.531 -26.281 1 91.75 864 PRO B CA 1
ATOM 13775 C C . PRO B 1 864 ? 20.766 -36.875 -26.344 1 91.75 864 PRO B C 1
ATOM 13777 O O . PRO B 1 864 ? 21.156 -36.156 -25.422 1 91.75 864 PRO B O 1
ATOM 13780 N N . PRO B 1 865 ? 21.531 -37.094 -27.328 1 86.69 865 PRO B N 1
ATOM 13781 C CA . PRO B 1 865 ? 22.875 -36.531 -27.469 1 86.69 865 PRO B CA 1
ATOM 13782 C C . PRO B 1 865 ? 22.859 -35.031 -27.75 1 86.69 865 PRO B C 1
ATOM 13784 O O . PRO B 1 865 ? 23.859 -34.344 -27.516 1 86.69 865 PRO B O 1
ATOM 13787 N N . ASN B 1 866 ? 21.781 -34.594 -28.312 1 76.44 866 ASN B N 1
ATOM 13788 C CA . ASN B 1 866 ? 21.641 -33.188 -28.641 1 76.44 866 ASN B CA 1
ATOM 13789 C C . ASN B 1 866 ? 20.359 -32.594 -28.062 1 76.44 866 ASN B C 1
ATOM 13791 O O . ASN B 1 866 ? 19.391 -33.344 -27.828 1 76.44 866 ASN B O 1
#

Organism: Candida dubliniensis (strain CD36 / ATCC MYA-646 / CBS 7987 / NCPF 3949 / NRRL Y-17841) (NCBI:txid573826)